Protein 6CMZ (pdb70)

Radius of gyration: 37.73 Å; Cα contacts (8 Å, |Δi|>4): 4605; chains: 4; bounding box: 90×124×61 Å

Sequence (1842 aa):
KNEHTTLLVIGGGPGGYVAAIRAGQLGIPTVLVERDRLGGTCLLNIGCIPSKALIHVADAFEQACGHAGEGALGIRVRAPEIDIAKSVAWKDGIVDRLTRGVGALLKKSGVRVLHGEARVIDGKTVEVVSAGHAVRIGCEHLLLATGSEEPVELPSMPFGGHVVSSTDALSPATLPKRLVVVGAGYIGLELGIVYRKLGVDVSVVEAAERVLPAYDAEELVRPVADSLARLGVRLWLGHKVLGLDKHGAVRVQAADGAEQTLPADRVLVAVGRRPRVDGFGLETLMLDRNGRALRIDDTCRTSMRNVWAIGDVAGEPMLAHRAMAQGEMVAELIAGRRRQFMPAAIPAVCFTDPEIVTAGWSPDDAHAAGVDCLSASFPFAANGRAMTLQATDGFVRVVARRDNHLIVGWQAVGRGVSELAAAFSQSLEEMGARLEDIGGTIHAHPTLGEALQEAALRALGHALHVKNEHTTLLVIGGGPGGYVAAIRAGQLGIPTVLVERDRLGGTCLNIGCIPSKALIHVADAFEQACGHAGEGALGIRVRAPEIDIAKSVAWKDGIVDRLTRGVGALLKKSGVRVLHGEARVIDGKTVEVVSAGHAVRIGCEHLLLATGSEEPVELPSMPFGGHVVSSTDALSPATLPKRLVVVGAGYIGLELGIVYRKLGVDVSVVEAAERVLPAYDAELVRPVADSLARLGVRLWLGHKVLGLDKHGAVRVQAADGAEQTLPADRVLVAVGRRPRVDGFGLETLMLDRNGRALRIDDTCRTSMRNVWAIGDVAGEPMLAHRAMAQGEMVAELIAGRRRQFMPAAIPAVCFTDPEIVTAGWSPDDAHAAGVDCLSASFPFAANGRAMTLQATDGFVRVVARRDNHLIVGWQAVGRGVSELAAAFSQSLEMGARLEDIGGTIHAHPTLGEALQEAALRALGHAKNEHTTLLVIGGGPGGYVAAIRAGQLGIPTVLVERDRLGGTCLNIGCIPSKALIHVADAFEQACGHAGEGALGIRVRAPEIDIAKSVAWKDGIVDRLTRGVGALLKKSGVRVLHGEARVIDGKTVEVVSAGHAVRIGCEHLLLATGSEPVELPSMPFGGHVVSSTDALSPATLPKRLVVVGAGYIGLELGIVYRKLGVDVSVVEAAERVLPAYDAELVRPVADSLARLGVRLWLGHKVLGLDKHGAVRVQAADGAEQQTLPADRVLVAVGRRPRVDGFGLETLMLDRNGRALRIDDTCRTSMRNVWAIGDVAGEPMLAHRAMAQGEMVAELIAGRRRQFMPAAIPAVCFTDPEIVTAGWSPDDAHAAGVDCLSASFPFAANGRAMTLQATDGFVRVVARRDNHLIVGWQAVGRGVSELAAAFSQSLEMGARLEDIGGTIHAHPTLGEALQEAALRALGHALHVKNEHTTLLVIGGGPGGYVAAIRAGQLGIPTVLVERDRLGGTCLNIGCIPSKALIHVADAFEQACGHAGEGALGIRVRAPEIDIAKSVAWKDGIVDRLTRGVGALLKKSGVRVLHGEARVIDGKTVEVVSAGHAVRIGCEHLLLATGSEPVELPSMPFGGHVVSSTDALSPATLPKRLVVVGAGYIGLELGIVYRKLGVDVSVVEAAERVLPAYDAELVRPVADSLARLGVRLWLGHKVLGLDKHGAVRVQAADGAEQTLPADRVLVAVGRRPRVDGFGLETLMLDRNGRALRIDDTCRTSMRNVWAIGDVAGEPMLAHRAMAQGEMVAELIAGRRRQFMPAAIPAVCFTDPEIVTAGWSPDDAHAAGVDCLSASFPFAANGRAMTLQATDGFVRVVARRDNHLIVGWQAVGRGVSELAAAFSQSLEMMGARLEDIGGTIHAHPTLGEALQEAALRALGHA

Solvent-accessible surface area: 72276 Å² total; per-residue (Å²): 186,115,46,131,16,40,0,0,0,10,12,0,12,14,5,0,28,28,0,0,16,46,0,15,98,44,64,18,78,5,0,0,3,20,112,49,84,34,0,17,33,7,8,25,62,16,26,0,0,10,10,0,5,20,33,1,0,44,12,20,5,48,7,29,27,107,17,35,9,39,51,1,7,3,183,42,123,88,18,100,37,64,14,26,82,0,15,24,39,3,54,9,8,6,33,93,22,21,50,26,13,19,46,72,0,141,167,10,63,4,94,49,37,87,5,37,7,98,9,58,66,10,84,20,0,63,6,54,39,98,78,131,59,20,116,0,13,3,86,31,0,0,0,10,20,19,2,66,25,27,75,33,123,62,4,77,62,49,77,103,6,12,15,12,42,65,4,4,57,7,83,87,53,13,167,110,4,1,0,8,9,0,31,88,39,0,0,4,3,1,9,3,4,60,16,12,57,3,31,0,6,0,1,21,68,30,152,87,2,3,62,100,46,25,56,96,2,4,158,20,0,34,62,14,1,74,156,26,34,9,130,58,64,63,25,35,99,21,50,5,69,41,196,149,20,8,0,85,0,53,20,92,129,33,64,100,110,62,6,79,15,56,35,0,0,2,18,58,34,49,70,8,66,10,104,60,6,22,1,100,95,8,169,7,73,85,88,69,140,5,1,121,40,74,92,25,1,126,13,68,64,200,39,1,6,0,1,4,26,0,5,7,134,55,28,40,13,6,16,8,35,32,22,0,37,31,0,0,49,41,28,39,50,144,209,91,138,71,171,89,28,43,61,1,14,19,1,6,2,19,9,20,0,0,23,1,27,92,16,48,97,70,1,150,89,58,67,24,101,28,15,45,9,36,22,52,1,48,54,8,10,17,0,15,0,48,46,8,49,105,14,23,0,4,0,0,0,67,121,104,67,26,60,6,18,0,0,0,0,0,0,75,46,1,7,16,0,2,4,1,0,6,5,4,32,40,42,29,1,96,0,58,31,0,10,57,2,13,6,1,30,2,3,3,0,26,0,0,30,74,0,0,52,115,0,22,42,118,33,126,135,192,182,121,32,154,20,25,0,0,0,9,12,0,12,13,5,0,20,22,0,0,15,49,0,15,111,44,63,16,83,6,5,0,3,18,120,92,112,32,0,17,35,7,5,13,43,17,29,1,0,10,8,0,3,21,32,0,1,35,13,20,10,47,6,26,23,127,25,35,9,45,58,1,4,2,180,45,160,66,13,93,36,81,15,56,108,0,14,60,40,4,57,29,11,4,70,122,25,23,160,41,15,22,63,74,0,170,183,12,64,11,105,56,34,120,4,66,7,105,0,45,67,2,98,26,0,32,5,63,37,103,83,116,71,16,112,0,13,14,93,24,0,0,0,11,20,19,1,61,18,51,76,30,131,57,3,81,65,51,74,100,5,14,16,12,43,78,3,4,57,7,85,86,51,10,145,84,4,1,0,9,7,0,29,89,40,0,0,4,2,1,8,3,4,60,10,12,57,3,44,0,10,2,2,24,61,30,98,68,2,2,66,102,40,31,32,81,0,5,59,3,0,19,8,5,1,20,131,38,11,2,61,54,42,64,16,35,130,19,59,3,69,46,191,152,20,8,0,72,1,54,24,101,125,32,67,85,82,68,14,78,9,42,37,0,0,2,18,62,35,47,100,9,56,12,112,75,7,9,0,107,81,16,164,8,80,90,86,67,177,5,1,120,47,62,108,26,2,103,15,65,72,182,28,1,12,0,0,5,26,0,9,11,130,59,30,42,15,9,12,7,31,16,7,0,38,4,0,0,14,42,30,40,65,119,210,218,57,167,52,44,118,16,45,0,16,19,1,7,3,21,6,23,0,0,21,1,27,87,16,47,91,70,1,152,93,56,70,28,98,30,13,39,7,31,33,50,2,52,59,8,11,20,0,13,0,56,56,9,40,59,13,20,0,7,0,0,0,70,114,104,69,31,61,6,20,0,0,2,0,0,0,82,43,0,8,14,0,1,4,1,0,4,4,4,30,64,44,32,1,94,0,31,17,1,7,30,1,21,3,1,34,2,3,4,0,24,0,0,31,71,0,0,54,111,0,51,67,119,72,248,59,59,150,22,37,0,0,0,10,11,0,11,13,5,0,22,28,0,0,14,58,0,17,113,37,63,16,85,6,5,0,1,20,122,68,111,35,0,19,32,8,6,16,38,18,25,0,0,9,9,0,4,23,24,0,1,41,3,21,9,37,3,22,23,120,27,36,6,38,49,2,7,6,177,43,125,77,17,104,35,62,15,14,39,0,14,18,28,3,67,12,7,12,35,85,21,15,81,38,13,18,63,81,0,159,179,14,62,10,108,57,34,102,3,58,6,110,3,64,57,1,82,18,0,51,4,54,45,115,67,132,46,46,105,0,11,11,96,21,0,0,0,12,18,18,1,70,21,28,76,28,126,78,2,74,66,51,77,119,5,12,13,11,48,72,4,4,53,7,50,86,54,10,170,99,4,2,0,7,10,0,32,86,42,0,0,3,2,1,7,4,6,58,13,12,58,3,38,0,15,1,3,21,61,33,145,102,1,3,64,99,47,26,50,97,2,5,145,15,0,29,51,9,1,75,182,31,29,8,130,50,77,57,21,39,116,20,44,1,71,50,217,180,34,9,0,89,0,51,26,108,127,38,62,106,68,77,18,74,16,47,47,2,0,2,18,59,33,50,94,7,62,15,99,56,9,8,0,124,68,10,160,7,80,100,88,70,143,5,1,118,42,64,111,26,1,128,18,64,64,193,19,1,20,0,1,4,27,0,7,10,131,55,24,39,14,6,17,8,35,19,8,0,40,2,0,0,17,53,30,37,45,150,50,195,145,136,37,46,113,20,44,0,12,20,2,8,4,24,5,21,0,0,21,0,24,93,14,49,96,67,1,150,92,53,70,27,104,26,12,46,11,35,25,54,1,57,59,8,10,19,0,6,0,42,53,3,52,83,12,21,0,9,0,0,0,66,119,107,65,26,58,4,21,0,0,1,0,0,1,83,44,0,8,14,0,2,3,2,0,7,6,6,33,58,40,30,0,97,0,66,29,1,10,57,4,13,6,2,35,1,4,2,0,25,0,0,29,77,0,0,53,110,0,21,42,120,32,130,138,185,222,110,54,155,18,24,0,0,0,8,10,0,11,15,5,0,22,19,0,0,14,49,0,16,109,48,61,14,82,6,1,0,3,19,165,90,158,35,0,19,35,7,5,28,57,16,26,0,0,9,11,0,2,23,36,0,0,51,11,16,11,45,3,24,25,130,21,37,3,43,46,1,5,5,174,39,122,75,18,106,32,85,12,56,97,0,16,60,40,2,59,32,4,13,76,126,25,22,156,39,17,22,41,76,0,138,167,12,62,10,101,56,31,132,6,55,7,104,2,59,61,3,89,14,0,44,2,71,46,123,63,150,64,37,116,0,21,14,93,30,0,0,0,11,19,18,1,78,20,28,61,39,122,54,2,74,59,48,74,119,7,12,10,11,49,70,2,4,57,6,83,85,54,12,164,113,4,2,0,8,9,0,33,88,40,0,0,4,2,0,8,3,3,49,14,10,58,3,30,0,10,0,1,20,67,36,55,99,3,4,54,103,46,26,57,102,2,3,84,8,0,5,29,0,0,29,157,34,20,8,63,38,53,29,9,25,105,23,66,4,65,48,221,176,31,10,0,74,1,55,20,60,119,39,73,100,95,70,16,81,16,62,31,1,1,2,16,56,31,54,75,13,82,11,110,79,18,28,4,120,82,15,157,10,75,82,92,68,150,5,1,131,42,78,115,36,1,138,15,66,74,194,30,1,7,0,0,5,27,0,6,8,131,55,28,40,15,7,15,6,32,16,8,0,41,2,0,0,15,41,28,40,53,122,211,228,70,150,47,62,95,14,37,0,12,21,2,6,3,20,6,22,0,0,24,1,26,78,16,46,88,66,1,150,93,53,72,27,96,28,11,44,8,33,24,51,1,60,61,7,11,20,0,6,0,44,45,7,62,61,8,21,0,6,0,0,0,67,120,107,68,36,61,5,22,0,0,2,0,0,0,82,44,0,8,15,0,2,4,2,0,1,7,5,30,70,43,32,1,95,0,67,29,1,6,46,2,10,7,1,33,2,3,2,0,27,0,0,32,72,0,0,58,101,0,53,65,134,82

Secondary structure (DSSP, 8-state):
-EEE-SEEEE--SHHHHHHHHHHHHTT--EEEEESS-TTHHHHHSSHHHHHHHHHHHHHHHHHTT-SSTGGGTEE----EE-HHHHHHHHHHHHHHHHHHHHHHHHHTT-EEEESEEEEEETTEEEEEETTEEEEEE-SEEEE---EEEPPBTTB-SBTTEE-HHHHTS-SS--SEEEEE--SHHHHHHHHHHHHTT-EEEEEESSSSSSTTS-HHHHHHHHHHHHHHT-EEEETEEEEEE-TTSPEEEEETTS-EEEE--S-EEE-S-EEE--SSSSGGGS---EETTEEP--TT-B-SSTTEEE-GGGG-SS--HHHHHHHHHHHHHHHHTPPP-S------EEE-SSSEEEEEE--HHHHHHTT--EEEEEEEGGG-HHHHHTT--S-EEEEEEETTT-BEEEEEEEETT-TTHHHHHHHHHHHT-BHHHHHTS---SS-TTHHHHHHHHHHHHHHT--/-EEE-SEEEE--SHHHHHHHHHHHHTT--EEEEESS-TTHHHHHTSHHHHHHHHHHHHHHHHHTTTTSTGGGTEE----EE-HHHHHHHHHHHHHHHHHHHHHHHHHTT-EEEESEEEEEETTEEEEE-SS-EEEEE-SEEEE---EEEPPBTTB-SBTTEE-HHHHTS-SS--SEEEEE--SHHHHHHHHHHHHTT-EEEEEESSSSS-TTS-HHHHHHHHHHHHHHT-EEEETEEEEEE-TTSPEEEEETTS-EEEE--S-EEE-S-EEE--SSSSGGGG---EETTEE---TT-B-SSTTEEE-GGGG-SS--HHHHHHHHHHHHHHHTT-------S---EEE-SSSEEEEEE--HHHHHHTT--EEEEEEEGGG-HHHHHTT----EEEEEEETTT-BEEEEEEEETT-GGGHHHHHHHHHHT-BHHHHHTS---SS-TTHHHHHHHHHHHH--/--EE-SEEEE--SHHHHHHHHHHHHTT--EEEEESS-TTHHHHHTSHHHHHHHHHHHHHHHHHTT-SSTGGGTEE----EE-HHHHHHHHHHHHHHHHHHHHHHHHHTTPEEEESEEEEEETTEEEEEETTEEEEEE-SEEEE---EEEPPBTTB-SBTTEE-HHHHTS-SS--SEEEEE--SHHHHHHHHHHHHTT-EEEEEESSSSSSTTS-HHHHHHHHHHHHHHT-EEEET-EEEEE-SSS-EEEE-TTS-EEEE--S-EEE-S-EEE--SSSSGGGTT--EETTEE---TT-B-SSTTEEE-GGGG-SS--HHHHHHHHHHHHHHHTT---SPPPS---EEE-SSSEEEEEE--HHHHHHTT--EEEEEEEGGG-HHHHHTT--S-EEEEEEETTT-BEEEEEEEETT-GGGHHHHHHHHHHT-BHHHHHHS---SS-TTHHHHHHHHHHHHHHH--/--EE-SEEEE--SHHHHHHHHHHHHTT--EEEEESS-TTHHHHHHSHHHHHHHHHHHHHHHHHHT-SSTGGGTEE----EE-HHHHHHHHHHHHHHHHHHHHHHHHHTT-EEEESEEEEEETTEEEEE-SS-EEEEE-SEEEE---EEEPPPTTS-SBTTEE-HHHHTS-SS--SEEEEE--SHHHHHHHHHHHHTT-EEEEEESSSSSSTTS-HHHHHHHHHHHHHHTPEEEET-EEEEE-TTSPEEEE-SSS-EEEE--S-EEE-S-EEE--SSSSGGGS---EETTEEP--TT-B-SSTTEEE-GGGG-SS--HHHHHHHHHHHHHHHTT--S----S---EEE-SSSEEEEEE--HHHHHHTT--EEEEEEEGGG-HHHHHTT--S-EEEEEEETTT-BEEEEEEEETT-TTHHHHHHHHHHTT-BHHHHHTS---SS-TTHHHHHHHHHHHHH-

Organism: Burkholderia cenocepacia (strain ATCC BAA-245 / DSM 16553 / LMG 16656 / NCTC 13227 / J2315 / CF5610) (NCBI:txid216591)

InterPro domains:
  IPR001100 Pyridine nucleotide-disulphide oxidoreductase, class I [PIRSF000350] (3-454)
  IPR004099 Pyridine nucleotide-disulphide oxidoreductase, dimerisation domain [PF02852] (344-453)
  IPR006258 Dihydrolipoamide dehydrogenase [TIGR01350] (7-463)
  IPR012999 Pyridine nucleotide-disulphide oxidoreductase, class I, active site [PS00076] (40-50)
  IPR016156 FAD/NAD-linked reductase, dimerisation domain superfamily [G3DSA:3.30.390.30] (343-463)
  IPR016156 FAD/NAD-linked reductase, dimerisation domain superfamily [SSF55424] (343-462)
  IPR023753 FAD/NAD(P)-binding domain [PF07992] (8-325)
  IPR036188 FAD/NAD(P)-binding domain superfamily [G3DSA:3.50.50.60] (8-330)
  IPR036188 FAD/NAD(P)-binding domain superfamily [G3DSA:3.50.50.60] (151-269)
  IPR036188 FAD/NAD(P)-binding domain superfamily [SSF51905] (2-335)
  IPR050151 Class-I pyridine nucleotide-disulfide oxidoreductase [PTHR22912] (5-455)

B-factor: mean 51.43, std 17.47, range [15.13, 161.07]

Foldseek 3Di:
DEAEFAEEAEAQALQRLLLLLLLLLLVGAYEYEAQPAHRPCCLQQHVQLLVLLLVVLVVQLVQQCVLPCVVVVDDHDHDDDQVQVSLVVSVVVSVVVRVVSVVSSVVSNYHYDHAAWFDPDQFWIWGDDDVDIYIYGYNFYEYEQAKDFDADPLAGDDQQEDESRCLSNDNDQWQEEEEEAQALSRQSSQQSNLSNNHQYEYEHLAQDHNVVDDDVLCVVLVVVCVSSNYHYHYNKDFRYADPQRWTWIAHPVGDIDTHRGSHYYYRHDMAAPDDDRHCVVPPWDADVRAGDADQLQDIPDPSYGYAAPSHPPPRDSVRSSVSSSSNSCVSSPHDDDARPAWDWDWRVHVFIKTKTFDDVVRCVVVVFAKDKFKDFQLPAPVCVVVSKGGWIKMWIAGLPFQFTGMIMITIHPCHVCNVVGRVCNSVRDGLVRLLPDDDDPRDPSVRVNVGSVVRVCVSPDD/DEAEFAEEEEAQALLRLLLLLLLLLLVGGYEYEHQPAHHPCCLQQHVQLLVLLLVVLVVQLVQCCNLVVVVVVDDHDHDDDQVQVSLVVSVVVSVVVRVVSVVSSVVSNYHYDHFDWFDPEQFWIWGDDDPDTYIYGYNFYEYEHAWDADADPQEGDDQQEHESRCLSNDNDQWQEEEEEALALSRQSSQSSNLSNNHAYEYEYQAQDHHPVDDDQQCVVLVVVCVSSNYHYHYNKDWNHADPQRWTWIAHPVGDIDTHDGSHYYYHHDIAAPQDDRNNVVHVWDDDVRAFDADQLQDIPDPSYGYFAPSHPPPRDSVRSSLSSSSNSCVSSVHPDRGDAQWDWDWRVHVFIKIKIFDDCVRCVVVPFAKFKFKFFQLPAPVCVVVVKRGWIKMWIAGPPQQFTGMIMTTIHPCVVCNCVGVVCRVVRHGLVNLLPDDDDPRDPCVRSNVGSVVRVVVD/DAAEFAEEAEAQALLRLLLLLLLLQLPGGYEYEHADAHHPCCLQQHVQLLVLLLVVLVVQLVQCCVQVVVVVVDDHDRDADQVQVSLVVSVVVSVVVSVVSVVSSVVSNYHYDHFAWFDPAQFKIWGDDPHDIHIYGYNFYEYEQAWDFDADVQAGDDQQEDESRCLSNDNDQWQEEEEEAQALSSQSSQLSSLSNNHAAEYEEQAQDHNVVDDDQQCVVVVVVCVSSNYHYHYNKHWDYADPVGWTWIAHPVGDIDTGRTSHYYYHHDIAAPDPDRHCVNHVWDDDVRAGDADQLQDIPDPSYGYAAPNHPPPRDSVRSNVSSSSNSCVSSPNHDDGDDPWDWDWRPHVFIKIKIFDDVVRCVVVVFAKDKFWDFQLPAPVCVVVVKRGKIKMWIAGLVFQFTGMIMITIHPCHVCNVVGHVCNVVRHGLVRLLPDDDDPRDSSVRVNVRSVVRVCVSPPD/DEAEFAEEEEAQALLRLLLLLLLLLLVGAYEYEAADAHHPCCLQQHVQLLVLLLVVLVVQLVQQCVLPVVVVVDDHDHDADQVQVSLVVSVVRSVVVRVVSVVSNVVSVYHYHHFDWFDDEQFKIWGDDPVDIYIYGYNFYEYEQAKDFDADPQEGDDQQEDESRCLSNDNDQWQEEEEEAQALSSQSSQSSNLSNNHAAEYEYQAQDGNVVDDPQQCVLVVVVCVSSRHHYHYNKDWRHADPVGWTWIAHPVGDIDTDDTSHYYYRHDIAAPQDDRNNCVHVWDDDVRAGDADQLQDIPDPSYGYAAPSHPPPRDSVRSSLSSSSNSCVSSVNPDDGDDQFDWDWRVHAFIKIKTFDDCVVCVVVVFDKFKFKDFLLPAPVCVVVVKRGWIKMWIAGPVFQFTGMIMITIHPCVVCNVVTSVSNVVRHGLCNLLPDDDDPRDSSVRSNVGSVVSVVVD

CATH classification: 3.50.50.60 (+2 more: 3.50.50.60, 3.30.390.30)

Structure (mmCIF, N/CA/C/O backbone):
data_6CMZ
#
_entry.id   6CMZ
#
_cell.length_a   83.565
_cell.length_b   107.246
_cell.length_c   105.427
_cell.angle_alpha   90.00
_cell.angle_beta   106.09
_cell.angle_gamma   90.00
#
_symmetry.space_group_name_H-M   'P 1 21 1'
#
loop_
_entity.id
_entity.type
_entity.pdbx_description
1 polymer 'Dihydrolipoyl dehydrogenase'
2 non-polymer 'CHLORIDE ION'
3 non-polymer 'FLAVIN-ADENINE DINUCLEOTIDE'
4 non-polymer NICOTINAMIDE-ADENINE-DINUCLEOTIDE
5 non-polymer 'FLAVIN MONONUCLEOTIDE'
6 non-polymer "ADENOSINE-5'-DIPHOSPHATE"
7 non-polymer D-MALATE
8 water water
#
loop_
_atom_site.group_PDB
_atom_site.id
_atom_site.type_symbol
_atom_site.label_atom_id
_atom_site.label_alt_id
_atom_site.label_comp_id
_atom_site.label_asym_id
_atom_site.label_entity_id
_atom_site.label_seq_id
_atom_site.pdbx_PDB_ins_code
_atom_site.Cartn_x
_atom_site.Cartn_y
_atom_site.Cartn_z
_atom_site.occupancy
_atom_site.B_iso_or_equiv
_atom_site.auth_seq_id
_atom_site.auth_comp_id
_atom_site.auth_asym_id
_atom_site.auth_atom_id
_atom_site.pdbx_PDB_model_num
ATOM 1 N N . LYS A 1 5 ? 23.826 35.133 50.866 1.00 104.30 2 LYS A N 1
ATOM 2 C CA . LYS A 1 5 ? 22.372 35.001 50.540 1.00 102.32 2 LYS A CA 1
ATOM 3 C C . LYS A 1 5 ? 21.915 33.556 50.812 1.00 98.06 2 LYS A C 1
ATOM 4 O O . LYS A 1 5 ? 21.603 32.798 49.888 1.00 92.49 2 LYS A O 1
ATOM 10 N N . ASN A 1 6 ? 21.887 33.189 52.096 1.00 96.49 3 ASN A N 1
ATOM 11 C CA . ASN A 1 6 ? 21.518 31.833 52.520 1.00 92.28 3 ASN A CA 1
ATOM 12 C C . ASN A 1 6 ? 19.992 31.704 52.727 1.00 89.27 3 ASN A C 1
ATOM 13 O O . ASN A 1 6 ? 19.368 32.563 53.357 1.00 90.09 3 ASN A O 1
ATOM 18 N N . GLU A 1 7 ? 19.417 30.625 52.181 1.00 82.14 4 GLU A N 1
ATOM 19 C CA . GLU A 1 7 ? 17.976 30.334 52.268 1.00 77.62 4 GLU A CA 1
ATOM 20 C C . GLU A 1 7 ? 17.746 28.911 52.792 1.00 73.66 4 GLU A C 1
ATOM 21 O O . GLU A 1 7 ? 18.670 28.090 52.776 1.00 70.86 4 GLU A O 1
ATOM 27 N N . HIS A 1 8 ? 16.517 28.610 53.234 1.00 71.54 5 HIS A N 1
ATOM 28 C CA . HIS A 1 8 ? 16.230 27.292 53.824 1.00 68.70 5 HIS A CA 1
ATOM 29 C C . HIS A 1 8 ? 14.837 26.684 53.541 1.00 62.31 5 HIS A C 1
ATOM 30 O O . HIS A 1 8 ? 13.835 27.392 53.458 1.00 61.18 5 HIS A O 1
ATOM 37 N N . THR A 1 9 ? 14.821 25.358 53.384 1.00 57.44 6 THR A N 1
ATOM 38 C CA . THR A 1 9 ? 13.598 24.556 53.203 1.00 55.92 6 THR A CA 1
ATOM 39 C C . THR A 1 9 ? 13.841 23.179 53.769 1.00 54.61 6 THR A C 1
ATOM 40 O O . THR A 1 9 ? 14.941 22.870 54.218 1.00 54.47 6 THR A O 1
ATOM 44 N N . THR A 1 10 ? 12.793 22.363 53.752 1.00 53.15 7 THR A N 1
ATOM 45 C CA . THR A 1 10 ? 12.856 21.010 54.249 1.00 52.01 7 THR A CA 1
ATOM 46 C C . THR A 1 10 ? 13.319 20.087 53.131 1.00 50.42 7 THR A C 1
ATOM 47 O O . THR A 1 10 ? 14.330 19.397 53.286 1.00 50.64 7 THR A O 1
ATOM 51 N N . LEU A 1 11 ? 12.585 20.094 52.010 1.00 48.03 8 LEU A N 1
ATOM 52 C CA . LEU A 1 11 ? 12.892 19.250 50.850 1.00 45.45 8 LEU A CA 1
ATOM 53 C C . LEU A 1 11 ? 13.373 20.054 49.656 1.00 44.64 8 LEU A C 1
ATOM 54 O O . LEU A 1 11 ? 12.660 20.938 49.172 1.00 42.49 8 LEU A O 1
ATOM 59 N N . LEU A 1 12 ? 14.575 19.725 49.176 1.00 44.57 9 LEU A N 1
ATOM 60 C CA . LEU A 1 12 ? 15.160 20.385 48.018 1.00 44.59 9 LEU A CA 1
ATOM 61 C C . LEU A 1 12 ? 15.267 19.339 46.911 1.00 41.93 9 LEU A C 1
ATOM 62 O O . LEU A 1 12 ? 16.017 18.368 47.035 1.00 42.75 9 LEU A O 1
ATOM 67 N N . VAL A 1 13 ? 14.518 19.553 45.831 1.00 40.00 10 VAL A N 1
ATOM 68 C CA . VAL A 1 13 ? 14.476 18.619 44.697 1.00 38.71 10 VAL A CA 1
ATOM 69 C C . VAL A 1 13 ? 15.359 19.085 43.541 1.00 38.52 10 VAL A C 1
ATOM 70 O O . VAL A 1 13 ? 15.160 20.184 43.009 1.00 39.25 10 VAL A O 1
ATOM 74 N N . ILE A 1 14 ? 16.331 18.259 43.153 1.00 38.27 11 ILE A N 1
ATOM 75 C CA . ILE A 1 14 ? 17.196 18.592 42.023 1.00 39.39 11 ILE A CA 1
ATOM 76 C C . ILE A 1 14 ? 16.646 17.833 40.810 1.00 39.21 11 ILE A C 1
ATOM 77 O O . ILE A 1 14 ? 16.740 16.603 40.731 1.00 37.80 11 ILE A O 1
ATOM 82 N N . GLY A 1 15 ? 16.044 18.589 39.890 1.00 39.10 12 GLY A N 1
ATOM 83 C CA . GLY A 1 15 ? 15.472 18.043 38.662 1.00 40.24 12 GLY A CA 1
ATOM 84 C C . GLY A 1 15 ? 13.977 18.273 38.599 1.00 39.27 12 GLY A C 1
ATOM 85 O O . GLY A 1 15 ? 13.264 17.969 39.550 1.00 39.63 12 GLY A O 1
ATOM 86 N N . GLY A 1 16 ? 13.515 18.824 37.478 1.00 38.98 13 GLY A N 1
ATOM 87 C CA . GLY A 1 16 ? 12.098 19.106 37.261 1.00 37.84 13 GLY A CA 1
ATOM 88 C C . GLY A 1 16 ? 11.485 18.180 36.223 1.00 36.76 13 GLY A C 1
ATOM 89 O O . GLY A 1 16 ? 10.615 18.586 35.450 1.00 35.64 13 GLY A O 1
ATOM 90 N N . GLY A 1 17 ? 11.958 16.939 36.189 1.00 36.31 14 GLY A N 1
ATOM 91 C CA . GLY A 1 17 ? 11.415 15.940 35.275 1.00 36.70 14 GLY A CA 1
ATOM 92 C C . GLY A 1 17 ? 10.228 15.283 35.958 1.00 34.93 14 GLY A C 1
ATOM 93 O O . GLY A 1 17 ? 9.848 15.708 37.039 1.00 35.22 14 GLY A O 1
ATOM 94 N N . PRO A 1 18 ? 9.640 14.239 35.337 1.00 34.82 15 PRO A N 1
ATOM 95 C CA . PRO A 1 18 ? 8.499 13.534 35.923 1.00 34.83 15 PRO A CA 1
ATOM 96 C C . PRO A 1 18 ? 8.699 13.138 37.387 1.00 34.25 15 PRO A C 1
ATOM 97 O O . PRO A 1 18 ? 7.777 13.224 38.168 1.00 34.33 15 PRO A O 1
ATOM 101 N N . GLY A 1 19 ? 9.893 12.703 37.752 1.00 34.95 16 GLY A N 1
ATOM 102 C CA . GLY A 1 19 ? 10.143 12.309 39.138 1.00 35.95 16 GLY A CA 1
ATOM 103 C C . GLY A 1 19 ? 10.149 13.527 40.038 1.00 35.50 16 GLY A C 1
ATOM 104 O O . GLY A 1 19 ? 9.376 13.630 40.998 1.00 35.52 16 GLY A O 1
ATOM 105 N N . GLY A 1 20 ? 11.010 14.470 39.701 1.00 34.91 17 GLY A N 1
ATOM 106 C CA . GLY A 1 20 ? 11.148 15.687 40.482 1.00 35.12 17 GLY A CA 1
ATOM 107 C C . GLY A 1 20 ? 9.890 16.515 40.680 1.00 33.77 17 GLY A C 1
ATOM 108 O O . GLY A 1 20 ? 9.568 16.874 41.818 1.00 34.02 17 GLY A O 1
ATOM 109 N N . TYR A 1 21 ? 9.169 16.813 39.597 1.00 32.81 18 TYR A N 1
ATOM 110 C CA . TYR A 1 21 ? 7.961 17.656 39.724 1.00 33.86 18 TYR A CA 1
ATOM 111 C C . TYR A 1 21 ? 6.796 16.988 40.441 1.00 33.35 18 TYR A C 1
ATOM 112 O O . TYR A 1 21 ? 6.083 17.656 41.173 1.00 34.45 18 TYR A O 1
ATOM 121 N N . VAL A 1 22 ? 6.607 15.687 40.221 1.00 32.81 19 VAL A N 1
ATOM 122 C CA . VAL A 1 22 ? 5.552 14.934 40.903 1.00 34.40 19 VAL A CA 1
ATOM 123 C C . VAL A 1 22 ? 5.883 14.865 42.396 1.00 36.00 19 VAL A C 1
ATOM 124 O O . VAL A 1 22 ? 4.993 14.965 43.226 1.00 38.18 19 VAL A O 1
ATOM 128 N N . ALA A 1 23 ? 7.164 14.729 42.726 1.00 36.83 20 ALA A N 1
ATOM 129 C CA . ALA A 1 23 ? 7.590 14.668 44.132 1.00 37.40 20 ALA A CA 1
ATOM 130 C C . ALA A 1 23 ? 7.349 16.002 44.822 1.00 37.86 20 ALA A C 1
ATOM 131 O O . ALA A 1 23 ? 6.808 16.040 45.929 1.00 36.90 20 ALA A O 1
ATOM 133 N N . ALA A 1 24 ? 7.748 17.089 44.150 1.00 38.01 21 ALA A N 1
ATOM 134 C CA . ALA A 1 24 ? 7.573 18.451 44.686 1.00 37.73 21 ALA A CA 1
ATOM 135 C C . ALA A 1 24 ? 6.101 18.805 44.838 1.00 37.71 21 ALA A C 1
ATOM 136 O O . ALA A 1 24 ? 5.704 19.417 45.833 1.00 39.19 21 ALA A O 1
ATOM 138 N N . ILE A 1 25 ? 5.293 18.429 43.853 1.00 36.74 22 ILE A N 1
ATOM 139 C CA . ILE A 1 25 ? 3.855 18.691 43.917 1.00 38.04 22 ILE A CA 1
ATOM 140 C C . ILE A 1 25 ? 3.243 17.964 45.116 1.00 39.30 22 ILE A C 1
ATOM 141 O O . ILE A 1 25 ? 2.539 18.577 45.916 1.00 40.42 22 ILE A O 1
ATOM 146 N N . ARG A 1 26 ? 3.535 16.673 45.243 1.00 39.27 23 ARG A N 1
ATOM 147 C CA . ARG A 1 26 ? 2.990 15.858 46.329 1.00 42.24 23 ARG A CA 1
ATOM 148 C C . ARG A 1 26 ? 3.403 16.456 47.681 1.00 42.13 23 ARG A C 1
ATOM 149 O O . ARG A 1 26 ? 2.556 16.708 48.536 1.00 42.75 23 ARG A O 1
ATOM 157 N N . ALA A 1 27 ? 4.704 16.686 47.842 1.00 40.44 24 ALA A N 1
ATOM 158 C CA . ALA A 1 27 ? 5.272 17.250 49.066 1.00 41.52 24 ALA A CA 1
ATOM 159 C C . ALA A 1 27 ? 4.620 18.594 49.419 1.00 42.89 24 ALA A C 1
ATOM 160 O O . ALA A 1 27 ? 4.283 18.847 50.586 1.00 44.02 24 ALA A O 1
ATOM 162 N N . GLY A 1 28 ? 4.449 19.444 48.407 1.00 41.49 25 GLY A N 1
ATOM 163 C CA . GLY A 1 28 ? 3.816 20.748 48.585 1.00 42.65 25 GLY A CA 1
ATOM 164 C C . GLY A 1 28 ? 2.387 20.587 49.064 1.00 44.39 25 GLY A C 1
ATOM 165 O O . GLY A 1 28 ? 1.969 21.281 49.979 1.00 45.65 25 GLY A O 1
ATOM 166 N N . GLN A 1 29 ? 1.644 19.666 48.440 1.00 45.04 26 GLN A N 1
ATOM 167 C CA . GLN A 1 29 ? 0.255 19.358 48.837 1.00 48.08 26 GLN A CA 1
ATOM 168 C C . GLN A 1 29 ? 0.185 18.852 50.279 1.00 49.62 26 GLN A C 1
ATOM 169 O O . GLN A 1 29 ? -0.801 19.082 50.969 1.00 52.78 26 GLN A O 1
ATOM 175 N N . LEU A 1 30 ? 1.230 18.161 50.723 1.00 48.69 27 LEU A N 1
ATOM 176 C CA . LEU A 1 30 ? 1.272 17.638 52.086 1.00 51.11 27 LEU A CA 1
ATOM 177 C C . LEU A 1 30 ? 1.800 18.645 53.121 1.00 50.36 27 LEU A C 1
ATOM 178 O O . LEU A 1 30 ? 1.988 18.290 54.270 1.00 49.78 27 LEU A O 1
ATOM 183 N N . GLY A 1 31 ? 2.020 19.896 52.708 1.00 50.74 28 GLY A N 1
ATOM 184 C CA . GLY A 1 31 ? 2.474 20.958 53.614 1.00 51.93 28 GLY A CA 1
ATOM 185 C C . GLY A 1 31 ? 3.957 21.008 53.920 1.00 51.90 28 GLY A C 1
ATOM 186 O O . GLY A 1 31 ? 4.361 21.681 54.860 1.00 53.73 28 GLY A O 1
ATOM 187 N N . ILE A 1 32 ? 4.772 20.307 53.131 1.00 51.22 29 ILE A N 1
ATOM 188 C CA . ILE A 1 32 ? 6.220 20.291 53.332 1.00 52.03 29 ILE A CA 1
ATOM 189 C C . ILE A 1 32 ? 6.850 21.450 52.552 1.00 51.17 29 ILE A C 1
ATOM 190 O O . ILE A 1 32 ? 6.683 21.513 51.332 1.00 52.45 29 ILE A O 1
ATOM 195 N N . PRO A 1 33 ? 7.558 22.378 53.237 1.00 52.28 30 PRO A N 1
ATOM 196 C CA . PRO A 1 33 ? 8.214 23.453 52.465 1.00 51.39 30 PRO A CA 1
ATOM 197 C C . PRO A 1 33 ? 9.172 22.793 51.471 1.00 50.34 30 PRO A C 1
ATOM 198 O O . PRO A 1 33 ? 10.034 22.000 51.883 1.00 49.64 30 PRO A O 1
ATOM 202 N N . THR A 1 34 ? 9.005 23.099 50.181 1.00 48.86 31 THR A N 1
ATOM 203 C CA . THR A 1 34 ? 9.785 22.466 49.123 1.00 47.38 31 THR A CA 1
ATOM 204 C C . THR A 1 34 ? 10.359 23.436 48.106 1.00 45.68 31 THR A C 1
ATOM 205 O O . THR A 1 34 ? 9.710 24.408 47.745 1.00 47.15 31 THR A O 1
ATOM 209 N N . VAL A 1 35 ? 11.584 23.163 47.659 1.00 44.11 32 VAL A N 1
ATOM 210 C CA . VAL A 1 35 ? 12.232 23.936 46.607 1.00 44.52 32 VAL A CA 1
ATOM 211 C C . VAL A 1 35 ? 12.622 22.945 45.515 1.00 43.37 32 VAL A C 1
ATOM 212 O O . VAL A 1 35 ? 13.256 21.937 45.801 1.00 44.11 32 VAL A O 1
ATOM 216 N N . LEU A 1 36 ? 12.211 23.209 44.281 1.00 42.77 33 LEU A N 1
ATOM 217 C CA . LEU A 1 36 ? 12.584 22.360 43.144 1.00 41.68 33 LEU A CA 1
ATOM 218 C C . LEU A 1 36 ? 13.494 23.191 42.251 1.00 41.67 33 LEU A C 1
ATOM 219 O O . LEU A 1 36 ? 13.202 24.366 42.002 1.00 41.47 33 LEU A O 1
ATOM 224 N N . VAL A 1 37 ? 14.585 22.591 41.771 1.00 40.97 34 VAL A N 1
ATOM 225 C CA . VAL A 1 37 ? 15.536 23.310 40.913 1.00 41.69 34 VAL A CA 1
ATOM 226 C C . VAL A 1 37 ? 15.635 22.642 39.544 1.00 39.54 34 VAL A C 1
ATOM 227 O O . VAL A 1 37 ? 15.793 21.428 39.462 1.00 37.51 34 VAL A O 1
ATOM 231 N N . GLU A 1 38 ? 15.524 23.447 38.481 1.00 40.32 35 GLU A N 1
ATOM 232 C CA . GLU A 1 38 ? 15.588 22.969 37.088 1.00 39.65 35 GLU A CA 1
ATOM 233 C C . GLU A 1 38 ? 16.498 23.868 36.281 1.00 42.96 35 GLU A C 1
ATOM 234 O O . GLU A 1 38 ? 16.250 25.068 36.195 1.00 44.16 35 GLU A O 1
ATOM 240 N N . ARG A 1 39 ? 17.533 23.283 35.673 1.00 45.44 36 ARG A N 1
ATOM 241 C CA . ARG A 1 39 ? 18.506 24.043 34.877 1.00 49.52 36 ARG A CA 1
ATOM 242 C C . ARG A 1 39 ? 18.006 24.400 33.484 1.00 50.01 36 ARG A C 1
ATOM 243 O O . ARG A 1 39 ? 18.499 25.356 32.877 1.00 51.69 36 ARG A O 1
ATOM 251 N N . ASP A 1 40 ? 17.050 23.627 32.972 1.00 46.83 37 ASP A N 1
ATOM 252 C CA . ASP A 1 40 ? 16.589 23.804 31.606 1.00 45.32 37 ASP A CA 1
ATOM 253 C C . ASP A 1 40 ? 15.084 24.072 31.526 1.00 43.81 37 ASP A C 1
ATOM 254 O O . ASP A 1 40 ? 14.658 25.213 31.684 1.00 45.11 37 ASP A O 1
ATOM 259 N N . ARG A 1 41 ? 14.282 23.034 31.306 1.00 42.83 38 ARG A N 1
ATOM 260 C CA . ARG A 1 41 ? 12.841 23.198 31.157 1.00 42.71 38 ARG A CA 1
ATOM 261 C C . ARG A 1 41 ? 12.102 22.203 32.031 1.00 42.61 38 ARG A C 1
ATOM 262 O O . ARG A 1 41 ? 12.524 21.045 32.152 1.00 42.37 38 ARG A O 1
ATOM 270 N N . LEU A 1 42 ? 11.009 22.655 32.652 1.00 40.45 39 LEU A N 1
ATOM 271 C CA . LEU A 1 42 ? 10.206 21.777 33.490 1.00 39.01 39 LEU A CA 1
ATOM 272 C C . LEU A 1 42 ? 9.635 20.695 32.594 1.00 37.40 39 LEU A C 1
ATOM 273 O O . LEU A 1 42 ? 9.373 20.941 31.423 1.00 37.18 39 LEU A O 1
ATOM 278 N N . GLY A 1 43 ? 9.480 19.495 33.149 1.00 36.76 40 GLY A N 1
ATOM 279 C CA . GLY A 1 43 ? 8.969 18.339 32.414 1.00 34.68 40 GLY A CA 1
ATOM 280 C C . GLY A 1 43 ? 10.079 17.374 32.049 1.00 33.97 40 GLY A C 1
ATOM 281 O O . GLY A 1 43 ? 9.816 16.239 31.671 1.00 33.09 40 GLY A O 1
ATOM 282 N N . GLY A 1 44 ? 11.319 17.850 32.128 1.00 34.27 41 GLY A N 1
ATOM 283 C CA . GLY A 1 44 ? 12.488 17.040 31.839 1.00 34.18 41 GLY A CA 1
ATOM 284 C C . GLY A 1 44 ? 12.495 16.414 30.464 1.00 35.42 41 GLY A C 1
ATOM 285 O O . GLY A 1 44 ? 11.981 16.988 29.492 1.00 34.47 41 GLY A O 1
ATOM 286 N N . THR A 1 45 ? 13.094 15.224 30.410 1.00 35.89 42 THR A N 1
ATOM 287 C CA . THR A 1 45 ? 13.223 14.442 29.201 1.00 34.68 42 THR A CA 1
ATOM 288 C C . THR A 1 45 ? 11.875 13.992 28.669 1.00 34.78 42 THR A C 1
ATOM 289 O O . THR A 1 45 ? 11.597 14.120 27.491 1.00 34.68 42 THR A O 1
ATOM 293 N N . CYS A 1 46 ? 11.046 13.464 29.549 1.00 35.61 43 CYS A N 1
ATOM 294 C CA . CYS A 1 46 ? 9.751 12.956 29.150 1.00 36.83 43 CYS A CA 1
ATO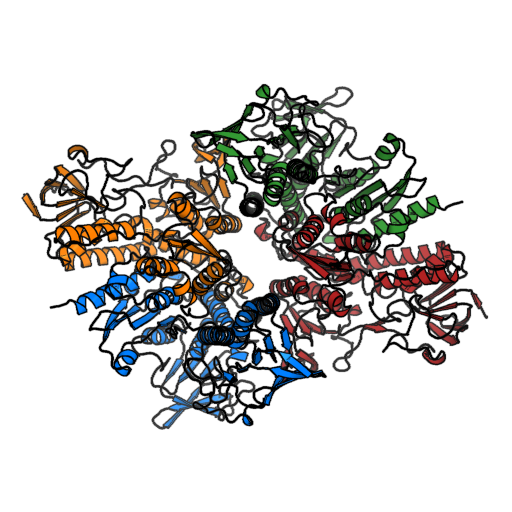M 295 C C . CYS A 1 46 ? 8.897 13.895 28.306 1.00 36.48 43 CYS A C 1
ATOM 296 O O . CYS A 1 46 ? 8.384 13.493 27.258 1.00 35.03 43 CYS A O 1
ATOM 299 N N A LEU A 1 47 ? 8.746 15.140 28.755 0.50 36.30 44 LEU A N 1
ATOM 300 N N B LEU A 1 47 ? 8.774 15.141 28.746 0.50 35.70 44 LEU A N 1
ATOM 301 C CA A LEU A 1 47 ? 7.907 16.111 28.044 0.50 36.83 44 LEU A CA 1
ATOM 302 C CA B LEU A 1 47 ? 7.930 16.107 28.056 0.50 35.90 44 LEU A CA 1
ATOM 303 C C A LEU A 1 47 ? 8.606 16.865 26.914 0.50 36.05 44 LEU A C 1
ATOM 304 C C B LEU A 1 47 ? 8.608 16.863 26.921 0.50 35.53 44 LEU A C 1
ATOM 305 O O A LEU A 1 47 ? 8.028 17.032 25.841 0.50 35.47 44 LEU A O 1
ATOM 306 O O B LEU A 1 47 ? 8.018 17.031 25.853 0.50 34.95 44 LEU A O 1
ATOM 315 N N . ASN A 1 48 ? 9.839 17.306 27.152 1.00 34.92 45 ASN A N 1
ATOM 316 C CA . ASN A 1 48 ? 10.590 18.108 26.166 1.00 36.49 45 ASN A CA 1
ATOM 317 C C . ASN A 1 48 ? 11.306 17.396 25.029 1.00 36.31 45 ASN A C 1
ATOM 318 O O . ASN A 1 48 ? 11.321 17.901 23.901 1.00 34.72 45 ASN A O 1
ATOM 323 N N . ILE A 1 49 ? 11.903 16.241 25.314 1.00 35.98 46 ILE A N 1
ATOM 324 C CA . ILE A 1 49 ? 12.669 15.503 24.302 1.00 35.40 46 ILE A CA 1
ATOM 325 C C . ILE A 1 49 ? 12.551 13.977 24.405 1.00 35.08 46 ILE A C 1
ATOM 326 O O . ILE A 1 49 ? 13.487 13.259 24.043 1.00 34.87 46 ILE A O 1
ATOM 331 N N . GLY A 1 50 ? 11.404 13.476 24.860 1.00 36.92 47 GLY A N 1
ATOM 332 C CA . GLY A 1 50 ? 11.236 12.022 25.035 1.00 38.04 47 GLY A CA 1
ATOM 333 C C . GLY A 1 50 ? 9.862 11.438 24.818 1.00 37.40 47 GLY A C 1
ATOM 334 O O . GLY A 1 50 ? 9.480 11.219 23.670 1.00 39.71 47 GLY A O 1
ATOM 335 N N . CYS A 1 51 ? 9.122 11.198 25.912 1.00 37.19 48 CYS A N 1
ATOM 336 C CA . CYS A 1 51 ? 7.786 10.564 25.839 1.00 37.57 48 CYS A CA 1
ATOM 337 C C . CYS A 1 51 ? 6.844 11.246 24.878 1.00 33.57 48 CYS A C 1
ATOM 338 O O . CYS A 1 51 ? 6.445 10.661 23.878 1.00 33.06 48 CYS A O 1
ATOM 341 N N . ILE A 1 52 ? 6.504 12.492 25.191 1.00 31.62 49 ILE A N 1
ATOM 342 C CA . ILE A 1 52 ? 5.501 13.240 24.425 1.00 31.57 49 ILE A CA 1
ATOM 343 C C . ILE A 1 52 ? 5.874 13.533 22.987 1.00 31.77 49 ILE A C 1
ATOM 344 O O . ILE A 1 52 ? 5.068 13.268 22.084 1.00 32.04 49 ILE A O 1
ATOM 349 N N . PRO A 1 53 ? 7.083 14.059 22.757 1.00 32.62 50 PRO A N 1
ATOM 350 C CA . PRO A 1 53 ? 7.467 14.340 21.387 1.00 32.21 50 PRO A CA 1
ATOM 351 C C . PRO A 1 53 ? 7.417 13.094 20.513 1.00 32.00 50 PRO A C 1
ATOM 352 O O . PRO A 1 53 ? 6.891 13.162 19.387 1.00 30.86 50 PRO A O 1
ATOM 356 N N . SER A 1 54 ? 7.931 11.967 21.032 1.00 32.14 51 SER A N 1
ATOM 357 C CA . SER A 1 54 ? 7.939 10.713 20.252 1.00 32.49 51 SER A CA 1
ATOM 358 C C . SER A 1 54 ? 6.498 10.278 19.936 1.00 31.48 51 SER A C 1
ATOM 359 O O . SER A 1 54 ? 6.185 10.003 18.796 1.00 33.06 51 SER A O 1
ATOM 362 N N . LYS A 1 55 ? 5.615 10.262 20.922 1.00 31.81 52 LYS A N 1
ATOM 363 C CA . LYS A 1 55 ? 4.217 9.894 20.654 1.00 32.13 52 LYS A CA 1
ATOM 364 C C . LYS A 1 55 ? 3.541 10.877 19.694 1.00 33.09 52 LYS A C 1
ATOM 365 O O . LYS A 1 55 ? 2.734 10.456 18.857 1.00 33.00 52 LYS A O 1
ATOM 371 N N . ALA A 1 56 ? 3.891 12.165 19.787 1.00 31.87 53 ALA A N 1
ATOM 372 C CA . ALA A 1 56 ? 3.323 13.161 18.884 1.00 30.93 53 ALA A CA 1
ATOM 373 C C . ALA A 1 56 ? 3.747 12.855 17.446 1.00 31.24 53 ALA A C 1
ATOM 374 O O . ALA A 1 56 ? 2.899 12.762 16.556 1.00 32.20 53 ALA A O 1
ATOM 376 N N . LEU A 1 57 ? 5.052 12.677 17.222 1.00 31.08 54 LEU A N 1
ATOM 377 C CA . LEU A 1 57 ? 5.547 12.372 15.878 1.00 32.65 54 LEU A CA 1
ATOM 378 C C . LEU A 1 57 ? 4.994 11.053 15.351 1.00 31.55 54 LEU A C 1
ATOM 379 O O . LEU A 1 57 ? 4.740 10.914 14.144 1.00 33.58 54 LEU A O 1
ATOM 384 N N . ILE A 1 58 ? 4.798 10.090 16.243 1.00 30.59 55 ILE A N 1
ATOM 385 C CA . ILE A 1 58 ? 4.174 8.820 15.857 1.00 31.06 55 ILE A CA 1
ATOM 386 C C . ILE A 1 58 ? 2.744 9.102 15.371 1.00 30.14 55 ILE A C 1
ATOM 387 O O . ILE A 1 58 ? 2.286 8.461 14.459 1.00 31.35 55 ILE A O 1
ATOM 392 N N . HIS A 1 59 ? 2.066 10.083 15.963 1.00 30.17 56 HIS A N 1
ATOM 393 C CA . HIS A 1 59 ? 0.713 10.449 15.524 1.00 30.64 56 HIS A CA 1
ATOM 394 C C . HIS A 1 59 ? 0.737 11.073 14.119 1.00 32.37 56 HIS A C 1
ATOM 395 O O . HIS A 1 59 ? -0.117 10.758 13.278 1.00 30.95 56 HIS A O 1
ATOM 402 N N . VAL A 1 60 ? 1.729 11.938 13.875 1.00 33.17 57 VAL A N 1
ATOM 403 C CA . VAL A 1 60 ? 1.893 12.610 12.593 1.00 34.02 57 VAL A CA 1
ATOM 404 C C . VAL A 1 60 ? 2.172 11.575 11.505 1.00 34.75 57 VAL A C 1
ATOM 405 O O . VAL A 1 60 ? 1.573 11.613 10.428 1.00 35.36 57 VAL A O 1
ATOM 409 N N . ALA A 1 61 ? 3.094 10.664 11.802 1.00 34.70 58 ALA A N 1
ATOM 410 C CA . ALA A 1 61 ? 3.467 9.597 10.876 1.00 35.11 58 ALA A CA 1
ATOM 411 C C . ALA A 1 61 ? 2.271 8.704 10.567 1.00 34.95 58 ALA A C 1
ATOM 412 O O . ALA A 1 61 ? 2.015 8.395 9.400 1.00 35.31 58 ALA A O 1
ATOM 414 N N . ASP A 1 62 ? 1.544 8.292 11.605 1.00 34.99 59 ASP A N 1
ATOM 415 C CA . ASP A 1 62 ? 0.337 7.476 11.418 1.00 35.95 59 ASP A CA 1
ATOM 416 C C . ASP A 1 62 ? -0.692 8.232 10.553 1.00 36.15 59 ASP A C 1
ATOM 417 O O . ASP A 1 62 ? -1.319 7.635 9.673 1.00 36.22 59 ASP A O 1
ATOM 422 N N . ALA A 1 63 ? -0.840 9.541 10.786 1.00 34.18 60 ALA A N 1
ATOM 423 C CA . ALA A 1 63 ? -1.774 10.360 10.000 1.00 34.22 60 ALA A CA 1
ATOM 424 C C . ALA A 1 63 ? -1.363 10.406 8.533 1.00 35.80 60 ALA A C 1
ATOM 425 O O . ALA A 1 63 ? -2.207 10.345 7.650 1.00 34.15 60 ALA A O 1
ATOM 427 N N . PHE A 1 64 ? -0.055 10.522 8.297 1.00 38.60 61 PHE A N 1
ATOM 428 C CA . PHE A 1 64 ? 0.503 10.578 6.954 1.00 39.36 61 PHE A CA 1
ATOM 429 C C . PHE A 1 64 ? 0.371 9.227 6.249 1.00 40.47 61 PHE A C 1
ATOM 430 O O . PHE A 1 64 ? -0.037 9.172 5.087 1.00 41.90 61 PHE A O 1
ATOM 438 N N . GLU A 1 65 ? 0.713 8.147 6.956 1.00 40.42 62 GLU A N 1
ATOM 439 C CA . GLU A 1 65 ? 0.606 6.787 6.415 1.00 41.40 62 GLU A CA 1
ATOM 440 C C . GLU A 1 65 ? -0.787 6.555 5.899 1.00 42.57 62 GLU A C 1
ATOM 441 O O . GLU A 1 65 ? -0.968 6.027 4.800 1.00 44.76 62 GLU A O 1
ATOM 447 N N . GLN A 1 66 ? -1.759 6.932 6.728 1.00 40.68 63 GLN A N 1
ATOM 448 C CA . GLN A 1 66 ? -3.166 6.787 6.412 1.00 42.91 63 GLN A CA 1
ATOM 449 C C . GLN A 1 66 ? -3.592 7.679 5.250 1.00 43.38 63 GLN A C 1
ATOM 450 O O . GLN A 1 66 ? -4.366 7.253 4.415 1.00 45.79 63 GLN A O 1
ATOM 456 N N . ALA A 1 67 ? -3.068 8.897 5.188 1.00 42.67 64 ALA A N 1
ATOM 457 C CA . ALA A 1 67 ? -3.400 9.809 4.109 1.00 43.75 64 ALA A CA 1
ATOM 458 C C . ALA A 1 67 ? -2.895 9.262 2.763 1.00 45.71 64 ALA A C 1
ATOM 459 O O . ALA A 1 67 ? -3.557 9.446 1.731 1.00 46.64 64 ALA A O 1
ATOM 461 N N . CYS A 1 68 ? -1.747 8.573 2.796 1.00 45.40 65 CYS A N 1
ATOM 462 C CA . CYS A 1 68 ? -1.136 7.955 1.598 1.00 47.95 65 CYS A CA 1
ATOM 463 C C . CYS A 1 68 ? -1.768 6.614 1.160 1.00 48.73 65 CYS A C 1
ATOM 464 O O . CYS A 1 68 ? -1.457 6.107 0.067 1.00 50.93 65 CYS A O 1
ATOM 467 N N . GLY A 1 69 ? -2.630 6.039 1.998 1.00 45.52 66 GLY A N 1
ATOM 468 C CA . GLY A 1 69 ? -3.260 4.763 1.686 1.00 45.67 66 GLY A CA 1
ATOM 469 C C . GLY A 1 69 ? -2.359 3.572 1.984 1.00 45.25 66 GLY A C 1
ATOM 470 O O . GLY A 1 69 ? -2.502 2.518 1.375 1.00 45.77 66 GLY A O 1
ATOM 471 N N . HIS A 1 70 ? -1.423 3.736 2.917 1.00 46.49 67 HIS A N 1
ATOM 472 C CA . HIS A 1 70 ? -0.500 2.653 3.283 1.00 47.70 67 HIS A CA 1
ATOM 473 C C . HIS A 1 70 ? -0.983 1.810 4.478 1.00 44.99 67 HIS A C 1
ATOM 474 O O . HIS A 1 70 ? -0.270 0.916 4.941 1.00 44.45 67 HIS A O 1
ATOM 481 N N . ALA A 1 71 ? -2.184 2.099 4.975 1.00 44.72 68 ALA A N 1
ATOM 482 C CA . ALA A 1 71 ? -2.772 1.344 6.083 1.00 43.21 68 ALA A CA 1
ATOM 483 C C . ALA A 1 71 ? -4.100 0.690 5.670 1.00 42.75 68 ALA A C 1
ATOM 484 O O . ALA A 1 71 ? -5.065 0.696 6.432 1.00 43.01 68 ALA A O 1
ATOM 486 N N . GLY A 1 72 ? -4.139 0.145 4.450 1.00 43.22 69 GLY A N 1
ATOM 487 C CA . GLY A 1 72 ? -5.315 -0.560 3.937 1.00 43.36 69 GLY A CA 1
ATOM 488 C C . GLY A 1 72 ? -6.581 0.243 3.672 1.00 44.02 69 GLY A C 1
ATOM 489 O O . GLY A 1 72 ? -7.687 -0.288 3.812 1.00 44.92 69 GLY A O 1
ATOM 490 N N . GLU A 1 73 ? -6.431 1.511 3.292 1.00 43.10 70 GLU A N 1
ATOM 491 C CA . GLU A 1 73 ? -7.588 2.351 2.963 1.00 43.84 70 GLU A CA 1
ATOM 492 C C . GLU A 1 73 ? -8.307 1.858 1.701 1.00 44.50 70 GLU A C 1
ATOM 493 O O . GLU A 1 73 ? -9.519 2.014 1.581 1.00 46.72 70 GLU A O 1
ATOM 499 N N . GLY A 1 74 ? -7.563 1.262 0.770 1.00 44.57 71 GLY A N 1
ATOM 500 C CA . GLY A 1 74 ? -8.136 0.738 -0.480 1.00 44.35 71 GLY A CA 1
ATOM 501 C C . GLY A 1 74 ? -9.154 -0.364 -0.242 1.00 44.60 71 GLY A C 1
ATOM 502 O O . GLY A 1 74 ? -10.175 -0.433 -0.930 1.00 45.62 71 GLY A O 1
ATOM 503 N N . ALA A 1 75 ? -8.897 -1.211 0.755 1.00 42.88 72 ALA A N 1
ATOM 504 C CA . ALA A 1 75 ? -9.814 -2.310 1.077 1.00 42.87 72 ALA A CA 1
ATOM 505 C C . ALA A 1 75 ? -11.175 -1.816 1.589 1.00 42.62 72 ALA A C 1
ATOM 506 O O . ALA A 1 75 ? -12.172 -2.522 1.471 1.00 44.78 72 ALA A O 1
ATOM 508 N N . LEU A 1 76 ? -11.206 -0.609 2.159 1.00 41.41 73 LEU A N 1
ATOM 509 C CA . LEU A 1 76 ? -12.435 -0.014 2.689 1.00 40.70 73 LEU A CA 1
ATOM 510 C C . LEU A 1 76 ? -13.187 0.766 1.615 1.00 42.37 73 LEU A C 1
ATOM 511 O O . LEU A 1 76 ? -14.138 1.470 1.932 1.00 43.75 73 LEU A O 1
ATOM 516 N N . GLY A 1 77 ? -12.762 0.647 0.357 1.00 44.55 74 GLY A N 1
ATOM 517 C CA . GLY A 1 77 ? -13.383 1.361 -0.754 1.00 46.21 74 GLY A CA 1
ATOM 518 C C . GLY A 1 77 ? -12.920 2.806 -0.881 1.00 46.70 74 GLY A C 1
ATOM 519 O O . GLY A 1 77 ? -13.451 3.545 -1.690 1.00 49.10 74 GLY A O 1
ATOM 520 N N . ILE A 1 78 ? -11.926 3.209 -0.093 1.00 46.95 75 ILE A N 1
ATOM 521 C CA . ILE A 1 78 ? -11.420 4.577 -0.129 1.00 47.64 75 ILE A CA 1
ATOM 522 C C . ILE A 1 78 ? -10.225 4.686 -1.069 1.00 49.03 75 ILE A C 1
ATOM 523 O O . ILE A 1 78 ? -9.194 4.048 -0.854 1.00 47.89 75 ILE A O 1
ATOM 528 N N . ARG A 1 79 ? -10.375 5.510 -2.103 1.00 52.69 76 ARG A N 1
ATOM 529 C CA . ARG A 1 79 ? -9.337 5.729 -3.109 1.00 55.59 76 ARG A CA 1
ATOM 530 C C . ARG A 1 79 ? -8.753 7.107 -2.809 1.00 54.61 76 ARG A C 1
ATOM 531 O O . ARG A 1 79 ? -9.480 8.103 -2.777 1.00 54.38 76 ARG A O 1
ATOM 539 N N . VAL A 1 80 ? -7.446 7.153 -2.557 1.00 53.21 77 VAL A N 1
ATOM 540 C CA . VAL A 1 80 ? -6.788 8.408 -2.190 1.00 52.95 77 VAL A CA 1
ATOM 541 C C . VAL A 1 80 ? -5.864 8.982 -3.241 1.00 53.36 77 VAL A C 1
ATOM 542 O O . VAL A 1 80 ? -5.479 8.311 -4.190 1.00 50.39 77 VAL A O 1
ATOM 546 N N . ARG A 1 81 ? -5.546 10.254 -3.026 1.00 55.22 78 ARG A N 1
ATOM 547 C CA . ARG A 1 81 ? -4.584 11.000 -3.803 1.00 57.53 78 ARG A CA 1
ATOM 548 C C . ARG A 1 81 ? -3.491 11.300 -2.781 1.00 54.39 78 ARG A C 1
ATOM 549 O O . ARG A 1 81 ? -3.788 11.641 -1.621 1.00 50.99 78 ARG A O 1
ATOM 557 N N . ALA A 1 82 ? -2.240 11.142 -3.209 1.00 53.79 79 ALA A N 1
ATOM 558 C CA . ALA A 1 82 ? -1.081 11.331 -2.340 1.00 52.03 79 ALA A CA 1
ATOM 559 C C . ALA A 1 82 ? -1.032 12.718 -1.700 1.00 51.35 79 ALA A C 1
ATOM 560 O O . ALA A 1 82 ? -1.334 13.723 -2.358 1.00 51.33 79 ALA A O 1
ATOM 562 N N . PRO A 1 83 ? -0.682 12.771 -0.406 1.00 48.53 80 PRO A N 1
ATOM 563 C CA . PRO A 1 83 ? -0.550 14.025 0.312 1.00 48.81 80 PRO A CA 1
ATOM 564 C C . PRO A 1 83 ? 0.898 14.503 0.307 1.00 50.03 80 PRO A C 1
ATOM 565 O O . PRO A 1 83 ? 1.782 13.800 -0.185 1.00 49.57 80 PRO A O 1
ATOM 569 N N . GLU A 1 84 ? 1.120 15.702 0.833 1.00 52.52 81 GLU A N 1
ATOM 570 C CA . GLU A 1 84 ? 2.461 16.258 0.989 1.00 54.86 81 GLU A CA 1
ATOM 571 C C . GLU A 1 84 ? 2.551 16.628 2.459 1.00 51.62 81 GLU A C 1
ATOM 572 O O . GLU A 1 84 ? 1.518 16.852 3.106 1.00 51.71 81 GLU A O 1
ATOM 578 N N . ILE A 1 85 ? 3.766 16.675 2.995 1.00 49.09 82 ILE A N 1
ATOM 579 C CA . ILE A 1 85 ? 3.959 17.019 4.393 1.00 46.77 82 ILE A CA 1
ATOM 580 C C . ILE A 1 85 ? 5.062 18.046 4.591 1.00 47.90 82 ILE A C 1
ATOM 581 O O . ILE A 1 85 ? 6.110 17.967 3.955 1.00 49.63 82 ILE A O 1
ATOM 586 N N . ASP A 1 86 ? 4.795 19.021 5.461 1.00 47.04 83 ASP A N 1
ATOM 587 C CA . ASP A 1 86 ? 5.750 20.060 5.832 1.00 48.58 83 ASP A CA 1
ATOM 588 C C . ASP A 1 86 ? 6.201 19.631 7.230 1.00 46.06 83 ASP A C 1
ATOM 589 O O . ASP A 1 86 ? 5.514 19.891 8.219 1.00 43.87 83 ASP A O 1
ATOM 594 N N . ILE A 1 87 ? 7.342 18.957 7.308 1.00 43.57 84 ILE A N 1
ATOM 595 C CA . ILE A 1 87 ? 7.816 18.419 8.585 1.00 42.67 84 ILE A CA 1
ATOM 596 C C . ILE A 1 87 ? 8.157 19.504 9.616 1.00 41.76 84 ILE A C 1
ATOM 597 O O . ILE A 1 87 ? 8.037 19.272 10.821 1.00 38.48 84 ILE A O 1
ATOM 602 N N . ALA A 1 88 ? 8.567 20.680 9.146 1.00 42.22 85 ALA A N 1
ATOM 603 C CA . ALA A 1 88 ? 8.874 21.788 10.052 1.00 43.87 85 ALA A CA 1
ATOM 604 C C . ALA A 1 88 ? 7.604 22.163 10.803 1.00 44.32 85 ALA A C 1
ATOM 605 O O . ALA A 1 88 ? 7.656 22.459 12.008 1.00 42.91 85 ALA A O 1
ATOM 607 N N . LYS A 1 89 ? 6.470 22.127 10.092 1.00 44.49 86 LYS A N 1
ATOM 608 C CA . LYS A 1 89 ? 5.172 22.429 10.694 1.00 46.06 86 LYS A CA 1
ATOM 609 C C . LYS A 1 89 ? 4.758 21.291 11.633 1.00 43.02 86 LYS A C 1
ATOM 610 O O . LYS A 1 89 ? 4.068 21.544 12.631 1.00 43.16 86 LYS A O 1
ATOM 616 N N . SER A 1 90 ? 5.165 20.049 11.322 1.00 38.72 87 SER A N 1
ATOM 617 C CA . SER A 1 90 ? 4.840 18.897 12.196 1.00 36.34 87 SER A CA 1
ATOM 618 C C . SER A 1 90 ? 5.577 19.065 13.527 1.00 34.94 87 SER A C 1
ATOM 619 O O . SER A 1 90 ? 5.036 18.772 14.587 1.00 33.31 87 SER A O 1
ATOM 622 N N . VAL A 1 91 ? 6.822 19.526 13.446 1.00 34.95 88 VAL A N 1
ATOM 623 C CA . VAL A 1 91 ? 7.650 19.757 14.622 1.00 35.39 88 VAL A CA 1
ATOM 624 C C . VAL A 1 91 ? 7.112 20.941 15.439 1.00 36.07 88 VAL A C 1
ATOM 625 O O . VAL A 1 91 ? 7.115 20.895 16.680 1.00 35.29 88 VAL A O 1
ATOM 629 N N . ALA A 1 92 ? 6.667 21.994 14.748 1.00 36.15 89 ALA A N 1
ATOM 630 C CA . ALA A 1 92 ? 6.092 23.164 15.422 1.00 37.38 89 ALA A CA 1
ATOM 631 C C . ALA A 1 92 ? 4.836 22.745 16.180 1.00 36.80 89 ALA A C 1
ATOM 632 O O . ALA A 1 92 ? 4.615 23.175 17.315 1.00 37.84 89 ALA A O 1
ATOM 634 N N . TRP A 1 93 ? 4.018 21.903 15.551 1.00 35.51 90 TRP A N 1
ATOM 635 C CA . TRP A 1 93 ? 2.815 21.401 16.203 1.00 35.68 90 TRP A CA 1
ATOM 636 C C . TRP A 1 93 ? 3.190 20.629 17.485 1.00 35.10 90 TRP A C 1
ATOM 637 O O . TRP A 1 93 ? 2.564 20.816 18.543 1.00 33.34 90 TRP A O 1
ATOM 648 N N . LYS A 1 94 ? 4.214 19.779 17.376 1.00 34.23 91 LYS A N 1
ATOM 649 C CA . LYS A 1 94 ? 4.674 18.986 18.510 1.00 34.17 91 LYS A CA 1
ATOM 650 C C . LYS A 1 94 ? 5.237 19.857 19.636 1.00 35.15 91 LYS A C 1
ATOM 651 O O . LYS A 1 94 ? 4.946 19.606 20.811 1.00 33.57 91 LYS A O 1
ATOM 657 N N . ASP A 1 95 ? 6.040 20.866 19.277 1.00 36.28 92 ASP A N 1
ATOM 658 C CA . ASP A 1 95 ? 6.628 21.787 20.266 1.00 36.60 92 ASP A CA 1
ATOM 659 C C . ASP A 1 95 ? 5.517 22.565 20.978 1.00 36.44 92 ASP A C 1
ATOM 660 O O . ASP A 1 95 ? 5.641 22.877 22.150 1.00 37.23 92 ASP A O 1
ATOM 665 N N . GLY A 1 96 ? 4.429 22.845 20.267 1.00 36.63 93 GLY A N 1
ATOM 666 C CA . GLY A 1 96 ? 3.283 23.531 20.850 1.00 37.56 93 GLY A CA 1
ATOM 667 C C . GLY A 1 96 ? 2.655 22.697 21.955 1.00 36.91 93 GLY A C 1
ATOM 668 O O . GLY A 1 96 ? 2.344 23.227 23.009 1.00 35.31 93 GLY A O 1
ATOM 669 N N . ILE A 1 97 ? 2.471 21.393 21.699 1.00 36.44 94 ILE A N 1
ATOM 670 C CA . ILE A 1 97 ? 1.910 20.444 22.682 1.00 35.95 94 ILE A CA 1
ATOM 671 C C . ILE A 1 97 ? 2.790 20.418 23.910 1.00 34.00 94 ILE A C 1
ATOM 672 O O . ILE A 1 97 ? 2.299 20.528 25.033 1.00 32.56 94 ILE A O 1
ATOM 677 N N . VAL A 1 98 ? 4.090 20.236 23.662 1.00 33.63 95 VAL A N 1
ATOM 678 C CA . VAL A 1 98 ? 5.104 20.186 24.698 1.00 34.63 95 VAL A CA 1
ATOM 679 C C . VAL A 1 98 ? 5.035 21.430 25.556 1.00 36.38 95 VAL A C 1
ATOM 680 O O . VAL A 1 98 ? 4.956 21.324 26.775 1.00 35.19 95 VAL A O 1
ATOM 684 N N . ASP A 1 99 ? 5.061 22.597 24.906 1.00 38.42 96 ASP A N 1
ATOM 685 C CA . ASP A 1 99 ? 5.003 23.893 25.599 1.00 41.67 96 ASP A CA 1
ATOM 686 C C . ASP A 1 99 ? 3.747 24.058 26.470 1.00 42.22 96 ASP A C 1
ATOM 687 O O . ASP A 1 99 ? 3.831 24.557 27.609 1.00 42.17 96 ASP A O 1
ATOM 692 N N . ARG A 1 100 ? 2.592 23.636 25.956 1.00 41.19 97 ARG A N 1
ATOM 693 C CA . ARG A 1 100 ? 1.348 23.731 26.730 1.00 42.37 97 ARG A CA 1
ATOM 694 C C . ARG A 1 100 ? 1.488 22.922 28.007 1.00 41.02 97 ARG A C 1
ATOM 695 O O . ARG A 1 100 ? 1.263 23.437 29.097 1.00 42.43 97 ARG A O 1
ATOM 703 N N . LEU A 1 101 ? 1.903 21.665 27.860 1.00 37.92 98 LEU A N 1
ATOM 704 C CA . LEU A 1 101 ? 2.085 20.776 28.996 1.00 36.31 98 LEU A CA 1
ATOM 705 C C . LEU A 1 101 ? 3.104 21.267 30.027 1.00 36.71 98 LEU A C 1
ATOM 706 O O . LEU A 1 101 ? 2.880 21.087 31.225 1.00 36.31 98 LEU A O 1
ATOM 711 N N . THR A 1 102 ? 4.210 21.876 29.579 1.00 37.37 99 THR A N 1
ATOM 712 C CA . THR A 1 102 ? 5.246 22.360 30.518 1.00 39.83 99 THR A CA 1
ATOM 713 C C . THR A 1 102 ? 4.692 23.480 31.381 1.00 38.77 99 THR A C 1
ATOM 714 O O . THR A 1 102 ? 4.938 23.526 32.580 1.00 36.70 99 THR A O 1
ATOM 718 N N . ARG A 1 103 ? 3.932 24.367 30.754 1.00 39.52 100 ARG A N 1
ATOM 719 C CA . ARG A 1 103 ? 3.302 25.461 31.471 1.00 41.68 100 ARG A CA 1
ATOM 720 C C . ARG A 1 103 ? 2.260 24.924 32.456 1.00 41.66 100 ARG A C 1
ATOM 721 O O . ARG A 1 103 ? 2.003 25.545 33.491 1.00 41.04 100 ARG A O 1
ATOM 729 N N . GLY A 1 104 ? 1.702 23.747 32.156 1.00 40.08 101 GLY A N 1
ATOM 730 C CA . GLY A 1 104 ? 0.737 23.114 33.060 1.00 39.02 101 GLY A CA 1
ATOM 731 C C . GLY A 1 104 ? 1.445 22.644 34.321 1.00 38.49 101 GLY A C 1
ATOM 732 O O . GLY A 1 104 ? 0.927 22.787 35.430 1.00 37.45 101 GLY A O 1
ATOM 733 N N . VAL A 1 105 ? 2.643 22.088 34.142 1.00 38.87 102 VAL A N 1
ATOM 734 C CA . VAL A 1 105 ? 3.454 21.607 35.260 1.00 38.22 102 VAL A CA 1
ATOM 735 C C . VAL A 1 105 ? 3.896 22.790 36.105 1.00 38.36 102 VAL A C 1
ATOM 736 O O . VAL A 1 105 ? 3.930 22.701 37.339 1.00 37.86 102 VAL A O 1
ATOM 740 N N . GLY A 1 106 ? 4.226 23.895 35.433 1.00 37.20 103 GLY A N 1
ATOM 741 C CA . GLY A 1 106 ? 4.634 25.115 36.113 1.00 37.83 103 GLY A CA 1
ATOM 742 C C . GLY A 1 106 ? 3.524 25.659 36.997 1.00 37.19 103 GLY A C 1
ATOM 743 O O . GLY A 1 106 ? 3.747 25.965 38.165 1.00 37.86 103 GLY A O 1
ATOM 744 N N . ALA A 1 107 ? 2.321 25.748 36.447 1.00 36.34 104 ALA A N 1
ATOM 745 C CA . ALA A 1 107 ? 1.170 26.265 37.204 1.00 38.35 104 ALA A CA 1
ATOM 746 C C . ALA A 1 107 ? 0.765 25.394 38.393 1.00 38.86 104 ALA A C 1
ATOM 747 O O . ALA A 1 107 ? 0.324 25.916 39.412 1.00 39.90 104 ALA A O 1
ATOM 749 N N . LEU A 1 108 ? 0.921 24.078 38.248 1.00 39.45 105 LEU A N 1
ATOM 750 C CA . LEU A 1 108 ? 0.547 23.119 39.279 1.00 39.98 105 LEU A CA 1
ATOM 751 C C . LEU A 1 108 ? 1.580 23.188 40.407 1.00 40.57 105 LEU A C 1
ATOM 752 O O . LEU A 1 108 ? 1.224 23.092 41.582 1.00 39.10 105 LEU A O 1
ATOM 757 N N . LEU A 1 109 ? 2.854 23.362 40.047 1.00 40.83 106 LEU A N 1
ATOM 758 C CA . LEU A 1 109 ? 3.918 23.533 41.048 1.00 42.43 106 LEU A CA 1
ATOM 759 C C . LEU A 1 109 ? 3.650 24.784 41.921 1.00 46.63 106 LEU A C 1
ATOM 760 O O . LEU A 1 109 ? 3.857 24.748 43.138 1.00 46.15 106 LEU A O 1
ATOM 765 N N . LYS A 1 110 ? 3.187 25.875 41.303 1.00 50.61 107 LYS A N 1
ATOM 766 C CA . LYS A 1 110 ? 2.853 27.094 42.067 1.00 56.25 107 LYS A CA 1
ATOM 767 C C . LYS A 1 110 ? 1.631 26.885 42.951 1.00 54.79 107 LYS A C 1
ATOM 768 O O . LYS A 1 110 ? 1.620 27.268 44.123 1.00 53.87 107 LYS A O 1
ATOM 774 N N . LYS A 1 111 ? 0.609 26.274 42.374 1.00 52.09 108 LYS A N 1
ATOM 775 C CA . LYS A 1 111 ? -0.639 25.998 43.091 1.00 54.13 108 LYS A CA 1
ATOM 776 C C . LYS A 1 111 ? -0.422 25.038 44.296 1.00 52.07 108 LYS A C 1
ATOM 777 O O . LYS A 1 111 ? -1.184 25.075 45.265 1.00 52.50 108 LYS A O 1
ATOM 783 N N . SER A 1 112 ? 0.657 24.247 44.252 1.00 49.25 109 SER A N 1
ATOM 784 C CA . SER A 1 112 ? 1.013 23.306 45.327 1.00 47.35 109 SER A CA 1
ATOM 785 C C . SER A 1 112 ? 1.927 23.912 46.401 1.00 47.32 109 SER A C 1
ATOM 786 O O . SER A 1 112 ? 2.356 23.211 47.320 1.00 45.86 109 SER A O 1
ATOM 789 N N . GLY A 1 113 ? 2.229 25.200 46.280 1.00 46.88 110 GLY A N 1
ATOM 790 C CA . GLY A 1 113 ? 3.103 25.881 47.233 1.00 48.24 110 GLY A CA 1
ATOM 791 C C . GLY A 1 113 ? 4.595 25.644 47.018 1.00 47.23 110 GLY A C 1
ATOM 792 O O . GLY A 1 113 ? 5.383 25.974 47.878 1.00 48.18 110 GLY A O 1
ATOM 793 N N . VAL A 1 114 ? 4.988 25.080 45.876 1.00 46.96 111 VAL A N 1
ATOM 794 C CA . VAL A 1 114 ? 6.401 24.819 45.606 1.00 47.19 111 VAL A CA 1
ATOM 795 C C . VAL A 1 114 ? 7.107 26.061 45.057 1.00 49.12 111 VAL A C 1
ATOM 796 O O . VAL A 1 114 ? 6.564 26.795 44.237 1.00 51.90 111 VAL A O 1
ATOM 800 N N . ARG A 1 115 ? 8.328 26.276 45.519 1.00 51.70 112 ARG A N 1
ATOM 801 C CA . ARG A 1 115 ? 9.146 27.377 45.069 1.00 52.64 112 ARG A CA 1
ATOM 802 C C . ARG A 1 115 ? 10.113 26.790 44.040 1.00 49.82 112 ARG A C 1
ATOM 803 O O . ARG A 1 115 ? 10.934 25.932 44.359 1.00 48.89 112 ARG A O 1
ATOM 811 N N . VAL A 1 116 ? 9.971 27.240 42.797 1.00 48.45 113 VAL A N 1
ATOM 812 C CA . VAL A 1 116 ? 10.764 26.761 41.682 1.00 46.69 113 VAL A CA 1
ATOM 813 C C . VAL A 1 116 ? 11.847 27.771 41.328 1.00 48.44 113 VAL A C 1
ATOM 814 O O . VAL A 1 116 ? 11.554 28.945 41.065 1.00 48.69 113 VAL A O 1
ATOM 818 N N . LEU A 1 117 ? 13.094 27.299 41.324 1.00 49.49 114 LEU A N 1
ATOM 819 C CA . LEU A 1 117 ? 14.255 28.108 40.972 1.00 50.84 114 LEU A CA 1
ATOM 820 C C . LEU A 1 117 ? 14.812 27.582 39.684 1.00 48.96 114 LEU A C 1
ATOM 821 O O . LEU A 1 117 ? 14.925 26.372 39.505 1.00 49.93 114 LEU A O 1
ATOM 826 N N . HIS A 1 118 ? 15.152 28.493 38.781 1.00 47.62 115 HIS A N 1
ATOM 827 C CA . HIS A 1 118 ? 15.715 28.113 37.505 1.00 46.48 115 HIS A CA 1
ATOM 828 C C . HIS A 1 118 ? 17.220 28.320 37.528 1.00 46.25 115 HIS A C 1
ATOM 829 O O . HIS A 1 118 ? 17.700 29.452 37.632 1.00 47.97 115 HIS A O 1
ATOM 836 N N . GLY A 1 119 ? 17.957 27.220 37.438 1.00 44.69 116 GLY A N 1
ATOM 837 C CA . GLY A 1 119 ? 19.407 27.274 37.434 1.00 45.72 116 GLY A CA 1
ATOM 838 C C . GLY A 1 119 ? 20.073 25.928 37.602 1.00 45.15 116 GLY A C 1
ATOM 839 O O . GLY A 1 119 ? 19.408 24.906 37.811 1.00 43.58 116 GLY A O 1
ATOM 840 N N . GLU A 1 120 ? 21.393 25.935 37.482 1.00 46.93 117 GLU A N 1
ATOM 841 C CA . GLU A 1 120 ? 22.204 24.742 37.650 1.00 48.74 117 GLU A CA 1
ATOM 842 C C . GLU A 1 120 ? 22.395 24.547 39.159 1.00 49.90 117 GLU A C 1
ATOM 843 O O . GLU A 1 120 ? 22.846 25.457 39.852 1.00 50.32 117 GLU A O 1
ATOM 849 N N . ALA A 1 121 ? 22.026 23.374 39.667 1.00 48.87 118 ALA A N 1
ATOM 850 C CA . ALA A 1 121 ? 22.167 23.075 41.087 1.00 50.36 118 ALA A CA 1
ATOM 851 C C . ALA A 1 121 ? 23.426 22.266 41.324 1.00 50.98 118 ALA A C 1
ATOM 852 O O . ALA A 1 121 ? 23.678 21.312 40.603 1.00 49.33 118 ALA A O 1
ATOM 854 N N . ARG A 1 122 ? 24.205 22.644 42.336 1.00 54.26 119 ARG A N 1
ATOM 855 C CA . ARG A 1 122 ? 25.427 21.917 42.693 1.00 57.50 119 ARG A CA 1
ATOM 856 C C . ARG A 1 122 ? 25.440 21.555 44.171 1.00 58.35 119 ARG A C 1
ATOM 857 O O . ARG A 1 122 ? 25.177 22.395 45.031 1.00 59.74 119 ARG A O 1
ATOM 865 N N . VAL A 1 123 ? 25.765 20.293 44.440 1.00 56.72 120 VAL A N 1
ATOM 866 C CA . VAL A 1 123 ? 25.813 19.766 45.783 1.00 57.20 120 VAL A CA 1
ATOM 867 C C . VAL A 1 123 ? 27.065 20.251 46.514 1.00 59.19 120 VAL A C 1
ATOM 868 O O . VAL A 1 123 ? 28.192 20.108 46.021 1.00 59.57 120 VAL A O 1
ATOM 872 N N . ILE A 1 124 ? 26.859 20.852 47.678 1.00 60.44 121 ILE A N 1
ATOM 873 C CA . ILE A 1 124 ? 27.972 21.284 48.513 1.00 64.92 121 ILE A CA 1
ATOM 874 C C . ILE A 1 124 ? 28.162 20.112 49.470 1.00 65.81 121 ILE A C 1
ATOM 875 O O . ILE A 1 124 ? 29.279 19.641 49.669 1.00 70.05 121 ILE A O 1
ATOM 880 N N . ASP A 1 125 ? 27.051 19.649 50.037 1.00 64.79 122 ASP A N 1
ATOM 881 C CA . ASP A 1 125 ? 27.028 18.481 50.920 1.00 65.15 122 ASP A CA 1
ATOM 882 C C . ASP A 1 125 ? 25.582 17.929 50.988 1.00 64.89 122 ASP A C 1
ATOM 883 O O . ASP A 1 125 ? 24.678 18.461 50.332 1.00 62.91 122 ASP A O 1
ATOM 888 N N . GLY A 1 126 ? 25.374 16.861 51.753 1.00 65.33 123 GLY A N 1
ATOM 889 C CA . GLY A 1 126 ? 24.051 16.232 51.863 1.00 64.18 123 GLY A CA 1
ATOM 890 C C . GLY A 1 126 ? 22.908 17.113 52.344 1.00 63.46 123 GLY A C 1
ATOM 891 O O . GLY A 1 126 ? 21.743 16.771 52.138 1.00 62.76 123 GLY A O 1
ATOM 892 N N . LYS A 1 127 ? 23.240 18.238 52.980 1.00 63.76 124 LYS A N 1
ATOM 893 C CA . LYS A 1 127 ? 22.243 19.169 53.512 1.00 64.40 124 LYS A CA 1
ATOM 894 C C . LYS A 1 127 ? 22.301 20.555 52.849 1.00 63.72 124 LYS A C 1
ATOM 895 O O . LYS A 1 127 ? 21.536 21.441 53.229 1.00 64.78 124 LYS A O 1
ATOM 901 N N . THR A 1 128 ? 23.180 20.752 51.861 1.00 63.18 125 THR A N 1
ATOM 902 C CA . THR A 1 128 ? 23.342 22.089 51.250 1.00 62.62 125 THR A CA 1
ATOM 903 C C . THR A 1 128 ? 23.568 22.050 49.735 1.00 61.37 125 THR A C 1
ATOM 904 O O . THR A 1 128 ? 24.317 21.214 49.227 1.00 61.19 125 THR A O 1
ATOM 908 N N . VAL A 1 129 ? 22.927 22.984 49.032 1.00 59.75 126 VAL A N 1
ATOM 909 C CA . VAL A 1 129 ? 23.009 23.080 47.575 1.00 58.33 126 VAL A CA 1
ATOM 910 C C . VAL A 1 129 ? 23.218 24.534 47.139 1.00 59.45 126 VAL A C 1
ATOM 911 O O . VAL A 1 129 ? 22.865 25.478 47.844 1.00 58.95 126 VAL A O 1
ATOM 915 N N . GLU A 1 130 ? 23.789 24.675 45.952 1.00 59.78 127 GLU A N 1
ATOM 916 C CA . GLU A 1 130 ? 24.101 25.945 45.353 1.00 60.60 127 GLU A CA 1
ATOM 917 C C . GLU A 1 130 ? 23.369 26.023 44.010 1.00 59.20 127 GLU A C 1
ATOM 918 O O . GLU A 1 130 ? 23.550 25.143 43.168 1.00 57.24 127 GLU A O 1
ATOM 924 N N . VAL A 1 131 ? 22.548 27.060 43.809 1.00 60.26 128 VAL A N 1
ATOM 925 C CA . VAL A 1 131 ? 21.767 27.226 42.558 1.00 58.52 128 VAL A CA 1
ATOM 926 C C . VAL A 1 131 ? 22.273 28.442 41.789 1.00 59.63 128 VAL A C 1
ATOM 927 O O . VAL A 1 131 ? 21.983 29.580 42.160 1.00 60.46 128 VAL A O 1
ATOM 931 N N . VAL A 1 132 ? 23.001 28.191 40.702 1.00 59.20 129 VAL A N 1
ATOM 932 C CA . VAL A 1 132 ? 23.600 29.261 39.904 1.00 61.74 129 VAL A CA 1
ATOM 933 C C . VAL A 1 132 ? 22.884 29.521 38.574 1.00 61.71 129 VAL A C 1
ATOM 934 O O . VAL A 1 132 ? 22.552 28.590 37.839 1.00 59.56 129 VAL A O 1
ATOM 938 N N . SER A 1 133 ? 22.665 30.806 38.289 1.00 64.87 130 SER A N 1
ATOM 939 C CA . SER A 1 133 ? 22.042 31.279 37.054 1.00 67.40 130 SER A CA 1
ATOM 940 C C . SER A 1 133 ? 22.964 32.364 36.486 1.00 72.70 130 SER A C 1
ATOM 941 O O . SER A 1 133 ? 24.085 32.552 36.988 1.00 74.83 130 SER A O 1
ATOM 944 N N . ALA A 1 134 ? 22.507 33.070 35.450 1.00 73.47 131 ALA A N 1
ATOM 945 C CA . ALA A 1 134 ? 23.312 34.138 34.844 1.00 74.48 131 ALA A CA 1
ATOM 946 C C . ALA A 1 134 ? 23.400 35.359 35.775 1.00 73.79 131 ALA A C 1
ATOM 947 O O . ALA A 1 134 ? 22.490 36.178 35.824 1.00 73.76 131 ALA A O 1
ATOM 949 N N . GLY A 1 135 ? 24.500 35.457 36.514 1.00 73.83 132 GLY A N 1
ATOM 950 C CA . GLY A 1 135 ? 24.724 36.565 37.446 1.00 76.09 132 GLY A CA 1
ATOM 951 C C . GLY A 1 135 ? 23.914 36.468 38.728 1.00 75.12 132 GLY A C 1
ATOM 952 O O . GLY A 1 135 ? 23.585 37.485 39.332 1.00 76.55 132 GLY A O 1
ATOM 953 N N . HIS A 1 136 ? 23.586 35.246 39.141 1.00 72.62 133 HIS A N 1
ATOM 954 C CA . HIS A 1 136 ? 22.813 35.024 40.361 1.00 74.14 133 HIS A CA 1
ATOM 955 C C . HIS A 1 136 ? 23.241 33.705 40.993 1.00 68.60 133 HIS A C 1
ATOM 956 O O . HIS A 1 136 ? 23.516 32.733 40.286 1.00 65.70 133 HIS A O 1
ATOM 963 N N . ALA A 1 137 ? 23.288 33.675 42.319 1.00 64.98 134 ALA A N 1
ATOM 964 C CA . ALA A 1 137 ? 23.638 32.465 43.036 1.00 62.85 134 ALA A CA 1
ATOM 965 C C . ALA A 1 137 ? 23.041 32.474 44.431 1.00 62.70 134 ALA A C 1
ATOM 966 O O . ALA A 1 137 ? 22.939 33.530 45.068 1.00 63.38 134 ALA A O 1
ATOM 968 N N . VAL A 1 138 ? 22.635 31.292 44.890 1.00 60.80 135 VAL A N 1
ATOM 969 C CA . VAL A 1 138 ? 22.083 31.118 46.233 1.00 62.12 135 VAL A CA 1
ATOM 970 C C . VAL A 1 138 ? 22.509 29.784 46.843 1.00 60.50 135 VAL A C 1
ATOM 971 O O . VAL A 1 138 ? 22.608 28.777 46.148 1.00 58.69 135 VAL A O 1
ATOM 975 N N . ARG A 1 139 ? 22.788 29.816 48.139 1.00 62.59 136 ARG A N 1
ATOM 976 C CA . ARG A 1 139 ? 23.140 28.641 48.917 1.00 64.04 136 ARG A CA 1
ATOM 977 C C . ARG A 1 139 ? 21.834 28.278 49.604 1.00 62.87 136 ARG A C 1
ATOM 978 O O . ARG A 1 139 ? 21.241 29.111 50.291 1.00 63.56 136 ARG A O 1
ATOM 986 N N . ILE A 1 140 ? 21.374 27.048 49.416 1.00 61.75 137 ILE A N 1
ATOM 987 C CA . ILE A 1 140 ? 20.112 26.615 50.011 1.00 60.87 137 ILE A CA 1
ATOM 988 C C . ILE A 1 140 ? 20.308 25.387 50.892 1.00 59.92 137 ILE A C 1
ATOM 989 O O . ILE A 1 140 ? 20.807 24.352 50.436 1.00 56.69 137 ILE A O 1
ATOM 994 N N . GLY A 1 141 ? 19.922 25.523 52.160 1.00 60.45 138 GLY A N 1
ATOM 995 C CA . GLY A 1 141 ? 20.005 24.430 53.116 1.00 59.91 138 GLY A CA 1
ATOM 996 C C . GLY A 1 141 ? 18.717 23.627 53.064 1.00 58.13 138 GLY A C 1
ATOM 997 O O . GLY A 1 141 ? 17.637 24.180 52.834 1.00 58.27 138 GLY A O 1
ATOM 998 N N . CYS A 1 142 ? 18.827 22.320 53.259 1.00 56.43 139 CYS A N 1
ATOM 999 C CA . CYS A 1 142 ? 17.664 21.449 53.269 1.00 56.25 139 CYS A CA 1
ATOM 1000 C C . CYS A 1 142 ? 17.861 20.368 54.306 1.00 56.97 139 CYS A C 1
ATOM 1001 O O . CYS A 1 142 ? 18.981 20.126 54.741 1.00 56.95 139 CYS A O 1
ATOM 1004 N N . GLU A 1 143 ? 16.768 19.709 54.678 1.00 57.82 140 GLU A N 1
ATOM 1005 C CA . GLU A 1 143 ? 16.821 18.622 55.641 1.00 59.71 140 GLU A CA 1
ATOM 1006 C C . GLU A 1 143 ? 16.814 17.285 54.856 1.00 58.85 140 GLU A C 1
ATOM 1007 O O . GLU A 1 143 ? 17.411 16.301 55.302 1.00 57.51 140 GLU A O 1
ATOM 1013 N N . HIS A 1 144 ? 16.134 17.275 53.698 1.00 55.68 141 HIS A N 1
ATOM 1014 C CA . HIS A 1 144 ? 16.083 16.120 52.791 1.00 54.68 141 HIS A CA 1
ATOM 1015 C C . HIS A 1 144 ? 16.490 16.565 51.378 1.00 52.68 141 HIS A C 1
ATOM 1016 O O . HIS A 1 144 ? 15.966 17.559 50.855 1.00 52.41 141 HIS A O 1
ATOM 1023 N N . LEU A 1 145 ? 17.410 15.826 50.760 1.00 50.11 142 LEU A N 1
ATOM 1024 C CA . LEU A 1 145 ? 17.879 16.131 49.409 1.00 48.26 142 LEU A CA 1
ATOM 1025 C C . LEU A 1 145 ? 17.346 15.070 48.443 1.00 45.71 142 LEU A C 1
ATOM 1026 O O . LEU A 1 145 ? 17.611 13.876 48.610 1.00 45.86 142 LEU A O 1
ATOM 1031 N N . LEU A 1 146 ? 16.590 15.507 47.442 1.00 42.67 143 LEU A N 1
ATOM 1032 C CA . LEU A 1 146 ? 16.034 14.596 46.466 1.00 40.59 143 LEU A CA 1
ATOM 1033 C C . LEU A 1 146 ? 16.737 14.768 45.145 1.00 40.33 143 LEU A C 1
ATOM 1034 O O . LEU A 1 146 ? 16.643 15.823 44.517 1.00 41.22 143 LEU A O 1
ATOM 1039 N N . LEU A 1 147 ? 17.446 13.725 44.730 1.00 40.82 144 LEU A N 1
ATOM 1040 C CA . LEU A 1 147 ? 18.173 13.716 43.462 1.00 40.59 144 LEU A CA 1
ATOM 1041 C C . LEU A 1 147 ? 17.298 13.051 42.408 1.00 37.89 144 LEU A C 1
ATOM 1042 O O . LEU A 1 147 ? 16.947 11.884 42.537 1.00 35.95 144 LEU A O 1
ATOM 1047 N N . ALA A 1 148 ? 16.928 13.821 41.382 1.00 37.90 145 ALA A N 1
ATOM 1048 C CA . ALA A 1 148 ? 16.071 13.342 40.291 1.00 35.12 145 ALA A CA 1
ATOM 1049 C C . ALA A 1 148 ? 16.604 13.950 38.998 1.00 34.51 145 ALA A C 1
ATOM 1050 O O . ALA A 1 148 ? 15.873 14.547 38.213 1.00 32.71 145 ALA A O 1
ATOM 1052 N N . THR A 1 149 ? 17.901 13.766 38.779 1.00 35.92 146 THR A N 1
ATOM 1053 C CA . THR A 1 149 ? 18.595 14.368 37.638 1.00 36.43 146 THR A CA 1
ATOM 1054 C C . THR A 1 149 ? 18.411 13.705 36.269 1.00 37.35 146 THR A C 1
ATOM 1055 O O . THR A 1 149 ? 18.872 14.243 35.256 1.00 38.64 146 THR A O 1
ATOM 1059 N N . GLY A 1 150 ? 17.760 12.545 36.239 1.00 37.11 147 GLY A N 1
ATOM 1060 C CA . GLY A 1 150 ? 17.454 11.871 34.996 1.00 36.45 147 GLY A CA 1
ATOM 1061 C C . GLY A 1 150 ? 18.566 11.154 34.267 1.00 39.41 147 GLY A C 1
ATOM 1062 O O . GLY A 1 150 ? 19.516 10.648 34.874 1.00 39.05 147 GLY A O 1
ATOM 1063 N N . SER A 1 151 ? 18.418 11.117 32.942 1.00 40.25 148 SER A N 1
ATOM 1064 C CA . SER A 1 151 ? 19.329 10.430 32.054 1.00 40.25 148 SER A CA 1
ATOM 1065 C C . SER A 1 151 ? 19.694 11.237 30.818 1.00 42.23 148 SER A C 1
ATOM 1066 O O . SER A 1 151 ? 19.096 12.280 30.525 1.00 41.09 148 SER A O 1
ATOM 1069 N N A GLU A 1 152 ? 20.665 10.703 30.082 0.50 43.13 149 GLU A N 1
ATOM 1070 N N B GLU A 1 152 ? 20.686 10.725 30.091 0.50 44.10 149 GLU A N 1
ATOM 1071 C CA A GLU A 1 152 ? 21.208 11.323 28.894 0.50 43.59 149 GLU A CA 1
ATOM 1072 C CA B GLU A 1 152 ? 21.221 11.349 28.891 0.50 45.12 149 GLU A CA 1
ATOM 1073 C C A GLU A 1 152 ? 21.468 10.199 27.887 0.50 42.08 149 GLU A C 1
ATOM 1074 C C B GLU A 1 152 ? 21.473 10.213 27.891 0.50 42.93 149 GLU A C 1
ATOM 1075 O O A GLU A 1 152 ? 21.628 9.046 28.298 0.50 40.33 149 GLU A O 1
ATOM 1076 O O B GLU A 1 152 ? 21.629 9.063 28.311 0.50 41.06 149 GLU A O 1
ATOM 1087 N N . PRO A 1 153 ? 21.471 10.512 26.571 1.00 42.27 150 PRO A N 1
ATOM 1088 C CA . PRO A 1 153 ? 21.764 9.445 25.586 1.00 42.22 150 PRO A CA 1
ATOM 1089 C C . PRO A 1 153 ? 23.211 8.939 25.671 1.00 44.31 150 PRO A C 1
ATOM 1090 O O . PRO A 1 153 ? 24.128 9.714 25.988 1.00 45.25 150 PRO A O 1
ATOM 1094 N N . VAL A 1 154 ? 23.407 7.648 25.417 1.00 44.05 151 VAL A N 1
ATOM 1095 C CA . VAL A 1 154 ? 24.743 7.077 25.412 1.00 45.76 151 VAL A CA 1
ATOM 1096 C C . VAL A 1 154 ? 25.374 7.448 24.077 1.00 48.39 151 VAL A C 1
ATOM 1097 O O . VAL A 1 154 ? 24.785 7.194 23.020 1.00 48.03 151 VAL A O 1
ATOM 1101 N N . GLU A 1 155 ? 26.552 8.074 24.128 1.00 50.51 152 GLU A N 1
ATOM 1102 C CA . GLU A 1 155 ? 27.276 8.450 22.917 1.00 52.17 152 GLU A CA 1
ATOM 1103 C C . GLU A 1 155 ? 28.255 7.343 22.560 1.00 52.68 152 GLU A C 1
ATOM 1104 O O . GLU A 1 155 ? 28.984 6.862 23.433 1.00 53.61 152 GLU A O 1
ATOM 1110 N N . LEU A 1 156 ? 28.241 6.902 21.300 1.00 53.28 153 LEU A N 1
ATOM 1111 C CA . LEU A 1 156 ? 29.216 5.905 20.855 1.00 56.46 153 LEU A CA 1
ATOM 1112 C C . LEU A 1 156 ? 30.536 6.634 20.701 1.00 58.49 153 LEU A C 1
ATOM 1113 O O . LEU A 1 156 ? 30.613 7.599 19.936 1.00 57.42 153 LEU A O 1
ATOM 1118 N N . PRO A 1 157 ? 31.578 6.202 21.436 1.00 62.02 154 PRO A N 1
ATOM 1119 C CA . PRO A 1 157 ? 32.849 6.905 21.253 1.00 63.62 154 PRO A CA 1
ATOM 1120 C C . PRO A 1 157 ? 33.363 6.740 19.823 1.00 61.87 154 PRO A C 1
ATOM 1121 O O . PRO A 1 157 ? 33.971 7.663 19.290 1.00 65.18 154 PRO A O 1
ATOM 1125 N N . SER A 1 158 ? 33.067 5.591 19.208 1.00 58.92 155 SER A N 1
ATOM 1126 C CA . SER A 1 158 ? 33.485 5.290 17.836 1.00 60.79 155 SER A CA 1
ATOM 1127 C C . SER A 1 158 ? 32.628 5.964 16.745 1.00 60.23 155 SER A C 1
ATOM 1128 O O . SER A 1 158 ? 32.811 5.692 15.562 1.00 57.63 155 SER A O 1
ATOM 1131 N N . MET A 1 159 ? 31.676 6.799 17.154 1.00 61.73 156 MET A N 1
ATOM 1132 C CA . MET A 1 159 ? 30.789 7.516 16.233 1.00 63.22 156 MET A CA 1
ATOM 1133 C C . MET A 1 159 ? 30.064 8.583 17.065 1.00 60.15 156 MET A C 1
ATOM 1134 O O . MET A 1 159 ? 28.868 8.468 17.345 1.00 57.53 156 MET A O 1
ATOM 1139 N N . PRO A 1 160 ? 30.801 9.620 17.480 1.00 60.34 157 PRO A N 1
ATOM 1140 C CA . PRO A 1 160 ? 30.226 10.655 18.337 1.00 59.11 157 PRO A CA 1
ATOM 1141 C C . PRO A 1 160 ? 29.159 11.502 17.665 1.00 55.92 157 PRO A C 1
ATOM 1142 O O . PRO A 1 160 ? 29.097 11.563 16.433 1.00 53.52 157 PRO A O 1
ATOM 1146 N N . PHE A 1 161 ? 28.318 12.125 18.489 1.00 52.51 158 PHE A N 1
ATOM 1147 C CA . PHE A 1 161 ? 27.253 12.983 17.992 1.00 51.22 158 PHE A CA 1
ATOM 1148 C C . PHE A 1 161 ? 27.855 14.233 17.371 1.00 53.52 158 PHE A C 1
ATOM 1149 O O . PHE A 1 161 ? 28.817 14.796 17.904 1.00 56.29 158 PHE A O 1
ATOM 1157 N N . GLY A 1 162 ? 27.281 14.662 16.251 1.00 54.42 159 GLY A N 1
ATOM 1158 C CA . GLY A 1 162 ? 27.759 15.844 15.542 1.00 57.21 159 GLY A CA 1
ATOM 1159 C C . GLY A 1 162 ? 27.442 15.732 14.065 1.00 59.67 159 GLY A C 1
ATOM 1160 O O . GLY A 1 162 ? 27.593 14.654 13.472 1.00 57.88 159 GLY A O 1
ATOM 1161 N N . GLY A 1 163 ? 26.994 16.842 13.476 1.00 60.63 160 GLY A N 1
ATOM 1162 C CA . GLY A 1 163 ? 26.626 16.876 12.068 1.00 59.82 160 GLY A CA 1
ATOM 1163 C C . GLY A 1 163 ? 25.538 15.858 11.772 1.00 57.87 160 GLY A C 1
ATOM 1164 O O . GLY A 1 163 ? 24.458 15.921 12.347 1.00 56.81 160 GLY A O 1
ATOM 1165 N N . HIS A 1 164 ? 25.853 14.910 10.891 1.00 57.80 161 HIS A N 1
ATOM 1166 C CA . HIS A 1 164 ? 24.931 13.842 10.479 1.00 57.76 161 HIS A CA 1
ATOM 1167 C C . HIS A 1 164 ? 24.608 12.811 11.567 1.00 53.58 161 HIS A C 1
ATOM 1168 O O . HIS A 1 164 ? 23.620 12.093 11.449 1.00 50.02 161 HIS A O 1
ATOM 1175 N N . VAL A 1 165 ? 25.441 12.724 12.602 1.00 52.25 162 VAL A N 1
ATOM 1176 C CA . VAL A 1 165 ? 25.218 11.769 13.691 1.00 51.11 162 VAL A CA 1
ATOM 1177 C C . VAL A 1 165 ? 24.397 12.460 14.781 1.00 48.04 162 VAL A C 1
ATOM 1178 O O . VAL A 1 165 ? 24.886 13.381 15.447 1.00 47.39 162 VAL A O 1
ATOM 1182 N N . VAL A 1 166 ? 23.158 11.997 14.955 1.00 45.88 163 VAL A N 1
ATOM 1183 C CA . VAL A 1 166 ? 22.218 12.577 15.924 1.00 46.07 163 VAL A CA 1
ATOM 1184 C C . VAL A 1 166 ? 21.750 11.603 16.995 1.00 45.80 163 VAL A C 1
ATOM 1185 O O . VAL A 1 166 ? 21.870 10.386 16.833 1.00 47.42 163 VAL A O 1
ATOM 1189 N N . SER A 1 167 ? 21.217 12.168 18.083 1.00 44.39 164 SER A N 1
ATOM 1190 C CA . SER A 1 167 ? 20.641 11.403 19.186 1.00 42.77 164 SER A CA 1
ATOM 1191 C C . SER A 1 167 ? 19.137 11.518 19.020 1.00 40.46 164 SER A C 1
ATOM 1192 O O . SER A 1 167 ? 18.658 12.201 18.117 1.00 40.53 164 SER A O 1
ATOM 1195 N N . SER A 1 168 ? 18.386 10.896 19.917 1.00 38.46 165 SER A N 1
ATOM 1196 C CA . SER A 1 168 ? 16.935 10.972 19.854 1.00 36.50 165 SER A CA 1
ATOM 1197 C C . SER A 1 168 ? 16.427 12.428 19.828 1.00 36.03 165 SER A C 1
ATOM 1198 O O . SER A 1 168 ? 15.474 12.740 19.129 1.00 38.17 165 SER A O 1
ATOM 1201 N N . THR A 1 169 ? 17.098 13.309 20.561 1.00 35.86 166 THR A N 1
ATOM 1202 C CA . THR A 1 169 ? 16.722 14.725 20.664 1.00 36.37 166 THR A CA 1
ATOM 1203 C C . THR A 1 169 ? 16.572 15.444 19.310 1.00 37.32 166 THR A C 1
ATOM 1204 O O . THR A 1 169 ? 15.524 16.031 19.028 1.00 37.44 166 THR A O 1
ATOM 1208 N N . ASP A 1 170 ? 17.617 15.420 18.497 1.00 40.32 167 ASP A N 1
ATOM 1209 C CA . ASP A 1 170 ? 17.575 16.056 17.171 1.00 42.70 167 ASP A CA 1
ATOM 1210 C C . ASP A 1 170 ? 16.655 15.283 16.221 1.00 40.86 167 ASP A C 1
ATOM 1211 O O . ASP A 1 170 ? 16.018 15.880 15.356 1.00 41.96 167 ASP A O 1
ATOM 1216 N N . ALA A 1 171 ? 16.582 13.964 16.387 1.00 38.53 168 ALA A N 1
ATOM 1217 C CA . ALA A 1 171 ? 15.705 13.137 15.552 1.00 37.98 168 ALA A CA 1
ATOM 1218 C C . ALA A 1 171 ? 14.238 13.496 15.800 1.00 37.63 168 ALA A C 1
ATOM 1219 O O . ALA A 1 171 ? 13.393 13.252 14.951 1.00 39.00 168 ALA A O 1
ATOM 1221 N N . LEU A 1 172 ? 13.952 14.056 16.978 1.00 37.43 169 LEU A N 1
ATOM 1222 C CA . LEU A 1 172 ? 12.596 14.508 17.344 1.00 36.12 169 LEU A CA 1
ATOM 1223 C C . LEU A 1 172 ? 12.309 15.961 16.940 1.00 35.04 169 LEU A C 1
ATOM 1224 O O . LEU A 1 172 ? 11.195 16.425 17.123 1.00 36.95 169 LEU A O 1
ATOM 1229 N N . SER A 1 173 ? 13.309 16.673 16.421 1.00 37.07 170 SER A N 1
ATOM 1230 C CA . SER A 1 173 ? 13.136 18.059 15.927 1.00 38.57 170 SER A CA 1
ATOM 1231 C C . SER A 1 173 ? 13.861 18.238 14.593 1.00 39.22 170 SER A C 1
ATOM 1232 O O . SER A 1 173 ? 14.714 19.120 14.454 1.00 40.38 170 SER A O 1
ATOM 1235 N N . PRO A 1 174 ? 13.527 17.391 13.595 1.00 40.04 171 PRO A N 1
ATOM 1236 C CA . PRO A 1 174 ? 14.186 17.543 12.289 1.00 40.37 171 PRO A CA 1
ATOM 1237 C C . PRO A 1 174 ? 13.758 18.813 11.584 1.00 40.56 171 PRO A C 1
ATOM 1238 O O . PRO A 1 174 ? 12.611 19.230 11.729 1.00 40.52 171 PRO A O 1
ATOM 1242 N N . ALA A 1 175 ? 14.681 19.425 10.856 1.00 41.88 172 ALA A N 1
ATOM 1243 C CA . ALA A 1 175 ? 14.386 20.598 10.041 1.00 44.08 172 ALA A CA 1
ATOM 1244 C C . ALA A 1 175 ? 13.971 20.067 8.665 1.00 45.78 172 ALA A C 1
ATOM 1245 O O . ALA A 1 175 ? 13.178 20.687 7.949 1.00 47.78 172 ALA A O 1
ATOM 1247 N N . THR A 1 176 ? 14.534 18.914 8.308 1.00 46.72 173 THR A N 1
ATOM 1248 C CA . THR A 1 176 ? 14.259 18.254 7.044 1.00 47.81 173 THR A CA 1
ATOM 1249 C C . THR A 1 176 ? 14.254 16.745 7.211 1.00 46.40 173 THR A C 1
ATOM 1250 O O . THR A 1 176 ? 14.800 16.219 8.184 1.00 44.95 173 THR A O 1
ATOM 1254 N N . LEU A 1 177 ? 13.639 16.054 6.256 1.00 45.90 174 LEU A N 1
ATOM 1255 C CA . LEU A 1 177 ? 13.630 14.597 6.257 1.00 45.27 174 LEU A CA 1
ATOM 1256 C C . LEU A 1 177 ? 14.784 14.145 5.369 1.00 46.75 174 LEU A C 1
ATOM 1257 O O . LEU A 1 177 ? 14.940 14.645 4.247 1.00 48.60 174 LEU A O 1
ATOM 1262 N N . PRO A 1 178 ? 15.613 13.219 5.866 1.00 46.43 175 PRO A N 1
ATOM 1263 C CA . PRO A 1 178 ? 16.712 12.730 5.048 1.00 48.27 175 PRO A CA 1
ATOM 1264 C C . PRO A 1 178 ? 16.213 11.712 4.032 1.00 49.96 175 PRO A C 1
ATOM 1265 O O . PRO A 1 178 ? 15.118 11.167 4.207 1.00 49.57 175 PRO A O 1
ATOM 1269 N N . LYS A 1 179 ? 16.992 11.469 2.982 1.00 52.67 176 LYS A N 1
ATOM 1270 C CA . LYS A 1 179 ? 16.641 10.443 2.002 1.00 56.00 176 LYS A CA 1
ATOM 1271 C C . LYS A 1 179 ? 16.908 9.050 2.600 1.00 53.71 176 LYS A C 1
ATOM 1272 O O . LYS A 1 179 ? 16.113 8.131 2.417 1.00 52.35 176 LYS A O 1
ATOM 1278 N N . ARG A 1 180 ? 18.026 8.917 3.317 1.00 52.40 177 ARG A N 1
ATOM 1279 C CA . ARG A 1 180 ? 18.425 7.662 3.959 1.00 52.88 177 ARG A CA 1
ATOM 1280 C C . ARG A 1 180 ? 18.859 7.858 5.413 1.00 49.84 177 ARG A C 1
ATOM 1281 O O . ARG A 1 180 ? 19.754 8.658 5.710 1.00 50.70 177 ARG A O 1
ATOM 1289 N N . LEU A 1 181 ? 18.221 7.108 6.309 1.00 46.39 178 LEU A N 1
ATOM 1290 C CA . LEU A 1 181 ? 18.504 7.155 7.736 1.00 42.91 178 LEU A CA 1
ATOM 1291 C C . LEU A 1 181 ? 18.990 5.814 8.209 1.00 42.31 178 LEU A C 1
ATOM 1292 O O . LEU A 1 181 ? 18.413 4.786 7.857 1.00 43.83 178 LEU A O 1
ATOM 1297 N N . VAL A 1 182 ? 20.060 5.809 8.995 1.00 40.59 179 VAL A N 1
ATOM 1298 C CA . VAL A 1 182 ? 20.529 4.571 9.601 1.00 39.55 179 VAL A CA 1
ATOM 1299 C C . VAL A 1 182 ? 20.349 4.774 11.107 1.00 37.93 179 VAL A C 1
ATOM 1300 O O . VAL A 1 182 ? 20.759 5.803 11.653 1.00 38.09 179 VAL A O 1
ATOM 1304 N N . VAL A 1 183 ? 19.705 3.803 11.749 1.00 36.54 180 VAL A N 1
ATOM 1305 C CA . VAL A 1 183 ? 19.450 3.812 13.185 1.00 35.17 180 VAL A CA 1
ATOM 1306 C C . VAL A 1 183 ? 20.309 2.718 13.809 1.00 37.65 180 VAL A C 1
ATOM 1307 O O . VAL A 1 183 ? 20.325 1.575 13.319 1.00 37.71 180 VAL A O 1
ATOM 1311 N N . VAL A 1 184 ? 21.016 3.079 14.885 1.00 38.93 181 VAL A N 1
ATOM 1312 C CA . VAL A 1 184 ? 21.893 2.165 15.610 1.00 39.53 181 VAL A CA 1
ATOM 1313 C C . VAL A 1 184 ? 21.209 1.805 16.909 1.00 38.60 181 VAL A C 1
ATOM 1314 O O . VAL A 1 184 ? 21.009 2.670 17.770 1.00 38.37 181 VAL A O 1
ATOM 1318 N N . GLY A 1 185 ? 20.860 0.529 17.044 1.00 37.95 182 GLY A N 1
ATOM 1319 C CA . GLY A 1 185 ? 20.172 0.030 18.215 1.00 37.36 182 GLY A CA 1
ATOM 1320 C C . GLY A 1 185 ? 18.699 -0.142 17.913 1.00 36.68 182 GLY A C 1
ATOM 1321 O O . GLY A 1 185 ? 18.033 0.802 17.503 1.00 37.14 182 GLY A O 1
ATOM 1322 N N . ALA A 1 186 ? 18.200 -1.354 18.131 1.00 38.09 183 ALA A N 1
ATOM 1323 C CA . ALA A 1 186 ? 16.797 -1.708 17.890 1.00 37.42 183 ALA A CA 1
ATOM 1324 C C . ALA A 1 186 ? 16.028 -1.830 19.209 1.00 37.60 183 ALA A C 1
ATOM 1325 O O . ALA A 1 186 ? 15.233 -2.768 19.406 1.00 38.03 183 ALA A O 1
ATOM 1327 N N . GLY A 1 187 ? 16.281 -0.886 20.119 1.00 37.09 184 GLY A N 1
ATOM 1328 C CA . GLY A 1 187 ? 15.550 -0.831 21.383 1.00 37.19 184 GLY A CA 1
ATOM 1329 C C . GLY A 1 187 ? 14.237 -0.137 21.053 1.00 35.65 184 GLY A C 1
ATOM 1330 O O . GLY A 1 187 ? 13.973 0.152 19.879 1.00 38.48 184 GLY A O 1
ATOM 1331 N N . TYR A 1 188 ? 13.422 0.158 22.058 1.00 34.38 185 TYR A N 1
ATOM 1332 C CA . TYR A 1 188 ? 12.133 0.813 21.804 1.00 34.83 185 TYR A CA 1
ATOM 1333 C C . TYR A 1 188 ? 12.288 2.230 21.185 1.00 35.41 185 TYR A C 1
ATOM 1334 O O . TYR A 1 188 ? 11.505 2.611 20.339 1.00 36.07 185 TYR A O 1
ATOM 1343 N N . ILE A 1 189 ? 13.319 2.972 21.583 1.00 35.87 186 ILE A N 1
ATOM 1344 C CA . ILE A 1 189 ? 13.562 4.339 21.075 1.00 36.68 186 ILE A CA 1
ATOM 1345 C C . ILE A 1 189 ? 13.988 4.323 19.601 1.00 37.27 186 ILE A C 1
ATOM 1346 O O . ILE A 1 189 ? 13.515 5.137 18.791 1.00 35.00 186 ILE A O 1
ATOM 1351 N N . GLY A 1 190 ? 14.888 3.401 19.272 1.00 35.14 187 GLY A N 1
ATOM 1352 C CA . GLY A 1 190 ? 15.365 3.253 17.916 1.00 36.65 187 GLY A CA 1
ATOM 1353 C C . GLY A 1 190 ? 14.291 2.785 16.944 1.00 37.02 187 GLY A C 1
ATOM 1354 O O . GLY A 1 190 ? 14.215 3.290 15.811 1.00 35.88 187 GLY A O 1
ATOM 1355 N N . LEU A 1 191 ? 13.468 1.824 17.364 1.00 35.75 188 LEU A N 1
ATOM 1356 C CA . LEU A 1 191 ? 12.399 1.331 16.486 1.00 37.93 188 LEU A CA 1
ATOM 1357 C C . LEU A 1 191 ? 11.236 2.320 16.347 1.00 37.49 188 LEU A C 1
ATOM 1358 O O . LEU A 1 191 ? 10.708 2.492 15.244 1.00 39.88 188 LEU A O 1
ATOM 1363 N N . GLU A 1 192 ? 10.830 2.949 17.448 1.00 35.52 189 GLU A N 1
ATOM 1364 C CA . GLU A 1 192 ? 9.759 3.946 17.400 1.00 34.06 189 GLU A CA 1
ATOM 1365 C C . GLU A 1 192 ? 10.088 5.032 16.400 1.00 33.95 189 GLU A C 1
ATOM 1366 O O . GLU A 1 192 ? 9.274 5.350 15.530 1.00 33.98 189 GLU A O 1
ATOM 1372 N N . LEU A 1 193 ? 11.301 5.580 16.514 1.00 34.87 190 LEU A N 1
ATOM 1373 C CA . LEU A 1 193 ? 11.740 6.660 15.636 1.00 35.01 190 LEU A CA 1
ATOM 1374 C C . LEU A 1 193 ? 12.026 6.154 14.237 1.00 33.96 190 LEU A C 1
ATOM 1375 O O . LEU A 1 193 ? 11.722 6.839 13.269 1.00 32.20 190 LEU A O 1
ATOM 1380 N N . GLY A 1 194 ? 12.568 4.943 14.135 1.00 34.06 191 GLY A N 1
ATOM 1381 C CA . GLY A 1 194 ? 12.827 4.326 12.831 1.00 35.79 191 GLY A CA 1
ATOM 1382 C C . GLY A 1 194 ? 11.535 4.223 12.032 1.00 36.27 191 GLY A C 1
ATOM 1383 O O . GLY A 1 194 ? 11.479 4.593 10.850 1.00 37.77 191 GLY A O 1
ATOM 1384 N N . ILE A 1 195 ? 10.482 3.768 12.703 1.00 36.42 192 ILE A N 1
ATOM 1385 C CA . ILE A 1 195 ? 9.165 3.617 12.082 1.00 36.13 192 ILE A CA 1
ATOM 1386 C C . ILE A 1 195 ? 8.559 4.974 11.669 1.00 36.37 192 ILE A C 1
ATOM 1387 O O . ILE A 1 195 ? 8.035 5.096 10.548 1.00 38.41 192 ILE A O 1
ATOM 1392 N N . VAL A 1 196 ? 8.654 5.987 12.534 1.00 34.33 193 VAL A N 1
ATOM 1393 C CA . VAL A 1 196 ? 8.161 7.343 12.207 1.00 33.84 193 VAL A CA 1
ATOM 1394 C C . VAL A 1 196 ? 8.707 7.796 10.852 1.00 36.75 193 VAL A C 1
ATOM 1395 O O . VAL A 1 196 ? 7.944 8.135 9.954 1.00 37.65 193 VAL A O 1
ATOM 1399 N N . TYR A 1 197 ? 10.038 7.786 10.733 1.00 38.08 194 TYR A N 1
ATOM 1400 C CA . TYR A 1 197 ? 10.736 8.199 9.525 1.00 38.49 194 TYR A CA 1
ATOM 1401 C C . TYR A 1 197 ? 10.383 7.349 8.314 1.00 37.84 194 TYR A C 1
ATOM 1402 O O . TYR A 1 197 ? 10.140 7.899 7.248 1.00 39.25 194 TYR A O 1
ATOM 1411 N N . ARG A 1 198 ? 10.331 6.029 8.478 1.00 36.15 195 ARG A N 1
ATOM 1412 C CA . ARG A 1 198 ? 9.964 5.129 7.376 1.00 37.05 195 ARG A CA 1
ATOM 1413 C C . ARG A 1 198 ? 8.572 5.452 6.866 1.00 37.23 195 ARG A C 1
ATOM 1414 O O . ARG A 1 198 ? 8.380 5.569 5.667 1.00 41.07 195 ARG A O 1
ATOM 1422 N N . LYS A 1 199 ? 7.605 5.592 7.764 1.00 35.32 196 LYS A N 1
ATOM 1423 C CA . LYS A 1 199 ? 6.239 5.931 7.349 1.00 36.81 196 LYS A CA 1
ATOM 1424 C C . LYS A 1 199 ? 6.157 7.275 6.612 1.00 37.45 196 LYS A C 1
ATOM 1425 O O . LYS A 1 199 ? 5.279 7.464 5.784 1.00 36.26 196 LYS A O 1
ATOM 1431 N N . LEU A 1 200 ? 7.066 8.196 6.940 1.00 38.18 197 LEU A N 1
ATOM 1432 C CA . LEU A 1 200 ? 7.128 9.516 6.293 1.00 38.85 197 LEU A CA 1
ATOM 1433 C C . LEU A 1 200 ? 7.843 9.517 4.921 1.00 39.38 197 LEU A C 1
ATOM 1434 O O . LEU A 1 200 ? 8.043 10.578 4.344 1.00 40.73 197 LEU A O 1
ATOM 1439 N N . GLY A 1 201 ? 8.238 8.346 4.418 1.00 39.27 198 GLY A N 1
ATOM 1440 C CA . GLY A 1 201 ? 8.898 8.228 3.110 1.00 41.07 198 GLY A CA 1
ATOM 1441 C C . GLY A 1 201 ? 10.418 8.089 3.091 1.00 42.31 198 GLY A C 1
ATOM 1442 O O . GLY A 1 201 ? 11.024 8.024 2.014 1.00 44.21 198 GLY A O 1
ATOM 1443 N N . VAL A 1 202 ? 11.042 8.024 4.265 1.00 41.24 199 VAL A N 1
ATOM 1444 C CA . VAL A 1 202 ? 12.492 7.897 4.354 1.00 41.67 199 VAL A CA 1
ATOM 1445 C C . VAL A 1 202 ? 12.920 6.428 4.246 1.00 42.34 199 VAL A C 1
ATOM 1446 O O . VAL A 1 202 ? 12.231 5.532 4.732 1.00 41.92 199 VAL A O 1
ATOM 1450 N N . ASP A 1 203 ? 14.053 6.178 3.600 1.00 44.63 200 ASP A N 1
ATOM 1451 C CA . ASP A 1 203 ? 14.572 4.822 3.517 1.00 47.13 200 ASP A CA 1
ATOM 1452 C C . ASP A 1 203 ? 15.281 4.581 4.856 1.00 44.38 200 ASP A C 1
ATOM 1453 O O . ASP A 1 203 ? 16.249 5.284 5.183 1.00 45.33 200 ASP A O 1
ATOM 1458 N N . VAL A 1 204 ? 14.819 3.601 5.622 1.00 40.64 201 VAL A N 1
ATOM 1459 C CA . VAL A 1 204 ? 15.396 3.357 6.952 1.00 39.73 201 VAL A CA 1
ATOM 1460 C C . VAL A 1 204 ? 16.032 1.986 7.116 1.00 39.56 201 VAL A C 1
ATOM 1461 O O . VAL A 1 204 ? 15.465 0.971 6.737 1.00 40.33 201 VAL A O 1
ATOM 1465 N N . SER A 1 205 ? 17.221 1.987 7.701 1.00 39.58 202 SER A N 1
ATOM 1466 C CA . SER A 1 205 ? 17.958 0.781 7.992 1.00 40.63 202 SER A CA 1
ATOM 1467 C C . SER A 1 205 ? 18.228 0.799 9.502 1.00 39.52 202 SER A C 1
ATOM 1468 O O . SER A 1 205 ? 18.557 1.851 10.056 1.00 38.22 202 SER A O 1
ATOM 1471 N N . VAL A 1 206 ? 18.068 -0.348 10.162 1.00 39.29 203 VAL A N 1
ATOM 1472 C CA . VAL A 1 206 ? 18.308 -0.465 11.606 1.00 39.19 203 VAL A CA 1
ATOM 1473 C C . VAL A 1 206 ? 19.409 -1.484 11.793 1.00 41.41 203 VAL A C 1
ATOM 1474 O O . VAL A 1 206 ? 19.364 -2.550 11.192 1.00 46.05 203 VAL A O 1
ATOM 1478 N N . VAL A 1 207 ? 20.411 -1.138 12.597 1.00 40.67 204 VAL A N 1
ATOM 1479 C CA . VAL A 1 207 ? 21.528 -2.027 12.885 1.00 41.61 204 VAL A CA 1
ATOM 1480 C C . VAL A 1 207 ? 21.421 -2.383 14.363 1.00 41.43 204 VAL A C 1
ATOM 1481 O O . VAL A 1 207 ? 21.286 -1.486 15.209 1.00 40.70 204 VAL A O 1
ATOM 1485 N N . GLU A 1 208 ? 21.456 -3.680 14.670 1.00 40.73 205 GLU A N 1
ATOM 1486 C CA . GLU A 1 208 ? 21.344 -4.168 16.051 1.00 40.88 205 GLU A CA 1
ATOM 1487 C C . GLU A 1 208 ? 22.307 -5.314 16.299 1.00 42.68 205 GLU A C 1
ATOM 1488 O O . GLU A 1 208 ? 22.386 -6.244 15.499 1.00 40.99 205 GLU A O 1
ATOM 1494 N N . ALA A 1 209 ? 23.011 -5.239 17.432 1.00 45.22 206 ALA A N 1
ATOM 1495 C CA . ALA A 1 209 ? 24.004 -6.242 17.840 1.00 47.76 206 ALA A CA 1
ATOM 1496 C C . ALA A 1 209 ? 23.376 -7.565 18.270 1.00 47.80 206 ALA A C 1
ATOM 1497 O O . ALA A 1 209 ? 23.951 -8.633 18.055 1.00 49.44 206 ALA A O 1
ATOM 1499 N N . ALA A 1 210 ? 22.202 -7.487 18.888 1.00 49.19 207 ALA A N 1
ATOM 1500 C CA . ALA A 1 210 ? 21.487 -8.688 19.334 1.00 49.20 207 ALA A CA 1
ATOM 1501 C C . ALA A 1 210 ? 20.943 -9.443 18.122 1.00 51.73 207 ALA A C 1
ATOM 1502 O O . ALA A 1 210 ? 20.837 -8.884 17.032 1.00 53.12 207 ALA A O 1
ATOM 1504 N N . GLU A 1 211 ? 20.598 -10.707 18.323 1.00 54.97 208 GLU A N 1
ATOM 1505 C CA . GLU A 1 211 ? 20.114 -11.570 17.244 1.00 58.96 208 GLU A CA 1
ATOM 1506 C C . GLU A 1 211 ? 18.792 -11.116 16.612 1.00 58.12 208 GLU A C 1
ATOM 1507 O O . GLU A 1 211 ? 18.538 -11.403 15.443 1.00 61.93 208 GLU A O 1
ATOM 1513 N N . ARG A 1 212 ? 17.955 -10.426 17.382 1.00 55.63 209 ARG A N 1
ATOM 1514 C CA . ARG A 1 212 ? 16.661 -9.942 16.895 1.00 54.76 209 ARG A CA 1
ATOM 1515 C C . ARG A 1 212 ? 16.376 -8.529 17.420 1.00 50.24 209 ARG A C 1
ATOM 1516 O O . ARG A 1 212 ? 17.180 -7.978 18.181 1.00 48.80 209 ARG A O 1
ATOM 1524 N N . VAL A 1 213 ? 15.242 -7.949 17.009 1.00 44.51 210 VAL A N 1
ATOM 1525 C CA . VAL A 1 213 ? 14.882 -6.602 17.449 1.00 42.29 210 VAL A CA 1
ATOM 1526 C C . VAL A 1 213 ? 14.245 -6.662 18.821 1.00 39.84 210 VAL A C 1
ATOM 1527 O O . VAL A 1 213 ? 13.754 -7.710 19.227 1.00 38.73 210 VAL A O 1
ATOM 1531 N N . LEU A 1 214 ? 14.238 -5.521 19.514 1.00 38.82 211 LEU A N 1
ATOM 1532 C CA . LEU A 1 214 ? 13.678 -5.422 20.861 1.00 37.16 211 LEU A CA 1
ATOM 1533 C C . LEU A 1 214 ? 14.146 -6.623 21.704 1.00 36.90 211 LEU A C 1
ATOM 1534 O O . LEU A 1 214 ? 13.334 -7.356 22.256 1.00 35.09 211 LEU A O 1
ATOM 1539 N N . PRO A 1 215 ? 15.466 -6.816 21.813 1.00 38.35 212 PRO A N 1
ATOM 1540 C CA . PRO A 1 215 ? 16.015 -7.982 22.544 1.00 40.18 212 PRO A CA 1
ATOM 1541 C C . PRO A 1 215 ? 15.537 -8.167 23.991 1.00 40.17 212 PRO A C 1
ATOM 1542 O O . PRO A 1 215 ? 15.674 -9.263 24.540 1.00 40.92 212 PRO A O 1
ATOM 1546 N N . ALA A 1 216 ? 14.978 -7.116 24.585 1.00 39.83 213 ALA A N 1
ATOM 1547 C CA . ALA A 1 216 ? 14.475 -7.188 25.953 1.00 41.52 213 ALA A CA 1
ATOM 1548 C C . ALA A 1 216 ? 13.111 -7.886 26.072 1.00 41.92 213 ALA A C 1
ATOM 1549 O O . ALA A 1 216 ? 12.676 -8.162 27.184 1.00 43.12 213 ALA A O 1
ATOM 1551 N N . TYR A 1 217 ? 12.437 -8.155 24.947 1.00 41.43 214 TYR A N 1
ATOM 1552 C CA . TYR A 1 217 ? 11.139 -8.839 24.960 1.00 42.09 214 TYR A CA 1
ATOM 1553 C C . TYR A 1 217 ? 11.301 -10.221 24.357 1.00 41.31 214 TYR A C 1
ATOM 1554 O O . TYR A 1 217 ? 12.222 -10.434 23.573 1.00 43.44 214 TYR A O 1
ATOM 1563 N N . ASP A 1 218 ? 10.423 -11.162 24.723 1.00 39.67 215 ASP A N 1
ATOM 1564 C CA . ASP A 1 218 ? 10.505 -12.542 24.181 1.00 39.29 215 ASP A CA 1
ATOM 1565 C C . ASP A 1 218 ? 10.189 -12.586 22.684 1.00 38.14 215 ASP A C 1
ATOM 1566 O O . ASP A 1 218 ? 9.446 -11.756 22.174 1.00 37.30 215 ASP A O 1
ATOM 1571 N N . ALA A 1 219 ? 10.746 -13.580 22.006 1.00 40.16 216 ALA A N 1
ATOM 1572 C CA . ALA A 1 219 ? 10.612 -13.750 20.541 1.00 41.35 216 ALA A CA 1
ATOM 1573 C C . ALA A 1 219 ? 9.188 -13.722 19.970 1.00 40.28 216 ALA A C 1
ATOM 1574 O O . ALA A 1 219 ? 8.906 -12.991 19.010 1.00 39.88 216 ALA A O 1
ATOM 1576 N N A GLU A 1 220 ? 8.320 -14.522 20.582 0.50 39.71 217 GLU A N 1
ATOM 1577 N N B GLU A 1 220 ? 8.293 -14.527 20.530 0.50 39.62 217 GLU A N 1
ATOM 1578 C CA A GLU A 1 220 ? 6.906 -14.645 20.216 0.50 39.52 217 GLU A CA 1
ATOM 1579 C CA B GLU A 1 220 ? 6.930 -14.579 20.001 0.50 39.34 217 GLU A CA 1
ATOM 1580 C C A GLU A 1 220 ? 6.172 -13.295 20.242 0.50 37.24 217 GLU A C 1
ATOM 1581 C C B GLU A 1 220 ? 6.184 -13.237 20.179 0.50 37.01 217 GLU A C 1
ATOM 1582 O O A GLU A 1 220 ? 5.348 -12.992 19.378 0.50 35.54 217 GLU A O 1
ATOM 1583 O O B GLU A 1 220 ? 5.336 -12.885 19.356 0.50 34.99 217 GLU A O 1
ATOM 1594 N N . LEU A 1 221 ? 6.521 -12.478 21.224 1.00 36.32 218 LEU A N 1
ATOM 1595 C CA . LEU A 1 221 ? 5.905 -11.166 21.424 1.00 35.46 218 LEU A CA 1
ATOM 1596 C C . LEU A 1 221 ? 6.379 -10.140 20.375 1.00 35.17 218 LEU A C 1
ATOM 1597 O O . LEU A 1 221 ? 5.593 -9.302 19.932 1.00 33.71 218 LEU A O 1
ATOM 1602 N N . VAL A 1 222 ? 7.643 -10.237 19.946 1.00 35.80 219 VAL A N 1
ATOM 1603 C CA . VAL A 1 222 ? 8.193 -9.295 18.968 1.00 36.38 219 VAL A CA 1
ATOM 1604 C C . VAL A 1 222 ? 8.076 -9.717 17.501 1.00 37.11 219 VAL A C 1
ATOM 1605 O O . VAL A 1 222 ? 8.320 -8.910 16.623 1.00 34.45 219 VAL A O 1
ATOM 1609 N N . ARG A 1 223 ? 7.690 -10.966 17.254 1.00 40.73 220 ARG A N 1
ATOM 1610 C CA . ARG A 1 223 ? 7.582 -11.518 15.893 1.00 44.40 220 ARG A CA 1
ATOM 1611 C C . ARG A 1 223 ? 6.693 -10.621 15.004 1.00 42.81 220 ARG A C 1
ATOM 1612 O O . ARG A 1 223 ? 7.082 -10.291 13.878 1.00 44.01 220 ARG A O 1
ATOM 1620 N N . PRO A 1 224 ? 5.518 -10.198 15.509 1.00 39.20 221 PRO A N 1
ATOM 1621 C CA . PRO A 1 224 ? 4.679 -9.308 14.700 1.00 38.67 221 PRO A CA 1
ATOM 1622 C C . PRO A 1 224 ? 5.301 -7.922 14.455 1.00 37.27 221 PRO A C 1
ATOM 1623 O O . PRO A 1 224 ? 4.959 -7.273 13.470 1.00 35.60 221 PRO A O 1
ATOM 1627 N N . VAL A 1 225 ? 6.181 -7.466 15.350 1.00 36.75 222 VAL A N 1
ATOM 1628 C CA . VAL A 1 225 ? 6.874 -6.191 15.146 1.00 35.85 222 VAL A CA 1
ATOM 1629 C C . VAL A 1 225 ? 7.911 -6.379 14.020 1.00 36.82 222 VAL A C 1
ATOM 1630 O O . VAL A 1 225 ? 8.056 -5.501 13.163 1.00 39.04 222 VAL A O 1
ATOM 1634 N N . ALA A 1 226 ? 8.610 -7.516 14.000 1.00 36.22 223 ALA A N 1
ATOM 1635 C CA . ALA A 1 226 ? 9.585 -7.775 12.920 1.00 37.31 223 ALA A CA 1
ATOM 1636 C C . ALA A 1 226 ? 8.870 -7.920 11.578 1.00 38.52 223 ALA A C 1
ATOM 1637 O O . ALA A 1 226 ? 9.366 -7.443 10.570 1.00 40.28 223 ALA A O 1
ATOM 1639 N N . ASP A 1 227 ? 7.709 -8.572 11.574 1.00 39.74 224 ASP A N 1
ATOM 1640 C CA . ASP A 1 227 ? 6.923 -8.739 10.352 1.00 41.84 224 ASP A CA 1
ATOM 1641 C C . ASP A 1 227 ? 6.448 -7.382 9.834 1.00 42.43 224 ASP A C 1
ATOM 1642 O O . ASP A 1 227 ? 6.456 -7.135 8.626 1.00 43.79 224 ASP A O 1
ATOM 1647 N N . SER A 1 228 ? 6.043 -6.505 10.751 1.00 41.96 225 SER A N 1
ATOM 1648 C CA . SER A 1 228 ? 5.575 -5.167 10.365 1.00 41.70 225 SER A CA 1
ATOM 1649 C C . SER A 1 228 ? 6.729 -4.331 9.829 1.00 40.43 225 SER A C 1
ATOM 1650 O O . SER A 1 228 ? 6.543 -3.553 8.897 1.00 41.27 225 SER A O 1
ATOM 1653 N N . LEU A 1 229 ? 7.911 -4.498 10.423 1.00 39.48 226 LEU A N 1
ATOM 1654 C CA . LEU A 1 229 ? 9.115 -3.790 9.960 1.00 38.07 226 LEU A CA 1
ATOM 1655 C C . LEU A 1 229 ? 9.401 -4.203 8.506 1.00 40.06 226 LEU A C 1
ATOM 1656 O O . LEU A 1 229 ? 9.772 -3.351 7.682 1.00 38.91 226 LEU A O 1
ATOM 1661 N N . ALA A 1 230 ? 9.197 -5.490 8.188 1.00 40.47 227 ALA A N 1
ATOM 1662 C CA . ALA A 1 230 ? 9.406 -5.972 6.808 1.00 42.87 227 ALA A CA 1
ATOM 1663 C C . ALA A 1 230 ? 8.358 -5.373 5.881 1.00 42.18 227 ALA A C 1
ATOM 1664 O O . ALA A 1 230 ? 8.693 -4.880 4.814 1.00 43.36 227 ALA A O 1
ATOM 1666 N N . ARG A 1 231 ? 7.101 -5.378 6.315 1.00 42.31 228 ARG A N 1
ATOM 1667 C CA . ARG A 1 231 ? 6.010 -4.824 5.522 1.00 43.49 228 ARG A CA 1
ATOM 1668 C C . ARG A 1 231 ? 6.269 -3.327 5.239 1.00 44.26 228 ARG A C 1
ATOM 1669 O O . ARG A 1 231 ? 6.150 -2.875 4.096 1.00 43.38 228 ARG A O 1
ATOM 1677 N N . LEU A 1 232 ? 6.640 -2.574 6.280 1.00 42.74 229 LEU A N 1
ATOM 1678 C CA . LEU A 1 232 ? 6.928 -1.130 6.150 1.00 43.02 229 LEU A CA 1
ATOM 1679 C C . LEU A 1 232 ? 8.124 -0.796 5.244 1.00 42.28 229 LEU A C 1
ATOM 1680 O O . LEU A 1 232 ? 8.198 0.303 4.719 1.00 41.82 229 LEU A O 1
ATOM 1685 N N . GLY A 1 233 ? 9.045 -1.746 5.071 1.00 42.58 230 GLY A N 1
ATOM 1686 C CA . GLY A 1 233 ? 10.241 -1.563 4.242 1.00 42.51 230 GLY A CA 1
ATOM 1687 C C . GLY A 1 233 ? 11.530 -1.290 5.018 1.00 42.20 230 GLY A C 1
ATOM 1688 O O . GLY A 1 233 ? 12.555 -1.028 4.414 1.00 41.57 230 GLY A O 1
ATOM 1689 N N . VAL A 1 234 ? 11.485 -1.356 6.351 1.00 41.55 231 VAL A N 1
ATOM 1690 C CA . VAL A 1 234 ? 12.673 -1.110 7.166 1.00 42.21 231 VAL A CA 1
ATOM 1691 C C . VAL A 1 234 ? 13.680 -2.253 6.995 1.00 45.10 231 VAL A C 1
ATOM 1692 O O . VAL A 1 234 ? 13.349 -3.423 7.199 1.00 44.73 231 VAL A O 1
ATOM 1696 N N . ARG A 1 235 ? 14.907 -1.900 6.627 1.00 47.61 232 ARG A N 1
ATOM 1697 C CA . ARG A 1 235 ? 15.967 -2.880 6.425 1.00 52.01 232 ARG A CA 1
ATOM 1698 C C . ARG A 1 235 ? 16.612 -3.177 7.770 1.00 50.18 232 ARG A C 1
ATOM 1699 O O . ARG A 1 235 ? 17.038 -2.257 8.463 1.00 49.54 232 ARG A O 1
ATOM 1707 N N . LEU A 1 236 ? 16.701 -4.454 8.129 1.00 48.70 233 LEU A N 1
ATOM 1708 C CA . LEU A 1 236 ? 17.276 -4.857 9.412 1.00 47.21 233 LEU A CA 1
ATOM 1709 C C . LEU A 1 236 ? 18.625 -5.542 9.263 1.00 48.40 233 LEU A C 1
ATOM 1710 O O . LEU A 1 236 ? 18.773 -6.492 8.491 1.00 49.18 233 LEU A O 1
ATOM 1715 N N . TRP A 1 237 ? 19.601 -5.049 10.016 1.00 48.11 234 TRP A N 1
ATOM 1716 C CA . TRP A 1 237 ? 20.938 -5.610 10.045 1.00 49.92 234 TRP A CA 1
ATOM 1717 C C . TRP A 1 237 ? 21.107 -6.167 11.451 1.00 49.12 234 TRP A C 1
ATOM 1718 O O . TRP A 1 237 ? 21.575 -5.477 12.355 1.00 49.94 234 TRP A O 1
ATOM 1729 N N . LEU A 1 238 ? 20.685 -7.412 11.633 1.00 48.33 235 LEU A N 1
ATOM 1730 C CA . LEU A 1 238 ? 20.738 -8.067 12.935 1.00 48.16 235 LEU A CA 1
ATOM 1731 C C . LEU A 1 238 ? 22.045 -8.824 13.107 1.00 49.32 235 LEU A C 1
ATOM 1732 O O . LEU A 1 238 ? 22.575 -9.384 12.147 1.00 51.13 235 LEU A O 1
ATOM 1737 N N . GLY A 1 239 ? 22.547 -8.857 14.341 1.00 48.92 236 GLY A N 1
ATOM 1738 C CA . GLY A 1 239 ? 23.817 -9.514 14.647 1.00 50.35 236 GLY A CA 1
ATOM 1739 C C . GLY A 1 239 ? 24.966 -8.724 14.044 1.00 52.58 236 GLY A C 1
ATOM 1740 O O . GLY A 1 239 ? 25.951 -9.295 13.588 1.00 52.57 236 GLY A O 1
ATOM 1741 N N . HIS A 1 240 ? 24.814 -7.398 14.037 1.00 53.45 237 HIS A N 1
ATOM 1742 C CA . HIS A 1 240 ? 25.807 -6.481 13.480 1.00 54.18 237 HIS A CA 1
ATOM 1743 C C . HIS A 1 240 ? 26.190 -5.393 14.462 1.00 54.41 237 HIS A C 1
ATOM 1744 O O . HIS A 1 240 ? 25.337 -4.850 15.161 1.00 52.15 237 HIS A O 1
ATOM 1751 N N . LYS A 1 241 ? 27.477 -5.068 14.483 1.00 57.37 238 LYS A N 1
ATOM 1752 C CA . LYS A 1 241 ? 28.021 -4.027 15.340 1.00 58.83 238 LYS A CA 1
ATOM 1753 C C . LYS A 1 241 ? 28.418 -2.847 14.458 1.00 58.53 238 LYS A C 1
ATOM 1754 O O . LYS A 1 241 ? 28.920 -3.041 13.354 1.00 58.40 238 LYS A O 1
ATOM 1760 N N . VAL A 1 242 ? 28.151 -1.634 14.930 1.00 56.85 239 VAL A N 1
ATOM 1761 C CA . VAL A 1 242 ? 28.524 -0.426 14.203 1.00 57.40 239 VAL A CA 1
ATOM 1762 C C . VAL A 1 242 ? 29.942 -0.069 14.610 1.00 58.74 239 VAL A C 1
ATOM 1763 O O . VAL A 1 242 ? 30.212 0.157 15.788 1.00 60.28 239 VAL A O 1
ATOM 1767 N N . LEU A 1 243 ? 30.847 -0.031 13.638 1.00 61.45 240 LEU A N 1
ATOM 1768 C CA . LEU A 1 243 ? 32.238 0.302 13.899 1.00 62.60 240 LEU A CA 1
ATOM 1769 C C . LEU A 1 243 ? 32.398 1.821 13.913 1.00 64.83 240 LEU A C 1
ATOM 1770 O O . LEU A 1 243 ? 32.854 2.387 14.902 1.00 67.76 240 LEU A O 1
ATOM 1775 N N . GLY A 1 244 ? 31.996 2.474 12.825 1.00 64.01 241 GLY A N 1
ATOM 1776 C CA . GLY A 1 244 ? 32.082 3.931 12.719 1.00 63.76 241 GLY A CA 1
ATOM 1777 C C . GLY A 1 244 ? 31.614 4.438 11.367 1.00 63.59 241 GLY A C 1
ATOM 1778 O O . GLY A 1 244 ? 30.881 3.748 10.665 1.00 62.39 241 GLY A O 1
ATOM 1779 N N . LEU A 1 245 ? 32.027 5.657 11.021 1.00 65.05 242 LEU A N 1
ATOM 1780 C CA . LEU A 1 245 ? 31.695 6.279 9.734 1.00 65.85 242 LEU A CA 1
ATOM 1781 C C . LEU A 1 245 ? 32.910 6.391 8.827 1.00 66.91 242 LEU A C 1
ATOM 1782 O O . LEU A 1 245 ? 33.960 6.840 9.275 1.00 67.01 242 LEU A O 1
ATOM 1787 N N . ASP A 1 246 ? 32.757 6.012 7.553 1.00 67.96 243 ASP A N 1
ATOM 1788 C CA . ASP A 1 246 ? 33.845 6.135 6.577 1.00 70.40 243 ASP A CA 1
ATOM 1789 C C . ASP A 1 246 ? 33.798 7.569 6.007 1.00 72.10 243 ASP A C 1
ATOM 1790 O O . ASP A 1 246 ? 32.899 8.336 6.350 1.00 72.01 243 ASP A O 1
ATOM 1795 N N . LYS A 1 247 ? 34.745 7.928 5.142 1.00 76.87 244 LYS A N 1
ATOM 1796 C CA . LYS A 1 247 ? 34.787 9.298 4.576 1.00 79.94 244 LYS A CA 1
ATOM 1797 C C . LYS A 1 247 ? 33.502 9.744 3.830 1.00 79.07 244 LYS A C 1
ATOM 1798 O O . LYS A 1 247 ? 33.184 10.931 3.805 1.00 80.74 244 LYS A O 1
ATOM 1804 N N . HIS A 1 248 ? 32.768 8.799 3.245 1.00 78.16 245 HIS A N 1
ATOM 1805 C CA . HIS A 1 248 ? 31.523 9.112 2.514 1.00 77.05 245 HIS A CA 1
ATOM 1806 C C . HIS A 1 248 ? 30.306 9.368 3.421 1.00 72.98 245 HIS A C 1
ATOM 1807 O O . HIS A 1 248 ? 29.217 9.677 2.923 1.00 69.99 245 HIS A O 1
ATOM 1814 N N . GLY A 1 249 ? 30.489 9.240 4.739 1.00 70.49 246 GLY A N 1
ATOM 1815 C CA . GLY A 1 249 ? 29.406 9.436 5.705 1.00 64.21 246 GLY A CA 1
ATOM 1816 C C . GLY A 1 249 ? 28.570 8.186 5.947 1.00 60.70 246 GLY A C 1
ATOM 1817 O O . GLY A 1 249 ? 27.576 8.240 6.665 1.00 57.77 246 GLY A O 1
ATOM 1818 N N . ALA A 1 250 ? 28.966 7.064 5.343 1.00 59.58 247 ALA A N 1
ATOM 1819 C CA . ALA A 1 250 ? 28.241 5.804 5.506 1.00 57.23 247 ALA A CA 1
ATOM 1820 C C . ALA A 1 250 ? 28.613 5.148 6.820 1.00 55.70 247 ALA A C 1
ATOM 1821 O O . ALA A 1 250 ? 29.628 5.469 7.429 1.00 56.24 247 ALA A O 1
ATOM 1823 N N . VAL A 1 251 ? 27.783 4.206 7.235 1.00 54.49 248 VAL A N 1
ATOM 1824 C CA . VAL A 1 251 ? 27.976 3.494 8.484 1.00 53.27 248 VAL A CA 1
ATOM 1825 C C . VAL A 1 251 ? 28.688 2.185 8.201 1.00 54.79 248 VAL A C 1
ATOM 1826 O O . VAL A 1 251 ? 28.222 1.388 7.394 1.00 55.90 248 VAL A O 1
ATOM 1830 N N . ARG A 1 252 ? 29.834 1.989 8.842 1.00 56.14 249 ARG A N 1
ATOM 1831 C CA . ARG A 1 252 ? 30.604 0.762 8.705 1.00 56.96 249 ARG A CA 1
ATOM 1832 C C . ARG A 1 252 ? 30.058 -0.237 9.731 1.00 56.23 249 ARG A C 1
ATOM 1833 O O . ARG A 1 252 ? 30.081 0.042 10.930 1.00 54.13 249 ARG A O 1
ATOM 1841 N N . VAL A 1 253 ? 29.545 -1.376 9.260 1.00 56.76 250 VAL A N 1
ATOM 1842 C CA . VAL A 1 253 ? 28.993 -2.405 10.156 1.00 57.48 250 VAL A CA 1
ATOM 1843 C C . VAL A 1 253 ? 29.794 -3.686 10.068 1.00 59.57 250 VAL A C 1
ATOM 1844 O O . VAL A 1 253 ? 30.280 -4.037 9.001 1.00 60.34 250 VAL A O 1
ATOM 1848 N N . GLN A 1 254 ? 29.908 -4.387 11.194 1.00 61.22 251 GLN A N 1
ATOM 1849 C CA . GLN A 1 254 ? 30.653 -5.643 11.256 1.00 64.09 251 GLN A CA 1
ATOM 1850 C C . GLN A 1 254 ? 29.747 -6.774 11.755 1.00 63.42 251 GLN A C 1
ATOM 1851 O O . GLN A 1 254 ? 29.226 -6.716 12.867 1.00 61.36 251 GLN A O 1
ATOM 1857 N N . ALA A 1 255 ? 29.569 -7.801 10.929 1.00 66.81 252 ALA A N 1
ATOM 1858 C CA . ALA A 1 255 ? 28.760 -8.960 11.300 1.00 67.59 252 ALA A CA 1
ATOM 1859 C C . ALA A 1 255 ? 29.534 -9.809 12.314 1.00 70.51 252 ALA A C 1
ATOM 1860 O O . ALA A 1 255 ? 30.682 -9.494 12.653 1.00 71.55 252 ALA A O 1
ATOM 1862 N N . ALA A 1 256 ? 28.908 -10.882 12.792 1.00 72.43 253 ALA A N 1
ATOM 1863 C CA . ALA A 1 256 ? 29.541 -11.785 13.769 1.00 74.46 253 ALA A CA 1
ATOM 1864 C C . ALA A 1 256 ? 30.817 -12.477 13.252 1.00 77.90 253 ALA A C 1
ATOM 1865 O O . ALA A 1 256 ? 31.821 -12.527 13.965 1.00 78.03 253 ALA A O 1
ATOM 1867 N N . ASP A 1 257 ? 30.778 -12.996 12.021 1.00 79.90 254 ASP A N 1
ATOM 1868 C CA . ASP A 1 257 ? 31.938 -13.710 11.450 1.00 81.90 254 ASP A CA 1
ATOM 1869 C C . ASP A 1 257 ? 33.136 -12.815 11.083 1.00 83.01 254 ASP A C 1
ATOM 1870 O O . ASP A 1 257 ? 34.227 -13.328 10.822 1.00 84.19 254 ASP A O 1
ATOM 1875 N N . GLY A 1 258 ? 32.930 -11.496 11.044 1.00 81.65 255 GLY A N 1
ATOM 1876 C CA . GLY A 1 258 ? 34.004 -10.549 10.707 1.00 81.97 255 GLY A CA 1
ATOM 1877 C C . GLY A 1 258 ? 33.757 -9.727 9.450 1.00 80.16 255 GLY A C 1
ATOM 1878 O O . GLY A 1 258 ? 34.268 -8.611 9.339 1.00 79.02 255 GLY A O 1
ATOM 1879 N N . ALA A 1 259 ? 32.986 -10.275 8.503 1.00 79.50 256 ALA A N 1
ATOM 1880 C CA . ALA A 1 259 ? 32.664 -9.576 7.239 1.00 79.35 256 ALA A CA 1
ATOM 1881 C C . ALA A 1 259 ? 32.047 -8.201 7.514 1.00 77.74 256 ALA A C 1
ATOM 1882 O O . ALA A 1 259 ? 31.416 -8.000 8.560 1.00 74.23 256 ALA A O 1
ATOM 1884 N N . GLU A 1 260 ? 32.217 -7.258 6.587 1.00 77.39 257 GLU A N 1
ATOM 1885 C CA . GLU A 1 260 ? 31.674 -5.915 6.802 1.00 76.49 257 GLU A CA 1
ATOM 1886 C C . GLU A 1 260 ? 31.227 -5.123 5.572 1.00 72.73 257 GLU A C 1
ATOM 1887 O O . GLU A 1 260 ? 31.941 -5.030 4.582 1.00 70.21 257 GLU A O 1
ATOM 1893 N N . GLN A 1 261 ? 30.021 -4.558 5.683 1.00 69.37 258 GLN A N 1
ATOM 1894 C CA . GLN A 1 261 ? 29.409 -3.701 4.667 1.00 69.33 258 GLN A CA 1
ATOM 1895 C C . GLN A 1 261 ? 29.336 -2.269 5.166 1.00 65.82 258 GLN A C 1
ATOM 1896 O O . GLN A 1 261 ? 29.632 -1.987 6.331 1.00 64.27 258 GLN A O 1
ATOM 1902 N N . THR A 1 262 ? 28.960 -1.369 4.263 1.00 62.62 259 THR A N 1
ATOM 1903 C CA . THR A 1 262 ? 28.764 0.030 4.591 1.00 60.94 259 THR A CA 1
ATOM 1904 C C . THR A 1 262 ? 27.346 0.368 4.191 1.00 59.06 259 THR A C 1
ATOM 1905 O O . THR A 1 262 ? 26.909 -0.020 3.105 1.00 60.67 259 THR A O 1
ATOM 1909 N N . LEU A 1 263 ? 26.626 1.064 5.070 1.00 56.23 260 LEU A N 1
ATOM 1910 C CA . LEU A 1 263 ? 25.241 1.480 4.803 1.00 55.35 260 LEU A CA 1
ATOM 1911 C C . LEU A 1 263 ? 25.239 2.970 4.467 1.00 55.66 260 LEU A C 1
ATOM 1912 O O . LEU A 1 263 ? 25.525 3.794 5.336 1.00 53.81 260 LEU A O 1
ATOM 1917 N N . PRO A 1 264 ? 24.939 3.323 3.197 1.00 57.67 261 PRO A N 1
ATOM 1918 C CA . PRO A 1 264 ? 24.934 4.741 2.843 1.00 58.03 261 PRO A CA 1
ATOM 1919 C C . PRO A 1 264 ? 23.898 5.478 3.669 1.00 55.89 261 PRO A C 1
ATOM 1920 O O . PRO A 1 264 ? 22.779 4.993 3.812 1.00 56.82 261 PRO A O 1
ATOM 1924 N N . ALA A 1 265 ? 24.280 6.621 4.225 1.00 53.59 262 ALA A N 1
ATOM 1925 C CA . ALA A 1 265 ? 23.383 7.401 5.047 1.00 51.64 262 ALA A CA 1
ATOM 1926 C C . ALA A 1 265 ? 23.674 8.888 4.994 1.00 51.59 262 ALA A C 1
ATOM 1927 O O . ALA A 1 265 ? 24.822 9.303 4.872 1.00 53.30 262 ALA A O 1
ATOM 1929 N N . ASP A 1 266 ? 22.619 9.686 5.077 1.00 51.48 263 ASP A N 1
ATOM 1930 C CA . ASP A 1 266 ? 22.765 11.141 5.156 1.00 53.49 263 ASP A CA 1
ATOM 1931 C C . ASP A 1 266 ? 22.196 11.654 6.492 1.00 52.16 263 ASP A C 1
ATOM 1932 O O . ASP A 1 266 ? 22.022 12.853 6.695 1.00 57.18 263 ASP A O 1
ATOM 1937 N N . ARG A 1 267 ? 21.993 10.717 7.418 1.00 49.74 264 ARG A N 1
ATOM 1938 C CA . ARG A 1 267 ? 21.462 10.992 8.740 1.00 48.09 264 ARG A CA 1
ATOM 1939 C C . ARG A 1 267 ? 21.632 9.687 9.531 1.00 45.51 264 ARG A C 1
ATOM 1940 O O . ARG A 1 267 ? 21.231 8.630 9.053 1.00 44.80 264 ARG A O 1
ATOM 1948 N N . VAL A 1 268 ? 22.228 9.754 10.719 1.00 43.59 265 VAL A N 1
ATOM 1949 C CA . VAL A 1 268 ? 22.441 8.555 11.534 1.00 41.96 265 VAL A CA 1
ATOM 1950 C C . VAL A 1 268 ? 21.980 8.772 12.963 1.00 39.89 265 VAL A C 1
ATOM 1951 O O . VAL A 1 268 ? 22.513 9.629 13.652 1.00 40.49 265 VAL A O 1
ATOM 1955 N N . LEU A 1 269 ? 20.990 7.990 13.393 1.00 39.07 266 LEU A N 1
ATOM 1956 C CA . LEU A 1 269 ? 20.453 8.054 14.761 1.00 38.55 266 LEU A CA 1
ATOM 1957 C C . LEU A 1 269 ? 21.106 6.984 15.646 1.00 39.19 266 LEU A C 1
ATOM 1958 O O . LEU A 1 269 ? 20.956 5.783 15.391 1.00 38.40 266 LEU A O 1
ATOM 1963 N N . VAL A 1 270 ? 21.814 7.428 16.684 1.00 39.12 267 VAL A N 1
ATOM 1964 C CA . VAL A 1 270 ? 22.471 6.530 17.628 1.00 39.40 267 VAL A CA 1
ATOM 1965 C C . VAL A 1 270 ? 21.619 6.382 18.886 1.00 39.00 267 VAL A C 1
ATOM 1966 O O . VAL A 1 270 ? 21.583 7.278 19.735 1.00 40.83 267 VAL A O 1
ATOM 1970 N N . ALA A 1 271 ? 20.947 5.244 19.005 1.00 37.81 268 ALA A N 1
ATOM 1971 C CA . ALA A 1 271 ? 20.091 4.959 20.144 1.00 37.03 268 ALA A CA 1
ATOM 1972 C C . ALA A 1 271 ? 20.545 3.636 20.776 1.00 38.74 268 ALA A C 1
ATOM 1973 O O . ALA A 1 271 ? 19.800 2.646 20.830 1.00 37.73 268 ALA A O 1
ATOM 1975 N N . VAL A 1 272 ? 21.781 3.641 21.245 1.00 40.61 269 VAL A N 1
ATOM 1976 C CA . VAL A 1 272 ? 22.391 2.457 21.839 1.00 43.03 269 VAL A CA 1
ATOM 1977 C C . VAL A 1 272 ? 22.116 2.340 23.327 1.00 43.33 269 VAL A C 1
ATOM 1978 O O . VAL A 1 272 ? 22.560 1.383 23.962 1.00 45.52 269 VAL A O 1
ATOM 1982 N N . GLY A 1 273 ? 21.405 3.315 23.885 1.00 42.36 270 GLY A N 1
ATOM 1983 C CA . GLY A 1 273 ? 21.063 3.274 25.307 1.00 43.44 270 GLY A CA 1
ATOM 1984 C C . GLY A 1 273 ? 21.004 4.635 25.956 1.00 43.70 270 GLY A C 1
ATOM 1985 O O . GLY A 1 273 ? 21.209 5.674 25.290 1.00 43.97 270 GLY A O 1
ATOM 1986 N N . ARG A 1 274 ? 20.698 4.629 27.251 1.00 41.75 271 ARG A N 1
ATOM 1987 C CA . ARG A 1 274 ? 20.640 5.854 28.024 1.00 43.33 271 ARG A CA 1
ATOM 1988 C C . ARG A 1 274 ? 21.459 5.677 29.290 1.00 44.16 271 ARG A C 1
ATOM 1989 O O . ARG A 1 274 ? 21.562 4.573 29.829 1.00 43.62 271 ARG A O 1
ATOM 1997 N N . ARG A 1 275 ? 22.016 6.793 29.752 1.00 50.35 272 ARG A N 1
ATOM 1998 C CA . ARG A 1 275 ? 22.924 6.843 30.887 1.00 50.26 272 ARG A CA 1
ATOM 1999 C C . ARG A 1 275 ? 22.429 7.805 31.965 1.00 45.05 272 ARG A C 1
ATOM 2000 O O . ARG A 1 275 ? 21.974 8.891 31.650 1.00 42.61 272 ARG A O 1
ATOM 2008 N N . PRO A 1 276 ? 22.505 7.404 33.245 1.00 42.99 273 PRO A N 1
ATOM 2009 C CA . PRO A 1 276 ? 22.045 8.304 34.311 1.00 42.46 273 PRO A CA 1
ATOM 2010 C C . PRO A 1 276 ? 22.935 9.535 34.482 1.00 42.80 273 PRO A C 1
ATOM 2011 O O . PRO A 1 276 ? 24.145 9.420 34.345 1.00 44.32 273 PRO A O 1
ATOM 2015 N N . ARG A 1 277 ? 22.334 10.697 34.751 1.00 42.85 274 ARG A N 1
ATOM 2016 C CA . ARG A 1 277 ? 23.098 11.944 34.956 1.00 44.79 274 ARG A CA 1
ATOM 2017 C C . ARG A 1 277 ? 23.596 12.092 36.400 1.00 44.77 274 ARG A C 1
ATOM 2018 O O . ARG A 1 277 ? 22.891 12.605 37.270 1.00 41.59 274 ARG A O 1
ATOM 2026 N N . VAL A 1 278 ? 24.837 11.673 36.623 1.00 47.12 275 VAL A N 1
ATOM 2027 C CA . VAL A 1 278 ? 25.454 11.707 37.954 1.00 49.23 275 VAL A CA 1
ATOM 2028 C C . VAL A 1 278 ? 26.757 12.527 38.034 1.00 52.37 275 VAL A C 1
ATOM 2029 O O . VAL A 1 278 ? 27.293 12.727 39.130 1.00 56.79 275 VAL A O 1
ATOM 2033 N N . ASP A 1 279 ? 27.240 13.020 36.893 1.00 54.11 276 ASP A N 1
ATOM 2034 C CA . ASP A 1 279 ? 28.507 13.752 36.828 1.00 58.95 276 ASP A CA 1
ATOM 2035 C C . ASP A 1 279 ? 28.335 15.266 36.659 1.00 60.52 276 ASP A C 1
ATOM 2036 O O . ASP A 1 279 ? 27.292 15.745 36.189 1.00 56.86 276 ASP A O 1
ATOM 2041 N N . GLY A 1 280 ? 29.375 16.004 37.053 1.00 62.38 277 GLY A N 1
ATOM 2042 C CA . GLY A 1 280 ? 29.424 17.458 36.903 1.00 63.32 277 GLY A CA 1
ATOM 2043 C C . GLY A 1 280 ? 28.554 18.369 37.762 1.00 63.80 277 GLY A C 1
ATOM 2044 O O . GLY A 1 280 ? 28.360 19.534 37.391 1.00 63.73 277 GLY A O 1
ATOM 2045 N N . PHE A 1 281 ? 28.015 17.876 38.885 1.00 61.50 278 PHE A N 1
ATOM 2046 C CA . PHE A 1 281 ? 27.212 18.749 39.768 1.00 60.90 278 PHE A CA 1
ATOM 2047 C C . PHE A 1 281 ? 27.401 18.501 41.280 1.00 60.53 278 PHE A C 1
ATOM 2048 O O . PHE A 1 281 ? 26.488 18.720 42.078 1.00 56.81 278 PHE A O 1
ATOM 2056 N N . GLY A 1 282 ? 28.597 18.059 41.662 1.00 62.05 279 GLY A N 1
ATOM 2057 C CA . GLY A 1 282 ? 28.936 17.862 43.079 1.00 64.84 279 GLY A CA 1
ATOM 2058 C C . GLY A 1 282 ? 28.620 16.556 43.791 1.00 63.43 279 GLY A C 1
ATOM 2059 O O . GLY A 1 282 ? 28.852 16.469 45.000 1.00 60.25 279 GLY A O 1
ATOM 2060 N N . LEU A 1 283 ? 28.107 15.548 43.077 1.00 62.24 280 LEU A N 1
ATOM 2061 C CA . LEU A 1 283 ? 27.795 14.246 43.713 1.00 64.59 280 LEU A CA 1
ATOM 2062 C C . LEU A 1 283 ? 29.008 13.456 44.169 1.00 70.15 280 LEU A C 1
ATOM 2063 O O . LEU A 1 283 ? 28.912 12.684 45.117 1.00 74.23 280 LEU A O 1
ATOM 2068 N N . GLU A 1 284 ? 30.138 13.653 43.500 1.00 73.76 281 GLU A N 1
ATOM 2069 C CA . GLU A 1 284 ? 31.355 12.928 43.828 1.00 76.91 281 GLU A CA 1
ATOM 2070 C C . GLU A 1 284 ? 31.698 13.031 45.320 1.00 76.48 281 GLU A C 1
ATOM 2071 O O . GLU A 1 284 ? 32.077 12.030 45.931 1.00 76.60 281 GLU A O 1
ATOM 2077 N N . THR A 1 285 ? 31.529 14.223 45.903 1.00 75.78 282 THR A N 1
ATOM 2078 C CA . THR A 1 285 ? 31.820 14.453 47.335 1.00 76.74 282 THR A CA 1
ATOM 2079 C C . THR A 1 285 ? 31.086 13.465 48.229 1.00 76.46 282 THR A C 1
ATOM 2080 O O . THR A 1 285 ? 31.668 12.913 49.165 1.00 77.99 282 THR A O 1
ATOM 2084 N N . LEU A 1 286 ? 29.802 13.266 47.938 1.00 72.21 283 LEU A N 1
ATOM 2085 C CA . LEU A 1 286 ? 28.980 12.334 48.678 1.00 73.04 283 LEU A CA 1
ATOM 2086 C C . LEU A 1 286 ? 29.378 10.947 48.178 1.00 74.70 283 LEU A C 1
ATOM 2087 O O . LEU A 1 286 ? 29.186 10.638 47.004 1.00 82.89 283 LEU A O 1
ATOM 2092 N N . MET A 1 287 ? 29.945 10.114 49.035 1.00 77.93 284 MET A N 1
ATOM 2093 C CA . MET A 1 287 ? 30.336 8.766 48.612 1.00 79.49 284 MET A CA 1
ATOM 2094 C C . MET A 1 287 ? 29.108 7.866 48.578 1.00 71.24 284 MET A C 1
ATOM 2095 O O . MET A 1 287 ? 28.967 6.963 49.394 1.00 71.61 284 MET A O 1
ATOM 2100 N N . LEU A 1 288 ? 28.216 8.127 47.625 1.00 65.88 285 LEU A N 1
ATOM 2101 C CA . LEU A 1 288 ? 26.998 7.333 47.485 1.00 61.72 285 LEU A CA 1
ATOM 2102 C C . LEU A 1 288 ? 27.314 6.044 46.752 1.00 60.07 285 LEU A C 1
ATOM 2103 O O . LEU A 1 288 ? 27.949 6.073 45.703 1.00 58.20 285 LEU A O 1
ATOM 2108 N N . ASP A 1 289 ? 26.876 4.914 47.304 1.00 59.60 286 ASP A N 1
ATOM 2109 C CA . ASP A 1 289 ? 27.074 3.627 46.647 1.00 59.82 286 ASP A CA 1
ATOM 2110 C C . ASP A 1 289 ? 26.416 3.701 45.276 1.00 56.77 286 ASP A C 1
ATOM 2111 O O . ASP A 1 289 ? 25.474 4.470 45.075 1.00 54.03 286 ASP A O 1
ATOM 2116 N N . ARG A 1 290 ? 26.921 2.905 44.342 1.00 58.42 287 ARG A N 1
ATOM 2117 C CA . ARG A 1 290 ? 26.439 2.912 42.972 1.00 57.00 287 ARG A CA 1
ATOM 2118 C C . ARG A 1 290 ? 26.000 1.517 42.512 1.00 57.13 287 ARG A C 1
ATOM 2119 O O . ARG A 1 290 ? 26.549 0.500 42.933 1.00 60.96 287 ARG A O 1
ATOM 2127 N N . ASN A 1 291 ? 24.984 1.499 41.661 1.00 54.69 288 ASN A N 1
ATOM 2128 C CA . ASN A 1 291 ? 24.444 0.293 41.056 1.00 55.54 288 ASN A CA 1
ATOM 2129 C C . ASN A 1 291 ? 24.829 0.478 39.603 1.00 54.69 288 ASN A C 1
ATOM 2130 O O . ASN A 1 291 ? 24.064 1.023 38.800 1.00 53.27 288 ASN A O 1
ATOM 2135 N N . GLY A 1 292 ? 26.038 0.055 39.269 1.00 57.63 289 GLY A N 1
ATOM 2136 C CA . GLY A 1 292 ? 26.549 0.259 37.928 1.00 59.29 289 GLY A CA 1
ATOM 2137 C C . GLY A 1 292 ? 26.735 1.763 37.784 1.00 58.63 289 GLY A C 1
ATOM 2138 O O . GLY A 1 292 ? 27.299 2.410 38.674 1.00 57.67 289 GLY A O 1
ATOM 2139 N N . ARG A 1 293 ? 26.214 2.329 36.701 1.00 59.06 290 ARG A N 1
ATOM 2140 C CA . ARG A 1 293 ? 26.339 3.768 36.455 1.00 59.58 290 ARG A CA 1
ATOM 2141 C C . ARG A 1 293 ? 25.394 4.601 37.324 1.00 54.22 290 ARG A C 1
ATOM 2142 O O . ARG A 1 293 ? 25.657 5.769 37.584 1.00 52.85 290 ARG A O 1
ATOM 2150 N N . ALA A 1 294 ? 24.301 3.980 37.765 1.00 51.04 291 ALA A N 1
ATOM 2151 C CA . ALA A 1 294 ? 23.260 4.644 38.549 1.00 48.00 291 ALA A CA 1
ATOM 2152 C C . ALA A 1 294 ? 23.520 4.716 40.045 1.00 48.13 291 ALA A C 1
ATOM 2153 O O . ALA A 1 294 ? 24.476 4.130 40.556 1.00 50.69 291 ALA A O 1
ATOM 2155 N N . LEU A 1 295 ? 22.651 5.459 40.731 1.00 44.73 292 LEU A N 1
ATOM 2156 C CA . LEU A 1 295 ? 22.713 5.603 42.180 1.00 45.36 292 LEU A CA 1
ATOM 2157 C C . LEU A 1 295 ? 21.999 4.391 42.798 1.00 45.74 292 LEU A C 1
ATOM 2158 O O . LEU A 1 295 ? 20.927 4.005 42.344 1.00 43.70 292 LEU A O 1
ATOM 2163 N N . ARG A 1 296 ? 22.616 3.774 43.804 1.00 48.62 293 ARG A N 1
ATOM 2164 C CA . ARG A 1 296 ? 22.016 2.622 44.477 1.00 50.82 293 ARG A CA 1
ATOM 2165 C C . ARG A 1 296 ? 20.948 3.090 45.438 1.00 50.40 293 ARG A C 1
ATOM 2166 O O . ARG A 1 296 ? 21.178 4.002 46.223 1.00 52.33 293 ARG A O 1
ATOM 2174 N N . ILE A 1 297 ? 19.777 2.468 45.362 1.00 51.50 294 ILE A N 1
ATOM 2175 C CA . ILE A 1 297 ? 18.659 2.799 46.240 1.00 50.94 294 ILE A CA 1
ATOM 2176 C C . ILE A 1 297 ? 17.968 1.540 46.744 1.00 51.88 294 ILE A C 1
ATOM 2177 O O . ILE A 1 297 ? 18.045 0.491 46.099 1.00 53.56 294 ILE A O 1
ATOM 2182 N N . ASP A 1 298 ? 17.306 1.648 47.899 1.00 52.18 295 ASP A N 1
ATOM 2183 C CA . ASP A 1 298 ? 16.517 0.528 48.441 1.00 55.25 295 ASP A CA 1
ATOM 2184 C C . ASP A 1 298 ? 15.098 0.691 47.860 1.00 53.54 295 ASP A C 1
ATOM 2185 O O . ASP A 1 298 ? 14.847 1.647 47.110 1.00 49.29 295 ASP A O 1
ATOM 2190 N N . ASP A 1 299 ? 14.174 -0.208 48.201 1.00 55.76 296 ASP A N 1
ATOM 2191 C CA . ASP A 1 299 ? 12.793 -0.116 47.655 1.00 55.81 296 ASP A CA 1
ATOM 2192 C C . ASP A 1 299 ? 12.038 1.182 48.017 1.00 51.86 296 ASP A C 1
ATOM 2193 O O . ASP A 1 299 ? 10.994 1.462 47.439 1.00 52.08 296 ASP A O 1
ATOM 2198 N N . THR A 1 300 ? 12.580 1.959 48.960 1.00 51.34 297 THR A N 1
ATOM 2199 C CA . THR A 1 300 ? 11.992 3.250 49.384 1.00 48.95 297 THR A CA 1
ATOM 2200 C C . THR A 1 300 ? 12.734 4.477 48.790 1.00 46.79 297 THR A C 1
ATOM 2201 O O . THR A 1 300 ? 12.485 5.606 49.193 1.00 44.66 297 THR A O 1
ATOM 2205 N N . CYS A 1 301 ? 13.632 4.237 47.834 1.00 45.69 298 CYS A N 1
ATOM 2206 C CA . CYS A 1 301 ? 14.398 5.295 47.153 1.00 44.03 298 CYS A CA 1
ATOM 2207 C C . CYS A 1 301 ? 15.425 6.038 48.016 1.00 46.12 298 CYS A C 1
ATOM 2208 O O . CYS A 1 301 ? 15.756 7.190 47.733 1.00 47.52 298 CYS A O 1
ATOM 2211 N N . ARG A 1 302 ? 15.954 5.373 49.045 1.00 47.93 299 ARG A N 1
ATOM 2212 C CA . ARG A 1 302 ? 16.986 5.974 49.886 1.00 50.05 299 ARG A CA 1
ATOM 2213 C C . ARG A 1 302 ? 18.372 5.541 49.414 1.00 49.02 299 ARG A C 1
ATOM 2214 O O . ARG A 1 302 ? 18.588 4.363 49.131 1.00 48.34 299 ARG A O 1
ATOM 2222 N N . THR A 1 303 ? 19.301 6.497 49.318 1.00 46.60 300 THR A N 1
ATOM 2223 C CA . THR A 1 303 ? 20.675 6.201 48.930 1.00 47.87 300 THR A CA 1
ATOM 2224 C C . THR A 1 303 ? 21.397 5.727 50.197 1.00 52.47 300 THR A C 1
ATOM 2225 O O . THR A 1 303 ? 20.773 5.593 51.258 1.00 52.80 300 THR A O 1
ATOM 2229 N N . SER A 1 304 ? 22.704 5.490 50.092 1.00 54.02 301 SER A N 1
ATOM 2230 C CA . SER A 1 304 ? 23.493 5.051 51.238 1.00 57.57 301 SER A CA 1
ATOM 2231 C C . SER A 1 304 ? 23.737 6.186 52.249 1.00 59.53 301 SER A C 1
ATOM 2232 O O . SER A 1 304 ? 24.242 5.930 53.336 1.00 62.51 301 SER A O 1
ATOM 2235 N N . MET A 1 305 ? 23.404 7.428 51.877 1.00 58.15 302 MET A N 1
ATOM 2236 C CA . MET A 1 305 ? 23.547 8.579 52.776 1.00 60.73 302 MET A CA 1
ATOM 2237 C C . MET A 1 305 ? 22.170 8.956 53.336 1.00 61.34 302 MET A C 1
ATOM 2238 O O . MET A 1 305 ? 21.158 8.938 52.615 1.00 60.37 302 MET A O 1
ATOM 2243 N N . ARG A 1 306 ? 22.157 9.328 54.615 1.00 64.18 303 ARG A N 1
ATOM 2244 C CA . ARG A 1 306 ? 20.932 9.687 55.335 1.00 64.82 303 ARG A CA 1
ATOM 2245 C C . ARG A 1 306 ? 20.277 10.939 54.755 1.00 60.41 303 ARG A C 1
ATOM 2246 O O . ARG A 1 306 ? 20.949 11.930 54.468 1.00 61.01 303 ARG A O 1
ATOM 2254 N N . ASN A 1 307 ? 18.960 10.878 54.594 1.00 56.83 304 ASN A N 1
ATOM 2255 C CA . ASN A 1 307 ? 18.164 11.986 54.033 1.00 56.02 304 ASN A CA 1
ATOM 2256 C C . ASN A 1 307 ? 18.564 12.437 52.607 1.00 52.58 304 ASN A C 1
ATOM 2257 O O . ASN A 1 307 ? 18.296 13.571 52.201 1.00 51.25 304 ASN A O 1
ATOM 2262 N N . VAL A 1 308 ? 19.204 11.539 51.867 1.00 51.19 305 VAL A N 1
ATOM 2263 C CA . VAL A 1 308 ? 19.562 11.791 50.480 1.00 50.92 305 VAL A CA 1
ATOM 2264 C C . VAL A 1 308 ? 18.804 10.720 49.708 1.00 48.36 305 VAL A C 1
ATOM 2265 O O . VAL A 1 308 ? 19.078 9.521 49.864 1.00 47.89 305 VAL A O 1
ATOM 2269 N N . TRP A 1 309 ? 17.826 11.150 48.914 1.00 46.17 306 TRP A N 1
ATOM 2270 C CA . TRP A 1 309 ? 16.994 10.229 48.145 1.00 44.43 306 TRP A CA 1
ATOM 2271 C C . TRP A 1 309 ? 17.333 10.360 46.666 1.00 43.08 306 TRP A C 1
ATOM 2272 O O . TRP A 1 309 ? 17.873 11.387 46.235 1.00 43.78 306 TRP A O 1
ATOM 2283 N N . ALA A 1 310 ? 16.988 9.329 45.896 1.00 39.89 307 ALA A N 1
ATOM 2284 C CA . ALA A 1 310 ? 17.228 9.306 44.459 1.00 37.93 307 ALA A CA 1
ATOM 2285 C C . ALA A 1 310 ? 16.106 8.537 43.771 1.00 36.88 307 ALA A C 1
ATOM 2286 O O . ALA A 1 310 ? 15.754 7.430 44.200 1.00 32.82 307 ALA A O 1
ATOM 2288 N N . ILE A 1 311 ? 15.558 9.122 42.702 1.00 34.80 308 ILE A N 1
ATOM 2289 C CA . ILE A 1 311 ? 14.436 8.524 41.965 1.00 34.53 308 ILE A CA 1
ATOM 2290 C C . ILE A 1 311 ? 14.600 8.662 40.457 1.00 35.72 308 ILE A C 1
ATOM 2291 O O . ILE A 1 311 ? 15.397 9.456 39.974 1.00 34.27 308 ILE A O 1
ATOM 2296 N N . GLY A 1 312 ? 13.807 7.894 39.719 1.00 35.09 309 GLY A N 1
ATOM 2297 C CA . GLY A 1 312 ? 13.824 7.964 38.277 1.00 35.48 309 GLY A CA 1
ATOM 2298 C C . GLY A 1 312 ? 15.073 7.425 37.638 1.00 35.76 309 GLY A C 1
ATOM 2299 O O . GLY A 1 312 ? 15.832 6.693 38.270 1.00 36.03 309 GLY A O 1
ATOM 2300 N N . ASP A 1 313 ? 15.307 7.829 36.391 1.00 34.86 310 ASP A N 1
ATOM 2301 C CA . ASP A 1 313 ? 16.453 7.326 35.633 1.00 35.91 310 ASP A CA 1
ATOM 2302 C C . ASP A 1 313 ? 17.808 7.420 36.333 1.00 35.90 310 ASP A C 1
ATOM 2303 O O . ASP A 1 313 ? 18.655 6.567 36.106 1.00 35.42 310 ASP A O 1
ATOM 2308 N N . VAL A 1 314 ? 18.014 8.423 37.188 1.00 36.97 311 VAL A N 1
ATOM 2309 C CA . VAL A 1 314 ? 19.315 8.556 37.872 1.00 39.34 311 VAL A CA 1
ATOM 2310 C C . VAL A 1 314 ? 19.537 7.359 38.801 1.00 40.05 311 VAL A C 1
ATOM 2311 O O . VAL A 1 314 ? 20.670 7.072 39.191 1.00 44.55 311 VAL A O 1
ATOM 2315 N N . ALA A 1 315 ? 18.446 6.662 39.127 1.00 40.19 312 ALA A N 1
ATOM 2316 C CA . ALA A 1 315 ? 18.485 5.466 39.967 1.00 39.94 312 ALA A CA 1
ATOM 2317 C C . ALA A 1 315 ? 18.363 4.163 39.159 1.00 40.76 312 ALA A C 1
ATOM 2318 O O . ALA A 1 315 ? 17.845 3.171 39.668 1.00 43.65 312 ALA A O 1
ATOM 2320 N N . GLY A 1 316 ? 18.790 4.169 37.899 1.00 40.06 313 GLY A N 1
ATOM 2321 C CA . GLY A 1 316 ? 18.794 2.941 37.087 1.00 41.89 313 GLY A CA 1
ATOM 2322 C C . GLY A 1 316 ? 17.529 2.503 36.382 1.00 41.82 313 GLY A C 1
ATOM 2323 O O . GLY A 1 316 ? 16.600 3.276 36.225 1.00 41.74 313 GLY A O 1
ATOM 2324 N N . GLU A 1 317 ? 17.514 1.237 35.960 1.00 43.95 314 GLU A N 1
ATOM 2325 C CA . GLU A 1 317 ? 16.383 0.648 35.228 1.00 45.92 314 GLU A CA 1
ATOM 2326 C C . GLU A 1 317 ? 15.211 0.277 36.150 1.00 45.15 314 GLU A C 1
ATOM 2327 O O . GLU A 1 317 ? 15.417 0.098 37.350 1.00 46.22 314 GLU A O 1
ATOM 2333 N N . PRO A 1 318 ? 13.977 0.227 35.631 1.00 44.00 315 PRO A N 1
ATOM 2334 C CA . PRO A 1 318 ? 13.633 0.557 34.232 1.00 43.63 315 PRO A CA 1
ATOM 2335 C C . PRO A 1 318 ? 13.422 2.076 34.083 1.00 40.47 315 PRO A C 1
ATOM 2336 O O . PRO A 1 318 ? 12.718 2.672 34.898 1.00 37.99 315 PRO A O 1
ATOM 2340 N N . MET A 1 319 ? 14.034 2.677 33.060 1.00 38.69 316 MET A N 1
ATOM 2341 C CA . MET A 1 319 ? 13.928 4.121 32.804 1.00 36.70 316 MET A CA 1
ATOM 2342 C C . MET A 1 319 ? 12.617 4.480 32.117 1.00 35.74 316 MET A C 1
ATOM 2343 O O . MET A 1 319 ? 12.543 4.575 30.901 1.00 38.75 316 MET A O 1
ATOM 2348 N N . LEU A 1 320 ? 11.587 4.680 32.929 1.00 34.70 317 LEU A N 1
ATOM 2349 C CA . LEU A 1 320 ? 10.246 5.022 32.474 1.00 33.89 317 LEU A CA 1
ATOM 2350 C C . LEU A 1 320 ? 9.719 6.191 33.310 1.00 31.07 317 LEU A C 1
ATOM 2351 O O . LEU A 1 320 ? 10.050 6.307 34.477 1.00 30.62 317 LEU A O 1
ATOM 2356 N N . ALA A 1 321 ? 8.891 7.041 32.718 1.00 30.82 318 ALA A N 1
ATOM 2357 C CA . ALA A 1 321 ? 8.372 8.219 33.431 1.00 30.67 318 ALA A CA 1
ATOM 2358 C C . ALA A 1 321 ? 7.415 7.872 34.569 1.00 31.28 318 ALA A C 1
ATOM 2359 O O . ALA A 1 321 ? 7.569 8.380 35.691 1.00 30.68 318 ALA A O 1
ATOM 2361 N N . HIS A 1 322 ? 6.434 7.017 34.287 1.00 32.85 319 HIS A N 1
ATOM 2362 C CA . HIS A 1 322 ? 5.468 6.589 35.335 1.00 33.87 319 HIS A CA 1
ATOM 2363 C C . HIS A 1 322 ? 6.138 5.944 36.564 1.00 32.63 319 HIS A C 1
ATOM 2364 O O . HIS A 1 322 ? 5.621 6.044 37.679 1.00 31.48 319 HIS A O 1
ATOM 2371 N N . ARG A 1 323 ? 7.280 5.288 36.363 1.00 32.84 320 ARG A N 1
ATOM 2372 C CA . ARG A 1 323 ? 8.014 4.708 37.479 1.00 33.31 320 ARG A CA 1
ATOM 2373 C C . ARG A 1 323 ? 8.599 5.882 38.264 1.00 32.24 320 ARG A C 1
ATOM 2374 O O . ARG A 1 323 ? 8.510 5.933 39.496 1.00 29.71 320 ARG A O 1
ATOM 2382 N N . ALA A 1 324 ? 9.225 6.811 37.540 1.00 32.01 321 ALA A N 1
ATOM 2383 C CA . ALA A 1 324 ? 9.815 7.987 38.177 1.00 31.92 321 ALA A CA 1
ATOM 2384 C C . ALA A 1 324 ? 8.749 8.724 38.980 1.00 32.00 321 ALA A C 1
ATOM 2385 O O . ALA A 1 324 ? 8.976 9.099 40.138 1.00 32.49 321 ALA A O 1
ATOM 2387 N N . MET A 1 325 ? 7.576 8.887 38.377 1.00 31.75 322 MET A N 1
ATOM 2388 C CA . MET A 1 325 ? 6.450 9.542 39.056 1.00 32.16 322 MET A CA 1
ATOM 2389 C C . MET A 1 325 ? 6.033 8.810 40.320 1.00 32.30 322 MET A C 1
ATOM 2390 O O . MET A 1 325 ? 5.841 9.451 41.361 1.00 34.28 322 MET A O 1
ATOM 2395 N N . ALA A 1 326 ? 5.918 7.481 40.240 1.00 30.54 323 ALA A N 1
ATOM 2396 C CA . ALA A 1 326 ? 5.551 6.669 41.405 1.00 31.50 323 ALA A CA 1
ATOM 2397 C C . ALA A 1 326 ? 6.563 6.875 42.525 1.00 31.37 323 ALA A C 1
ATOM 2398 O O . ALA A 1 326 ? 6.196 7.174 43.646 1.00 33.98 323 ALA A O 1
ATOM 2400 N N . GLN A 1 327 ? 7.837 6.703 42.215 1.00 31.98 324 GLN A N 1
ATOM 2401 C CA . GLN A 1 327 ? 8.904 6.886 43.203 1.00 33.26 324 GLN A CA 1
ATOM 2402 C C . GLN A 1 327 ? 8.875 8.295 43.817 1.00 35.18 324 GLN A C 1
ATOM 2403 O O . GLN A 1 327 ? 8.959 8.456 45.041 1.00 37.22 324 GLN A O 1
ATOM 2409 N N . GLY A 1 328 ? 8.737 9.311 42.974 1.00 34.33 325 GLY A N 1
ATOM 2410 C CA . GLY A 1 328 ? 8.670 10.689 43.466 1.00 36.60 325 GLY A CA 1
ATOM 2411 C C . GLY A 1 328 ? 7.505 10.882 44.427 1.00 37.15 325 GLY A C 1
ATOM 2412 O O . GLY A 1 328 ? 7.609 11.598 45.430 1.00 37.39 325 GLY A O 1
ATOM 2413 N N . GLU A 1 329 ? 6.390 10.229 44.135 1.00 38.50 326 GLU A N 1
ATOM 2414 C CA . GLU A 1 329 ? 5.229 10.349 45.004 1.00 41.56 326 GLU A CA 1
ATOM 2415 C C . GLU A 1 329 ? 5.479 9.632 46.339 1.00 40.49 326 GLU A C 1
ATOM 2416 O O . GLU A 1 329 ? 5.142 10.155 47.397 1.00 37.61 326 GLU A O 1
ATOM 2422 N N . MET A 1 330 ? 6.087 8.448 46.272 1.00 39.58 327 MET A N 1
ATOM 2423 C CA . MET A 1 330 ? 6.416 7.661 47.460 1.00 40.14 327 MET A CA 1
ATOM 2424 C C . MET A 1 330 ? 7.357 8.428 48.390 1.00 40.94 327 MET A C 1
ATOM 2425 O O . MET A 1 330 ? 7.131 8.481 49.602 1.00 42.37 327 MET A O 1
ATOM 2430 N N . VAL A 1 331 ? 8.402 9.018 47.818 1.00 39.05 328 VAL A N 1
ATOM 2431 C CA . VAL A 1 331 ? 9.363 9.772 48.598 1.00 40.63 328 VAL A CA 1
ATOM 2432 C C . VAL A 1 331 ? 8.682 10.923 49.327 1.00 40.41 328 VAL A C 1
ATOM 2433 O O . VAL A 1 331 ? 8.885 11.085 50.519 1.00 42.60 328 VAL A O 1
ATOM 2437 N N . ALA A 1 332 ? 7.870 11.710 48.628 1.00 39.17 329 ALA A N 1
ATOM 2438 C CA . ALA A 1 332 ? 7.176 12.827 49.282 1.00 40.67 329 ALA A CA 1
ATOM 2439 C C . ALA A 1 332 ? 6.353 12.317 50.458 1.00 43.56 329 ALA A C 1
ATOM 2440 O O . ALA A 1 332 ? 6.434 12.857 51.565 1.00 44.54 329 ALA A O 1
ATOM 2442 N N . GLU A 1 333 ? 5.586 11.257 50.215 1.00 44.16 330 GLU A N 1
ATOM 2443 C CA . GLU A 1 333 ? 4.733 10.666 51.247 1.00 47.81 330 GLU A CA 1
ATOM 2444 C C . GLU A 1 333 ? 5.530 10.176 52.464 1.00 48.72 330 GLU A C 1
ATOM 2445 O O . GLU A 1 333 ? 5.056 10.311 53.597 1.00 51.05 330 GLU A O 1
ATOM 2451 N N . LEU A 1 334 ? 6.735 9.641 52.234 1.00 45.00 331 LEU A N 1
ATOM 2452 C CA . LEU A 1 334 ? 7.588 9.183 53.333 1.00 44.82 331 LEU A CA 1
ATOM 2453 C C . LEU A 1 334 ? 8.094 10.370 54.156 1.00 46.20 331 LEU A C 1
ATOM 2454 O O . LEU A 1 334 ? 8.056 10.333 55.380 1.00 46.25 331 LEU A O 1
ATOM 2459 N N . ILE A 1 335 ? 8.541 11.427 53.477 1.00 46.79 332 ILE A N 1
ATOM 2460 C CA . ILE A 1 335 ? 9.015 12.633 54.160 1.00 48.82 332 ILE A CA 1
ATOM 2461 C C . ILE A 1 335 ? 7.865 13.281 54.951 1.00 51.02 332 ILE A C 1
ATOM 2462 O O . ILE A 1 335 ? 8.090 13.827 56.032 1.00 53.92 332 ILE A O 1
ATOM 2467 N N . ALA A 1 336 ? 6.639 13.191 54.423 1.00 51.30 333 ALA A N 1
ATOM 2468 C CA . ALA A 1 336 ? 5.447 13.756 55.089 1.00 53.62 333 ALA A CA 1
ATOM 2469 C C . ALA A 1 336 ? 5.070 13.010 56.359 1.00 57.63 333 ALA A C 1
ATOM 2470 O O . ALA A 1 336 ? 4.349 13.542 57.194 1.00 58.91 333 ALA A O 1
ATOM 2472 N N . GLY A 1 337 ? 5.535 11.768 56.478 1.00 61.66 334 GLY A N 1
ATOM 2473 C CA . GLY A 1 337 ? 5.247 10.943 57.637 1.00 68.23 334 GLY A CA 1
ATOM 2474 C C . GLY A 1 337 ? 4.285 9.803 57.367 1.00 73.08 334 GLY A C 1
ATOM 2475 O O . GLY A 1 337 ? 4.185 8.887 58.182 1.00 80.28 334 GLY A O 1
ATOM 2476 N N . ARG A 1 338 ? 3.559 9.850 56.249 1.00 76.85 335 ARG A N 1
ATOM 2477 C CA . ARG A 1 338 ? 2.615 8.776 55.912 1.00 81.59 335 ARG A CA 1
ATOM 2478 C C . ARG A 1 338 ? 3.357 7.482 55.560 1.00 83.49 335 ARG A C 1
ATOM 2479 O O . ARG A 1 338 ? 4.259 7.492 54.721 1.00 84.50 335 ARG A O 1
ATOM 2487 N N . ARG A 1 339 ? 2.989 6.377 56.206 1.00 88.35 336 ARG A N 1
ATOM 2488 C CA . ARG A 1 339 ? 3.613 5.085 55.903 1.00 89.95 336 ARG A CA 1
ATOM 2489 C C . ARG A 1 339 ? 3.065 4.598 54.567 1.00 87.80 336 ARG A C 1
ATOM 2490 O O . ARG A 1 339 ? 1.965 4.990 54.158 1.00 84.78 336 ARG A O 1
ATOM 2498 N N . ARG A 1 340 ? 3.841 3.766 53.876 1.00 94.02 337 ARG A N 1
ATOM 2499 C CA . ARG A 1 340 ? 3.396 3.216 52.602 1.00 92.27 337 ARG A CA 1
ATOM 2500 C C . ARG A 1 340 ? 2.255 2.223 52.871 1.00 88.63 337 ARG A C 1
ATOM 2501 O O . ARG A 1 340 ? 2.306 1.447 53.834 1.00 89.57 337 ARG A O 1
ATOM 2509 N N . GLN A 1 341 ? 1.227 2.276 52.028 1.00 80.51 338 GLN A N 1
ATOM 2510 C CA . GLN A 1 341 ? 0.053 1.407 52.162 1.00 79.07 338 GLN A CA 1
ATOM 2511 C C . GLN A 1 341 ? 0.130 0.227 51.169 1.00 74.32 338 GLN A C 1
ATOM 2512 O O . GLN A 1 341 ? -0.182 -0.910 51.539 1.00 69.45 338 GLN A O 1
ATOM 2518 N N . PHE A 1 342 ? 0.561 0.497 49.931 1.00 70.71 339 PHE A N 1
ATOM 2519 C CA . PHE A 1 342 ? 0.734 -0.544 48.903 1.00 68.77 339 PHE A CA 1
ATOM 2520 C C . PHE A 1 342 ? 2.215 -0.777 48.631 1.00 66.61 339 PHE A C 1
ATOM 2521 O O . PHE A 1 342 ? 2.997 0.174 48.535 1.00 63.50 339 PHE A O 1
ATOM 2529 N N . MET A 1 343 ? 2.582 -2.047 48.497 1.00 64.00 340 MET A N 1
ATOM 2530 C CA . MET A 1 343 ? 3.956 -2.441 48.184 1.00 65.12 340 MET A CA 1
ATOM 2531 C C . MET A 1 343 ? 4.279 -1.956 46.761 1.00 66.24 340 MET A C 1
ATOM 2532 O O . MET A 1 343 ? 3.352 -1.720 45.974 1.00 62.15 340 MET A O 1
ATOM 2537 N N . PRO A 1 344 ? 5.581 -1.783 46.425 1.00 70.14 341 PRO A N 1
ATOM 2538 C CA . PRO A 1 344 ? 5.899 -1.327 45.059 1.00 71.15 341 PRO A CA 1
ATOM 2539 C C . PRO A 1 344 ? 5.176 -2.196 44.016 1.00 71.45 341 PRO A C 1
ATOM 2540 O O . PRO A 1 344 ? 5.440 -3.399 43.914 1.00 72.28 341 PRO A O 1
ATOM 2544 N N . ALA A 1 345 ? 4.244 -1.581 43.289 1.00 69.32 342 ALA A N 1
ATOM 2545 C CA . ALA A 1 345 ? 3.434 -2.276 42.285 1.00 68.03 342 ALA A CA 1
ATOM 2546 C C . ALA A 1 345 ? 4.217 -2.628 41.016 1.00 65.14 342 ALA A C 1
ATOM 2547 O O . ALA A 1 345 ? 5.347 -2.174 40.826 1.00 68.15 342 ALA A O 1
ATOM 2549 N N . ALA A 1 346 ? 3.614 -3.465 40.169 1.00 60.08 343 ALA A N 1
ATOM 2550 C CA . ALA A 1 346 ? 4.222 -3.877 38.897 1.00 54.70 343 ALA A CA 1
ATOM 2551 C C . ALA A 1 346 ? 4.338 -2.651 37.978 1.00 52.21 343 ALA A C 1
ATOM 2552 O O . ALA A 1 346 ? 3.440 -1.790 37.967 1.00 52.67 343 ALA A O 1
ATOM 2554 N N . ILE A 1 347 ? 5.452 -2.558 37.242 1.00 47.63 344 ILE A N 1
ATOM 2555 C CA . ILE A 1 347 ? 5.716 -1.414 36.341 1.00 45.32 344 ILE A CA 1
ATOM 2556 C C . ILE A 1 347 ? 5.360 -1.757 34.890 1.00 41.58 344 ILE A C 1
ATOM 2557 O O . ILE A 1 347 ? 6.139 -2.413 34.210 1.00 42.45 344 ILE A O 1
ATOM 2562 N N . PRO A 1 348 ? 4.178 -1.320 34.410 1.00 38.48 345 PRO A N 1
ATOM 2563 C CA . PRO A 1 348 ? 3.832 -1.634 33.035 1.00 36.37 345 PRO A CA 1
ATOM 2564 C C . PRO A 1 348 ? 4.683 -0.870 32.031 1.00 36.31 345 PRO A C 1
ATOM 2565 O O . PRO A 1 348 ? 5.496 -0.007 32.406 1.00 38.30 345 PRO A O 1
ATOM 2569 N N . ALA A 1 349 ? 4.494 -1.175 30.759 1.00 33.73 346 ALA A N 1
ATOM 2570 C CA . ALA A 1 349 ? 5.255 -0.506 29.735 1.00 33.41 346 ALA A CA 1
ATOM 2571 C C . ALA A 1 349 ? 4.555 -0.632 28.408 1.00 32.63 346 ALA A C 1
ATOM 2572 O O . ALA A 1 349 ? 3.873 -1.626 28.146 1.00 31.24 346 ALA A O 1
ATOM 2574 N N . VAL A 1 350 ? 4.703 0.399 27.586 1.00 33.04 347 VAL A N 1
ATOM 2575 C CA . VAL A 1 350 ? 4.125 0.411 26.251 1.00 32.71 347 VAL A CA 1
ATOM 2576 C C . VAL A 1 350 ? 5.195 0.819 25.262 1.00 33.09 347 VAL A C 1
ATOM 2577 O O . VAL A 1 350 ? 5.841 1.882 25.405 1.00 32.78 347 VAL A O 1
ATOM 2581 N N . CYS A 1 351 ? 5.390 -0.052 24.280 1.00 31.96 348 CYS A N 1
ATOM 2582 C CA . CYS A 1 351 ? 6.330 0.171 23.219 1.00 33.42 348 CYS A CA 1
ATOM 2583 C C . CYS A 1 351 ? 5.480 0.609 22.044 1.00 32.35 348 CYS A C 1
ATOM 2584 O O . CYS A 1 351 ? 4.756 -0.200 21.475 1.00 31.35 348 CYS A O 1
ATOM 2587 N N . PHE A 1 352 ? 5.564 1.890 21.689 1.00 32.31 349 PHE A N 1
ATOM 2588 C CA . PHE A 1 352 ? 4.746 2.453 20.600 1.00 32.84 349 PHE A CA 1
ATOM 2589 C C . PHE A 1 352 ? 5.200 2.220 19.152 1.00 33.61 349 PHE A C 1
ATOM 2590 O O . PHE A 1 352 ? 5.057 3.101 18.296 1.00 33.98 349 PHE A O 1
ATOM 2598 N N . THR A 1 353 ? 5.724 1.027 18.882 1.00 33.95 350 THR A N 1
ATOM 2599 C CA . THR A 1 353 ? 6.101 0.648 17.531 1.00 35.01 350 THR A CA 1
ATOM 2600 C C . THR A 1 353 ? 4.774 0.288 16.873 1.00 34.04 350 THR A C 1
ATOM 2601 O O . THR A 1 353 ? 3.738 0.381 17.506 1.00 33.16 350 THR A O 1
ATOM 2605 N N . ASP A 1 354 ? 4.801 -0.105 15.612 1.00 36.11 351 ASP A N 1
ATOM 2606 C CA . ASP A 1 354 ? 3.592 -0.529 14.891 1.00 36.22 351 ASP A CA 1
ATOM 2607 C C . ASP A 1 354 ? 3.882 -1.951 14.393 1.00 35.32 351 ASP A C 1
ATOM 2608 O O . ASP A 1 354 ? 4.740 -2.114 13.524 1.00 37.55 351 ASP A O 1
ATOM 2613 N N . PRO A 1 355 ? 3.242 -2.984 14.949 1.00 33.12 352 PRO A N 1
ATOM 2614 C CA . PRO A 1 355 ? 2.274 -2.882 16.029 1.00 32.13 352 PRO A CA 1
ATOM 2615 C C . PRO A 1 355 ? 2.942 -2.541 17.354 1.00 30.85 352 PRO A C 1
ATOM 2616 O O . PRO A 1 355 ? 4.176 -2.598 17.463 1.00 30.14 352 PRO A O 1
ATOM 2620 N N . GLU A 1 356 ? 2.111 -2.192 18.332 1.00 29.28 353 GLU A N 1
ATOM 2621 C CA . GLU A 1 356 ? 2.554 -1.803 19.668 1.00 29.76 353 GLU A CA 1
ATOM 2622 C C . GLU A 1 356 ? 2.714 -3.038 20.536 1.00 28.32 353 GLU A C 1
ATOM 2623 O O . GLU A 1 356 ? 2.148 -4.083 20.253 1.00 25.62 353 GLU A O 1
ATOM 2629 N N . ILE A 1 357 ? 3.487 -2.895 21.600 1.00 29.07 354 ILE A N 1
ATOM 2630 C CA . ILE A 1 357 ? 3.688 -3.970 22.568 1.00 29.33 354 ILE A CA 1
ATOM 2631 C C . ILE A 1 357 ? 3.347 -3.390 23.927 1.00 30.01 354 ILE A C 1
ATOM 2632 O O . ILE A 1 357 ? 3.843 -2.313 24.282 1.00 32.23 354 ILE A O 1
ATOM 2637 N N . VAL A 1 358 ? 2.488 -4.092 24.667 1.00 29.35 355 VAL A N 1
ATOM 2638 C CA . VAL A 1 358 ? 2.085 -3.666 25.991 1.00 29.37 355 VAL A CA 1
ATOM 2639 C C . VAL A 1 358 ? 2.411 -4.780 26.931 1.00 29.54 355 VAL A C 1
ATOM 2640 O O . VAL A 1 358 ? 2.119 -5.944 26.639 1.00 29.02 355 VAL A O 1
ATOM 2644 N N . THR A 1 359 ? 3.010 -4.433 28.066 1.00 30.72 356 THR A N 1
ATOM 2645 C CA . THR A 1 359 ? 3.347 -5.437 29.052 1.00 33.03 356 THR A CA 1
ATOM 2646 C C . THR A 1 359 ? 3.213 -4.933 30.488 1.00 31.33 356 THR A C 1
ATOM 2647 O O . THR A 1 359 ? 3.409 -3.768 30.765 1.00 30.67 356 THR A O 1
ATOM 2651 N N . ALA A 1 360 ? 2.859 -5.849 31.375 1.00 30.23 357 ALA A N 1
ATOM 2652 C CA . ALA A 1 360 ? 2.703 -5.570 32.788 1.00 32.46 357 ALA A CA 1
ATOM 2653 C C . ALA A 1 360 ? 2.979 -6.865 33.492 1.00 31.52 357 ALA A C 1
ATOM 2654 O O . ALA A 1 360 ? 2.458 -7.895 33.100 1.00 32.30 357 ALA A O 1
ATOM 2656 N N . GLY A 1 361 ? 3.795 -6.813 34.523 1.00 31.72 358 GLY A N 1
ATOM 2657 C CA . GLY A 1 361 ? 4.113 -7.998 35.287 1.00 33.91 358 GLY A CA 1
ATOM 2658 C C . GLY A 1 361 ? 5.153 -8.839 34.591 1.00 34.67 358 GLY A C 1
ATOM 2659 O O . GLY A 1 361 ? 5.988 -8.314 33.869 1.00 34.63 358 GLY A O 1
ATOM 2660 N N . TRP A 1 362 ? 5.072 -10.153 34.795 1.00 35.62 359 TRP A N 1
ATOM 2661 C CA . TRP A 1 362 ? 6.034 -11.085 34.228 1.00 35.93 359 TRP A CA 1
ATOM 2662 C C . TRP A 1 362 ? 5.604 -11.777 32.958 1.00 34.21 359 TRP A C 1
ATOM 2663 O O . TRP A 1 362 ? 4.446 -12.122 32.796 1.00 30.93 359 TRP A O 1
ATOM 2674 N N . SER A 1 363 ? 6.574 -12.012 32.077 1.00 34.61 360 SER A N 1
ATOM 2675 C CA . SER A 1 363 ? 6.353 -12.799 30.869 1.00 34.79 360 SER A CA 1
ATOM 2676 C C . SER A 1 363 ? 6.576 -14.239 31.343 1.00 34.24 360 SER A C 1
ATOM 2677 O O . SER A 1 363 ? 6.946 -14.453 32.510 1.00 35.26 360 SER A O 1
ATOM 2680 N N . PRO A 1 364 ? 6.319 -15.235 30.482 1.00 33.37 361 PRO A N 1
ATOM 2681 C CA . PRO A 1 364 ? 6.596 -16.597 30.943 1.00 34.63 361 PRO A CA 1
ATOM 2682 C C . PRO A 1 364 ? 8.075 -16.785 31.352 1.00 36.56 361 PRO A C 1
ATOM 2683 O O . PRO A 1 364 ? 8.340 -17.472 32.347 1.00 37.40 361 PRO A O 1
ATOM 2687 N N . ASP A 1 365 ? 9.014 -16.174 30.615 1.00 38.59 362 ASP A N 1
ATOM 2688 C CA . ASP A 1 365 ? 10.461 -16.268 30.956 1.00 42.42 362 ASP A CA 1
ATOM 2689 C C . ASP A 1 365 ? 10.769 -15.641 32.335 1.00 41.72 362 ASP A C 1
ATOM 2690 O O . ASP A 1 365 ? 11.454 -16.264 33.150 1.00 42.31 362 ASP A O 1
ATOM 2695 N N . ASP A 1 366 ? 10.253 -14.432 32.598 1.00 40.60 363 ASP A N 1
ATOM 2696 C CA . ASP A 1 366 ? 10.466 -13.758 33.900 1.00 42.61 363 ASP A CA 1
ATOM 2697 C C . ASP A 1 366 ? 9.954 -14.631 35.078 1.00 44.08 363 ASP A C 1
ATOM 2698 O O . ASP A 1 366 ? 10.603 -14.716 36.130 1.00 45.95 363 ASP A O 1
ATOM 2703 N N . ALA A 1 367 ? 8.789 -15.262 34.892 1.00 42.40 364 ALA A N 1
ATOM 2704 C CA . ALA A 1 367 ? 8.179 -16.113 35.921 1.00 41.90 364 ALA A CA 1
ATOM 2705 C C . ALA A 1 367 ? 9.053 -17.307 36.254 1.00 43.87 364 ALA A C 1
ATOM 2706 O O . ALA A 1 367 ? 9.216 -17.653 37.433 1.00 45.40 364 ALA A O 1
ATOM 2708 N N . HIS A 1 368 ? 9.590 -17.953 35.221 1.00 44.94 365 HIS A N 1
ATOM 2709 C CA . HIS A 1 368 ? 10.490 -19.086 35.435 1.00 47.88 365 HIS A CA 1
ATOM 2710 C C . HIS A 1 368 ? 11.778 -18.618 36.124 1.00 47.88 365 HIS A C 1
ATOM 2711 O O . HIS A 1 368 ? 12.289 -19.312 36.998 1.00 50.94 365 HIS A O 1
ATOM 2718 N N . ALA A 1 369 ? 12.282 -17.441 35.742 1.00 47.05 366 ALA A N 1
ATOM 2719 C CA . ALA A 1 369 ? 13.502 -16.885 36.360 1.00 47.45 366 ALA A CA 1
ATOM 2720 C C . ALA A 1 369 ? 13.277 -16.570 37.839 1.00 46.55 366 ALA A C 1
ATOM 2721 O O . ALA A 1 369 ? 14.182 -16.746 38.657 1.00 47.52 366 ALA A O 1
ATOM 2723 N N . ALA A 1 370 ? 12.070 -16.113 38.178 1.00 44.17 367 ALA A N 1
ATOM 2724 C CA . ALA A 1 370 ? 11.733 -15.818 39.581 1.00 44.28 367 ALA A CA 1
ATOM 2725 C C . ALA A 1 370 ? 11.464 -17.108 40.398 1.00 45.84 367 ALA A C 1
ATOM 2726 O O . ALA A 1 370 ? 11.305 -17.048 41.607 1.00 46.20 367 ALA A O 1
ATOM 2728 N N . GLY A 1 371 ? 11.407 -18.260 39.727 1.00 47.01 368 GLY A N 1
ATOM 2729 C CA . GLY A 1 371 ? 11.180 -19.544 40.385 1.00 48.61 368 GLY A CA 1
ATOM 2730 C C . GLY A 1 371 ? 9.726 -19.858 40.685 1.00 49.78 368 GLY A C 1
ATOM 2731 O O . GLY A 1 371 ? 9.438 -20.644 41.593 1.00 54.43 368 GLY A O 1
ATOM 2732 N N . VAL A 1 372 ? 8.810 -19.270 39.917 1.00 47.32 369 VAL A N 1
ATOM 2733 C CA . VAL A 1 372 ? 7.384 -19.474 40.114 1.00 45.30 369 VAL A CA 1
ATOM 2734 C C . VAL A 1 372 ? 6.867 -20.311 38.951 1.00 43.78 369 VAL A C 1
ATOM 2735 O O . VAL A 1 372 ? 7.058 -19.955 37.804 1.00 43.95 369 VAL A O 1
ATOM 2739 N N . ASP A 1 373 ? 6.191 -21.411 39.267 1.00 46.01 370 ASP A N 1
ATOM 2740 C CA . ASP A 1 373 ? 5.669 -22.346 38.267 1.00 46.25 370 ASP A CA 1
ATOM 2741 C C . ASP A 1 373 ? 4.404 -21.785 37.610 1.00 42.47 370 ASP A C 1
ATOM 2742 O O . ASP A 1 373 ? 3.335 -21.766 38.213 1.00 40.37 370 ASP A O 1
ATOM 2747 N N . CYS A 1 374 ? 4.526 -21.336 36.365 1.00 39.30 371 CYS A N 1
ATOM 2748 C CA . CYS A 1 374 ? 3.393 -20.740 35.666 1.00 37.48 371 CYS A CA 1
ATOM 2749 C C . CYS A 1 374 ? 3.049 -21.369 34.335 1.00 37.83 371 CYS A C 1
ATOM 2750 O O . CYS A 1 374 ? 3.859 -22.074 33.732 1.00 37.56 371 CYS A O 1
ATOM 2753 N N . LEU A 1 375 ? 1.813 -21.101 33.904 1.00 37.76 372 LEU A N 1
ATOM 2754 C CA . LEU A 1 375 ? 1.329 -21.497 32.592 1.00 37.86 372 LEU A CA 1
ATOM 2755 C C . LEU A 1 375 ? 0.783 -20.222 31.977 1.00 35.89 372 LEU A C 1
ATOM 2756 O O . LEU A 1 375 ? 0.524 -19.231 32.681 1.00 33.87 372 LEU A O 1
ATOM 2761 N N . SER A 1 376 ? 0.601 -20.250 30.665 1.00 35.00 373 SER A N 1
ATOM 2762 C CA . SER A 1 376 ? 0.112 -19.090 29.977 1.00 34.58 373 SER A CA 1
ATOM 2763 C C . SER A 1 376 ? -0.657 -19.496 28.759 1.00 34.05 373 SER A C 1
ATOM 2764 O O . SER A 1 376 ? -0.481 -20.589 28.241 1.00 35.15 373 SER A O 1
ATOM 2767 N N . ALA A 1 377 ? -1.511 -18.597 28.306 1.00 33.56 374 ALA A N 1
ATOM 2768 C CA . ALA A 1 377 ? -2.278 -18.820 27.100 1.00 34.69 374 ALA A CA 1
ATOM 2769 C C . ALA A 1 377 ? -2.413 -17.485 26.391 1.00 35.18 374 ALA A C 1
ATOM 2770 O O . ALA A 1 377 ? -2.332 -16.426 27.030 1.00 31.53 374 ALA A O 1
ATOM 2772 N N . SER A 1 378 ? -2.610 -17.568 25.072 1.00 37.33 375 SER A N 1
ATOM 2773 C CA . SER A 1 378 ? -2.745 -16.426 24.196 1.00 37.52 375 SER A CA 1
ATOM 2774 C C . SER A 1 378 ? -4.016 -16.518 23.406 1.00 36.74 375 SER A C 1
ATOM 2775 O O . SER A 1 378 ? -4.578 -17.583 23.263 1.00 37.22 375 SER A O 1
ATOM 2778 N N . PHE A 1 379 ? -4.478 -15.380 22.906 1.00 34.92 376 PHE A N 1
ATOM 2779 C CA . PHE A 1 379 ? -5.643 -15.367 22.047 1.00 36.14 376 PHE A CA 1
ATOM 2780 C C . PHE A 1 379 ? -5.301 -14.388 20.939 1.00 33.80 376 PHE A C 1
ATOM 2781 O O . PHE A 1 379 ? -4.985 -13.243 21.224 1.00 33.62 376 PHE A O 1
ATOM 2789 N N . PRO A 1 380 ? -5.351 -14.841 19.675 1.00 32.50 377 PRO A N 1
ATOM 2790 C CA . PRO A 1 380 ? -4.997 -13.970 18.571 1.00 31.87 377 PRO A CA 1
ATOM 2791 C C . PRO A 1 380 ? -6.085 -12.958 18.202 1.00 31.04 377 PRO A C 1
ATOM 2792 O O . PRO A 1 380 ? -7.265 -13.263 18.296 1.00 33.05 377 PRO A O 1
ATOM 2796 N N . PHE A 1 381 ? -5.682 -11.756 17.805 1.00 29.92 378 PHE A N 1
ATOM 2797 C CA . PHE A 1 381 ? -6.638 -10.751 17.369 1.00 30.49 378 PHE A CA 1
ATOM 2798 C C . PHE A 1 381 ? -7.258 -11.116 16.021 1.00 32.51 378 PHE A C 1
ATOM 2799 O O . PHE A 1 381 ? -8.276 -10.559 15.665 1.00 33.58 378 PHE A O 1
ATOM 2807 N N . ALA A 1 382 ? -6.656 -12.051 15.282 1.00 33.79 379 ALA A N 1
ATOM 2808 C CA . ALA A 1 382 ? -7.222 -12.492 13.992 1.00 35.98 379 ALA A CA 1
ATOM 2809 C C . ALA A 1 382 ? -8.617 -13.108 14.130 1.00 36.93 379 ALA A C 1
ATOM 2810 O O . ALA A 1 382 ? -9.334 -13.203 13.146 1.00 39.59 379 ALA A O 1
ATOM 2812 N N . ALA A 1 383 ? -8.968 -13.543 15.344 1.00 36.89 380 ALA A N 1
ATOM 2813 C CA . ALA A 1 383 ? -10.282 -14.143 15.656 1.00 36.70 380 ALA A CA 1
ATOM 2814 C C . ALA A 1 383 ? -11.192 -13.182 16.447 1.00 34.89 380 ALA A C 1
ATOM 2815 O O . ALA A 1 383 ? -12.307 -13.539 16.800 1.00 36.39 380 ALA A O 1
ATOM 2817 N N . ASN A 1 384 ? -10.713 -11.970 16.708 1.00 33.39 381 ASN A N 1
ATOM 2818 C CA . ASN A 1 384 ? -11.450 -10.982 17.482 1.00 32.80 381 ASN A CA 1
ATOM 2819 C C . ASN A 1 384 ? -12.236 -10.091 16.522 1.00 34.08 381 ASN A C 1
ATOM 2820 O O . ASN A 1 384 ? -11.648 -9.509 15.596 1.00 34.63 381 ASN A O 1
ATOM 2825 N N . GLY A 1 385 ? -13.554 -9.987 16.735 1.00 34.46 382 GLY A N 1
ATOM 2826 C CA . GLY A 1 385 ? -14.445 -9.159 15.884 1.00 35.09 382 GLY A CA 1
ATOM 2827 C C . GLY A 1 385 ? -14.100 -7.667 15.829 1.00 34.06 382 GLY A C 1
ATOM 2828 O O . GLY A 1 385 ? -14.160 -7.051 14.771 1.00 34.75 382 GLY A O 1
ATOM 2829 N N . ARG A 1 386 ? -13.735 -7.085 16.964 1.00 32.23 383 ARG A N 1
ATOM 2830 C CA . ARG A 1 386 ? -13.367 -5.671 17.006 1.00 32.28 383 ARG A CA 1
ATOM 2831 C C . ARG A 1 386 ? -12.118 -5.434 16.190 1.00 32.12 383 ARG A C 1
ATOM 2832 O O . ARG A 1 386 ? -12.032 -4.455 15.443 1.00 32.51 383 ARG A O 1
ATOM 2840 N N . ALA A 1 387 ? -11.144 -6.326 16.350 1.00 32.32 384 ALA A N 1
ATOM 2841 C CA . ALA A 1 387 ? -9.892 -6.229 15.606 1.00 32.95 384 ALA A CA 1
ATOM 2842 C C . ALA A 1 387 ? -10.140 -6.232 14.093 1.00 34.61 384 ALA A C 1
ATOM 2843 O O . ALA A 1 387 ? -9.507 -5.470 13.373 1.00 36.49 384 ALA A O 1
ATOM 2845 N N . MET A 1 388 ? -11.063 -7.078 13.620 1.00 35.41 385 MET A N 1
ATOM 2846 C CA . MET A 1 388 ? -11.373 -7.141 12.194 1.00 36.73 385 MET A CA 1
ATOM 2847 C C . MET A 1 388 ? -11.963 -5.799 11.701 1.00 36.77 385 MET A C 1
ATOM 2848 O O . MET A 1 388 ? -11.570 -5.294 10.655 1.00 37.52 385 MET A O 1
ATOM 2853 N N . THR A 1 389 ? -12.880 -5.220 12.474 1.00 35.01 386 THR A N 1
ATOM 2854 C CA . THR A 1 389 ? -13.485 -3.931 12.127 1.00 35.65 386 THR A CA 1
ATOM 2855 C C . THR A 1 389 ? -12.461 -2.779 12.119 1.00 35.17 386 THR A C 1
ATOM 2856 O O . THR A 1 389 ? -12.712 -1.757 11.520 1.00 36.18 386 THR A O 1
ATOM 2860 N N . LEU A 1 390 ? -11.315 -2.954 12.776 1.00 35.51 387 LEU A N 1
ATOM 2861 C CA . LEU A 1 390 ? -10.254 -1.919 12.806 1.00 36.09 387 LEU A CA 1
ATOM 2862 C C . LEU A 1 390 ? -9.055 -2.227 11.899 1.00 37.13 387 LEU A C 1
ATOM 2863 O O . LEU A 1 390 ? -8.068 -1.481 11.930 1.00 38.78 387 LEU A O 1
ATOM 2868 N N . GLN A 1 391 ? -9.141 -3.290 11.086 1.00 38.25 388 GLN A N 1
ATOM 2869 C CA . GLN A 1 391 ? -8.017 -3.716 10.224 1.00 38.56 388 GLN A CA 1
ATOM 2870 C C . GLN A 1 391 ? -6.746 -3.917 11.074 1.00 38.51 388 GLN A C 1
ATOM 2871 O O . GLN A 1 391 ? -5.656 -3.486 10.696 1.00 39.70 388 GLN A O 1
ATOM 2877 N N . ALA A 1 392 ? -6.911 -4.578 12.224 1.00 38.25 389 ALA A N 1
ATOM 2878 C CA . ALA A 1 392 ? -5.824 -4.793 13.179 1.00 37.39 389 ALA A CA 1
ATOM 2879 C C . ALA A 1 392 ? -5.821 -6.225 13.711 1.00 37.84 389 ALA A C 1
ATOM 2880 O O . ALA A 1 392 ? -5.836 -6.455 14.939 1.00 37.72 389 ALA A O 1
ATOM 2882 N N . THR A 1 393 ? -5.762 -7.176 12.783 1.00 38.23 390 THR A N 1
ATOM 2883 C CA . THR A 1 393 ? -5.801 -8.603 13.110 1.00 39.70 390 THR A CA 1
ATOM 2884 C C . THR A 1 393 ? -4.476 -9.309 13.445 1.00 40.41 390 THR A C 1
ATOM 2885 O O . THR A 1 393 ? -4.497 -10.481 13.821 1.00 42.28 390 THR A O 1
ATOM 2889 N N . ASP A 1 394 ? -3.337 -8.639 13.312 1.00 40.73 391 ASP A N 1
ATOM 2890 C CA . ASP A 1 394 ? -2.080 -9.276 13.699 1.00 41.80 391 ASP A CA 1
ATOM 2891 C C . ASP A 1 394 ? -1.884 -9.168 15.213 1.00 37.84 391 ASP A C 1
ATOM 2892 O O . ASP A 1 394 ? -2.295 -8.205 15.833 1.00 37.65 391 ASP A O 1
ATOM 2897 N N . GLY A 1 395 ? -1.270 -10.180 15.805 1.00 36.80 392 GLY A N 1
ATOM 2898 C CA . GLY A 1 395 ? -0.943 -10.149 17.214 1.00 33.17 392 GLY A CA 1
ATOM 2899 C C . GLY A 1 395 ? -1.843 -10.915 18.131 1.00 32.21 392 GLY A C 1
ATOM 2900 O O . GLY A 1 395 ? -2.677 -11.717 17.693 1.00 32.84 392 GLY A O 1
ATOM 2901 N N . PHE A 1 396 ? -1.700 -10.634 19.419 1.00 29.92 393 PHE A N 1
ATOM 2902 C CA . PHE A 1 396 ? -2.427 -11.371 20.424 1.00 30.18 393 PHE A CA 1
ATOM 2903 C C . PHE A 1 396 ? -2.274 -10.794 21.820 1.00 30.03 393 PHE A C 1
ATOM 2904 O O . PHE A 1 396 ? -1.426 -9.954 22.065 1.00 28.73 393 PHE A O 1
ATOM 2912 N N . VAL A 1 397 ? -3.112 -11.306 22.717 1.00 30.46 394 VAL A N 1
ATOM 2913 C CA . VAL A 1 397 ? -3.080 -10.994 24.121 1.00 31.18 394 VAL A CA 1
ATOM 2914 C C . VAL A 1 397 ? -2.694 -12.323 24.790 1.00 31.79 394 VAL A C 1
ATOM 2915 O O . VAL A 1 397 ? -3.204 -13.386 24.436 1.00 32.27 394 VAL A O 1
ATOM 2919 N N . ARG A 1 398 ? -1.793 -12.237 25.753 1.00 31.05 395 ARG A N 1
ATOM 2920 C CA . ARG A 1 398 ? -1.313 -13.374 26.498 1.00 30.63 395 ARG A CA 1
ATOM 2921 C C . ARG A 1 398 ? -1.477 -13.087 27.991 1.00 29.39 395 ARG A C 1
ATOM 2922 O O . ARG A 1 398 ? -1.197 -11.984 28.447 1.00 28.11 395 ARG A O 1
ATOM 2930 N N . VAL A 1 399 ? -1.881 -14.100 28.741 1.00 28.58 396 VAL A N 1
ATOM 2931 C CA . VAL A 1 399 ? -2.029 -13.984 30.182 1.00 29.17 396 VAL A CA 1
ATOM 2932 C C . VAL A 1 399 ? -1.089 -15.016 30.776 1.00 29.65 396 VAL A C 1
ATOM 2933 O O . VAL A 1 399 ? -0.909 -16.085 30.190 1.00 30.31 396 VAL A O 1
ATOM 2937 N N . VAL A 1 400 ? -0.487 -14.686 31.920 1.00 29.00 397 VAL A N 1
ATOM 2938 C CA . VAL A 1 400 ? 0.456 -15.580 32.603 1.00 30.20 397 VAL A CA 1
ATOM 2939 C C . VAL A 1 400 ? -0.047 -15.725 34.016 1.00 29.81 397 VAL A C 1
ATOM 2940 O O . VAL A 1 400 ? -0.319 -14.724 34.678 1.00 28.31 397 VAL A O 1
ATOM 2944 N N . ALA A 1 401 ? -0.156 -16.966 34.483 1.00 30.28 398 ALA A N 1
ATOM 2945 C CA . ALA A 1 401 ? -0.707 -17.229 35.798 1.00 30.32 398 ALA A CA 1
ATOM 2946 C C . ALA A 1 401 ? -0.024 -18.374 36.521 1.00 32.17 398 ALA A C 1
ATOM 2947 O O . ALA A 1 401 ? 0.513 -19.295 35.899 1.00 33.31 398 ALA A O 1
ATOM 2949 N N . ARG A 1 402 ? -0.050 -18.314 37.849 1.00 33.25 399 ARG A N 1
ATOM 2950 C CA . ARG A 1 402 ? 0.555 -19.361 38.664 1.00 33.87 399 ARG A CA 1
ATOM 2951 C C . ARG A 1 402 ? -0.265 -20.631 38.553 1.00 34.96 399 ARG A C 1
ATOM 2952 O O . ARG A 1 402 ? -1.492 -20.625 38.660 1.00 34.78 399 ARG A O 1
ATOM 2960 N N . ARG A 1 403 ? 0.434 -21.730 38.373 1.00 37.77 400 ARG A N 1
ATOM 2961 C CA . ARG A 1 403 ? -0.204 -23.016 38.231 1.00 40.31 400 ARG A CA 1
ATOM 2962 C C . ARG A 1 403 ? -0.859 -23.480 39.548 1.00 39.11 400 ARG A C 1
ATOM 2963 O O . ARG A 1 403 ? -1.912 -24.102 39.526 1.00 40.03 400 ARG A O 1
ATOM 2971 N N . ASP A 1 404 ? -0.262 -23.122 40.683 1.00 38.23 401 ASP A N 1
ATOM 2972 C CA . ASP A 1 404 ? -0.778 -23.555 42.000 1.00 38.64 401 ASP A CA 1
ATOM 2973 C C . ASP A 1 404 ? -2.105 -22.912 42.465 1.00 38.92 401 ASP A C 1
ATOM 2974 O O . ASP A 1 404 ? -2.949 -23.604 43.022 1.00 39.40 401 ASP A O 1
ATOM 2979 N N . ASN A 1 405 ? -2.280 -21.601 42.234 1.00 37.72 402 ASN A N 1
ATOM 2980 C CA . ASN A 1 405 ? -3.478 -20.878 42.695 1.00 36.57 402 ASN A CA 1
ATOM 2981 C C . ASN A 1 405 ? -4.203 -19.997 41.652 1.00 35.13 402 ASN A C 1
ATOM 2982 O O . ASN A 1 405 ? -5.131 -19.276 42.005 1.00 35.21 402 ASN A O 1
ATOM 2987 N N . HIS A 1 406 ? -3.778 -20.083 40.391 1.00 33.56 403 HIS A N 1
ATOM 2988 C CA . HIS A 1 406 ? -4.352 -19.337 39.255 1.00 32.51 403 HIS A CA 1
ATOM 2989 C C . HIS A 1 406 ? -4.256 -17.806 39.308 1.00 32.80 403 HIS A C 1
ATOM 2990 O O . HIS A 1 406 ? -4.905 -17.114 38.516 1.00 30.55 403 HIS A O 1
ATOM 2997 N N . LEU A 1 407 ? -3.441 -17.286 40.225 1.00 33.80 404 LEU A N 1
ATOM 2998 C CA . LEU A 1 407 ? -3.221 -15.861 40.318 1.00 33.88 404 LEU A CA 1
ATOM 2999 C C . LEU A 1 407 ? -2.469 -15.387 39.066 1.00 33.33 404 LEU A C 1
ATOM 3000 O O . LEU A 1 407 ? -1.403 -15.933 38.709 1.00 31.48 404 LEU A O 1
ATOM 3005 N N . ILE A 1 408 ? -3.010 -14.365 38.410 1.00 31.90 405 ILE A N 1
ATOM 3006 C CA . ILE A 1 408 ? -2.360 -13.808 37.228 1.00 30.89 405 ILE A CA 1
ATOM 3007 C C . ILE A 1 408 ? -1.119 -13.022 37.698 1.00 30.82 405 ILE A C 1
ATOM 3008 O O . ILE A 1 408 ? -1.196 -12.217 38.632 1.00 30.47 405 ILE A O 1
ATOM 3013 N N . VAL A 1 409 ? 0.028 -13.307 37.079 1.00 30.27 406 VAL A N 1
ATOM 3014 C CA . VAL A 1 409 ? 1.283 -12.628 37.401 1.00 29.97 406 VAL A CA 1
ATOM 3015 C C . VAL A 1 409 ? 1.759 -11.754 36.235 1.00 28.89 406 VAL A C 1
ATOM 3016 O O . VAL A 1 409 ? 2.759 -11.061 36.350 1.00 29.54 406 VAL A O 1
ATOM 3020 N N . GLY A 1 410 ? 1.073 -11.806 35.100 1.00 27.94 407 GLY A N 1
ATOM 3021 C CA . GLY A 1 410 ? 1.482 -10.993 33.979 1.00 27.85 407 GLY A CA 1
ATOM 3022 C C . GLY A 1 410 ? 0.557 -11.014 32.788 1.00 28.35 407 GLY A C 1
ATOM 3023 O O . GLY A 1 410 ? -0.202 -11.972 32.568 1.00 27.78 407 GLY A O 1
ATOM 3024 N N . TRP A 1 411 ? 0.639 -9.928 32.023 1.00 29.33 408 TRP A N 1
ATOM 3025 C CA . TRP A 1 411 ? -0.134 -9.738 30.814 1.00 29.26 408 TRP A CA 1
ATOM 3026 C C . TRP A 1 411 ? 0.755 -9.146 29.760 1.00 29.69 408 TRP A C 1
ATOM 3027 O O . TRP A 1 411 ? 1.552 -8.235 30.049 1.00 29.47 408 TRP A O 1
ATOM 3038 N N . GLN A 1 412 ? 0.621 -9.645 28.536 1.00 29.03 409 GLN A N 1
ATOM 3039 C CA . GLN A 1 412 ? 1.337 -9.062 27.432 1.00 29.57 409 GLN A CA 1
ATOM 3040 C C . GLN A 1 412 ? 0.397 -8.978 26.262 1.00 30.93 409 GLN A C 1
ATOM 3041 O O . GLN A 1 412 ? -0.544 -9.772 26.134 1.00 33.87 409 GLN A O 1
ATOM 3047 N N . ALA A 1 413 ? 0.617 -7.988 25.416 1.00 31.21 410 ALA A N 1
ATOM 3048 C CA . ALA A 1 413 ? -0.212 -7.854 24.238 1.00 30.56 410 ALA A CA 1
ATOM 3049 C C . ALA A 1 413 ? 0.575 -7.205 23.156 1.00 30.58 410 ALA A C 1
ATOM 3050 O O . ALA A 1 413 ? 1.404 -6.322 23.430 1.00 28.41 410 ALA A O 1
ATOM 3052 N N . VAL A 1 414 ? 0.324 -7.655 21.928 1.00 29.87 411 VAL A N 1
ATOM 3053 C CA . VAL A 1 414 ? 0.962 -7.075 20.755 1.00 31.68 411 VAL A CA 1
ATOM 3054 C C . VAL A 1 414 ? -0.097 -6.938 19.667 1.00 31.94 411 VAL A C 1
ATOM 3055 O O . VAL A 1 414 ? -0.799 -7.891 19.334 1.00 31.63 411 VAL A O 1
ATOM 3059 N N . GLY A 1 415 ? -0.223 -5.726 19.153 1.00 31.62 412 GLY A N 1
ATOM 3060 C CA . GLY A 1 415 ? -1.189 -5.432 18.126 1.00 32.03 412 GLY A CA 1
ATOM 3061 C C . GLY A 1 415 ? -1.295 -3.938 17.900 1.00 33.92 412 GLY A C 1
ATOM 3062 O O . GLY A 1 415 ? -0.731 -3.123 18.658 1.00 31.83 412 GLY A O 1
ATOM 3063 N N . ARG A 1 416 ? -2.032 -3.581 16.853 1.00 41.41 413 ARG A N 1
ATOM 3064 C CA . ARG A 1 416 ? -2.243 -2.197 16.508 1.00 43.12 413 ARG A CA 1
ATOM 3065 C C . ARG A 1 416 ? -3.336 -1.642 17.426 1.00 41.59 413 ARG A C 1
ATOM 3066 O O . ARG A 1 416 ? -4.393 -2.245 17.590 1.00 42.68 413 ARG A O 1
ATOM 3074 N N . GLY A 1 417 ? -3.033 -0.524 18.077 1.00 40.66 414 GLY A N 1
ATOM 3075 C CA . GLY A 1 417 ? -3.958 0.155 18.983 1.00 38.10 414 GLY A CA 1
ATOM 3076 C C . GLY A 1 417 ? -4.301 -0.586 20.265 1.00 35.69 414 GLY A C 1
ATOM 3077 O O . GLY A 1 417 ? -5.455 -0.526 20.714 1.00 35.38 414 GLY A O 1
ATOM 3078 N N . VAL A 1 418 ? -3.329 -1.283 20.856 1.00 32.55 415 VAL A N 1
ATOM 3079 C CA . VAL A 1 418 ? -3.586 -2.031 22.102 1.00 31.69 415 VAL A CA 1
ATOM 3080 C C . VAL A 1 418 ? -3.064 -1.330 23.357 1.00 31.46 415 VAL A C 1
ATOM 3081 O O . VAL A 1 418 ? -3.196 -1.861 24.452 1.00 30.22 415 VAL A O 1
ATOM 3085 N N . SER A 1 419 ? -2.492 -0.136 23.199 1.00 31.28 416 SER A N 1
ATOM 3086 C CA . SER A 1 419 ? -1.892 0.584 24.323 1.00 31.64 416 SER A CA 1
ATOM 3087 C C . SER A 1 419 ? -2.821 0.800 25.508 1.00 32.32 416 SER A C 1
ATOM 3088 O O . SER A 1 419 ? -2.412 0.599 26.656 1.00 33.72 416 SER A O 1
ATOM 3091 N N . GLU A 1 420 ? -4.068 1.181 25.233 1.00 32.61 417 GLU A N 1
ATOM 3092 C CA . GLU A 1 420 ? -5.046 1.465 26.292 1.00 31.71 417 GLU A CA 1
ATOM 3093 C C . GLU A 1 420 ? -5.463 0.272 27.142 1.00 31.60 417 GLU A C 1
ATOM 3094 O O . GLU A 1 420 ? -6.081 0.458 28.197 1.00 33.93 417 GLU A O 1
ATOM 3100 N N . LEU A 1 421 ? -5.101 -0.943 26.718 1.00 30.68 418 LEU A N 1
ATOM 3101 C CA . LEU A 1 421 ? -5.335 -2.151 27.545 1.00 28.92 418 LEU A CA 1
ATOM 3102 C C . LEU A 1 421 ? -4.420 -2.131 28.780 1.00 28.20 418 LEU A C 1
ATOM 3103 O O . LEU A 1 421 ? -4.593 -2.926 29.691 1.00 27.08 418 LEU A O 1
ATOM 3108 N N . ALA A 1 422 ? -3.429 -1.233 28.777 1.00 28.17 419 ALA A N 1
ATOM 3109 C CA . ALA A 1 422 ? -2.475 -1.107 29.882 1.00 26.99 419 ALA A CA 1
ATOM 3110 C C . ALA A 1 422 ? -3.151 -0.877 31.212 1.00 27.18 419 ALA A C 1
ATOM 3111 O O . ALA A 1 422 ? -2.707 -1.404 32.217 1.00 26.74 419 ALA A O 1
ATOM 3113 N N . ALA A 1 423 ? -4.209 -0.062 31.216 1.00 27.70 420 ALA A N 1
ATOM 3114 C CA . ALA A 1 423 ? -4.965 0.220 32.432 1.00 28.30 420 ALA A CA 1
ATOM 3115 C C . ALA A 1 423 ? -5.562 -1.080 32.993 1.00 27.73 420 ALA A C 1
ATOM 3116 O O . ALA A 1 423 ? -5.455 -1.370 34.197 1.00 28.57 420 ALA A O 1
ATOM 3118 N N . ALA A 1 424 ? -6.204 -1.841 32.123 1.00 26.30 421 ALA A N 1
ATOM 3119 C CA . ALA A 1 424 ? -6.797 -3.116 32.518 1.00 27.30 421 ALA A CA 1
ATOM 3120 C C . ALA A 1 424 ? -5.725 -4.047 33.101 1.00 27.27 421 ALA A C 1
ATOM 3121 O O . ALA A 1 424 ? -5.905 -4.598 34.205 1.00 26.85 421 ALA A O 1
ATOM 3123 N N . PHE A 1 425 ? -4.598 -4.185 32.400 1.00 27.82 422 PHE A N 1
ATOM 3124 C CA . PHE A 1 425 ? -3.531 -5.061 32.900 1.00 28.39 422 PHE A CA 1
ATOM 3125 C C . PHE A 1 425 ? -2.976 -4.621 34.246 1.00 29.28 422 PHE A C 1
ATOM 3126 O O . PHE A 1 425 ? -2.814 -5.428 35.167 1.00 30.03 422 PHE A O 1
ATOM 3134 N N . SER A 1 426 ? -2.698 -3.338 34.361 1.00 30.33 423 SER A N 1
ATOM 3135 C CA . SER A 1 426 ? -2.098 -2.804 35.566 1.00 31.43 423 SER A CA 1
ATOM 3136 C C . SER A 1 426 ? -3.045 -2.896 36.762 1.00 30.97 423 SER A C 1
ATOM 3137 O O . SER A 1 426 ? -2.652 -3.341 37.849 1.00 31.34 423 SER A O 1
ATOM 3140 N N . GLN A 1 427 ? -4.306 -2.535 36.549 1.00 30.32 424 GLN A N 1
ATOM 3141 C CA . GLN A 1 427 ? -5.305 -2.582 37.617 1.00 29.89 424 GLN A CA 1
ATOM 3142 C C . GLN A 1 427 ? -5.644 -4.007 38.083 1.00 29.90 424 GLN A C 1
ATOM 3143 O O . GLN A 1 427 ? -5.845 -4.216 39.287 1.00 30.26 424 GLN A O 1
ATOM 3149 N N . SER A 1 428 ? -5.690 -4.980 37.167 1.00 29.11 425 SER A N 1
ATOM 3150 C CA . SER A 1 428 ? -6.002 -6.360 37.558 1.00 30.84 425 SER A CA 1
ATOM 3151 C C . SER A 1 428 ? -4.879 -6.948 38.405 1.00 31.07 425 SER A C 1
ATOM 3152 O O . SER A 1 428 ? -5.160 -7.618 39.396 1.00 31.33 425 SER A O 1
ATOM 3155 N N . LEU A 1 429 ? -3.624 -6.709 38.002 1.00 30.73 426 LEU A N 1
ATOM 3156 C CA . LEU A 1 429 ? -2.480 -7.177 38.766 1.00 30.73 426 LEU A CA 1
ATOM 3157 C C . LEU A 1 429 ? -2.457 -6.599 40.174 1.00 31.05 426 LEU A C 1
ATOM 3158 O O . LEU A 1 429 ? -2.200 -7.336 41.134 1.00 31.14 426 LEU A O 1
ATOM 3163 N N A GLU A 1 430 ? -2.716 -5.296 40.299 0.70 31.23 427 GLU A N 1
ATOM 3164 N N B GLU A 1 430 ? -2.723 -5.299 40.295 0.30 30.72 427 GLU A N 1
ATOM 3165 C CA A GLU A 1 430 ? -2.736 -4.631 41.619 0.70 32.18 427 GLU A CA 1
ATOM 3166 C CA B GLU A 1 430 ? -2.729 -4.639 41.606 0.30 31.20 427 GLU A CA 1
ATOM 3167 C C A GLU A 1 430 ? -3.849 -5.195 42.506 0.70 32.20 427 GLU A C 1
ATOM 3168 C C B GLU A 1 430 ? -3.867 -5.142 42.504 0.30 31.56 427 GLU A C 1
ATOM 3169 O O A GLU A 1 430 ? -3.691 -5.260 43.720 0.70 33.91 427 GLU A O 1
ATOM 3170 O O B GLU A 1 430 ? -3.754 -5.082 43.727 0.30 32.68 427 GLU A O 1
ATOM 3181 N N . MET A 1 431 ? -4.954 -5.625 41.900 1.00 30.95 428 MET A N 1
ATOM 3182 C CA . MET A 1 431 ? -6.075 -6.195 42.673 1.00 32.54 428 MET A CA 1
ATOM 3183 C C . MET A 1 431 ? -5.871 -7.692 42.971 1.00 31.87 428 MET A C 1
ATOM 3184 O O . MET A 1 431 ? -6.549 -8.239 43.821 1.00 32.85 428 MET A O 1
ATOM 3189 N N . GLY A 1 432 ? -4.930 -8.341 42.302 1.00 30.39 429 GLY A N 1
ATOM 3190 C CA . GLY A 1 432 ? -4.685 -9.763 42.555 1.00 30.79 429 GLY A CA 1
ATOM 3191 C C . GLY A 1 432 ? -5.703 -10.678 41.881 1.00 30.99 429 GLY A C 1
ATOM 3192 O O . GLY A 1 432 ? -6.090 -11.697 42.429 1.00 30.57 429 GLY A O 1
ATOM 3193 N N . ALA A 1 433 ? -6.110 -10.329 40.666 1.00 30.86 430 ALA A N 1
ATOM 3194 C CA . ALA A 1 433 ? -7.069 -11.144 39.945 1.00 31.59 430 ALA A CA 1
ATOM 3195 C C . ALA A 1 433 ? -6.505 -12.513 39.615 1.00 31.52 430 ALA A C 1
ATOM 3196 O O . ALA A 1 433 ? -5.294 -12.674 39.435 1.00 31.63 430 ALA A O 1
ATOM 3198 N N . ARG A 1 434 ? -7.405 -13.489 39.568 1.00 32.43 431 ARG A N 1
ATOM 3199 C CA . ARG A 1 434 ? -7.095 -14.865 39.198 1.00 33.09 431 ARG A CA 1
ATOM 3200 C C . ARG A 1 434 ? -7.709 -15.084 37.822 1.00 31.51 431 ARG A C 1
ATOM 3201 O O . ARG A 1 434 ? -8.515 -14.278 37.366 1.00 30.31 431 ARG A O 1
ATOM 3209 N N . LEU A 1 435 ? -7.325 -16.166 37.153 1.00 31.87 432 LEU A N 1
ATOM 3210 C CA . LEU A 1 435 ? -7.899 -16.500 35.850 1.00 31.46 432 LEU A CA 1
ATOM 3211 C C . LEU A 1 435 ? -9.430 -16.535 35.949 1.00 32.33 432 LEU A C 1
ATOM 3212 O O . LEU A 1 435 ? -10.136 -16.068 35.049 1.00 31.90 432 LEU A O 1
ATOM 3217 N N . GLU A 1 436 ? -9.933 -17.050 37.072 1.00 32.68 433 GLU A N 1
ATOM 3218 C CA . GLU A 1 436 ? -11.366 -17.146 37.316 1.00 33.56 433 GLU A CA 1
ATOM 3219 C C . GLU A 1 436 ? -12.044 -15.763 37.309 1.00 33.33 433 GLU A C 1
ATOM 3220 O O . GLU A 1 436 ? -13.119 -15.595 36.730 1.00 33.28 433 GLU A O 1
ATOM 3226 N N . ASP A 1 437 ? -11.411 -14.780 37.937 1.00 32.49 434 ASP A N 1
ATOM 3227 C CA . ASP A 1 437 ? -11.971 -13.429 37.985 1.00 32.61 434 ASP A CA 1
ATOM 3228 C C . ASP A 1 437 ? -12.140 -12.837 36.587 1.00 31.69 434 ASP A C 1
ATOM 3229 O O . ASP A 1 437 ? -13.193 -12.355 36.241 1.00 31.90 434 ASP A O 1
ATOM 3234 N N . ILE A 1 438 ? -11.095 -12.896 35.784 1.00 32.94 435 ILE A N 1
ATOM 3235 C CA . ILE A 1 438 ? -11.144 -12.359 34.431 1.00 33.66 435 ILE A CA 1
ATOM 3236 C C . ILE A 1 438 ? -12.140 -13.150 33.600 1.00 35.33 435 ILE A C 1
ATOM 3237 O O . ILE A 1 438 ? -12.989 -12.567 32.922 1.00 34.48 435 ILE A O 1
ATOM 3242 N N . GLY A 1 439 ? -12.027 -14.478 33.665 1.00 37.41 436 GLY A N 1
ATOM 3243 C CA . GLY A 1 439 ? -12.923 -15.382 32.936 1.00 38.97 436 GLY A CA 1
ATOM 3244 C C . GLY A 1 439 ? -14.400 -15.132 33.182 1.00 41.13 436 GLY A C 1
ATOM 3245 O O . GLY A 1 439 ? -15.215 -15.297 32.268 1.00 46.15 436 GLY A O 1
ATOM 3246 N N . GLY A 1 440 ? -14.743 -14.723 34.408 1.00 40.75 437 GLY A N 1
ATOM 3247 C CA . GLY A 1 440 ? -16.137 -14.445 34.801 1.00 40.46 437 GLY A CA 1
ATOM 3248 C C . GLY A 1 440 ? -16.533 -12.973 34.856 1.00 40.17 437 GLY A C 1
ATOM 3249 O O . GLY A 1 440 ? -17.564 -12.629 35.440 1.00 41.87 437 GLY A O 1
ATOM 3250 N N . THR A 1 441 ? -15.717 -12.109 34.261 1.00 37.49 438 THR A N 1
ATOM 3251 C CA . THR A 1 441 ? -15.984 -10.678 34.208 1.00 37.49 438 THR A CA 1
ATOM 3252 C C . THR A 1 441 ? -16.560 -10.373 32.831 1.00 37.31 438 THR A C 1
ATOM 3253 O O . THR A 1 441 ? -15.986 -10.784 31.826 1.00 37.20 438 THR A O 1
ATOM 3257 N N . ILE A 1 442 ? -17.680 -9.653 32.779 1.00 36.95 439 ILE A N 1
ATOM 3258 C CA . ILE A 1 442 ? -18.299 -9.309 31.496 1.00 36.43 439 ILE A CA 1
ATOM 3259 C C . ILE A 1 442 ? -17.458 -8.216 30.821 1.00 34.26 439 ILE A C 1
ATOM 3260 O O . ILE A 1 442 ? -17.032 -7.250 31.467 1.00 34.73 439 ILE A O 1
ATOM 3265 N N . HIS A 1 443 ? -17.202 -8.407 29.531 1.00 32.66 440 HIS A N 1
ATOM 3266 C CA . HIS A 1 443 ? -16.443 -7.464 28.727 1.00 32.60 440 HIS A CA 1
ATOM 3267 C C . HIS A 1 443 ? -17.337 -6.954 27.621 1.00 32.72 440 HIS A C 1
ATOM 3268 O O . HIS A 1 443 ? -17.996 -7.742 26.947 1.00 34.07 440 HIS A O 1
ATOM 3275 N N . ALA A 1 444 ? -17.346 -5.636 27.432 1.00 32.33 441 ALA A N 1
ATOM 3276 C CA . ALA A 1 444 ? -18.194 -5.002 26.418 1.00 33.20 441 ALA A CA 1
ATOM 3277 C C . ALA A 1 444 ? -17.868 -5.490 25.027 1.00 33.62 441 ALA A C 1
ATOM 3278 O O . ALA A 1 444 ? -16.689 -5.670 24.675 1.00 32.48 441 ALA A O 1
ATOM 3280 N N . HIS A 1 445 ? -18.915 -5.702 24.239 1.00 34.96 442 HIS A N 1
ATOM 3281 C CA . HIS A 1 445 ? -18.758 -6.154 22.856 1.00 36.67 442 HIS A CA 1
ATOM 3282 C C . HIS A 1 445 ? -19.104 -4.983 21.909 1.00 36.24 442 HIS A C 1
ATOM 3283 O O . HIS A 1 445 ? -20.043 -4.251 22.181 1.00 38.39 442 HIS A O 1
ATOM 3290 N N . PRO A 1 446 ? -18.338 -4.741 20.849 1.00 35.04 443 PRO A N 1
ATOM 3291 C CA . PRO A 1 446 ? -17.140 -5.489 20.500 1.00 34.45 443 PRO A CA 1
ATOM 3292 C C . PRO A 1 446 ? -15.907 -4.679 20.906 1.00 33.33 443 PRO A C 1
ATOM 3293 O O . PRO A 1 446 ? -15.828 -3.484 20.609 1.00 34.85 443 PRO A O 1
ATOM 3297 N N . THR A 1 447 ? -14.972 -5.310 21.602 1.00 31.50 444 THR A N 1
ATOM 3298 C CA . THR A 1 447 ? -13.764 -4.645 22.043 1.00 30.31 444 THR A CA 1
ATOM 3299 C C . THR A 1 447 ? -12.582 -5.590 21.946 1.00 30.88 444 THR A C 1
ATOM 3300 O O . THR A 1 447 ? -12.738 -6.841 21.978 1.00 30.44 444 THR A O 1
ATOM 3304 N N . LEU A 1 448 ? -11.399 -4.996 21.831 1.00 29.59 445 LEU A N 1
ATOM 3305 C CA . LEU A 1 448 ? -10.170 -5.787 21.808 1.00 30.43 445 LEU A CA 1
ATOM 3306 C C . LEU A 1 448 ? -10.055 -6.493 23.159 1.00 30.45 445 LEU A C 1
ATOM 3307 O O . LEU A 1 448 ? -9.592 -7.646 23.244 1.00 30.39 445 LEU A O 1
ATOM 3312 N N . GLY A 1 449 ? -10.516 -5.796 24.197 1.00 30.05 446 GLY A N 1
ATOM 3313 C CA . GLY A 1 449 ? -10.521 -6.302 25.556 1.00 31.46 446 GLY A CA 1
ATOM 3314 C C . GLY A 1 449 ? -11.106 -7.690 25.733 1.00 32.88 446 GLY A C 1
ATOM 3315 O O . GLY A 1 449 ? -10.667 -8.428 26.615 1.00 33.85 446 GLY A O 1
ATOM 3316 N N . GLU A 1 450 ? -12.095 -8.046 24.911 1.00 34.21 447 GLU A N 1
ATOM 3317 C CA . GLU A 1 450 ? -12.703 -9.379 24.969 1.00 35.44 447 GLU A CA 1
ATOM 3318 C C . GLU A 1 450 ? -11.645 -10.472 24.836 1.00 34.74 447 GLU A C 1
ATOM 3319 O O . GLU A 1 450 ? -11.832 -11.577 25.344 1.00 35.46 447 GLU A O 1
ATOM 3325 N N . ALA A 1 451 ? -10.531 -10.165 24.165 1.00 33.41 448 ALA A N 1
ATOM 3326 C CA . ALA A 1 451 ? -9.456 -11.149 24.017 1.00 32.29 448 ALA A CA 1
ATOM 3327 C C . ALA A 1 451 ? -8.837 -11.514 25.367 1.00 31.70 448 ALA A C 1
ATOM 3328 O O . ALA A 1 451 ? -8.396 -12.646 25.538 1.00 31.04 448 ALA A O 1
ATOM 3330 N N . LEU A 1 452 ? -8.795 -10.565 26.310 1.00 31.12 449 LEU A N 1
ATOM 3331 C CA . LEU A 1 452 ? -8.259 -10.832 27.661 1.00 31.75 449 LEU A CA 1
ATOM 3332 C C . LEU A 1 452 ? -9.077 -11.936 28.338 1.00 31.92 449 LEU A C 1
ATOM 3333 O O . LEU A 1 452 ? -8.514 -12.861 28.937 1.00 30.80 449 LEU A O 1
ATOM 3338 N N . GLN A 1 453 ? -10.407 -11.823 28.234 1.00 32.05 450 GLN A N 1
ATOM 3339 C CA . GLN A 1 453 ? -11.302 -12.810 28.819 1.00 32.84 450 GLN A CA 1
ATOM 3340 C C . GLN A 1 453 ? -11.069 -14.175 28.154 1.00 34.11 450 GLN A C 1
ATOM 3341 O O . GLN A 1 453 ? -10.902 -15.183 28.842 1.00 34.19 450 GLN A O 1
ATOM 3347 N N . GLU A 1 454 ? -11.056 -14.187 26.822 1.00 34.53 451 GLU A N 1
ATOM 3348 C CA . GLU A 1 454 ? -10.834 -15.410 26.053 1.00 37.37 451 GLU A CA 1
ATOM 3349 C C . GLU A 1 454 ? -9.491 -16.068 26.391 1.00 35.72 451 GLU A C 1
ATOM 3350 O O . GLU A 1 454 ? -9.408 -17.297 26.448 1.00 34.76 451 GLU A O 1
ATOM 3356 N N . ALA A 1 455 ? -8.460 -15.250 26.630 1.00 33.30 452 ALA A N 1
ATOM 3357 C CA . ALA A 1 455 ? -7.138 -15.764 26.968 1.00 32.92 452 ALA A CA 1
ATOM 3358 C C . ALA A 1 455 ? -7.151 -16.436 28.332 1.00 33.55 452 ALA A C 1
ATOM 3359 O O . ALA A 1 455 ? -6.576 -17.523 28.502 1.00 33.88 452 ALA A O 1
ATOM 3361 N N . ALA A 1 456 ? -7.808 -15.787 29.296 1.00 32.51 453 ALA A N 1
ATOM 3362 C CA . ALA A 1 456 ? -7.917 -16.327 30.640 1.00 33.00 453 ALA A CA 1
ATOM 3363 C C . ALA A 1 456 ? -8.663 -17.656 30.647 1.00 34.08 453 ALA A C 1
ATOM 3364 O O . ALA A 1 456 ? -8.278 -18.558 31.386 1.00 34.02 453 ALA A O 1
ATOM 3366 N N . LEU A 1 457 ? -9.716 -17.783 29.834 1.00 34.86 454 LEU A N 1
ATOM 3367 C CA . LEU A 1 457 ? -10.480 -19.052 29.752 1.00 36.81 454 LEU A CA 1
ATOM 3368 C C . LEU A 1 457 ? -9.643 -20.155 29.104 1.00 37.30 454 LEU A C 1
ATOM 3369 O O . LEU A 1 457 ? -9.706 -21.316 29.501 1.00 36.79 454 LEU A O 1
ATOM 3374 N N . ARG A 1 458 ? -8.867 -19.765 28.096 1.00 38.84 455 ARG A N 1
ATOM 3375 C CA . ARG A 1 458 ? -7.956 -20.668 27.376 1.00 40.49 455 ARG A CA 1
ATOM 3376 C C . ARG A 1 458 ? -7.032 -21.305 28.442 1.00 38.73 455 ARG A C 1
ATOM 3377 O O . ARG A 1 458 ? -6.953 -22.536 28.578 1.00 39.26 455 ARG A O 1
ATOM 3385 N N . ALA A 1 459 ? -6.361 -20.439 29.210 1.00 35.61 456 ALA A N 1
ATOM 3386 C CA . ALA A 1 459 ? -5.435 -20.856 30.274 1.00 35.03 456 ALA A CA 1
ATOM 3387 C C . ALA A 1 459 ? -6.126 -21.662 31.368 1.00 34.27 456 ALA A C 1
ATOM 3388 O O . ALA A 1 459 ? -5.606 -22.676 31.835 1.00 32.69 456 ALA A O 1
ATOM 3390 N N . LEU A 1 460 ? -7.304 -21.206 31.763 1.00 34.17 457 LEU A N 1
ATOM 3391 C CA . LEU A 1 460 ? -8.076 -21.890 32.794 1.00 35.40 457 LEU A CA 1
ATOM 3392 C C . LEU A 1 460 ? -8.456 -23.308 32.301 1.00 37.10 457 LEU A C 1
ATOM 3393 O O . LEU A 1 460 ? -8.416 -24.270 33.079 1.00 37.89 457 LEU A O 1
ATOM 3398 N N . GLY A 1 461 ? -8.788 -23.423 31.009 1.00 37.74 458 GLY A N 1
ATOM 3399 C CA . GLY A 1 461 ? -9.135 -24.716 30.385 1.00 39.81 458 GLY A CA 1
ATOM 3400 C C . GLY A 1 461 ? -8.008 -25.729 30.554 1.00 40.72 458 GLY A C 1
ATOM 3401 O O . GLY A 1 461 ? -8.263 -26.888 30.844 1.00 42.70 458 GLY A O 1
ATOM 3402 N N . HIS A 1 462 ? -6.764 -25.280 30.377 1.00 40.39 459 HIS A N 1
ATOM 3403 C CA . HIS A 1 462 ? -5.592 -26.142 30.546 1.00 42.06 459 HIS A CA 1
ATOM 3404 C C . HIS A 1 462 ? -5.388 -26.487 32.028 1.00 41.31 459 HIS A C 1
ATOM 3405 O O . HIS A 1 462 ? -5.156 -27.637 32.371 1.00 44.16 459 HIS A O 1
ATOM 3412 N N . ALA A 1 463 ? -5.503 -25.486 32.891 1.00 39.53 460 ALA A N 1
ATOM 3413 C CA . ALA A 1 463 ? -5.333 -25.657 34.336 1.00 39.60 460 ALA A CA 1
ATOM 3414 C C . ALA A 1 463 ? -6.284 -26.680 34.950 1.00 40.60 460 ALA A C 1
ATOM 3415 O O . ALA A 1 463 ? -5.893 -27.423 35.843 1.00 40.59 460 ALA A O 1
ATOM 3417 N N . LEU A 1 464 ? -7.522 -26.709 34.461 1.00 41.82 461 LEU A N 1
ATOM 3418 C CA . LEU A 1 464 ? -8.564 -27.628 34.948 1.00 43.36 461 LEU A CA 1
ATOM 3419 C C . LEU A 1 464 ? -8.665 -28.942 34.150 1.00 44.48 461 LEU A C 1
ATOM 3420 O O . LEU A 1 464 ? -9.545 -29.754 34.417 1.00 46.71 461 LEU A O 1
ATOM 3425 N N . HIS A 1 465 ? -7.782 -29.149 33.178 1.00 43.21 462 HIS A N 1
ATOM 3426 C CA . HIS A 1 465 ? -7.846 -30.338 32.334 1.00 44.27 462 HIS A CA 1
ATOM 3427 C C . HIS A 1 465 ? -7.484 -31.586 33.128 1.00 45.50 462 HIS A C 1
ATOM 3428 O O . HIS A 1 465 ? -6.714 -31.508 34.076 1.00 43.46 462 HIS A O 1
ATOM 3435 N N . VAL A 1 466 ? -8.053 -32.727 32.744 1.00 48.95 463 VAL A N 1
ATOM 3436 C CA . VAL A 1 466 ? -7.750 -34.012 33.391 1.00 51.05 463 VAL A CA 1
ATOM 3437 C C . VAL A 1 466 ? -6.238 -34.226 33.351 1.00 51.97 463 VAL A C 1
ATOM 3438 O O . VAL A 1 466 ? -5.611 -34.645 34.330 1.00 51.93 463 VAL A O 1
ATOM 3443 N N . LYS B 1 5 ? -40.623 -37.543 11.141 1.00 100.63 2 LYS B N 1
ATOM 3444 C CA . LYS B 1 5 ? -39.265 -37.513 11.775 1.00 99.66 2 LYS B CA 1
ATOM 3445 C C . LYS B 1 5 ? -39.305 -36.855 13.170 1.00 96.35 2 LYS B C 1
ATOM 3446 O O . LYS B 1 5 ? -39.182 -35.630 13.287 1.00 96.82 2 LYS B O 1
ATOM 3452 N N . ASN B 1 6 ? -39.492 -37.672 14.212 1.00 92.75 3 ASN B N 1
ATOM 3453 C CA . ASN B 1 6 ? -39.530 -37.187 15.606 1.00 89.99 3 ASN B CA 1
ATOM 3454 C C . ASN B 1 6 ? -38.127 -37.221 16.201 1.00 86.48 3 ASN B C 1
ATOM 3455 O O . ASN B 1 6 ? -37.409 -38.211 16.048 1.00 86.97 3 ASN B O 1
ATOM 3460 N N . GLU B 1 7 ? -37.749 -36.139 16.881 1.00 82.84 4 GLU B N 1
ATOM 3461 C CA . GLU B 1 7 ? -36.417 -36.004 17.478 1.00 79.48 4 GLU B CA 1
ATOM 3462 C C . GLU B 1 7 ? -36.494 -35.602 18.950 1.00 75.25 4 GLU B C 1
ATOM 3463 O O . GLU B 1 7 ? -37.526 -35.118 19.418 1.00 72.50 4 GLU B O 1
ATOM 3469 N N . HIS B 1 8 ? -35.390 -35.813 19.669 1.00 73.32 5 HIS B N 1
ATOM 3470 C CA . HIS B 1 8 ? -35.302 -35.491 21.100 1.00 71.44 5 HIS B CA 1
ATOM 3471 C C . HIS B 1 8 ? -33.911 -34.965 21.472 1.00 65.17 5 HIS B C 1
ATOM 3472 O O . HIS B 1 8 ? -32.909 -35.379 20.889 1.00 62.96 5 HIS B O 1
ATOM 3479 N N . THR B 1 9 ? -33.871 -34.038 22.431 1.00 60.75 6 THR B N 1
ATOM 3480 C CA . THR B 1 9 ? -32.616 -33.447 22.932 1.00 57.39 6 THR B CA 1
ATOM 3481 C C . THR B 1 9 ? -32.812 -33.020 24.386 1.00 54.16 6 THR B C 1
ATOM 3482 O O . THR B 1 9 ? -33.922 -33.085 24.900 1.00 53.72 6 THR B O 1
ATOM 3486 N N . THR B 1 10 ? -31.745 -32.594 25.053 1.00 50.85 7 THR B N 1
ATOM 3487 C CA . THR B 1 10 ? -31.875 -32.142 26.438 1.00 49.51 7 THR B CA 1
ATOM 3488 C C . THR B 1 10 ? -32.148 -30.633 26.440 1.00 47.47 7 THR B C 1
ATOM 3489 O O . THR B 1 10 ? -33.122 -30.194 27.036 1.00 47.94 7 THR B O 1
ATOM 3493 N N . LEU B 1 11 ? -31.294 -29.855 25.779 1.00 45.45 8 LEU B N 1
ATOM 3494 C CA . LEU B 1 11 ? -31.470 -28.393 25.693 1.00 43.96 8 LEU B CA 1
ATOM 3495 C C . LEU B 1 11 ? -31.777 -27.973 24.266 1.00 43.64 8 LEU B C 1
ATOM 3496 O O . LEU B 1 11 ? -30.988 -28.227 23.360 1.00 43.62 8 LEU B O 1
ATOM 3501 N N . LEU B 1 12 ? -32.923 -27.329 24.071 1.00 43.63 9 LEU B N 1
ATOM 3502 C CA . LEU B 1 12 ? -33.322 -26.826 22.748 1.00 43.32 9 LEU B CA 1
ATOM 3503 C C . LEU B 1 12 ? -33.244 -25.299 22.836 1.00 42.07 9 LEU B C 1
ATOM 3504 O O . LEU B 1 12 ? -33.923 -24.684 23.654 1.00 41.53 9 LEU B O 1
ATOM 3509 N N . VAL B 1 13 ? -32.389 -24.705 22.010 1.00 41.82 10 VAL B N 1
ATOM 3510 C CA . VAL B 1 13 ? -32.180 -23.261 22.019 1.00 41.28 10 VAL B CA 1
ATOM 3511 C C . VAL B 1 13 ? -32.814 -22.633 20.792 1.00 42.46 10 VAL B C 1
ATOM 3512 O O . VAL B 1 13 ? -32.451 -22.987 19.656 1.00 43.65 10 VAL B O 1
ATOM 3516 N N . ILE B 1 14 ? -33.755 -21.711 21.014 1.00 42.66 11 ILE B N 1
ATOM 3517 C CA . ILE B 1 14 ? -34.411 -21.013 19.910 1.00 43.54 11 ILE B CA 1
ATOM 3518 C C . ILE B 1 14 ? -33.705 -19.684 19.697 1.00 42.67 11 ILE B C 1
ATOM 3519 O O . ILE B 1 14 ? -33.778 -18.797 20.548 1.00 42.58 11 ILE B O 1
ATOM 3524 N N . GLY B 1 15 ? -33.013 -19.568 18.560 1.00 42.55 12 GLY B N 1
ATOM 3525 C CA . GLY B 1 15 ? -32.280 -18.354 18.190 1.00 41.86 12 GLY B CA 1
ATOM 3526 C C . GLY B 1 15 ? -30.772 -18.546 18.195 1.00 40.94 12 GLY B C 1
ATOM 3527 O O . GLY B 1 15 ? -30.202 -18.974 19.194 1.00 39.58 12 GLY B O 1
ATOM 3528 N N . GLY B 1 16 ? -30.126 -18.206 17.080 1.00 41.13 13 GLY B N 1
ATOM 3529 C CA . GLY B 1 16 ? -28.678 -18.366 16.938 1.00 40.80 13 GLY B CA 1
ATOM 3530 C C . GLY B 1 16 ? -27.877 -17.098 17.095 1.00 39.90 13 GLY B C 1
ATOM 3531 O O . GLY B 1 16 ? -26.841 -16.937 16.448 1.00 39.43 13 GLY B O 1
ATOM 3532 N N . GLY B 1 17 ? -28.357 -16.193 17.950 1.00 40.24 14 GLY B N 1
ATOM 3533 C CA . GLY B 1 17 ? -27.658 -14.928 18.215 1.00 38.71 14 GLY B CA 1
ATOM 3534 C C . GLY B 1 17 ? -26.668 -15.131 19.357 1.00 37.79 14 GLY B C 1
ATOM 3535 O O . GLY B 1 17 ? -26.528 -16.242 19.857 1.00 37.83 14 GLY B O 1
ATOM 3536 N N . PRO B 1 18 ? -25.984 -14.056 19.782 1.00 36.57 15 PRO B N 1
ATOM 3537 C CA . PRO B 1 18 ? -25.021 -14.100 20.874 1.00 36.03 15 PRO B CA 1
ATOM 3538 C C . PRO B 1 18 ? -25.498 -14.896 22.079 1.00 35.41 15 PRO B C 1
ATOM 3539 O O . PRO B 1 18 ? -24.738 -15.693 22.613 1.00 36.45 15 PRO B O 1
ATOM 3543 N N . GLY B 1 19 ? -26.742 -14.679 22.498 1.00 34.90 16 GLY B N 1
ATOM 3544 C CA . GLY B 1 19 ? -27.300 -15.387 23.636 1.00 34.91 16 GLY B CA 1
ATOM 3545 C C . GLY B 1 19 ? -27.387 -16.861 23.326 1.00 35.54 16 GLY B C 1
ATOM 3546 O O . GLY B 1 19 ? -26.843 -17.699 24.049 1.00 34.90 16 GLY B O 1
ATOM 3547 N N . GLY B 1 20 ? -28.065 -17.160 22.223 1.00 36.17 17 GLY B N 1
ATOM 3548 C CA . GLY B 1 20 ? -28.258 -18.522 21.770 1.00 36.97 17 GLY B CA 1
ATOM 3549 C C . GLY B 1 20 ? -27.000 -19.327 21.467 1.00 37.09 17 GLY B C 1
ATOM 3550 O O . GLY B 1 20 ? -26.815 -20.384 22.061 1.00 37.50 17 GLY B O 1
ATOM 3551 N N . TYR B 1 21 ? -26.131 -18.847 20.567 1.00 36.99 18 TYR B N 1
ATOM 3552 C CA . TYR B 1 21 ? -24.915 -19.619 20.211 1.00 37.30 18 TYR B CA 1
ATOM 3553 C C . TYR B 1 21 ? -23.910 -19.770 21.367 1.00 36.34 18 TYR B C 1
ATOM 3554 O O . TYR B 1 21 ? -23.301 -20.819 21.493 1.00 36.43 18 TYR B O 1
ATOM 3563 N N . VAL B 1 22 ? -23.736 -18.735 22.197 1.00 35.68 19 VAL B N 1
ATOM 3564 C CA . VAL B 1 22 ? -22.831 -18.822 23.357 1.00 35.33 19 VAL B CA 1
ATOM 3565 C C . VAL B 1 22 ? -23.390 -19.812 24.365 1.00 35.55 19 VAL B C 1
ATOM 3566 O O . VAL B 1 22 ? -22.637 -20.572 24.982 1.00 35.62 19 VAL B O 1
ATOM 3570 N N . ALA B 1 23 ? -24.712 -19.802 24.518 1.00 35.72 20 ALA B N 1
ATOM 3571 C CA . ALA B 1 23 ? -25.378 -20.718 25.427 1.00 36.36 20 ALA B CA 1
ATOM 3572 C C . ALA B 1 23 ? -25.220 -22.154 24.958 1.00 37.24 20 ALA B C 1
ATOM 3573 O O . ALA B 1 23 ? -24.969 -23.056 25.767 1.00 37.59 20 ALA B O 1
ATOM 3575 N N . ALA B 1 24 ? -25.385 -22.357 23.654 1.00 37.32 21 ALA B N 1
ATOM 3576 C CA . ALA B 1 24 ? -25.289 -23.685 23.058 1.00 38.40 21 ALA B CA 1
ATOM 3577 C C . ALA B 1 24 ? -23.866 -24.218 23.113 1.00 39.01 21 ALA B C 1
ATOM 3578 O O . ALA B 1 24 ? -23.651 -25.401 23.422 1.00 40.06 21 ALA B O 1
ATOM 3580 N N . ILE B 1 25 ? -22.896 -23.352 22.815 1.00 38.23 22 ILE B N 1
ATOM 3581 C CA . ILE B 1 25 ? -21.487 -23.739 22.867 1.00 38.24 22 ILE B CA 1
ATOM 3582 C C . ILE B 1 25 ? -21.135 -24.217 24.271 1.00 38.71 22 ILE B C 1
ATOM 3583 O O . ILE B 1 25 ? -20.687 -25.357 24.437 1.00 39.71 22 ILE B O 1
ATOM 3588 N N . ARG B 1 26 ? -21.355 -23.357 25.271 1.00 38.02 23 ARG B N 1
ATOM 3589 C CA . ARG B 1 26 ? -21.048 -23.703 26.654 1.00 38.46 23 ARG B CA 1
ATOM 3590 C C . ARG B 1 26 ? -21.766 -24.989 27.051 1.00 39.35 23 ARG B C 1
ATOM 3591 O O . ARG B 1 26 ? -21.177 -25.851 27.691 1.00 39.07 23 ARG B O 1
ATOM 3599 N N . ALA B 1 27 ? -23.034 -25.113 26.661 1.00 39.79 24 ALA B N 1
ATOM 3600 C CA . ALA B 1 27 ? -23.810 -26.305 26.962 1.00 40.82 24 ALA B CA 1
ATOM 3601 C C . ALA B 1 27 ? -23.070 -27.547 26.422 1.00 41.98 24 ALA B C 1
ATOM 3602 O O . ALA B 1 27 ? -22.757 -28.467 27.175 1.00 42.47 24 ALA B O 1
ATOM 3604 N N . GLY B 1 28 ? -22.772 -27.544 25.125 1.00 42.01 25 GLY B N 1
ATOM 3605 C CA . GLY B 1 28 ? -22.038 -28.640 24.484 1.00 42.89 25 GLY B CA 1
ATOM 3606 C C . GLY B 1 28 ? -20.698 -28.954 25.152 1.00 42.86 25 GLY B C 1
ATOM 3607 O O . GLY B 1 28 ? -20.365 -30.123 25.365 1.00 43.23 25 GLY B O 1
ATOM 3608 N N . GLN B 1 29 ? -19.931 -27.916 25.486 1.00 42.18 26 GLN B N 1
ATOM 3609 C CA . GLN B 1 29 ? -18.654 -28.101 26.179 1.00 42.72 26 GLN B CA 1
ATOM 3610 C C . GLN B 1 29 ? -18.871 -28.759 27.544 1.00 42.95 26 GLN B C 1
ATOM 3611 O O . GLN B 1 29 ? -17.989 -29.467 28.037 1.00 44.70 26 GLN B O 1
ATOM 3617 N N . LEU B 1 30 ? -20.041 -28.526 28.141 1.00 42.00 27 LEU B N 1
ATOM 3618 C CA . LEU B 1 30 ? -20.393 -29.137 29.427 1.00 42.21 27 LEU B CA 1
ATOM 3619 C C . LEU B 1 30 ? -21.046 -30.520 29.277 1.00 43.05 27 LEU B C 1
ATOM 3620 O O . LEU B 1 30 ? -21.425 -31.132 30.268 1.00 43.48 27 LEU B O 1
ATOM 3625 N N . GLY B 1 31 ? -21.166 -31.011 28.044 1.00 43.48 28 GLY B N 1
ATOM 3626 C CA . GLY B 1 31 ? -21.717 -32.344 27.792 1.00 44.84 28 GLY B CA 1
ATOM 3627 C C . GLY B 1 31 ? -23.227 -32.453 27.800 1.00 45.50 28 GLY B C 1
ATOM 3628 O O . GLY B 1 31 ? -23.767 -33.541 27.984 1.00 47.09 28 GLY B O 1
ATOM 3629 N N . ILE B 1 32 ? -23.915 -31.333 27.609 1.00 45.00 29 ILE B N 1
ATOM 3630 C CA . ILE B 1 32 ? -25.366 -31.336 27.566 1.00 45.34 29 ILE B CA 1
ATOM 3631 C C . ILE B 1 32 ? -25.778 -31.512 26.103 1.00 45.86 29 ILE B C 1
ATOM 3632 O O . ILE B 1 32 ? -25.339 -30.729 25.254 1.00 44.48 29 ILE B O 1
ATOM 3637 N N . PRO B 1 33 ? -26.587 -32.554 25.791 1.00 47.11 30 PRO B N 1
ATOM 3638 C CA . PRO B 1 33 ? -27.031 -32.688 24.399 1.00 47.72 30 PRO B CA 1
ATOM 3639 C C . PRO B 1 33 ? -27.823 -31.430 24.076 1.00 47.66 30 PRO B C 1
ATOM 3640 O O . PRO B 1 33 ? -28.725 -31.060 24.832 1.00 47.74 30 PRO B O 1
ATOM 3644 N N . THR B 1 34 ? -27.462 -30.754 22.996 1.00 47.69 31 THR B N 1
ATOM 3645 C CA . THR B 1 34 ? -28.104 -29.498 22.653 1.00 47.91 31 THR B CA 1
ATOM 3646 C C . THR B 1 34 ? -28.408 -29.353 21.169 1.00 48.06 31 THR B C 1
ATOM 3647 O O . THR B 1 34 ? -27.623 -29.774 20.323 1.00 48.19 31 THR B O 1
ATOM 3651 N N . VAL B 1 35 ? -29.551 -28.742 20.873 1.00 48.14 32 VAL B N 1
ATOM 3652 C CA . VAL B 1 35 ? -29.965 -28.454 19.501 1.00 49.00 32 VAL B CA 1
ATOM 3653 C C . VAL B 1 35 ? -30.205 -26.950 19.423 1.00 48.10 32 VAL B C 1
ATOM 3654 O O . VAL B 1 35 ? -30.816 -26.383 20.323 1.00 47.70 32 VAL B O 1
ATOM 3658 N N . LEU B 1 36 ? -29.700 -26.311 18.365 1.00 48.49 33 LEU B N 1
ATOM 3659 C CA . LEU B 1 36 ? -29.873 -24.872 18.161 1.00 48.52 33 LEU B CA 1
ATOM 3660 C C . LEU B 1 36 ? -30.620 -24.622 16.848 1.00 49.04 33 LEU B C 1
ATOM 3661 O O . LEU B 1 36 ? -30.211 -25.094 15.787 1.00 47.95 33 LEU B O 1
ATOM 3666 N N . VAL B 1 37 ? -31.727 -23.881 16.941 1.00 49.91 34 VAL B N 1
ATOM 3667 C CA . VAL B 1 37 ? -32.543 -23.553 15.780 1.00 49.94 34 VAL B CA 1
ATOM 3668 C C . VAL B 1 37 ? -32.359 -22.081 15.434 1.00 49.59 34 VAL B C 1
ATOM 3669 O O . VAL B 1 37 ? -32.413 -21.216 16.311 1.00 48.97 34 VAL B O 1
ATOM 3673 N N . GLU B 1 38 ? -32.130 -21.816 14.150 1.00 50.80 35 GLU B N 1
ATOM 3674 C CA . GLU B 1 38 ? -31.937 -20.466 13.632 1.00 51.04 35 GLU B CA 1
ATOM 3675 C C . GLU B 1 38 ? -32.594 -20.338 12.253 1.00 53.06 35 GLU B C 1
ATOM 3676 O O . GLU B 1 38 ? -32.238 -21.068 11.316 1.00 53.03 35 GLU B O 1
ATOM 3682 N N . ARG B 1 39 ? -33.532 -19.393 12.140 1.00 54.29 36 ARG B N 1
ATOM 3683 C CA . ARG B 1 39 ? -34.267 -19.163 10.889 1.00 56.51 36 ARG B CA 1
ATOM 3684 C C . ARG B 1 39 ? -33.441 -18.518 9.773 1.00 56.45 36 ARG B C 1
ATOM 3685 O O . ARG B 1 39 ? -33.637 -18.830 8.590 1.00 57.13 36 ARG B O 1
ATOM 3693 N N . ASP B 1 40 ? -32.514 -17.639 10.150 1.00 55.17 37 ASP B N 1
ATOM 3694 C CA . ASP B 1 40 ? -31.748 -16.867 9.186 1.00 55.37 37 ASP B CA 1
ATOM 3695 C C . ASP B 1 40 ? -30.265 -17.257 9.164 1.00 55.27 37 ASP B C 1
ATOM 3696 O O . ASP B 1 40 ? -29.911 -18.236 8.512 1.00 57.02 37 ASP B O 1
ATOM 3701 N N . ARG B 1 41 ? -29.410 -16.505 9.862 1.00 55.15 38 ARG B N 1
ATOM 3702 C CA . ARG B 1 41 ? -27.960 -16.773 9.896 1.00 54.39 38 ARG B CA 1
ATOM 3703 C C . ARG B 1 41 ? -27.430 -16.791 11.320 1.00 50.38 38 ARG B C 1
ATOM 3704 O O . ARG B 1 41 ? -27.900 -16.035 12.172 1.00 48.43 38 ARG B O 1
ATOM 3712 N N . LEU B 1 42 ? -26.446 -17.651 11.574 1.00 48.03 39 LEU B N 1
ATOM 3713 C CA . LEU B 1 42 ? -25.828 -17.729 12.894 1.00 46.35 39 LEU B CA 1
ATOM 3714 C C . LEU B 1 42 ? -25.182 -16.378 13.216 1.00 45.20 39 LEU B C 1
ATOM 3715 O O . LEU B 1 42 ? -24.680 -15.699 12.327 1.00 45.45 39 LEU B O 1
ATOM 3720 N N . GLY B 1 43 ? -25.232 -15.977 14.482 1.00 43.99 40 GLY B N 1
ATOM 3721 C CA . GLY B 1 43 ? -24.683 -14.680 14.901 1.00 43.02 40 GLY B CA 1
ATOM 3722 C C . GLY B 1 43 ? -25.770 -13.647 15.157 1.00 42.12 40 GLY B C 1
ATOM 3723 O O . GLY B 1 43 ? -25.519 -12.628 15.781 1.00 41.24 40 GLY B O 1
ATOM 3724 N N . GLY B 1 44 ? -26.974 -13.907 14.657 1.00 42.46 41 GLY B N 1
ATOM 3725 C CA . GLY B 1 44 ? -28.118 -13.019 14.857 1.00 42.87 41 GLY B CA 1
ATOM 3726 C C . GLY B 1 44 ? -27.928 -11.562 14.481 1.00 42.71 41 GLY B C 1
ATOM 3727 O O . GLY B 1 44 ? -27.204 -11.235 13.538 1.00 44.24 41 GLY B O 1
ATOM 3728 N N . THR B 1 45 ? -28.592 -10.689 15.228 1.00 42.15 42 THR B N 1
ATOM 3729 C CA . THR B 1 45 ? -28.532 -9.248 14.990 1.00 41.92 42 THR B CA 1
ATOM 3730 C C . THR B 1 45 ? -27.113 -8.714 15.158 1.00 41.42 42 THR B C 1
ATOM 3731 O O . THR B 1 45 ? -26.616 -7.976 14.316 1.00 40.99 42 THR B O 1
ATOM 3735 N N . CYS B 1 46 ? -26.483 -9.101 16.255 1.00 41.80 43 CYS B N 1
ATOM 3736 C CA . CYS B 1 46 ? -25.142 -8.652 16.585 1.00 42.70 43 CYS B CA 1
ATOM 3737 C C . CYS B 1 46 ? -24.139 -8.744 15.431 1.00 42.16 43 CYS B C 1
ATOM 3738 O O . CYS B 1 46 ? -23.511 -7.754 15.094 1.00 41.22 43 CYS B O 1
ATOM 3741 N N . LEU B 1 47 ? -23.994 -9.919 14.827 1.00 42.82 44 LEU B N 1
ATOM 3742 C CA . LEU B 1 47 ? -23.062 -10.075 13.699 1.00 43.83 44 LEU B CA 1
ATOM 3743 C C . LEU B 1 47 ? -23.577 -9.607 12.336 1.00 42.30 44 LEU B C 1
ATOM 3744 O O . LEU B 1 47 ? -22.887 -8.896 11.624 1.00 41.53 44 LEU B O 1
ATOM 3749 N N . ASN B 1 48 ? -24.772 -10.039 11.974 1.00 42.26 45 ASN B N 1
ATOM 3750 C CA . ASN B 1 48 ? -25.326 -9.759 10.641 1.00 42.69 45 ASN B CA 1
ATOM 3751 C C . ASN B 1 48 ? -25.810 -8.338 10.375 1.00 42.43 45 ASN B C 1
ATOM 3752 O O . ASN B 1 48 ? -25.536 -7.795 9.305 1.00 43.25 45 ASN B O 1
ATOM 3757 N N . ILE B 1 49 ? -26.509 -7.735 11.333 1.00 41.02 46 ILE B N 1
ATOM 3758 C CA . ILE B 1 49 ? -27.110 -6.416 11.117 1.00 41.27 46 ILE B CA 1
ATOM 3759 C C . ILE B 1 49 ? -27.051 -5.449 12.304 1.00 40.95 46 ILE B C 1
ATOM 3760 O O . ILE B 1 49 ? -27.866 -4.526 12.386 1.00 41.83 46 ILE B O 1
ATOM 3765 N N . GLY B 1 50 ? -26.073 -5.629 13.191 1.00 40.55 47 GLY B N 1
ATOM 3766 C CA . GLY B 1 50 ? -25.948 -4.799 14.380 1.00 39.37 47 GLY B CA 1
ATOM 3767 C C . GLY B 1 50 ? -24.558 -4.312 14.747 1.00 38.88 47 GLY B C 1
ATOM 3768 O O . GLY B 1 50 ? -24.029 -3.412 14.096 1.00 38.41 47 GLY B O 1
ATOM 3769 N N . CYS B 1 51 ? -23.977 -4.911 15.793 1.00 38.28 48 CYS B N 1
ATOM 3770 C CA . CYS B 1 51 ? -22.666 -4.509 16.345 1.00 39.25 48 CYS B CA 1
ATOM 3771 C C . CYS B 1 51 ? -21.516 -4.413 15.347 1.00 36.70 48 CYS B C 1
ATOM 3772 O O . CYS B 1 51 ? -20.950 -3.349 15.138 1.00 35.42 48 CYS B O 1
ATOM 3775 N N . ILE B 1 52 ? -21.181 -5.543 14.753 1.00 35.27 49 ILE B N 1
ATOM 3776 C CA . ILE B 1 52 ? -20.062 -5.628 13.830 1.00 35.50 49 ILE B CA 1
ATOM 3777 C C . ILE B 1 52 ? -20.233 -4.716 12.616 1.00 34.92 49 ILE B C 1
ATOM 3778 O O . ILE B 1 52 ? -19.345 -3.930 12.333 1.00 34.89 49 ILE B O 1
ATOM 3783 N N . PRO B 1 53 ? -21.364 -4.810 11.906 1.00 34.84 50 PRO B N 1
ATOM 3784 C CA . PRO B 1 53 ? -21.547 -3.921 10.778 1.00 35.50 50 PRO B CA 1
ATOM 3785 C C . PRO B 1 53 ? -21.444 -2.445 11.148 1.00 35.50 50 PRO B C 1
ATOM 3786 O O . PRO B 1 53 ? -20.831 -1.677 10.398 1.00 35.60 50 PRO B O 1
ATOM 3790 N N . SER B 1 54 ? -22.028 -2.043 12.284 1.00 35.56 51 SER B N 1
ATOM 3791 C CA . SER B 1 54 ? -21.968 -0.626 12.674 1.00 35.41 51 SER B CA 1
ATOM 3792 C C . SER B 1 54 ? -20.527 -0.232 12.949 1.00 34.39 51 SER B C 1
ATOM 3793 O O . SER B 1 54 ? -20.033 0.705 12.348 1.00 35.23 51 SER B O 1
ATOM 3796 N N . LYS B 1 55 ? -19.844 -0.978 13.808 1.00 33.68 52 LYS B N 1
ATOM 3797 C CA . LYS B 1 55 ? -18.422 -0.713 14.094 1.00 33.25 52 LYS B CA 1
ATOM 3798 C C . LYS B 1 55 ? -17.547 -0.744 12.840 1.00 32.96 52 LYS B C 1
ATOM 3799 O O . LYS B 1 55 ? -16.571 0.011 12.750 1.00 32.83 52 LYS B O 1
ATOM 3805 N N . ALA B 1 56 ? -17.910 -1.585 11.876 1.00 32.92 53 ALA B N 1
ATOM 3806 C CA . ALA B 1 56 ? -17.191 -1.664 10.606 1.00 32.83 53 ALA B CA 1
ATOM 3807 C C . ALA B 1 56 ? -17.382 -0.377 9.822 1.00 32.29 53 ALA B C 1
ATOM 3808 O O . ALA B 1 56 ? -16.419 0.210 9.353 1.00 32.19 53 ALA B O 1
ATOM 3810 N N . LEU B 1 57 ? -18.627 0.064 9.675 1.00 32.84 54 LEU B N 1
ATOM 3811 C CA . LEU B 1 57 ? -18.896 1.308 8.937 1.00 32.80 54 LEU B CA 1
ATOM 3812 C C . LEU B 1 57 ? -18.395 2.560 9.685 1.00 32.01 54 LEU B C 1
ATOM 3813 O O . LEU B 1 57 ? -18.148 3.588 9.058 1.00 31.71 54 LEU B O 1
ATOM 3818 N N . ILE B 1 58 ? -18.248 2.474 11.009 1.00 31.02 55 ILE B N 1
ATOM 3819 C CA . ILE B 1 58 ? -17.703 3.583 11.781 1.00 30.78 55 ILE B CA 1
ATOM 3820 C C . ILE B 1 58 ? -16.208 3.734 11.421 1.00 31.33 55 ILE B C 1
ATOM 3821 O O . ILE B 1 58 ? -15.706 4.869 11.285 1.00 31.59 55 ILE B O 1
ATOM 3826 N N . HIS B 1 59 ? -15.519 2.602 11.239 1.00 30.99 56 HIS B N 1
ATOM 3827 C CA . HIS B 1 59 ? -14.116 2.608 10.860 1.00 31.46 56 HIS B CA 1
ATOM 3828 C C . HIS B 1 59 ? -13.958 3.211 9.471 1.00 32.69 56 HIS B C 1
ATOM 3829 O O . HIS B 1 59 ? -13.061 4.021 9.270 1.00 33.47 56 HIS B O 1
ATOM 3836 N N . VAL B 1 60 ? -14.827 2.848 8.522 1.00 33.15 57 VAL B N 1
ATOM 3837 C CA . VAL B 1 60 ? -14.744 3.406 7.170 1.00 34.52 57 VAL B CA 1
ATOM 3838 C C . VAL B 1 60 ? -14.938 4.926 7.192 1.00 35.30 57 VAL B C 1
ATOM 3839 O O . VAL B 1 60 ? -14.185 5.673 6.574 1.00 36.67 57 VAL B O 1
ATOM 3843 N N . ALA B 1 61 ? -15.951 5.378 7.908 1.00 36.34 58 ALA B N 1
ATOM 3844 C CA . ALA B 1 61 ? -16.248 6.803 8.003 1.00 37.00 58 ALA B CA 1
ATOM 3845 C C . ALA B 1 61 ? -15.093 7.580 8.675 1.00 37.39 58 ALA B C 1
ATOM 3846 O O . ALA B 1 61 ? -14.728 8.652 8.210 1.00 37.15 58 ALA B O 1
ATOM 3848 N N . ASP B 1 62 ? -14.520 7.037 9.750 1.00 37.65 59 ASP B N 1
ATOM 3849 C CA . ASP B 1 62 ? -13.394 7.696 10.418 1.00 38.59 59 ASP B CA 1
ATOM 3850 C C . ASP B 1 62 ? -12.221 7.774 9.453 1.00 37.83 59 ASP B C 1
ATOM 3851 O O . ASP B 1 62 ? -11.564 8.811 9.356 1.00 36.62 59 ASP B O 1
ATOM 3856 N N . ALA B 1 63 ? -11.989 6.685 8.716 1.00 38.15 60 ALA B N 1
ATOM 3857 C CA . ALA B 1 63 ? -10.895 6.626 7.730 1.00 38.68 60 ALA B CA 1
ATOM 3858 C C . ALA B 1 63 ? -11.127 7.609 6.589 1.00 39.15 60 ALA B C 1
ATOM 3859 O O . ALA B 1 63 ? -10.179 8.197 6.086 1.00 40.77 60 ALA B O 1
ATOM 3861 N N . PHE B 1 64 ? -12.378 7.777 6.181 1.00 39.01 61 PHE B N 1
ATOM 3862 C CA . PHE B 1 64 ? -12.707 8.722 5.113 1.00 40.70 61 PHE B CA 1
ATOM 3863 C C . PHE B 1 64 ? -12.615 10.169 5.608 1.00 41.34 61 PHE B C 1
ATOM 3864 O O . PHE B 1 64 ? -12.207 11.041 4.865 1.00 41.89 61 PHE B O 1
ATOM 3872 N N . GLU B 1 65 ? -13.010 10.411 6.860 1.00 43.20 62 GLU B N 1
ATOM 3873 C CA . GLU B 1 65 ? -12.927 11.741 7.477 1.00 44.12 62 GLU B CA 1
ATOM 3874 C C . GLU B 1 65 ? -11.479 12.218 7.515 1.00 45.88 62 GLU B C 1
ATOM 3875 O O . GLU B 1 65 ? -11.183 13.377 7.207 1.00 49.30 62 GLU B O 1
ATOM 3881 N N . GLN B 1 66 ? -10.589 11.320 7.918 1.00 46.46 63 GLN B N 1
ATOM 3882 C CA . GLN B 1 66 ? -9.150 11.609 8.011 1.00 46.73 63 GLN B CA 1
ATOM 3883 C C . GLN B 1 66 ? -8.523 11.812 6.637 1.00 45.99 63 GLN B C 1
ATOM 3884 O O . GLN B 1 66 ? -7.714 12.717 6.451 1.00 46.45 63 GLN B O 1
ATOM 3890 N N . ALA B 1 67 ? -8.920 10.993 5.672 1.00 45.84 64 ALA B N 1
ATOM 3891 C CA . ALA B 1 67 ? -8.419 11.124 4.302 1.00 46.51 64 ALA B CA 1
ATOM 3892 C C . ALA B 1 67 ? -8.811 12.490 3.713 1.00 47.31 64 ALA B C 1
ATOM 3893 O O . ALA B 1 67 ? -8.049 13.078 2.934 1.00 49.08 64 ALA B O 1
ATOM 3895 N N . CYS B 1 68 ? -9.994 12.983 4.092 1.00 46.47 65 CYS B N 1
ATOM 3896 C CA . CYS B 1 68 ? -10.494 14.295 3.634 1.00 46.98 65 CYS B CA 1
ATOM 3897 C C . CYS B 1 68 ? -9.845 15.453 4.380 1.00 45.69 65 CYS B C 1
ATOM 3898 O O . CYS B 1 68 ? -10.080 16.607 4.035 1.00 46.00 65 CYS B O 1
ATOM 3901 N N . GLY B 1 69 ? -9.066 15.147 5.415 1.00 44.71 66 GLY B N 1
ATOM 3902 C CA . GLY B 1 69 ? -8.422 16.174 6.217 1.00 45.07 66 GLY B CA 1
ATOM 3903 C C . GLY B 1 69 ? -9.375 16.855 7.186 1.00 45.32 66 GLY B C 1
ATOM 3904 O O . GLY B 1 69 ? -9.089 17.964 7.664 1.00 45.19 66 GLY B O 1
ATOM 3905 N N . HIS B 1 70 ? -10.501 16.200 7.489 1.00 45.05 67 HIS B N 1
ATOM 3906 C CA . HIS B 1 70 ? -11.492 16.776 8.400 1.00 46.20 67 HIS B CA 1
ATOM 3907 C C . HIS B 1 70 ? -11.250 16.457 9.877 1.00 45.42 67 HIS B C 1
ATOM 3908 O O . HIS B 1 70 ? -12.040 16.869 10.726 1.00 45.96 67 HIS B O 1
ATOM 3915 N N . ALA B 1 71 ? -10.179 15.731 10.185 1.00 44.66 68 ALA B N 1
ATOM 3916 C CA . ALA B 1 71 ? -9.871 15.381 11.564 1.00 44.01 68 ALA B CA 1
ATOM 3917 C C . ALA B 1 71 ? -8.616 16.106 12.043 1.00 44.13 68 ALA B C 1
ATOM 3918 O O . ALA B 1 71 ? -7.810 15.532 12.772 1.00 44.97 68 ALA B O 1
ATOM 3920 N N . GLY B 1 72 ? -8.447 17.359 11.613 1.00 43.64 69 GLY B N 1
ATOM 3921 C CA . GLY B 1 72 ? -7.296 18.174 12.015 1.00 43.74 69 GLY B CA 1
ATOM 3922 C C . GLY B 1 72 ? -5.930 17.813 11.432 1.00 44.97 69 GLY B C 1
ATOM 3923 O O . GLY B 1 72 ? -4.891 18.130 12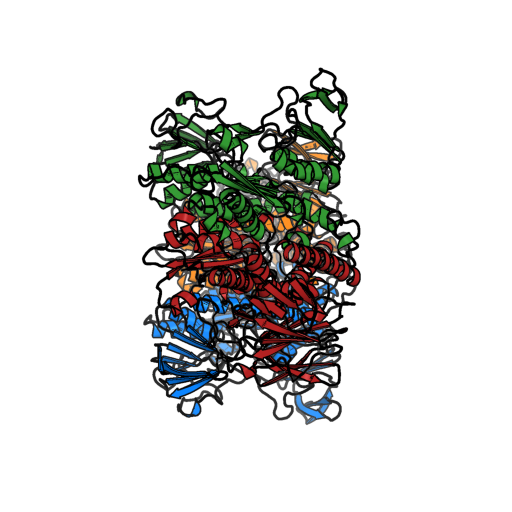.038 1.00 45.33 69 GLY B O 1
ATOM 3924 N N . GLU B 1 73 ? -5.913 17.172 10.263 1.00 44.14 70 GLU B N 1
ATOM 3925 C CA . GLU B 1 73 ? -4.645 16.794 9.622 1.00 44.93 70 GLU B CA 1
ATOM 3926 C C . GLU B 1 73 ? -3.771 18.008 9.256 1.00 44.52 70 GLU B C 1
ATOM 3927 O O . GLU B 1 73 ? -2.540 17.918 9.311 1.00 45.22 70 GLU B O 1
ATOM 3933 N N . GLY B 1 74 ? -4.404 19.131 8.902 1.00 42.37 71 GLY B N 1
ATOM 3934 C CA . GLY B 1 74 ? -3.676 20.358 8.546 1.00 41.23 71 GLY B CA 1
ATOM 3935 C C . GLY B 1 74 ? -2.738 20.839 9.646 1.00 40.32 71 GLY B C 1
ATOM 3936 O O . GLY B 1 74 ? -1.577 21.159 9.384 1.00 40.88 71 GLY B O 1
ATOM 3937 N N . ALA B 1 75 ? -3.238 20.877 10.883 1.00 38.57 72 ALA B N 1
ATOM 3938 C CA . ALA B 1 75 ? -2.443 21.285 12.049 1.00 37.68 72 ALA B CA 1
ATOM 3939 C C . ALA B 1 75 ? -1.144 20.473 12.202 1.00 37.45 72 ALA B C 1
ATOM 3940 O O . ALA B 1 75 ? -0.169 20.971 12.736 1.00 37.06 72 ALA B O 1
ATOM 3942 N N . LEU B 1 76 ? -1.151 19.231 11.719 1.00 37.53 73 LEU B N 1
ATOM 3943 C CA . LEU B 1 76 ? 0.017 18.342 11.781 1.00 38.90 73 LEU B CA 1
ATOM 3944 C C . LEU B 1 76 ? 1.028 18.560 10.650 1.00 39.74 73 LEU B C 1
ATOM 3945 O O . LEU B 1 76 ? 2.059 17.885 10.611 1.00 41.29 73 LEU B O 1
ATOM 3950 N N . GLY B 1 77 ? 0.734 19.483 9.741 1.00 39.88 74 GLY B N 1
ATOM 3951 C CA . GLY B 1 77 ? 1.595 19.766 8.607 1.00 41.36 74 GLY B CA 1
ATOM 3952 C C . GLY B 1 77 ? 1.266 18.911 7.400 1.00 42.00 74 GLY B C 1
ATOM 3953 O O . GLY B 1 77 ? 2.055 18.849 6.469 1.00 43.07 74 GLY B O 1
ATOM 3954 N N . ILE B 1 78 ? 0.097 18.270 7.407 1.00 42.17 75 ILE B N 1
ATOM 3955 C CA . ILE B 1 78 ? -0.312 17.390 6.310 1.00 43.98 75 ILE B CA 1
ATOM 3956 C C . ILE B 1 78 ? -1.379 18.076 5.466 1.00 45.96 75 ILE B C 1
ATOM 3957 O O . ILE B 1 78 ? -2.501 18.299 5.912 1.00 45.55 75 ILE B O 1
ATOM 3962 N N . ARG B 1 79 ? -1.006 18.402 4.239 1.00 54.66 76 ARG B N 1
ATOM 3963 C CA . ARG B 1 79 ? -1.890 19.062 3.302 1.00 59.23 76 ARG B CA 1
ATOM 3964 C C . ARG B 1 79 ? -2.395 17.923 2.421 1.00 58.89 76 ARG B C 1
ATOM 3965 O O . ARG B 1 79 ? -1.612 17.228 1.775 1.00 61.37 76 ARG B O 1
ATOM 3973 N N . VAL B 1 80 ? -3.705 17.711 2.443 1.00 58.55 77 VAL B N 1
ATOM 3974 C CA . VAL B 1 80 ? -4.330 16.606 1.711 1.00 58.64 77 VAL B CA 1
ATOM 3975 C C . VAL B 1 80 ? -5.079 17.046 0.467 1.00 61.40 77 VAL B C 1
ATOM 3976 O O . VAL B 1 80 ? -5.370 18.230 0.289 1.00 62.28 77 VAL B O 1
ATOM 3980 N N . ARG B 1 81 ? -5.393 16.073 -0.384 1.00 63.65 78 ARG B N 1
ATOM 3981 C CA . ARG B 1 81 ? -6.200 16.317 -1.573 1.00 67.02 78 ARG B CA 1
ATOM 3982 C C . ARG B 1 81 ? -7.382 15.356 -1.462 1.00 63.83 78 ARG B C 1
ATOM 3983 O O . ARG B 1 81 ? -7.222 14.212 -1.021 1.00 62.33 78 ARG B O 1
ATOM 3991 N N . ALA B 1 82 ? -8.561 15.841 -1.849 1.00 63.17 79 ALA B N 1
ATOM 3992 C CA . ALA B 1 82 ? -9.828 15.093 -1.749 1.00 61.06 79 ALA B CA 1
ATOM 3993 C C . ALA B 1 82 ? -9.778 13.631 -2.217 1.00 58.91 79 ALA B C 1
ATOM 3994 O O . ALA B 1 82 ? -9.297 13.346 -3.310 1.00 62.77 79 ALA B O 1
ATOM 3996 N N . PRO B 1 83 ? -10.251 12.699 -1.372 1.00 54.43 80 PRO B N 1
ATOM 3997 C CA . PRO B 1 83 ? -10.312 11.300 -1.752 1.00 52.83 80 PRO B CA 1
ATOM 3998 C C . PRO B 1 83 ? -11.710 10.954 -2.275 1.00 52.49 80 PRO B C 1
ATOM 3999 O O . PRO B 1 83 ? -12.584 11.823 -2.346 1.00 51.51 80 PRO B O 1
ATOM 4003 N N . GLU B 1 84 ? -11.910 9.693 -2.637 1.00 52.63 81 GLU B N 1
ATOM 4004 C CA . GLU B 1 84 ? -13.198 9.221 -3.140 1.00 53.64 81 GLU B CA 1
ATOM 4005 C C . GLU B 1 84 ? -13.575 7.940 -2.446 1.00 51.66 81 GLU B C 1
ATOM 4006 O O . GLU B 1 84 ? -12.700 7.136 -2.127 1.00 54.07 81 GLU B O 1
ATOM 4012 N N . ILE B 1 85 ? -14.872 7.741 -2.221 1.00 50.18 82 ILE B N 1
ATOM 4013 C CA . ILE B 1 85 ? -15.333 6.513 -1.605 1.00 49.36 82 ILE B CA 1
ATOM 4014 C C . ILE B 1 85 ? -16.374 5.795 -2.472 1.00 50.44 82 ILE B C 1
ATOM 4015 O O . ILE B 1 85 ? -17.260 6.410 -3.055 1.00 49.15 82 ILE B O 1
ATOM 4020 N N . ASP B 1 86 ? -16.213 4.480 -2.561 1.00 51.63 83 ASP B N 1
ATOM 4021 C CA . ASP B 1 86 ? -17.114 3.613 -3.290 1.00 52.37 83 ASP B CA 1
ATOM 4022 C C . ASP B 1 86 ? -17.776 2.840 -2.171 1.00 48.02 83 ASP B C 1
ATOM 4023 O O . ASP B 1 86 ? -17.264 1.827 -1.706 1.00 47.27 83 ASP B O 1
ATOM 4028 N N . ILE B 1 87 ? -18.919 3.354 -1.738 1.00 46.51 84 ILE B N 1
ATOM 4029 C CA . ILE B 1 87 ? -19.683 2.781 -0.633 1.00 44.45 84 ILE B CA 1
ATOM 4030 C C . ILE B 1 87 ? -20.027 1.301 -0.792 1.00 44.05 84 ILE B C 1
ATOM 4031 O O . ILE B 1 87 ? -20.066 0.589 0.206 1.00 41.83 84 ILE B O 1
ATOM 4036 N N . ALA B 1 88 ? -20.272 0.843 -2.028 1.00 45.70 85 ALA B N 1
ATOM 4037 C CA . ALA B 1 88 ? -20.582 -0.571 -2.287 1.00 46.58 85 ALA B CA 1
ATOM 4038 C C . ALA B 1 88 ? -19.421 -1.465 -1.853 1.00 47.10 85 ALA B C 1
ATOM 4039 O O . ALA B 1 88 ? -19.632 -2.532 -1.281 1.00 45.77 85 ALA B O 1
ATOM 4041 N N . LYS B 1 89 ? -18.199 -1.010 -2.123 1.00 49.93 86 LYS B N 1
ATOM 4042 C CA . LYS B 1 89 ? -17.002 -1.744 -1.751 1.00 52.03 86 LYS B CA 1
ATOM 4043 C C . LYS B 1 89 ? -16.797 -1.691 -0.219 1.00 50.60 86 LYS B C 1
ATOM 4044 O O . LYS B 1 89 ? -16.295 -2.655 0.371 1.00 50.94 86 LYS B O 1
ATOM 4050 N N . SER B 1 90 ? -17.198 -0.583 0.419 1.00 47.49 87 SER B N 1
ATOM 4051 C CA . SER B 1 90 ? -17.087 -0.452 1.889 1.00 43.52 87 SER B CA 1
ATOM 4052 C C . SER B 1 90 ? -18.021 -1.483 2.525 1.00 42.23 87 SER B C 1
ATOM 4053 O O . SER B 1 90 ? -17.663 -2.152 3.483 1.00 40.55 87 SER B O 1
ATOM 4056 N N . VAL B 1 91 ? -19.228 -1.592 1.969 1.00 43.16 88 VAL B N 1
ATOM 4057 C CA . VAL B 1 91 ? -20.241 -2.539 2.453 1.00 42.58 88 VAL B CA 1
ATOM 4058 C C . VAL B 1 91 ? -19.824 -3.993 2.182 1.00 42.63 88 VAL B C 1
ATOM 4059 O O . VAL B 1 91 ? -20.126 -4.879 2.987 1.00 40.83 88 VAL B O 1
ATOM 4063 N N . ALA B 1 92 ? -19.142 -4.220 1.053 1.00 43.39 89 ALA B N 1
ATOM 4064 C CA . ALA B 1 92 ? -18.658 -5.560 0.682 1.00 43.47 89 ALA B CA 1
ATOM 4065 C C . ALA B 1 92 ? -17.559 -6.000 1.654 1.00 41.87 89 ALA B C 1
ATOM 4066 O O . ALA B 1 92 ? -17.484 -7.170 2.025 1.00 42.95 89 ALA B O 1
ATOM 4068 N N . TRP B 1 93 ? -16.702 -5.057 2.039 1.00 41.43 90 TRP B N 1
ATOM 4069 C CA . TRP B 1 93 ? -15.631 -5.326 3.009 1.00 40.20 90 TRP B CA 1
ATOM 4070 C C . TRP B 1 93 ? -16.272 -5.714 4.343 1.00 38.22 90 TRP B C 1
ATOM 4071 O O . TRP B 1 93 ? -15.927 -6.728 4.940 1.00 38.53 90 TRP B O 1
ATOM 4082 N N . LYS B 1 94 ? -17.242 -4.915 4.766 1.00 38.13 91 LYS B N 1
ATOM 4083 C CA . LYS B 1 94 ? -17.979 -5.178 5.999 1.00 38.56 91 LYS B CA 1
ATOM 4084 C C . LYS B 1 94 ? -18.637 -6.558 5.957 1.00 39.15 91 LYS B C 1
ATOM 4085 O O . LYS B 1 94 ? -18.604 -7.285 6.947 1.00 37.27 91 LYS B O 1
ATOM 4091 N N . ASP B 1 95 ? -19.201 -6.918 4.805 1.00 41.57 92 ASP B N 1
ATOM 4092 C CA . ASP B 1 95 ? -19.856 -8.231 4.627 1.00 42.68 92 ASP B CA 1
ATOM 4093 C C . ASP B 1 95 ? -18.860 -9.376 4.717 1.00 41.82 92 ASP B C 1
ATOM 4094 O O . ASP B 1 95 ? -19.201 -10.450 5.221 1.00 42.29 92 ASP B O 1
ATOM 4099 N N . GLY B 1 96 ? -17.634 -9.135 4.253 1.00 41.10 93 GLY B N 1
ATOM 4100 C CA . GLY B 1 96 ? -16.570 -10.132 4.333 1.00 41.41 93 GLY B CA 1
ATOM 4101 C C . GLY B 1 96 ? -16.278 -10.463 5.792 1.00 41.06 93 GLY B C 1
ATOM 4102 O O . GLY B 1 96 ? -16.200 -11.634 6.158 1.00 41.13 93 GLY B O 1
ATOM 4103 N N . ILE B 1 97 ? -16.128 -9.432 6.625 1.00 39.20 94 ILE B N 1
ATOM 4104 C CA . ILE B 1 97 ? -15.879 -9.629 8.058 1.00 39.09 94 ILE B CA 1
ATOM 4105 C C . ILE B 1 97 ? -17.001 -10.451 8.678 1.00 38.84 94 ILE B C 1
ATOM 4106 O O . ILE B 1 97 ? -16.750 -11.391 9.443 1.00 38.10 94 ILE B O 1
ATOM 4111 N N . VAL B 1 98 ? -18.237 -10.075 8.364 1.00 39.69 95 VAL B N 1
ATOM 4112 C CA . VAL B 1 98 ? -19.419 -10.796 8.857 1.00 41.07 95 VAL B CA 1
ATOM 4113 C C . VAL B 1 98 ? -19.379 -12.259 8.392 1.00 43.55 95 VAL B C 1
ATOM 4114 O O . VAL B 1 98 ? -19.738 -13.147 9.166 1.00 42.50 95 VAL B O 1
ATOM 4118 N N . ASP B 1 99 ? -18.945 -12.501 7.149 1.00 44.96 96 ASP B N 1
ATOM 4119 C CA . ASP B 1 99 ? -18.829 -13.870 6.640 1.00 50.04 96 ASP B CA 1
ATOM 4120 C C . ASP B 1 99 ? -17.832 -14.697 7.471 1.00 50.75 96 ASP B C 1
ATOM 4121 O O . ASP B 1 99 ? -18.146 -15.814 7.893 1.00 48.54 96 ASP B O 1
ATOM 4126 N N . ARG B 1 100 ? -16.647 -14.135 7.714 1.00 51.83 97 ARG B N 1
ATOM 4127 C CA . ARG B 1 100 ? -15.603 -14.832 8.468 1.00 53.97 97 ARG B CA 1
ATOM 4128 C C . ARG B 1 100 ? -16.057 -15.151 9.893 1.00 52.14 97 ARG B C 1
ATOM 4129 O O . ARG B 1 100 ? -15.853 -16.263 10.382 1.00 52.82 97 ARG B O 1
ATOM 4137 N N . LEU B 1 101 ? -16.694 -14.184 10.545 1.00 49.77 98 LEU B N 1
ATOM 4138 C CA . LEU B 1 101 ? -17.186 -14.380 11.908 1.00 46.78 98 LEU B CA 1
ATOM 4139 C C . LEU B 1 101 ? -18.309 -15.411 12.021 1.00 46.57 98 LEU B C 1
ATOM 4140 O O . LEU B 1 101 ? -18.334 -16.170 12.984 1.00 45.64 98 LEU B O 1
ATOM 4145 N N . THR B 1 102 ? -19.220 -15.443 11.050 1.00 46.50 99 THR B N 1
ATOM 4146 C CA . THR B 1 102 ? -20.336 -16.407 11.073 1.00 47.88 99 THR B CA 1
ATOM 4147 C C . THR B 1 102 ? -19.821 -17.836 10.942 1.00 47.28 99 THR B C 1
ATOM 4148 O O . THR B 1 102 ? -20.260 -18.715 11.673 1.00 47.42 99 THR B O 1
ATOM 4152 N N . ARG B 1 103 ? -18.899 -18.054 10.010 1.00 46.50 100 ARG B N 1
ATOM 4153 C CA . ARG B 1 103 ? -18.268 -19.372 9.843 1.00 49.31 100 ARG B CA 1
ATOM 4154 C C . ARG B 1 103 ? -17.579 -19.801 11.140 1.00 47.56 100 ARG B C 1
ATOM 4155 O O . ARG B 1 103 ? -17.765 -20.921 11.594 1.00 48.97 100 ARG B O 1
ATOM 4163 N N . GLY B 1 104 ? -16.813 -18.892 11.739 1.00 46.56 101 GLY B N 1
ATOM 4164 C CA . GLY B 1 104 ? -16.119 -19.154 13.005 1.00 45.38 101 GLY B CA 1
ATOM 4165 C C . GLY B 1 104 ? -17.089 -19.607 14.084 1.00 45.51 101 GLY B C 1
ATOM 4166 O O . GLY B 1 104 ? -16.804 -20.552 14.820 1.00 46.16 101 GLY B O 1
ATOM 4167 N N . VAL B 1 105 ? -18.240 -18.932 14.160 1.00 44.32 102 VAL B N 1
ATOM 4168 C CA . VAL B 1 105 ? -19.289 -19.283 15.113 1.00 44.25 102 VAL B CA 1
ATOM 4169 C C . VAL B 1 105 ? -19.813 -20.682 14.778 1.00 46.51 102 VAL B C 1
ATOM 4170 O O . VAL B 1 105 ? -19.958 -21.524 15.673 1.00 45.09 102 VAL B O 1
ATOM 4174 N N . GLY B 1 106 ? -20.082 -20.912 13.489 1.00 47.89 103 GLY B N 1
ATOM 4175 C CA . GLY B 1 106 ? -20.588 -22.200 13.002 1.00 49.62 103 GLY B CA 1
ATOM 4176 C C . GLY B 1 106 ? -19.662 -23.372 13.287 1.00 49.72 103 GLY B C 1
ATOM 4177 O O . GLY B 1 106 ? -20.115 -24.454 13.651 1.00 49.63 103 GLY B O 1
ATOM 4178 N N . ALA B 1 107 ? -18.365 -23.142 13.113 1.00 49.11 104 ALA B N 1
ATOM 4179 C CA . ALA B 1 107 ? -17.349 -24.161 13.353 1.00 50.63 104 ALA B CA 1
ATOM 4180 C C . ALA B 1 107 ? -17.172 -24.402 14.853 1.00 50.90 104 ALA B C 1
ATOM 4181 O O . ALA B 1 107 ? -16.880 -25.529 15.281 1.00 51.73 104 ALA B O 1
ATOM 4183 N N . LEU B 1 108 ? -17.349 -23.345 15.6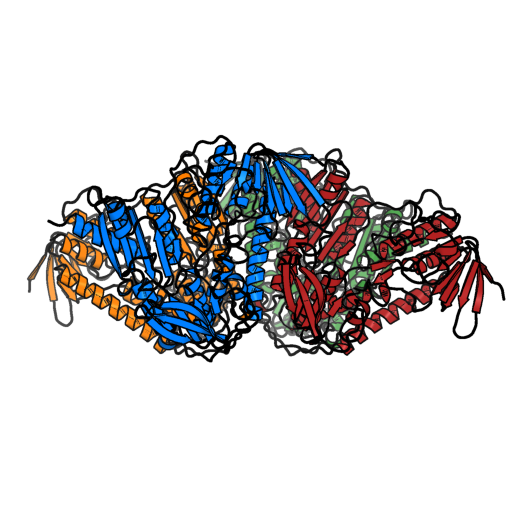46 1.00 49.50 105 LEU B N 1
ATOM 4184 C CA . LEU B 1 108 ? -17.205 -23.460 17.094 1.00 50.16 105 LEU B CA 1
ATOM 4185 C C . LEU B 1 108 ? -18.387 -24.295 17.626 1.00 50.40 105 LEU B C 1
ATOM 4186 O O . LEU B 1 108 ? -18.210 -25.121 18.518 1.00 51.61 105 LEU B O 1
ATOM 4191 N N . LEU B 1 109 ? -19.581 -24.086 17.064 1.00 49.92 106 LEU B N 1
ATOM 4192 C CA . LEU B 1 109 ? -20.768 -24.872 17.447 1.00 50.77 106 LEU B CA 1
ATOM 4193 C C . LEU B 1 109 ? -20.552 -26.350 17.130 1.00 51.84 106 LEU B C 1
ATOM 4194 O O . LEU B 1 109 ? -20.905 -27.220 17.925 1.00 50.97 106 LEU B O 1
ATOM 4199 N N . LYS B 1 110 ? -19.962 -26.626 15.972 1.00 54.09 107 LYS B N 1
ATOM 4200 C CA . LYS B 1 110 ? -19.693 -28.004 15.559 1.00 58.26 107 LYS B CA 1
ATOM 4201 C C . LYS B 1 110 ? -18.713 -28.667 16.533 1.00 58.43 107 LYS B C 1
ATOM 4202 O O . LYS B 1 110 ? -18.970 -29.758 17.030 1.00 58.34 107 LYS B O 1
ATOM 4208 N N . LYS B 1 111 ? -17.601 -27.981 16.790 1.00 57.96 108 LYS B N 1
ATOM 4209 C CA . LYS B 1 111 ? -16.539 -28.454 17.688 1.00 60.07 108 LYS B CA 1
ATOM 4210 C C . LYS B 1 111 ? -17.055 -28.759 19.108 1.00 58.98 108 LYS B C 1
ATOM 4211 O O . LYS B 1 111 ? -16.472 -29.586 19.815 1.00 59.47 108 LYS B O 1
ATOM 4217 N N . SER B 1 112 ? -18.149 -28.101 19.503 1.00 56.32 109 SER B N 1
ATOM 4218 C CA . SER B 1 112 ? -18.759 -28.293 20.825 1.00 54.59 109 SER B CA 1
ATOM 4219 C C . SER B 1 112 ? -19.860 -29.367 20.882 1.00 55.64 109 SER B C 1
ATOM 4220 O O . SER B 1 112 ? -20.488 -29.558 21.924 1.00 55.79 109 SER B O 1
ATOM 4223 N N . GLY B 1 113 ? -20.093 -30.071 19.779 1.00 54.80 110 GLY B N 1
ATOM 4224 C CA . GLY B 1 113 ? -21.108 -31.124 19.743 1.00 55.05 110 GLY B CA 1
ATOM 4225 C C . GLY B 1 113 ? -22.548 -30.652 19.660 1.00 53.13 110 GLY B C 1
ATOM 4226 O O . GLY B 1 113 ? -23.455 -31.407 19.984 1.00 54.26 110 GLY B O 1
ATOM 4227 N N . VAL B 1 114 ? -22.766 -29.408 19.234 1.00 51.22 111 VAL B N 1
ATOM 4228 C CA . VAL B 1 114 ? -24.121 -28.867 19.090 1.00 49.32 111 VAL B CA 1
ATOM 4229 C C . VAL B 1 114 ? -24.620 -29.121 17.663 1.00 50.17 111 VAL B C 1
ATOM 4230 O O . VAL B 1 114 ? -23.878 -28.930 16.701 1.00 49.10 111 VAL B O 1
ATOM 4234 N N . ARG B 1 115 ? -25.870 -29.562 17.532 1.00 52.00 112 ARG B N 1
ATOM 4235 C CA . ARG B 1 115 ? -26.463 -29.812 16.224 1.00 54.71 112 ARG B CA 1
ATOM 4236 C C . ARG B 1 115 ? -27.313 -28.608 15.854 1.00 53.92 112 ARG B C 1
ATOM 4237 O O . ARG B 1 115 ? -28.320 -28.332 16.498 1.00 53.95 112 ARG B O 1
ATOM 4245 N N . VAL B 1 116 ? -26.892 -27.894 14.816 1.00 54.55 113 VAL B N 1
ATOM 4246 C CA . VAL B 1 116 ? -27.593 -26.708 14.348 1.00 54.22 113 VAL B CA 1
ATOM 4247 C C . VAL B 1 116 ? -28.664 -27.083 13.326 1.00 56.85 113 VAL B C 1
ATOM 4248 O O . VAL B 1 116 ? -28.401 -27.867 12.414 1.00 56.87 113 VAL B O 1
ATOM 4252 N N . LEU B 1 117 ? -29.861 -26.517 13.500 1.00 57.21 114 LEU B N 1
ATOM 4253 C CA . LEU B 1 117 ? -30.991 -26.709 12.589 1.00 59.25 114 LEU B CA 1
ATOM 4254 C C . LEU B 1 117 ? -31.329 -25.380 11.930 1.00 58.96 114 LEU B C 1
ATOM 4255 O O . LEU B 1 117 ? -31.492 -24.368 12.620 1.00 57.11 114 LEU B O 1
ATOM 4260 N N . HIS B 1 118 ? -31.413 -25.373 10.599 1.00 60.97 115 HIS B N 1
ATOM 4261 C CA . HIS B 1 118 ? -31.760 -24.154 9.882 1.00 61.08 115 HIS B CA 1
ATOM 4262 C C . HIS B 1 118 ? -33.250 -24.192 9.592 1.00 61.17 115 HIS B C 1
ATOM 4263 O O . HIS B 1 118 ? -33.698 -24.915 8.700 1.00 64.64 115 HIS B O 1
ATOM 4270 N N . GLY B 1 119 ? -34.019 -23.429 10.366 1.00 59.50 116 GLY B N 1
ATOM 4271 C CA . GLY B 1 119 ? -35.467 -23.386 10.180 1.00 61.23 116 GLY B CA 1
ATOM 4272 C C . GLY B 1 119 ? -36.206 -22.401 11.065 1.00 59.73 116 GLY B C 1
ATOM 4273 O O . GLY B 1 119 ? -35.625 -21.798 11.967 1.00 57.25 116 GLY B O 1
ATOM 4274 N N . GLU B 1 120 ? -37.503 -22.251 10.803 1.00 61.32 117 GLU B N 1
ATOM 4275 C CA . GLU B 1 120 ? -38.351 -21.341 11.559 1.00 61.29 117 GLU B CA 1
ATOM 4276 C C . GLU B 1 120 ? -39.005 -22.235 12.626 1.00 61.75 117 GLU B C 1
ATOM 4277 O O . GLU B 1 120 ? -39.642 -23.237 12.288 1.00 65.87 117 GLU B O 1
ATOM 4283 N N . ALA B 1 121 ? -38.820 -21.896 13.904 1.00 58.85 118 ALA B N 1
ATOM 4284 C CA . ALA B 1 121 ? -39.355 -22.702 15.018 1.00 58.46 118 ALA B CA 1
ATOM 4285 C C . ALA B 1 121 ? -40.648 -22.155 15.603 1.00 58.56 118 ALA B C 1
ATOM 4286 O O . ALA B 1 121 ? -40.731 -20.970 15.878 1.00 58.51 118 ALA B O 1
ATOM 4288 N N . ARG B 1 122 ? -41.636 -23.027 15.808 1.00 60.25 119 ARG B N 1
ATOM 4289 C CA . ARG B 1 122 ? -42.920 -22.649 16.407 1.00 61.77 119 ARG B CA 1
ATOM 4290 C C . ARG B 1 122 ? -43.070 -23.447 17.708 1.00 61.88 119 ARG B C 1
ATOM 4291 O O . ARG B 1 122 ? -43.025 -24.681 17.683 1.00 62.46 119 ARG B O 1
ATOM 4299 N N . VAL B 1 123 ? -43.283 -22.752 18.826 1.00 60.64 120 VAL B N 1
ATOM 4300 C CA . VAL B 1 123 ? -43.440 -23.407 20.127 1.00 60.93 120 VAL B CA 1
ATOM 4301 C C . VAL B 1 123 ? -44.841 -24.025 20.249 1.00 63.76 120 VAL B C 1
ATOM 4302 O O . VAL B 1 123 ? -45.840 -23.339 20.050 1.00 64.47 120 VAL B O 1
ATOM 4306 N N . ILE B 1 124 ? -44.896 -25.318 20.574 1.00 65.03 121 ILE B N 1
ATOM 4307 C CA . ILE B 1 124 ? -46.164 -26.052 20.730 1.00 68.52 121 ILE B CA 1
ATOM 4308 C C . ILE B 1 124 ? -46.536 -26.121 22.211 1.00 69.17 121 ILE B C 1
ATOM 4309 O O . ILE B 1 124 ? -47.713 -26.027 22.569 1.00 69.21 121 ILE B O 1
ATOM 4314 N N . ASP B 1 125 ? -45.521 -26.316 23.050 1.00 67.75 122 ASP B N 1
ATOM 4315 C CA . ASP B 1 125 ? -45.677 -26.323 24.509 1.00 68.29 122 ASP B CA 1
ATOM 4316 C C . ASP B 1 125 ? -44.283 -26.194 25.133 1.00 65.63 122 ASP B C 1
ATOM 4317 O O . ASP B 1 125 ? -43.290 -26.089 24.414 1.00 63.52 122 ASP B O 1
ATOM 4322 N N . GLY B 1 126 ? -44.214 -26.191 26.458 1.00 65.85 123 GLY B N 1
ATOM 4323 C CA . GLY B 1 126 ? -42.939 -26.037 27.161 1.00 64.50 123 GLY B CA 1
ATOM 4324 C C . GLY B 1 126 ? -41.834 -27.037 26.856 1.00 64.09 123 GLY B C 1
ATOM 4325 O O . GLY B 1 126 ? -40.660 -26.757 27.110 1.00 63.07 123 GLY B O 1
ATOM 4326 N N . LYS B 1 127 ? -42.195 -28.198 26.320 1.00 65.39 124 LYS B N 1
ATOM 4327 C CA . LYS B 1 127 ? -41.215 -29.243 26.016 1.00 66.55 124 LYS B CA 1
ATOM 4328 C C . LYS B 1 127 ? -41.399 -29.824 24.616 1.00 66.95 124 LYS B C 1
ATOM 4329 O O . LYS B 1 127 ? -41.127 -31.007 24.390 1.00 69.58 124 LYS B O 1
ATOM 4335 N N . THR B 1 128 ? -41.848 -28.990 23.674 1.00 64.80 125 THR B N 1
ATOM 4336 C CA . THR B 1 128 ? -42.076 -29.436 22.291 1.00 65.32 125 THR B CA 1
ATOM 4337 C C . THR B 1 128 ? -42.059 -28.254 21.321 1.00 63.72 125 THR B C 1
ATOM 4338 O O . THR B 1 128 ? -42.718 -27.239 21.558 1.00 62.85 125 THR B O 1
ATOM 4342 N N . VAL B 1 129 ? -41.314 -28.406 20.224 1.00 63.03 126 VAL B N 1
ATOM 4343 C CA . VAL B 1 129 ? -41.182 -27.369 19.207 1.00 61.73 126 VAL B CA 1
ATOM 4344 C C . VAL B 1 129 ? -41.182 -27.979 17.812 1.00 63.47 126 VAL B C 1
ATOM 4345 O O . VAL B 1 129 ? -40.615 -29.048 17.592 1.00 65.12 126 VAL B O 1
ATOM 4349 N N . GLU B 1 130 ? -41.828 -27.282 16.879 1.00 65.64 127 GLU B N 1
ATOM 4350 C CA . GLU B 1 130 ? -41.891 -27.680 15.475 1.00 67.81 127 GLU B CA 1
ATOM 4351 C C . GLU B 1 130 ? -40.903 -26.790 14.727 1.00 65.90 127 GLU B C 1
ATOM 4352 O O . GLU B 1 130 ? -40.939 -25.576 14.885 1.00 63.90 127 GLU B O 1
ATOM 4358 N N . VAL B 1 131 ? -40.027 -27.385 13.923 1.00 66.35 128 VAL B N 1
ATOM 4359 C CA . VAL B 1 131 ? -39.048 -26.620 13.148 1.00 65.60 128 VAL B CA 1
ATOM 4360 C C . VAL B 1 131 ? -39.396 -26.802 11.666 1.00 68.67 128 VAL B C 1
ATOM 4361 O O . VAL B 1 131 ? -39.335 -27.913 11.137 1.00 70.83 128 VAL B O 1
ATOM 4365 N N . VAL B 1 132 ? -39.776 -25.703 11.017 1.00 70.57 129 VAL B N 1
ATOM 4366 C CA . VAL B 1 132 ? -40.188 -25.708 9.610 1.00 74.87 129 VAL B CA 1
ATOM 4367 C C . VAL B 1 132 ? -39.134 -25.072 8.711 1.00 75.75 129 VAL B C 1
ATOM 4368 O O . VAL B 1 132 ? -38.682 -23.953 8.970 1.00 71.80 129 VAL B O 1
ATOM 4372 N N . SER B 1 133 ? -38.766 -25.788 7.648 1.00 79.81 130 SER B N 1
ATOM 4373 C CA . SER B 1 133 ? -37.781 -25.313 6.675 1.00 83.60 130 SER B CA 1
ATOM 4374 C C . SER B 1 133 ? -38.391 -25.420 5.262 1.00 89.16 130 SER B C 1
ATOM 4375 O O . SER B 1 133 ? -39.614 -25.503 5.124 1.00 89.92 130 SER B O 1
ATOM 4378 N N . ALA B 1 134 ? -37.553 -25.396 4.224 1.00 93.35 131 ALA B N 1
ATOM 4379 C CA . ALA B 1 134 ? -38.034 -25.484 2.835 1.00 98.02 131 ALA B CA 1
ATOM 4380 C C . ALA B 1 134 ? -38.565 -26.884 2.528 1.00 104.08 131 ALA B C 1
ATOM 4381 O O . ALA B 1 134 ? -37.881 -27.697 1.900 1.00 104.71 131 ALA B O 1
ATOM 4383 N N . GLY B 1 135 ? -39.792 -27.148 2.980 1.00 110.07 132 GLY B N 1
ATOM 4384 C CA . GLY B 1 135 ? -40.449 -28.450 2.801 1.00 114.95 132 GLY B CA 1
ATOM 4385 C C . GLY B 1 135 ? -40.399 -29.341 4.042 1.00 116.45 132 GLY B C 1
ATOM 4386 O O . GLY B 1 135 ? -41.242 -30.231 4.196 1.00 117.32 132 GLY B O 1
ATOM 4387 N N . HIS B 1 136 ? -39.414 -29.111 4.922 1.00 115.88 133 HIS B N 1
ATOM 4388 C CA . HIS B 1 136 ? -39.261 -29.901 6.153 1.00 114.80 133 HIS B CA 1
ATOM 4389 C C . HIS B 1 136 ? -40.295 -29.514 7.207 1.00 107.59 133 HIS B C 1
ATOM 4390 O O . HIS B 1 136 ? -40.896 -28.439 7.153 1.00 103.09 133 HIS B O 1
ATOM 4397 N N . ALA B 1 137 ? -40.477 -30.410 8.168 1.00 102.14 134 ALA B N 1
ATOM 4398 C CA . ALA B 1 137 ? -41.396 -30.205 9.277 1.00 97.71 134 ALA B CA 1
ATOM 4399 C C . ALA B 1 137 ? -41.091 -31.280 10.309 1.00 94.63 134 ALA B C 1
ATOM 4400 O O . ALA B 1 137 ? -41.618 -32.391 10.232 1.00 96.21 134 ALA B O 1
ATOM 4402 N N . VAL B 1 138 ? -40.212 -30.944 11.253 1.00 88.82 135 VAL B N 1
ATOM 4403 C CA . VAL B 1 138 ? -39.800 -31.877 12.303 1.00 85.99 135 VAL B CA 1
ATOM 4404 C C . VAL B 1 138 ? -40.283 -31.395 13.659 1.00 83.70 135 VAL B C 1
ATOM 4405 O O . VAL B 1 138 ? -40.419 -30.195 13.887 1.00 83.51 135 VAL B O 1
ATOM 4409 N N . ARG B 1 139 ? -40.526 -32.347 14.551 1.00 83.30 136 ARG B N 1
ATOM 4410 C CA . ARG B 1 139 ? -41.002 -32.077 15.899 1.00 82.45 136 ARG B CA 1
ATOM 4411 C C . ARG B 1 139 ? -39.907 -32.501 16.878 1.00 79.24 136 ARG B C 1
ATOM 4412 O O . ARG B 1 139 ? -39.509 -33.669 16.895 1.00 79.64 136 ARG B O 1
ATOM 4420 N N . ILE B 1 140 ? -39.419 -31.548 17.681 1.00 73.01 137 ILE B N 1
ATOM 4421 C CA . ILE B 1 140 ? -38.341 -31.810 18.637 1.00 69.40 137 ILE B CA 1
ATOM 4422 C C . ILE B 1 140 ? -38.829 -31.679 20.079 1.00 66.11 137 ILE B C 1
ATOM 4423 O O . ILE B 1 140 ? -39.486 -30.705 20.421 1.00 64.45 137 ILE B O 1
ATOM 4428 N N . GLY B 1 141 ? -38.496 -32.659 20.915 1.00 65.00 138 GLY B N 1
ATOM 4429 C CA . GLY B 1 141 ? -38.861 -32.640 22.335 1.00 64.29 138 GLY B CA 1
ATOM 4430 C C . GLY B 1 141 ? -37.647 -32.210 23.142 1.00 61.26 138 GLY B C 1
ATOM 4431 O O . GLY B 1 141 ? -36.519 -32.350 22.673 1.00 59.87 138 GLY B O 1
ATOM 4432 N N . CYS B 1 142 ? -37.862 -31.685 24.346 1.00 60.07 139 CYS B N 1
ATOM 4433 C CA . CYS B 1 142 ? -36.742 -31.242 25.183 1.00 59.00 139 CYS B CA 1
ATOM 4434 C C . CYS B 1 142 ? -37.028 -31.221 26.681 1.00 59.86 139 CYS B C 1
ATOM 4435 O O . CYS B 1 142 ? -38.183 -31.235 27.111 1.00 61.09 139 CYS B O 1
ATOM 4438 N N . GLU B 1 143 ? -35.957 -31.218 27.474 1.00 59.70 140 GLU B N 1
ATOM 4439 C CA . GLU B 1 143 ? -36.080 -31.116 28.925 1.00 60.38 140 GLU B CA 1
ATOM 4440 C C . GLU B 1 143 ? -36.160 -29.630 29.251 1.00 57.00 140 GLU B C 1
ATOM 4441 O O . GLU B 1 143 ? -36.970 -29.223 30.077 1.00 57.56 140 GLU B O 1
ATOM 4447 N N . HIS B 1 144 ? -35.291 -28.847 28.598 1.00 53.41 141 HIS B N 1
ATOM 4448 C CA . HIS B 1 144 ? -35.202 -27.400 28.785 1.00 50.83 141 HIS B CA 1
ATOM 4449 C C . HIS B 1 144 ? -35.348 -26.676 27.454 1.00 49.88 141 HIS B C 1
ATOM 4450 O O . HIS B 1 144 ? -34.780 -27.096 26.442 1.00 48.79 141 HIS B O 1
ATOM 4457 N N . LEU B 1 145 ? -36.102 -25.579 27.473 1.00 48.94 142 LEU B N 1
ATOM 4458 C CA . LEU B 1 145 ? -36.329 -24.744 26.305 1.00 47.97 142 LEU B CA 1
ATOM 4459 C C . LEU B 1 145 ? -35.739 -23.361 26.607 1.00 45.96 142 LEU B C 1
ATOM 4460 O O . LEU B 1 145 ? -36.167 -22.707 27.550 1.00 44.86 142 LEU B O 1
ATOM 4465 N N . LEU B 1 146 ? -34.742 -22.941 25.824 1.00 45.15 143 LEU B N 1
ATOM 4466 C CA . LEU B 1 146 ? -34.082 -21.653 26.014 1.00 44.36 143 LEU B CA 1
ATOM 4467 C C . LEU B 1 146 ? -34.493 -20.675 24.920 1.00 44.71 143 LEU B C 1
ATOM 4468 O O . LEU B 1 146 ? -34.090 -20.819 23.760 1.00 44.19 143 LEU B O 1
ATOM 4473 N N . LEU B 1 147 ? -35.290 -19.680 25.303 1.00 44.64 144 LEU B N 1
ATOM 4474 C CA . LEU B 1 147 ? -35.765 -18.656 24.380 1.00 43.15 144 LEU B CA 1
ATOM 4475 C C . LEU B 1 147 ? -34.730 -17.534 24.262 1.00 40.87 144 LEU B C 1
ATOM 4476 O O . LEU B 1 147 ? -34.329 -16.923 25.247 1.00 39.12 144 LEU B O 1
ATOM 4481 N N . ALA B 1 148 ? -34.284 -17.289 23.041 1.00 40.13 145 ALA B N 1
ATOM 4482 C CA . ALA B 1 148 ? -33.290 -16.267 22.774 1.00 37.67 145 ALA B CA 1
ATOM 4483 C C . ALA B 1 148 ? -33.549 -15.761 21.364 1.00 38.49 145 ALA B C 1
ATOM 4484 O O . ALA B 1 148 ? -32.664 -15.719 20.507 1.00 36.62 145 ALA B O 1
ATOM 4486 N N . THR B 1 149 ? -34.792 -15.369 21.146 1.00 40.28 146 THR B N 1
ATOM 4487 C CA . THR B 1 149 ? -35.242 -14.896 19.850 1.00 40.78 146 THR B CA 1
ATOM 4488 C C . THR B 1 149 ? -34.897 -13.429 19.554 1.00 40.20 146 THR B C 1
ATOM 4489 O O . THR B 1 149 ? -35.168 -12.938 18.465 1.00 38.76 146 THR B O 1
ATOM 4493 N N . GLY B 1 150 ? -34.306 -12.738 20.524 1.00 39.74 147 GLY B N 1
ATOM 4494 C CA . GLY B 1 150 ? -33.850 -11.373 20.319 1.00 39.76 147 GLY B CA 1
ATOM 4495 C C . GLY B 1 150 ? -34.867 -10.270 20.138 1.00 41.17 147 GLY B C 1
ATOM 4496 O O . GLY B 1 150 ? -35.875 -10.216 20.842 1.00 43.85 147 GLY B O 1
ATOM 4497 N N . SER B 1 151 ? -34.578 -9.375 19.193 1.00 41.27 148 SER B N 1
ATOM 4498 C CA . SER B 1 151 ? -35.412 -8.220 18.941 1.00 41.93 148 SER B CA 1
ATOM 4499 C C . SER B 1 151 ? -35.359 -7.726 17.497 1.00 41.82 148 SER B C 1
ATOM 4500 O O . SER B 1 151 ? -34.593 -8.228 16.681 1.00 41.22 148 SER B O 1
ATOM 4503 N N A GLU B 1 152 ? -36.217 -6.747 17.211 0.60 44.16 149 GLU B N 1
ATOM 4504 N N B GLU B 1 152 ? -36.166 -6.705 17.228 0.40 42.95 149 GLU B N 1
ATOM 4505 C CA A GLU B 1 152 ? -36.373 -6.105 15.892 0.60 46.25 149 GLU B CA 1
ATOM 4506 C CA B GLU B 1 152 ? -36.304 -6.102 15.911 0.40 44.19 149 GLU B CA 1
ATOM 4507 C C A GLU B 1 152 ? -36.617 -4.609 16.058 0.60 46.03 149 GLU B C 1
ATOM 4508 C C B GLU B 1 152 ? -36.541 -4.607 16.077 0.40 44.86 149 GLU B C 1
ATOM 4509 O O A GLU B 1 152 ? -37.066 -4.166 17.118 0.60 46.92 149 GLU B O 1
ATOM 4510 O O B GLU B 1 152 ? -36.901 -4.164 17.168 0.40 45.67 149 GLU B O 1
ATOM 4521 N N . PRO B 1 153 ? -36.361 -3.822 14.999 1.00 46.34 150 PRO B N 1
ATOM 4522 C CA . PRO B 1 153 ? -36.573 -2.375 15.138 1.00 46.37 150 PRO B CA 1
ATOM 4523 C C . PRO B 1 153 ? -38.025 -2.010 15.350 1.00 46.46 150 PRO B C 1
ATOM 4524 O O . PRO B 1 153 ? -38.906 -2.696 14.849 1.00 47.64 150 PRO B O 1
ATOM 4528 N N . VAL B 1 154 ? -38.252 -0.961 16.132 1.00 46.89 151 VAL B N 1
ATOM 4529 C CA . VAL B 1 154 ? -39.591 -0.449 16.375 1.00 48.63 151 VAL B CA 1
ATOM 4530 C C . VAL B 1 154 ? -39.951 0.434 15.186 1.00 50.20 151 VAL B C 1
ATOM 4531 O O . VAL B 1 154 ? -39.204 1.329 14.819 1.00 50.02 151 VAL B O 1
ATOM 4535 N N . GLU B 1 155 ? -41.106 0.179 14.602 1.00 53.13 152 GLU B N 1
ATOM 4536 C CA . GLU B 1 155 ? -41.577 0.922 13.453 1.00 56.17 152 GLU B CA 1
ATOM 4537 C C . GLU B 1 155 ? -42.478 2.064 13.914 1.00 56.89 152 GLU B C 1
ATOM 4538 O O . GLU B 1 155 ? -43.369 1.843 14.737 1.00 56.55 152 GLU B O 1
ATOM 4544 N N . LEU B 1 156 ? -42.244 3.280 13.408 1.00 57.44 153 LEU B N 1
ATOM 4545 C CA . LEU B 1 156 ? -43.114 4.406 13.754 1.00 59.94 153 LEU B CA 1
ATOM 4546 C C . LEU B 1 156 ? -44.471 4.170 13.100 1.00 63.80 153 LEU B C 1
ATOM 4547 O O . LEU B 1 156 ? -44.533 3.871 11.905 1.00 64.56 153 LEU B O 1
ATOM 4552 N N . PRO B 1 157 ? -45.562 4.292 13.878 1.00 66.67 154 PRO B N 1
ATOM 4553 C CA . PRO B 1 157 ? -46.893 4.051 13.299 1.00 69.49 154 PRO B CA 1
ATOM 4554 C C . PRO B 1 157 ? -47.296 5.016 12.175 1.00 70.92 154 PRO B C 1
ATOM 4555 O O . PRO B 1 157 ? -48.062 4.628 11.283 1.00 71.97 154 PRO B O 1
ATOM 4559 N N . SER B 1 158 ? -46.778 6.245 12.215 1.00 70.73 155 SER B N 1
ATOM 4560 C CA . SER B 1 158 ? -47.100 7.256 11.194 1.00 73.91 155 SER B CA 1
ATOM 4561 C C . SER B 1 158 ? -46.112 7.279 10.016 1.00 73.24 155 SER B C 1
ATOM 4562 O O . SER B 1 158 ? -46.247 8.110 9.107 1.00 71.99 155 SER B O 1
ATOM 4565 N N . MET B 1 159 ? -45.145 6.358 10.014 1.00 71.03 156 MET B N 1
ATOM 4566 C CA . MET B 1 159 ? -44.110 6.358 8.995 1.00 70.99 156 MET B CA 1
ATOM 4567 C C . MET B 1 159 ? -43.451 4.981 8.920 1.00 69.25 156 MET B C 1
ATOM 4568 O O . MET B 1 159 ? -42.331 4.799 9.404 1.00 64.00 156 MET B O 1
ATOM 4573 N N . PRO B 1 160 ? -44.142 4.002 8.301 1.00 70.70 157 PRO B N 1
ATOM 4574 C CA . PRO B 1 160 ? -43.637 2.621 8.221 1.00 67.64 157 PRO B CA 1
ATOM 4575 C C . PRO B 1 160 ? -42.411 2.417 7.336 1.00 65.03 157 PRO B C 1
ATOM 4576 O O . PRO B 1 160 ? -42.096 3.257 6.491 1.00 64.34 157 PRO B O 1
ATOM 4580 N N . PHE B 1 161 ? -41.738 1.289 7.539 1.00 63.05 158 PHE B N 1
ATOM 4581 C CA . PHE B 1 161 ? -40.547 0.947 6.767 1.00 63.44 158 PHE B CA 1
ATOM 4582 C C . PHE B 1 161 ? -40.895 0.551 5.327 1.00 66.91 158 PHE B C 1
ATOM 4583 O O . PHE B 1 161 ? -41.667 -0.385 5.096 1.00 70.80 158 PHE B O 1
ATOM 4591 N N . GLY B 1 162 ? -40.311 1.270 4.373 1.00 67.31 159 GLY B N 1
ATOM 4592 C CA . GLY B 1 162 ? -40.541 1.029 2.949 1.00 69.96 159 GLY B CA 1
ATOM 4593 C C . GLY B 1 162 ? -40.086 2.236 2.143 1.00 71.39 159 GLY B C 1
ATOM 4594 O O . GLY B 1 162 ? -40.345 3.380 2.532 1.00 71.23 159 GLY B O 1
ATOM 4595 N N . GLY B 1 163 ? -39.387 1.986 1.036 1.00 71.30 160 GLY B N 1
ATOM 4596 C CA . GLY B 1 163 ? -38.896 3.061 0.166 1.00 69.25 160 GLY B CA 1
ATOM 4597 C C . GLY B 1 163 ? -37.844 3.925 0.832 1.00 64.57 160 GLY B C 1
ATOM 4598 O O . GLY B 1 163 ? -36.816 3.419 1.269 1.00 62.00 160 GLY B O 1
ATOM 4599 N N . HIS B 1 164 ? -38.116 5.227 0.922 1.00 63.78 161 HIS B N 1
ATOM 4600 C CA . HIS B 1 164 ? -37.191 6.181 1.540 1.00 63.00 161 HIS B CA 1
ATOM 4601 C C . HIS B 1 164 ? -36.998 5.943 3.045 1.00 58.60 161 HIS B C 1
ATOM 4602 O O . HIS B 1 164 ? -35.965 6.310 3.588 1.00 56.27 161 HIS B O 1
ATOM 4609 N N . VAL B 1 165 ? -37.988 5.350 3.715 1.00 57.05 162 VAL B N 1
ATOM 4610 C CA . VAL B 1 165 ? -37.899 5.088 5.160 1.00 54.50 162 VAL B CA 1
ATOM 4611 C C . VAL B 1 165 ? -37.238 3.722 5.393 1.00 51.97 162 VAL B C 1
ATOM 4612 O O . VAL B 1 165 ? -37.726 2.696 4.919 1.00 52.26 162 VAL B O 1
ATOM 4616 N N . VAL B 1 166 ? -36.132 3.717 6.129 1.00 49.26 163 VAL B N 1
ATOM 4617 C CA . VAL B 1 166 ? -35.390 2.478 6.385 1.00 47.62 163 VAL B CA 1
ATOM 4618 C C . VAL B 1 166 ? -35.045 2.294 7.841 1.00 44.69 163 VAL B C 1
ATOM 4619 O O . VAL B 1 166 ? -35.136 3.224 8.629 1.00 44.33 163 VAL B O 1
ATOM 4623 N N . SER B 1 167 ? -34.636 1.078 8.178 1.00 44.02 164 SER B N 1
ATOM 4624 C CA . SER B 1 167 ? -34.216 0.735 9.533 1.00 42.01 164 SER B CA 1
ATOM 4625 C C . SER B 1 167 ? -32.703 0.709 9.533 1.00 40.91 164 SER B C 1
ATOM 4626 O O . SER B 1 167 ? -32.074 0.929 8.499 1.00 38.44 164 SER B O 1
ATOM 4629 N N . SER B 1 168 ? -32.129 0.418 10.699 1.00 40.74 165 SER B N 1
ATOM 4630 C CA . SER B 1 168 ? -30.686 0.331 10.852 1.00 39.76 165 SER B CA 1
ATOM 4631 C C . SER B 1 168 ? -30.095 -0.724 9.909 1.00 40.36 165 SER B C 1
ATOM 4632 O O . SER B 1 168 ? -28.962 -0.579 9.449 1.00 38.77 165 SER B O 1
ATOM 4635 N N . THR B 1 169 ? -30.876 -1.771 9.627 1.00 41.32 166 THR B N 1
ATOM 4636 C CA . THR B 1 169 ? -30.462 -2.876 8.739 1.00 43.07 166 THR B CA 1
ATOM 4637 C C . THR B 1 169 ? -30.076 -2.395 7.338 1.00 44.84 166 THR B C 1
ATOM 4638 O O . THR B 1 169 ? -28.993 -2.726 6.853 1.00 45.09 166 THR B O 1
ATOM 4642 N N . ASP B 1 170 ? -30.965 -1.642 6.689 1.00 46.48 167 ASP B N 1
ATOM 4643 C CA . ASP B 1 170 ? -30.677 -1.100 5.359 1.00 48.99 167 ASP B CA 1
ATOM 4644 C C . ASP B 1 170 ? -29.653 0.028 5.437 1.00 47.52 167 ASP B C 1
ATOM 4645 O O . ASP B 1 170 ? -28.896 0.225 4.497 1.00 47.75 167 ASP B O 1
ATOM 4650 N N . ALA B 1 171 ? -29.631 0.765 6.550 1.00 45.56 168 ALA B N 1
ATOM 4651 C CA . ALA B 1 171 ? -28.645 1.838 6.727 1.00 46.28 168 ALA B CA 1
ATOM 4652 C C . ALA B 1 171 ? -27.215 1.256 6.764 1.00 44.50 168 ALA B C 1
ATOM 4653 O O . ALA B 1 171 ? -26.258 1.922 6.375 1.00 45.45 168 ALA B O 1
ATOM 4655 N N . LEU B 1 172 ? -27.098 0.013 7.233 1.00 41.75 169 LEU B N 1
ATOM 4656 C CA . LEU B 1 172 ? -25.816 -0.694 7.301 1.00 40.77 169 LEU B CA 1
ATOM 4657 C C . LEU B 1 172 ? -25.404 -1.357 5.967 1.00 40.73 169 LEU B C 1
ATOM 4658 O O . LEU B 1 172 ? -24.278 -1.831 5.846 1.00 39.08 169 LEU B O 1
ATOM 4663 N N . SER B 1 173 ? -26.306 -1.402 4.983 1.00 41.88 170 SER B N 1
ATOM 4664 C CA . SER B 1 173 ? -25.973 -1.977 3.670 1.00 43.72 170 SER B CA 1
ATOM 4665 C C . SER B 1 173 ? -26.513 -1.118 2.511 1.00 43.70 170 SER B C 1
ATOM 4666 O O . SER B 1 173 ? -27.204 -1.609 1.616 1.00 42.52 170 SER B O 1
ATOM 4669 N N . PRO B 1 174 ? -26.164 0.176 2.510 1.00 43.84 171 PRO B N 1
ATOM 4670 C CA . PRO B 1 174 ? -26.618 1.063 1.447 1.00 45.09 171 PRO B CA 1
ATOM 4671 C C . PRO B 1 174 ? -25.983 0.753 0.102 1.00 44.89 171 PRO B C 1
ATOM 4672 O O . PRO B 1 174 ? -24.835 0.337 0.049 1.00 44.64 171 PRO B O 1
ATOM 4676 N N . ALA B 1 175 ? -26.739 0.933 -0.971 1.00 47.38 172 ALA B N 1
ATOM 4677 C CA . ALA B 1 175 ? -26.217 0.737 -2.322 1.00 48.64 172 ALA B CA 1
ATOM 4678 C C . ALA B 1 175 ? -25.598 2.063 -2.752 1.00 49.04 172 ALA B C 1
ATOM 4679 O O . ALA B 1 175 ? -24.652 2.084 -3.538 1.00 51.18 172 ALA B O 1
ATOM 4681 N N . THR B 1 176 ? -26.154 3.165 -2.235 1.00 47.99 173 THR B N 1
ATOM 4682 C CA . THR B 1 176 ? -25.663 4.518 -2.516 1.00 48.78 173 THR B CA 1
ATOM 4683 C C . THR B 1 176 ? -25.770 5.417 -1.280 1.00 47.39 173 THR B C 1
ATOM 4684 O O . THR B 1 176 ? -26.480 5.103 -0.328 1.00 46.73 173 THR B O 1
ATOM 4688 N N . LEU B 1 177 ? -25.055 6.536 -1.312 1.00 48.16 174 LEU B N 1
ATOM 4689 C CA . LEU B 1 177 ? -25.101 7.519 -0.237 1.00 48.48 174 LEU B CA 1
ATOM 4690 C C . LEU B 1 177 ? -26.122 8.583 -0.645 1.00 48.90 174 LEU B C 1
ATOM 4691 O O . LEU B 1 177 ? -26.063 9.088 -1.759 1.00 48.63 174 LEU B O 1
ATOM 4696 N N . PRO B 1 178 ? -27.067 8.914 0.251 1.00 49.14 175 PRO B N 1
ATOM 4697 C CA . PRO B 1 178 ? -28.074 9.919 -0.072 1.00 51.17 175 PRO B CA 1
ATOM 4698 C C . PRO B 1 178 ? -27.533 11.335 0.107 1.00 51.93 175 PRO B C 1
ATOM 4699 O O . PRO B 1 178 ? -26.533 11.531 0.814 1.00 50.01 175 PRO B O 1
ATOM 4703 N N . LYS B 1 179 ? -28.192 12.307 -0.517 1.00 54.53 176 LYS B N 1
ATOM 4704 C CA . LYS B 1 179 ? -27.766 13.699 -0.404 1.00 57.40 176 LYS B CA 1
ATOM 4705 C C . LYS B 1 179 ? -28.113 14.224 0.984 1.00 55.30 176 LYS B C 1
ATOM 4706 O O . LYS B 1 179 ? -27.275 14.826 1.651 1.00 52.05 176 LYS B O 1
ATOM 4712 N N . ARG B 1 180 ? -29.358 13.981 1.397 1.00 56.46 177 ARG B N 1
ATOM 4713 C CA . ARG B 1 180 ? -29.878 14.417 2.697 1.00 55.71 177 ARG B CA 1
ATOM 4714 C C . ARG B 1 180 ? -30.483 13.221 3.414 1.00 52.68 177 ARG B C 1
ATOM 4715 O O . ARG B 1 180 ? -31.203 12.431 2.809 1.00 53.10 177 ARG B O 1
ATOM 4723 N N . LEU B 1 181 ? -30.184 13.108 4.705 1.00 50.15 178 LEU B N 1
ATOM 4724 C CA . LEU B 1 181 ? -30.663 12.024 5.556 1.00 47.60 178 LEU B CA 1
ATOM 4725 C C . LEU B 1 181 ? -31.256 12.615 6.804 1.00 46.43 178 LEU B C 1
ATOM 4726 O O . LEU B 1 181 ? -30.682 13.522 7.408 1.00 45.04 178 LEU B O 1
ATOM 4731 N N . VAL B 1 182 ? -32.402 12.083 7.201 1.00 46.56 179 VAL B N 1
ATOM 4732 C CA . VAL B 1 182 ? -33.044 12.481 8.436 1.00 45.94 179 VAL B CA 1
ATOM 4733 C C . VAL B 1 182 ? -33.061 11.220 9.311 1.00 43.74 179 VAL B C 1
ATOM 4734 O O . VAL B 1 182 ? -33.435 10.148 8.844 1.00 41.37 179 VAL B O 1
ATOM 4738 N N . VAL B 1 183 ? -32.588 11.349 10.549 1.00 42.91 180 VAL B N 1
ATOM 4739 C CA . VAL B 1 183 ? -32.578 10.247 11.502 1.00 42.43 180 VAL B CA 1
ATOM 4740 C C . VAL B 1 183 ? -33.600 10.586 12.579 1.00 44.49 180 VAL B C 1
ATOM 4741 O O . VAL B 1 183 ? -33.649 11.728 13.040 1.00 45.99 180 VAL B O 1
ATOM 4745 N N . VAL B 1 184 ? -34.443 9.614 12.946 1.00 44.30 181 VAL B N 1
ATOM 4746 C CA . VAL B 1 184 ? -35.425 9.796 14.014 1.00 43.89 181 VAL B CA 1
ATOM 4747 C C . VAL B 1 184 ? -34.898 8.931 15.161 1.00 42.22 181 VAL B C 1
ATOM 4748 O O . VAL B 1 184 ? -34.799 7.717 15.020 1.00 42.04 181 VAL B O 1
ATOM 4752 N N . GLY B 1 185 ? -34.525 9.566 16.272 1.00 41.88 182 GLY B N 1
ATOM 4753 C CA . GLY B 1 185 ? -33.953 8.878 17.434 1.00 40.57 182 GLY B CA 1
ATOM 4754 C C . GLY B 1 185 ? -32.488 9.274 17.649 1.00 41.08 182 GLY B C 1
ATOM 4755 O O . GLY B 1 185 ? -31.628 9.042 16.794 1.00 39.70 182 GLY B O 1
ATOM 4756 N N . ALA B 1 186 ? -32.212 9.910 18.784 1.00 41.65 183 ALA B N 1
ATOM 4757 C CA . ALA B 1 186 ? -30.868 10.321 19.141 1.00 40.29 183 ALA B CA 1
ATOM 4758 C C . ALA B 1 186 ? -30.362 9.364 20.215 1.00 40.05 183 ALA B C 1
ATOM 4759 O O . ALA B 1 186 ? -29.769 9.785 21.214 1.00 40.48 183 ALA B O 1
ATOM 4761 N N . GLY B 1 187 ? -30.633 8.071 20.005 1.00 37.45 184 GLY B N 1
ATOM 4762 C CA . GLY B 1 187 ? -30.153 7.023 20.877 1.00 36.10 184 GLY B CA 1
ATOM 4763 C C . GLY B 1 187 ? -28.820 6.609 20.278 1.00 35.77 184 GLY B C 1
ATOM 4764 O O . GLY B 1 187 ? -28.383 7.195 19.275 1.00 35.27 184 GLY B O 1
ATOM 4765 N N . TYR B 1 188 ? -28.190 5.573 20.829 1.00 34.85 185 TYR B N 1
ATOM 4766 C CA . TYR B 1 188 ? -26.886 5.184 20.329 1.00 35.28 185 TYR B CA 1
ATOM 4767 C C . TYR B 1 188 ? -26.917 4.666 18.869 1.00 36.09 185 TYR B C 1
ATOM 4768 O O . TYR B 1 188 ? -25.971 4.878 18.118 1.00 35.72 185 TYR B O 1
ATOM 4777 N N . ILE B 1 189 ? -27.999 4.028 18.450 1.00 36.99 186 ILE B N 1
ATOM 4778 C CA . ILE B 1 189 ? -28.049 3.505 17.082 1.00 37.33 186 ILE B CA 1
ATOM 4779 C C . ILE B 1 189 ? -28.194 4.626 16.064 1.00 36.63 186 ILE B C 1
ATOM 4780 O O . ILE B 1 189 ? -27.447 4.671 15.091 1.00 35.57 186 ILE B O 1
ATOM 4785 N N . GLY B 1 190 ? -29.133 5.529 16.302 1.00 36.44 187 GLY B N 1
ATOM 4786 C CA . GLY B 1 190 ? -29.359 6.650 15.404 1.00 37.23 187 GLY B CA 1
ATOM 4787 C C . GLY B 1 190 ? -28.174 7.596 15.292 1.00 37.75 187 GLY B C 1
ATOM 4788 O O . GLY B 1 190 ? -27.890 8.114 14.208 1.00 37.85 187 GLY B O 1
ATOM 4789 N N . LEU B 1 191 ? -27.481 7.829 16.405 1.00 37.97 188 LEU B N 1
ATOM 4790 C CA . LEU B 1 191 ? -26.321 8.725 16.392 1.00 37.50 188 LEU B CA 1
ATOM 4791 C C . LEU B 1 191 ? -25.079 8.093 15.812 1.00 36.69 188 LEU B C 1
ATOM 4792 O O . LEU B 1 191 ? -24.322 8.777 15.127 1.00 36.20 188 LEU B O 1
ATOM 4797 N N . GLU B 1 192 ? -24.833 6.820 16.126 1.00 36.05 189 GLU B N 1
ATOM 4798 C CA . GLU B 1 192 ? -23.684 6.132 15.566 1.00 35.39 189 GLU B CA 1
ATOM 4799 C C . GLU B 1 192 ? -23.789 6.167 14.051 1.00 36.28 189 GLU B C 1
ATOM 4800 O O . GLU B 1 192 ? -22.849 6.564 13.384 1.00 39.39 189 GLU B O 1
ATOM 4806 N N . LEU B 1 193 ? -24.941 5.780 13.516 1.00 37.28 190 LEU B N 1
ATOM 4807 C CA . LEU B 1 193 ? -25.146 5.767 12.065 1.00 38.37 190 LEU B CA 1
ATOM 4808 C C . LEU B 1 193 ? -25.257 7.178 11.488 1.00 38.49 190 LEU B C 1
ATOM 4809 O O . LEU B 1 193 ? -24.798 7.430 10.381 1.00 39.32 190 LEU B O 1
ATOM 4814 N N . GLY B 1 194 ? -25.832 8.102 12.245 1.00 38.69 191 GLY B N 1
ATOM 4815 C CA . GLY B 1 194 ? -25.962 9.480 11.785 1.00 40.37 191 GLY B CA 1
ATOM 4816 C C . GLY B 1 194 ? -24.610 10.126 11.530 1.00 40.33 191 GLY B C 1
ATOM 4817 O O . GLY B 1 194 ? -24.435 10.878 10.571 1.00 41.36 191 GLY B O 1
ATOM 4818 N N . ILE B 1 195 ? -23.654 9.808 12.395 1.00 39.16 192 ILE B N 1
ATOM 4819 C CA . ILE B 1 195 ? -22.292 10.330 12.318 1.00 37.82 192 ILE B CA 1
ATOM 4820 C C . ILE B 1 195 ? -21.538 9.664 11.166 1.00 37.80 192 ILE B C 1
ATOM 4821 O O . ILE B 1 195 ? -20.737 10.310 10.496 1.00 38.17 192 ILE B O 1
ATOM 4826 N N . VAL B 1 196 ? -21.769 8.366 10.965 1.00 36.24 193 VAL B N 1
ATOM 4827 C CA . VAL B 1 196 ? -21.147 7.630 9.853 1.00 35.03 193 VAL B CA 1
ATOM 4828 C C . VAL B 1 196 ? -21.449 8.374 8.547 1.00 36.75 193 VAL B C 1
ATOM 4829 O O . VAL B 1 196 ? -20.542 8.773 7.831 1.00 38.47 193 VAL B O 1
ATOM 4833 N N . TYR B 1 197 ? -22.731 8.595 8.295 1.00 37.72 194 TYR B N 1
ATOM 4834 C CA . TYR B 1 197 ? -23.200 9.275 7.097 1.00 39.03 194 TYR B CA 1
ATOM 4835 C C . TYR B 1 197 ? -22.727 10.707 6.969 1.00 39.93 194 TYR B C 1
ATOM 4836 O O . TYR B 1 197 ? -22.436 11.149 5.864 1.00 39.72 194 TYR B O 1
ATOM 4845 N N . ARG B 1 198 ? -22.641 11.429 8.086 1.00 40.97 195 ARG B N 1
ATOM 4846 C CA . ARG B 1 198 ? -22.194 12.833 8.060 1.00 41.44 195 ARG B CA 1
ATOM 4847 C C . ARG B 1 198 ? -20.735 12.908 7.642 1.00 41.09 195 ARG B C 1
ATOM 4848 O O . ARG B 1 198 ? -20.366 13.752 6.816 1.00 42.82 195 ARG B O 1
ATOM 4856 N N . LYS B 1 199 ? -19.909 12.017 8.192 1.00 39.62 196 LYS B N 1
ATOM 4857 C CA . LYS B 1 199 ? -18.477 11.967 7.838 1.00 38.69 196 LYS B CA 1
ATOM 4858 C C . LYS B 1 199 ? -18.276 11.556 6.382 1.00 38.79 196 LYS B C 1
ATOM 4859 O O . LYS B 1 199 ? -17.267 11.902 5.796 1.00 40.84 196 LYS B O 1
ATOM 4865 N N . LEU B 1 200 ? -19.245 10.842 5.803 1.00 38.90 197 LEU B N 1
ATOM 4866 C CA . LEU B 1 200 ? -19.181 10.429 4.382 1.00 39.61 197 LEU B CA 1
ATOM 4867 C C . LEU B 1 200 ? -19.733 11.490 3.407 1.00 41.18 197 LEU B C 1
ATOM 4868 O O . LEU B 1 200 ? -19.973 11.180 2.245 1.00 44.27 197 LEU B O 1
ATOM 4873 N N . GLY B 1 201 ? -19.923 12.727 3.879 1.00 41.47 198 GLY B N 1
ATOM 4874 C CA . GLY B 1 201 ? -20.398 13.840 3.044 1.00 42.61 198 GLY B CA 1
ATOM 4875 C C . GLY B 1 201 ? -21.901 14.035 2.940 1.00 44.54 198 GLY B C 1
ATOM 4876 O O . GLY B 1 201 ? -22.362 14.857 2.164 1.00 47.77 198 GLY B O 1
ATOM 4877 N N . VAL B 1 202 ? -22.676 13.296 3.721 1.00 44.86 199 VAL B N 1
ATOM 4878 C CA . VAL B 1 202 ? -24.128 13.401 3.669 1.00 45.69 199 VAL B CA 1
ATOM 4879 C C . VAL B 1 202 ? -24.633 14.513 4.592 1.00 47.70 199 VAL B C 1
ATOM 4880 O O . VAL B 1 202 ? -24.068 14.741 5.666 1.00 47.22 199 VAL B O 1
ATOM 4884 N N . ASP B 1 203 ? -25.675 15.218 4.149 1.00 50.01 200 ASP B N 1
ATOM 4885 C CA . ASP B 1 203 ? -26.323 16.269 4.945 1.00 51.96 200 ASP B CA 1
ATOM 4886 C C . ASP B 1 203 ? -27.206 15.504 5.920 1.00 49.07 200 ASP B C 1
ATOM 4887 O O . ASP B 1 203 ? -28.199 14.918 5.512 1.00 48.96 200 ASP B O 1
ATOM 4892 N N . VAL B 1 204 ? -26.851 15.520 7.203 1.00 47.36 201 VAL B N 1
ATOM 4893 C CA . VAL B 1 204 ? -27.582 14.746 8.211 1.00 46.16 201 VAL B CA 1
ATOM 4894 C C . VAL B 1 204 ? -28.304 15.588 9.251 1.00 45.88 201 VAL B C 1
ATOM 4895 O O . VAL B 1 204 ? -27.741 16.535 9.796 1.00 44.51 201 VAL B O 1
ATOM 4899 N N . SER B 1 205 ? -29.547 15.191 9.532 1.00 45.86 202 SER B N 1
ATOM 4900 C CA . SER B 1 205 ? -30.389 15.835 10.527 1.00 46.89 202 SER B CA 1
ATOM 4901 C C . SER B 1 205 ? -30.887 14.755 11.474 1.00 46.51 202 SER B C 1
ATOM 4902 O O . SER B 1 205 ? -31.249 13.658 11.030 1.00 46.38 202 SER B O 1
ATOM 4905 N N . VAL B 1 206 ? -30.887 15.051 12.773 1.00 46.79 203 VAL B N 1
ATOM 4906 C CA . VAL B 1 206 ? -31.370 14.098 13.783 1.00 47.57 203 VAL B CA 1
ATOM 4907 C C . VAL B 1 206 ? -32.605 14.701 14.470 1.00 48.56 203 VAL B C 1
ATOM 4908 O O . VAL B 1 206 ? -32.605 15.889 14.807 1.00 50.99 203 VAL B O 1
ATOM 4912 N N . VAL B 1 207 ? -33.656 13.886 14.626 1.00 48.67 204 VAL B N 1
ATOM 4913 C CA . VAL B 1 207 ? -34.928 14.282 15.269 1.00 49.85 204 VAL B CA 1
ATOM 4914 C C . VAL B 1 207 ? -35.146 13.439 16.526 1.00 48.99 204 VAL B C 1
ATOM 4915 O O . VAL B 1 207 ? -35.322 12.227 16.437 1.00 46.90 204 VAL B O 1
ATOM 4919 N N . GLU B 1 208 ? -35.150 14.100 17.685 1.00 51.07 205 GLU B N 1
ATOM 4920 C CA . GLU B 1 208 ? -35.313 13.456 18.992 1.00 50.86 205 GLU B CA 1
ATOM 4921 C C . GLU B 1 208 ? -36.392 14.161 19.784 1.00 54.21 205 GLU B C 1
ATOM 4922 O O . GLU B 1 208 ? -36.466 15.391 19.775 1.00 56.71 205 GLU B O 1
ATOM 4928 N N . ALA B 1 209 ? -37.214 13.381 20.481 1.00 54.98 206 ALA B N 1
ATOM 4929 C CA . ALA B 1 209 ? -38.295 13.928 21.298 1.00 58.59 206 ALA B CA 1
ATOM 4930 C C . ALA B 1 209 ? -37.809 14.426 22.655 1.00 59.76 206 ALA B C 1
ATOM 4931 O O . ALA B 1 209 ? -38.443 15.297 23.252 1.00 60.76 206 ALA B O 1
ATOM 4933 N N . ALA B 1 210 ? -36.716 13.848 23.157 1.00 58.96 207 ALA B N 1
ATOM 4934 C CA . ALA B 1 210 ? -36.168 14.265 24.455 1.00 59.41 207 ALA B CA 1
ATOM 4935 C C . ALA B 1 210 ? -35.496 15.636 24.340 1.00 59.08 207 ALA B C 1
ATOM 4936 O O . ALA B 1 210 ? -35.183 16.081 23.246 1.00 56.68 207 ALA B O 1
ATOM 4938 N N . GLU B 1 211 ? -35.269 16.286 25.479 1.00 61.99 208 GLU B N 1
ATOM 4939 C CA . GLU B 1 211 ? -34.657 17.629 25.512 1.00 65.48 208 GLU B CA 1
ATOM 4940 C C . GLU B 1 211 ? -33.168 17.645 25.117 1.00 61.07 208 GLU B C 1
ATOM 4941 O O . GLU B 1 211 ? -32.575 18.712 24.977 1.00 60.76 208 GLU B O 1
ATOM 4947 N N . ARG B 1 212 ? -32.575 16.465 24.949 1.00 57.09 209 ARG B N 1
ATOM 4948 C CA . ARG B 1 212 ? -31.169 16.355 24.550 1.00 54.08 209 ARG B CA 1
ATOM 4949 C C . ARG B 1 212 ? -30.874 14.972 23.960 1.00 51.23 209 ARG B C 1
ATOM 4950 O O . ARG B 1 212 ? -31.657 14.024 24.129 1.00 49.31 209 ARG B O 1
ATOM 4958 N N . VAL B 1 213 ? -29.741 14.867 23.271 1.00 49.02 210 VAL B N 1
ATOM 4959 C CA . VAL B 1 213 ? -29.331 13.599 22.676 1.00 47.28 210 VAL B CA 1
ATOM 4960 C C . VAL B 1 213 ? -28.971 12.601 23.764 1.00 45.07 210 VAL B C 1
ATOM 4961 O O . VAL B 1 213 ? -28.696 12.979 24.915 1.00 44.68 210 VAL B O 1
ATOM 4965 N N . LEU B 1 214 ? -29.000 11.327 23.384 1.00 43.27 211 LEU B N 1
ATOM 4966 C CA . LEU B 1 214 ? -28.669 10.226 24.272 1.00 42.56 211 LEU B CA 1
ATOM 4967 C C . LEU B 1 214 ? -29.306 10.390 25.655 1.00 44.25 211 LEU B C 1
ATOM 4968 O O . LEU B 1 214 ? -28.599 10.534 26.644 1.00 43.93 211 LEU B O 1
ATOM 4973 N N . PRO B 1 215 ? -30.655 10.384 25.723 1.00 47.69 212 PRO B N 1
ATOM 4974 C CA . PRO B 1 215 ? -31.361 10.528 27.006 1.00 49.98 212 PRO B CA 1
ATOM 4975 C C . PRO B 1 215 ? -31.047 9.453 28.056 1.00 50.84 212 PRO B C 1
ATOM 4976 O O . PRO B 1 215 ? -31.242 9.702 29.245 1.00 52.91 212 PRO B O 1
ATOM 4980 N N . ALA B 1 216 ? -30.571 8.281 27.630 1.00 49.84 213 ALA B N 1
ATOM 4981 C CA . ALA B 1 216 ? -30.242 7.205 28.568 1.00 50.94 213 ALA B CA 1
ATOM 4982 C C . ALA B 1 216 ? -29.008 7.510 29.432 1.00 51.62 213 ALA B C 1
ATOM 4983 O O . ALA B 1 216 ? -28.851 6.929 30.501 1.00 54.39 213 ALA B O 1
ATOM 4985 N N . TYR B 1 217 ? -28.133 8.396 28.958 1.00 51.71 214 TYR B N 1
ATOM 4986 C CA . TYR B 1 217 ? -26.930 8.796 29.704 1.00 51.80 214 TYR B CA 1
ATOM 4987 C C . TYR B 1 217 ? -27.152 10.142 30.356 1.00 52.14 214 TYR B C 1
ATOM 4988 O O . TYR B 1 217 ? -28.019 10.892 29.930 1.00 50.61 214 TYR B O 1
ATOM 4997 N N . ASP B 1 218 ? -26.366 10.453 31.386 1.00 55.29 215 ASP B N 1
ATOM 4998 C CA . ASP B 1 218 ? -26.519 11.746 32.079 1.00 59.39 215 ASP B CA 1
ATOM 4999 C C . ASP B 1 218 ? -26.028 12.916 31.216 1.00 60.88 215 ASP B C 1
ATOM 5000 O O . ASP B 1 218 ? -25.345 12.727 30.199 1.00 60.49 215 ASP B O 1
ATOM 5005 N N . ALA B 1 219 ? -26.386 14.120 31.652 1.00 62.48 216 ALA B N 1
ATOM 5006 C CA . ALA B 1 219 ? -26.085 15.357 30.938 1.00 62.75 216 ALA B CA 1
ATOM 5007 C C . ALA B 1 219 ? -24.607 15.671 30.726 1.00 62.37 216 ALA B C 1
ATOM 5008 O O . ALA B 1 219 ? -24.194 15.926 29.589 1.00 61.44 216 ALA B O 1
ATOM 5010 N N . GLU B 1 220 ? -23.826 15.689 31.808 1.00 62.80 217 GLU B N 1
ATOM 5011 C CA . GLU B 1 220 ? -22.387 16.005 31.728 1.00 60.18 217 GLU B CA 1
ATOM 5012 C C . GLU B 1 220 ? -21.684 15.105 30.695 1.00 53.32 217 GLU B C 1
ATOM 5013 O O . GLU B 1 220 ? -20.963 15.590 29.829 1.00 50.95 217 GLU B O 1
ATOM 5019 N N . LEU B 1 221 ? -21.953 13.805 30.776 1.00 48.80 218 LEU B N 1
ATOM 5020 C CA . LEU B 1 221 ? -21.342 12.781 29.907 1.00 45.62 218 LEU B CA 1
ATOM 5021 C C . LEU B 1 221 ? -21.623 12.932 28.387 1.00 43.32 218 LEU B C 1
ATOM 5022 O O . LEU B 1 221 ? -20.772 12.630 27.546 1.00 40.16 218 LEU B O 1
ATOM 5027 N N . VAL B 1 222 ? -22.824 13.395 28.069 1.00 43.38 219 VAL B N 1
ATOM 5028 C CA . VAL B 1 222 ? -23.310 13.605 26.697 1.00 42.73 219 VAL B CA 1
ATOM 5029 C C . VAL B 1 222 ? -22.856 14.914 26.043 1.00 44.28 219 VAL B C 1
ATOM 5030 O O . VAL B 1 222 ? -22.796 14.997 24.811 1.00 43.51 219 VAL B O 1
ATOM 5034 N N . ARG B 1 223 ? -22.525 15.915 26.858 1.00 45.74 220 ARG B N 1
ATOM 5035 C CA . ARG B 1 223 ? -22.174 17.262 26.366 1.00 49.60 220 ARG B CA 1
ATOM 5036 C C . ARG B 1 223 ? -21.098 17.238 25.264 1.00 46.66 220 ARG B C 1
ATOM 5037 O O . ARG B 1 223 ? -21.281 17.867 24.224 1.00 46.23 220 ARG B O 1
ATOM 5045 N N . PRO B 1 224 ? -19.992 16.488 25.465 1.00 44.82 221 PRO B N 1
ATOM 5046 C CA . PRO B 1 224 ? -18.973 16.471 24.398 1.00 43.39 221 PRO B CA 1
ATOM 5047 C C . PRO B 1 224 ? -19.469 15.838 23.085 1.00 42.38 221 PRO B C 1
ATOM 5048 O O . PRO B 1 224 ? -18.890 16.105 22.019 1.00 41.74 221 PRO B O 1
ATOM 5052 N N . VAL B 1 225 ? -20.520 15.012 23.163 1.00 42.11 222 VAL B N 1
ATOM 5053 C CA . VAL B 1 225 ? -21.106 14.408 21.957 1.00 42.22 222 VAL B CA 1
ATOM 5054 C C . VAL B 1 225 ? -21.941 15.499 21.268 1.00 43.03 222 VAL B C 1
ATOM 5055 O O . VAL B 1 225 ? -21.933 15.619 20.050 1.00 45.09 222 VAL B O 1
ATOM 5059 N N . ALA B 1 226 ? -22.650 16.300 22.054 1.00 44.33 223 ALA B N 1
ATOM 5060 C CA . ALA B 1 226 ? -23.435 17.398 21.489 1.00 45.20 223 ALA B CA 1
ATOM 5061 C C . ALA B 1 226 ? -22.501 18.335 20.730 1.00 45.96 223 ALA B C 1
ATOM 5062 O O . ALA B 1 226 ? -22.740 18.632 19.566 1.00 50.64 223 ALA B O 1
ATOM 5064 N N . ASP B 1 227 ? -21.422 18.767 21.380 1.00 45.13 224 ASP B N 1
ATOM 5065 C CA . ASP B 1 227 ? -20.441 19.659 20.748 1.00 44.92 224 ASP B CA 1
ATOM 5066 C C . ASP B 1 227 ? -19.916 19.083 19.434 1.00 44.20 224 ASP B C 1
ATOM 5067 O O . ASP B 1 227 ? -19.834 19.796 18.435 1.00 44.72 224 ASP B O 1
ATOM 5072 N N . SER B 1 228 ? -19.581 17.789 19.437 1.00 41.20 225 SER B N 1
ATOM 5073 C CA . SER B 1 228 ? -19.082 17.124 18.234 1.00 39.57 225 SER B CA 1
ATOM 5074 C C . SER B 1 228 ? -20.083 17.174 17.092 1.00 38.70 225 SER B C 1
ATOM 5075 O O . SER B 1 228 ? -19.706 17.397 15.955 1.00 37.67 225 SER B O 1
ATOM 5078 N N . LEU B 1 229 ? -21.353 16.937 17.398 1.00 40.05 226 LEU B N 1
ATOM 5079 C CA . LEU B 1 229 ? -22.414 16.987 16.384 1.00 40.41 226 LEU B CA 1
ATOM 5080 C C . LEU B 1 229 ? -22.486 18.390 15.797 1.00 42.53 226 LEU B C 1
ATOM 5081 O O . LEU B 1 229 ? -22.736 18.559 14.602 1.00 42.21 226 LEU B O 1
ATOM 5086 N N . ALA B 1 230 ? -22.225 19.387 16.643 1.00 44.57 227 ALA B N 1
ATOM 5087 C CA . ALA B 1 230 ? -22.220 20.785 16.211 1.00 46.98 227 ALA B CA 1
ATOM 5088 C C . ALA B 1 230 ? -21.093 21.021 15.217 1.00 46.86 227 ALA B C 1
ATOM 5089 O O . ALA B 1 230 ? -21.333 21.567 14.146 1.00 48.46 227 ALA B O 1
ATOM 5091 N N . ARG B 1 231 ? -19.879 20.590 15.551 1.00 47.56 228 ARG B N 1
ATOM 5092 C CA . ARG B 1 231 ? -18.732 20.778 14.644 1.00 49.88 228 ARG B CA 1
ATOM 5093 C C . ARG B 1 231 ? -18.881 20.010 13.336 1.00 48.96 228 ARG B C 1
ATOM 5094 O O . ARG B 1 231 ? -18.473 20.495 12.282 1.00 50.65 228 ARG B O 1
ATOM 5102 N N . LEU B 1 232 ? -19.416 18.792 13.424 1.00 47.09 229 LEU B N 1
ATOM 5103 C CA . LEU B 1 232 ? -19.605 17.933 12.254 1.00 45.72 229 LEU B CA 1
ATOM 5104 C C . LEU B 1 232 ? -20.655 18.464 11.279 1.00 47.84 229 LEU B C 1
ATOM 5105 O O . LEU B 1 232 ? -20.674 18.067 10.113 1.00 48.51 229 LEU B O 1
ATOM 5110 N N . GLY B 1 233 ? -21.513 19.367 11.752 1.00 49.62 230 GLY B N 1
ATOM 5111 C CA . GLY B 1 233 ? -22.554 19.958 10.922 1.00 51.77 230 GLY B CA 1
ATOM 5112 C C . GLY B 1 233 ? -23.869 19.202 10.952 1.00 51.34 230 GLY B C 1
ATOM 5113 O O . GLY B 1 233 ? -24.692 19.348 10.048 1.00 50.23 230 GLY B O 1
ATOM 5114 N N . VAL B 1 234 ? -24.073 18.394 11.988 1.00 52.31 231 VAL B N 1
ATOM 5115 C CA . VAL B 1 234 ? -25.308 17.635 12.115 1.00 53.21 231 VAL B CA 1
ATOM 5116 C C . VAL B 1 234 ? -26.354 18.569 12.728 1.00 56.49 231 VAL B C 1
ATOM 5117 O O . VAL B 1 234 ? -26.094 19.213 13.755 1.00 56.88 231 VAL B O 1
ATOM 5121 N N . ARG B 1 235 ? -27.519 18.646 12.081 1.00 58.59 232 ARG B N 1
ATOM 5122 C CA . ARG B 1 235 ? -28.639 19.476 12.535 1.00 61.34 232 ARG B CA 1
ATOM 5123 C C . ARG B 1 235 ? -29.476 18.716 13.568 1.00 57.70 232 ARG B C 1
ATOM 5124 O O . ARG B 1 235 ? -30.002 17.647 13.266 1.00 54.82 232 ARG B O 1
ATOM 5132 N N . LEU B 1 236 ? -29.612 19.276 14.769 1.00 56.96 233 LEU B N 1
ATOM 5133 C CA . LEU B 1 236 ? -30.384 18.644 15.842 1.00 58.37 233 LEU B CA 1
ATOM 5134 C C . LEU B 1 236 ? -31.749 19.296 16.088 1.00 60.89 233 LEU B C 1
ATOM 5135 O O . LEU B 1 236 ? -31.845 20.501 16.290 1.00 63.29 233 LEU B O 1
ATOM 5140 N N . TRP B 1 237 ? -32.795 18.478 16.096 1.00 61.66 234 TRP B N 1
ATOM 5141 C CA . TRP B 1 237 ? -34.150 18.938 16.355 1.00 63.78 234 TRP B CA 1
ATOM 5142 C C . TRP B 1 237 ? -34.621 18.269 17.644 1.00 60.35 234 TRP B C 1
ATOM 5143 O O . TRP B 1 237 ? -35.257 17.214 17.621 1.00 58.69 234 TRP B O 1
ATOM 5154 N N . LEU B 1 238 ? -34.260 18.895 18.763 1.00 59.48 235 LEU B N 1
ATOM 5155 C CA . LEU B 1 238 ? -34.583 18.413 20.106 1.00 60.44 235 LEU B CA 1
ATOM 5156 C C . LEU B 1 238 ? -35.976 18.883 20.543 1.00 64.75 235 LEU B C 1
ATOM 5157 O O . LEU B 1 238 ? -36.403 19.997 20.214 1.00 69.56 235 LEU B O 1
ATOM 5162 N N . GLY B 1 239 ? -36.671 18.045 21.309 1.00 64.63 236 GLY B N 1
ATOM 5163 C CA . GLY B 1 239 ? -38.016 18.370 21.780 1.00 65.00 236 GLY B CA 1
ATOM 5164 C C . GLY B 1 239 ? -39.009 18.418 20.633 1.00 66.03 236 GLY B C 1
ATOM 5165 O O . GLY B 1 239 ? -39.944 19.209 20.658 1.00 70.03 236 GLY B O 1
ATOM 5166 N N . HIS B 1 240 ? -38.789 17.574 19.628 1.00 64.36 237 HIS B N 1
ATOM 5167 C CA . HIS B 1 240 ? -39.645 17.500 18.449 1.00 66.31 237 HIS B CA 1
ATOM 5168 C C . HIS B 1 240 ? -40.026 16.045 18.148 1.00 68.19 237 HIS B C 1
ATOM 5169 O O . HIS B 1 240 ? -39.182 15.155 18.229 1.00 63.93 237 HIS B O 1
ATOM 5176 N N . LYS B 1 241 ? -41.295 15.816 17.802 1.00 73.62 238 LYS B N 1
ATOM 5177 C CA . LYS B 1 241 ? -41.789 14.483 17.434 1.00 74.88 238 LYS B CA 1
ATOM 5178 C C . LYS B 1 241 ? -42.074 14.471 15.937 1.00 74.13 238 LYS B C 1
ATOM 5179 O O . LYS B 1 241 ? -42.392 15.514 15.344 1.00 73.03 238 LYS B O 1
ATOM 5185 N N . VAL B 1 242 ? -41.973 13.289 15.335 1.00 70.05 239 VAL B N 1
ATOM 5186 C CA . VAL B 1 242 ? -42.226 13.121 13.908 1.00 68.99 239 VAL B CA 1
ATOM 5187 C C . VAL B 1 242 ? -43.690 12.763 13.700 1.00 70.77 239 VAL B C 1
ATOM 5188 O O . VAL B 1 242 ? -44.200 11.838 14.332 1.00 69.96 239 VAL B O 1
ATOM 5192 N N . LEU B 1 243 ? -44.358 13.504 12.816 1.00 73.31 240 LEU B N 1
ATOM 5193 C CA . LEU B 1 243 ? -45.769 13.271 12.506 1.00 75.30 240 LEU B CA 1
ATOM 5194 C C . LEU B 1 243 ? -45.952 12.434 11.247 1.00 75.30 240 LEU B C 1
ATOM 5195 O O . LEU B 1 243 ? -47.042 11.912 11.017 1.00 75.47 240 LEU B O 1
ATOM 5200 N N . GLY B 1 244 ? -44.905 12.329 10.426 1.00 72.52 241 GLY B N 1
ATOM 5201 C CA . GLY B 1 244 ? -44.964 11.528 9.204 1.00 73.25 241 GLY B CA 1
ATOM 5202 C C . GLY B 1 244 ? -44.456 12.265 7.992 1.00 74.61 241 GLY B C 1
ATOM 5203 O O . GLY B 1 244 ? -43.994 13.395 8.097 1.00 75.96 241 GLY B O 1
ATOM 5204 N N . LEU B 1 245 ? -44.536 11.609 6.839 1.00 76.98 242 LEU B N 1
ATOM 5205 C CA . LEU B 1 245 ? -44.099 12.198 5.572 1.00 80.10 242 LEU B CA 1
ATOM 5206 C C . LEU B 1 245 ? -45.200 13.031 4.942 1.00 83.74 242 LEU B C 1
ATOM 5207 O O . LEU B 1 245 ? -46.387 12.835 5.230 1.00 87.13 242 LEU B O 1
ATOM 5212 N N . ASP B 1 246 ? -44.788 13.969 4.091 1.00 85.55 243 ASP B N 1
ATOM 5213 C CA . ASP B 1 246 ? -45.719 14.808 3.339 1.00 89.84 243 ASP B CA 1
ATOM 5214 C C . ASP B 1 246 ? -45.696 14.289 1.894 1.00 93.30 243 ASP B C 1
ATOM 5215 O O . ASP B 1 246 ? -45.138 13.215 1.628 1.00 90.14 243 ASP B O 1
ATOM 5220 N N . LYS B 1 247 ? -46.311 15.030 0.973 1.00 97.21 244 LYS B N 1
ATOM 5221 C CA . LYS B 1 247 ? -46.337 14.611 -0.436 1.00 99.47 244 LYS B CA 1
ATOM 5222 C C . LYS B 1 247 ? -44.949 14.665 -1.101 1.00 100.29 244 LYS B C 1
ATOM 5223 O O . LYS B 1 247 ? -44.611 13.787 -1.896 1.00 101.28 244 LYS B O 1
ATOM 5229 N N . HIS B 1 248 ? -44.144 15.669 -0.747 1.00 101.01 245 HIS B N 1
ATOM 5230 C CA . HIS B 1 248 ? -42.789 15.834 -1.318 1.00 99.81 245 HIS B CA 1
ATOM 5231 C C . HIS B 1 248 ? -41.704 14.933 -0.687 1.00 95.53 245 HIS B C 1
ATOM 5232 O O . HIS B 1 248 ? -40.515 15.128 -0.947 1.00 94.88 245 HIS B O 1
ATOM 5239 N N . GLY B 1 249 ? -42.106 13.960 0.131 1.00 91.83 246 GLY B N 1
ATOM 5240 C CA . GLY B 1 249 ? -41.150 13.042 0.757 1.00 88.65 246 GLY B CA 1
ATOM 5241 C C . GLY B 1 249 ? -40.371 13.616 1.934 1.00 85.94 246 GLY B C 1
ATOM 5242 O O . GLY B 1 249 ? -39.425 12.986 2.416 1.00 84.91 246 GLY B O 1
ATOM 5243 N N . ALA B 1 250 ? -40.770 14.803 2.398 1.00 84.49 247 ALA B N 1
ATOM 5244 C CA . ALA B 1 250 ? -40.121 15.468 3.527 1.00 79.95 247 ALA B CA 1
ATOM 5245 C C . ALA B 1 250 ? -40.775 15.037 4.833 1.00 77.21 247 ALA B C 1
ATOM 5246 O O . ALA B 1 250 ? -41.965 14.743 4.869 1.00 78.80 247 ALA B O 1
ATOM 5248 N N . VAL B 1 251 ? -39.992 15.036 5.907 1.00 74.31 248 VAL B N 1
ATOM 5249 C CA . VAL B 1 251 ? -40.464 14.621 7.230 1.00 73.90 248 VAL B CA 1
ATOM 5250 C C . VAL B 1 251 ? -41.128 15.769 7.983 1.00 74.81 248 VAL B C 1
ATOM 5251 O O . VAL B 1 251 ? -40.496 16.790 8.228 1.00 74.67 248 VAL B O 1
ATOM 5255 N N . ARG B 1 252 ? -42.394 15.581 8.359 1.00 76.75 249 ARG B N 1
ATOM 5256 C CA . ARG B 1 252 ? -43.147 16.579 9.123 1.00 79.71 249 ARG B CA 1
ATOM 5257 C C . ARG B 1 252 ? -42.749 16.444 10.598 1.00 77.78 249 ARG B C 1
ATOM 5258 O O . ARG B 1 252 ? -42.853 15.365 11.183 1.00 75.95 249 ARG B O 1
ATOM 5266 N N . VAL B 1 253 ? -42.301 17.554 11.181 1.00 78.49 250 VAL B N 1
ATOM 5267 C CA . VAL B 1 253 ? -41.812 17.601 12.554 1.00 78.80 250 VAL B CA 1
ATOM 5268 C C . VAL B 1 253 ? -42.602 18.599 13.400 1.00 81.43 250 VAL B C 1
ATOM 5269 O O . VAL B 1 253 ? -42.751 19.749 12.998 1.00 85.05 250 VAL B O 1
ATOM 5273 N N . GLN B 1 254 ? -43.070 18.168 14.579 1.00 81.22 251 GLN B N 1
ATOM 5274 C CA . GLN B 1 254 ? -43.857 19.036 15.483 1.00 83.59 251 GLN B CA 1
ATOM 5275 C C . GLN B 1 254 ? -43.117 19.311 16.788 1.00 82.52 251 GLN B C 1
ATOM 5276 O O . GLN B 1 254 ? -42.662 18.388 17.449 1.00 78.04 251 GLN B O 1
ATOM 5282 N N . ALA B 1 255 ? -43.035 20.587 17.162 1.00 87.72 252 ALA B N 1
ATOM 5283 C CA . ALA B 1 255 ? -42.356 21.009 18.390 1.00 90.58 252 ALA B CA 1
ATOM 5284 C C . ALA B 1 255 ? -43.295 20.956 19.603 1.00 93.76 252 ALA B C 1
ATOM 5285 O O . ALA B 1 255 ? -44.488 20.677 19.465 1.00 94.55 252 ALA B O 1
ATOM 5287 N N . ALA B 1 256 ? -42.743 21.242 20.782 1.00 94.94 253 ALA B N 1
ATOM 5288 C CA . ALA B 1 256 ? -43.501 21.224 22.041 1.00 95.88 253 ALA B CA 1
ATOM 5289 C C . ALA B 1 256 ? -44.648 22.241 22.081 1.00 100.19 253 ALA B C 1
ATOM 5290 O O . ALA B 1 256 ? -45.725 21.940 22.608 1.00 100.62 253 ALA B O 1
ATOM 5292 N N . ASP B 1 257 ? -44.415 23.437 21.534 1.00 102.84 254 ASP B N 1
ATOM 5293 C CA . ASP B 1 257 ? -45.451 24.488 21.511 1.00 103.86 254 ASP B CA 1
ATOM 5294 C C . ASP B 1 257 ? -46.615 24.155 20.563 1.00 105.65 254 ASP B C 1
ATOM 5295 O O . ASP B 1 257 ? -47.705 24.713 20.704 1.00 110.38 254 ASP B O 1
ATOM 5300 N N . GLY B 1 258 ? -46.373 23.256 19.603 1.00 102.46 255 GLY B N 1
ATOM 5301 C CA . GLY B 1 258 ? -47.394 22.837 18.632 1.00 101.93 255 GLY B CA 1
ATOM 5302 C C . GLY B 1 258 ? -47.042 23.170 17.190 1.00 100.85 255 GLY B C 1
ATOM 5303 O O . GLY B 1 258 ? -47.463 22.464 16.272 1.00 100.31 255 GLY B O 1
ATOM 5304 N N . ALA B 1 259 ? -46.283 24.251 16.992 1.00 99.66 256 ALA B N 1
ATOM 5305 C CA . ALA B 1 259 ? -45.869 24.687 15.652 1.00 98.70 256 ALA B CA 1
ATOM 5306 C C . ALA B 1 259 ? -44.997 23.626 15.003 1.00 92.76 256 ALA B C 1
ATOM 5307 O O . ALA B 1 259 ? -44.135 23.051 15.664 1.00 93.12 256 ALA B O 1
ATOM 5309 N N . GLU B 1 260 ? -45.219 23.375 13.712 1.00 90.57 257 GLU B N 1
ATOM 5310 C CA . GLU B 1 260 ? -44.473 22.352 12.988 1.00 88.36 257 GLU B CA 1
ATOM 5311 C C . GLU B 1 260 ? -43.572 22.879 11.873 1.00 88.83 257 GLU B C 1
ATOM 5312 O O . GLU B 1 260 ? -43.682 24.034 11.458 1.00 92.06 257 GLU B O 1
ATOM 5318 N N . GLN B 1 261 ? -42.680 21.997 11.409 1.00 85.90 258 GLN B N 1
ATOM 5319 C CA . GLN B 1 261 ? -41.739 22.275 10.313 1.00 85.11 258 GLN B CA 1
ATOM 5320 C C . GLN B 1 261 ? -41.465 20.983 9.538 1.00 80.06 258 GLN B C 1
ATOM 5321 O O . GLN B 1 261 ? -41.712 19.894 10.053 1.00 77.14 258 GLN B O 1
ATOM 5327 N N . THR B 1 262 ? -40.975 21.106 8.301 1.00 78.21 259 THR B N 1
ATOM 5328 C CA . THR B 1 262 ? -40.664 19.936 7.468 1.00 75.34 259 THR B CA 1
ATOM 5329 C C . THR B 1 262 ? -39.196 19.932 7.058 1.00 74.12 259 THR B C 1
ATOM 5330 O O . THR B 1 262 ? -38.694 20.915 6.517 1.00 73.21 259 THR B O 1
ATOM 5334 N N . LEU B 1 263 ? -38.527 18.808 7.310 1.00 73.00 260 LEU B N 1
ATOM 5335 C CA . LEU B 1 263 ? -37.118 18.626 6.978 1.00 71.60 260 LEU B CA 1
ATOM 5336 C C . LEU B 1 263 ? -37.047 17.799 5.692 1.00 71.23 260 LEU B C 1
ATOM 5337 O O . LEU B 1 263 ? -37.475 16.640 5.686 1.00 72.41 260 LEU B O 1
ATOM 5342 N N . PRO B 1 264 ? -36.528 18.386 4.592 1.00 70.73 261 PRO B N 1
ATOM 5343 C CA . PRO B 1 264 ? -36.456 17.608 3.345 1.00 69.67 261 PRO B CA 1
ATOM 5344 C C . PRO B 1 264 ? -35.540 16.394 3.486 1.00 64.94 261 PRO B C 1
ATOM 5345 O O . PRO B 1 264 ? -34.577 16.447 4.249 1.00 61.27 261 PRO B O 1
ATOM 5349 N N . ALA B 1 265 ? -35.846 15.312 2.776 1.00 63.32 262 ALA B N 1
ATOM 5350 C CA . ALA B 1 265 ? -35.031 14.111 2.865 1.00 62.13 262 ALA B CA 1
ATOM 5351 C C . ALA B 1 265 ? -35.328 13.103 1.779 1.00 63.54 262 ALA B C 1
ATOM 5352 O O . ALA B 1 265 ? -36.484 12.880 1.433 1.00 64.86 262 ALA B O 1
ATOM 5354 N N . ASP B 1 266 ? -34.269 12.482 1.264 1.00 64.42 263 ASP B N 1
ATOM 5355 C CA . ASP B 1 266 ? -34.395 11.402 0.279 1.00 66.96 263 ASP B CA 1
ATOM 5356 C C . ASP B 1 266 ? -33.948 10.075 0.922 1.00 62.56 263 ASP B C 1
ATOM 5357 O O . ASP B 1 266 ? -33.585 9.131 0.231 1.00 65.11 263 ASP B O 1
ATOM 5362 N N . ARG B 1 267 ? -34.034 10.009 2.252 1.00 58.63 264 ARG B N 1
ATOM 5363 C CA . ARG B 1 267 ? -33.635 8.831 3.020 1.00 55.28 264 ARG B CA 1
ATOM 5364 C C . ARG B 1 267 ? -33.946 9.119 4.499 1.00 51.91 264 ARG B C 1
ATOM 5365 O O . ARG B 1 267 ? -33.495 10.128 5.036 1.00 51.02 264 ARG B O 1
ATOM 5373 N N . VAL B 1 268 ? -34.726 8.258 5.150 1.00 50.41 265 VAL B N 1
ATOM 5374 C CA . VAL B 1 268 ? -35.081 8.469 6.559 1.00 49.16 265 VAL B CA 1
ATOM 5375 C C . VAL B 1 268 ? -34.833 7.233 7.432 1.00 46.03 265 VAL B C 1
ATOM 5376 O O . VAL B 1 268 ? -35.449 6.190 7.246 1.00 45.30 265 VAL B O 1
ATOM 5380 N N . LEU B 1 269 ? -33.942 7.389 8.401 1.00 44.39 266 LEU B N 1
ATOM 5381 C CA . LEU B 1 269 ? -33.580 6.326 9.336 1.00 42.80 266 LEU B CA 1
ATOM 5382 C C . LEU B 1 269 ? -34.404 6.454 10.612 1.00 42.93 266 LEU B C 1
ATOM 5383 O O . LEU B 1 269 ? -34.292 7.449 11.328 1.00 44.35 266 LEU B O 1
ATOM 5388 N N . VAL B 1 270 ? -35.234 5.455 10.887 1.00 42.06 267 VAL B N 1
ATOM 5389 C CA . VAL B 1 270 ? -36.037 5.433 12.099 1.00 42.02 267 VAL B CA 1
ATOM 5390 C C . VAL B 1 270 ? -35.327 4.506 13.090 1.00 40.55 267 VAL B C 1
ATOM 5391 O O . VAL B 1 270 ? -35.212 3.311 12.849 1.00 39.17 267 VAL B O 1
ATOM 5395 N N . ALA B 1 271 ? -34.823 5.091 14.176 1.00 40.37 268 ALA B N 1
ATOM 5396 C CA . ALA B 1 271 ? -34.120 4.365 15.237 1.00 39.58 268 ALA B CA 1
ATOM 5397 C C . ALA B 1 271 ? -34.687 4.831 16.561 1.00 39.66 268 ALA B C 1
ATOM 5398 O O . ALA B 1 271 ? -33.998 5.430 17.380 1.00 38.51 268 ALA B O 1
ATOM 5400 N N . VAL B 1 272 ? -35.961 4.535 16.753 1.00 41.56 269 VAL B N 1
ATOM 5401 C CA . VAL B 1 272 ? -36.675 4.921 17.972 1.00 43.76 269 VAL B CA 1
ATOM 5402 C C . VAL B 1 272 ? -36.659 3.861 19.096 1.00 43.64 269 VAL B C 1
ATOM 5403 O O . VAL B 1 272 ? -37.158 4.113 20.190 1.00 43.65 269 VAL B O 1
ATOM 5407 N N . GLY B 1 273 ? -36.097 2.688 18.827 1.00 41.64 270 GLY B N 1
ATOM 5408 C CA . GLY B 1 273 ? -36.024 1.652 19.844 1.00 42.31 270 GLY B CA 1
ATOM 5409 C C . GLY B 1 273 ? -35.993 0.272 19.252 1.00 42.12 270 GLY B C 1
ATOM 5410 O O . GLY B 1 273 ? -35.906 0.103 18.006 1.00 40.94 270 GLY B O 1
ATOM 5411 N N . ARG B 1 274 ? -36.039 -0.726 20.148 1.00 44.55 271 ARG B N 1
ATOM 5412 C CA . ARG B 1 274 ? -36.092 -2.111 19.701 1.00 45.78 271 ARG B CA 1
ATOM 5413 C C . ARG B 1 274 ? -37.146 -2.872 20.496 1.00 47.90 271 ARG B C 1
ATOM 5414 O O . ARG B 1 274 ? -37.274 -2.701 21.704 1.00 50.11 271 ARG B O 1
ATOM 5422 N N . ARG B 1 275 ? -37.880 -3.719 19.790 1.00 49.55 272 ARG B N 1
ATOM 5423 C CA . ARG B 1 275 ? -38.977 -4.504 20.338 1.00 52.59 272 ARG B CA 1
ATOM 5424 C C . ARG B 1 275 ? -38.573 -5.981 20.486 1.00 48.85 272 ARG B C 1
ATOM 5425 O O . ARG B 1 275 ? -38.055 -6.559 19.546 1.00 46.19 272 ARG B O 1
ATOM 5433 N N . PRO B 1 276 ? -38.808 -6.595 21.658 1.00 47.32 273 PRO B N 1
ATOM 5434 C CA . PRO B 1 276 ? -38.492 -8.019 21.798 1.00 46.26 273 PRO B CA 1
ATOM 5435 C C . PRO B 1 276 ? -39.320 -8.911 20.867 1.00 48.11 273 PRO B C 1
ATOM 5436 O O . PRO B 1 276 ? -40.500 -8.640 20.665 1.00 49.81 273 PRO B O 1
ATOM 5440 N N . ARG B 1 277 ? -38.700 -9.947 20.293 1.00 49.92 274 ARG B N 1
ATOM 5441 C CA . ARG B 1 277 ? -39.416 -10.886 19.411 1.00 52.52 274 ARG B CA 1
ATOM 5442 C C . ARG B 1 277 ? -40.155 -11.934 20.236 1.00 52.84 274 ARG B C 1
ATOM 5443 O O . ARG B 1 277 ? -39.574 -12.947 20.641 1.00 53.84 274 ARG B O 1
ATOM 5451 N N . VAL B 1 278 ? -41.436 -11.691 20.478 1.00 53.90 275 VAL B N 1
ATOM 5452 C CA . VAL B 1 278 ? -42.261 -12.616 21.249 1.00 55.44 275 VAL B CA 1
ATOM 5453 C C . VAL B 1 278 ? -43.483 -13.135 20.487 1.00 56.26 275 VAL B C 1
ATOM 5454 O O . VAL B 1 278 ? -44.050 -14.150 20.875 1.00 57.06 275 VAL B O 1
ATOM 5458 N N . ASP B 1 279 ? -43.857 -12.464 19.393 1.00 57.45 276 ASP B N 1
ATOM 5459 C CA . ASP B 1 279 ? -45.051 -12.824 18.610 1.00 59.91 276 ASP B CA 1
ATOM 5460 C C . ASP B 1 279 ? -44.756 -13.613 17.331 1.00 59.76 276 ASP B C 1
ATOM 5461 O O . ASP B 1 279 ? -43.654 -13.548 16.792 1.00 57.85 276 ASP B O 1
ATOM 5466 N N . GLY B 1 280 ? -45.764 -14.354 16.865 1.00 61.73 277 GLY B N 1
ATOM 5467 C CA . GLY B 1 280 ? -45.691 -15.111 15.616 1.00 61.74 277 GLY B CA 1
ATOM 5468 C C . GLY B 1 280 ? -45.121 -16.519 15.588 1.00 61.90 277 GLY B C 1
ATOM 5469 O O . GLY B 1 280 ? -45.038 -17.100 14.510 1.00 62.92 277 GLY B O 1
ATOM 5470 N N . PHE B 1 281 ? -44.729 -17.085 16.734 1.00 60.57 278 PHE B N 1
ATOM 5471 C CA . PHE B 1 281 ? -44.163 -18.443 16.737 1.00 60.72 278 PHE B CA 1
ATOM 5472 C C . PHE B 1 281 ? -44.645 -19.329 17.894 1.00 62.82 278 PHE B C 1
ATOM 5473 O O . PHE B 1 281 ? -43.866 -20.070 18.514 1.00 60.32 278 PHE B O 1
ATOM 5481 N N . GLY B 1 282 ? -45.948 -19.258 18.151 1.00 65.84 279 GLY B N 1
ATOM 5482 C CA . GLY B 1 282 ? -46.608 -20.071 19.176 1.00 69.34 279 GLY B CA 1
ATOM 5483 C C . GLY B 1 282 ? -46.206 -19.873 20.625 1.00 69.72 279 GLY B C 1
ATOM 5484 O O . GLY B 1 282 ? -46.436 -20.757 21.459 1.00 68.84 279 GLY B O 1
ATOM 5485 N N . LEU B 1 283 ? -45.639 -18.709 20.934 1.00 68.24 280 LEU B N 1
ATOM 5486 C CA . LEU B 1 283 ? -45.194 -18.409 22.297 1.00 68.35 280 LEU B CA 1
ATOM 5487 C C . LEU B 1 283 ? -46.435 -18.092 23.165 1.00 70.54 280 LEU B C 1
ATOM 5488 O O . LEU B 1 283 ? -46.381 -18.121 24.390 1.00 68.87 280 LEU B O 1
ATOM 5493 N N . GLU B 1 284 ? -47.551 -17.791 22.501 1.00 75.73 281 GLU B N 1
ATOM 5494 C CA . GLU B 1 284 ? -48.829 -17.524 23.186 1.00 79.28 281 GLU B CA 1
ATOM 5495 C C . GLU B 1 284 ? -49.240 -18.733 24.039 1.00 81.68 281 GLU B C 1
ATOM 5496 O O . GLU B 1 284 ? -49.685 -18.580 25.178 1.00 84.15 281 GLU B O 1
ATOM 5502 N N . THR B 1 285 ? -49.077 -19.929 23.468 1.00 81.55 282 THR B N 1
ATOM 5503 C CA . THR B 1 285 ? -49.440 -21.193 24.126 1.00 82.34 282 THR B CA 1
ATOM 5504 C C . THR B 1 285 ? -48.800 -21.413 25.505 1.00 79.75 282 THR B C 1
ATOM 5505 O O . THR B 1 285 ? -49.360 -22.125 26.332 1.00 82.72 282 THR B O 1
ATOM 5509 N N . LEU B 1 286 ? -47.636 -20.815 25.746 1.00 75.62 283 LEU B N 1
ATOM 5510 C CA . LEU B 1 286 ? -46.938 -20.976 27.027 1.00 73.70 283 LEU B CA 1
ATOM 5511 C C . LEU B 1 286 ? -47.486 -20.054 28.122 1.00 72.59 283 LEU B C 1
ATOM 5512 O O . LEU B 1 286 ? -47.395 -20.380 29.308 1.00 69.67 283 LEU B O 1
ATOM 5517 N N . MET B 1 287 ? -48.040 -18.907 27.717 1.00 73.98 284 MET B N 1
ATOM 5518 C CA . MET B 1 287 ? -48.594 -17.913 28.652 1.00 75.02 284 MET B CA 1
ATOM 5519 C C . MET B 1 287 ? -47.590 -17.561 29.754 1.00 70.58 284 MET B C 1
ATOM 5520 O O . MET B 1 287 ? -47.805 -17.839 30.933 1.00 73.53 284 MET B O 1
ATOM 5525 N N . LEU B 1 288 ? -46.489 -16.948 29.338 1.00 64.14 285 LEU B N 1
ATOM 5526 C CA . LEU B 1 288 ? -45.418 -16.564 30.242 1.00 60.08 285 LEU B CA 1
ATOM 5527 C C . LEU B 1 288 ? -45.658 -15.170 30.792 1.00 56.90 285 LEU B C 1
ATOM 5528 O O . LEU B 1 288 ? -46.193 -14.325 30.090 1.00 57.53 285 LEU B O 1
ATOM 5533 N N . ASP B 1 289 ? -45.271 -14.932 32.043 1.00 54.54 286 ASP B N 1
ATOM 5534 C CA . ASP B 1 289 ? -45.396 -13.593 32.627 1.00 56.80 286 ASP B CA 1
ATOM 5535 C C . ASP B 1 289 ? -44.566 -12.597 31.803 1.00 53.53 286 ASP B C 1
ATOM 5536 O O . ASP B 1 289 ? -43.473 -12.913 31.351 1.00 51.72 286 ASP B O 1
ATOM 5541 N N . ARG B 1 290 ? -45.088 -11.390 31.634 1.00 55.06 287 ARG B N 1
ATOM 5542 C CA . ARG B 1 290 ? -44.443 -10.376 30.805 1.00 54.48 287 ARG B CA 1
ATOM 5543 C C . ARG B 1 290 ? -43.944 -9.181 31.600 1.00 54.12 287 ARG B C 1
ATOM 5544 O O . ARG B 1 290 ? -44.449 -8.873 32.666 1.00 55.54 287 ARG B O 1
ATOM 5552 N N . ASN B 1 291 ? -42.914 -8.543 31.067 1.00 53.86 288 ASN B N 1
ATOM 5553 C CA . ASN B 1 291 ? -42.336 -7.329 31.623 1.00 54.86 288 ASN B CA 1
ATOM 5554 C C . ASN B 1 291 ? -42.351 -6.405 30.416 1.00 54.01 288 ASN B C 1
ATOM 5555 O O . ASN B 1 291 ? -41.395 -6.353 29.642 1.00 53.08 288 ASN B O 1
ATOM 5560 N N . GLY B 1 292 ? -43.463 -5.707 30.239 1.00 56.69 289 GLY B N 1
ATOM 5561 C CA . GLY B 1 292 ? -43.634 -4.854 29.079 1.00 57.81 289 GLY B CA 1
ATOM 5562 C C . GLY B 1 292 ? -43.805 -5.808 27.912 1.00 57.48 289 GLY B C 1
ATOM 5563 O O . GLY B 1 292 ? -44.504 -6.822 28.032 1.00 55.91 289 GLY B O 1
ATOM 5564 N N . ARG B 1 293 ? -43.131 -5.526 26.801 1.00 58.17 290 ARG B N 1
ATOM 5565 C CA . ARG B 1 293 ? -43.227 -6.393 25.625 1.00 59.64 290 ARG B CA 1
ATOM 5566 C C . ARG B 1 293 ? -42.209 -7.544 25.698 1.00 56.15 290 ARG B C 1
ATOM 5567 O O . ARG B 1 293 ? -42.092 -8.313 24.746 1.00 55.52 290 ARG B O 1
ATOM 5575 N N . ALA B 1 294 ? -41.490 -7.659 26.822 1.00 53.82 291 ALA B N 1
ATOM 5576 C CA . ALA B 1 294 ? -40.468 -8.695 27.007 1.00 52.18 291 ALA B CA 1
ATOM 5577 C C . ALA B 1 294 ? -40.894 -9.778 27.978 1.00 51.05 291 ALA B C 1
ATOM 5578 O O . ALA B 1 294 ? -41.764 -9.555 28.803 1.00 54.51 291 ALA B O 1
ATOM 5580 N N . LEU B 1 295 ? -40.253 -10.942 27.887 1.00 48.74 292 LEU B N 1
ATOM 5581 C CA . LEU B 1 295 ? -40.547 -12.066 28.782 1.00 48.89 292 LEU B CA 1
ATOM 5582 C C . LEU B 1 295 ? -39.954 -11.776 30.161 1.00 49.14 292 LEU B C 1
ATOM 5583 O O . LEU B 1 295 ? -38.803 -11.378 30.263 1.00 48.30 292 LEU B O 1
ATOM 5588 N N . ARG B 1 296 ? -40.743 -11.970 31.215 1.00 51.32 293 ARG B N 1
ATOM 5589 C CA . ARG B 1 296 ? -40.274 -11.722 32.578 1.00 52.97 293 ARG B CA 1
ATOM 5590 C C . ARG B 1 296 ? -39.341 -12.843 33.026 1.00 50.64 293 ARG B C 1
ATOM 5591 O O . ARG B 1 296 ? -39.591 -14.021 32.747 1.00 49.45 293 ARG B O 1
ATOM 5599 N N . ILE B 1 297 ? -38.251 -12.468 33.693 1.00 49.52 294 ILE B N 1
ATOM 5600 C CA . ILE B 1 297 ? -37.291 -13.449 34.214 1.00 47.67 294 ILE B CA 1
ATOM 5601 C C . ILE B 1 297 ? -36.803 -13.091 35.610 1.00 47.10 294 ILE B C 1
ATOM 5602 O O . ILE B 1 297 ? -36.882 -11.938 36.017 1.00 45.98 294 ILE B O 1
ATOM 5607 N N . ASP B 1 298 ? -36.330 -14.099 36.344 1.00 48.35 295 ASP B N 1
ATOM 5608 C CA . ASP B 1 298 ? -35.720 -13.877 37.658 1.00 49.80 295 ASP B CA 1
ATOM 5609 C C . ASP B 1 298 ? -34.217 -13.677 37.372 1.00 50.22 295 ASP B C 1
ATOM 5610 O O . ASP B 1 298 ? -33.802 -13.709 36.202 1.00 47.01 295 ASP B O 1
ATOM 5615 N N . ASP B 1 299 ? -33.395 -13.495 38.405 1.00 55.07 296 ASP B N 1
ATOM 5616 C CA . ASP B 1 299 ? -31.947 -13.250 38.171 1.00 56.39 296 ASP B CA 1
ATOM 5617 C C . ASP B 1 299 ? -31.128 -14.457 37.636 1.00 51.42 296 ASP B C 1
ATOM 5618 O O . ASP B 1 299 ? -29.918 -14.348 37.486 1.00 50.06 296 ASP B O 1
ATOM 5623 N N . THR B 1 300 ? -31.791 -15.583 37.354 1.00 49.46 297 THR B N 1
ATOM 5624 C CA . THR B 1 300 ? -31.127 -16.755 36.757 1.00 47.37 297 THR B CA 1
ATOM 5625 C C . THR B 1 300 ? -31.710 -17.059 35.362 1.00 45.59 297 THR B C 1
ATOM 5626 O O . THR B 1 300 ? -31.513 -18.144 34.812 1.00 46.13 297 THR B O 1
ATOM 5630 N N . CYS B 1 301 ? -32.418 -16.086 34.796 1.00 47.24 298 CYS B N 1
ATOM 5631 C CA . CYS B 1 301 ? -33.042 -16.206 33.459 1.00 46.87 298 CYS B CA 1
ATOM 5632 C C . CYS B 1 301 ? -34.143 -17.262 33.306 1.00 48.49 298 CYS B C 1
ATOM 5633 O O . CYS B 1 301 ? -34.360 -17.792 32.201 1.00 47.83 298 CYS B O 1
ATOM 5636 N N . ARG B 1 302 ? -34.839 -17.556 34.404 1.00 48.88 299 ARG B N 1
ATOM 5637 C CA . ARG B 1 302 ? -35.970 -18.479 34.362 1.00 52.88 299 ARG B CA 1
ATOM 5638 C C . ARG B 1 302 ? -37.261 -17.700 34.147 1.00 50.88 299 ARG B C 1
ATOM 5639 O O . ARG B 1 302 ? -37.441 -16.616 34.713 1.00 49.22 299 ARG B O 1
ATOM 5647 N N . THR B 1 303 ? -38.148 -18.251 33.319 1.00 49.13 300 THR B N 1
ATOM 5648 C CA . THR B 1 303 ? -39.443 -17.635 33.048 1.00 50.65 300 THR B CA 1
ATOM 5649 C C . THR B 1 303 ? -40.404 -18.145 34.109 1.00 52.70 300 THR B C 1
ATOM 5650 O O . THR B 1 303 ? -39.982 -18.814 35.055 1.00 55.72 300 THR B O 1
ATOM 5654 N N . SER B 1 304 ? -41.690 -17.838 33.958 1.00 53.95 301 SER B N 1
ATOM 5655 C CA . SER B 1 304 ? -42.704 -18.310 34.910 1.00 55.23 301 SER B CA 1
ATOM 5656 C C . SER B 1 304 ? -43.019 -19.807 34.755 1.00 57.68 301 SER B C 1
ATOM 5657 O O . SER B 1 304 ? -43.646 -20.391 35.639 1.00 62.50 301 SER B O 1
ATOM 5660 N N . MET B 1 305 ? -42.604 -20.413 33.639 1.00 57.19 302 MET B N 1
ATOM 5661 C CA . MET B 1 305 ? -42.830 -21.844 33.378 1.00 60.26 302 MET B CA 1
ATOM 5662 C C . MET B 1 305 ? -41.532 -22.590 33.680 1.00 60.46 302 MET B C 1
ATOM 5663 O O . MET B 1 305 ? -40.467 -22.202 33.181 1.00 61.64 302 MET B O 1
ATOM 5668 N N . ARG B 1 306 ? -41.598 -23.655 34.481 1.00 63.62 303 ARG B N 1
ATOM 5669 C CA . ARG B 1 306 ? -40.375 -24.397 34.833 1.00 64.37 303 ARG B CA 1
ATOM 5670 C C . ARG B 1 306 ? -39.738 -25.040 33.594 1.00 60.36 303 ARG B C 1
ATOM 5671 O O . ARG B 1 306 ? -40.441 -25.575 32.720 1.00 58.83 303 ARG B O 1
ATOM 5679 N N . ASN B 1 307 ? -38.405 -24.971 33.540 1.00 54.43 304 ASN B N 1
ATOM 5680 C CA . ASN B 1 307 ? -37.609 -25.485 32.421 1.00 52.54 304 ASN B CA 1
ATOM 5681 C C . ASN B 1 307 ? -37.858 -24.733 31.105 1.00 49.99 304 ASN B C 1
ATOM 5682 O O . ASN B 1 307 ? -37.731 -25.291 30.016 1.00 51.06 304 ASN B O 1
ATOM 5687 N N . VAL B 1 308 ? -38.220 -23.462 31.229 1.00 48.42 305 VAL B N 1
ATOM 5688 C CA . VAL B 1 308 ? -38.405 -22.574 30.084 1.00 46.32 305 VAL B CA 1
ATOM 5689 C C . VAL B 1 308 ? -37.612 -21.340 30.509 1.00 42.64 305 VAL B C 1
ATOM 5690 O O . VAL B 1 308 ? -37.978 -20.675 31.462 1.00 42.41 305 VAL B O 1
ATOM 5694 N N . TRP B 1 309 ? -36.488 -21.102 29.842 1.00 41.61 306 TRP B N 1
ATOM 5695 C CA . TRP B 1 309 ? -35.586 -19.997 30.157 1.00 38.97 306 TRP B CA 1
ATOM 5696 C C . TRP B 1 309 ? -35.638 -18.970 29.046 1.00 37.77 306 TRP B C 1
ATOM 5697 O O . TRP B 1 309 ? -35.996 -19.307 27.917 1.00 39.05 306 TRP B O 1
ATOM 5708 N N . ALA B 1 310 ? -35.250 -17.737 29.367 1.00 36.15 307 ALA B N 1
ATOM 5709 C CA . ALA B 1 310 ? -35.192 -16.624 28.395 1.00 35.78 307 ALA B CA 1
ATOM 5710 C C . ALA B 1 310 ? -33.950 -15.760 28.633 1.00 34.29 307 ALA B C 1
ATOM 5711 O O . ALA B 1 310 ? -33.630 -15.436 29.777 1.00 32.59 307 ALA B O 1
ATOM 5713 N N . ILE B 1 311 ? -33.268 -15.385 27.548 1.00 34.18 308 ILE B N 1
ATOM 5714 C CA . ILE B 1 311 ? -32.073 -14.572 27.623 1.00 33.58 308 ILE B CA 1
ATOM 5715 C C . ILE B 1 311 ? -31.991 -13.573 26.475 1.00 34.06 308 ILE B C 1
ATOM 5716 O O . ILE B 1 311 ? -32.663 -13.721 25.455 1.00 33.55 308 ILE B O 1
ATOM 5721 N N . GLY B 1 312 ? -31.132 -12.572 26.646 1.00 34.18 309 GLY B N 1
ATOM 5722 C CA . GLY B 1 312 ? -30.900 -11.558 25.627 1.00 35.04 309 GLY B CA 1
ATOM 5723 C C . GLY B 1 312 ? -31.994 -10.524 25.533 1.00 36.03 309 GLY B C 1
ATOM 5724 O O . GLY B 1 312 ? -32.706 -10.292 26.511 1.00 35.50 309 GLY B O 1
ATOM 5725 N N . ASP B 1 313 ? -32.137 -9.917 24.348 1.00 37.41 310 ASP B N 1
ATOM 5726 C CA . ASP B 1 313 ? -33.132 -8.853 24.115 1.00 39.67 310 ASP B CA 1
ATOM 5727 C C . ASP B 1 313 ? -34.578 -9.285 24.346 1.00 42.64 310 ASP B C 1
ATOM 5728 O O . ASP B 1 313 ? -35.405 -8.453 24.701 1.00 43.87 310 ASP B O 1
ATOM 5733 N N . VAL B 1 314 ? -34.888 -10.573 24.149 1.00 42.79 311 VAL B N 1
ATOM 5734 C CA . VAL B 1 314 ? -36.261 -11.050 24.361 1.00 41.42 311 VAL B CA 1
ATOM 5735 C C . VAL B 1 314 ? -36.589 -10.955 25.857 1.00 41.23 311 VAL B C 1
ATOM 5736 O O . VAL B 1 314 ? -37.756 -11.000 26.232 1.00 42.84 311 VAL B O 1
ATOM 5740 N N . ALA B 1 315 ? -35.553 -10.813 26.700 1.00 38.47 312 ALA B N 1
ATOM 5741 C CA . ALA B 1 315 ? -35.747 -10.651 28.149 1.00 37.42 312 ALA B CA 1
ATOM 5742 C C . ALA B 1 315 ? -35.536 -9.199 28.600 1.00 37.47 312 ALA B C 1
ATOM 5743 O O . ALA B 1 315 ? -35.291 -8.937 29.779 1.00 38.34 312 ALA B O 1
ATOM 5745 N N . GLY B 1 316 ? -35.628 -8.265 27.656 1.00 37.76 313 GLY B N 1
ATOM 5746 C CA . GLY B 1 316 ? -35.556 -6.841 27.964 1.00 39.86 313 GLY B CA 1
ATOM 5747 C C . GLY B 1 316 ? -34.206 -6.160 28.018 1.00 39.70 313 GLY B C 1
ATOM 5748 O O . GLY B 1 316 ? -33.204 -6.682 27.526 1.00 39.96 313 GLY B O 1
ATOM 5749 N N . GLU B 1 317 ? -34.212 -4.971 28.619 1.00 40.14 314 GLU B N 1
ATOM 5750 C CA . GLU B 1 317 ? -33.028 -4.150 28.775 1.00 42.25 314 GLU B CA 1
ATOM 5751 C C . GLU B 1 317 ? -32.106 -4.710 29.868 1.00 42.26 314 GLU B C 1
ATOM 5752 O O . GLU B 1 317 ? -32.578 -5.356 30.803 1.00 42.00 314 GLU B O 1
ATOM 5758 N N . PRO B 1 318 ? -30.791 -4.482 29.754 1.00 41.16 315 PRO B N 1
ATOM 5759 C CA . PRO B 1 318 ? -30.162 -3.737 28.645 1.00 39.98 315 PRO B CA 1
ATOM 5760 C C . PRO B 1 318 ? -29.934 -4.626 27.405 1.00 38.57 315 PRO B C 1
ATOM 5761 O O . PRO B 1 318 ? -29.439 -5.739 27.535 1.00 37.67 315 PRO B O 1
ATOM 5765 N N . MET B 1 319 ? -30.304 -4.136 26.222 1.00 38.35 316 MET B N 1
ATOM 5766 C CA . MET B 1 319 ? -30.154 -4.915 24.989 1.00 36.52 316 MET B CA 1
ATOM 5767 C C . MET B 1 319 ? -28.734 -4.840 24.469 1.00 36.34 316 MET B C 1
ATOM 5768 O O . MET B 1 319 ? -28.431 -4.045 23.600 1.00 37.72 316 MET B O 1
ATOM 5773 N N . LEU B 1 320 ? -27.868 -5.683 25.029 1.00 34.75 317 LEU B N 1
ATOM 5774 C CA . LEU B 1 320 ? -26.455 -5.720 24.680 1.00 35.31 317 LEU B CA 1
ATOM 5775 C C . LEU B 1 320 ? -26.048 -7.159 24.415 1.00 34.05 317 LEU B C 1
ATOM 5776 O O . LEU B 1 320 ? -26.571 -8.085 25.050 1.00 32.50 317 LEU B O 1
ATOM 5781 N N . ALA B 1 321 ? -25.107 -7.333 23.483 1.00 32.68 318 ALA B N 1
ATOM 5782 C CA . ALA B 1 321 ? -24.609 -8.661 23.092 1.00 31.44 318 ALA B CA 1
ATOM 5783 C C . ALA B 1 321 ? -23.913 -9.398 24.241 1.00 30.06 318 ALA B C 1
ATOM 5784 O O . ALA B 1 321 ? -24.246 -10.532 24.532 1.00 27.19 318 ALA B O 1
ATOM 5786 N N . HIS B 1 322 ? -22.954 -8.738 24.879 1.00 31.60 319 HIS B N 1
ATOM 5787 C CA . HIS B 1 322 ? -22.204 -9.336 26.015 1.00 33.25 319 HIS B CA 1
ATOM 5788 C C . HIS B 1 322 ? -23.107 -9.744 27.179 1.00 33.01 319 HIS B C 1
ATOM 5789 O O . HIS B 1 322 ? -22.856 -10.742 27.855 1.00 34.58 319 HIS B O 1
ATOM 5796 N N . ARG B 1 323 ? -24.170 -8.988 27.391 1.00 33.22 320 ARG B N 1
ATOM 5797 C CA . ARG B 1 323 ? -25.130 -9.327 28.435 1.00 32.92 320 ARG B CA 1
ATOM 5798 C C . ARG B 1 323 ? -25.865 -10.617 28.045 1.00 31.72 320 ARG B C 1
ATOM 5799 O O . ARG B 1 323 ? -26.015 -11.515 28.869 1.00 31.00 320 ARG B O 1
ATOM 5807 N N . ALA B 1 324 ? -26.269 -10.727 26.783 1.00 30.73 321 ALA B N 1
ATOM 5808 C CA . ALA B 1 324 ? -26.948 -11.928 26.304 1.00 30.99 321 ALA B CA 1
ATOM 5809 C C . ALA B 1 324 ? -26.035 -13.154 26.378 1.00 30.34 321 ALA B C 1
ATOM 5810 O O . ALA B 1 324 ? -26.483 -14.222 26.734 1.00 29.66 321 ALA B O 1
ATOM 5812 N N . MET B 1 325 ? -24.758 -12.980 26.030 1.00 33.39 322 MET B N 1
ATOM 5813 C CA . MET B 1 325 ? -23.773 -14.056 26.067 1.00 34.07 322 MET B CA 1
ATOM 5814 C C . MET B 1 325 ? -23.560 -14.504 27.504 1.00 34.21 322 MET B C 1
ATOM 5815 O O . MET B 1 325 ? -23.595 -15.693 27.790 1.00 32.78 322 MET B O 1
ATOM 5820 N N . ALA B 1 326 ? -23.332 -13.541 28.403 1.00 33.29 323 ALA B N 1
ATOM 5821 C CA . ALA B 1 326 ? -23.144 -13.846 29.817 1.00 33.11 323 ALA B CA 1
ATOM 5822 C C . ALA B 1 326 ? -24.383 -14.569 30.375 1.00 33.74 323 ALA B C 1
ATOM 5823 O O . ALA B 1 326 ? -24.241 -15.532 31.124 1.00 33.88 323 ALA B O 1
ATOM 5825 N N . GLN B 1 327 ? -25.588 -14.116 30.003 1.00 33.53 324 GLN B N 1
ATOM 5826 C CA . GLN B 1 327 ? -26.811 -14.793 30.459 1.00 34.63 324 GLN B CA 1
ATOM 5827 C C . GLN B 1 327 ? -26.860 -16.257 29.954 1.00 36.43 324 GLN B C 1
ATOM 5828 O O . GLN B 1 327 ? -27.187 -17.167 30.711 1.00 39.68 324 GLN B O 1
ATOM 5834 N N . GLY B 1 328 ? -26.536 -16.467 28.684 1.00 35.34 325 GLY B N 1
ATOM 5835 C CA . GLY B 1 328 ? -26.542 -17.799 28.097 1.00 38.71 325 GLY B CA 1
ATOM 5836 C C . GLY B 1 328 ? -25.597 -18.769 28.800 1.00 40.51 325 GLY B C 1
ATOM 5837 O O . GLY B 1 328 ? -25.950 -19.927 29.054 1.00 42.36 325 GLY B O 1
ATOM 5838 N N . GLU B 1 329 ? -24.403 -18.288 29.127 1.00 39.22 326 GLU B N 1
ATOM 5839 C CA . GLU B 1 329 ? -23.418 -19.102 29.819 1.00 41.72 326 GLU B CA 1
ATOM 5840 C C . GLU B 1 329 ? -23.943 -19.514 31.188 1.00 42.68 326 GLU B C 1
ATOM 5841 O O . GLU B 1 329 ? -23.762 -20.653 31.608 1.00 43.34 326 GLU B O 1
ATOM 5847 N N . MET B 1 330 ? -24.611 -18.589 31.865 1.00 41.98 327 MET B N 1
ATOM 5848 C CA . MET B 1 330 ? -25.175 -18.874 33.182 1.00 44.43 327 MET B CA 1
ATOM 5849 C C . MET B 1 330 ? -26.243 -19.976 33.144 1.00 42.54 327 MET B C 1
ATOM 5850 O O . MET B 1 330 ? -26.326 -20.787 34.066 1.00 41.15 327 MET B O 1
ATOM 5855 N N . VAL B 1 331 ? -27.056 -19.981 32.085 1.00 42.33 328 VAL B N 1
ATOM 5856 C CA . VAL B 1 331 ? -28.138 -20.972 31.908 1.00 40.87 328 VAL B CA 1
ATOM 5857 C C . VAL B 1 331 ? -27.548 -22.352 31.649 1.00 39.60 328 VAL B C 1
ATOM 5858 O O . VAL B 1 331 ? -28.000 -23.338 32.234 1.00 43.06 328 VAL B O 1
ATOM 5862 N N . ALA B 1 332 ? -26.552 -22.410 30.766 1.00 37.19 329 ALA B N 1
ATOM 5863 C CA . ALA B 1 332 ? -25.858 -23.655 30.455 1.00 36.76 329 ALA B CA 1
ATOM 5864 C C . ALA B 1 332 ? -25.246 -24.248 31.732 1.00 37.13 329 ALA B C 1
ATOM 5865 O O . ALA B 1 332 ? -25.373 -25.435 31.981 1.00 36.77 329 ALA B O 1
ATOM 5867 N N . GLU B 1 333 ? -24.599 -23.396 32.528 1.00 37.86 330 GLU B N 1
ATOM 5868 C CA . GLU B 1 333 ? -23.989 -23.792 33.802 1.00 40.59 330 GLU B CA 1
ATOM 5869 C C . GLU B 1 333 ? -25.052 -24.365 34.747 1.00 41.87 330 GLU B C 1
ATOM 5870 O O . GLU B 1 333 ? -24.845 -25.417 35.337 1.00 43.35 330 GLU B O 1
ATOM 5876 N N . LEU B 1 334 ? -26.193 -23.686 34.875 1.00 43.08 331 LEU B N 1
ATOM 5877 C CA . LEU B 1 334 ? -27.291 -24.176 35.744 1.00 44.84 331 LEU B CA 1
ATOM 5878 C C . LEU B 1 334 ? -27.829 -25.542 35.305 1.00 45.72 331 LEU B C 1
ATOM 5879 O O . LEU B 1 334 ? -27.973 -26.446 36.132 1.00 47.46 331 LEU B O 1
ATOM 5884 N N . ILE B 1 335 ? -28.114 -25.693 34.012 1.00 43.95 332 ILE B N 1
ATOM 5885 C CA . ILE B 1 335 ? -28.617 -26.960 33.484 1.00 45.71 332 ILE B CA 1
ATOM 5886 C C . ILE B 1 335 ? -27.624 -28.087 33.803 1.00 48.64 332 ILE B C 1
ATOM 5887 O O . ILE B 1 335 ? -28.036 -29.202 34.117 1.00 51.77 332 ILE B O 1
ATOM 5892 N N . ALA B 1 336 ? -26.322 -27.781 33.755 1.00 48.55 333 ALA B N 1
ATOM 5893 C CA . ALA B 1 336 ? -25.279 -28.764 34.091 1.00 50.86 333 ALA B CA 1
ATOM 5894 C C . ALA B 1 336 ? -25.156 -28.988 35.609 1.00 52.85 333 ALA B C 1
ATOM 5895 O O . ALA B 1 336 ? -24.181 -29.578 36.066 1.00 57.70 333 ALA B O 1
ATOM 5897 N N . GLY B 1 337 ? -26.122 -28.496 36.382 1.00 53.71 334 GLY B N 1
ATOM 5898 C CA . GLY B 1 337 ? -26.139 -28.695 37.829 1.00 55.68 334 GLY B CA 1
ATOM 5899 C C . GLY B 1 337 ? -25.166 -27.863 38.632 1.00 54.97 334 GLY B C 1
ATOM 5900 O O . GLY B 1 337 ? -24.937 -28.154 39.801 1.00 55.25 334 GLY B O 1
ATOM 5901 N N . ARG B 1 338 ? -24.602 -26.819 38.033 1.00 55.87 335 ARG B N 1
ATOM 5902 C CA . ARG B 1 338 ? -23.647 -25.987 38.769 1.00 57.99 335 ARG B CA 1
ATOM 5903 C C . ARG B 1 338 ? -24.326 -24.861 39.532 1.00 61.00 335 ARG B C 1
ATOM 5904 O O . ARG B 1 338 ? -25.185 -24.165 38.994 1.00 59.86 335 ARG B O 1
ATOM 5912 N N . ARG B 1 339 ? -23.913 -24.687 40.788 1.00 70.02 336 ARG B N 1
ATOM 5913 C CA . ARG B 1 339 ? -24.467 -23.660 41.673 1.00 78.37 336 ARG B CA 1
ATOM 5914 C C . ARG B 1 339 ? -23.477 -22.486 41.559 1.00 79.93 336 ARG B C 1
ATOM 5915 O O . ARG B 1 339 ? -22.653 -22.456 40.642 1.00 75.87 336 ARG B O 1
ATOM 5923 N N . ARG B 1 340 ? -23.602 -21.517 42.476 1.00 100.54 337 ARG B N 1
ATOM 5924 C CA . ARG B 1 340 ? -22.929 -20.199 42.449 1.00 101.83 337 ARG B CA 1
ATOM 5925 C C . ARG B 1 340 ? -22.658 -19.584 41.066 1.00 95.79 337 ARG B C 1
ATOM 5926 O O . ARG B 1 340 ? -21.508 -19.467 40.627 1.00 94.85 337 ARG B O 1
ATOM 5934 N N . GLN B 1 341 ? -23.739 -19.195 40.395 1.00 90.33 338 GLN B N 1
ATOM 5935 C CA . GLN B 1 341 ? -23.654 -18.575 39.083 1.00 86.24 338 GLN B CA 1
ATOM 5936 C C . GLN B 1 341 ? -24.598 -17.365 39.127 1.00 81.87 338 GLN B C 1
ATOM 5937 O O . GLN B 1 341 ? -25.818 -17.519 39.034 1.00 81.46 338 GLN B O 1
ATOM 5943 N N . PHE B 1 342 ? -24.017 -16.173 39.306 1.00 77.46 339 PHE B N 1
ATOM 5944 C CA . PHE B 1 342 ? -24.762 -14.902 39.410 1.00 75.00 339 PHE B CA 1
ATOM 5945 C C . PHE B 1 342 ? -24.318 -13.899 38.354 1.00 71.03 339 PHE B C 1
ATOM 5946 O O . PHE B 1 342 ? -23.162 -13.909 37.939 1.00 66.46 339 PHE B O 1
ATOM 5954 N N . MET B 1 343 ? -25.230 -13.018 37.947 1.00 69.89 340 MET B N 1
ATOM 5955 C CA . MET B 1 343 ? -24.903 -11.957 36.995 1.00 69.17 340 MET B CA 1
ATOM 5956 C C . MET B 1 343 ? -24.200 -10.843 37.769 1.00 71.62 340 MET B C 1
ATOM 5957 O O . MET B 1 343 ? -24.607 -10.524 38.890 1.00 71.58 340 MET B O 1
ATOM 5962 N N . PRO B 1 344 ? -23.156 -10.231 37.171 1.00 76.66 341 PRO B N 1
ATOM 5963 C CA . PRO B 1 344 ? -22.403 -9.193 37.886 1.00 76.91 341 PRO B CA 1
ATOM 5964 C C . PRO B 1 344 ? -23.216 -7.965 38.249 1.00 76.02 341 PRO B C 1
ATOM 5965 O O . PRO B 1 344 ? -24.197 -7.629 37.574 1.00 75.45 341 PRO B O 1
ATOM 5969 N N . ALA B 1 345 ? -22.779 -7.301 39.315 1.00 75.78 342 ALA B N 1
ATOM 5970 C CA . ALA B 1 345 ? -23.427 -6.096 39.811 1.00 74.27 342 ALA B CA 1
ATOM 5971 C C . ALA B 1 345 ? -23.425 -4.962 38.771 1.00 70.27 342 ALA B C 1
ATOM 5972 O O . ALA B 1 345 ? -24.298 -4.096 38.815 1.00 67.17 342 ALA B O 1
ATOM 5974 N N . ALA B 1 346 ? -22.466 -4.990 37.834 1.00 66.10 343 ALA B N 1
ATOM 5975 C CA . ALA B 1 346 ? -22.350 -3.952 36.808 1.00 62.66 343 ALA B CA 1
ATOM 5976 C C . ALA B 1 346 ? -21.982 -4.489 35.408 1.00 59.18 343 ALA B C 1
ATOM 5977 O O . ALA B 1 346 ? -21.033 -5.255 35.262 1.00 59.92 343 ALA B O 1
ATOM 5979 N N . ILE B 1 347 ? -22.742 -4.061 34.392 1.00 55.54 344 ILE B N 1
ATOM 5980 C CA . ILE B 1 347 ? -22.529 -4.454 32.991 1.00 51.88 344 ILE B CA 1
ATOM 5981 C C . ILE B 1 347 ? -21.996 -3.237 32.220 1.00 47.71 344 ILE B C 1
ATOM 5982 O O . ILE B 1 347 ? -22.664 -2.206 32.174 1.00 49.35 344 ILE B O 1
ATOM 5987 N N . PRO B 1 348 ? -20.806 -3.357 31.596 1.00 42.58 345 PRO B N 1
ATOM 5988 C CA . PRO B 1 348 ? -20.255 -2.233 30.861 1.00 40.44 345 PRO B CA 1
ATOM 5989 C C . PRO B 1 348 ? -20.915 -2.034 29.507 1.00 39.21 345 PRO B C 1
ATOM 5990 O O . PRO B 1 348 ? -21.498 -2.970 28.943 1.00 40.36 345 PRO B O 1
ATOM 5994 N N . ALA B 1 349 ? -20.813 -0.821 28.986 1.00 36.04 346 ALA B N 1
ATOM 5995 C CA . ALA B 1 349 ? -21.387 -0.500 27.690 1.00 34.91 346 ALA B CA 1
ATOM 5996 C C . ALA B 1 349 ? -20.536 0.550 27.014 1.00 33.26 346 ALA B C 1
ATOM 5997 O O . ALA B 1 349 ? -19.917 1.376 27.684 1.00 32.85 346 ALA B O 1
ATOM 5999 N N . VAL B 1 350 ? -20.498 0.493 25.687 1.00 32.35 347 VAL B N 1
ATOM 6000 C CA . VAL B 1 350 ? -19.757 1.428 24.892 1.00 31.46 347 VAL B CA 1
ATOM 6001 C C . VAL B 1 350 ? -20.661 1.907 23.780 1.00 31.98 347 VAL B C 1
ATOM 6002 O O . VAL B 1 350 ? -21.208 1.112 23.049 1.00 31.61 347 VAL B O 1
ATOM 6006 N N . CYS B 1 351 ? -20.805 3.223 23.676 1.00 33.50 348 CYS B N 1
ATOM 6007 C CA . CYS B 1 351 ? -21.573 3.869 22.621 1.00 34.11 348 CYS B CA 1
ATOM 6008 C C . CYS B 1 351 ? -20.490 4.429 21.697 1.00 34.40 348 CYS B C 1
ATOM 6009 O O . CYS B 1 351 ? -19.713 5.317 22.099 1.00 32.19 348 CYS B O 1
ATOM 6012 N N . PHE B 1 352 ? -20.433 3.895 20.472 1.00 34.11 349 PHE B N 1
ATOM 6013 C CA . PHE B 1 352 ? -19.397 4.263 19.496 1.00 34.63 349 PHE B CA 1
ATOM 6014 C C . PHE B 1 352 ? -19.639 5.531 18.650 1.00 35.20 349 PHE B C 1
ATOM 6015 O O . PHE B 1 352 ? -19.419 5.549 17.436 1.00 34.25 349 PHE B O 1
ATOM 6023 N N . THR B 1 353 ? -20.093 6.582 19.313 1.00 35.87 350 THR B N 1
ATOM 6024 C CA . THR B 1 353 ? -20.245 7.881 18.679 1.00 35.92 350 THR B CA 1
ATOM 6025 C C . THR B 1 353 ? -18.844 8.502 18.739 1.00 34.90 350 THR B C 1
ATOM 6026 O O . THR B 1 353 ? -17.901 7.880 19.249 1.00 32.76 350 THR B O 1
ATOM 6030 N N . ASP B 1 354 ? -18.709 9.713 18.217 1.00 34.70 351 ASP B N 1
ATOM 6031 C CA . ASP B 1 354 ? -17.449 10.433 18.228 1.00 34.71 351 ASP B CA 1
ATOM 6032 C C . ASP B 1 354 ? -17.708 11.797 18.900 1.00 34.16 351 ASP B C 1
ATOM 6033 O O . ASP B 1 354 ? -18.375 12.635 18.305 1.00 34.42 351 ASP B O 1
ATOM 6038 N N . PRO B 1 355 ? -17.255 12.016 20.139 1.00 33.23 352 PRO B N 1
ATOM 6039 C CA . PRO B 1 355 ? -16.515 11.049 20.949 1.00 31.98 352 PRO B CA 1
ATOM 6040 C C . PRO B 1 355 ? -17.346 9.863 21.423 1.00 32.27 352 PRO B C 1
ATOM 6041 O O . PRO B 1 355 ? -18.575 9.883 21.339 1.00 33.10 352 PRO B O 1
ATOM 6045 N N . GLU B 1 356 ? -16.653 8.847 21.917 1.00 31.10 353 GLU B N 1
ATOM 6046 C CA . GLU B 1 356 ? -17.265 7.640 22.423 1.00 31.86 353 GLU B CA 1
ATOM 6047 C C . GLU B 1 356 ? -17.653 7.835 23.873 1.00 32.83 353 GLU B C 1
ATOM 6048 O O . GLU B 1 356 ? -17.084 8.692 24.569 1.00 32.97 353 GLU B O 1
ATOM 6054 N N . ILE B 1 357 ? -18.631 7.045 24.319 1.00 32.52 354 ILE B N 1
ATOM 6055 C CA . ILE B 1 357 ? -19.064 7.026 25.703 1.00 32.22 354 ILE B CA 1
ATOM 6056 C C . ILE B 1 357 ? -18.905 5.583 26.197 1.00 31.41 354 ILE B C 1
ATOM 6057 O O . ILE B 1 357 ? -19.329 4.648 25.513 1.00 32.06 354 ILE B O 1
ATOM 6062 N N . VAL B 1 358 ? -18.287 5.429 27.371 1.00 29.53 355 VAL B N 1
ATOM 6063 C CA . VAL B 1 358 ? -18.090 4.134 28.014 1.00 29.81 355 VAL B CA 1
ATOM 6064 C C . VAL B 1 358 ? -18.573 4.242 29.453 1.00 29.65 355 VAL B C 1
ATOM 6065 O O . VAL B 1 358 ? -18.250 5.184 30.151 1.00 28.42 355 VAL B O 1
ATOM 6069 N N . THR B 1 359 ? -19.343 3.259 29.881 1.00 31.25 356 THR B N 1
ATOM 6070 C CA . THR B 1 359 ? -19.863 3.215 31.230 1.00 31.68 356 THR B CA 1
ATOM 6071 C C . THR B 1 359 ? -19.905 1.785 31.769 1.00 30.85 356 THR B C 1
ATOM 6072 O O . THR B 1 359 ? -19.982 0.804 31.007 1.00 28.91 356 THR B O 1
ATOM 6076 N N . ALA B 1 360 ? -19.830 1.704 33.090 1.00 30.10 357 ALA B N 1
ATOM 6077 C CA . ALA B 1 360 ? -19.954 0.464 33.838 1.00 31.04 357 ALA B CA 1
ATOM 6078 C C . ALA B 1 360 ? -20.411 0.866 35.237 1.00 31.55 357 ALA B C 1
ATOM 6079 O O . ALA B 1 360 ? -19.867 1.811 35.813 1.00 30.39 357 ALA B O 1
ATOM 6081 N N . GLY B 1 361 ? -21.434 0.185 35.757 1.00 32.71 358 GLY B N 1
ATOM 6082 C CA . GLY B 1 361 ? -21.929 0.445 37.110 1.00 34.40 358 GLY B CA 1
ATOM 6083 C C . GLY B 1 361 ? -22.768 1.698 37.215 1.00 36.13 358 GLY B C 1
ATOM 6084 O O . GLY B 1 361 ? -23.401 2.115 36.246 1.00 37.58 358 GLY B O 1
ATOM 6085 N N . TRP B 1 362 ? -22.758 2.322 38.383 1.00 36.91 359 TRP B N 1
ATOM 6086 C CA . TRP B 1 362 ? -23.595 3.500 38.595 1.00 38.67 359 TRP B CA 1
ATOM 6087 C C . TRP B 1 362 ? -22.975 4.844 38.274 1.00 37.51 359 TRP B C 1
ATOM 6088 O O . TRP B 1 362 ? -21.782 5.053 38.474 1.00 36.58 359 TRP B O 1
ATOM 6099 N N . SER B 1 363 ? -23.826 5.758 37.802 1.00 37.92 360 SER B N 1
ATOM 6100 C CA . SER B 1 363 ? -23.458 7.157 37.583 1.00 37.00 360 SER B CA 1
ATOM 6101 C C . SER B 1 363 ? -23.760 7.822 38.926 1.00 38.38 360 SER B C 1
ATOM 6102 O O . SER B 1 363 ? -24.343 7.173 39.811 1.00 36.71 360 SER B O 1
ATOM 6105 N N . PRO B 1 364 ? -23.373 9.103 39.109 1.00 39.52 361 PRO B N 1
ATOM 6106 C CA . PRO B 1 364 ? -23.734 9.734 40.398 1.00 42.09 361 PRO B CA 1
ATOM 6107 C C . PRO B 1 364 ? -25.259 9.715 40.696 1.00 45.15 361 PRO B C 1
ATOM 6108 O O . PRO B 1 364 ? -25.661 9.480 41.851 1.00 46.80 361 PRO B O 1
ATOM 6112 N N . ASP B 1 365 ? -26.085 9.930 39.668 1.00 47.05 362 ASP B N 1
ATOM 6113 C CA . ASP B 1 365 ? -27.553 9.906 39.826 1.00 48.64 362 ASP B CA 1
ATOM 6114 C C . ASP B 1 365 ? -28.066 8.500 40.183 1.00 48.85 362 ASP B C 1
ATOM 6115 O O . ASP B 1 365 ? -28.889 8.373 41.081 1.00 49.97 362 ASP B O 1
ATOM 6120 N N . ASP B 1 366 ? -27.567 7.458 39.499 1.00 48.17 363 ASP B N 1
ATOM 6121 C CA . ASP B 1 366 ? -27.949 6.057 39.791 1.00 48.40 363 ASP B CA 1
ATOM 6122 C C . ASP B 1 366 ? -27.592 5.688 41.219 1.00 48.72 363 ASP B C 1
ATOM 6123 O O . ASP B 1 366 ? -28.284 4.893 41.843 1.00 51.54 363 ASP B O 1
ATOM 6128 N N . ALA B 1 367 ? -26.481 6.229 41.711 1.00 48.14 364 ALA B N 1
ATOM 6129 C CA . ALA B 1 367 ? -26.027 5.969 43.072 1.00 49.41 364 ALA B CA 1
ATOM 6130 C C . ALA B 1 367 ? -26.928 6.642 44.097 1.00 53.40 364 ALA B C 1
ATOM 6131 O O . ALA B 1 367 ? -27.104 6.114 45.191 1.00 56.40 364 ALA B O 1
ATOM 6133 N N . HIS B 1 368 ? -27.483 7.806 43.751 1.00 55.84 365 HIS B N 1
ATOM 6134 C CA . HIS B 1 368 ? -28.377 8.525 44.667 1.00 60.35 365 HIS B CA 1
ATOM 6135 C C . HIS B 1 368 ? -29.748 7.829 44.697 1.00 60.53 365 HIS B C 1
ATOM 6136 O O . HIS B 1 368 ? -30.350 7.686 45.758 1.00 61.58 365 HIS B O 1
ATOM 6143 N N . ALA B 1 369 ? -30.214 7.380 43.530 1.00 59.99 366 ALA B N 1
ATOM 6144 C CA . ALA B 1 369 ? -31.485 6.654 43.410 1.00 59.52 366 ALA B CA 1
ATOM 6145 C C . ALA B 1 369 ? -31.478 5.338 44.209 1.00 61.02 366 ALA B C 1
ATOM 6146 O O . ALA B 1 369 ? -32.507 4.954 44.776 1.00 66.18 366 ALA B O 1
ATOM 6148 N N . ALA B 1 370 ? -30.331 4.657 44.255 1.00 56.57 367 ALA B N 1
ATOM 6149 C CA . ALA B 1 370 ? -30.199 3.397 45.007 1.00 56.06 367 ALA B CA 1
ATOM 6150 C C . ALA B 1 370 ? -29.942 3.636 46.496 1.00 56.08 367 ALA B C 1
ATOM 6151 O O . ALA B 1 370 ? -29.662 2.692 47.238 1.00 55.58 367 ALA B O 1
ATOM 6153 N N . GLY B 1 371 ? -29.998 4.901 46.917 1.00 56.20 368 GLY B N 1
ATOM 6154 C CA . GLY B 1 371 ? -29.841 5.260 48.320 1.00 57.16 368 GLY B CA 1
ATOM 6155 C C . GLY B 1 371 ? -28.460 5.085 48.906 1.00 56.14 368 GLY B C 1
ATOM 6156 O O . GLY B 1 371 ? -28.335 4.794 50.097 1.00 58.92 368 GLY B O 1
ATOM 6157 N N . VAL B 1 372 ? -27.426 5.258 48.082 1.00 54.14 369 VAL B N 1
ATOM 6158 C CA . VAL B 1 372 ? -26.041 5.143 48.544 1.00 52.43 369 VAL B CA 1
ATOM 6159 C C . VAL B 1 372 ? -25.351 6.512 48.426 1.00 51.33 369 VAL B C 1
ATOM 6160 O O . VAL B 1 372 ? -25.343 7.125 47.350 1.00 50.13 369 VAL B O 1
ATOM 6164 N N . ASP B 1 373 ? -24.800 6.989 49.548 1.00 50.33 370 ASP B N 1
ATOM 6165 C CA . ASP B 1 373 ? -24.102 8.272 49.602 1.00 50.33 370 ASP B CA 1
ATOM 6166 C C . ASP B 1 373 ? -22.742 8.096 48.914 1.00 50.00 370 ASP B C 1
ATOM 6167 O O . ASP B 1 373 ? -21.838 7.434 49.435 1.00 47.81 370 ASP B O 1
ATOM 6172 N N . CYS B 1 374 ? -22.608 8.704 47.738 1.00 50.96 371 CYS B N 1
ATOM 6173 C CA . CYS B 1 374 ? -21.399 8.569 46.942 1.00 49.45 371 CYS B CA 1
ATOM 6174 C C . CYS B 1 374 ? -20.752 9.878 46.538 1.00 49.83 371 CYS B C 1
ATOM 6175 O O . CYS B 1 374 ? -21.422 10.895 46.359 1.00 50.22 371 CYS B O 1
ATOM 6178 N N . LEU B 1 375 ? -19.427 9.829 46.413 1.00 49.44 372 LEU B N 1
ATOM 6179 C CA . LEU B 1 375 ? -18.643 10.969 45.948 1.00 49.03 372 LEU B CA 1
ATOM 6180 C C . LEU B 1 375 ? -18.150 10.594 44.559 1.00 44.98 372 LEU B C 1
ATOM 6181 O O . LEU B 1 375 ? -18.115 9.410 44.204 1.00 44.64 372 LEU B O 1
ATOM 6186 N N . SER B 1 376 ? -17.825 11.598 43.761 1.00 42.62 373 SER B N 1
ATOM 6187 C CA . SER B 1 376 ? -17.296 11.372 42.430 1.00 42.17 373 SER B CA 1
ATOM 6188 C C . SER B 1 376 ? -16.300 12.469 42.081 1.00 41.10 373 SER B C 1
ATOM 6189 O O . SER B 1 376 ? -16.283 13.539 42.698 1.00 41.19 373 SER B O 1
ATOM 6192 N N . ALA B 1 377 ? -15.448 12.169 41.112 1.00 38.46 374 ALA B N 1
ATOM 6193 C CA . ALA B 1 377 ? -14.440 13.097 40.645 1.00 37.39 374 ALA B CA 1
ATOM 6194 C C . ALA B 1 377 ? -14.140 12.738 39.211 1.00 36.02 374 ALA B C 1
ATOM 6195 O O . ALA B 1 377 ? -14.176 11.570 38.838 1.00 34.97 374 ALA B O 1
ATOM 6197 N N . SER B 1 378 ? -13.867 13.752 38.407 1.00 37.07 375 SER B N 1
ATOM 6198 C CA . SER B 1 378 ? -13.553 13.562 37.002 1.00 35.92 375 SER B CA 1
ATOM 6199 C C . SER B 1 378 ? -12.195 14.176 36.680 1.00 35.50 375 SER B C 1
ATOM 6200 O O . SER B 1 378 ? -11.667 14.990 37.444 1.00 37.84 375 SER B O 1
ATOM 6203 N N . PHE B 1 379 ? -11.607 13.743 35.579 1.00 34.80 376 PHE B N 1
ATOM 6204 C CA . PHE B 1 379 ? -10.332 14.281 35.130 1.00 35.33 376 PHE B CA 1
ATOM 6205 C C . PHE B 1 379 ? -10.511 14.537 33.648 1.00 34.31 376 PHE B C 1
ATOM 6206 O O . PHE B 1 379 ? -10.912 13.630 32.923 1.00 33.86 376 PHE B O 1
ATOM 6214 N N . PRO B 1 380 ? -10.227 15.769 33.189 1.00 34.66 377 PRO B N 1
ATOM 6215 C CA . PRO B 1 380 ? -10.440 16.074 31.781 1.00 35.19 377 PRO B CA 1
ATOM 6216 C C . PRO B 1 380 ? -9.287 15.621 30.895 1.00 35.73 377 PRO B C 1
ATOM 6217 O O . PRO B 1 380 ? -8.124 15.634 31.326 1.00 36.90 377 PRO B O 1
ATOM 6221 N N . PHE B 1 381 ? -9.603 15.221 29.664 1.00 34.04 378 PHE B N 1
ATOM 6222 C CA . PHE B 1 381 ? -8.563 14.814 28.737 1.00 32.63 378 PHE B CA 1
ATOM 6223 C C . PHE B 1 381 ? -7.737 16.014 28.247 1.00 34.53 378 PHE B C 1
ATOM 6224 O O . PHE B 1 381 ? -6.662 15.829 27.693 1.00 35.09 378 PHE B O 1
ATOM 6232 N N . ALA B 1 382 ? -8.230 17.235 28.476 1.00 37.52 379 ALA B N 1
ATOM 6233 C CA . ALA B 1 382 ? -7.496 18.468 28.109 1.00 39.52 379 ALA B CA 1
ATOM 6234 C C . ALA B 1 382 ? -6.162 18.617 28.839 1.00 40.08 379 ALA B C 1
ATOM 6235 O O . ALA B 1 382 ? -5.318 19.392 28.410 1.00 42.26 379 ALA B O 1
ATOM 6237 N N . ALA B 1 383 ? -6.000 17.900 29.955 1.00 40.21 380 ALA B N 1
ATOM 6238 C CA . ALA B 1 383 ? -4.781 17.938 30.762 1.00 39.21 380 ALA B CA 1
ATOM 6239 C C . ALA B 1 383 ? -4.029 16.603 30.742 1.00 37.31 380 ALA B C 1
ATOM 6240 O O . ALA B 1 383 ? -3.178 16.362 31.600 1.00 39.06 380 ALA B O 1
ATOM 6242 N N . ASN B 1 384 ? -4.359 15.738 29.786 1.00 33.58 381 ASN B N 1
ATOM 6243 C CA . ASN B 1 384 ? -3.743 14.420 29.659 1.00 31.34 381 ASN B CA 1
ATOM 6244 C C . ASN B 1 384 ? -2.799 14.512 28.455 1.00 31.92 381 ASN B C 1
ATOM 6245 O O . ASN B 1 384 ? -3.209 14.946 27.372 1.00 31.12 381 ASN B O 1
ATOM 6250 N N . GLY B 1 385 ? -1.537 14.125 28.638 1.00 31.58 382 GLY B N 1
ATOM 6251 C CA . GLY B 1 385 ? -0.561 14.215 27.565 1.00 31.44 382 GLY B CA 1
ATOM 6252 C C . GLY B 1 385 ? -0.901 13.396 26.331 1.00 31.67 382 GLY B C 1
ATOM 6253 O O . GLY B 1 385 ? -0.809 13.884 25.196 1.00 30.29 382 GLY B O 1
ATOM 6254 N N . ARG B 1 386 ? -1.309 12.149 26.561 1.00 30.32 383 ARG B N 1
ATOM 6255 C CA . ARG B 1 386 ? -1.627 11.246 25.471 1.00 29.56 383 ARG B CA 1
ATOM 6256 C C . ARG B 1 386 ? -2.736 11.806 24.590 1.00 30.24 383 ARG B C 1
ATOM 6257 O O . ARG B 1 386 ? -2.623 11.796 23.350 1.00 29.41 383 ARG B O 1
ATOM 6265 N N . ALA B 1 387 ? -3.798 12.286 25.238 1.00 29.80 384 ALA B N 1
ATOM 6266 C CA . ALA B 1 387 ? -4.921 12.892 24.538 1.00 31.14 384 ALA B CA 1
ATOM 6267 C C . ALA B 1 387 ? -4.439 14.007 23.618 1.00 32.89 384 ALA B C 1
ATOM 6268 O O . ALA B 1 387 ? -4.887 14.102 22.485 1.00 32.25 384 ALA B O 1
ATOM 6270 N N . MET B 1 388 ? -3.504 14.831 24.099 1.00 35.36 385 MET B N 1
ATOM 6271 C CA . MET B 1 388 ? -2.972 15.917 23.270 1.00 37.62 385 MET B CA 1
ATOM 6272 C C . MET B 1 388 ? -2.190 15.401 22.063 1.00 36.63 385 MET B C 1
ATOM 6273 O O . MET B 1 388 ? -2.289 15.995 20.982 1.00 36.55 385 MET B O 1
ATOM 6278 N N . THR B 1 389 ? -1.416 14.324 22.24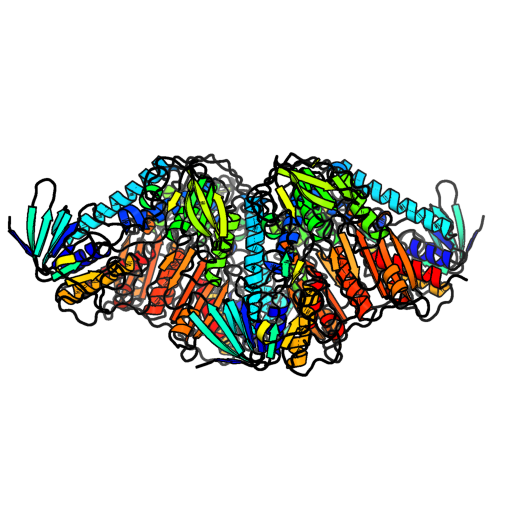3 1.00 33.67 386 THR B N 1
ATOM 6279 C CA . THR B 1 389 ? -0.654 13.743 21.136 1.00 33.60 386 THR B CA 1
ATOM 6280 C C . THR B 1 389 ? -1.601 13.148 20.090 1.00 33.25 386 THR B C 1
ATOM 6281 O O . THR B 1 389 ? -1.240 13.016 18.946 1.00 33.20 386 THR B O 1
ATOM 6285 N N . LEU B 1 390 ? -2.814 12.802 20.507 1.00 33.43 387 LEU B N 1
ATOM 6286 C CA . LEU B 1 390 ? -3.826 12.261 19.605 1.00 34.69 387 LEU B CA 1
ATOM 6287 C C . LEU B 1 390 ? -4.819 13.305 19.045 1.00 35.68 387 LEU B C 1
ATOM 6288 O O . LEU B 1 390 ? -5.651 12.948 18.232 1.00 35.69 387 LEU B O 1
ATOM 6293 N N . GLN B 1 391 ? -4.693 14.585 19.432 1.00 37.06 388 GLN B N 1
ATOM 6294 C CA . GLN B 1 391 ? -5.643 15.636 19.009 1.00 37.95 388 GLN B CA 1
ATOM 6295 C C . GLN B 1 391 ? -7.046 15.245 19.419 1.00 38.21 388 GLN B C 1
ATOM 6296 O O . GLN B 1 391 ? -7.985 15.375 18.640 1.00 39.48 388 GLN B O 1
ATOM 6302 N N . ALA B 1 392 ? -7.173 14.754 20.646 1.00 39.30 389 ALA B N 1
ATOM 6303 C CA . ALA B 1 392 ? -8.445 14.289 21.191 1.00 39.01 389 ALA B CA 1
ATOM 6304 C C . ALA B 1 392 ? -8.500 14.693 22.643 1.00 39.29 389 ALA B C 1
ATOM 6305 O O . ALA B 1 392 ? -8.467 13.857 23.534 1.00 41.58 389 ALA B O 1
ATOM 6307 N N . THR B 1 393 ? -8.592 15.996 22.856 1.00 41.16 390 THR B N 1
ATOM 6308 C CA . THR B 1 393 ? -8.604 16.585 24.182 1.00 42.75 390 THR B CA 1
ATOM 6309 C C . THR B 1 393 ? -9.990 16.808 24.811 1.00 43.14 390 THR B C 1
ATOM 6310 O O . THR B 1 393 ? -10.058 17.178 25.986 1.00 45.93 390 THR B O 1
ATOM 6314 N N . ASP B 1 394 ? -11.077 16.621 24.058 1.00 42.93 391 ASP B N 1
ATOM 6315 C CA . ASP B 1 394 ? -12.425 16.769 24.659 1.00 43.64 391 ASP B CA 1
ATOM 6316 C C . ASP B 1 394 ? -12.800 15.571 25.499 1.00 38.86 391 ASP B C 1
ATOM 6317 O O . ASP B 1 394 ? -12.312 14.477 25.292 1.00 40.89 391 ASP B O 1
ATOM 6322 N N . GLY B 1 395 ? -13.686 15.805 26.449 1.00 36.71 392 GLY B N 1
ATOM 6323 C CA . GLY B 1 395 ? -14.177 14.761 27.308 1.00 35.06 392 GLY B CA 1
ATOM 6324 C C . GLY B 1 395 ? -13.438 14.622 28.615 1.00 33.01 392 GLY B C 1
ATOM 6325 O O . GLY B 1 395 ? -12.595 15.438 28.970 1.00 31.38 392 GLY B O 1
ATOM 6326 N N . PHE B 1 396 ? -13.746 13.543 29.314 1.00 32.41 393 PHE B N 1
ATOM 6327 C CA . PHE B 1 396 ? -13.185 13.294 30.627 1.00 31.39 393 PHE B CA 1
ATOM 6328 C C . PHE B 1 396 ? -13.488 11.879 31.060 1.00 30.70 393 PHE B C 1
ATOM 6329 O O . PHE B 1 396 ? -14.183 11.150 30.370 1.00 31.34 393 PHE B O 1
ATOM 6337 N N . VAL B 1 397 ? -12.976 11.531 32.231 1.00 32.18 394 VAL B N 1
ATOM 6338 C CA . VAL B 1 397 ? -13.193 10.247 32.871 1.00 32.04 394 VAL B CA 1
ATOM 6339 C C . VAL B 1 397 ? -13.729 10.582 34.247 1.00 32.20 394 VAL B C 1
ATOM 6340 O O . VAL B 1 397 ? -13.200 11.464 34.896 1.00 32.18 394 VAL B O 1
ATOM 6344 N N . ARG B 1 398 ? -14.759 9.864 34.687 1.00 31.90 395 ARG B N 1
ATOM 6345 C CA . ARG B 1 398 ? -15.344 10.067 35.993 1.00 31.83 395 ARG B CA 1
ATOM 6346 C C . ARG B 1 398 ? -15.350 8.791 36.806 1.00 29.01 395 ARG B C 1
ATOM 6347 O O . ARG B 1 398 ? -15.652 7.735 36.274 1.00 27.17 395 ARG B O 1
ATOM 6355 N N . VAL B 1 399 ? -15.016 8.897 38.094 1.00 28.85 396 VAL B N 1
ATOM 6356 C CA . VAL B 1 399 ? -15.063 7.739 39.004 1.00 28.91 396 VAL B CA 1
ATOM 6357 C C . VAL B 1 399 ? -16.171 8.004 40.021 1.00 30.37 396 VAL B C 1
ATOM 6358 O O . VAL B 1 399 ? -16.372 9.145 40.443 1.00 33.45 396 VAL B O 1
ATOM 6362 N N . VAL B 1 400 ? -16.902 6.962 40.405 1.00 30.12 397 VAL B N 1
ATOM 6363 C CA . VAL B 1 400 ? -17.986 7.106 41.383 1.00 30.68 397 VAL B CA 1
ATOM 6364 C C . VAL B 1 400 ? -17.739 6.074 42.488 1.00 31.17 397 VAL B C 1
ATOM 6365 O O . VAL B 1 400 ? -17.577 4.877 42.192 1.00 28.92 397 VAL B O 1
ATOM 6369 N N . ALA B 1 401 ? -17.723 6.541 43.751 1.00 31.70 398 ALA B N 1
ATOM 6370 C CA . ALA B 1 401 ? -17.459 5.660 44.888 1.00 32.37 398 ALA B CA 1
ATOM 6371 C C . ALA B 1 401 ? -18.257 5.980 46.138 1.00 33.41 398 ALA B C 1
ATOM 6372 O O . ALA B 1 401 ? -18.701 7.099 46.324 1.00 35.38 398 ALA B O 1
ATOM 6374 N N . ARG B 1 402 ? -18.433 4.984 46.999 1.00 33.72 399 ARG B N 1
ATOM 6375 C CA . ARG B 1 402 ? -19.128 5.192 48.257 1.00 36.22 399 ARG B CA 1
ATOM 6376 C C . ARG B 1 402 ? -18.314 6.151 49.138 1.00 37.17 399 ARG B C 1
ATOM 6377 O O . ARG B 1 402 ? -17.097 6.040 49.237 1.00 37.19 399 ARG B O 1
ATOM 6385 N N . ARG B 1 403 ? -18.998 7.082 49.777 1.00 38.56 400 ARG B N 1
ATOM 6386 C CA . ARG B 1 403 ? -18.333 8.045 50.643 1.00 40.30 400 ARG B CA 1
ATOM 6387 C C . ARG B 1 403 ? -17.719 7.367 51.890 1.00 39.20 400 ARG B C 1
ATOM 6388 O O . ARG B 1 403 ? -16.639 7.739 52.332 1.00 37.97 400 ARG B O 1
ATOM 6396 N N . ASP B 1 404 ? -18.400 6.352 52.412 1.00 38.44 401 ASP B N 1
ATOM 6397 C CA . ASP B 1 404 ? -17.954 5.677 53.642 1.00 38.89 401 ASP B CA 1
ATOM 6398 C C . ASP B 1 404 ? -16.695 4.803 53.546 1.00 38.11 401 ASP B C 1
ATOM 6399 O O . ASP B 1 404 ? -15.771 4.974 54.350 1.00 39.46 401 ASP B O 1
ATOM 6404 N N . ASN B 1 405 ? -16.664 3.883 52.585 1.00 36.50 402 ASN B N 1
ATOM 6405 C CA . ASN B 1 405 ? -15.541 2.937 52.427 1.00 35.90 402 ASN B CA 1
ATOM 6406 C C . ASN B 1 405 ? -14.755 3.067 51.115 1.00 35.18 402 ASN B C 1
ATOM 6407 O O . ASN B 1 405 ? -13.837 2.290 50.861 1.00 34.60 402 ASN B O 1
ATOM 6412 N N . HIS B 1 406 ? -15.128 4.046 50.297 1.00 35.07 403 HIS B N 1
ATOM 6413 C CA . HIS B 1 406 ? -14.468 4.320 49.026 1.00 34.54 403 HIS B CA 1
ATOM 6414 C C . HIS B 1 406 ? -14.509 3.200 47.995 1.00 33.13 403 HIS B C 1
ATOM 6415 O O . HIS B 1 406 ? -13.683 3.180 47.079 1.00 32.20 403 HIS B O 1
ATOM 6422 N N . LEU B 1 407 ? -15.463 2.278 48.135 1.00 32.63 404 LEU B N 1
ATOM 6423 C CA . LEU B 1 407 ? -15.621 1.216 47.154 1.00 32.23 404 LEU B CA 1
ATOM 6424 C C . LEU B 1 407 ? -16.116 1.846 45.868 1.00 31.76 404 LEU B C 1
ATOM 6425 O O . LEU B 1 407 ? -17.081 2.596 45.883 1.00 31.62 404 LEU B O 1
ATOM 6430 N N . ILE B 1 408 ? -15.452 1.556 44.759 1.00 30.77 405 ILE B N 1
ATOM 6431 C CA . ILE B 1 408 ? -15.894 2.095 43.479 1.00 31.13 405 ILE B CA 1
ATOM 6432 C C . ILE B 1 408 ? -17.179 1.376 43.047 1.00 30.74 405 ILE B C 1
ATOM 6433 O O . ILE B 1 408 ? -17.257 0.143 43.096 1.00 30.61 405 ILE B O 1
ATOM 6438 N N . VAL B 1 409 ? -18.187 2.168 42.677 1.00 30.44 406 VAL B N 1
ATOM 6439 C CA . VAL B 1 409 ? -19.491 1.638 42.238 1.00 31.65 406 VAL B CA 1
ATOM 6440 C C . VAL B 1 409 ? -19.807 2.005 40.787 1.00 32.25 406 VAL B C 1
ATOM 6441 O O . VAL B 1 409 ? -20.821 1.550 40.236 1.00 33.28 406 VAL B O 1
ATOM 6445 N N . GLY B 1 410 ? -18.960 2.831 40.166 1.00 31.68 407 GLY B N 1
ATOM 6446 C CA . GLY B 1 410 ? -19.192 3.187 38.781 1.00 31.75 407 GLY B CA 1
ATOM 6447 C C . GLY B 1 410 ? -18.069 3.955 38.122 1.00 31.44 407 GLY B C 1
ATOM 6448 O O . GLY B 1 410 ? -17.277 4.628 38.790 1.00 31.37 407 GLY B O 1
ATOM 6449 N N . TRP B 1 411 ? -18.021 3.830 36.798 1.00 30.10 408 TRP B N 1
ATOM 6450 C CA . TRP B 1 411 ? -17.051 4.491 35.948 1.00 29.32 408 TRP B CA 1
ATOM 6451 C C . TRP B 1 411 ? -17.715 4.983 34.677 1.00 29.95 408 TRP B C 1
ATOM 6452 O O . TRP B 1 411 ? -18.508 4.266 34.073 1.00 28.91 408 TRP B O 1
ATOM 6463 N N . GLN B 1 412 ? -17.372 6.199 34.262 1.00 30.20 409 GLN B N 1
ATOM 6464 C CA . GLN B 1 412 ? -17.868 6.744 33.008 1.00 31.15 409 GLN B CA 1
ATOM 6465 C C . GLN B 1 412 ? -16.731 7.487 32.334 1.00 32.68 409 GLN B C 1
ATOM 6466 O O . GLN B 1 412 ? -15.849 8.061 33.006 1.00 32.20 409 GLN B O 1
ATOM 6472 N N . ALA B 1 413 ? -16.728 7.444 31.005 1.00 31.57 410 ALA B N 1
ATOM 6473 C CA . ALA B 1 413 ? -15.727 8.140 30.239 1.00 30.10 410 ALA B CA 1
ATOM 6474 C C . ALA B 1 413 ? -16.319 8.546 28.920 1.00 31.13 410 ALA B C 1
ATOM 6475 O O . ALA B 1 413 ? -17.136 7.816 28.355 1.00 30.39 410 ALA B O 1
ATOM 6477 N N . VAL B 1 414 ? -15.939 9.745 28.478 1.00 31.87 411 VAL B N 1
ATOM 6478 C CA . VAL B 1 414 ? -16.331 10.290 27.207 1.00 32.83 411 VAL B CA 1
ATOM 6479 C C . VAL B 1 414 ? -15.069 10.911 26.599 1.00 35.86 411 VAL B C 1
ATOM 6480 O O . VAL B 1 414 ? -14.374 11.712 27.248 1.00 38.12 411 VAL B O 1
ATOM 6484 N N . GLY B 1 415 ? -14.761 10.511 25.368 1.00 36.78 412 GLY B N 1
ATOM 6485 C CA . GLY B 1 415 ? -13.581 10.998 24.646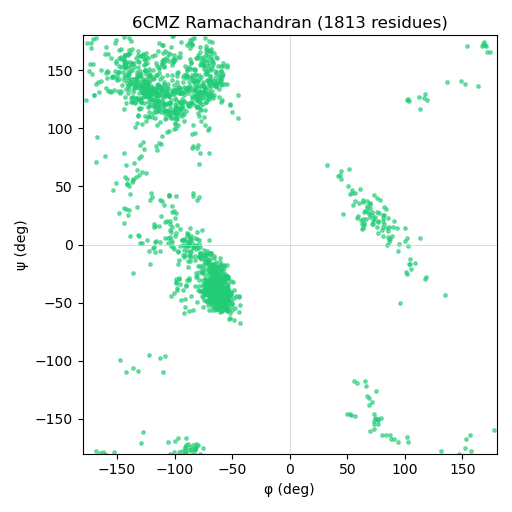 1.00 37.03 412 GLY B CA 1
ATOM 6486 C C . GLY B 1 415 ? -13.335 10.150 23.409 1.00 37.14 412 GLY B C 1
ATOM 6487 O O . GLY B 1 415 ? -14.029 9.152 23.203 1.00 35.41 412 GLY B O 1
ATOM 6488 N N . ARG B 1 416 ? -12.389 10.552 22.557 1.00 39.15 413 ARG B N 1
ATOM 6489 C CA . ARG B 1 416 ? -12.078 9.739 21.382 1.00 41.02 413 ARG B CA 1
ATOM 6490 C C . ARG B 1 416 ? -11.157 8.617 21.835 1.00 38.26 413 ARG B C 1
ATOM 6491 O O . ARG B 1 416 ? -10.280 8.825 22.670 1.00 36.62 413 ARG B O 1
ATOM 6499 N N . GLY B 1 417 ? -11.379 7.428 21.294 1.00 37.17 414 GLY B N 1
ATOM 6500 C CA . GLY B 1 417 ? -10.550 6.261 21.602 1.00 35.62 414 GLY B CA 1
ATOM 6501 C C . GLY B 1 417 ? -10.493 5.810 23.046 1.00 33.80 414 GLY B C 1
ATOM 6502 O O . GLY B 1 417 ? -9.447 5.361 23.499 1.00 33.18 414 GLY B O 1
ATOM 6503 N N . VAL B 1 418 ? -11.610 5.928 23.765 1.00 33.85 415 VAL B N 1
ATOM 6504 C CA . VAL B 1 418 ? -11.678 5.490 25.163 1.00 32.30 415 VAL B CA 1
ATOM 6505 C C . VAL B 1 418 ? -12.379 4.131 25.328 1.00 30.86 415 VAL B C 1
ATOM 6506 O O . VAL B 1 418 ? -12.445 3.626 26.439 1.00 30.52 415 VAL B O 1
ATOM 6510 N N . SER B 1 419 ? -12.865 3.538 24.231 1.00 29.89 416 SER B N 1
ATOM 6511 C CA . SER B 1 419 ? -13.584 2.239 24.275 1.00 29.83 416 SER B CA 1
ATOM 6512 C C . SER B 1 419 ? -12.862 1.129 25.009 1.00 28.59 416 SER B C 1
ATOM 6513 O O . SER B 1 419 ? -13.484 0.391 25.776 1.00 28.64 416 SER B O 1
ATOM 6516 N N . GLU B 1 420 ? -11.561 0.998 24.782 1.00 28.66 417 GLU B N 1
ATOM 6517 C CA . GLU B 1 420 ? -10.792 -0.075 25.435 1.00 29.21 417 GLU B CA 1
ATOM 6518 C C . GLU B 1 420 ? -10.613 0.071 26.963 1.00 29.68 417 GLU B C 1
ATOM 6519 O O . GLU B 1 420 ? -10.109 -0.855 27.613 1.00 29.01 417 GLU B O 1
ATOM 6525 N N . LEU B 1 421 ? -11.036 1.217 27.527 1.00 28.31 418 LEU B N 1
ATOM 6526 C CA . LEU B 1 421 ? -11.015 1.406 28.986 1.00 28.67 418 LEU B CA 1
ATOM 6527 C C . LEU B 1 421 ? -12.126 0.555 29.614 1.00 28.09 418 LEU B C 1
ATOM 6528 O O . LEU B 1 421 ? -12.119 0.312 30.825 1.00 26.96 418 LEU B O 1
ATOM 6533 N N . ALA B 1 422 ? -13.079 0.115 28.782 1.00 28.35 419 ALA B N 1
ATOM 6534 C CA . ALA B 1 422 ? -14.204 -0.705 29.243 1.00 29.26 419 ALA B CA 1
ATOM 6535 C C . ALA B 1 422 ? -13.753 -1.901 30.064 1.00 30.55 419 ALA B C 1
ATOM 6536 O O . ALA B 1 422 ? -14.386 -2.227 31.071 1.00 31.33 419 ALA B O 1
ATOM 6538 N N . ALA B 1 423 ? -12.676 -2.559 29.615 1.00 28.77 420 ALA B N 1
ATOM 6539 C CA . ALA B 1 423 ? -12.146 -3.712 30.323 1.00 28.92 420 ALA B CA 1
ATOM 6540 C C . ALA B 1 423 ? -11.652 -3.338 31.711 1.00 28.59 420 ALA B C 1
ATOM 6541 O O . ALA B 1 423 ? -11.831 -4.109 32.649 1.00 28.54 420 ALA B O 1
ATOM 6543 N N . ALA B 1 424 ? -11.029 -2.165 31.841 1.00 27.60 421 ALA B N 1
ATOM 6544 C CA . ALA B 1 424 ? -10.535 -1.709 33.141 1.00 27.06 421 ALA B CA 1
ATOM 6545 C C . ALA B 1 424 ? -11.714 -1.385 34.045 1.00 27.41 421 ALA B C 1
ATOM 6546 O O . ALA B 1 424 ? -11.685 -1.672 35.251 1.00 27.99 421 ALA B O 1
ATOM 6548 N N . PHE B 1 425 ? -12.771 -0.819 33.468 1.00 27.91 422 PHE B N 1
ATOM 6549 C CA . PHE B 1 425 ? -13.943 -0.490 34.279 1.00 27.27 422 PHE B CA 1
ATOM 6550 C C . PHE B 1 425 ? -14.601 -1.753 34.825 1.00 28.08 422 PHE B C 1
ATOM 6551 O O . PHE B 1 425 ? -14.746 -1.877 36.045 1.00 28.85 422 PHE B O 1
ATOM 6559 N N . SER B 1 426 ? -14.989 -2.693 33.954 1.00 28.06 423 SER B N 1
ATOM 6560 C CA . SER B 1 426 ? -15.688 -3.912 34.440 1.00 30.15 423 SER B CA 1
ATOM 6561 C C . SER B 1 426 ? -14.840 -4.845 35.326 1.00 30.25 423 SER B C 1
ATOM 6562 O O . SER B 1 426 ? -15.366 -5.436 36.280 1.00 29.99 423 SER B O 1
ATOM 6565 N N . GLN B 1 427 ? -13.550 -4.970 35.021 1.00 30.25 424 GLN B N 1
ATOM 6566 C CA . GLN B 1 427 ? -12.650 -5.799 35.835 1.00 32.11 424 GLN B CA 1
ATOM 6567 C C . GLN B 1 427 ? -12.405 -5.201 37.235 1.00 31.60 424 GLN B C 1
ATOM 6568 O O . GLN B 1 427 ? -12.362 -5.949 38.219 1.00 32.00 424 GLN B O 1
ATOM 6574 N N . SER B 1 428 ? -12.265 -3.869 37.330 1.00 30.41 425 SER B N 1
ATOM 6575 C CA . SER B 1 428 ? -12.039 -3.218 38.632 1.00 29.60 425 SER B CA 1
ATOM 6576 C C . SER B 1 428 ? -13.312 -3.363 39.478 1.00 29.95 425 SER B C 1
ATOM 6577 O O . SER B 1 428 ? -13.246 -3.572 40.690 1.00 29.95 425 SER B O 1
ATOM 6580 N N . LEU B 1 429 ? -14.470 -3.259 38.828 1.00 30.11 426 LEU B N 1
ATOM 6581 C CA . LEU B 1 429 ? -15.747 -3.430 39.524 1.00 30.90 426 LEU B CA 1
ATOM 6582 C C . LEU B 1 429 ? -15.900 -4.875 39.953 1.00 31.90 426 LEU B C 1
ATOM 6583 O O . LEU B 1 429 ? -16.245 -5.139 41.095 1.00 34.39 426 LEU B O 1
ATOM 6588 N N . GLU B 1 430 ? -15.615 -5.818 39.063 1.00 31.76 427 GLU B N 1
ATOM 6589 C CA . GLU B 1 430 ? -15.731 -7.232 39.444 1.00 32.61 427 GLU B CA 1
ATOM 6590 C C . GLU B 1 430 ? -14.794 -7.585 40.621 1.00 32.23 427 GLU B C 1
ATOM 6591 O O . GLU B 1 430 ? -15.129 -8.446 41.411 1.00 31.66 427 GLU B O 1
ATOM 6597 N N . MET B 1 431 ? -13.635 -6.922 40.729 1.00 31.20 428 MET B N 1
ATOM 6598 C CA . MET B 1 431 ? -12.697 -7.210 41.825 1.00 31.07 428 MET B CA 1
ATOM 6599 C C . MET B 1 431 ? -12.988 -6.423 43.111 1.00 31.46 428 MET B C 1
ATOM 6600 O O . MET B 1 431 ? -12.386 -6.678 44.131 1.00 31.29 428 MET B O 1
ATOM 6605 N N . GLY B 1 432 ? -13.900 -5.462 43.054 1.00 31.28 429 GLY B N 1
ATOM 6606 C CA . GLY B 1 432 ? -14.226 -4.673 44.227 1.00 31.78 429 GLY B CA 1
ATOM 6607 C C . GLY B 1 432 ? -13.141 -3.675 44.590 1.00 31.61 429 GLY B C 1
ATOM 6608 O O . GLY B 1 432 ? -12.823 -3.504 45.764 1.00 32.92 429 GLY B O 1
ATOM 6609 N N . ALA B 1 433 ? -12.582 -3.006 43.593 1.00 30.00 430 ALA B N 1
ATOM 6610 C CA . ALA B 1 433 ? -11.535 -2.026 43.861 1.00 31.28 430 ALA B CA 1
ATOM 6611 C C . ALA B 1 433 ? -12.071 -0.771 44.521 1.00 32.21 430 ALA B C 1
ATOM 6612 O O . ALA B 1 433 ? -13.198 -0.360 44.277 1.00 32.78 430 ALA B O 1
ATOM 6614 N N . ARG B 1 434 ? -11.228 -0.195 45.370 1.00 33.42 431 ARG B N 1
ATOM 6615 C CA . ARG B 1 434 ? -11.485 1.042 46.083 1.00 33.70 431 ARG B CA 1
ATOM 6616 C C . ARG B 1 434 ? -10.677 2.129 45.392 1.00 32.55 431 ARG B C 1
ATOM 6617 O O . ARG B 1 434 ? -9.744 1.836 44.631 1.00 31.69 431 ARG B O 1
ATOM 6625 N N . LEU B 1 435 ? -11.021 3.380 45.664 1.00 32.37 432 LEU B N 1
ATOM 6626 C CA . LEU B 1 435 ? -10.284 4.517 45.112 1.00 32.03 432 LEU B CA 1
ATOM 6627 C C . LEU B 1 435 ? -8.776 4.381 45.398 1.00 31.90 432 LEU B C 1
ATOM 6628 O O . LEU B 1 435 ? -7.952 4.581 44.511 1.00 29.80 432 LEU B O 1
ATOM 6633 N N . GLU B 1 436 ? -8.434 4.015 46.634 1.00 33.11 433 GLU B N 1
ATOM 6634 C CA . GLU B 1 436 ? -7.032 3.829 47.034 1.00 33.73 433 GLU B CA 1
ATOM 6635 C C . GLU B 1 436 ? -6.281 2.781 46.164 1.00 33.45 433 GLU B C 1
ATOM 6636 O O . GLU B 1 436 ? -5.094 2.944 45.892 1.00 34.18 433 GLU B O 1
ATOM 6642 N N . ASP B 1 437 ? -6.964 1.706 45.764 1.00 33.20 434 ASP B N 1
ATOM 6643 C CA . ASP B 1 437 ? -6.366 0.662 44.894 1.00 33.97 434 ASP B CA 1
ATOM 6644 C C . ASP B 1 437 ? -5.958 1.227 43.549 1.00 33.00 434 ASP B C 1
ATOM 6645 O O . ASP B 1 437 ? -4.875 0.945 43.045 1.00 33.92 434 ASP B O 1
ATOM 6650 N N . ILE B 1 438 ? -6.848 2.010 42.971 1.00 32.95 435 ILE B N 1
ATOM 6651 C CA . ILE B 1 438 ? -6.594 2.638 41.693 1.00 34.52 435 ILE B CA 1
ATOM 6652 C C . ILE B 1 438 ? -5.603 3.779 41.822 1.00 35.20 435 ILE B C 1
ATOM 6653 O O . ILE B 1 438 ? -4.695 3.906 40.991 1.00 34.81 435 ILE B O 1
ATOM 6658 N N . GLY B 1 439 ? -5.738 4.569 42.883 1.00 36.09 436 GLY B N 1
ATOM 6659 C CA . GLY B 1 439 ? -4.808 5.664 43.134 1.00 36.67 436 GLY B CA 1
ATOM 6660 C C . GLY B 1 439 ? -3.391 5.141 43.278 1.00 36.99 436 GLY B C 1
ATOM 6661 O O . GLY B 1 439 ? -2.455 5.800 42.858 1.00 40.50 436 GLY B O 1
ATOM 6662 N N . GLY B 1 440 ? -3.244 3.942 43.850 1.00 37.67 437 GLY B N 1
ATOM 6663 C CA . GLY B 1 440 ? -1.927 3.314 44.062 1.00 37.93 437 GLY B CA 1
ATOM 6664 C C . GLY B 1 440 ? -1.418 2.490 42.891 1.00 38.54 437 GLY B C 1
ATOM 6665 O O . GLY B 1 440 ? -0.262 2.062 42.895 1.00 44.02 437 GLY B O 1
ATOM 6666 N N . THR B 1 441 ? -2.271 2.244 41.897 1.00 35.03 438 THR B N 1
ATOM 6667 C CA . THR B 1 441 ? -1.865 1.489 40.715 1.00 33.65 438 THR B CA 1
ATOM 6668 C C . THR B 1 441 ? -1.077 2.360 39.745 1.00 32.08 438 THR B C 1
ATOM 6669 O O . THR B 1 441 ? -1.592 3.376 39.269 1.00 30.96 438 THR B O 1
ATOM 6673 N N . ILE B 1 442 ? 0.147 1.938 39.430 1.00 30.43 439 ILE B N 1
ATOM 6674 C CA . ILE B 1 442 ? 0.984 2.650 38.479 1.00 32.48 439 ILE B CA 1
ATOM 6675 C C . ILE B 1 442 ? 0.442 2.432 37.062 1.00 32.73 439 ILE B C 1
ATOM 6676 O O . ILE B 1 442 ? 0.320 1.293 36.620 1.00 34.31 439 ILE B O 1
ATOM 6681 N N . HIS B 1 443 ? 0.119 3.515 36.359 1.00 32.93 440 HIS B N 1
ATOM 6682 C CA . HIS B 1 443 ? -0.386 3.430 34.980 1.00 33.03 440 HIS B CA 1
ATOM 6683 C C . HIS B 1 443 ? 0.691 3.854 33.997 1.00 34.36 440 HIS B C 1
ATOM 6684 O O . HIS B 1 443 ? 1.420 4.830 34.237 1.00 35.83 440 HIS B O 1
ATOM 6691 N N . ALA B 1 444 ? 0.796 3.111 32.894 1.00 34.02 441 ALA B N 1
ATOM 6692 C CA . ALA B 1 444 ? 1.800 3.391 31.873 1.00 35.26 441 ALA B CA 1
ATOM 6693 C C . ALA B 1 444 ? 1.619 4.794 31.302 1.00 35.54 441 ALA B C 1
ATOM 6694 O O . ALA B 1 444 ? 0.496 5.263 31.127 1.00 35.50 441 ALA B O 1
ATOM 6696 N N . HIS B 1 445 ? 2.740 5.453 31.034 1.00 36.79 442 HIS B N 1
ATOM 6697 C CA . HIS B 1 445 ? 2.736 6.797 30.480 1.00 36.76 442 HIS B CA 1
ATOM 6698 C C . HIS B 1 445 ? 3.350 6.748 29.075 1.00 35.69 442 HIS B C 1
ATOM 6699 O O . HIS B 1 445 ? 4.305 6.009 28.865 1.00 35.33 442 HIS B O 1
ATOM 6706 N N . PRO B 1 446 ? 2.787 7.464 28.098 1.00 35.33 443 PRO B N 1
ATOM 6707 C CA . PRO B 1 446 ? 1.585 8.272 28.245 1.00 34.89 443 PRO B CA 1
ATOM 6708 C C . PRO B 1 446 ? 0.361 7.490 27.769 1.00 34.99 443 PRO B C 1
ATOM 6709 O O . PRO B 1 446 ? 0.392 6.893 26.685 1.00 35.55 443 PRO B O 1
ATOM 6713 N N . THR B 1 447 ? -0.697 7.468 28.574 1.00 34.64 444 THR B N 1
ATOM 6714 C CA . THR B 1 447 ? -1.925 6.772 28.180 1.00 34.13 444 THR B CA 1
ATOM 6715 C C . THR B 1 447 ? -3.152 7.549 28.626 1.00 32.67 444 THR B C 1
ATOM 6716 O O . THR B 1 447 ? -3.091 8.376 29.537 1.00 32.39 444 THR B O 1
ATOM 6720 N N . LEU B 1 448 ? -4.259 7.297 27.941 1.00 32.83 445 LEU B N 1
ATOM 6721 C CA . LEU B 1 448 ? -5.552 7.898 28.301 1.00 33.02 445 LEU B CA 1
ATOM 6722 C C . LEU B 1 448 ? -5.944 7.333 29.666 1.00 31.09 445 LEU B C 1
ATOM 6723 O O . LEU B 1 448 ? -6.540 8.024 30.482 1.00 30.25 445 LEU B O 1
ATOM 6728 N N . GLY B 1 449 ? -5.567 6.074 29.899 1.00 30.85 446 GLY B N 1
ATOM 6729 C CA . GLY B 1 449 ? -5.850 5.374 31.147 1.00 31.34 446 GLY B CA 1
ATOM 6730 C C . GLY B 1 449 ? -5.295 6.052 32.374 1.00 31.46 446 GLY B C 1
ATOM 6731 O O . GLY B 1 449 ? -5.766 5.806 33.471 1.00 33.65 446 GLY B O 1
ATOM 6732 N N . GLU B 1 450 ? -4.266 6.876 32.210 1.00 32.15 447 GLU B N 1
ATOM 6733 C CA . GLU B 1 450 ? -3.730 7.635 33.353 1.00 32.77 447 GLU B CA 1
ATOM 6734 C C . GLU B 1 450 ? -4.801 8.508 33.985 1.00 32.08 447 GLU B C 1
ATOM 6735 O O . GLU B 1 450 ? -4.740 8.789 35.184 1.00 32.17 447 GLU B O 1
ATOM 6741 N N . ALA B 1 451 ? -5.780 8.927 33.181 1.00 30.98 448 ALA B N 1
ATOM 6742 C CA . ALA B 1 451 ? -6.877 9.753 33.687 1.00 32.03 448 ALA B CA 1
ATOM 6743 C C . ALA B 1 451 ? -7.707 9.027 34.762 1.00 31.71 448 ALA B C 1
ATOM 6744 O O . ALA B 1 451 ? -8.320 9.682 35.592 1.00 32.43 448 ALA B O 1
ATOM 6746 N N . LEU B 1 452 ? -7.739 7.685 34.722 1.00 31.59 449 LEU B N 1
ATOM 6747 C CA . LEU B 1 452 ? -8.451 6.878 35.732 1.00 30.57 449 LEU B CA 1
ATOM 6748 C C . LEU B 1 452 ? -7.772 7.034 37.093 1.00 30.55 449 LEU B C 1
ATOM 6749 O O . LEU B 1 452 ? -8.441 7.272 38.100 1.00 30.40 449 LEU B O 1
ATOM 6754 N N . GLN B 1 453 ? -6.447 6.884 37.110 1.00 30.10 450 GLN B N 1
ATOM 6755 C CA . GLN B 1 453 ? -5.658 7.045 38.328 1.00 31.72 450 GLN B CA 1
ATOM 6756 C C . GLN B 1 453 ? -5.846 8.472 38.890 1.00 33.14 450 GLN B C 1
ATOM 6757 O O . GLN B 1 453 ? -6.101 8.642 40.074 1.00 33.15 450 GLN B O 1
ATOM 6763 N N . GLU B 1 454 ? -5.743 9.478 38.024 1.00 35.41 451 GLU B N 1
ATOM 6764 C CA . GLU B 1 454 ? -5.899 10.885 38.431 1.00 36.62 451 GLU B CA 1
ATOM 6765 C C . GLU B 1 454 ? -7.297 11.168 38.962 1.00 36.38 451 GLU B C 1
ATOM 6766 O O . GLU B 1 454 ? -7.454 11.962 39.893 1.00 37.08 451 GLU B O 1
ATOM 6772 N N . ALA B 1 455 ? -8.309 10.524 38.383 1.00 34.22 452 ALA B N 1
ATOM 6773 C CA . ALA B 1 455 ? -9.691 10.717 38.850 1.00 33.83 452 ALA B CA 1
ATOM 6774 C C . ALA B 1 455 ? -9.855 10.150 40.261 1.00 34.37 452 ALA B C 1
ATOM 6775 O O . ALA B 1 455 ? -10.480 10.773 41.127 1.00 34.55 452 ALA B O 1
ATOM 6777 N N . ALA B 1 456 ? -9.291 8.967 40.490 1.00 33.63 453 ALA B N 1
ATOM 6778 C CA . ALA B 1 456 ? -9.363 8.338 41.807 1.00 33.94 453 ALA B CA 1
ATOM 6779 C C . ALA B 1 456 ? -8.695 9.230 42.856 1.00 34.04 453 ALA B C 1
ATOM 6780 O O . ALA B 1 456 ? -9.274 9.492 43.912 1.00 33.68 453 ALA B O 1
ATOM 6782 N N . LEU B 1 457 ? -7.476 9.689 42.552 1.00 34.42 454 LEU B N 1
ATOM 6783 C CA . LEU B 1 457 ? -6.704 10.564 43.468 1.00 35.60 454 LEU B CA 1
ATOM 6784 C C . LEU B 1 457 ? -7.425 11.875 43.727 1.00 36.40 454 LEU B C 1
ATOM 6785 O O . LEU B 1 457 ? -7.443 12.367 44.843 1.00 36.70 454 LEU B O 1
ATOM 6790 N N . ARG B 1 458 ? -8.021 12.435 42.686 1.00 37.95 455 ARG B N 1
ATOM 6791 C CA . ARG B 1 458 ? -8.789 13.671 42.813 1.00 41.65 455 ARG B CA 1
ATOM 6792 C C . ARG B 1 458 ? -10.007 13.442 43.734 1.00 41.52 455 ARG B C 1
ATOM 6793 O O . ARG B 1 458 ? -10.373 14.314 44.525 1.00 41.00 455 ARG B O 1
ATOM 6801 N N . ALA B 1 459 ? -10.597 12.249 43.663 1.00 39.46 456 ALA B N 1
ATOM 6802 C CA . ALA B 1 459 ? -11.714 11.909 44.531 1.00 39.93 456 ALA B CA 1
ATOM 6803 C C . ALA B 1 459 ? -11.213 11.767 45.982 1.00 41.35 456 ALA B C 1
ATOM 6804 O O . ALA B 1 459 ? -11.938 12.069 46.912 1.00 41.31 456 ALA B O 1
ATOM 6806 N N . LEU B 1 460 ? -9.976 11.298 46.157 1.00 42.29 457 LEU B N 1
ATOM 6807 C CA . LEU B 1 460 ? -9.380 11.163 47.490 1.00 46.49 457 LEU B CA 1
ATOM 6808 C C . LEU B 1 460 ? -8.861 12.501 48.027 1.00 50.25 457 LEU B C 1
ATOM 6809 O O . LEU B 1 460 ? -8.607 12.623 49.217 1.00 49.06 457 LEU B O 1
ATOM 6814 N N . GLY B 1 461 ? -8.666 13.473 47.135 1.00 58.14 458 GLY B N 1
ATOM 6815 C CA . GLY B 1 461 ? -8.177 14.809 47.509 1.00 65.84 458 GLY B CA 1
ATOM 6816 C C . GLY B 1 461 ? -9.263 15.637 48.168 1.00 75.58 458 GLY B C 1
ATOM 6817 O O . GLY B 1 461 ? -9.064 16.163 49.266 1.00 78.44 458 GLY B O 1
ATOM 6818 N N . HIS B 1 462 ? -10.412 15.763 47.494 1.00 86.96 459 HIS B N 1
ATOM 6819 C CA . HIS B 1 462 ? -11.559 16.505 48.046 1.00 92.08 459 HIS B CA 1
ATOM 6820 C C . HIS B 1 462 ? -12.565 15.516 48.659 1.00 96.81 459 HIS B C 1
ATOM 6821 O O . HIS B 1 462 ? -13.781 15.666 48.513 1.00 102.87 459 HIS B O 1
ATOM 6828 N N . ALA B 1 463 ? -12.028 14.518 49.370 1.00 99.14 460 ALA B N 1
ATOM 6829 C CA . ALA B 1 463 ? -12.835 13.493 50.036 1.00 97.83 460 ALA B CA 1
ATOM 6830 C C . ALA B 1 463 ? -13.427 14.055 51.327 1.00 101.09 460 ALA B C 1
ATOM 6831 O O . ALA B 1 463 ? -12.739 14.731 52.096 1.00 102.19 460 ALA B O 1
ATOM 6833 N N . LYS C 1 5 ? -48.094 14.472 52.307 1.00 101.47 2 LYS C N 1
ATOM 6834 C CA . LYS C 1 5 ? -46.612 14.376 52.144 1.00 101.26 2 LYS C CA 1
ATOM 6835 C C . LYS C 1 5 ? -46.026 15.570 51.371 1.00 96.38 2 LYS C C 1
ATOM 6836 O O . LYS C 1 5 ? -45.153 15.398 50.506 1.00 93.49 2 LYS C O 1
ATOM 6842 N N . ASN C 1 6 ? -46.501 16.777 51.683 1.00 92.94 3 ASN C N 1
ATOM 6843 C CA . ASN C 1 6 ? -46.004 17.982 51.001 1.00 88.80 3 ASN C CA 1
ATOM 6844 C C . ASN C 1 6 ? -44.591 18.337 51.477 1.00 83.68 3 ASN C C 1
ATOM 6845 O O . ASN C 1 6 ? -44.302 18.337 52.676 1.00 80.95 3 ASN C O 1
ATOM 6850 N N . GLU C 1 7 ? -43.723 18.633 50.516 1.00 80.64 4 GLU C N 1
ATOM 6851 C CA . GLU C 1 7 ? -42.329 18.994 50.793 1.00 78.13 4 GLU C CA 1
ATOM 6852 C C . GLU C 1 7 ? -42.270 20.413 51.378 1.00 74.62 4 GLU C C 1
ATOM 6853 O O . GLU C 1 7 ? -43.205 21.197 51.194 1.00 72.91 4 GLU C O 1
ATOM 6859 N N . HIS C 1 8 ? -41.191 20.731 52.095 1.00 73.02 5 HIS C N 1
ATOM 6860 C CA . HIS C 1 8 ? -41.019 22.060 52.708 1.00 70.60 5 HIS C CA 1
ATOM 6861 C C . HIS C 1 8 ? -39.685 22.679 52.280 1.00 63.51 5 HIS C C 1
ATOM 6862 O O . HIS C 1 8 ? -38.720 21.973 52.002 1.00 59.56 5 HIS C O 1
ATOM 6869 N N . THR C 1 9 ? -39.649 24.004 52.217 1.00 58.14 6 THR C N 1
ATOM 6870 C CA . THR C 1 9 ? -38.432 24.737 51.870 1.00 56.33 6 THR C CA 1
ATOM 6871 C C . THR C 1 9 ? -38.615 26.158 52.396 1.00 52.08 6 THR C C 1
ATOM 6872 O O . THR C 1 9 ? -39.703 26.503 52.833 1.00 51.00 6 THR C O 1
ATOM 6876 N N . THR C 1 10 ? -37.564 26.973 52.396 1.00 50.29 7 THR C N 1
ATOM 6877 C CA . THR C 1 10 ? -37.707 28.352 52.870 1.00 48.51 7 THR C CA 1
ATOM 6878 C C . THR C 1 10 ? -38.034 29.232 51.664 1.00 47.01 7 THR C C 1
ATOM 6879 O O . THR C 1 10 ? -39.093 29.866 51.626 1.00 46.98 7 THR C O 1
ATOM 6883 N N . LEU C 1 11 ? -37.146 29.241 50.672 1.00 46.29 8 LEU C N 1
ATOM 6884 C CA . LEU C 1 11 ? -37.340 30.040 49.453 1.00 44.99 8 LEU C CA 1
ATOM 6885 C C . LEU C 1 11 ? -37.698 29.146 48.285 1.00 45.60 8 LEU C C 1
ATOM 6886 O O . LEU C 1 11 ? -37.044 28.131 48.056 1.00 47.89 8 LEU C O 1
ATOM 6891 N N . LEU C 1 12 ? -38.737 29.523 47.550 1.00 46.14 9 LEU C N 1
ATOM 6892 C CA . LEU C 1 12 ? -39.150 28.783 46.373 1.00 47.06 9 LEU C CA 1
ATOM 6893 C C . LEU C 1 12 ? -39.129 29.751 45.206 1.00 46.15 9 LEU C C 1
ATOM 6894 O O . LEU C 1 12 ? -39.879 30.731 45.193 1.00 44.04 9 LEU C O 1
ATOM 6899 N N . VAL C 1 13 ? -38.287 29.456 44.219 1.00 45.98 10 VAL C N 1
ATOM 6900 C CA . VAL C 1 13 ? -38.140 30.298 43.045 1.00 45.11 10 VAL C CA 1
ATOM 6901 C C . VAL C 1 13 ? -38.790 29.667 41.808 1.00 45.84 10 VAL C C 1
ATOM 6902 O O . VAL C 1 13 ? -38.521 28.509 41.464 1.00 45.88 10 VAL C O 1
ATOM 6906 N N . ILE C 1 14 ? -39.630 30.448 41.137 1.00 46.18 11 ILE C N 1
ATOM 6907 C CA . ILE C 1 14 ? -40.309 29.998 39.930 1.00 45.55 11 ILE C CA 1
ATOM 6908 C C . ILE C 1 14 ? -39.689 30.738 38.767 1.00 45.20 11 ILE C C 1
ATOM 6909 O O . ILE C 1 14 ? -39.907 31.942 38.599 1.00 44.19 11 ILE C O 1
ATOM 6914 N N . GLY C 1 15 ? -38.917 30.006 37.973 1.00 45.10 12 GLY C N 1
ATOM 6915 C CA . GLY C 1 15 ? -38.249 30.564 36.808 1.00 45.87 12 GLY C CA 1
ATOM 6916 C C . GLY C 1 15 ? -36.743 30.446 36.920 1.00 46.29 12 GLY C C 1
ATOM 6917 O O . GLY C 1 15 ? -36.140 30.938 37.892 1.00 44.34 12 GLY C O 1
ATOM 6918 N N . GLY C 1 16 ? -36.135 29.809 35.915 1.00 46.73 13 GLY C N 1
ATOM 6919 C CA . GLY C 1 16 ? -34.685 29.581 35.884 1.00 46.68 13 GLY C CA 1
ATOM 6920 C C . GLY C 1 16 ? -33.905 30.535 35.001 1.00 45.65 13 GLY C C 1
ATOM 6921 O O . GLY C 1 16 ? -32.853 30.176 34.465 1.00 43.11 13 GLY C O 1
ATOM 6922 N N . GLY C 1 17 ? -34.429 31.748 34.841 1.00 46.35 14 GLY C N 1
ATOM 6923 C CA . GLY C 1 17 ? -33.764 32.775 34.059 1.00 44.38 14 GLY C CA 1
ATOM 6924 C C . GLY C 1 17 ? -32.780 33.500 34.957 1.00 42.25 14 GLY C C 1
ATOM 6925 O O . GLY C 1 17 ? -32.648 33.147 36.123 1.00 41.31 14 GLY C O 1
ATOM 6926 N N . PRO C 1 18 ? -32.099 34.532 34.422 1.00 42.13 15 PRO C N 1
ATOM 6927 C CA . PRO C 1 18 ? -31.113 35.340 35.134 1.00 41.29 15 PRO C CA 1
ATOM 6928 C C . PRO C 1 18 ? -31.553 35.798 36.518 1.00 40.92 15 PRO C C 1
ATOM 6929 O O . PRO C 1 18 ? -30.771 35.747 37.448 1.00 43.49 15 PRO C O 1
ATOM 6933 N N . GLY C 1 19 ? -32.790 36.261 36.645 1.00 41.70 16 GLY C N 1
ATOM 6934 C CA . GLY C 1 19 ? -33.299 36.726 37.933 1.00 41.53 16 GLY C CA 1
ATOM 6935 C C . GLY C 1 19 ? -33.429 35.576 38.912 1.00 40.91 16 GLY C C 1
ATOM 6936 O O . GLY C 1 19 ? -32.993 35.661 40.059 1.00 38.95 16 GLY C O 1
ATOM 6937 N N . GLY C 1 20 ? -34.020 34.488 38.435 1.00 41.78 17 GLY C N 1
ATOM 6938 C CA . GLY C 1 20 ? -34.232 33.313 39.256 1.00 42.31 17 GLY C CA 1
ATOM 6939 C C . GLY C 1 20 ? -32.983 32.566 39.673 1.00 41.75 17 GLY C C 1
ATOM 6940 O O . GLY C 1 20 ? -32.772 32.328 40.871 1.00 42.68 17 GLY C O 1
ATOM 6941 N N . TYR C 1 21 ? -32.138 32.198 38.714 1.00 41.68 18 TYR C N 1
ATOM 6942 C CA . TYR C 1 21 ? -30.947 31.433 39.089 1.00 43.26 18 TYR C CA 1
ATOM 6943 C C . TYR C 1 21 ? -29.958 32.202 39.958 1.00 42.59 18 TYR C C 1
ATOM 6944 O O . TYR C 1 21 ? -29.423 31.621 40.902 1.00 44.86 18 TYR C O 1
ATOM 6953 N N . VAL C 1 22 ? -29.744 33.492 39.676 1.00 40.15 19 VAL C N 1
ATOM 6954 C CA . VAL C 1 22 ? -28.832 34.308 40.490 1.00 39.30 19 VAL C CA 1
ATOM 6955 C C . VAL C 1 22 ? -29.355 34.441 41.919 1.00 39.62 19 VAL C C 1
ATOM 6956 O O . VAL C 1 22 ? -28.572 34.386 42.883 1.00 40.52 19 VAL C O 1
ATOM 6960 N N . ALA C 1 23 ? -30.672 34.598 42.051 1.00 38.71 20 ALA C N 1
ATOM 6961 C CA . ALA C 1 23 ? -31.306 34.725 43.362 1.00 38.31 20 ALA C CA 1
ATOM 6962 C C . ALA C 1 23 ? -31.176 33.425 44.140 1.00 39.10 20 ALA C C 1
ATOM 6963 O O . ALA C 1 23 ? -30.830 33.436 45.325 1.00 39.39 20 ALA C O 1
ATOM 6965 N N . ALA C 1 24 ? -31.448 32.305 43.468 1.00 39.39 21 ALA C N 1
ATOM 6966 C CA . ALA C 1 24 ? -31.350 30.981 44.102 1.00 39.73 21 ALA C CA 1
ATOM 6967 C C . ALA C 1 24 ? -29.917 30.727 44.560 1.00 41.14 21 ALA C C 1
ATOM 6968 O O . ALA C 1 24 ? -29.680 30.385 45.708 1.00 41.14 21 ALA C O 1
ATOM 6970 N N . ILE C 1 25 ? -28.965 30.932 43.648 1.00 42.71 22 ILE C N 1
ATOM 6971 C CA . ILE C 1 25 ? -27.529 30.775 43.937 1.00 43.81 22 ILE C CA 1
ATOM 6972 C C . ILE C 1 25 ? -27.117 31.596 45.163 1.00 44.88 22 ILE C C 1
ATOM 6973 O O . ILE C 1 25 ? -26.482 31.071 46.090 1.00 46.91 22 ILE C O 1
ATOM 6978 N N . ARG C 1 26 ? -27.486 32.876 45.166 1.00 43.27 23 ARG C N 1
ATOM 6979 C CA . ARG C 1 26 ? -27.144 33.772 46.266 1.00 44.35 23 ARG C CA 1
ATOM 6980 C C . ARG C 1 26 ? -27.846 33.378 47.572 1.00 44.81 23 ARG C C 1
ATOM 6981 O O . ARG C 1 26 ? -27.291 33.568 48.654 1.00 45.52 23 ARG C O 1
ATOM 6989 N N . ALA C 1 27 ? -29.055 32.827 47.463 1.00 44.02 24 ALA C N 1
ATOM 6990 C CA . ALA C 1 27 ? -29.795 32.359 48.638 1.00 44.54 24 ALA C CA 1
ATOM 6991 C C . ALA C 1 27 ? -29.078 31.123 49.208 1.00 46.45 24 ALA C C 1
ATOM 6992 O O . ALA C 1 27 ? -28.839 31.030 50.418 1.00 49.50 24 ALA C O 1
ATOM 6994 N N . GLY C 1 28 ? -28.715 30.195 48.331 1.00 46.05 25 GLY C N 1
ATOM 6995 C CA . GLY C 1 28 ? -27.977 29.005 48.738 1.00 48.97 25 GLY C CA 1
ATOM 6996 C C . GLY C 1 28 ? -26.648 29.359 49.403 1.00 51.48 25 GLY C C 1
ATOM 6997 O O . GLY C 1 28 ? -26.260 28.738 50.395 1.00 53.28 25 GLY C O 1
ATOM 6998 N N . GLN C 1 29 ? -25.957 30.371 48.869 1.00 52.49 26 GLN C N 1
ATOM 6999 C CA . GLN C 1 29 ? -24.675 30.825 49.454 1.00 54.87 26 GLN C CA 1
ATOM 7000 C C . GLN C 1 29 ? -24.846 31.395 50.866 1.00 54.26 26 GLN C C 1
ATOM 7001 O O . GLN C 1 29 ? -23.959 31.259 51.694 1.00 56.53 26 GLN C O 1
ATOM 7007 N N . LEU C 1 30 ? -25.990 32.024 51.126 1.00 52.66 27 LEU C N 1
ATOM 7008 C CA . LEU C 1 30 ? -26.284 32.626 52.435 1.00 53.41 27 LEU C CA 1
ATOM 7009 C C . LEU C 1 30 ? -26.979 31.680 53.457 1.00 53.62 27 LEU C C 1
ATOM 7010 O O . LEU C 1 30 ? -27.436 32.134 54.507 1.00 55.40 27 LEU C O 1
ATOM 7015 N N . GLY C 1 31 ? -27.064 30.386 53.143 1.00 52.55 28 GLY C N 1
ATOM 7016 C CA . GLY C 1 31 ? -27.664 29.400 54.041 1.00 53.48 28 GLY C CA 1
ATOM 7017 C C . GLY C 1 31 ? -29.178 29.273 54.037 1.00 52.75 28 GLY C C 1
ATOM 7018 O O . GLY C 1 31 ? -29.757 28.718 54.971 1.00 53.53 28 GLY C O 1
ATOM 7019 N N . ILE C 1 32 ? -29.829 29.777 52.994 1.00 51.56 29 ILE C N 1
ATOM 7020 C CA . ILE C 1 32 ? -31.281 29.692 52.896 1.00 50.40 29 ILE C CA 1
ATOM 7021 C C . ILE C 1 32 ? -31.659 28.451 52.081 1.00 49.97 29 ILE C C 1
ATOM 7022 O O . ILE C 1 32 ? -31.281 28.373 50.913 1.00 48.89 29 ILE C O 1
ATOM 7027 N N . PRO C 1 33 ? -32.386 27.470 52.689 1.00 50.24 30 PRO C N 1
ATOM 7028 C CA . PRO C 1 33 ? -32.820 26.289 51.910 1.00 49.28 30 PRO C CA 1
ATOM 7029 C C . PRO C 1 33 ? -33.690 26.760 50.752 1.00 47.16 30 PRO C C 1
ATOM 7030 O O . PRO C 1 33 ? -34.709 27.417 50.976 1.00 46.98 30 PRO C O 1
ATOM 7034 N N . THR C 1 34 ? -33.291 26.418 49.534 1.00 46.64 31 THR C N 1
ATOM 7035 C CA . THR C 1 34 ? -33.968 26.901 48.344 1.00 46.86 31 THR C CA 1
ATOM 7036 C C . THR C 1 34 ? -34.312 25.817 47.326 1.00 46.93 31 THR C C 1
ATOM 7037 O O . THR C 1 34 ? -33.580 24.846 47.155 1.00 48.84 31 THR C O 1
ATOM 7041 N N . VAL C 1 35 ? -35.451 25.999 46.667 1.00 46.25 32 VAL C N 1
ATOM 7042 C CA . VAL C 1 35 ? -35.896 25.136 45.590 1.00 46.05 32 VAL C CA 1
ATOM 7043 C C . VAL C 1 35 ? -36.174 26.085 44.408 1.00 45.59 32 VAL C C 1
ATOM 7044 O O . VAL C 1 35 ? -36.799 27.135 44.580 1.00 44.54 32 VAL C O 1
ATOM 7048 N N . LEU C 1 36 ? -35.669 25.738 43.231 1.00 44.67 33 LEU C N 1
ATOM 7049 C CA . LEU C 1 36 ? -35.890 26.540 42.037 1.00 46.31 33 LEU C CA 1
ATOM 7050 C C . LEU C 1 36 ? -36.648 25.679 41.036 1.00 46.52 33 LEU C C 1
ATOM 7051 O O . LEU C 1 36 ? -36.246 24.549 40.764 1.00 47.75 33 LEU C O 1
ATOM 7056 N N . VAL C 1 37 ? -37.740 26.209 40.494 1.00 44.77 34 VAL C N 1
ATOM 7057 C CA . VAL C 1 37 ? -38.554 25.459 39.544 1.00 46.28 34 VAL C CA 1
ATOM 7058 C C . VAL C 1 37 ? -38.470 26.107 38.164 1.00 46.11 34 VAL C C 1
ATOM 7059 O O . VAL C 1 37 ? -38.680 27.310 38.026 1.00 44.82 34 VAL C O 1
ATOM 7063 N N . GLU C 1 38 ? -38.165 25.299 37.154 1.00 47.18 35 GLU C N 1
ATOM 7064 C CA . GLU C 1 38 ? -38.044 25.762 35.767 1.00 49.24 35 GLU C CA 1
ATOM 7065 C C . GLU C 1 38 ? -38.754 24.770 34.851 1.00 52.20 35 GLU C C 1
ATOM 7066 O O . GLU C 1 38 ? -38.398 23.595 34.839 1.00 51.70 35 GLU C O 1
ATOM 7072 N N . ARG C 1 39 ? -39.725 25.244 34.062 1.00 55.88 36 ARG C N 1
ATOM 7073 C CA . ARG C 1 39 ? -40.488 24.331 33.182 1.00 58.67 36 ARG C CA 1
ATOM 7074 C C . ARG C 1 39 ? -39.776 23.923 31.906 1.00 58.48 36 ARG C C 1
ATOM 7075 O O . ARG C 1 39 ? -40.004 22.820 31.396 1.00 59.18 36 ARG C O 1
ATOM 7083 N N . ASP C 1 40 ? -38.929 24.806 31.390 1.00 57.58 37 ASP C N 1
ATOM 7084 C CA . ASP C 1 40 ? -38.248 24.551 30.128 1.00 59.57 37 ASP C CA 1
ATOM 7085 C C . ASP C 1 40 ? -36.747 24.259 30.293 1.00 59.87 37 ASP C C 1
ATOM 7086 O O . ASP C 1 40 ? -36.369 23.118 30.574 1.00 61.85 37 ASP C O 1
ATOM 7091 N N . ARG C 1 41 ? -35.906 25.280 30.130 1.00 60.71 38 ARG C N 1
ATOM 7092 C CA . ARG C 1 41 ? -34.446 25.122 30.211 1.00 61.65 38 ARG C CA 1
ATOM 7093 C C . ARG C 1 41 ? -33.835 26.213 31.079 1.00 59.20 38 ARG C C 1
ATOM 7094 O O . ARG C 1 41 ? -34.302 27.360 31.061 1.00 60.95 38 ARG C O 1
ATOM 7102 N N . LEU C 1 42 ? -32.805 25.851 31.847 1.00 55.28 39 LEU C N 1
ATOM 7103 C CA . LEU C 1 42 ? -32.103 26.807 32.707 1.00 52.11 39 LEU C CA 1
ATOM 7104 C C . LEU C 1 42 ? -31.517 27.923 31.869 1.00 48.84 39 LEU C C 1
ATOM 7105 O O . LEU C 1 42 ? -31.164 27.722 30.710 1.00 48.59 39 LEU C O 1
ATOM 7110 N N . GLY C 1 43 ? -31.426 29.102 32.463 1.00 46.65 40 GLY C N 1
ATOM 7111 C CA . GLY C 1 43 ? -30.894 30.267 31.779 1.00 46.12 40 GLY C CA 1
ATOM 7112 C C . GLY C 1 43 ? -31.957 31.134 31.136 1.00 44.81 40 GLY C C 1
ATOM 7113 O O . GLY C 1 43 ? -31.641 32.188 30.608 1.00 46.95 40 GLY C O 1
ATOM 7114 N N . GLY C 1 44 ? -33.209 30.686 31.171 1.00 42.85 41 GLY C N 1
ATOM 7115 C CA . GLY C 1 44 ? -34.332 31.428 30.614 1.00 42.79 41 GLY C CA 1
ATOM 7116 C C . GLY C 1 44 ? -34.200 31.966 29.202 1.00 42.89 41 GLY C C 1
ATOM 7117 O O . GLY C 1 44 ? -33.587 31.339 28.337 1.00 43.34 41 GLY C O 1
ATOM 7118 N N . THR C 1 45 ? -34.807 33.134 28.990 1.00 42.97 42 THR C N 1
ATOM 7119 C CA . THR C 1 45 ? -34.805 33.829 27.706 1.00 44.18 42 THR C CA 1
ATOM 7120 C C . THR C 1 45 ? -33.400 34.301 27.382 1.00 44.14 42 THR C C 1
ATOM 7121 O O . THR C 1 45 ? -32.904 34.087 26.276 1.00 42.23 42 THR C O 1
ATOM 7125 N N . CYS C 1 46 ? -32.762 34.924 28.371 1.00 44.81 43 CYS C N 1
ATOM 7126 C CA . CYS C 1 46 ? -31.415 35.445 28.225 1.00 45.94 43 CYS C CA 1
ATOM 7127 C C . CYS C 1 46 ? -30.464 34.472 27.518 1.00 46.26 43 CYS C C 1
ATOM 7128 O O . CYS C 1 46 ? -29.908 34.806 26.483 1.00 46.68 43 CYS C O 1
ATOM 7131 N N . LEU C 1 47 ? -30.307 33.268 28.066 1.00 47.59 44 LEU C N 1
ATOM 7132 C CA . LEU C 1 47 ? -29.371 32.275 27.507 1.00 48.40 44 LEU C CA 1
ATOM 7133 C C . LEU C 1 47 ? -29.840 31.483 26.295 1.00 47.84 44 LEU C C 1
ATOM 7134 O O . LEU C 1 47 ? -29.049 31.238 25.386 1.00 45.92 44 LEU C O 1
ATOM 7139 N N . ASN C 1 48 ? -31.112 31.095 26.284 1.00 42.52 45 ASN C N 1
ATOM 7140 C CA . ASN C 1 48 ? -31.659 30.221 25.231 1.00 44.81 45 ASN C CA 1
ATOM 7141 C C . ASN C 1 48 ? -32.246 30.872 23.982 1.00 44.47 45 ASN C C 1
ATOM 7142 O O . ASN C 1 48 ? -32.132 30.306 22.896 1.00 45.75 45 ASN C O 1
ATOM 7147 N N . ILE C 1 49 ? -32.877 32.034 24.134 1.00 44.91 46 ILE C N 1
ATOM 7148 C CA . ILE C 1 49 ? -33.543 32.726 23.019 1.00 44.39 46 ILE C CA 1
ATOM 7149 C C . ILE C 1 49 ? -33.441 34.268 23.065 1.00 45.34 46 ILE C C 1
ATOM 7150 O O . ILE C 1 49 ? -34.203 34.954 22.388 1.00 47.54 46 ILE C O 1
ATOM 7155 N N . GLY C 1 50 ? -32.494 34.811 23.830 1.00 46.10 47 GLY C N 1
ATOM 7156 C CA . GLY C 1 50 ? -32.354 36.265 23.972 1.00 46.43 47 GLY C CA 1
ATOM 7157 C C . GLY C 1 50 ? -30.944 36.786 23.792 1.00 47.17 47 GLY C C 1
ATOM 7158 O O . GLY C 1 50 ? -30.427 36.777 22.674 1.00 48.97 47 GLY C O 1
ATOM 7159 N N . CYS C 1 51 ? -30.328 37.223 24.899 1.00 46.37 48 CYS C N 1
ATOM 7160 C CA . CYS C 1 51 ? -28.955 37.793 24.914 1.00 47.89 48 CYS C CA 1
ATOM 7161 C C . CYS C 1 51 ? -27.889 36.988 24.168 1.00 43.39 48 CYS C C 1
ATOM 7162 O O . CYS C 1 51 ? -27.353 37.442 23.181 1.00 42.47 48 CYS C O 1
ATOM 7165 N N . ILE C 1 52 ? -27.593 35.789 24.651 1.00 43.51 49 ILE C N 1
ATOM 7166 C CA . ILE C 1 52 ? -26.528 34.976 24.061 1.00 42.89 49 ILE C CA 1
ATOM 7167 C C . ILE C 1 52 ? -26.765 34.629 22.593 1.00 42.62 49 ILE C C 1
ATOM 7168 O O . ILE C 1 52 ? -25.859 34.800 21.776 1.00 44.40 49 ILE C O 1
ATOM 7173 N N . PRO C 1 53 ? -27.966 34.161 22.245 1.00 42.26 50 PRO C N 1
ATOM 7174 C CA . PRO C 1 53 ? -28.175 33.865 20.840 1.00 44.22 50 PRO C CA 1
ATOM 7175 C C . PRO C 1 53 ? -28.033 35.088 19.935 1.00 43.50 50 PRO C C 1
ATOM 7176 O O . PRO C 1 53 ? -27.346 34.999 18.915 1.00 44.73 50 PRO C O 1
ATOM 7180 N N . SER C 1 54 ? -28.645 36.217 20.311 1.00 41.56 51 SER C N 1
ATOM 7181 C CA . SER C 1 54 ? -28.565 37.438 19.483 1.00 41.27 51 SER C CA 1
ATOM 7182 C C . SER C 1 54 ? -27.102 37.904 19.320 1.00 39.94 51 SER C C 1
ATOM 7183 O O . SER C 1 54 ? -26.669 38.166 18.198 1.00 40.04 51 SER C O 1
ATOM 7186 N N . LYS C 1 55 ? -26.344 37.994 20.418 1.00 38.56 52 LYS C N 1
ATOM 7187 C CA . LYS C 1 55 ? -24.901 38.366 20.322 1.00 38.93 52 LYS C CA 1
ATOM 7188 C C . LYS C 1 55 ? -24.089 37.303 19.563 1.00 39.94 52 LYS C C 1
ATOM 7189 O O . LYS C 1 55 ? -23.083 37.625 18.932 1.00 40.77 52 LYS C O 1
ATOM 7195 N N . ALA C 1 56 ? -24.530 36.044 19.623 1.00 40.06 53 ALA C N 1
ATOM 7196 C CA . ALA C 1 56 ? -23.835 34.979 18.906 1.00 40.93 53 ALA C CA 1
ATOM 7197 C C . ALA C 1 56 ? -24.009 35.197 17.391 1.00 39.79 53 ALA C C 1
ATOM 7198 O O . ALA C 1 56 ? -23.030 35.174 16.634 1.00 37.98 53 ALA C O 1
ATOM 7200 N N . LEU C 1 57 ? -25.250 35.445 16.973 1.00 39.58 54 LEU C N 1
ATOM 7201 C CA . LEU C 1 57 ? -25.561 35.680 15.558 1.00 40.68 54 LEU C CA 1
ATOM 7202 C C . LEU C 1 57 ? -25.055 37.019 15.039 1.00 39.99 54 LEU C C 1
ATOM 7203 O O . LEU C 1 57 ? -24.865 37.157 13.838 1.00 39.63 54 LEU C O 1
ATOM 7208 N N . ILE C 1 58 ? -24.843 37.996 15.930 1.00 38.62 55 ILE C N 1
ATOM 7209 C CA . ILE C 1 58 ? -24.238 39.282 15.534 1.00 39.10 55 ILE C CA 1
ATOM 7210 C C . ILE C 1 58 ? -22.764 39.017 15.191 1.00 39.90 55 ILE C C 1
ATOM 7211 O O . ILE C 1 58 ? -22.219 39.630 14.268 1.00 41.94 55 ILE C O 1
ATOM 7216 N N . HIS C 1 59 ? -22.132 38.096 15.928 1.00 38.31 56 HIS C N 1
ATOM 7217 C CA . HIS C 1 59 ? -20.737 37.739 15.678 1.00 37.03 56 HIS C CA 1
ATOM 7218 C C . HIS C 1 59 ? -20.589 36.929 14.375 1.00 37.46 56 HIS C C 1
ATOM 7219 O O . HIS C 1 59 ? -19.579 37.053 13.681 1.00 39.18 56 HIS C O 1
ATOM 7226 N N . VAL C 1 60 ? -21.580 36.100 14.052 1.00 37.29 57 VAL C N 1
ATOM 7227 C CA . VAL C 1 60 ? -21.559 35.330 12.806 1.00 39.61 57 VAL C CA 1
ATOM 7228 C C . VAL C 1 60 ? -21.751 36.321 11.654 1.00 40.50 57 VAL C C 1
ATOM 7229 O O . VAL C 1 60 ? -21.015 36.308 10.679 1.00 42.47 57 VAL C O 1
ATOM 7233 N N . ALA C 1 61 ? -22.742 37.193 11.792 1.00 41.58 58 ALA C N 1
ATOM 7234 C CA . ALA C 1 61 ? -23.041 38.203 10.775 1.00 41.75 58 ALA C CA 1
ATOM 7235 C C . ALA C 1 61 ? -21.843 39.107 10.534 1.00 40.79 58 ALA C C 1
ATOM 7236 O O . ALA C 1 61 ? -21.524 39.410 9.384 1.00 40.95 58 ALA C O 1
ATOM 7238 N N . ASP C 1 62 ? -21.177 39.519 11.613 1.00 40.61 59 ASP C N 1
ATOM 7239 C CA . ASP C 1 62 ? -19.983 40.375 11.504 1.00 40.78 59 ASP C CA 1
ATOM 7240 C C . ASP C 1 62 ? -18.840 39.604 10.855 1.00 40.47 59 ASP C C 1
ATOM 7241 O O . ASP C 1 62 ? -18.108 40.166 10.048 1.00 41.68 59 ASP C O 1
ATOM 7246 N N . ALA C 1 63 ? -18.697 38.324 11.201 1.00 39.23 60 ALA C N 1
ATOM 7247 C CA . ALA C 1 63 ? -17.647 37.496 10.617 1.00 40.46 60 ALA C CA 1
ATOM 7248 C C . ALA C 1 63 ? -17.872 37.340 9.112 1.00 42.16 60 ALA C C 1
ATOM 7249 O O . ALA C 1 63 ? -16.921 37.416 8.328 1.00 42.20 60 ALA C O 1
ATOM 7251 N N . PHE C 1 64 ? -19.131 37.142 8.718 1.00 43.19 61 PHE C N 1
ATOM 7252 C CA . PHE C 1 64 ? -19.484 36.968 7.299 1.00 45.66 61 PHE C CA 1
ATOM 7253 C C . PHE C 1 64 ? -19.228 38.251 6.506 1.00 46.04 61 PHE C C 1
ATOM 7254 O O . PHE C 1 64 ? -18.594 38.211 5.451 1.00 46.25 61 PHE C O 1
ATOM 7262 N N . GLU C 1 65 ? -19.707 39.378 7.038 1.00 46.82 62 GLU C N 1
ATOM 7263 C CA . GLU C 1 65 ? -19.542 40.699 6.411 1.00 48.19 62 GLU C CA 1
ATOM 7264 C C . GLU C 1 65 ? -18.079 40.962 6.107 1.00 49.72 62 GLU C C 1
ATOM 7265 O O . GLU C 1 65 ? -17.733 41.368 5.008 1.00 50.50 62 GLU C O 1
ATOM 7271 N N . GLN C 1 66 ? -17.237 40.722 7.104 1.00 51.25 63 GLN C N 1
ATOM 7272 C CA . GLN C 1 66 ? -15.794 40.916 6.987 1.00 53.37 63 GLN C CA 1
ATOM 7273 C C . GLN C 1 66 ? -15.161 39.943 6.006 1.00 54.07 63 GLN C C 1
ATOM 7274 O O . GLN C 1 66 ? -14.232 40.311 5.288 1.00 54.44 63 GLN C O 1
ATOM 7280 N N . ALA C 1 67 ? -15.681 38.715 5.961 1.00 56.01 64 ALA C N 1
ATOM 7281 C CA . ALA C 1 67 ? -15.185 37.695 5.033 1.00 57.85 64 ALA C CA 1
ATOM 7282 C C . ALA C 1 67 ? -15.525 38.068 3.591 1.00 60.16 64 ALA C C 1
ATOM 7283 O O . ALA C 1 67 ? -14.786 37.711 2.677 1.00 63.40 64 ALA C O 1
ATOM 7285 N N . CYS C 1 68 ? -16.648 38.772 3.398 1.00 60.21 65 CYS C N 1
ATOM 7286 C CA . CYS C 1 68 ? -17.082 39.239 2.067 1.00 61.06 65 CYS C CA 1
ATOM 7287 C C . CYS C 1 68 ? -16.432 40.581 1.700 1.00 59.77 65 CYS C C 1
ATOM 7288 O O . CYS C 1 68 ? -16.611 41.079 0.583 1.00 62.80 65 CYS C O 1
ATOM 7291 N N . GLY C 1 69 ? -15.706 41.172 2.643 1.00 56.59 66 GLY C N 1
ATOM 7292 C CA . GLY C 1 69 ? -15.053 42.450 2.410 1.00 57.40 66 GLY C CA 1
ATOM 7293 C C . GLY C 1 69 ? -16.024 43.617 2.409 1.00 57.77 66 GLY C C 1
ATOM 7294 O O . GLY C 1 69 ? -15.729 44.656 1.819 1.00 58.30 66 GLY C O 1
ATOM 7295 N N . HIS C 1 70 ? -17.178 43.454 3.071 1.00 58.72 67 HIS C N 1
ATOM 7296 C CA . HIS C 1 70 ? -18.185 44.526 3.131 1.00 59.19 67 HIS C CA 1
ATOM 7297 C C . HIS C 1 70 ? -17.987 45.486 4.322 1.00 57.83 67 HIS C C 1
ATOM 7298 O O . HIS C 1 70 ? -18.850 46.336 4.562 1.00 58.11 67 HIS C O 1
ATOM 7305 N N . ALA C 1 71 ? -16.872 45.354 5.057 1.00 54.84 68 ALA C N 1
ATOM 7306 C CA . ALA C 1 71 ? -16.583 46.222 6.214 1.00 52.96 68 ALA C CA 1
ATOM 7307 C C . ALA C 1 71 ? -15.270 47.002 6.033 1.00 52.29 68 ALA C C 1
ATOM 7308 O O . ALA C 1 71 ? -14.439 47.086 6.956 1.00 48.33 68 ALA C O 1
ATOM 7310 N N . GLY C 1 72 ? -15.089 47.551 4.833 1.00 51.01 69 GLY C N 1
ATOM 7311 C CA . GLY C 1 72 ? -13.904 48.342 4.505 1.00 52.04 69 GLY C CA 1
ATOM 7312 C C . GLY C 1 72 ? -12.566 47.619 4.389 1.00 51.55 69 GLY C C 1
ATOM 7313 O O . GLY C 1 72 ? -11.511 48.249 4.552 1.00 51.75 69 GLY C O 1
ATOM 7314 N N . GLU C 1 73 ? -12.595 46.315 4.108 1.00 50.50 70 GLU C N 1
ATOM 7315 C CA . GLU C 1 73 ? -11.358 45.528 3.951 1.00 51.57 70 GLU C CA 1
ATOM 7316 C C . GLU C 1 73 ? -10.526 45.954 2.727 1.00 51.64 70 GLU C C 1
ATOM 7317 O O . GLU C 1 73 ? -9.291 45.806 2.728 1.00 50.57 70 GLU C O 1
ATOM 7323 N N . GLY C 1 74 ? -11.199 46.464 1.687 1.00 50.66 71 GLY C N 1
ATOM 7324 C CA . GLY C 1 74 ? -10.516 46.934 0.472 1.00 49.29 71 GLY C CA 1
ATOM 7325 C C . GLY C 1 74 ? -9.538 48.052 0.811 1.00 48.02 71 GLY C C 1
ATOM 7326 O O . GLY C 1 74 ? -8.408 48.073 0.310 1.00 46.26 71 GLY C O 1
ATOM 7327 N N . ALA C 1 75 ? -9.960 48.962 1.699 1.00 45.46 72 ALA C N 1
ATOM 7328 C CA . ALA C 1 75 ? -9.111 50.089 2.119 1.00 44.80 72 ALA C CA 1
ATOM 7329 C C . ALA C 1 75 ? -7.821 49.631 2.824 1.00 43.95 72 ALA C C 1
ATOM 7330 O O . ALA C 1 75 ? -6.810 50.344 2.807 1.00 43.20 72 ALA C O 1
ATOM 7332 N N . LEU C 1 76 ? -7.859 48.439 3.423 1.00 44.23 73 LEU C N 1
ATOM 7333 C CA . LEU C 1 76 ? -6.691 47.872 4.109 1.00 45.83 73 LEU C CA 1
ATOM 7334 C C . LEU C 1 76 ? -5.737 47.136 3.157 1.00 46.74 73 LEU C C 1
ATOM 7335 O O . LEU C 1 76 ? -4.684 46.668 3.587 1.00 46.94 73 LEU C O 1
ATOM 7340 N N . GLY C 1 77 ? -6.095 47.069 1.871 1.00 47.49 74 GLY C N 1
ATOM 7341 C CA . GLY C 1 77 ? -5.304 46.368 0.865 1.00 48.89 74 GLY C CA 1
ATOM 7342 C C . GLY C 1 77 ? -5.649 44.884 0.829 1.00 48.69 74 GLY C C 1
ATOM 7343 O O . GLY C 1 77 ? -4.849 44.065 0.378 1.00 47.64 74 GLY C O 1
ATOM 7344 N N . ILE C 1 78 ? -6.848 44.542 1.296 1.00 47.99 75 ILE C N 1
ATOM 7345 C CA . ILE C 1 78 ? -7.275 43.155 1.329 1.00 49.84 75 ILE C CA 1
ATOM 7346 C C . ILE C 1 78 ? -8.348 42.930 0.264 1.00 51.98 75 ILE C C 1
ATOM 7347 O O . ILE C 1 78 ? -9.407 43.567 0.264 1.00 49.23 75 ILE C O 1
ATOM 7352 N N . ARG C 1 79 ? -8.041 42.030 -0.658 1.00 56.88 76 ARG C N 1
ATOM 7353 C CA . ARG C 1 79 ? -8.944 41.694 -1.728 1.00 61.04 76 ARG C CA 1
ATOM 7354 C C . ARG C 1 79 ? -9.404 40.263 -1.425 1.00 61.92 76 ARG C C 1
ATOM 7355 O O . ARG C 1 79 ? -8.595 39.352 -1.238 1.00 62.49 76 ARG C O 1
ATOM 7363 N N . VAL C 1 80 ? -10.717 40.096 -1.336 1.00 62.16 77 VAL C N 1
ATOM 7364 C CA . VAL C 1 80 ? -11.314 38.818 -0.990 1.00 63.88 77 VAL C CA 1
ATOM 7365 C C . VAL C 1 80 ? -12.106 38.197 -2.123 1.00 66.59 77 VAL C C 1
ATOM 7366 O O . VAL C 1 80 ? -12.320 38.808 -3.169 1.00 65.93 77 VAL C O 1
ATOM 7370 N N . ARG C 1 81 ? -12.551 36.972 -1.877 1.00 69.60 78 ARG C N 1
ATOM 7371 C CA . ARG C 1 81 ? -13.327 36.217 -2.827 1.00 72.78 78 ARG C CA 1
ATOM 7372 C C . ARG C 1 81 ? -14.625 35.816 -2.092 1.00 70.08 78 ARG C C 1
ATOM 7373 O O . ARG C 1 81 ? -14.584 35.416 -0.923 1.00 66.90 78 ARG C O 1
ATOM 7381 N N . ALA C 1 82 ? -15.761 35.954 -2.778 1.00 69.27 79 ALA C N 1
ATOM 7382 C CA . ALA C 1 82 ? -17.100 35.672 -2.217 1.00 66.63 79 ALA C CA 1
ATOM 7383 C C . ALA C 1 82 ? -17.222 34.366 -1.411 1.00 66.05 79 ALA C C 1
ATOM 7384 O O . ALA C 1 82 ? -17.197 33.276 -1.986 1.00 68.94 79 ALA C O 1
ATOM 7386 N N . PRO C 1 83 ? -17.375 34.475 -0.077 1.00 61.72 80 PRO C N 1
ATOM 7387 C CA . PRO C 1 83 ? -17.518 33.284 0.738 1.00 61.51 80 PRO C CA 1
ATOM 7388 C C . PRO C 1 83 ? -18.953 32.795 0.715 1.00 63.11 80 PRO C C 1
ATOM 7389 O O . PRO C 1 83 ? -19.793 33.359 0.009 1.00 63.41 80 PRO C O 1
ATOM 7393 N N . GLU C 1 84 ? -19.235 31.756 1.487 1.00 63.68 81 GLU C N 1
ATOM 7394 C CA . GLU C 1 84 ? -20.586 31.229 1.580 1.00 66.07 81 GLU C CA 1
ATOM 7395 C C . GLU C 1 84 ? -20.833 30.786 3.010 1.00 64.69 81 GLU C C 1
ATOM 7396 O O . GLU C 1 84 ? -19.891 30.425 3.725 1.00 64.61 81 GLU C O 1
ATOM 7402 N N . ILE C 1 85 ? -22.096 30.835 3.427 1.00 63.62 82 ILE C N 1
ATOM 7403 C CA . ILE C 1 85 ? -22.463 30.463 4.785 1.00 61.93 82 ILE C CA 1
ATOM 7404 C C . ILE C 1 85 ? -23.541 29.390 4.830 1.00 62.15 82 ILE C C 1
ATOM 7405 O O . ILE C 1 85 ? -24.448 29.368 4.002 1.00 60.87 82 ILE C O 1
ATOM 7410 N N . ASP C 1 86 ? -23.395 28.491 5.799 1.00 62.91 83 ASP C N 1
ATOM 7411 C CA . ASP C 1 86 ? -24.356 27.437 6.068 1.00 64.05 83 ASP C CA 1
ATOM 7412 C C . ASP C 1 86 ? -24.990 27.960 7.355 1.00 61.70 83 ASP C C 1
ATOM 7413 O O . ASP C 1 86 ? -24.435 27.811 8.453 1.00 59.97 83 ASP C O 1
ATOM 7418 N N . ILE C 1 87 ? -26.131 28.623 7.211 1.00 60.06 84 ILE C N 1
ATOM 7419 C CA . ILE C 1 87 ? -26.799 29.221 8.366 1.00 58.67 84 ILE C CA 1
ATOM 7420 C C . ILE C 1 87 ? -27.180 28.180 9.426 1.00 57.59 84 ILE C C 1
ATOM 7421 O O . ILE C 1 87 ? -27.091 28.463 10.613 1.00 57.24 84 ILE C O 1
ATOM 7426 N N . ALA C 1 88 ? -27.573 26.979 8.991 1.00 57.36 85 ALA C N 1
ATOM 7427 C CA . ALA C 1 88 ? -27.944 25.887 9.910 1.00 56.73 85 ALA C CA 1
ATOM 7428 C C . ALA C 1 88 ? -26.797 25.541 10.854 1.00 55.24 85 ALA C C 1
ATOM 7429 O O . ALA C 1 88 ? -27.023 25.288 12.036 1.00 53.63 85 ALA C O 1
ATOM 7431 N N . LYS C 1 89 ? -25.575 25.530 10.316 1.00 55.54 86 LYS C N 1
ATOM 7432 C CA . LYS C 1 89 ? -24.374 25.247 11.094 1.00 54.64 86 LYS C CA 1
ATOM 7433 C C . LYS C 1 89 ? -24.088 26.389 12.084 1.00 51.85 86 LYS C C 1
ATOM 7434 O O . LYS C 1 89 ? -23.598 26.137 13.192 1.00 50.65 86 LYS C O 1
ATOM 7440 N N . SER C 1 90 ? -24.392 27.631 11.684 1.00 48.76 87 SER C N 1
ATOM 7441 C CA . SER C 1 90 ? -24.189 28.785 12.561 1.00 47.12 87 SER C CA 1
ATOM 7442 C C . SER C 1 90 ? -25.056 28.627 13.793 1.00 45.57 87 SER C C 1
ATOM 7443 O O . SER C 1 90 ? -24.608 28.869 14.915 1.00 44.29 87 SER C O 1
ATOM 7446 N N . VAL C 1 91 ? -26.301 28.216 13.575 1.00 46.65 88 VAL C N 1
ATOM 7447 C CA . VAL C 1 91 ? -27.250 28.019 14.674 1.00 47.03 88 VAL C CA 1
ATOM 7448 C C . VAL C 1 91 ? -26.754 26.900 15.603 1.00 48.25 88 VAL C C 1
ATOM 7449 O O . VAL C 1 91 ? -26.835 27.037 16.825 1.00 47.83 88 VAL C O 1
ATOM 7453 N N . ALA C 1 92 ? -26.240 25.807 15.026 1.00 49.29 89 ALA C N 1
ATOM 7454 C CA . ALA C 1 92 ? -25.693 24.702 15.824 1.00 49.76 89 ALA C CA 1
ATOM 7455 C C . ALA C 1 92 ? -24.534 25.201 16.708 1.00 48.44 89 ALA C C 1
ATOM 7456 O O . ALA C 1 92 ? -24.400 24.784 17.858 1.00 48.48 89 ALA C O 1
ATOM 7458 N N . TRP C 1 93 ? -23.710 26.096 16.163 1.00 47.73 90 TRP C N 1
ATOM 7459 C CA . TRP C 1 93 ? -22.600 26.682 16.929 1.00 45.88 90 TRP C CA 1
ATOM 7460 C C . TRP C 1 93 ? -23.155 27.508 18.081 1.00 44.69 90 TRP C C 1
ATOM 7461 O O . TRP C 1 93 ? -22.704 27.393 19.219 1.00 44.93 90 TRP C O 1
ATOM 7472 N N . LYS C 1 94 ? -24.142 28.339 17.778 1.00 44.54 91 LYS C N 1
ATOM 7473 C CA . LYS C 1 94 ? -24.779 29.143 18.806 1.00 43.32 91 LYS C CA 1
ATOM 7474 C C . LYS C 1 94 ? -25.428 28.216 19.844 1.00 43.18 91 LYS C C 1
ATOM 7475 O O . LYS C 1 94 ? -25.276 28.438 21.038 1.00 42.19 91 LYS C O 1
ATOM 7481 N N . ASP C 1 95 ? -26.114 27.169 19.384 1.00 44.62 92 ASP C N 1
ATOM 7482 C CA . ASP C 1 95 ? -26.755 26.198 20.288 1.00 46.53 92 ASP C CA 1
ATOM 7483 C C . ASP C 1 95 ? -25.747 25.475 21.201 1.00 46.87 92 ASP C C 1
ATOM 7484 O O . ASP C 1 95 ? -26.085 25.121 22.339 1.00 45.24 92 ASP C O 1
ATOM 7489 N N . GLY C 1 96 ? -24.522 25.272 20.710 1.00 46.75 93 GLY C N 1
ATOM 7490 C CA . GLY C 1 96 ? -23.483 24.641 21.515 1.00 47.80 93 GLY C CA 1
ATOM 7491 C C . GLY C 1 96 ? -23.101 25.561 22.660 1.00 47.61 93 GLY C C 1
ATOM 7492 O O . GLY C 1 96 ? -22.992 25.136 23.819 1.00 46.37 93 GLY C O 1
ATOM 7493 N N . ILE C 1 97 ? -22.917 26.837 22.327 1.00 47.99 94 ILE C N 1
ATOM 7494 C CA . ILE C 1 97 ? -22.575 27.861 23.308 1.00 47.25 94 ILE C CA 1
ATOM 7495 C C . ILE C 1 97 ? -23.637 27.945 24.390 1.00 47.87 94 ILE C C 1
ATOM 7496 O O . ILE C 1 97 ? -23.304 28.023 25.575 1.00 49.82 94 ILE C O 1
ATOM 7501 N N . VAL C 1 98 ? -24.905 27.930 23.993 1.00 47.12 95 VAL C N 1
ATOM 7502 C CA . VAL C 1 98 ? -25.985 27.982 24.966 1.00 48.60 95 VAL C CA 1
ATOM 7503 C C . VAL C 1 98 ? -25.912 26.740 25.865 1.00 51.49 95 VAL C C 1
ATOM 7504 O O . VAL C 1 98 ? -25.933 26.856 27.094 1.00 51.51 95 VAL C O 1
ATOM 7508 N N . ASP C 1 99 ? -25.802 25.565 25.249 1.00 52.02 96 ASP C N 1
ATOM 7509 C CA . ASP C 1 99 ? -25.716 24.309 25.997 1.00 56.44 96 ASP C CA 1
ATOM 7510 C C . ASP C 1 99 ? -24.572 24.356 27.036 1.00 58.20 96 ASP C C 1
ATOM 7511 O O . ASP C 1 99 ? -24.744 23.899 28.163 1.00 57.34 96 ASP C O 1
ATOM 7516 N N . ARG C 1 100 ? -23.430 24.940 26.671 1.00 60.50 97 ARG C N 1
ATOM 7517 C CA . ARG C 1 100 ? -22.295 25.002 27.595 1.00 61.76 97 ARG C CA 1
ATOM 7518 C C . ARG C 1 100 ? -22.548 25.974 28.752 1.00 58.40 97 ARG C C 1
ATOM 7519 O O . ARG C 1 100 ? -22.179 25.692 29.886 1.00 57.41 97 ARG C O 1
ATOM 7527 N N . LEU C 1 101 ? -23.191 27.102 28.468 1.00 58.47 98 LEU C N 1
ATOM 7528 C CA . LEU C 1 101 ? -23.512 28.089 29.517 1.00 56.47 98 LEU C CA 1
ATOM 7529 C C . LEU C 1 101 ? -24.589 27.616 30.477 1.00 55.58 98 LEU C C 1
ATOM 7530 O O . LEU C 1 101 ? -24.514 27.921 31.669 1.00 55.18 98 LEU C O 1
ATOM 7535 N N . THR C 1 102 ? -25.596 26.896 29.976 1.00 56.67 99 THR C N 1
ATOM 7536 C CA . THR C 1 102 ? -26.658 26.372 30.860 1.00 56.86 99 THR C CA 1
ATOM 7537 C C . THR C 1 102 ? -26.047 25.310 31.783 1.00 57.04 99 THR C C 1
ATOM 7538 O O . THR C 1 102 ? -26.485 25.129 32.914 1.00 55.00 99 THR C O 1
ATOM 7542 N N . ARG C 1 103 ? -25.017 24.632 31.277 1.00 58.52 100 ARG C N 1
ATOM 7543 C CA . ARG C 1 103 ? -24.313 23.603 32.025 1.00 61.68 100 ARG C CA 1
ATOM 7544 C C . ARG C 1 103 ? -23.730 24.277 33.270 1.00 59.32 100 ARG C C 1
ATOM 7545 O O . ARG C 1 103 ? -23.894 23.791 34.385 1.00 62.06 100 ARG C O 1
ATOM 7553 N N . GLY C 1 104 ? -23.068 25.416 33.062 1.00 57.50 101 GLY C N 1
ATOM 7554 C CA . GLY C 1 104 ? -22.469 26.194 34.153 1.00 55.49 101 GLY C CA 1
ATOM 7555 C C . GLY C 1 104 ? -23.471 26.645 35.206 1.00 53.47 101 GLY C C 1
ATOM 7556 O O . GLY C 1 104 ? -23.201 26.561 36.401 1.00 55.96 101 GLY C O 1
ATOM 7557 N N . VAL C 1 105 ? -24.629 27.118 34.761 1.00 50.94 102 VAL C N 1
ATOM 7558 C CA . VAL C 1 105 ? -25.674 27.563 35.670 1.00 50.26 102 VAL C CA 1
ATOM 7559 C C . VAL C 1 105 ? -26.166 26.383 36.515 1.00 50.83 102 VAL C C 1
ATOM 7560 O O . VAL C 1 105 ? -26.363 26.524 37.721 1.00 50.22 102 VAL C O 1
ATOM 7564 N N . GLY C 1 106 ? -26.364 25.228 35.875 1.00 50.60 103 GLY C N 1
ATOM 7565 C CA . GLY C 1 106 ? -26.811 24.018 36.575 1.00 50.16 103 GLY C CA 1
ATOM 7566 C C . GLY C 1 106 ? -25.816 23.602 37.641 1.00 49.56 103 GLY C C 1
ATOM 7567 O O . GLY C 1 106 ? -26.198 23.276 38.766 1.00 47.82 103 GLY C O 1
ATOM 7568 N N . ALA C 1 107 ? -24.534 23.649 37.275 1.00 49.63 104 ALA C N 1
ATOM 7569 C CA . ALA C 1 107 ? -23.438 23.299 38.170 1.00 50.92 104 ALA C CA 1
ATOM 7570 C C . ALA C 1 107 ? -23.269 24.321 39.302 1.00 51.67 104 ALA C C 1
ATOM 7571 O O . ALA C 1 107 ? -22.968 23.943 40.433 1.00 53.21 104 ALA C O 1
ATOM 7573 N N . LEU C 1 108 ? -23.468 25.605 39.001 1.00 51.09 105 LEU C N 1
ATOM 7574 C CA . LEU C 1 108 ? -23.350 26.657 40.010 1.00 52.33 105 LEU C CA 1
ATOM 7575 C C . LEU C 1 108 ? -24.528 26.515 41.007 1.00 54.08 105 LEU C C 1
ATOM 7576 O O . LEU C 1 108 ? -24.363 26.737 42.211 1.00 57.31 105 LEU C O 1
ATOM 7581 N N . LEU C 1 109 ? -25.701 26.114 40.513 1.00 51.74 106 LEU C N 1
ATOM 7582 C CA . LEU C 1 109 ? -26.856 25.868 41.392 1.00 54.05 106 LEU C CA 1
ATOM 7583 C C . LEU C 1 109 ? -26.605 24.674 42.331 1.00 57.25 106 LEU C C 1
ATOM 7584 O O . LEU C 1 109 ? -26.987 24.716 43.502 1.00 56.01 106 LEU C O 1
ATOM 7589 N N . LYS C 1 110 ? -25.977 23.621 41.800 1.00 61.39 107 LYS C N 1
ATOM 7590 C CA . LYS C 1 110 ? -25.629 22.420 42.582 1.00 66.74 107 LYS C CA 1
ATOM 7591 C C . LYS C 1 110 ? -24.726 22.794 43.748 1.00 66.83 107 LYS C C 1
ATOM 7592 O O . LYS C 1 110 ? -24.990 22.426 44.885 1.00 69.51 107 LYS C O 1
ATOM 7598 N N . LYS C 1 111 ? -23.653 23.517 43.436 1.00 66.55 108 LYS C N 1
ATOM 7599 C CA . LYS C 1 111 ? -22.675 23.976 44.426 1.00 67.65 108 LYS C CA 1
ATOM 7600 C C . LYS C 1 111 ? -23.297 24.794 45.571 1.00 65.47 108 LYS C C 1
ATOM 7601 O O . LYS C 1 111 ? -22.873 24.679 46.721 1.00 67.48 108 LYS C O 1
ATOM 7607 N N . SER C 1 112 ? -24.302 25.605 45.255 1.00 61.59 109 SER C N 1
ATOM 7608 C CA . SER C 1 112 ? -24.957 26.453 46.260 1.00 60.19 109 SER C CA 1
ATOM 7609 C C . SER C 1 112 ? -25.980 25.744 47.153 1.00 60.22 109 SER C C 1
ATOM 7610 O O . SER C 1 112 ? -26.523 26.361 48.065 1.00 60.22 109 SER C O 1
ATOM 7613 N N . GLY C 1 113 ? -26.236 24.461 46.906 1.00 59.71 110 GLY C N 1
ATOM 7614 C CA . GLY C 1 113 ? -27.196 23.705 47.706 1.00 59.31 110 GLY C CA 1
ATOM 7615 C C . GLY C 1 113 ? -28.637 23.845 47.242 1.00 59.04 110 GLY C C 1
ATOM 7616 O O . GLY C 1 113 ? -29.545 23.352 47.906 1.00 59.17 110 GLY C O 1
ATOM 7617 N N . VAL C 1 114 ? -28.852 24.521 46.107 1.00 57.69 111 VAL C N 1
ATOM 7618 C CA . VAL C 1 114 ? -30.198 24.697 45.554 1.00 56.43 111 VAL C CA 1
ATOM 7619 C C . VAL C 1 114 ? -30.691 23.387 44.940 1.00 57.62 111 VAL C C 1
ATOM 7620 O O . VAL C 1 114 ? -29.949 22.714 44.231 1.00 58.05 111 VAL C O 1
ATOM 7624 N N . ARG C 1 115 ? -31.937 23.029 45.223 1.00 58.82 112 ARG C N 1
ATOM 7625 C CA . ARG C 1 115 ? -32.521 21.832 44.648 1.00 61.26 112 ARG C CA 1
ATOM 7626 C C . ARG C 1 115 ? -33.352 22.334 43.474 1.00 60.07 112 ARG C C 1
ATOM 7627 O O . ARG C 1 115 ? -34.269 23.143 43.644 1.00 56.80 112 ARG C O 1
ATOM 7635 N N . VAL C 1 116 ? -32.993 21.882 42.279 1.00 60.30 113 VAL C N 1
ATOM 7636 C CA . VAL C 1 116 ? -33.667 22.293 41.063 1.00 58.37 113 VAL C CA 1
ATOM 7637 C C . VAL C 1 116 ? -34.659 21.225 40.615 1.00 58.63 113 VAL C C 1
ATOM 7638 O O . VAL C 1 116 ? -34.362 20.032 40.663 1.00 60.62 113 VAL C O 1
ATOM 7642 N N . LEU C 1 117 ? -35.838 21.675 40.193 1.00 58.62 114 LEU C N 1
ATOM 7643 C CA . LEU C 1 117 ? -36.893 20.808 39.697 1.00 59.84 114 LEU C CA 1
ATOM 7644 C C . LEU C 1 117 ? -37.267 21.240 38.293 1.00 60.07 114 LEU C C 1
ATOM 7645 O O . LEU C 1 117 ? -37.488 22.432 38.048 1.00 57.76 114 LEU C O 1
ATOM 7650 N N . HIS C 1 118 ? -37.321 20.278 37.373 1.00 60.54 115 HIS C N 1
ATOM 7651 C CA . HIS C 1 118 ? -37.742 20.555 36.015 1.00 59.94 115 HIS C CA 1
ATOM 7652 C C . HIS C 1 118 ? -39.238 20.261 35.970 1.00 60.91 115 HIS C C 1
ATOM 7653 O O . HIS C 1 118 ? -39.643 19.106 36.079 1.00 63.79 115 HIS C O 1
ATOM 7660 N N . GLY C 1 119 ? -40.056 21.300 35.832 1.00 58.42 116 GLY C N 1
ATOM 7661 C CA . GLY C 1 119 ? -41.506 21.116 35.783 1.00 58.71 116 GLY C CA 1
ATOM 7662 C C . GLY C 1 119 ? -42.306 22.406 35.774 1.00 56.88 116 GLY C C 1
ATOM 7663 O O . GLY C 1 119 ? -41.778 23.478 36.067 1.00 56.07 116 GLY C O 1
ATOM 7664 N N . GLU C 1 120 ? -43.586 22.289 35.426 1.00 57.12 117 GLU C N 1
ATOM 7665 C CA . GLU C 1 120 ? -44.506 23.423 35.382 1.00 56.69 117 GLU C CA 1
ATOM 7666 C C . GLU C 1 120 ? -44.983 23.744 36.795 1.00 56.16 117 GLU C C 1
ATOM 7667 O O . GLU C 1 120 ? -45.693 22.943 37.412 1.00 55.73 117 GLU C O 1
ATOM 7673 N N . ALA C 1 121 ? -44.588 24.914 37.299 1.00 53.59 118 ALA C N 1
ATOM 7674 C CA . ALA C 1 121 ? -44.979 25.348 38.633 1.00 53.24 118 ALA C CA 1
ATOM 7675 C C . ALA C 1 121 ? -46.324 26.054 38.579 1.00 53.51 118 ALA C C 1
ATOM 7676 O O . ALA C 1 121 ? -46.563 26.868 37.680 1.00 52.98 118 ALA C O 1
ATOM 7678 N N . ARG C 1 122 ? -47.198 25.730 39.534 1.00 54.03 119 ARG C N 1
ATOM 7679 C CA . ARG C 1 122 ? -48.516 26.352 39.653 1.00 55.03 119 ARG C CA 1
ATOM 7680 C C . ARG C 1 122 ? -48.686 26.822 41.097 1.00 55.08 119 ARG C C 1
ATOM 7681 O O . ARG C 1 122 ? -48.559 26.017 42.026 1.00 55.55 119 ARG C O 1
ATOM 7689 N N . VAL C 1 123 ? -48.988 28.110 41.279 1.00 52.18 120 VAL C N 1
ATOM 7690 C CA . VAL C 1 123 ? -49.170 28.680 42.610 1.00 52.49 120 VAL C CA 1
ATOM 7691 C C . VAL C 1 123 ? -50.550 28.315 43.178 1.00 55.29 120 VAL C C 1
ATOM 7692 O O . VAL C 1 123 ? -51.571 28.514 42.522 1.00 55.34 120 VAL C O 1
ATOM 7696 N N . ILE C 1 124 ? -50.553 27.775 44.396 1.00 56.45 121 ILE C N 1
ATOM 7697 C CA . ILE C 1 124 ? -51.774 27.403 45.115 1.00 59.14 121 ILE C CA 1
ATOM 7698 C C . ILE C 1 124 ? -52.113 28.544 46.078 1.00 58.61 121 ILE C C 1
ATOM 7699 O O . ILE C 1 124 ? -53.278 28.849 46.285 1.00 59.85 121 ILE C O 1
ATOM 7704 N N . ASP C 1 125 ? -51.087 29.152 46.672 1.00 57.91 122 ASP C N 1
ATOM 7705 C CA . ASP C 1 125 ? -51.251 30.322 47.548 1.00 56.57 122 ASP C CA 1
ATOM 7706 C C . ASP C 1 125 ? -49.877 30.926 47.823 1.00 55.27 122 ASP C C 1
ATOM 7707 O O . ASP C 1 125 ? -48.872 30.455 47.291 1.00 51.55 122 ASP C O 1
ATOM 7712 N N . GLY C 1 126 ? -49.841 31.970 48.647 1.00 57.26 123 GLY C N 1
ATOM 7713 C CA . GLY C 1 126 ? -48.588 32.641 48.995 1.00 56.75 123 GLY C CA 1
ATOM 7714 C C . GLY C 1 126 ? -47.508 31.735 49.562 1.00 57.71 123 GLY C C 1
ATOM 7715 O O . GLY C 1 126 ? -46.315 32.018 49.401 1.00 58.64 123 GLY C O 1
ATOM 7716 N N . LYS C 1 127 ? -47.923 30.657 50.231 1.00 58.16 124 LYS C N 1
ATOM 7717 C CA . LYS C 1 127 ? -46.990 29.698 50.837 1.00 60.85 124 LYS C CA 1
ATOM 7718 C C . LYS C 1 127 ? -47.088 28.268 50.263 1.00 60.05 124 LYS C C 1
ATOM 7719 O O . LYS C 1 127 ? -46.566 27.328 50.869 1.00 61.16 124 LYS C O 1
ATOM 7725 N N . THR C 1 128 ? -47.705 28.108 49.088 1.00 58.62 125 THR C N 1
ATOM 7726 C CA . THR C 1 128 ? -47.871 26.762 48.487 1.00 59.83 125 THR C CA 1
ATOM 7727 C C . THR C 1 128 ? -47.804 26.763 46.954 1.00 59.52 125 THR C C 1
ATOM 7728 O O . THR C 1 128 ? -48.394 27.627 46.295 1.00 58.54 125 THR C O 1
ATOM 7732 N N . VAL C 1 129 ? -47.101 25.771 46.405 1.00 60.26 126 VAL C N 1
ATOM 7733 C CA . VAL C 1 129 ? -46.924 25.607 44.957 1.00 60.06 126 VAL C CA 1
ATOM 7734 C C . VAL C 1 129 ? -46.994 24.125 44.563 1.00 62.30 126 VAL C C 1
ATOM 7735 O O . VAL C 1 129 ? -46.542 23.254 45.309 1.00 63.75 126 VAL C O 1
ATOM 7739 N N . GLU C 1 130 ? -47.572 23.860 43.391 1.00 62.17 127 GLU C N 1
ATOM 7740 C CA . GLU C 1 130 ? -47.687 22.513 42.850 1.00 63.63 127 GLU C CA 1
ATOM 7741 C C . GLU C 1 130 ? -46.769 22.484 41.647 1.00 60.54 127 GLU C C 1
ATOM 7742 O O . GLU C 1 130 ? -46.805 23.398 40.829 1.00 58.64 127 GLU C O 1
ATOM 7748 N N . VAL C 1 131 ? -45.932 21.456 41.553 1.00 60.52 128 VAL C N 1
ATOM 7749 C CA . VAL C 1 131 ? -45.011 21.302 40.430 1.00 60.05 128 VAL C CA 1
ATOM 7750 C C . VAL C 1 131 ? -45.395 20.025 39.690 1.00 62.69 128 VAL C C 1
ATOM 7751 O O . VAL C 1 131 ? -45.432 18.946 40.298 1.00 63.33 128 VAL C O 1
ATOM 7755 N N . VAL C 1 132 ? -45.697 20.158 38.393 1.00 63.40 129 VAL C N 1
ATOM 7756 C CA . VAL C 1 132 ? -46.070 19.022 37.542 1.00 66.70 129 VAL C CA 1
ATOM 7757 C C . VAL C 1 132 ? -44.961 18.761 36.517 1.00 68.17 129 VAL C C 1
ATOM 7758 O O . VAL C 1 132 ? -44.533 19.667 35.796 1.00 64.13 129 VAL C O 1
ATOM 7762 N N . SER C 1 133 ? -44.515 17.507 36.455 1.00 72.69 130 SER C N 1
ATOM 7763 C CA . SER C 1 133 ? -43.441 17.098 35.558 1.00 73.67 130 SER C CA 1
ATOM 7764 C C . SER C 1 133 ? -43.679 15.695 35.016 1.00 76.97 130 SER C C 1
ATOM 7765 O O . SER C 1 133 ? -43.697 14.718 35.782 1.00 77.63 130 SER C O 1
ATOM 7768 N N . ALA C 1 134 ? -43.859 15.602 33.697 1.00 77.81 131 ALA C N 1
ATOM 7769 C CA . ALA C 1 134 ? -44.095 14.323 33.021 1.00 80.69 131 ALA C CA 1
ATOM 7770 C C . ALA C 1 134 ? -45.251 13.535 33.660 1.00 82.02 131 ALA C C 1
ATOM 7771 O O . ALA C 1 134 ? -45.147 12.328 33.870 1.00 84.01 131 ALA C O 1
ATOM 7773 N N . GLY C 1 135 ? -46.339 14.240 33.977 1.00 81.75 132 GLY C N 1
ATOM 7774 C CA . GLY C 1 135 ? -47.524 13.628 34.583 1.00 83.72 132 GLY C CA 1
ATOM 7775 C C . GLY C 1 135 ? -47.600 13.706 36.102 1.00 83.73 132 GLY C C 1
ATOM 7776 O O . GLY C 1 135 ? -48.627 14.121 36.643 1.00 85.01 132 GLY C O 1
ATOM 7777 N N . HIS C 1 136 ? -46.527 13.310 36.790 1.00 82.93 133 HIS C N 1
ATOM 7778 C CA . HIS C 1 136 ? -46.507 13.317 38.261 1.00 83.18 133 HIS C CA 1
ATOM 7779 C C . HIS C 1 136 ? -46.480 14.745 38.829 1.00 80.20 133 HIS C C 1
ATOM 7780 O O . HIS C 1 136 ? -45.818 15.634 38.287 1.00 75.94 133 HIS C O 1
ATOM 7787 N N . ALA C 1 137 ? -47.210 14.941 39.926 1.00 79.10 134 ALA C N 1
ATOM 7788 C CA . ALA C 1 137 ? -47.319 16.230 40.591 1.00 77.79 134 ALA C CA 1
ATOM 7789 C C . ALA C 1 137 ? -46.954 16.138 42.074 1.00 78.99 134 ALA C C 1
ATOM 7790 O O . ALA C 1 137 ? -47.331 15.180 42.757 1.00 83.30 134 ALA C O 1
ATOM 7792 N N . VAL C 1 138 ? -46.220 17.140 42.560 1.00 77.23 135 VAL C N 1
ATOM 7793 C CA . VAL C 1 138 ? -45.821 17.224 43.970 1.00 77.57 135 VAL C CA 1
ATOM 7794 C C . VAL C 1 138 ? -46.045 18.638 44.490 1.00 75.78 135 VAL C C 1
ATOM 7795 O O . VAL C 1 138 ? -45.734 19.608 43.799 1.00 75.66 135 VAL C O 1
ATOM 7799 N N . ARG C 1 139 ? -46.609 18.742 45.693 1.00 77.03 136 ARG C N 1
ATOM 7800 C CA . ARG C 1 139 ? -46.859 20.037 46.329 1.00 76.84 136 ARG C CA 1
ATOM 7801 C C . ARG C 1 139 ? -45.712 20.408 47.269 1.00 71.94 136 ARG C C 1
ATOM 7802 O O . ARG C 1 139 ? -45.245 19.580 48.063 1.00 72.03 136 ARG C O 1
ATOM 7810 N N . ILE C 1 140 ? -45.282 21.665 47.171 1.00 66.04 137 ILE C N 1
ATOM 7811 C CA . ILE C 1 140 ? -44.171 22.191 47.958 1.00 64.06 137 ILE C CA 1
ATOM 7812 C C . ILE C 1 140 ? -44.603 23.419 48.754 1.00 61.61 137 ILE C C 1
ATOM 7813 O O . ILE C 1 140 ? -45.234 24.327 48.223 1.00 59.98 137 ILE C O 1
ATOM 7818 N N . GLY C 1 141 ? -44.262 23.421 50.037 1.00 62.55 138 GLY C N 1
ATOM 7819 C CA . GLY C 1 141 ? -44.556 24.528 50.929 1.00 61.14 138 GLY C CA 1
ATOM 7820 C C . GLY C 1 141 ? -43.302 25.369 51.026 1.00 59.47 138 GLY C C 1
ATOM 7821 O O . GLY C 1 141 ? -42.187 24.842 50.960 1.00 58.04 138 GLY C O 1
ATOM 7822 N N . CYS C 1 142 ? -43.479 26.674 51.186 1.00 57.98 139 CYS C N 1
ATOM 7823 C CA . CYS C 1 142 ? -42.357 27.594 51.282 1.00 57.50 139 CYS C CA 1
ATOM 7824 C C . CYS C 1 142 ? -42.683 28.745 52.204 1.00 57.21 139 CYS C C 1
ATOM 7825 O O . CYS C 1 142 ? -43.848 28.992 52.496 1.00 57.07 139 CYS C O 1
ATOM 7828 N N . GLU C 1 143 ? -41.651 29.433 52.683 1.00 57.33 140 GLU C N 1
ATOM 7829 C CA . GLU C 1 143 ? -41.859 30.603 53.530 1.00 59.83 140 GLU C CA 1
ATOM 7830 C C . GLU C 1 143 ? -41.801 31.860 52.648 1.00 55.89 140 GLU C C 1
ATOM 7831 O O . GLU C 1 143 ? -42.434 32.872 52.956 1.00 54.95 140 GLU C O 1
ATOM 7837 N N . HIS C 1 144 ? -41.031 31.779 51.562 1.00 52.41 141 HIS C N 1
ATOM 7838 C CA . HIS C 1 144 ? -40.882 32.872 50.612 1.00 50.15 141 HIS C CA 1
ATOM 7839 C C . HIS C 1 144 ? -41.084 32.366 49.197 1.00 49.31 141 HIS C C 1
ATOM 7840 O O . HIS C 1 144 ? -40.537 31.326 48.812 1.00 47.79 141 HIS C O 1
ATOM 7847 N N . LEU C 1 145 ? -41.863 33.120 48.427 1.00 48.07 142 LEU C N 1
ATOM 7848 C CA . LEU C 1 145 ? -42.140 32.796 47.041 1.00 47.94 142 LEU C CA 1
ATOM 7849 C C . LEU C 1 145 ? -41.528 33.884 46.156 1.00 46.24 142 LEU C C 1
ATOM 7850 O O . LEU C 1 145 ? -41.805 35.075 46.339 1.00 45.88 142 LEU C O 1
ATOM 7855 N N . LEU C 1 146 ? -40.662 33.473 45.234 1.00 44.92 143 LEU C N 1
ATOM 7856 C CA . LEU C 1 146 ? -40.033 34.390 44.288 1.00 43.51 143 LEU C CA 1
ATOM 7857 C C . LEU C 1 146 ? -40.545 34.104 42.876 1.00 41.74 143 LEU C C 1
ATOM 7858 O O . LEU C 1 146 ? -40.312 33.026 42.322 1.00 43.20 143 LEU C O 1
ATOM 7863 N N . LEU C 1 147 ? -41.263 35.069 42.318 1.00 41.33 144 LEU C N 1
ATOM 7864 C CA . LEU C 1 147 ? -41.794 34.976 40.967 1.00 40.37 144 LEU C CA 1
ATOM 7865 C C . LEU C 1 147 ? -40.783 35.614 40.034 1.00 39.81 144 LEU C C 1
ATOM 7866 O O . LEU C 1 147 ? -40.482 36.807 40.151 1.00 39.43 144 LEU C O 1
ATOM 7871 N N . ALA C 1 148 ? -40.224 34.811 39.137 1.00 38.71 145 ALA C N 1
ATOM 7872 C CA . ALA C 1 148 ? -39.244 35.296 38.176 1.00 37.16 145 ALA C CA 1
ATOM 7873 C C . ALA C 1 148 ? -39.542 34.620 36.859 1.00 37.30 145 ALA C C 1
ATOM 7874 O O . ALA C 1 148 ? -38.660 34.079 36.202 1.00 39.72 145 ALA C O 1
ATOM 7876 N N . THR C 1 149 ? -40.808 34.687 36.476 1.00 37.91 146 THR C N 1
ATOM 7877 C CA . THR C 1 149 ? -41.320 34.017 35.282 1.00 38.10 146 THR C CA 1
ATOM 7878 C C . THR C 1 149 ? -41.015 34.667 33.935 1.00 37.31 146 THR C C 1
ATOM 7879 O O . THR C 1 149 ? -41.308 34.090 32.896 1.00 40.44 146 THR C O 1
ATOM 7883 N N . GLY C 1 150 ? -40.467 35.869 33.945 1.00 37.51 147 GLY C N 1
ATOM 7884 C CA . GLY C 1 150 ? -40.040 36.514 32.711 1.00 37.84 147 GLY C CA 1
ATOM 7885 C C . GLY C 1 150 ? -41.053 37.132 31.783 1.00 39.67 147 GLY C C 1
ATOM 7886 O O . GLY C 1 150 ? -42.098 37.622 32.212 1.00 41.41 147 GLY C O 1
ATOM 7887 N N . SER C 1 151 ? -40.708 37.121 30.497 1.00 39.93 148 SER C N 1
ATOM 7888 C CA . SER C 1 151 ? -41.519 37.716 29.451 1.00 41.64 148 SER C CA 1
ATOM 7889 C C . SER C 1 151 ? -41.599 36.844 28.212 1.00 44.34 148 SER C C 1
ATOM 7890 O O . SER C 1 151 ? -40.933 35.814 28.116 1.00 45.02 148 SER C O 1
ATOM 7893 N N . GLU C 1 152 ? -42.412 37.300 27.263 1.00 48.47 149 GLU C N 1
ATOM 7894 C CA . GLU C 1 152 ? -42.691 36.599 26.019 1.00 52.36 149 GLU C CA 1
ATOM 7895 C C . GLU C 1 152 ? -42.835 37.677 24.934 1.00 51.69 149 GLU C C 1
ATOM 7896 O O . GLU C 1 152 ? -43.085 38.839 25.262 1.00 51.77 149 GLU C O 1
ATOM 7902 N N . PRO C 1 153 ? -42.651 37.318 23.648 1.00 50.92 150 PRO C N 1
ATOM 7903 C CA . PRO C 1 153 ? -42.847 38.332 22.605 1.00 50.84 150 PRO C CA 1
ATOM 7904 C C . PRO C 1 153 ? -44.292 38.808 22.487 1.00 51.58 150 PRO C C 1
ATOM 7905 O O . PRO C 1 153 ? -45.207 37.986 22.561 1.00 50.02 150 PRO C O 1
ATOM 7909 N N . VAL C 1 154 ? -44.486 40.121 22.328 1.00 51.76 151 VAL C N 1
ATOM 7910 C CA . VAL C 1 154 ? -45.823 40.688 22.121 1.00 52.03 151 VAL C CA 1
ATOM 7911 C C . VAL C 1 154 ? -46.237 40.361 20.690 1.00 55.76 151 VAL C C 1
ATOM 7912 O O . VAL C 1 154 ? -45.452 40.504 19.746 1.00 54.95 151 VAL C O 1
ATOM 7916 N N . GLU C 1 155 ? -47.480 39.935 20.535 1.00 59.39 152 GLU C N 1
ATOM 7917 C CA . GLU C 1 155 ? -48.007 39.579 19.228 1.00 63.79 152 GLU C CA 1
ATOM 7918 C C . GLU C 1 155 ? -48.813 40.732 18.630 1.00 63.05 152 GLU C C 1
ATOM 7919 O O . GLU C 1 155 ? -49.514 41.427 19.361 1.00 62.85 152 GLU C O 1
ATOM 7925 N N . LEU C 1 156 ? -48.671 40.978 17.327 1.00 62.92 153 LEU C N 1
ATOM 7926 C CA . LEU C 1 156 ? -49.511 41.982 16.681 1.00 67.09 153 LEU C CA 1
ATOM 7927 C C . LEU C 1 156 ? -50.866 41.298 16.588 1.00 69.14 153 LEU C C 1
ATOM 7928 O O . LEU C 1 156 ? -50.978 40.274 15.916 1.00 68.54 153 LEU C O 1
ATOM 7933 N N . PRO C 1 157 ? -51.895 41.835 17.276 1.00 70.51 154 PRO C N 1
ATOM 7934 C CA . PRO C 1 157 ? -53.193 41.148 17.236 1.00 71.05 154 PRO C CA 1
ATOM 7935 C C . PRO C 1 157 ? -53.728 40.856 15.831 1.00 71.36 154 PRO C C 1
ATOM 7936 O O . PRO C 1 157 ? -54.232 39.760 15.588 1.00 72.92 154 PRO C O 1
ATOM 7940 N N . SER C 1 158 ? -53.592 41.811 14.917 1.00 70.46 155 SER C N 1
ATOM 7941 C CA . SER C 1 158 ? -54.081 41.641 13.541 1.00 73.31 155 SER C CA 1
ATOM 7942 C C . SER C 1 158 ? -53.178 40.741 12.694 1.00 72.35 155 SER C C 1
ATOM 7943 O O . SER C 1 158 ? -53.610 40.193 11.679 1.00 73.78 155 SER C O 1
ATOM 7946 N N . MET C 1 159 ? -51.935 40.582 13.131 1.00 70.97 156 MET C N 1
ATOM 7947 C CA . MET C 1 159 ? -50.948 39.800 12.403 1.00 71.69 156 MET C CA 1
ATOM 7948 C C . MET C 1 159 ? -50.243 38.810 13.339 1.00 69.83 156 MET C C 1
ATOM 7949 O O . MET C 1 159 ? -49.079 39.021 13.722 1.00 68.76 156 MET C O 1
ATOM 7954 N N . PRO C 1 160 ? -50.944 37.729 13.729 1.00 67.38 157 PRO C N 1
ATOM 7955 C CA . PRO C 1 160 ? -50.360 36.743 14.655 1.00 65.25 157 PRO C CA 1
ATOM 7956 C C . PRO C 1 160 ? -49.150 35.944 14.120 1.00 63.31 157 PRO C C 1
ATOM 7957 O O . PRO C 1 160 ? -48.890 35.939 12.912 1.00 61.25 157 PRO C O 1
ATOM 7961 N N . PHE C 1 161 ? -48.424 35.293 15.040 1.00 62.50 158 PHE C N 1
ATOM 7962 C CA . PHE C 1 161 ? -47.248 34.471 14.700 1.00 61.57 158 PHE C CA 1
ATOM 7963 C C . PHE C 1 161 ? -47.622 33.157 14.026 1.00 64.11 158 PHE C C 1
ATOM 7964 O O . PHE C 1 161 ? -48.674 32.584 14.314 1.00 63.61 158 PHE C O 1
ATOM 7972 N N . GLY C 1 162 ? -46.732 32.683 13.151 1.00 65.40 159 GLY C N 1
ATOM 7973 C CA . GLY C 1 162 ? -46.916 31.434 12.422 1.00 68.63 159 GLY C CA 1
ATOM 7974 C C . GLY C 1 162 ? -46.526 31.564 10.959 1.00 73.32 159 GLY C C 1
ATOM 7975 O O . GLY C 1 162 ? -46.824 32.576 10.320 1.00 74.70 159 GLY C O 1
ATOM 7976 N N . GLY C 1 163 ? -45.872 30.527 10.428 1.00 77.16 160 GLY C N 1
ATOM 7977 C CA . GLY C 1 163 ? -45.435 30.495 9.031 1.00 77.30 160 GLY C CA 1
ATOM 7978 C C . GLY C 1 163 ? -44.377 31.542 8.737 1.00 75.21 160 GLY C C 1
ATOM 7979 O O . GLY C 1 163 ? -43.296 31.513 9.314 1.00 76.09 160 GLY C O 1
ATOM 7980 N N . HIS C 1 164 ? -44.705 32.472 7.844 1.00 75.35 161 HIS C N 1
ATOM 7981 C CA . HIS C 1 164 ? -43.795 33.554 7.462 1.00 73.34 161 HIS C CA 1
ATOM 7982 C C . HIS C 1 164 ? -43.578 34.577 8.590 1.00 67.70 161 HIS C C 1
ATOM 7983 O O . HIS C 1 164 ? -42.505 35.167 8.685 1.00 64.40 161 HIS C O 1
ATOM 7990 N N . VAL C 1 165 ? -44.589 34.782 9.436 1.00 64.89 162 VAL C N 1
ATOM 7991 C CA . VAL C 1 165 ? -44.498 35.744 10.544 1.00 62.38 162 VAL C CA 1
ATOM 7992 C C . VAL C 1 165 ? -43.780 35.079 11.730 1.00 59.58 162 VAL C C 1
ATOM 7993 O O . VAL C 1 165 ? -44.243 34.071 12.270 1.00 58.06 162 VAL C O 1
ATOM 7997 N N . VAL C 1 166 ? -42.651 35.661 12.133 1.00 56.46 163 VAL C N 1
ATOM 7998 C CA . VAL C 1 166 ? -41.841 35.096 13.211 1.00 54.46 163 VAL C CA 1
ATOM 7999 C C . VAL C 1 166 ? -41.526 36.067 14.346 1.00 51.78 163 VAL C C 1
ATOM 8000 O O . VAL C 1 166 ? -41.603 37.294 14.180 1.00 51.23 163 VAL C O 1
ATOM 8004 N N . SER C 1 167 ? -41.175 35.495 15.497 1.00 49.38 164 SER C N 1
ATOM 8005 C CA . SER C 1 167 ? -40.772 36.265 16.662 1.00 48.24 164 SER C CA 1
ATOM 8006 C C . SER C 1 167 ? -39.255 36.218 16.691 1.00 47.44 164 SER C C 1
ATOM 8007 O O . SER C 1 167 ? -38.625 35.617 15.811 1.00 48.06 164 SER C O 1
ATOM 8010 N N . SER C 1 168 ? -38.666 36.845 17.699 1.00 44.90 165 SER C N 1
ATOM 8011 C CA . SER C 1 168 ? -37.223 36.822 17.847 1.00 45.74 165 SER C CA 1
ATOM 8012 C C . SER C 1 168 ? -36.717 35.378 18.015 1.00 46.48 165 SER C C 1
ATOM 8013 O O . SER C 1 168 ? -35.635 35.046 17.531 1.00 44.76 165 SER C O 1
ATOM 8016 N N . THR C 1 169 ? -37.518 34.526 18.665 1.00 47.08 166 THR C N 1
ATOM 8017 C CA . THR C 1 169 ? -37.150 33.115 18.897 1.00 49.32 166 THR C CA 1
ATOM 8018 C C . THR C 1 169 ? -36.860 32.380 17.571 1.00 52.96 166 THR C C 1
ATOM 8019 O O . THR C 1 169 ? -35.766 31.816 17.399 1.00 53.68 166 THR C O 1
ATOM 8023 N N . ASP C 1 170 ? -37.813 32.400 16.637 1.00 55.01 167 ASP C N 1
ATOM 8024 C CA . ASP C 1 170 ? -37.596 31.768 15.322 1.00 58.60 167 ASP C CA 1
ATOM 8025 C C . ASP C 1 170 ? -36.507 32.499 14.512 1.00 56.54 167 ASP C C 1
ATOM 8026 O O . ASP C 1 170 ? -35.772 31.868 13.761 1.00 57.17 167 ASP C O 1
ATOM 8031 N N . ALA C 1 171 ? -36.404 33.820 14.676 1.00 54.19 168 ALA C N 1
ATOM 8032 C CA . ALA C 1 171 ? -35.368 34.618 13.988 1.00 53.48 168 ALA C CA 1
ATOM 8033 C C . ALA C 1 171 ? -33.941 34.229 14.412 1.00 51.04 168 ALA C C 1
ATOM 8034 O O . ALA C 1 171 ? -32.994 34.445 13.660 1.00 50.10 168 ALA C O 1
ATOM 8036 N N . LEU C 1 172 ? -33.812 33.677 15.622 1.00 49.91 169 LEU C N 1
ATOM 8037 C CA . LEU C 1 172 ? -32.529 33.236 16.185 1.00 47.91 169 LEU C CA 1
ATOM 8038 C C . LEU C 1 172 ? -32.192 31.750 15.888 1.00 48.09 169 LEU C C 1
ATOM 8039 O O . LEU C 1 172 ? -31.083 31.315 16.169 1.00 49.27 169 LEU C O 1
ATOM 8044 N N . SER C 1 173 ? -33.146 30.986 15.343 1.00 48.07 170 SER C N 1
ATOM 8045 C CA . SER C 1 173 ? -32.913 29.575 14.932 1.00 48.96 170 SER C CA 1
ATOM 8046 C C . SER C 1 173 ? -33.484 29.340 13.526 1.00 50.57 170 SER C C 1
ATOM 8047 O O . SER C 1 173 ? -34.344 28.478 13.339 1.00 52.48 170 SER C O 1
ATOM 8050 N N . PRO C 1 174 ? -33.016 30.111 12.526 1.00 52.92 171 PRO C N 1
ATOM 8051 C CA . PRO C 1 174 ? -33.551 29.938 11.174 1.00 55.42 171 PRO C CA 1
ATOM 8052 C C . PRO C 1 174 ? -33.034 28.693 10.468 1.00 58.69 171 PRO C C 1
ATOM 8053 O O . PRO C 1 174 ? -31.850 28.382 10.553 1.00 60.91 171 PRO C O 1
ATOM 8057 N N . ALA C 1 175 ? -33.926 27.974 9.797 1.00 61.67 172 ALA C N 1
ATOM 8058 C CA . ALA C 1 175 ? -33.526 26.798 9.032 1.00 65.61 172 ALA C CA 1
ATOM 8059 C C . ALA C 1 175 ? -32.806 27.302 7.784 1.00 66.47 172 ALA C C 1
ATOM 8060 O O . ALA C 1 175 ? -31.767 26.763 7.399 1.00 70.08 172 ALA C O 1
ATOM 8062 N N . THR C 1 176 ? -33.371 28.347 7.174 1.00 64.11 173 THR C N 1
ATOM 8063 C CA . THR C 1 176 ? -32.817 28.961 5.972 1.00 64.63 173 THR C CA 1
ATOM 8064 C C . THR C 1 176 ? -32.963 30.473 6.047 1.00 63.70 173 THR C C 1
ATOM 8065 O O . THR C 1 176 ? -33.728 30.992 6.869 1.00 62.23 173 THR C O 1
ATOM 8069 N N . LEU C 1 177 ? -32.217 31.167 5.187 1.00 64.06 174 LEU C N 1
ATOM 8070 C CA . LEU C 1 177 ? -32.257 32.627 5.116 1.00 62.93 174 LEU C CA 1
ATOM 8071 C C . LEU C 1 177 ? -33.327 33.049 4.117 1.00 64.80 174 LEU C C 1
ATOM 8072 O O . LEU C 1 177 ? -33.512 32.385 3.100 1.00 64.79 174 LEU C O 1
ATOM 8077 N N . PRO C 1 178 ? -34.041 34.152 4.410 1.00 64.84 175 PRO C N 1
ATOM 8078 C CA . PRO C 1 178 ? -35.070 34.654 3.514 1.00 65.96 175 PRO C CA 1
ATOM 8079 C C . PRO C 1 178 ? -34.501 35.666 2.532 1.00 66.34 175 PRO C C 1
ATOM 8080 O O . PRO C 1 178 ? -33.512 36.329 2.843 1.00 63.75 175 PRO C O 1
ATOM 8084 N N . LYS C 1 179 ? -35.128 35.789 1.364 1.00 67.89 176 LYS C N 1
ATOM 8085 C CA . LYS C 1 179 ? -34.674 36.742 0.350 1.00 69.47 176 LYS C CA 1
ATOM 8086 C C . LYS C 1 179 ? -35.042 38.179 0.747 1.00 68.12 176 LYS C C 1
ATOM 8087 O O . LYS C 1 179 ? -34.231 39.095 0.586 1.00 65.06 176 LYS C O 1
ATOM 8093 N N . ARG C 1 180 ? -36.256 38.358 1.277 1.00 67.88 177 ARG C N 1
ATOM 8094 C CA . ARG C 1 180 ? -36.758 39.673 1.701 1.00 65.62 177 ARG C CA 1
ATOM 8095 C C . ARG C 1 180 ? -37.337 39.571 3.108 1.00 62.35 177 ARG C C 1
ATOM 8096 O O . ARG C 1 180 ? -38.145 38.682 3.390 1.00 62.31 177 ARG C O 1
ATOM 8104 N N . LEU C 1 181 ? -36.914 40.488 3.982 1.00 58.54 178 LEU C N 1
ATOM 8105 C CA . LEU C 1 181 ? -37.331 40.507 5.384 1.00 55.47 178 LEU C CA 1
ATOM 8106 C C . LEU C 1 181 ? -37.865 41.875 5.806 1.00 54.47 178 LEU C C 1
ATOM 8107 O O . LEU C 1 181 ? -37.229 42.900 5.562 1.00 52.77 178 LEU C O 1
ATOM 8112 N N . VAL C 1 182 ? -39.032 41.869 6.448 1.00 53.60 179 VAL C N 1
ATOM 8113 C CA . VAL C 1 182 ? -39.649 43.076 6.970 1.00 53.40 179 VAL C CA 1
ATOM 8114 C C . VAL C 1 182 ? -39.628 42.940 8.488 1.00 51.79 179 VAL C C 1
ATOM 8115 O O . VAL C 1 182 ? -40.215 42.010 9.028 1.00 51.70 179 VAL C O 1
ATOM 8119 N N . VAL C 1 183 ? -38.929 43.841 9.167 1.00 49.81 180 VAL C N 1
ATOM 8120 C CA . VAL C 1 183 ? -38.869 43.820 10.622 1.00 50.19 180 VAL C CA 1
ATOM 8121 C C . VAL C 1 183 ? -39.851 44.867 11.125 1.00 51.00 180 VAL C C 1
ATOM 8122 O O . VAL C 1 183 ? -39.792 46.015 10.691 1.00 52.49 180 VAL C O 1
ATOM 8126 N N . VAL C 1 184 ? -40.764 44.469 12.011 1.00 50.10 181 VAL C N 1
ATOM 8127 C CA . VAL C 1 184 ? -41.726 45.408 12.588 1.00 49.89 181 VAL C CA 1
ATOM 8128 C C . VAL C 1 184 ? -41.184 45.826 13.960 1.00 48.66 181 VAL C C 1
ATOM 8129 O O . VAL C 1 184 ? -41.036 44.987 14.861 1.00 46.77 181 VAL C O 1
ATOM 8133 N N . GLY C 1 185 ? -40.879 47.118 14.102 1.00 47.99 182 GLY C N 1
ATOM 8134 C CA . GLY C 1 185 ? -40.339 47.671 15.347 1.00 47.02 182 GLY C CA 1
ATOM 8135 C C . GLY C 1 185 ? -38.836 47.920 15.241 1.00 46.33 182 GLY C C 1
ATOM 8136 O O . GLY C 1 185 ? -38.052 46.994 14.959 1.00 45.24 182 GLY C O 1
ATOM 8137 N N . ALA C 1 186 ? -38.436 49.170 15.483 1.00 45.11 183 ALA C N 1
ATOM 8138 C CA . ALA C 1 186 ? -37.037 49.572 15.411 1.00 43.91 183 ALA C CA 1
ATOM 8139 C C . ALA C 1 186 ? -36.420 49.760 16.801 1.00 42.39 183 ALA C C 1
ATOM 8140 O O . ALA C 1 186 ? -35.679 50.718 17.039 1.00 40.97 183 ALA C O 1
ATOM 8142 N N . GLY C 1 187 ? -36.741 48.841 17.714 1.00 41.56 184 GLY C N 1
ATOM 8143 C CA . GLY C 1 187 ? -36.167 48.846 19.064 1.00 40.26 184 GLY C CA 1
ATOM 8144 C C . GLY C 1 187 ? -34.838 48.135 18.940 1.00 40.01 184 GLY C C 1
ATOM 8145 O O . GLY C 1 187 ? -34.422 47.807 17.825 1.00 41.22 184 GLY C O 1
ATOM 8146 N N . TYR C 1 188 ? -34.170 47.862 20.056 1.00 40.82 185 TYR C N 1
ATOM 8147 C CA . TYR C 1 188 ? -32.862 47.208 19.982 1.00 41.22 185 TYR C CA 1
ATOM 8148 C C . TYR C 1 188 ? -32.967 45.783 19.446 1.00 39.86 185 TYR C C 1
ATOM 8149 O O . TYR C 1 188 ? -32.080 45.335 18.742 1.00 39.79 185 TYR C O 1
ATOM 8158 N N . ILE C 1 189 ? -34.052 45.082 19.755 1.00 39.66 186 ILE C N 1
ATOM 8159 C CA . ILE C 1 189 ? -34.212 43.704 19.277 1.00 40.96 186 ILE C CA 1
ATOM 8160 C C . ILE C 1 189 ? -34.387 43.649 17.764 1.00 42.22 186 ILE C C 1
ATOM 8161 O O . ILE C 1 189 ? -33.623 42.978 17.080 1.00 42.46 186 ILE C O 1
ATOM 8166 N N . GLY C 1 190 ? -35.382 44.360 17.246 1.00 45.30 187 GLY C N 1
ATOM 8167 C CA . GLY C 1 190 ? -35.636 44.392 15.800 1.00 46.08 187 GLY C CA 1
ATOM 8168 C C . GLY C 1 190 ? -34.460 44.911 14.971 1.00 45.92 187 GLY C C 1
ATOM 8169 O O . GLY C 1 190 ? -34.246 44.449 13.846 1.00 46.00 187 GLY C O 1
ATOM 8170 N N . LEU C 1 191 ? -33.706 45.875 15.510 1.00 44.76 188 LEU C N 1
ATOM 8171 C CA . LEU C 1 191 ? -32.543 46.427 14.787 1.00 43.81 188 LEU C CA 1
ATOM 8172 C C . LEU C 1 191 ? -31.330 45.517 14.859 1.00 43.01 188 LEU C C 1
ATOM 8173 O O . LEU C 1 191 ? -30.600 45.396 13.878 1.00 44.57 188 LEU C O 1
ATOM 8178 N N . GLU C 1 192 ? -31.089 44.911 16.022 1.00 42.15 189 GLU C N 1
ATOM 8179 C CA . GLU C 1 192 ? -29.976 43.980 16.159 1.00 41.64 189 GLU C CA 1
ATOM 8180 C C . GLU C 1 192 ? -30.124 42.832 15.165 1.00 43.12 189 GLU C C 1
ATOM 8181 O O . GLU C 1 192 ? -29.163 42.491 14.469 1.00 44.18 189 GLU C O 1
ATOM 8187 N N . LEU C 1 193 ? -31.327 42.252 15.092 1.00 43.82 190 LEU C N 1
ATOM 8188 C CA . LEU C 1 193 ? -31.588 41.125 14.192 1.00 46.04 190 LEU C CA 1
ATOM 8189 C C . LEU C 1 193 ? -31.724 41.565 12.733 1.00 48.31 190 LEU C C 1
ATOM 8190 O O . LEU C 1 193 ? -31.373 40.821 11.829 1.00 48.76 190 LEU C O 1
ATOM 8195 N N . GLY C 1 194 ? -32.217 42.778 12.508 1.00 49.59 191 GLY C N 1
ATOM 8196 C CA . GLY C 1 194 ? -32.363 43.300 11.145 1.00 51.03 191 GLY C CA 1
ATOM 8197 C C . GLY C 1 194 ? -31.006 43.483 10.493 1.00 49.45 191 GLY C C 1
ATOM 8198 O O . GLY C 1 194 ? -30.832 43.194 9.314 1.00 51.13 191 GLY C O 1
ATOM 8199 N N . ILE C 1 195 ? -30.048 43.958 11.281 1.00 47.09 192 ILE C N 1
ATOM 8200 C CA . ILE C 1 195 ? -28.686 44.170 10.817 1.00 45.91 192 ILE C CA 1
ATOM 8201 C C . ILE C 1 195 ? -27.992 42.821 10.574 1.00 45.93 192 ILE C C 1
ATOM 8202 O O . ILE C 1 195 ? -27.176 42.709 9.655 1.00 46.54 192 ILE C O 1
ATOM 8207 N N . VAL C 1 196 ? -28.323 41.806 11.385 1.00 44.56 193 VAL C N 1
ATOM 8208 C CA . VAL C 1 196 ? -27.749 40.452 11.234 1.00 43.60 193 VAL C CA 1
ATOM 8209 C C . VAL C 1 196 ? -28.130 39.897 9.871 1.00 45.30 193 VAL C C 1
ATOM 8210 O O . VAL C 1 196 ? -27.269 39.509 9.082 1.00 46.37 193 VAL C O 1
ATOM 8214 N N . TYR C 1 197 ? -29.435 39.864 9.613 1.00 46.87 194 TYR C N 1
ATOM 8215 C CA . TYR C 1 197 ? -29.979 39.363 8.347 1.00 47.61 194 TYR C CA 1
ATOM 8216 C C . TYR C 1 197 ? -29.503 40.176 7.162 1.00 47.20 194 TYR C C 1
ATOM 8217 O O . TYR C 1 197 ? -29.301 39.615 6.099 1.00 48.28 194 TYR C O 1
ATOM 8226 N N . ARG C 1 198 ? -29.298 41.484 7.345 1.00 46.26 195 ARG C N 1
ATOM 8227 C CA . ARG C 1 198 ? -28.800 42.341 6.244 1.00 46.49 195 ARG C CA 1
ATOM 8228 C C . ARG C 1 198 ? -27.361 41.976 5.909 1.00 46.31 195 ARG C C 1
ATOM 8229 O O . ARG C 1 198 ? -27.003 41.857 4.743 1.00 49.26 195 ARG C O 1
ATOM 8237 N N . LYS C 1 199 ? -26.542 41.794 6.935 1.00 45.22 196 LYS C N 1
ATOM 8238 C CA . LYS C 1 199 ? -25.138 41.421 6.741 1.00 45.05 196 LYS C CA 1
ATOM 8239 C C . LYS C 1 199 ? -24.977 40.010 6.149 1.00 46.69 196 LYS C C 1
ATOM 8240 O O . LYS C 1 199 ? -23.905 39.675 5.646 1.00 47.43 196 LYS C O 1
ATOM 8246 N N . LEU C 1 200 ? -26.036 39.197 6.204 1.00 46.37 197 LEU C N 1
ATOM 8247 C CA . LEU C 1 200 ? -25.982 37.845 5.645 1.00 47.52 197 LEU C CA 1
ATOM 8248 C C . LEU C 1 200 ? -26.537 37.776 4.226 1.00 50.05 197 LEU C C 1
ATOM 8249 O O . LEU C 1 200 ? -26.771 36.677 3.711 1.00 52.45 197 LEU C O 1
ATOM 8254 N N . GLY C 1 201 ? -26.724 38.944 3.595 1.00 50.13 198 GLY C N 1
ATOM 8255 C CA . GLY C 1 201 ? -27.203 39.036 2.209 1.00 51.30 198 GLY C CA 1
ATOM 8256 C C . GLY C 1 201 ? -28.698 39.228 2.024 1.00 52.28 198 GLY C C 1
ATOM 8257 O O . GLY C 1 201 ? -29.158 39.321 0.894 1.00 53.95 198 GLY C O 1
ATOM 8258 N N . VAL C 1 202 ? -29.452 39.298 3.121 1.00 51.72 199 VAL C N 1
ATOM 8259 C CA . VAL C 1 202 ? -30.911 39.455 3.053 1.00 53.61 199 VAL C CA 1
ATOM 8260 C C . VAL C 1 202 ? -31.335 40.911 2.849 1.00 53.33 199 VAL C C 1
ATOM 8261 O O . VAL C 1 202 ? -30.762 41.821 3.428 1.00 54.62 199 VAL C O 1
ATOM 8265 N N . ASP C 1 203 ? -32.353 41.104 2.024 1.00 54.25 200 ASP C N 1
ATOM 8266 C CA . ASP C 1 203 ? -32.932 42.408 1.770 1.00 54.96 200 ASP C CA 1
ATOM 8267 C C . ASP C 1 203 ? -33.799 42.679 3.001 1.00 52.92 200 ASP C C 1
ATOM 8268 O O . ASP C 1 203 ? -34.762 41.959 3.256 1.00 54.12 200 ASP C O 1
ATOM 8273 N N . VAL C 1 204 ? -33.455 43.714 3.758 1.00 52.25 201 VAL C N 1
ATOM 8274 C CA . VAL C 1 204 ? -34.148 44.025 5.000 1.00 50.67 201 VAL C CA 1
ATOM 8275 C C . VAL C 1 204 ? -34.786 45.404 5.025 1.00 50.57 201 VAL C C 1
ATOM 8276 O O . VAL C 1 204 ? -34.128 46.408 4.735 1.00 49.66 201 VAL C O 1
ATOM 8280 N N . SER C 1 205 ? -36.068 45.421 5.405 1.00 51.21 202 SER C N 1
ATOM 8281 C CA . SER C 1 205 ? -36.867 46.633 5.565 1.00 51.69 202 SER C CA 1
ATOM 8282 C C . SER C 1 205 ? -37.328 46.679 7.030 1.00 49.96 202 SER C C 1
ATOM 8283 O O . SER C 1 205 ? -37.726 45.658 7.573 1.00 50.28 202 SER C O 1
ATOM 8286 N N . VAL C 1 206 ? -37.224 47.845 7.670 1.00 49.26 203 VAL C N 1
ATOM 8287 C CA . VAL C 1 206 ? -37.655 48.026 9.067 1.00 49.12 203 VAL C CA 1
ATOM 8288 C C . VAL C 1 206 ? -38.788 49.039 9.086 1.00 49.86 203 VAL C C 1
ATOM 8289 O O . VAL C 1 206 ? -38.677 50.111 8.477 1.00 49.41 203 VAL C O 1
ATOM 8293 N N . VAL C 1 207 ? -39.863 48.705 9.796 1.00 50.05 204 VAL C N 1
ATOM 8294 C CA . VAL C 1 207 ? -41.032 49.573 9.897 1.00 52.27 204 VAL C CA 1
ATOM 8295 C C . VAL C 1 207 ? -41.207 49.983 11.355 1.00 50.86 204 VAL C C 1
ATOM 8296 O O . VAL C 1 207 ? -41.380 49.134 12.222 1.00 49.79 204 VAL C O 1
ATOM 8300 N N . GLU C 1 208 ? -41.148 51.289 11.611 1.00 52.04 205 GLU C N 1
ATOM 8301 C CA . GLU C 1 208 ? -41.278 51.835 12.956 1.00 52.50 205 GLU C CA 1
ATOM 8302 C C . GLU C 1 208 ? -42.341 52.930 13.009 1.00 56.09 205 GLU C C 1
ATOM 8303 O O . GLU C 1 208 ? -42.386 53.813 12.144 1.00 55.88 205 GLU C O 1
ATOM 8309 N N . ALA C 1 209 ? -43.183 52.857 14.046 1.00 57.06 206 ALA C N 1
ATOM 8310 C CA . ALA C 1 209 ? -44.273 53.807 14.271 1.00 57.68 206 ALA C CA 1
ATOM 8311 C C . ALA C 1 209 ? -43.786 55.197 14.695 1.00 57.01 206 ALA C C 1
ATOM 8312 O O . ALA C 1 209 ? -44.392 56.196 14.332 1.00 55.70 206 ALA C O 1
ATOM 8314 N N . ALA C 1 210 ? -42.715 55.241 15.488 1.00 56.63 207 ALA C N 1
ATOM 8315 C CA . ALA C 1 210 ? -42.134 56.507 15.955 1.00 57.29 207 ALA C CA 1
ATOM 8316 C C . ALA C 1 210 ? -41.404 57.219 14.822 1.00 58.38 207 ALA C C 1
ATOM 8317 O O . ALA C 1 210 ? -41.113 56.621 13.783 1.00 55.03 207 ALA C O 1
ATOM 8319 N N . GLU C 1 211 ? -41.096 58.495 15.049 1.00 63.29 208 GLU C N 1
ATOM 8320 C CA . GLU C 1 211 ? -40.440 59.347 14.041 1.00 67.36 208 GLU C CA 1
ATOM 8321 C C . GLU C 1 211 ? -38.986 58.978 13.729 1.00 64.57 208 GLU C C 1
ATOM 8322 O O . GLU C 1 211 ? -38.454 59.406 12.700 1.00 64.18 208 GLU C O 1
ATOM 8328 N N . ARG C 1 212 ? -38.346 58.209 14.611 1.00 60.24 209 ARG C N 1
ATOM 8329 C CA . ARG C 1 212 ? -36.959 57.769 14.387 1.00 58.13 209 ARG C CA 1
ATOM 8330 C C . ARG C 1 212 ? -36.693 56.392 15.009 1.00 55.05 209 ARG C C 1
ATOM 8331 O O . ARG C 1 212 ? -37.511 55.871 15.788 1.00 51.62 209 ARG C O 1
ATOM 8339 N N . VAL C 1 213 ? -35.561 55.793 14.637 1.00 52.29 210 VAL C N 1
ATOM 8340 C CA . VAL C 1 213 ? -35.184 54.481 15.165 1.00 49.31 210 VAL C CA 1
ATOM 8341 C C . VAL C 1 213 ? -34.764 54.633 16.616 1.00 48.23 210 VAL C C 1
ATOM 8342 O O . VAL C 1 213 ? -34.417 55.734 17.064 1.00 45.92 210 VAL C O 1
ATOM 8346 N N . LEU C 1 214 ? -34.813 53.523 17.345 1.00 47.24 211 LEU C N 1
ATOM 8347 C CA . LEU C 1 214 ? -34.443 53.499 18.752 1.00 46.18 211 LEU C CA 1
ATOM 8348 C C . LEU C 1 214 ? -34.996 54.738 19.462 1.00 47.04 211 LEU C C 1
ATOM 8349 O O . LEU C 1 214 ? -34.232 55.530 20.015 1.00 44.58 211 LEU C O 1
ATOM 8354 N N . PRO C 1 215 ? -36.337 54.914 19.435 1.00 50.13 212 PRO C N 1
ATOM 8355 C CA . PRO C 1 215 ? -36.968 56.081 20.078 1.00 51.32 212 PRO C CA 1
ATOM 8356 C C . PRO C 1 215 ? -36.710 56.161 21.594 1.00 51.08 212 PRO C C 1
ATOM 8357 O O . PRO C 1 215 ? -36.943 57.199 22.190 1.00 51.73 212 PRO C O 1
ATOM 8361 N N . ALA C 1 216 ? -36.247 55.065 22.199 1.00 52.82 213 ALA C N 1
ATOM 8362 C CA . ALA C 1 216 ? -35.907 55.073 23.618 1.00 52.40 213 ALA C CA 1
ATOM 8363 C C . ALA C 1 216 ? -34.710 55.999 23.862 1.00 53.69 213 ALA C C 1
ATOM 8364 O O . ALA C 1 216 ? -34.618 56.596 24.928 1.00 58.75 213 ALA C O 1
ATOM 8366 N N . TYR C 1 217 ? -33.813 56.127 22.871 1.00 52.27 214 TYR C N 1
ATOM 8367 C CA . TYR C 1 217 ? -32.617 56.995 22.990 1.00 50.58 214 TYR C CA 1
ATOM 8368 C C . TYR C 1 217 ? -32.770 58.353 22.290 1.00 48.46 214 TYR C C 1
ATOM 8369 O O . TYR C 1 217 ? -33.605 58.496 21.399 1.00 46.28 214 TYR C O 1
ATOM 8378 N N . ASP C 1 218 ? -31.943 59.331 22.689 1.00 47.80 215 ASP C N 1
ATOM 8379 C CA . ASP C 1 218 ? -32.013 60.697 22.132 1.00 48.23 215 ASP C CA 1
ATOM 8380 C C . ASP C 1 218 ? -31.512 60.755 20.683 1.00 47.83 215 ASP C C 1
ATOM 8381 O O . ASP C 1 218 ? -30.718 59.921 20.268 1.00 46.22 215 ASP C O 1
ATOM 8386 N N . ALA C 1 219 ? -31.995 61.746 19.937 1.00 47.87 216 ALA C N 1
ATOM 8387 C CA . ALA C 1 219 ? -31.684 61.915 18.496 1.00 49.13 216 ALA C CA 1
ATOM 8388 C C . ALA C 1 219 ? -30.201 61.868 18.108 1.00 49.01 216 ALA C C 1
ATOM 8389 O O . ALA C 1 219 ? -29.821 61.158 17.185 1.00 49.13 216 ALA C O 1
ATOM 8391 N N . GLU C 1 220 ? -29.389 62.645 18.812 1.00 50.22 217 GLU C N 1
ATOM 8392 C CA . GLU C 1 220 ? -27.947 62.753 18.555 1.00 51.14 217 GLU C CA 1
ATOM 8393 C C . GLU C 1 220 ? -27.222 61.408 18.698 1.00 45.67 217 GLU C C 1
ATOM 8394 O O . GLU C 1 220 ? -26.384 61.059 17.885 1.00 46.52 217 GLU C O 1
ATOM 8400 N N . LEU C 1 221 ? -27.586 60.646 19.712 1.00 43.32 218 LEU C N 1
ATOM 8401 C CA . LEU C 1 221 ? -26.983 59.339 19.969 1.00 41.90 218 LEU C CA 1
ATOM 8402 C C . LEU C 1 221 ? -27.364 58.252 18.924 1.00 42.20 218 LEU C C 1
ATOM 8403 O O . LEU C 1 221 ? -26.575 57.341 18.669 1.00 40.59 218 LEU C O 1
ATOM 8408 N N . VAL C 1 222 ? -28.556 58.355 18.327 1.00 41.53 219 VAL C N 1
ATOM 8409 C CA . VAL C 1 222 ? -29.012 57.372 17.324 1.00 42.80 219 VAL C CA 1
ATOM 8410 C C . VAL C 1 222 ? -28.605 57.708 15.886 1.00 44.52 219 VAL C C 1
ATOM 8411 O O . VAL C 1 222 ? -28.638 56.827 15.027 1.00 43.55 219 VAL C O 1
ATOM 8415 N N . ARG C 1 223 ? -28.268 58.978 15.624 1.00 47.92 220 ARG C N 1
ATOM 8416 C CA . ARG C 1 223 ? -27.827 59.432 14.289 1.00 49.68 220 ARG C CA 1
ATOM 8417 C C . ARG C 1 223 ? -26.844 58.487 13.587 1.00 45.92 220 ARG C C 1
ATOM 8418 O O . ARG C 1 223 ? -27.057 58.140 12.434 1.00 46.01 220 ARG C O 1
ATOM 8426 N N . PRO C 1 224 ? -25.752 58.104 14.264 1.00 43.54 221 PRO C N 1
ATOM 8427 C CA . PRO C 1 224 ? -24.819 57.169 13.623 1.00 44.28 221 PRO C CA 1
ATOM 8428 C C . PRO C 1 224 ? -25.446 55.798 13.290 1.00 44.60 221 PRO C C 1
ATOM 8429 O O . PRO C 1 224 ? -25.039 55.162 12.312 1.00 47.08 221 PRO C O 1
ATOM 8433 N N . VAL C 1 225 ? -26.420 55.352 14.088 1.00 42.48 222 VAL C N 1
ATOM 8434 C CA . VAL C 1 225 ? -27.100 54.082 13.813 1.00 43.01 222 VAL C CA 1
ATOM 8435 C C . VAL C 1 225 ? -27.976 54.253 12.561 1.00 44.00 222 VAL C C 1
ATOM 8436 O O . VAL C 1 225 ? -28.003 53.367 11.698 1.00 44.21 222 VAL C O 1
ATOM 8440 N N . ALA C 1 226 ? -28.663 55.393 12.454 1.00 44.37 223 ALA C N 1
ATOM 8441 C CA . ALA C 1 226 ? -29.507 55.674 11.275 1.00 46.73 223 ALA C CA 1
ATOM 8442 C C . ALA C 1 226 ? -28.643 55.756 10.036 1.00 46.74 223 ALA C C 1
ATOM 8443 O O . ALA C 1 226 ? -28.942 55.138 9.018 1.00 48.88 223 ALA C O 1
ATOM 8445 N N . ASP C 1 227 ? -27.565 56.522 10.131 1.00 46.14 224 ASP C N 1
ATOM 8446 C CA . ASP C 1 227 ? -26.637 56.656 9.024 1.00 46.92 224 ASP C CA 1
ATOM 8447 C C . ASP C 1 227 ? -26.113 55.289 8.608 1.00 45.31 224 ASP C C 1
ATOM 8448 O O . ASP C 1 227 ? -26.085 54.972 7.428 1.00 48.16 224 ASP C O 1
ATOM 8453 N N . SER C 1 228 ? -25.734 54.475 9.589 1.00 44.33 225 SER C N 1
ATOM 8454 C CA . SER C 1 228 ? -25.222 53.129 9.330 1.00 43.45 225 SER C CA 1
ATOM 8455 C C . SER C 1 228 ? -26.244 52.251 8.620 1.00 43.28 225 SER C C 1
ATOM 8456 O O . SER C 1 228 ? -25.890 51.505 7.707 1.00 42.34 225 SER C O 1
ATOM 8459 N N . LEU C 1 229 ? -27.498 52.332 9.056 1.00 43.72 226 LEU C N 1
ATOM 8460 C CA . LEU C 1 229 ? -28.579 51.562 8.434 1.00 47.68 226 LEU C CA 1
ATOM 8461 C C . LEU C 1 229 ? -28.741 51.937 6.949 1.00 50.34 226 LEU C C 1
ATOM 8462 O O . LEU C 1 229 ? -29.019 51.065 6.119 1.00 54.23 226 LEU C O 1
ATOM 8467 N N . ALA C 1 230 ? -28.555 53.216 6.620 1.00 49.80 227 ALA C N 1
ATOM 8468 C CA . ALA C 1 230 ? -28.658 53.666 5.233 1.00 52.81 227 ALA C CA 1
ATOM 8469 C C . ALA C 1 230 ? -27.509 53.088 4.398 1.00 54.30 227 ALA C C 1
ATOM 8470 O O . ALA C 1 230 ? -27.735 52.619 3.279 1.00 56.25 227 ALA C O 1
ATOM 8472 N N . ARG C 1 231 ? -26.292 53.113 4.944 1.00 54.00 228 ARG C N 1
ATOM 8473 C CA . ARG C 1 231 ? -25.109 52.554 4.256 1.00 57.54 228 ARG C CA 1
ATOM 8474 C C . ARG C 1 231 ? -25.279 51.053 4.033 1.00 56.71 228 ARG C C 1
ATOM 8475 O O . ARG C 1 231 ? -25.038 50.552 2.936 1.00 59.46 228 ARG C O 1
ATOM 8483 N N . LEU C 1 232 ? -25.680 50.340 5.091 1.00 52.41 229 LEU C N 1
ATOM 8484 C CA . LEU C 1 232 ? -25.893 48.885 5.022 1.00 50.87 229 LEU C CA 1
ATOM 8485 C C . LEU C 1 232 ? -26.971 48.481 4.011 1.00 51.18 229 LEU C C 1
ATOM 8486 O O . LEU C 1 232 ? -27.029 47.328 3.606 1.00 52.81 229 LEU C O 1
ATOM 8491 N N . GLY C 1 233 ? -27.812 49.428 3.612 1.00 50.63 230 GLY C N 1
ATOM 8492 C CA . GLY C 1 233 ? -28.872 49.173 2.641 1.00 54.37 230 GLY C CA 1
ATOM 8493 C C . GLY C 1 233 ? -30.201 48.805 3.272 1.00 54.82 230 GLY C C 1
ATOM 8494 O O . GLY C 1 233 ? -31.093 48.326 2.583 1.00 53.12 230 GLY C O 1
ATOM 8495 N N . VAL C 1 234 ? -30.335 49.032 4.579 1.00 54.42 231 VAL C N 1
ATOM 8496 C CA . VAL C 1 234 ? -31.571 48.727 5.281 1.00 56.68 231 VAL C CA 1
ATOM 8497 C C . VAL C 1 234 ? -32.587 49.833 4.986 1.00 59.17 231 VAL C C 1
ATOM 8498 O O . VAL C 1 234 ? -32.321 51.000 5.282 1.00 62.46 231 VAL C O 1
ATOM 8502 N N . ARG C 1 235 ? -33.724 49.481 4.383 1.00 60.32 232 ARG C N 1
ATOM 8503 C CA . ARG C 1 235 ? -34.765 50.475 4.119 1.00 64.08 232 ARG C CA 1
ATOM 8504 C C . ARG C 1 235 ? -35.580 50.751 5.379 1.00 61.16 232 ARG C C 1
ATOM 8505 O O . ARG C 1 235 ? -36.100 49.825 5.995 1.00 57.13 232 ARG C O 1
ATOM 8513 N N . LEU C 1 236 ? -35.703 52.028 5.741 1.00 61.33 233 LEU C N 1
ATOM 8514 C CA . LEU C 1 236 ? -36.446 52.432 6.935 1.00 63.18 233 LEU C CA 1
ATOM 8515 C C . LEU C 1 236 ? -37.772 53.113 6.627 1.00 64.39 233 LEU C C 1
ATOM 8516 O O . LEU C 1 236 ? -37.815 54.055 5.843 1.00 65.68 233 LEU C O 1
ATOM 8521 N N . TRP C 1 237 ? -38.843 52.629 7.258 1.00 66.91 234 TRP C N 1
ATOM 8522 C CA . TRP C 1 237 ? -40.178 53.219 7.131 1.00 70.28 234 TRP C CA 1
ATOM 8523 C C . TRP C 1 237 ? -40.556 53.761 8.512 1.00 68.07 234 TRP C C 1
ATOM 8524 O O . TRP C 1 237 ? -41.255 53.103 9.288 1.00 66.06 234 TRP C O 1
ATOM 8535 N N . LEU C 1 238 ? -40.046 54.956 8.808 1.00 66.70 235 LEU C N 1
ATOM 8536 C CA . LEU C 1 238 ? -40.292 55.648 10.071 1.00 64.94 235 LEU C CA 1
ATOM 8537 C C . LEU C 1 238 ? -41.621 56.402 9.982 1.00 65.64 235 LEU C C 1
ATOM 8538 O O . LEU C 1 238 ? -42.032 56.823 8.900 1.00 69.82 235 LEU C O 1
ATOM 8543 N N . GLY C 1 239 ? -42.286 56.577 11.120 1.00 62.79 236 GLY C N 1
ATOM 8544 C CA . GLY C 1 239 ? -43.578 57.261 11.167 1.00 62.41 236 GLY C CA 1
ATOM 8545 C C . GLY C 1 239 ? -44.692 56.463 10.502 1.00 62.01 236 GLY C C 1
ATOM 8546 O O . GLY C 1 239 ? -45.672 57.036 10.049 1.00 60.84 236 GLY C O 1
ATOM 8547 N N . HIS C 1 240 ? -44.540 55.138 10.464 1.00 62.15 237 HIS C N 1
ATOM 8548 C CA . HIS C 1 240 ? -45.516 54.246 9.836 1.00 64.61 237 HIS C CA 1
ATOM 8549 C C . HIS C 1 240 ? -45.894 53.040 10.709 1.00 62.18 237 HIS C C 1
ATOM 8550 O O . HIS C 1 240 ? -45.021 52.402 11.282 1.00 59.63 237 HIS C O 1
ATOM 8557 N N . LYS C 1 241 ? -47.190 52.725 10.798 1.00 63.82 238 LYS C N 1
ATOM 8558 C CA . LYS C 1 241 ? -47.641 51.564 11.580 1.00 64.76 238 LYS C CA 1
ATOM 8559 C C . LYS C 1 241 ? -47.973 50.377 10.695 1.00 64.67 238 LYS C C 1
ATOM 8560 O O . LYS C 1 241 ? -48.477 50.543 9.585 1.00 65.72 238 LYS C O 1
ATOM 8566 N N . VAL C 1 242 ? -47.715 49.178 11.203 1.00 63.14 239 VAL C N 1
ATOM 8567 C CA . VAL C 1 242 ? -48.063 47.968 10.478 1.00 65.73 239 VAL C CA 1
ATOM 8568 C C . VAL C 1 242 ? -49.493 47.626 10.877 1.00 66.81 239 VAL C C 1
ATOM 8569 O O . VAL C 1 242 ? -49.819 47.614 12.063 1.00 65.31 239 VAL C O 1
ATOM 8573 N N . LEU C 1 243 ? -50.341 47.378 9.883 1.00 68.94 240 LEU C N 1
ATOM 8574 C CA . LEU C 1 243 ? -51.744 47.040 10.119 1.00 72.64 240 LEU C CA 1
ATOM 8575 C C . LEU C 1 243 ? -51.987 45.541 10.049 1.00 73.62 240 LEU C C 1
ATOM 8576 O O . LEU C 1 243 ? -52.864 45.022 10.742 1.00 75.85 240 LEU C O 1
ATOM 8581 N N . GLY C 1 244 ? -51.231 44.859 9.194 1.00 72.90 241 GLY C N 1
ATOM 8582 C CA . GLY C 1 244 ? -51.362 43.416 9.035 1.00 72.05 241 GLY C CA 1
ATOM 8583 C C . GLY C 1 244 ? -50.865 42.958 7.687 1.00 72.13 241 GLY C C 1
ATOM 8584 O O . GLY C 1 244 ? -50.133 43.679 7.010 1.00 72.48 241 GLY C O 1
ATOM 8585 N N . LEU C 1 245 ? -51.247 41.744 7.318 1.00 73.40 242 LEU C N 1
ATOM 8586 C CA . LEU C 1 245 ? -50.880 41.159 6.037 1.00 77.61 242 LEU C CA 1
ATOM 8587 C C . LEU C 1 245 ? -52.007 41.343 5.032 1.00 81.75 242 LEU C C 1
ATOM 8588 O O . LEU C 1 245 ? -53.181 41.363 5.407 1.00 81.60 242 LEU C O 1
ATOM 8593 N N . ASP C 1 246 ? -51.645 41.482 3.758 1.00 87.98 243 ASP C N 1
ATOM 8594 C CA . ASP C 1 246 ? -52.639 41.616 2.691 1.00 95.99 243 ASP C CA 1
ATOM 8595 C C . ASP C 1 246 ? -52.963 40.197 2.195 1.00 102.43 243 ASP C C 1
ATOM 8596 O O . ASP C 1 246 ? -52.498 39.210 2.782 1.00 100.95 243 ASP C O 1
ATOM 8601 N N . LYS C 1 247 ? -53.742 40.093 1.121 1.00 110.59 244 LYS C N 1
ATOM 8602 C CA . LYS C 1 247 ? -54.123 38.788 0.571 1.00 114.92 244 LYS C CA 1
ATOM 8603 C C . LYS C 1 247 ? -52.947 38.009 -0.041 1.00 115.73 244 LYS C C 1
ATOM 8604 O O . LYS C 1 247 ? -52.876 36.788 0.108 1.00 117.12 244 LYS C O 1
ATOM 8610 N N . HIS C 1 248 ? -52.023 38.711 -0.699 1.00 115.50 245 HIS C N 1
ATOM 8611 C CA . HIS C 1 248 ? -50.884 38.055 -1.366 1.00 115.60 245 HIS C CA 1
ATOM 8612 C C . HIS C 1 248 ? -49.763 37.621 -0.402 1.00 108.68 245 HIS C C 1
ATOM 8613 O O . HIS C 1 248 ? -48.945 36.774 -0.758 1.00 108.74 245 HIS C O 1
ATOM 8620 N N . GLY C 1 249 ? -49.730 38.193 0.805 1.00 102.90 246 GLY C N 1
ATOM 8621 C CA . GLY C 1 249 ? -48.712 37.852 1.817 1.00 97.45 246 GLY C CA 1
ATOM 8622 C C . GLY C 1 249 ? -47.709 38.951 2.165 1.00 93.89 246 GLY C C 1
ATOM 8623 O O . GLY C 1 249 ? -46.763 38.711 2.921 1.00 92.10 246 GLY C O 1
ATOM 8624 N N . ALA C 1 250 ? -47.912 40.150 1.619 1.00 90.69 247 ALA C N 1
ATOM 8625 C CA . ALA C 1 250 ? -47.035 41.299 1.875 1.00 85.89 247 ALA C CA 1
ATOM 8626 C C . ALA C 1 250 ? -47.424 42.007 3.179 1.00 83.56 247 ALA C C 1
ATOM 8627 O O . ALA C 1 250 ? -48.394 41.622 3.826 1.00 85.03 247 ALA C O 1
ATOM 8629 N N . VAL C 1 251 ? -46.670 43.043 3.555 1.00 79.90 248 VAL C N 1
ATOM 8630 C CA . VAL C 1 251 ? -46.933 43.797 4.792 1.00 77.97 248 VAL C CA 1
ATOM 8631 C C . VAL C 1 251 ? -47.602 45.152 4.512 1.00 77.63 248 VAL C C 1
ATOM 8632 O O . VAL C 1 251 ? -46.957 46.052 3.969 1.00 76.22 248 VAL C O 1
ATOM 8636 N N . ARG C 1 252 ? -48.883 45.294 4.883 1.00 77.93 249 ARG C N 1
ATOM 8637 C CA . ARG C 1 252 ? -49.592 46.579 4.688 1.00 78.34 249 ARG C CA 1
ATOM 8638 C C . ARG C 1 252 ? -49.201 47.565 5.801 1.00 74.94 249 ARG C C 1
ATOM 8639 O O . ARG C 1 252 ? -49.319 47.271 6.993 1.00 72.20 249 ARG C O 1
ATOM 8647 N N . VAL C 1 253 ? -48.707 48.725 5.367 1.00 73.59 250 VAL C N 1
ATOM 8648 C CA . VAL C 1 253 ? -48.185 49.783 6.229 1.00 70.62 250 VAL C CA 1
ATOM 8649 C C . VAL C 1 253 ? -49.040 51.030 6.169 1.00 69.57 250 VAL C C 1
ATOM 8650 O O . VAL C 1 253 ? -49.565 51.351 5.121 1.00 71.98 250 VAL C O 1
ATOM 8654 N N . GLN C 1 254 ? -49.128 51.760 7.277 1.00 67.41 251 GLN C N 1
ATOM 8655 C CA . GLN C 1 254 ? -49.954 52.968 7.355 1.00 69.99 251 GLN C CA 1
ATOM 8656 C C . GLN C 1 254 ? -49.164 54.188 7.822 1.00 69.16 251 GLN C C 1
ATOM 8657 O O . GLN C 1 254 ? -48.481 54.117 8.830 1.00 69.18 251 GLN C O 1
ATOM 8663 N N . ALA C 1 255 ? -49.299 55.308 7.110 1.00 71.24 252 ALA C N 1
ATOM 8664 C CA . ALA C 1 255 ? -48.638 56.566 7.478 1.00 70.97 252 ALA C CA 1
ATOM 8665 C C . ALA C 1 255 ? -49.556 57.403 8.393 1.00 72.36 252 ALA C C 1
ATOM 8666 O O . ALA C 1 255 ? -50.672 56.983 8.713 1.00 71.92 252 ALA C O 1
ATOM 8668 N N . ALA C 1 256 ? -49.086 58.585 8.801 1.00 73.26 253 ALA C N 1
ATOM 8669 C CA . ALA C 1 256 ? -49.854 59.476 9.702 1.00 74.62 253 ALA C CA 1
ATOM 8670 C C . ALA C 1 256 ? -51.116 60.076 9.062 1.00 77.45 253 ALA C C 1
ATOM 8671 O O . ALA C 1 256 ? -52.158 60.190 9.721 1.00 74.38 253 ALA C O 1
ATOM 8673 N N . ASP C 1 257 ? -51.021 60.464 7.789 1.00 79.99 254 ASP C N 1
ATOM 8674 C CA . ASP C 1 257 ? -52.179 61.028 7.081 1.00 83.83 254 ASP C CA 1
ATOM 8675 C C . ASP C 1 257 ? -53.226 59.949 6.754 1.00 85.41 254 ASP C C 1
ATOM 8676 O O . ASP C 1 257 ? -54.314 60.272 6.270 1.00 87.65 254 ASP C O 1
ATOM 8681 N N . GLY C 1 258 ? -52.877 58.678 6.994 1.00 83.99 255 GLY C N 1
ATOM 8682 C CA . GLY C 1 258 ? -53.783 57.551 6.746 1.00 85.13 255 GLY C CA 1
ATOM 8683 C C . GLY C 1 258 ? -53.443 56.735 5.505 1.00 86.27 255 GLY C C 1
ATOM 8684 O O . GLY C 1 258 ? -53.871 55.578 5.390 1.00 85.56 255 GLY C O 1
ATOM 8685 N N . ALA C 1 259 ? -52.690 57.337 4.573 1.00 85.87 256 ALA C N 1
ATOM 8686 C CA . ALA C 1 259 ? -52.287 56.660 3.332 1.00 86.38 256 ALA C CA 1
ATOM 8687 C C . ALA C 1 259 ? -51.474 55.409 3.639 1.00 83.86 256 ALA C C 1
ATOM 8688 O O . ALA C 1 259 ? -50.611 55.428 4.526 1.00 84.17 256 ALA C O 1
ATOM 8690 N N . GLU C 1 260 ? -51.753 54.326 2.914 1.00 82.61 257 GLU C N 1
ATOM 8691 C CA . GLU C 1 260 ? -51.057 53.058 3.139 1.00 80.49 257 GLU C CA 1
ATOM 8692 C C . GLU C 1 260 ? -50.330 52.524 1.912 1.00 80.00 257 GLU C C 1
ATOM 8693 O O . GLU C 1 260 ? -50.600 52.942 0.784 1.00 81.16 257 GLU C O 1
ATOM 8699 N N A GLN C 1 261 ? -49.406 51.597 2.145 0.60 77.76 258 GLN C N 1
ATOM 8700 N N B GLN C 1 261 ? -49.383 51.614 2.160 0.40 77.88 258 GLN C N 1
ATOM 8701 C CA A GLN C 1 261 ? -48.658 50.968 1.061 0.60 78.64 258 GLN C CA 1
ATOM 8702 C CA B GLN C 1 261 ? -48.547 51.021 1.113 0.40 78.50 258 GLN C CA 1
ATOM 8703 C C A GLN C 1 261 ? -48.347 49.518 1.404 0.60 77.29 258 GLN C C 1
ATOM 8704 C C B GLN C 1 261 ? -48.258 49.548 1.429 0.40 77.42 258 GLN C C 1
ATOM 8705 O O A GLN C 1 261 ? -48.530 49.087 2.539 0.60 74.97 258 GLN C O 1
ATOM 8706 O O B GLN C 1 261 ? -48.384 49.125 2.575 0.40 75.49 258 GLN C O 1
ATOM 8717 N N . THR C 1 262 ? -47.882 48.781 0.402 1.00 79.59 259 THR C N 1
ATOM 8718 C CA . THR C 1 262 ? -47.566 47.354 0.534 1.00 79.26 259 THR C CA 1
ATOM 8719 C C . THR C 1 262 ? -46.055 47.117 0.457 1.00 77.80 259 THR C C 1
ATOM 8720 O O . THR C 1 262 ? -45.379 47.725 -0.375 1.00 78.58 259 THR C O 1
ATOM 8724 N N . LEU C 1 263 ? -45.540 46.233 1.316 1.00 75.50 260 LEU C N 1
ATOM 8725 C CA . LEU C 1 263 ? -44.115 45.861 1.337 1.00 74.44 260 LEU C CA 1
ATOM 8726 C C . LEU C 1 263 ? -44.011 44.339 1.223 1.00 74.47 260 LEU C C 1
ATOM 8727 O O . LEU C 1 263 ? -44.378 43.633 2.168 1.00 73.38 260 LEU C O 1
ATOM 8732 N N . PRO C 1 264 ? -43.507 43.816 0.081 1.00 76.36 261 PRO C N 1
ATOM 8733 C CA . PRO C 1 264 ? -43.430 42.348 -0.036 1.00 76.04 261 PRO C CA 1
ATOM 8734 C C . PRO C 1 264 ? -42.429 41.744 0.946 1.00 70.74 261 PRO C C 1
ATOM 8735 O O . PRO C 1 264 ? -41.518 42.443 1.394 1.00 69.14 261 PRO C O 1
ATOM 8739 N N . ALA C 1 265 ? -42.628 40.470 1.290 1.00 69.23 262 ALA C N 1
ATOM 8740 C CA . ALA C 1 265 ? -41.764 39.772 2.254 1.00 67.95 262 ALA C CA 1
ATOM 8741 C C . ALA C 1 265 ? -41.907 38.248 2.213 1.00 67.60 262 ALA C C 1
ATOM 8742 O O . ALA C 1 265 ? -42.962 37.725 1.897 1.00 71.48 262 ALA C O 1
ATOM 8744 N N . ASP C 1 266 ? -40.822 37.562 2.549 1.00 68.16 263 ASP C N 1
ATOM 8745 C CA . ASP C 1 266 ? -40.759 36.100 2.612 1.00 69.19 263 ASP C CA 1
ATOM 8746 C C . ASP C 1 266 ? -40.570 35.688 4.076 1.00 68.00 263 ASP C C 1
ATOM 8747 O O . ASP C 1 266 ? -40.433 34.500 4.392 1.00 67.51 263 ASP C O 1
ATOM 8752 N N . ARG C 1 267 ? -40.543 36.686 4.960 1.00 65.89 264 ARG C N 1
ATOM 8753 C CA . ARG C 1 267 ? -40.314 36.467 6.373 1.00 64.80 264 ARG C CA 1
ATOM 8754 C C . ARG C 1 267 ? -40.668 37.798 7.028 1.00 61.59 264 ARG C C 1
ATOM 8755 O O . ARG C 1 267 ? -40.318 38.854 6.501 1.00 61.42 264 ARG C O 1
ATOM 8763 N N . VAL C 1 268 ? -41.352 37.764 8.160 1.00 59.82 265 VAL C N 1
ATOM 8764 C CA . VAL C 1 268 ? -41.701 38.998 8.850 1.00 57.86 265 VAL C CA 1
ATOM 8765 C C . VAL C 1 268 ? -41.348 38.857 10.321 1.00 54.64 265 VAL C C 1
ATOM 8766 O O . VAL C 1 268 ? -41.962 38.071 11.038 1.00 55.61 265 VAL C O 1
ATOM 8770 N N . LEU C 1 269 ? -40.348 39.610 10.760 1.00 52.33 266 LEU C N 1
ATOM 8771 C CA . LEU C 1 269 ? -39.932 39.572 12.153 1.00 50.71 266 LEU C CA 1
ATOM 8772 C C . LEU C 1 269 ? -40.715 40.601 12.938 1.00 49.57 266 LEU C C 1
ATOM 8773 O O . LEU C 1 269 ? -40.588 41.804 12.698 1.00 47.81 266 LEU C O 1
ATOM 8778 N N . VAL C 1 270 ? -41.537 40.123 13.865 1.00 49.34 267 VAL C N 1
ATOM 8779 C CA . VAL C 1 270 ? -42.314 41.009 14.718 1.00 48.84 267 VAL C CA 1
ATOM 8780 C C . VAL C 1 270 ? -41.605 41.155 16.071 1.00 46.39 267 VAL C C 1
ATOM 8781 O O . VAL C 1 270 ? -41.504 40.203 16.844 1.00 45.37 267 VAL C O 1
ATOM 8785 N N . ALA C 1 271 ? -41.116 42.364 16.321 1.00 44.29 268 ALA C N 1
ATOM 8786 C CA . ALA C 1 271 ? -40.410 42.709 17.536 1.00 42.16 268 ALA C CA 1
ATOM 8787 C C . ALA C 1 271 ? -40.956 44.051 18.008 1.00 42.69 268 ALA C C 1
ATOM 8788 O O . ALA C 1 271 ? -40.273 45.072 17.931 1.00 40.59 268 ALA C O 1
ATOM 8790 N N . VAL C 1 272 ? -42.206 44.046 18.479 1.00 45.15 269 VAL C N 1
ATOM 8791 C CA . VAL C 1 272 ? -42.855 45.290 18.927 1.00 46.08 269 VAL C CA 1
ATOM 8792 C C . VAL C 1 272 ? -42.998 45.466 20.443 1.00 45.52 269 VAL C C 1
ATOM 8793 O O . VAL C 1 272 ? -43.619 46.428 20.891 1.00 46.88 269 VAL C O 1
ATOM 8797 N N . GLY C 1 273 ? -42.424 44.555 21.221 1.00 43.83 270 GLY C N 1
ATOM 8798 C CA . GLY C 1 273 ? -42.505 44.650 22.666 1.00 43.63 270 GLY C CA 1
ATOM 8799 C C . GLY C 1 273 ? -42.382 43.302 23.324 1.00 44.61 270 GLY C C 1
ATOM 8800 O O . GLY C 1 273 ? -42.417 42.260 22.655 1.00 42.59 270 GLY C O 1
ATOM 8801 N N . ARG C 1 274 ? -42.258 43.340 24.650 1.00 49.01 271 ARG C N 1
ATOM 8802 C CA . ARG C 1 274 ? -42.119 42.152 25.478 1.00 50.12 271 ARG C CA 1
ATOM 8803 C C . ARG C 1 274 ? -43.222 42.160 26.548 1.00 54.04 271 ARG C C 1
ATOM 8804 O O . ARG C 1 274 ? -43.390 43.154 27.259 1.00 57.05 271 ARG C O 1
ATOM 8812 N N . ARG C 1 275 ? -43.964 41.053 26.651 1.00 54.92 272 ARG C N 1
ATOM 8813 C CA . ARG C 1 275 ? -45.080 40.913 27.593 1.00 57.62 272 ARG C CA 1
ATOM 8814 C C . ARG C 1 275 ? -44.709 40.031 28.802 1.00 55.00 272 ARG C C 1
ATOM 8815 O O . ARG C 1 275 ? -44.208 38.928 28.611 1.00 55.89 272 ARG C O 1
ATOM 8823 N N . PRO C 1 276 ? -44.935 40.519 30.045 1.00 50.88 273 PRO C N 1
ATOM 8824 C CA . PRO C 1 276 ? -44.650 39.720 31.246 1.00 49.58 273 PRO C CA 1
ATOM 8825 C C . PRO C 1 276 ? -45.465 38.426 31.304 1.00 49.78 273 PRO C C 1
ATOM 8826 O O . PRO C 1 276 ? -46.631 38.440 30.928 1.00 51.58 273 PRO C O 1
ATOM 8830 N N . ARG C 1 277 ? -44.854 37.328 31.747 1.00 48.45 274 ARG C N 1
ATOM 8831 C CA . ARG C 1 277 ? -45.574 36.056 31.880 1.00 49.93 274 ARG C CA 1
ATOM 8832 C C . ARG C 1 277 ? -46.303 36.005 33.219 1.00 50.22 274 ARG C C 1
ATOM 8833 O O . ARG C 1 277 ? -45.688 35.747 34.255 1.00 50.72 274 ARG C O 1
ATOM 8841 N N . VAL C 1 278 ? -47.611 36.230 33.194 1.00 50.51 275 VAL C N 1
ATOM 8842 C CA . VAL C 1 278 ? -48.419 36.214 34.411 1.00 50.41 275 VAL C CA 1
ATOM 8843 C C . VAL C 1 278 ? -49.670 35.334 34.297 1.00 51.24 275 VAL C C 1
ATOM 8844 O O . VAL C 1 278 ? -50.422 35.222 35.254 1.00 52.54 275 VAL C O 1
ATOM 8848 N N . ASP C 1 279 ? -49.857 34.676 33.155 1.00 52.98 276 ASP C N 1
ATOM 8849 C CA . ASP C 1 279 ? -51.069 33.880 32.896 1.00 56.71 276 ASP C CA 1
ATOM 8850 C C . ASP C 1 279 ? -50.897 32.368 32.933 1.00 55.86 276 ASP C C 1
ATOM 8851 O O . ASP C 1 279 ? -49.867 31.839 32.527 1.00 54.95 276 ASP C O 1
ATOM 8856 N N . GLY C 1 280 ? -51.938 31.689 33.407 1.00 56.17 277 GLY C N 1
ATOM 8857 C CA . GLY C 1 280 ? -51.988 30.236 33.434 1.00 56.51 277 GLY C CA 1
ATOM 8858 C C . GLY C 1 280 ? -51.154 29.465 34.432 1.00 55.45 277 GLY C C 1
ATOM 8859 O O . GLY C 1 280 ? -50.895 28.283 34.198 1.00 57.94 277 GLY C O 1
ATOM 8860 N N . PHE C 1 281 ? -50.736 30.087 35.535 1.00 52.25 278 PHE C N 1
ATOM 8861 C CA . PHE C 1 281 ? -49.954 29.354 36.541 1.00 51.42 278 PHE C CA 1
ATOM 8862 C C . PHE C 1 281 ? -50.323 29.685 37.991 1.00 50.94 278 PHE C C 1
ATOM 8863 O O . PHE C 1 281 ? -49.494 29.603 38.899 1.00 49.54 278 PHE C O 1
ATOM 8871 N N . GLY C 1 282 ? -51.586 30.052 38.189 1.00 53.21 279 GLY C N 1
ATOM 8872 C CA . GLY C 1 282 ? -52.148 30.303 39.521 1.00 55.04 279 GLY C CA 1
ATOM 8873 C C . GLY C 1 282 ? -51.950 31.610 40.270 1.00 55.37 279 GLY C C 1
ATOM 8874 O O . GLY C 1 282 ? -52.098 31.624 41.505 1.00 54.31 279 GLY C O 1
ATOM 8875 N N . LEU C 1 283 ? -51.655 32.705 39.560 1.00 54.96 280 LEU C N 1
ATOM 8876 C CA . LEU C 1 283 ? -51.469 34.014 40.220 1.00 55.52 280 LEU C CA 1
ATOM 8877 C C . LEU C 1 283 ? -52.792 34.639 40.695 1.00 57.66 280 LEU C C 1
ATOM 8878 O O . LEU C 1 283 ? -52.785 35.649 41.410 1.00 59.57 280 LEU C O 1
ATOM 8883 N N . GLU C 1 284 ? -53.918 34.038 40.311 1.00 60.01 281 GLU C N 1
ATOM 8884 C CA . GLU C 1 284 ? -55.223 34.517 40.739 1.00 61.96 281 GLU C CA 1
ATOM 8885 C C . GLU C 1 284 ? -55.383 34.283 42.255 1.00 62.39 281 GLU C C 1
ATOM 8886 O O . GLU C 1 284 ? -56.122 35.006 42.931 1.00 62.90 281 GLU C O 1
ATOM 8892 N N . THR C 1 285 ? -54.674 33.275 42.777 1.00 61.23 282 THR C N 1
ATOM 8893 C CA . THR C 1 285 ? -54.729 32.913 44.200 1.00 60.72 282 THR C CA 1
ATOM 8894 C C . THR C 1 285 ? -54.041 33.939 45.092 1.00 59.13 282 THR C C 1
ATOM 8895 O O . THR C 1 285 ? -54.327 34.015 46.285 1.00 59.59 282 THR C O 1
ATOM 8899 N N . LEU C 1 286 ? -53.153 34.736 44.505 1.00 58.22 283 LEU C N 1
ATOM 8900 C CA . LEU C 1 286 ? -52.407 35.758 45.248 1.00 58.13 283 LEU C CA 1
ATOM 8901 C C . LEU C 1 286 ? -53.054 37.142 45.142 1.00 59.07 283 LEU C C 1
ATOM 8902 O O . LEU C 1 286 ? -52.918 37.955 46.063 1.00 57.48 283 LEU C O 1
ATOM 8907 N N . MET C 1 287 ? -53.747 37.398 44.025 1.00 60.71 284 MET C N 1
ATOM 8908 C CA . MET C 1 287 ? -54.436 38.679 43.782 1.00 62.81 284 MET C CA 1
ATOM 8909 C C . MET C 1 287 ? -53.460 39.850 43.932 1.00 57.19 284 MET C C 1
ATOM 8910 O O . MET C 1 287 ? -53.756 40.849 44.572 1.00 56.91 284 MET C O 1
ATOM 8915 N N . LEU C 1 288 ? -52.298 39.705 43.313 1.00 52.75 285 LEU C N 1
ATOM 8916 C CA . LEU C 1 288 ? -51.237 40.705 43.393 1.00 51.88 285 LEU C CA 1
ATOM 8917 C C . LEU C 1 288 ? -51.522 41.999 42.624 1.00 51.46 285 LEU C C 1
ATOM 8918 O O . LEU C 1 288 ? -52.056 41.952 41.510 1.00 51.84 285 LEU C O 1
ATOM 8923 N N . ASP C 1 289 ? -51.146 43.146 43.210 1.00 50.66 286 ASP C N 1
ATOM 8924 C CA . ASP C 1 289 ? -51.345 44.447 42.545 1.00 52.15 286 ASP C CA 1
ATOM 8925 C C . ASP C 1 289 ? -50.574 44.474 41.224 1.00 50.49 286 ASP C C 1
ATOM 8926 O O . ASP C 1 289 ? -49.505 43.896 41.107 1.00 48.84 286 ASP C O 1
ATOM 8931 N N . ARG C 1 290 ? -51.133 45.160 40.240 1.00 52.65 287 ARG C N 1
ATOM 8932 C CA . ARG C 1 290 ? -50.555 45.227 38.908 1.00 51.50 287 ARG C CA 1
ATOM 8933 C C . ARG C 1 290 ? -50.102 46.624 38.523 1.00 50.91 287 ARG C C 1
ATOM 8934 O O . ARG C 1 290 ? -50.623 47.626 39.018 1.00 49.13 287 ARG C O 1
ATOM 8942 N N . ASN C 1 291 ? -49.117 46.651 37.632 1.00 50.97 288 ASN C N 1
ATOM 8943 C CA . ASN C 1 291 ? -48.553 47.859 37.069 1.00 53.02 288 ASN C CA 1
ATOM 8944 C C . ASN C 1 291 ? -48.579 47.552 35.577 1.00 53.68 288 ASN C C 1
ATOM 8945 O O . ASN C 1 291 ? -47.612 47.038 35.015 1.00 52.79 288 ASN C O 1
ATOM 8950 N N . GLY C 1 292 ? -49.720 47.827 34.955 1.00 56.61 289 GLY C N 1
ATOM 8951 C CA . GLY C 1 292 ? -49.926 47.524 33.547 1.00 58.98 289 GLY C CA 1
ATOM 8952 C C . GLY C 1 292 ? -50.130 46.020 33.432 1.00 60.25 289 GLY C C 1
ATOM 8953 O O . GLY C 1 292 ? -50.985 45.447 34.123 1.00 60.41 289 GLY C O 1
ATOM 8954 N N . ARG C 1 293 ? -49.338 45.376 32.577 1.00 60.95 290 ARG C N 1
ATOM 8955 C CA . ARG C 1 293 ? -49.408 43.924 32.385 1.00 61.14 290 ARG C CA 1
ATOM 8956 C C . ARG C 1 293 ? -48.456 43.185 33.329 1.00 56.18 290 ARG C C 1
ATOM 8957 O O . ARG C 1 293 ? -48.404 41.953 33.321 1.00 57.89 290 ARG C O 1
ATOM 8965 N N . ALA C 1 294 ? -47.711 43.932 34.140 1.00 50.68 291 ALA C N 1
ATOM 8966 C CA . ALA C 1 294 ? -46.718 43.344 35.039 1.00 48.68 291 ALA C CA 1
ATOM 8967 C C . ALA C 1 294 ? -47.134 43.365 36.482 1.00 47.19 291 ALA C C 1
ATOM 8968 O O . ALA C 1 294 ? -48.023 44.120 36.865 1.00 49.62 291 ALA C O 1
ATOM 8970 N N . LEU C 1 295 ? -46.471 42.521 37.273 1.00 44.98 292 LEU C N 1
ATOM 8971 C CA . LEU C 1 295 ? -46.683 42.470 38.714 1.00 44.78 292 LEU C CA 1
ATOM 8972 C C . LEU C 1 295 ? -46.092 43.761 39.290 1.00 46.43 292 LEU C C 1
ATOM 8973 O O . LEU C 1 295 ? -45.015 44.201 38.870 1.00 46.50 292 LEU C O 1
ATOM 8978 N N . ARG C 1 296 ? -46.794 44.373 40.235 1.00 50.47 293 ARG C N 1
ATOM 8979 C CA . ARG C 1 296 ? -46.343 45.634 40.824 1.00 52.43 293 ARG C CA 1
ATOM 8980 C C . ARG C 1 296 ? -45.318 45.374 41.917 1.00 49.19 293 ARG C C 1
ATOM 8981 O O . ARG C 1 296 ? -45.475 44.455 42.709 1.00 50.02 293 ARG C O 1
ATOM 8989 N N . ILE C 1 297 ? -44.260 46.171 41.944 1.00 48.24 294 ILE C N 1
ATOM 8990 C CA . ILE C 1 297 ? -43.221 46.031 42.966 1.00 46.71 294 ILE C CA 1
ATOM 8991 C C . ILE C 1 297 ? -42.706 47.372 43.460 1.00 46.22 294 ILE C C 1
ATOM 8992 O O . ILE C 1 297 ? -42.749 48.373 42.745 1.00 47.74 294 ILE C O 1
ATOM 8997 N N . ASP C 1 298 ? -42.229 47.379 44.698 1.00 48.12 295 ASP C N 1
ATOM 8998 C CA . ASP C 1 298 ? -41.618 48.577 45.273 1.00 50.15 295 ASP C CA 1
ATOM 8999 C C . ASP C 1 298 ? -40.116 48.472 44.947 1.00 51.34 295 ASP C C 1
ATOM 9000 O O . ASP C 1 298 ? -39.704 47.558 44.216 1.00 49.09 295 ASP C O 1
ATOM 9005 N N . ASP C 1 299 ? -39.307 49.392 45.473 1.00 55.25 296 ASP C N 1
ATOM 9006 C CA . ASP C 1 299 ? -37.851 49.388 45.231 1.00 55.54 296 ASP C CA 1
ATOM 9007 C C . ASP C 1 299 ? -37.122 48.141 45.737 1.00 51.53 296 ASP C C 1
ATOM 9008 O O . ASP C 1 299 ? -35.997 47.902 45.314 1.00 51.16 296 ASP C O 1
ATOM 9013 N N . THR C 1 300 ? -37.748 47.376 46.644 1.00 48.09 297 THR C N 1
ATOM 9014 C CA . THR C 1 300 ? -37.141 46.157 47.210 1.00 47.64 297 THR C CA 1
ATOM 9015 C C . THR C 1 300 ? -37.731 44.850 46.617 1.00 47.65 297 THR C C 1
ATOM 9016 O O . THR C 1 300 ? -37.562 43.763 47.194 1.00 48.19 297 THR C O 1
ATOM 9020 N N . CYS C 1 301 ? -38.404 44.964 45.469 1.00 45.14 298 CYS C N 1
ATOM 9021 C CA . CYS C 1 301 ? -39.008 43.818 44.763 1.00 45.96 298 CYS C CA 1
ATOM 9022 C C . CYS C 1 301 ? -40.145 43.082 45.490 1.00 46.54 298 CYS C C 1
ATOM 9023 O O . CYS C 1 301 ? -40.513 41.967 45.114 1.00 45.60 298 CYS C O 1
ATOM 9026 N N . ARG C 1 302 ? -40.716 43.718 46.507 1.00 48.56 299 ARG C N 1
ATOM 9027 C CA . ARG C 1 302 ? -41.836 43.136 47.225 1.00 51.08 299 ARG C CA 1
ATOM 9028 C C . ARG C 1 302 ? -43.111 43.454 46.470 1.00 50.20 299 ARG C C 1
ATOM 9029 O O . ARG C 1 302 ? -43.266 44.562 45.963 1.00 50.78 299 ARG C O 1
ATOM 9037 N N . THR C 1 303 ? -44.022 42.485 46.412 1.00 49.33 300 THR C N 1
ATOM 9038 C CA . THR C 1 303 ? -45.320 42.656 45.762 1.00 48.44 300 THR C CA 1
ATOM 9039 C C . THR C 1 303 ? -46.293 43.171 46.818 1.00 48.84 300 THR C C 1
ATOM 9040 O O . THR C 1 303 ? -45.872 43.610 47.888 1.00 49.01 300 THR C O 1
ATOM 9044 N N . SER C 1 304 ? -47.589 43.127 46.520 1.00 49.92 301 SER C N 1
ATOM 9045 C CA . SER C 1 304 ? -48.612 43.547 47.493 1.00 51.52 301 SER C CA 1
ATOM 9046 C C . SER C 1 304 ? -48.838 42.496 48.602 1.00 51.98 301 SER C C 1
ATOM 9047 O O . SER C 1 304 ? -49.302 42.841 49.683 1.00 52.18 301 SER C O 1
ATOM 9050 N N . MET C 1 305 ? -48.509 41.229 48.328 1.00 52.06 302 MET C N 1
ATOM 9051 C CA . MET C 1 305 ? -48.661 40.143 49.314 1.00 53.25 302 MET C CA 1
ATOM 9052 C C . MET C 1 305 ? -47.324 39.922 50.030 1.00 52.66 302 MET C C 1
ATOM 9053 O O . MET C 1 305 ? -46.276 39.831 49.377 1.00 51.71 302 MET C O 1
ATOM 9058 N N . ARG C 1 306 ? -47.366 39.809 51.363 1.00 54.50 303 ARG C N 1
ATOM 9059 C CA . ARG C 1 306 ? -46.145 39.636 52.174 1.00 53.82 303 ARG C CA 1
ATOM 9060 C C . ARG C 1 306 ? -45.419 38.309 51.859 1.00 51.51 303 ARG C C 1
ATOM 9061 O O . ARG C 1 306 ? -46.065 37.258 51.721 1.00 49.65 303 ARG C O 1
ATOM 9069 N N . ASN C 1 307 ? -44.084 38.381 51.744 1.00 47.42 304 ASN C N 1
ATOM 9070 C CA . ASN C 1 307 ? -43.215 37.222 51.430 1.00 47.03 304 ASN C CA 1
ATOM 9071 C C . ASN C 1 307 ? -43.430 36.642 50.016 1.00 46.72 304 ASN C C 1
ATOM 9072 O O . ASN C 1 307 ? -43.106 35.475 49.746 1.00 46.27 304 ASN C O 1
ATOM 9077 N N . VAL C 1 308 ? -43.982 37.463 49.130 1.00 45.97 305 VAL C N 1
ATOM 9078 C CA . VAL C 1 308 ? -44.159 37.097 47.733 1.00 45.18 305 VAL C CA 1
ATOM 9079 C C . VAL C 1 308 ? -43.386 38.200 47.011 1.00 43.42 305 VAL C C 1
ATOM 9080 O O . VAL C 1 308 ? -43.754 39.381 47.085 1.00 44.67 305 VAL C O 1
ATOM 9084 N N . TRP C 1 309 ? -42.306 37.802 46.349 1.00 40.53 306 TRP C N 1
ATOM 9085 C CA . TRP C 1 309 ? -41.416 38.714 45.658 1.00 39.06 306 TRP C CA 1
ATOM 9086 C C . TRP C 1 309 ? -41.514 38.541 44.142 1.00 38.13 306 TRP C C 1
ATOM 9087 O O . TRP C 1 309 ? -41.904 37.488 43.647 1.00 37.38 306 TRP C O 1
ATOM 9098 N N . ALA C 1 310 ? -41.174 39.591 43.410 1.00 38.26 307 ALA C N 1
ATOM 9099 C CA . ALA C 1 310 ? -41.201 39.549 41.947 1.00 38.85 307 ALA C CA 1
ATOM 9100 C C . ALA C 1 310 ? -40.018 40.341 41.405 1.00 37.60 307 ALA C C 1
ATOM 9101 O O . ALA C 1 310 ? -39.751 41.472 41.864 1.00 35.34 307 ALA C O 1
ATOM 9103 N N . ILE C 1 311 ? -39.326 39.741 40.427 1.00 38.15 308 ILE C N 1
ATOM 9104 C CA . ILE C 1 311 ? -38.134 40.330 39.796 1.00 37.56 308 ILE C CA 1
ATOM 9105 C C . ILE C 1 311 ? -38.072 40.100 38.279 1.00 38.80 308 ILE C C 1
ATOM 9106 O O . ILE C 1 311 ? -38.752 39.221 37.732 1.00 40.10 308 ILE C O 1
ATOM 9111 N N . GLY C 1 312 ? -37.217 40.875 37.617 1.00 36.96 309 GLY C N 1
ATOM 9112 C CA . GLY C 1 312 ? -37.011 40.751 36.180 1.00 37.78 309 GLY C CA 1
ATOM 9113 C C . GLY C 1 312 ? -38.143 41.270 35.315 1.00 38.87 309 GLY C C 1
ATOM 9114 O O . GLY C 1 312 ? -38.919 42.129 35.741 1.00 36.98 309 GLY C O 1
ATOM 9115 N N . ASP C 1 313 ? -38.244 40.722 34.100 1.00 40.64 310 ASP C N 1
ATOM 9116 C CA . ASP C 1 313 ? -39.271 41.133 33.137 1.00 42.23 310 ASP C CA 1
ATOM 9117 C C . ASP C 1 313 ? -40.710 40.989 33.649 1.00 43.90 310 ASP C C 1
ATOM 9118 O O . ASP C 1 313 ? -41.603 41.712 33.188 1.00 44.53 310 ASP C O 1
ATOM 9123 N N . VAL C 1 314 ? -40.946 40.059 34.583 1.00 44.21 311 VAL C N 1
ATOM 9124 C CA . VAL C 1 314 ? -42.304 39.878 35.126 1.00 45.48 311 VAL C CA 1
ATOM 9125 C C . VAL C 1 314 ? -42.707 41.120 35.932 1.00 44.14 311 VAL C C 1
ATOM 9126 O O . VAL C 1 314 ? -43.895 41.386 36.097 1.00 45.92 311 VAL C O 1
ATOM 9130 N N . ALA C 1 315 ? -41.711 41.882 36.397 1.00 42.32 312 ALA C N 1
ATOM 9131 C CA . ALA C 1 315 ? -41.950 43.125 37.151 1.00 43.33 312 ALA C CA 1
ATOM 9132 C C . ALA C 1 315 ? -41.801 44.387 36.283 1.00 44.87 312 ALA C C 1
ATOM 9133 O O . ALA C 1 315 ? -41.555 45.475 36.803 1.00 44.92 312 ALA C O 1
ATOM 9135 N N . GLY C 1 316 ? -41.947 44.228 34.964 1.00 47.90 313 GLY C N 1
ATOM 9136 C CA . GLY C 1 316 ? -41.886 45.348 34.033 1.00 49.80 313 GLY C CA 1
ATOM 9137 C C . GLY C 1 316 ? -40.516 45.868 33.628 1.00 52.04 313 GLY C C 1
ATOM 9138 O O . GLY C 1 316 ? -39.494 45.210 33.825 1.00 53.32 313 GLY C O 1
ATOM 9139 N N . GLU C 1 317 ? -40.527 47.073 33.058 1.00 52.68 314 GLU C N 1
ATOM 9140 C CA . GLU C 1 317 ? -39.330 47.753 32.559 1.00 51.58 314 GLU C CA 1
ATOM 9141 C C . GLU C 1 317 ? -38.400 48.238 33.687 1.00 47.44 314 GLU C C 1
ATOM 9142 O O . GLU C 1 317 ? -38.876 48.530 34.785 1.00 44.30 314 GLU C O 1
ATOM 9148 N N . PRO C 1 318 ? -37.083 48.337 33.431 1.00 44.95 315 PRO C N 1
ATOM 9149 C CA . PRO C 1 318 ? -36.440 48.010 32.135 1.00 43.13 315 PRO C CA 1
ATOM 9150 C C . PRO C 1 318 ? -36.148 46.511 31.982 1.00 42.86 315 PRO C C 1
ATOM 9151 O O . PRO C 1 318 ? -35.492 45.922 32.840 1.00 42.88 315 PRO C O 1
ATOM 9155 N N . MET C 1 319 ? -36.610 45.900 30.891 1.00 42.54 316 MET C N 1
ATOM 9156 C CA . MET C 1 319 ? -36.412 44.456 30.699 1.00 43.20 316 MET C CA 1
ATOM 9157 C C . MET C 1 319 ? -35.012 44.062 30.229 1.00 42.61 316 MET C C 1
ATOM 9158 O O . MET C 1 319 ? -34.805 43.767 29.046 1.00 42.87 316 MET C O 1
ATOM 9163 N N . LEU C 1 320 ? -34.076 44.044 31.185 1.00 39.66 317 LEU C N 1
ATOM 9164 C CA . LEU C 1 320 ? -32.667 43.702 30.945 1.00 38.68 317 LEU C CA 1
ATOM 9165 C C . LEU C 1 320 ? -32.246 42.574 31.884 1.00 36.80 317 LEU C C 1
ATOM 9166 O O . LEU C 1 320 ? -32.769 42.448 32.997 1.00 34.76 317 LEU C O 1
ATOM 9171 N N . ALA C 1 321 ? -31.291 41.767 31.424 1.00 35.71 318 ALA C N 1
ATOM 9172 C CA . ALA C 1 321 ? -30.802 40.603 32.173 1.00 35.01 318 ALA C CA 1
ATOM 9173 C C . ALA C 1 321 ? -30.044 41.012 33.417 1.00 35.72 318 ALA C C 1
ATOM 9174 O O . ALA C 1 321 ? -30.263 40.445 34.493 1.00 34.30 318 ALA C O 1
ATOM 9176 N N . HIS C 1 322 ? -29.142 41.986 33.260 1.00 36.01 319 HIS C N 1
ATOM 9177 C CA . HIS C 1 322 ? -28.366 42.483 34.407 1.00 37.18 319 HIS C CA 1
ATOM 9178 C C . HIS C 1 322 ? -29.281 43.052 35.502 1.00 37.20 319 HIS C C 1
ATOM 9179 O O . HIS C 1 322 ? -29.001 42.885 36.683 1.00 38.06 319 HIS C O 1
ATOM 9186 N N . ARG C 1 323 ? -30.382 43.688 35.110 1.00 37.77 320 ARG C N 1
ATOM 9187 C CA . ARG C 1 323 ? -31.341 44.214 36.086 1.00 38.52 320 ARG C CA 1
ATOM 9188 C C . ARG C 1 323 ? -31.983 43.018 36.821 1.00 35.37 320 ARG C C 1
ATOM 9189 O O . ARG C 1 323 ? -32.075 43.004 38.050 1.00 33.23 320 ARG C O 1
ATOM 9197 N N . ALA C 1 324 ? -32.427 42.025 36.056 1.00 33.98 321 ALA C N 1
ATOM 9198 C CA . ALA C 1 324 ? -33.026 40.829 36.639 1.00 35.14 321 ALA C CA 1
ATOM 9199 C C . ALA C 1 324 ? -32.077 40.185 37.651 1.00 36.56 321 ALA C C 1
ATOM 9200 O O . ALA C 1 324 ? -32.502 39.832 38.750 1.00 36.88 321 ALA C O 1
ATOM 9202 N N . MET C 1 325 ? -30.797 40.065 37.288 1.00 35.90 322 MET C N 1
ATOM 9203 C CA . MET C 1 325 ? -29.795 39.479 38.176 1.00 37.31 322 MET C CA 1
ATOM 9204 C C . MET C 1 325 ? -29.543 40.294 39.461 1.00 37.50 322 MET C C 1
ATOM 9205 O O . MET C 1 325 ? -29.410 39.712 40.555 1.00 34.58 322 MET C O 1
ATOM 9210 N N . ALA C 1 326 ? -29.467 41.626 39.338 1.00 36.65 323 ALA C N 1
ATOM 9211 C CA . ALA C 1 326 ? -29.231 42.494 40.513 1.00 36.75 323 ALA C CA 1
ATOM 9212 C C . ALA C 1 326 ? -30.438 42.440 41.469 1.00 38.54 323 ALA C C 1
ATOM 9213 O O . ALA C 1 326 ? -30.274 42.395 42.691 1.00 38.20 323 ALA C O 1
ATOM 9215 N N . GLN C 1 327 ? -31.650 42.456 40.908 1.00 37.08 324 GLN C N 1
ATOM 9216 C CA . GLN C 1 327 ? -32.856 42.325 41.727 1.00 38.52 324 GLN C CA 1
ATOM 9217 C C . GLN C 1 327 ? -32.857 40.975 42.449 1.00 38.60 324 GLN C C 1
ATOM 9218 O O . GLN C 1 327 ? -33.152 40.902 43.633 1.00 38.84 324 GLN C O 1
ATOM 9224 N N . GLY C 1 328 ? -32.517 39.916 41.719 1.00 39.33 325 GLY C N 1
ATOM 9225 C CA . GLY C 1 328 ? -32.478 38.570 42.278 1.00 41.58 325 GLY C CA 1
ATOM 9226 C C . GLY C 1 328 ? -31.520 38.474 43.437 1.00 42.68 325 GLY C C 1
ATOM 9227 O O . GLY C 1 328 ? -31.829 37.858 44.451 1.00 43.80 325 GLY C O 1
ATOM 9228 N N . GLU C 1 329 ? -30.352 39.090 43.272 1.00 44.48 326 GLU C N 1
ATOM 9229 C CA . GLU C 1 329 ? -29.345 39.110 44.314 1.00 46.88 326 GLU C CA 1
ATOM 9230 C C . GLU C 1 329 ? -29.860 39.882 45.535 1.00 45.58 326 GLU C C 1
ATOM 9231 O O . GLU C 1 329 ? -29.685 39.435 46.679 1.00 45.46 326 GLU C O 1
ATOM 9237 N N . MET C 1 330 ? -30.518 41.015 45.280 1.00 41.98 327 MET C N 1
ATOM 9238 C CA . MET C 1 330 ? -31.082 41.850 46.340 1.00 41.87 327 MET C CA 1
ATOM 9239 C C . MET C 1 330 ? -32.140 41.084 47.150 1.00 40.40 327 MET C C 1
ATOM 9240 O O . MET C 1 330 ? -32.095 41.102 48.376 1.00 41.18 327 MET C O 1
ATOM 9245 N N . VAL C 1 331 ? -33.073 40.418 46.471 1.00 37.94 328 VAL C N 1
ATOM 9246 C CA . VAL C 1 331 ? -34.130 39.653 47.164 1.00 38.29 328 VAL C CA 1
ATOM 9247 C C . VAL C 1 331 ? -33.508 38.576 48.075 1.00 39.27 328 VAL C C 1
ATOM 9248 O O . VAL C 1 331 ? -33.924 38.412 49.226 1.00 38.66 328 VAL C O 1
ATOM 9252 N N . ALA C 1 332 ? -32.511 37.865 47.548 1.00 38.57 329 ALA C N 1
ATOM 9253 C CA . ALA C 1 332 ? -31.819 36.809 48.292 1.00 40.61 329 ALA C CA 1
ATOM 9254 C C . ALA C 1 332 ? -31.180 37.360 49.569 1.00 40.83 329 ALA C C 1
ATOM 9255 O O . ALA C 1 332 ? -31.258 36.736 50.625 1.00 42.49 329 ALA C O 1
ATOM 9257 N N . GLU C 1 333 ? -30.570 38.537 49.459 1.00 40.34 330 GLU C N 1
ATOM 9258 C CA . GLU C 1 333 ? -29.927 39.192 50.599 1.00 40.91 330 GLU C CA 1
ATOM 9259 C C . GLU C 1 333 ? -30.953 39.749 51.594 1.00 40.73 330 GLU C C 1
ATOM 9260 O O . GLU C 1 333 ? -30.678 39.796 52.802 1.00 40.31 330 GLU C O 1
ATOM 9266 N N . LEU C 1 334 ? -32.125 40.168 51.100 1.00 39.22 331 LEU C N 1
ATOM 9267 C CA . LEU C 1 334 ? -33.194 40.659 52.001 1.00 40.18 331 LEU C CA 1
ATOM 9268 C C . LEU C 1 334 ? -33.739 39.497 52.839 1.00 39.63 331 LEU C C 1
ATOM 9269 O O . LEU C 1 334 ? -33.926 39.637 54.051 1.00 41.38 331 LEU C O 1
ATOM 9274 N N . ILE C 1 335 ? -33.975 38.364 52.177 1.00 37.59 332 ILE C N 1
ATOM 9275 C CA . ILE C 1 335 ? -34.464 37.141 52.819 1.00 39.42 332 ILE C CA 1
ATOM 9276 C C . ILE C 1 335 ? -33.418 36.657 53.849 1.00 39.65 332 ILE C C 1
ATOM 9277 O O . ILE C 1 335 ? -33.775 36.205 54.934 1.00 40.02 332 ILE C O 1
ATOM 9282 N N . ALA C 1 336 ? -32.135 36.779 53.500 1.00 39.11 333 ALA C N 1
ATOM 9283 C CA . ALA C 1 336 ? -31.039 36.398 54.394 1.00 40.65 333 ALA C CA 1
ATOM 9284 C C . ALA C 1 336 ? -30.838 37.437 55.513 1.00 41.32 333 ALA C C 1
ATOM 9285 O O . ALA C 1 336 ? -30.087 37.202 56.457 1.00 41.85 333 ALA C O 1
ATOM 9287 N N . GLY C 1 337 ? -31.493 38.588 55.372 1.00 41.87 334 GLY C N 1
ATOM 9288 C CA . GLY C 1 337 ? -31.432 39.652 56.357 1.00 44.00 334 GLY C CA 1
ATOM 9289 C C . GLY C 1 337 ? -30.258 40.608 56.265 1.00 46.45 334 GLY C C 1
ATOM 9290 O O . GLY C 1 337 ? -30.195 41.541 57.053 1.00 49.08 334 GLY C O 1
ATOM 9291 N N . ARG C 1 338 ? -29.338 40.431 55.317 1.00 49.98 335 ARG C N 1
ATOM 9292 C CA . ARG C 1 338 ? -28.163 41.335 55.262 1.00 54.75 335 ARG C CA 1
ATOM 9293 C C . ARG C 1 338 ? -28.214 42.504 54.289 1.00 51.47 335 ARG C C 1
ATOM 9294 O O . ARG C 1 338 ? -27.319 43.344 54.313 1.00 50.71 335 ARG C O 1
ATOM 9302 N N . ARG C 1 339 ? -29.235 42.578 53.448 1.00 49.25 336 ARG C N 1
ATOM 9303 C CA . ARG C 1 339 ? -29.321 43.681 52.494 1.00 47.74 336 ARG C CA 1
ATOM 9304 C C . ARG C 1 339 ? -29.530 44.996 53.255 1.00 48.17 336 ARG C C 1
ATOM 9305 O O . ARG C 1 339 ? -30.262 45.022 54.232 1.00 50.44 336 ARG C O 1
ATOM 9313 N N . ARG C 1 340 ? -28.855 46.062 52.816 1.00 48.02 337 ARG C N 1
ATOM 9314 C CA . ARG C 1 340 ? -28.974 47.401 53.438 1.00 48.10 337 ARG C CA 1
ATOM 9315 C C . ARG C 1 340 ? -29.098 48.553 52.408 1.00 47.82 337 ARG C C 1
ATOM 9316 O O . ARG C 1 340 ? -29.626 49.623 52.728 1.00 47.50 337 ARG C O 1
ATOM 9324 N N . GLN C 1 341 ? -28.592 48.336 51.194 1.00 47.95 338 GLN C N 1
ATOM 9325 C CA . GLN C 1 341 ? -28.624 49.362 50.146 1.00 50.30 338 GLN C CA 1
ATOM 9326 C C . GLN C 1 341 ? -29.560 49.012 49.000 1.00 48.65 338 GLN C C 1
ATOM 9327 O O . GLN C 1 341 ? -29.670 47.852 48.621 1.00 44.74 338 GLN C O 1
ATOM 9333 N N . PHE C 1 342 ? -30.215 50.035 48.447 1.00 50.16 339 PHE C N 1
ATOM 9334 C CA . PHE C 1 342 ? -31.094 49.868 47.293 1.00 52.76 339 PHE C CA 1
ATOM 9335 C C . PHE C 1 342 ? -30.225 49.622 46.082 1.00 52.71 339 PHE C C 1
ATOM 9336 O O . PHE C 1 342 ? -29.006 49.751 46.154 1.00 55.66 339 PHE C O 1
ATOM 9344 N N . MET C 1 343 ? -30.843 49.267 44.964 1.00 55.13 340 MET C N 1
ATOM 9345 C CA . MET C 1 343 ? -30.078 49.078 43.733 1.00 58.99 340 MET C CA 1
ATOM 9346 C C . MET C 1 343 ? -29.560 50.430 43.263 1.00 59.25 340 MET C C 1
ATOM 9347 O O . MET C 1 343 ? -30.179 51.452 43.562 1.00 56.52 340 MET C O 1
ATOM 9352 N N . PRO C 1 344 ? -28.405 50.446 42.556 1.00 67.96 341 PRO C N 1
ATOM 9353 C CA . PRO C 1 344 ? -27.862 51.720 42.065 1.00 70.22 341 PRO C CA 1
ATOM 9354 C C . PRO C 1 344 ? -28.837 52.472 41.164 1.00 70.53 341 PRO C C 1
ATOM 9355 O O . PRO C 1 344 ? -29.631 51.852 40.447 1.00 71.13 341 PRO C O 1
ATOM 9359 N N . ALA C 1 345 ? -28.782 53.798 41.223 1.00 74.07 342 ALA C N 1
ATOM 9360 C CA . ALA C 1 345 ? -29.652 54.650 40.412 1.00 77.53 342 ALA C CA 1
ATOM 9361 C C . ALA C 1 345 ? -29.519 54.287 38.935 1.00 76.51 342 ALA C C 1
ATOM 9362 O O . ALA C 1 345 ? -30.511 53.992 38.259 1.00 77.13 342 ALA C O 1
ATOM 9364 N N . ALA C 1 346 ? -28.273 54.275 38.470 1.00 73.47 343 ALA C N 1
ATOM 9365 C CA . ALA C 1 346 ? -27.941 53.976 37.087 1.00 69.33 343 ALA C CA 1
ATOM 9366 C C . ALA C 1 346 ? -27.896 52.479 36.768 1.00 65.57 343 ALA C C 1
ATOM 9367 O O . ALA C 1 346 ? -27.288 51.693 37.502 1.00 65.27 343 ALA C O 1
ATOM 9369 N N . ILE C 1 347 ? -28.556 52.107 35.669 1.00 61.50 344 ILE C N 1
ATOM 9370 C CA . ILE C 1 347 ? -28.564 50.737 35.145 1.00 58.08 344 ILE C CA 1
ATOM 9371 C C . ILE C 1 347 ? -27.965 50.845 33.742 1.00 52.47 344 ILE C C 1
ATOM 9372 O O . ILE C 1 347 ? -28.598 51.416 32.855 1.00 49.00 344 ILE C O 1
ATOM 9377 N N . PRO C 1 348 ? -26.738 50.320 33.535 1.00 49.14 345 PRO C N 1
ATOM 9378 C CA . PRO C 1 348 ? -26.148 50.425 32.203 1.00 46.55 345 PRO C CA 1
ATOM 9379 C C . PRO C 1 348 ? -26.884 49.563 31.176 1.00 44.78 345 PRO C C 1
ATOM 9380 O O . PRO C 1 348 ? -27.735 48.746 31.541 1.00 43.64 345 PRO C O 1
ATOM 9384 N N . ALA C 1 349 ? -26.582 49.768 29.900 1.00 41.58 346 ALA C N 1
ATOM 9385 C CA . ALA C 1 349 ? -27.233 49.006 28.844 1.00 39.33 346 ALA C CA 1
ATOM 9386 C C . ALA C 1 349 ? -26.445 49.158 27.571 1.00 37.90 346 ALA C C 1
ATOM 9387 O O . ALA C 1 349 ? -25.946 50.232 27.288 1.00 37.64 346 ALA C O 1
ATOM 9389 N N . VAL C 1 350 ? -26.326 48.071 26.817 1.00 36.55 347 VAL C N 1
ATOM 9390 C CA . VAL C 1 350 ? -25.609 48.086 25.558 1.00 37.40 347 VAL C CA 1
ATOM 9391 C C . VAL C 1 350 ? -26.541 47.618 24.448 1.00 37.57 347 VAL C C 1
ATOM 9392 O O . VAL C 1 350 ? -27.182 46.566 24.558 1.00 37.95 347 VAL C O 1
ATOM 9396 N N . CYS C 1 351 ? -26.616 48.410 23.388 1.00 38.04 348 CYS C N 1
ATOM 9397 C CA . CYS C 1 351 ? -27.410 48.077 22.210 1.00 38.38 348 CYS C CA 1
ATOM 9398 C C . CYS C 1 351 ? -26.368 47.633 21.193 1.00 37.75 348 CYS C C 1
ATOM 9399 O O . CYS C 1 351 ? -25.534 48.431 20.770 1.00 37.82 348 CYS C O 1
ATOM 9402 N N . PHE C 1 352 ? -26.407 46.349 20.828 1.00 36.24 349 PHE C N 1
ATOM 9403 C CA . PHE C 1 352 ? -25.441 45.750 19.903 1.00 36.11 349 PHE C CA 1
ATOM 9404 C C . PHE C 1 352 ? -25.727 45.907 18.394 1.00 37.18 349 PHE C C 1
ATOM 9405 O O . PHE C 1 352 ? -25.550 44.978 17.594 1.00 36.22 349 PHE C O 1
ATOM 9413 N N . THR C 1 353 ? -26.155 47.096 18.010 1.00 36.93 350 THR C N 1
ATOM 9414 C CA . THR C 1 353 ? -26.322 47.396 16.606 1.00 38.28 350 THR C CA 1
ATOM 9415 C C . THR C 1 353 ? -24.907 47.769 16.153 1.00 37.79 350 THR C C 1
ATOM 9416 O O . THR C 1 353 ? -23.950 47.683 16.941 1.00 36.54 350 THR C O 1
ATOM 9420 N N . ASP C 1 354 ? -24.773 48.161 14.897 1.00 39.10 351 ASP C N 1
ATOM 9421 C CA . ASP C 1 354 ? -23.508 48.577 14.313 1.00 39.78 351 ASP C CA 1
ATOM 9422 C C . ASP C 1 354 ? -23.766 49.934 13.652 1.00 39.93 351 ASP C C 1
ATOM 9423 O O . ASP C 1 354 ? -24.364 49.975 12.593 1.00 40.33 351 ASP C O 1
ATOM 9428 N N . PRO C 1 355 ? -23.337 51.047 14.254 1.00 39.52 352 PRO C N 1
ATOM 9429 C CA . PRO C 1 355 ? -22.599 51.112 15.529 1.00 38.17 352 PRO C CA 1
ATOM 9430 C C . PRO C 1 355 ? -23.377 50.740 16.769 1.00 36.15 352 PRO C C 1
ATOM 9431 O O . PRO C 1 355 ? -24.593 50.673 16.748 1.00 35.99 352 PRO C O 1
ATOM 9435 N N . GLU C 1 356 ? -22.641 50.526 17.849 1.00 35.11 353 GLU C N 1
ATOM 9436 C CA . GLU C 1 356 ? -23.198 50.149 19.153 1.00 34.66 353 GLU C CA 1
ATOM 9437 C C . GLU C 1 356 ? -23.526 51.388 19.956 1.00 34.67 353 GLU C C 1
ATOM 9438 O O . GLU C 1 356 ? -22.903 52.436 19.766 1.00 34.80 353 GLU C O 1
ATOM 9444 N N . ILE C 1 357 ? -24.518 51.279 20.831 1.00 34.63 354 ILE C N 1
ATOM 9445 C CA . ILE C 1 357 ? -24.879 52.376 21.735 1.00 35.16 354 ILE C CA 1
ATOM 9446 C C . ILE C 1 357 ? -24.731 51.834 23.163 1.00 35.02 354 ILE C C 1
ATOM 9447 O O . ILE C 1 357 ? -25.287 50.791 23.481 1.00 32.96 354 ILE C O 1
ATOM 9452 N N . VAL C 1 358 ? -23.955 52.530 23.996 1.00 35.01 355 VAL C N 1
ATOM 9453 C CA . VAL C 1 358 ? -23.736 52.137 25.400 1.00 35.50 355 VAL C CA 1
ATOM 9454 C C . VAL C 1 358 ? -24.225 53.291 26.238 1.00 35.99 355 VAL C C 1
ATOM 9455 O O . VAL C 1 358 ? -23.860 54.427 25.960 1.00 35.94 355 VAL C O 1
ATOM 9459 N N . THR C 1 359 ? -25.030 53.005 27.262 1.00 37.64 356 THR C N 1
ATOM 9460 C CA . THR C 1 359 ? -25.547 54.054 28.134 1.00 40.15 356 THR C CA 1
ATOM 9461 C C . THR C 1 359 ? -25.557 53.685 29.616 1.00 39.37 356 THR C C 1
ATOM 9462 O O . THR C 1 359 ? -25.702 52.518 29.979 1.00 38.95 356 THR C O 1
ATOM 9466 N N . ALA C 1 360 ? -25.392 54.708 30.457 1.00 37.65 357 ALA C N 1
ATOM 9467 C CA . ALA C 1 360 ? -25.426 54.557 31.911 1.00 35.70 357 ALA C CA 1
ATOM 9468 C C . ALA C 1 360 ? -25.825 55.883 32.516 1.00 35.01 357 ALA C C 1
ATOM 9469 O O . ALA C 1 360 ? -25.279 56.933 32.148 1.00 33.04 357 ALA C O 1
ATOM 9471 N N . GLY C 1 361 ? -26.793 55.832 33.431 1.00 35.62 358 GLY C N 1
ATOM 9472 C CA . GLY C 1 361 ? -27.280 57.016 34.109 1.00 36.19 358 GLY C CA 1
ATOM 9473 C C . GLY C 1 361 ? -28.124 57.884 33.198 1.00 36.70 358 GLY C C 1
ATOM 9474 O O . GLY C 1 361 ? -28.728 57.392 32.239 1.00 35.49 358 GLY C O 1
ATOM 9475 N N . TRP C 1 362 ? -28.134 59.186 33.481 1.00 37.79 359 TRP C N 1
ATOM 9476 C CA . TRP C 1 362 ? -28.935 60.132 32.719 1.00 39.56 359 TRP C CA 1
ATOM 9477 C C . TRP C 1 362 ? -28.319 60.740 31.465 1.00 39.09 359 TRP C C 1
ATOM 9478 O O . TRP C 1 362 ? -27.144 61.116 31.430 1.00 39.45 359 TRP C O 1
ATOM 9489 N N . SER C 1 363 ? -29.157 60.856 30.439 1.00 39.61 360 SER C N 1
ATOM 9490 C CA . SER C 1 363 ? -28.803 61.555 29.213 1.00 39.62 360 SER C CA 1
ATOM 9491 C C . SER C 1 363 ? -29.134 63.020 29.560 1.00 40.62 360 SER C C 1
ATOM 9492 O O . SER C 1 363 ? -29.718 63.265 30.626 1.00 40.35 360 SER C O 1
ATOM 9495 N N . PRO C 1 364 ? -28.766 63.995 28.697 1.00 42.36 361 PRO C N 1
ATOM 9496 C CA . PRO C 1 364 ? -29.115 65.402 29.032 1.00 44.18 361 PRO C CA 1
ATOM 9497 C C . PRO C 1 364 ? -30.627 65.630 29.207 1.00 45.72 361 PRO C C 1
ATOM 9498 O O . PRO C 1 364 ? -31.029 66.394 30.080 1.00 47.55 361 PRO C O 1
ATOM 9502 N N . ASP C 1 365 ? -31.451 64.958 28.403 1.00 46.95 362 ASP C N 1
ATOM 9503 C CA . ASP C 1 365 ? -32.907 65.086 28.533 1.00 48.60 362 ASP C CA 1
ATOM 9504 C C . ASP C 1 365 ? -33.385 64.472 29.863 1.00 49.22 362 ASP C C 1
ATOM 9505 O O . ASP C 1 365 ? -34.216 65.067 30.552 1.00 50.49 362 ASP C O 1
ATOM 9510 N N . ASP C 1 366 ? -32.859 63.296 30.223 1.00 48.90 363 ASP C N 1
ATOM 9511 C CA . ASP C 1 366 ? -33.220 62.636 31.498 1.00 49.63 363 ASP C CA 1
ATOM 9512 C C . ASP C 1 366 ? -32.889 63.573 32.662 1.00 49.98 363 ASP C C 1
ATOM 9513 O O . ASP C 1 366 ? -33.690 63.734 33.582 1.00 53.11 363 ASP C O 1
ATOM 9518 N N . ALA C 1 367 ? -31.705 64.182 32.606 1.00 49.18 364 ALA C N 1
ATOM 9519 C CA . ALA C 1 367 ? -31.246 65.119 33.636 1.00 49.85 364 ALA C CA 1
ATOM 9520 C C . ALA C 1 367 ? -32.183 66.309 33.738 1.00 51.57 364 ALA C C 1
ATOM 9521 O O . ALA C 1 367 ? -32.555 66.701 34.844 1.00 51.54 364 ALA C O 1
ATOM 9523 N N . HIS C 1 368 ? -32.565 66.880 32.594 1.00 53.95 365 HIS C N 1
ATOM 9524 C CA . HIS C 1 368 ? -33.492 68.021 32.601 1.00 58.38 365 HIS C CA 1
ATOM 9525 C C . HIS C 1 368 ? -34.855 67.613 33.175 1.00 58.30 365 HIS C C 1
ATOM 9526 O O . HIS C 1 368 ? -35.388 68.304 34.038 1.00 59.01 365 HIS C O 1
ATOM 9533 N N . ALA C 1 369 ? -35.389 66.485 32.705 1.00 58.18 366 ALA C N 1
ATOM 9534 C CA . ALA C 1 369 ? -36.666 65.934 33.197 1.00 58.19 366 ALA C CA 1
ATOM 9535 C C . ALA C 1 369 ? -36.660 65.705 34.726 1.00 57.53 366 ALA C C 1
ATOM 9536 O O . ALA C 1 369 ? -37.706 65.800 35.372 1.00 58.10 366 ALA C O 1
ATOM 9538 N N . ALA C 1 370 ? -35.482 65.410 35.283 1.00 54.47 367 ALA C N 1
ATOM 9539 C CA . ALA C 1 370 ? -35.314 65.186 36.731 1.00 54.01 367 ALA C CA 1
ATOM 9540 C C . ALA C 1 370 ? -35.106 66.486 37.530 1.00 53.45 367 ALA C C 1
ATOM 9541 O O . ALA C 1 370 ? -34.911 66.441 38.748 1.00 52.22 367 ALA C O 1
ATOM 9543 N N . GLY C 1 371 ? -35.132 67.629 36.843 1.00 53.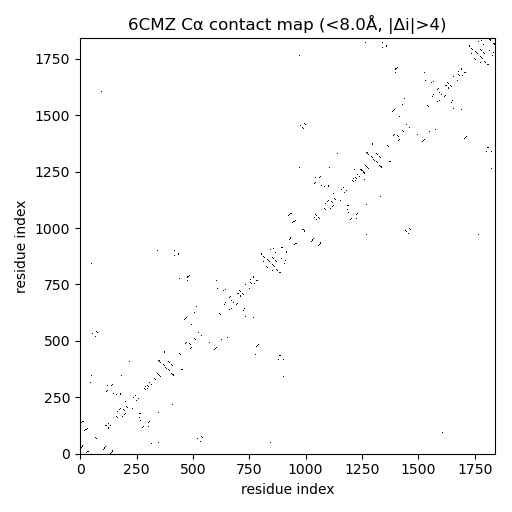89 368 GLY C N 1
ATOM 9544 C CA . GLY C 1 371 ? -34.971 68.937 37.490 1.00 55.30 368 GLY C CA 1
ATOM 9545 C C . GLY C 1 371 ? -33.581 69.224 38.031 1.00 54.24 368 GLY C C 1
ATOM 9546 O O . GLY C 1 371 ? -33.444 69.859 39.071 1.00 53.56 368 GLY C O 1
ATOM 9547 N N . VAL C 1 372 ? -32.551 68.750 37.324 1.00 54.50 369 VAL C N 1
ATOM 9548 C CA . VAL C 1 372 ? -31.148 68.947 37.728 1.00 53.24 369 VAL C CA 1
ATOM 9549 C C . VAL C 1 372 ? -30.408 69.701 36.627 1.00 52.42 369 VAL C C 1
ATOM 9550 O O . VAL C 1 372 ? -30.332 69.229 35.484 1.00 50.27 369 VAL C O 1
ATOM 9554 N N . ASP C 1 373 ? -29.867 70.867 36.984 1.00 52.86 370 ASP C N 1
ATOM 9555 C CA . ASP C 1 373 ? -29.126 71.707 36.048 1.00 54.26 370 ASP C CA 1
ATOM 9556 C C . ASP C 1 373 ? -27.739 71.093 35.756 1.00 51.48 370 ASP C C 1
ATOM 9557 O O . ASP C 1 373 ? -26.811 71.191 36.567 1.00 48.97 370 ASP C O 1
ATOM 9562 N N . CYS C 1 374 ? -27.629 70.472 34.584 1.00 48.61 371 CYS C N 1
ATOM 9563 C CA . CYS C 1 374 ? -26.412 69.809 34.131 1.00 48.90 371 CYS C CA 1
ATOM 9564 C C . CYS C 1 374 ? -25.818 70.416 32.885 1.00 48.10 371 CYS C C 1
ATOM 9565 O O . CYS C 1 374 ? -26.473 71.161 32.164 1.00 48.35 371 CYS C O 1
ATOM 9568 N N . LEU C 1 375 ? -24.558 70.075 32.651 1.00 48.03 372 LEU C N 1
ATOM 9569 C CA . LEU C 1 375 ? -23.862 70.462 31.438 1.00 50.09 372 LEU C CA 1
ATOM 9570 C C . LEU C 1 375 ? -23.277 69.162 30.932 1.00 46.24 372 LEU C C 1
ATOM 9571 O O . LEU C 1 375 ? -22.931 68.282 31.732 1.00 42.76 372 LEU C O 1
ATOM 9576 N N . SER C 1 376 ? -23.202 69.035 29.613 1.00 44.03 373 SER C N 1
ATOM 9577 C CA . SER C 1 376 ? -22.630 67.869 28.998 1.00 44.08 373 SER C CA 1
ATOM 9578 C C . SER C 1 376 ? -21.676 68.284 27.891 1.00 43.70 373 SER C C 1
ATOM 9579 O O . SER C 1 376 ? -21.721 69.408 27.398 1.00 45.88 373 SER C O 1
ATOM 9582 N N . ALA C 1 377 ? -20.794 67.363 27.532 1.00 42.25 374 ALA C N 1
ATOM 9583 C CA . ALA C 1 377 ? -19.833 67.572 26.461 1.00 42.53 374 ALA C CA 1
ATOM 9584 C C . ALA C 1 377 ? -19.558 66.226 25.801 1.00 40.51 374 ALA C C 1
ATOM 9585 O O . ALA C 1 377 ? -19.710 65.180 26.428 1.00 38.85 374 ALA C O 1
ATOM 9587 N N . SER C 1 378 ? -19.175 66.256 24.531 1.00 40.96 375 SER C N 1
ATOM 9588 C CA . SER C 1 378 ? -18.855 65.035 23.814 1.00 39.85 375 SER C CA 1
ATOM 9589 C C . SER C 1 378 ? -17.540 65.189 23.081 1.00 40.20 375 SER C C 1
ATOM 9590 O O . SER C 1 378 ? -17.073 66.308 22.838 1.00 41.03 375 SER C O 1
ATOM 9593 N N . PHE C 1 379 ? -16.922 64.051 22.781 1.00 38.50 376 PHE C N 1
ATOM 9594 C CA . PHE C 1 379 ? -15.680 64.020 22.042 1.00 38.91 376 PHE C CA 1
ATOM 9595 C C . PHE C 1 379 ? -15.910 62.997 20.933 1.00 37.27 376 PHE C C 1
ATOM 9596 O O . PHE C 1 379 ? -16.301 61.865 21.228 1.00 38.41 376 PHE C O 1
ATOM 9604 N N . PRO C 1 380 ? -15.688 63.377 19.662 1.00 36.47 377 PRO C N 1
ATOM 9605 C CA . PRO C 1 380 ? -15.962 62.429 18.576 1.00 36.11 377 PRO C CA 1
ATOM 9606 C C . PRO C 1 380 ? -14.840 61.419 18.300 1.00 36.00 377 PRO C C 1
ATOM 9607 O O . PRO C 1 380 ? -13.651 61.765 18.360 1.00 36.28 377 PRO C O 1
ATOM 9611 N N . PHE C 1 381 ? -15.221 60.182 17.986 1.00 35.82 378 PHE C N 1
ATOM 9612 C CA . PHE C 1 381 ? -14.232 59.149 17.652 1.00 35.83 378 PHE C CA 1
ATOM 9613 C C . PHE C 1 381 ? -13.460 59.454 16.363 1.00 38.21 378 PHE C C 1
ATOM 9614 O O . PHE C 1 381 ? -12.407 58.867 16.131 1.00 38.29 378 PHE C O 1
ATOM 9622 N N . ALA C 1 382 ? -13.967 60.374 15.538 1.00 39.66 379 ALA C N 1
ATOM 9623 C CA . ALA C 1 382 ? -13.259 60.764 14.323 1.00 42.72 379 ALA C CA 1
ATOM 9624 C C . ALA C 1 382 ? -11.894 61.402 14.652 1.00 43.79 379 ALA C C 1
ATOM 9625 O O . ALA C 1 382 ? -11.005 61.420 13.815 1.00 45.52 379 ALA C O 1
ATOM 9627 N N . ALA C 1 383 ? -11.741 61.923 15.870 1.00 44.61 380 ALA C N 1
ATOM 9628 C CA . ALA C 1 383 ? -10.476 62.541 16.298 1.00 46.40 380 ALA C CA 1
ATOM 9629 C C . ALA C 1 383 ? -9.671 61.625 17.231 1.00 43.49 380 ALA C C 1
ATOM 9630 O O . ALA C 1 383 ? -8.624 62.018 17.727 1.00 46.03 380 ALA C O 1
ATOM 9632 N N . ASN C 1 384 ? -10.155 60.409 17.457 1.00 41.67 381 ASN C N 1
ATOM 9633 C CA . ASN C 1 384 ? -9.488 59.454 18.351 1.00 39.88 381 ASN C CA 1
ATOM 9634 C C . ASN C 1 384 ? -8.591 58.537 17.533 1.00 39.91 381 ASN C C 1
ATOM 9635 O O . ASN C 1 384 ? -9.069 57.853 16.626 1.00 40.06 381 ASN C O 1
ATOM 9640 N N . GLY C 1 385 ? -7.299 58.520 17.857 1.00 39.32 382 GLY C N 1
ATOM 9641 C CA . GLY C 1 385 ? -6.328 57.697 17.146 1.00 40.12 382 GLY C CA 1
ATOM 9642 C C . GLY C 1 385 ? -6.680 56.218 17.085 1.00 39.59 382 GLY C C 1
ATOM 9643 O O . GLY C 1 385 ? -6.653 55.601 16.030 1.00 40.32 382 GLY C O 1
ATOM 9644 N N . ARG C 1 386 ? -7.028 55.648 18.218 1.00 38.64 383 ARG C N 1
ATOM 9645 C CA . ARG C 1 386 ? -7.373 54.236 18.258 1.00 38.30 383 ARG C CA 1
ATOM 9646 C C . ARG C 1 386 ? -8.543 53.938 17.327 1.00 38.40 383 ARG C C 1
ATOM 9647 O O . ARG C 1 386 ? -8.542 52.920 16.617 1.00 39.86 383 ARG C O 1
ATOM 9655 N N . ALA C 1 387 ? -9.533 54.827 17.345 1.00 37.97 384 ALA C N 1
ATOM 9656 C CA . ALA C 1 387 ? -10.717 54.700 16.492 1.00 39.62 384 ALA C CA 1
ATOM 9657 C C . ALA C 1 387 ? -10.349 54.663 15.006 1.00 40.43 384 ALA C C 1
ATOM 9658 O O . ALA C 1 387 ? -10.970 53.938 14.221 1.00 42.18 384 ALA C O 1
ATOM 9660 N N . MET C 1 388 ? -9.340 55.444 14.631 1.00 40.33 385 MET C N 1
ATOM 9661 C CA . MET C 1 388 ? -8.856 55.469 13.264 1.00 42.06 385 MET C CA 1
ATOM 9662 C C . MET C 1 388 ? -8.212 54.123 12.915 1.00 41.97 385 MET C C 1
ATOM 9663 O O . MET C 1 388 ? -8.491 53.569 11.849 1.00 41.48 385 MET C O 1
ATOM 9668 N N . THR C 1 389 ? -7.405 53.574 13.835 1.00 40.32 386 THR C N 1
ATOM 9669 C CA . THR C 1 389 ? -6.734 52.280 13.607 1.00 40.73 386 THR C CA 1
ATOM 9670 C C . THR C 1 389 ? -7.700 51.100 13.475 1.00 40.30 386 THR C C 1
ATOM 9671 O O . THR C 1 389 ? -7.303 50.046 13.033 1.00 41.31 386 THR C O 1
ATOM 9675 N N . LEU C 1 390 ? -8.955 51.289 13.869 1.00 40.29 387 LEU C N 1
ATOM 9676 C CA . LEU C 1 390 ? -9.982 50.252 13.770 1.00 40.33 387 LEU C CA 1
ATOM 9677 C C . LEU C 1 390 ? -11.023 50.527 12.682 1.00 42.33 387 LEU C C 1
ATOM 9678 O O . LEU C 1 390 ? -11.976 49.766 12.564 1.00 42.96 387 LEU C O 1
ATOM 9683 N N . GLN C 1 391 ? -10.843 51.588 11.880 1.00 45.15 388 GLN C N 1
ATOM 9684 C CA . GLN C 1 391 ? -11.849 51.977 10.866 1.00 46.57 388 GLN C CA 1
ATOM 9685 C C . GLN C 1 391 ? -13.221 52.213 11.541 1.00 46.85 388 GLN C C 1
ATOM 9686 O O . GLN C 1 391 ? -14.275 51.889 10.983 1.00 48.97 388 GLN C O 1
ATOM 9692 N N . ALA C 1 392 ? -13.181 52.794 12.741 1.00 45.17 389 ALA C N 1
ATOM 9693 C CA . ALA C 1 392 ? -14.370 53.042 13.558 1.00 44.33 389 ALA C CA 1
ATOM 9694 C C . ALA C 1 392 ? -14.398 54.504 13.996 1.00 43.57 389 ALA C C 1
ATOM 9695 O O . ALA C 1 392 ? -14.361 54.803 15.198 1.00 39.97 389 ALA C O 1
ATOM 9697 N N . THR C 1 393 ? -14.485 55.402 13.016 1.00 46.16 390 THR C N 1
ATOM 9698 C CA . THR C 1 393 ? -14.445 56.843 13.269 1.00 49.98 390 THR C CA 1
ATOM 9699 C C . THR C 1 393 ? -15.779 57.523 13.558 1.00 52.01 390 THR C C 1
ATOM 9700 O O . THR C 1 393 ? -15.776 58.657 14.015 1.00 55.80 390 THR C O 1
ATOM 9704 N N . ASP C 1 394 ? -16.902 56.861 13.289 1.00 53.63 391 ASP C N 1
ATOM 9705 C CA . ASP C 1 394 ? -18.207 57.452 13.615 1.00 54.99 391 ASP C CA 1
ATOM 9706 C C . ASP C 1 394 ? -18.497 57.396 15.113 1.00 49.15 391 ASP C C 1
ATOM 9707 O O . ASP C 1 394 ? -17.950 56.566 15.840 1.00 49.03 391 ASP C O 1
ATOM 9712 N N . GLY C 1 395 ? -19.362 58.307 15.554 1.00 45.22 392 GLY C N 1
ATOM 9713 C CA . GLY C 1 395 ? -19.792 58.370 16.931 1.00 42.60 392 GLY C CA 1
ATOM 9714 C C . GLY C 1 395 ? -18.991 59.249 17.865 1.00 40.40 392 GLY C C 1
ATOM 9715 O O . GLY C 1 395 ? -18.153 60.051 17.447 1.00 40.12 392 GLY C O 1
ATOM 9716 N N . PHE C 1 396 ? -19.254 59.068 19.149 1.00 37.57 393 PHE C N 1
ATOM 9717 C CA . PHE C 1 396 ? -18.625 59.871 20.184 1.00 37.15 393 PHE C CA 1
ATOM 9718 C C . PHE C 1 396 ? -18.928 59.300 21.557 1.00 36.23 393 PHE C C 1
ATOM 9719 O O . PHE C 1 396 ? -19.675 58.340 21.698 1.00 36.41 393 PHE C O 1
ATOM 9727 N N . VAL C 1 397 ? -18.336 59.933 22.558 1.00 38.08 394 VAL C N 1
ATOM 9728 C CA . VAL C 1 397 ? -18.576 59.623 23.945 1.00 38.88 394 VAL C CA 1
ATOM 9729 C C . VAL C 1 397 ? -19.029 60.955 24.554 1.00 39.46 394 VAL C C 1
ATOM 9730 O O . VAL C 1 397 ? -18.423 62.001 24.312 1.00 38.20 394 VAL C O 1
ATOM 9734 N N . ARG C 1 398 ? -20.093 60.897 25.341 1.00 37.62 395 ARG C N 1
ATOM 9735 C CA . ARG C 1 398 ? -20.639 62.054 25.997 1.00 37.20 395 ARG C CA 1
ATOM 9736 C C . ARG C 1 398 ? -20.648 61.829 27.524 1.00 35.44 395 ARG C C 1
ATOM 9737 O O . ARG C 1 398 ? -20.913 60.722 27.987 1.00 33.69 395 ARG C O 1
ATOM 9745 N N . VAL C 1 399 ? -20.343 62.884 28.279 1.00 35.51 396 VAL C N 1
ATOM 9746 C CA . VAL C 1 399 ? -20.404 62.858 29.745 1.00 36.14 396 VAL C CA 1
ATOM 9747 C C . VAL C 1 399 ? -21.455 63.900 30.138 1.00 36.37 396 VAL C C 1
ATOM 9748 O O . VAL C 1 399 ? -21.577 64.943 29.489 1.00 35.75 396 VAL C O 1
ATOM 9752 N N . VAL C 1 400 ? -22.223 63.601 31.178 1.00 36.12 397 VAL C N 1
ATOM 9753 C CA . VAL C 1 400 ? -23.276 64.487 31.673 1.00 36.32 397 VAL C CA 1
ATOM 9754 C C . VAL C 1 400 ? -22.968 64.674 33.150 1.00 35.22 397 VAL C C 1
ATOM 9755 O O . VAL C 1 400 ? -22.789 63.706 33.867 1.00 35.22 397 VAL C O 1
ATOM 9759 N N . ALA C 1 401 ? -22.899 65.918 33.604 1.00 36.24 398 ALA C N 1
ATOM 9760 C CA . ALA C 1 401 ? -22.534 66.195 34.986 1.00 36.97 398 ALA C CA 1
ATOM 9761 C C . ALA C 1 401 ? -23.298 67.365 35.571 1.00 38.43 398 ALA C C 1
ATOM 9762 O O . ALA C 1 401 ? -23.738 68.251 34.836 1.00 38.53 398 ALA C O 1
ATOM 9764 N N . ARG C 1 402 ? -23.459 67.360 36.899 1.00 39.76 399 ARG C N 1
ATOM 9765 C CA . ARG C 1 402 ? -24.168 68.443 37.594 1.00 41.33 399 ARG C CA 1
ATOM 9766 C C . ARG C 1 402 ? -23.332 69.705 37.492 1.00 41.03 399 ARG C C 1
ATOM 9767 O O . ARG C 1 402 ? -22.120 69.670 37.657 1.00 40.93 399 ARG C O 1
ATOM 9775 N N . ARG C 1 403 ? -23.981 70.818 37.209 1.00 42.18 400 ARG C N 1
ATOM 9776 C CA . ARG C 1 403 ? -23.265 72.060 37.069 1.00 44.19 400 ARG C CA 1
ATOM 9777 C C . ARG C 1 403 ? -22.819 72.574 38.442 1.00 44.29 400 ARG C C 1
ATOM 9778 O O . ARG C 1 403 ? -21.742 73.144 38.554 1.00 45.68 400 ARG C O 1
ATOM 9786 N N . ASP C 1 404 ? -23.606 72.317 39.490 1.00 44.50 401 ASP C N 1
ATOM 9787 C CA . ASP C 1 404 ? -23.252 72.812 40.846 1.00 46.00 401 ASP C CA 1
ATOM 9788 C C . ASP C 1 404 ? -21.983 72.204 41.480 1.00 45.02 401 ASP C C 1
ATOM 9789 O O . ASP C 1 404 ? -21.210 72.935 42.093 1.00 44.63 401 ASP C O 1
ATOM 9794 N N . ASN C 1 405 ? -21.768 70.889 41.330 1.00 43.44 402 ASN C N 1
ATOM 9795 C CA . ASN C 1 405 ? -20.590 70.221 41.941 1.00 43.67 402 ASN C CA 1
ATOM 9796 C C . ASN C 1 405 ? -19.779 69.296 41.014 1.00 41.95 402 ASN C C 1
ATOM 9797 O O . ASN C 1 405 ? -18.882 68.604 41.475 1.00 41.45 402 ASN C O 1
ATOM 9802 N N . HIS C 1 406 ? -20.093 69.302 39.720 1.00 40.59 403 HIS C N 1
ATOM 9803 C CA . HIS C 1 406 ? -19.405 68.472 38.708 1.00 40.05 403 HIS C CA 1
ATOM 9804 C C . HIS C 1 406 ? -19.540 66.944 38.862 1.00 39.63 403 HIS C C 1
ATOM 9805 O O . HIS C 1 406 ? -18.798 66.207 38.214 1.00 38.63 403 HIS C O 1
ATOM 9812 N N . LEU C 1 407 ? -20.479 66.475 39.693 1.00 40.22 404 LEU C N 1
ATOM 9813 C CA . LEU C 1 407 ? -20.707 65.034 39.843 1.00 38.92 404 LEU C CA 1
ATOM 9814 C C . LEU C 1 407 ? -21.229 64.528 38.501 1.00 37.02 404 LEU C C 1
ATOM 9815 O O . LEU C 1 407 ? -22.142 65.106 37.929 1.00 35.37 404 LEU C O 1
ATOM 9820 N N . ILE C 1 408 ? -20.603 63.480 37.985 1.00 36.67 405 ILE C N 1
ATOM 9821 C CA . ILE C 1 408 ? -21.023 62.877 36.721 1.00 35.72 405 ILE C CA 1
ATOM 9822 C C . ILE C 1 408 ? -22.289 62.078 37.008 1.00 35.45 405 ILE C C 1
ATOM 9823 O O . ILE C 1 408 ? -22.334 61.323 37.976 1.00 33.94 405 ILE C O 1
ATOM 9828 N N . VAL C 1 409 ? -23.315 62.295 36.183 1.00 35.78 406 VAL C N 1
ATOM 9829 C CA . VAL C 1 409 ? -24.616 61.637 36.345 1.00 36.41 406 VAL C CA 1
ATOM 9830 C C . VAL C 1 409 ? -24.998 60.767 35.154 1.00 37.08 406 VAL C C 1
ATOM 9831 O O . VAL C 1 409 ? -26.058 60.125 35.166 1.00 38.50 406 VAL C O 1
ATOM 9835 N N . GLY C 1 410 ? -24.162 60.749 34.120 1.00 37.03 407 GLY C N 1
ATOM 9836 C CA . GLY C 1 410 ? -24.475 59.930 32.980 1.00 36.24 407 GLY C CA 1
ATOM 9837 C C . GLY C 1 410 ? -23.398 59.876 31.923 1.00 36.11 407 GLY C C 1
ATOM 9838 O O . GLY C 1 410 ? -22.626 60.831 31.734 1.00 35.10 407 GLY C O 1
ATOM 9839 N N . TRP C 1 411 ? -23.347 58.734 31.248 1.00 34.39 408 TRP C N 1
ATOM 9840 C CA . TRP C 1 411 ? -22.427 58.508 30.162 1.00 34.38 408 TRP C CA 1
ATOM 9841 C C . TRP C 1 411 ? -23.190 57.887 29.012 1.00 35.07 408 TRP C C 1
ATOM 9842 O O . TRP C 1 411 ? -24.032 57.015 29.219 1.00 35.69 408 TRP C O 1
ATOM 9853 N N . GLN C 1 412 ? -22.919 58.357 27.806 1.00 35.70 409 GLN C N 1
ATOM 9854 C CA . GLN C 1 412 ? -23.511 57.771 26.613 1.00 36.34 409 GLN C CA 1
ATOM 9855 C C . GLN C 1 412 ? -22.391 57.652 25.616 1.00 37.53 409 GLN C C 1
ATOM 9856 O O . GLN C 1 412 ? -21.407 58.400 25.668 1.00 39.22 409 GLN C O 1
ATOM 9862 N N . ALA C 1 413 ? -22.518 56.689 24.722 1.00 37.41 410 ALA C N 1
ATOM 9863 C CA . ALA C 1 413 ? -21.506 56.491 23.714 1.00 37.47 410 ALA C CA 1
ATOM 9864 C C . ALA C 1 413 ? -22.111 55.740 22.559 1.00 38.02 410 ALA C C 1
ATOM 9865 O O . ALA C 1 413 ? -22.981 54.889 22.750 1.00 39.72 410 ALA C O 1
ATOM 9867 N N . VAL C 1 414 ? -21.673 56.097 21.359 1.00 37.92 411 VAL C N 1
ATOM 9868 C CA . VAL C 1 414 ? -22.116 55.446 20.139 1.00 37.40 411 VAL C CA 1
ATOM 9869 C C . VAL C 1 414 ? -20.861 55.251 19.279 1.00 38.15 411 VAL C C 1
ATOM 9870 O O . VAL C 1 414 ? -20.096 56.193 19.063 1.00 37.87 411 VAL C O 1
ATOM 9874 N N . GLY C 1 415 ? -20.630 54.024 18.838 1.00 38.70 412 GLY C N 1
ATOM 9875 C CA . GLY C 1 415 ? -19.465 53.726 18.014 1.00 42.70 412 GLY C CA 1
ATOM 9876 C C . GLY C 1 415 ? -19.277 52.234 17.816 1.00 45.34 412 GLY C C 1
ATOM 9877 O O . GLY C 1 415 ? -19.984 51.426 18.417 1.00 45.53 412 GLY C O 1
ATOM 9878 N N . ARG C 1 416 ? -18.356 51.865 16.934 1.00 48.55 413 ARG C N 1
ATOM 9879 C CA . ARG C 1 416 ? -18.072 50.465 16.718 1.00 48.68 413 ARG C CA 1
ATOM 9880 C C . ARG C 1 416 ? -17.119 50.072 17.837 1.00 47.22 413 ARG C C 1
ATOM 9881 O O . ARG C 1 416 ? -16.198 50.823 18.171 1.00 47.87 413 ARG C O 1
ATOM 9889 N N . GLY C 1 417 ? -17.389 48.933 18.462 1.00 44.88 414 GLY C N 1
ATOM 9890 C CA . GLY C 1 417 ? -16.549 48.408 19.533 1.00 42.45 414 GLY C CA 1
ATOM 9891 C C . GLY C 1 417 ? -16.446 49.222 20.806 1.00 40.54 414 GLY C C 1
ATOM 9892 O O . GLY C 1 417 ? -15.375 49.275 21.406 1.00 42.76 414 GLY C O 1
ATOM 9893 N N . VAL C 1 418 ? -17.542 49.855 21.226 1.00 38.42 415 VAL C N 1
ATOM 9894 C CA . VAL C 1 418 ? -17.542 50.654 22.470 1.00 36.19 415 VAL C CA 1
ATOM 9895 C C . VAL C 1 418 ? -18.226 49.943 23.652 1.00 34.11 415 VAL C C 1
ATOM 9896 O O . VAL C 1 418 ? -18.263 50.485 24.754 1.00 32.76 415 VAL C O 1
ATOM 9900 N N . SER C 1 419 ? -18.746 48.737 23.415 1.00 33.08 416 SER C N 1
ATOM 9901 C CA . SER C 1 419 ? -19.473 47.971 24.435 1.00 33.91 416 SER C CA 1
ATOM 9902 C C . SER C 1 419 ? -18.757 47.802 25.774 1.00 34.07 416 SER C C 1
ATOM 9903 O O . SER C 1 419 ? -19.381 47.899 26.829 1.00 34.23 416 SER C O 1
ATOM 9906 N N . GLU C 1 420 ? -17.451 47.553 25.732 1.00 34.62 417 GLU C N 1
ATOM 9907 C CA . GLU C 1 420 ? -16.695 47.333 26.958 1.00 35.36 417 GLU C CA 1
ATOM 9908 C C . GLU C 1 420 ? -16.411 48.602 27.780 1.00 35.84 417 GLU C C 1
ATOM 9909 O O . GLU C 1 420 ? -15.873 48.518 28.896 1.00 35.86 417 GLU C O 1
ATOM 9915 N N . LEU C 1 421 ? -16.795 49.771 27.246 1.00 35.10 418 LEU C N 1
ATOM 9916 C CA . LEU C 1 421 ? -16.683 51.022 28.004 1.00 34.45 418 LEU C CA 1
ATOM 9917 C C . LEU C 1 421 ? -17.765 51.023 29.086 1.00 33.78 418 LEU C C 1
ATOM 9918 O O . LEU C 1 421 ? -17.741 51.852 29.980 1.00 34.19 418 LEU C O 1
ATOM 9923 N N . ALA C 1 422 ? -18.712 50.088 28.993 1.00 34.04 419 ALA C N 1
ATOM 9924 C CA . ALA C 1 422 ? -19.790 49.981 29.982 1.00 33.46 419 ALA C CA 1
ATOM 9925 C C . ALA C 1 422 ? -19.275 49.826 31.412 1.00 32.03 419 ALA C C 1
ATOM 9926 O O . ALA C 1 422 ? -19.843 50.405 32.329 1.00 32.68 419 ALA C O 1
ATOM 9928 N N . ALA C 1 423 ? -18.216 49.043 31.596 1.00 31.70 420 ALA C N 1
ATOM 9929 C CA . ALA C 1 423 ? -17.659 48.825 32.932 1.00 32.50 420 ALA C CA 1
ATOM 9930 C C . ALA C 1 423 ? -17.150 50.143 33.504 1.00 32.41 420 ALA C C 1
ATOM 9931 O O . ALA C 1 423 ? -17.349 50.425 34.677 1.00 31.38 420 ALA C O 1
ATOM 9933 N N . ALA C 1 424 ? -16.521 50.963 32.665 1.00 32.69 421 ALA C N 1
ATOM 9934 C CA . ALA C 1 424 ? -16.019 52.258 33.141 1.00 34.12 421 ALA C CA 1
ATOM 9935 C C . ALA C 1 424 ? -17.177 53.174 33.523 1.00 34.07 421 ALA C C 1
ATOM 9936 O O . ALA C 1 424 ? -17.200 53.720 34.624 1.00 34.08 421 ALA C O 1
ATOM 9938 N N . PHE C 1 425 ? -18.151 53.319 32.626 1.00 34.82 422 PHE C N 1
ATOM 9939 C CA . PHE C 1 425 ? -19.284 54.195 32.914 1.00 34.89 422 PHE C CA 1
ATOM 9940 C C . PHE C 1 425 ? -19.963 53.796 34.212 1.00 35.60 422 PHE C C 1
ATOM 9941 O O . PHE C 1 425 ? -20.074 54.590 35.133 1.00 34.36 422 PHE C O 1
ATOM 9949 N N . SER C 1 426 ? -20.369 52.539 34.285 1.00 36.44 423 SER C N 1
ATOM 9950 C CA . SER C 1 426 ? -21.096 52.031 35.442 1.00 37.81 423 SER C CA 1
ATOM 9951 C C . SER C 1 426 ? -20.320 52.135 36.775 1.00 37.29 423 SER C C 1
ATOM 9952 O O . SER C 1 426 ? -20.900 52.502 37.794 1.00 37.79 423 SER C O 1
ATOM 9955 N N . GLN C 1 427 ? -19.026 51.815 36.756 1.00 35.63 424 GLN C N 1
ATOM 9956 C CA . GLN C 1 427 ? -18.189 51.887 37.959 1.00 36.28 424 GLN C CA 1
ATOM 9957 C C . GLN C 1 427 ? -17.933 53.329 38.419 1.00 36.01 424 GLN C C 1
ATOM 9958 O O . GLN C 1 427 ? -17.899 53.595 39.624 1.00 35.56 424 GLN C O 1
ATOM 9964 N N . SER C 1 428 ? -17.750 54.249 37.471 1.00 33.59 425 SER C N 1
ATOM 9965 C CA . SER C 1 428 ? -17.525 55.660 37.815 1.00 33.59 425 SER C CA 1
ATOM 9966 C C . SER C 1 428 ? -18.759 56.249 38.522 1.00 33.81 425 SER C C 1
ATOM 9967 O O . SER C 1 428 ? -18.633 56.995 39.513 1.00 32.01 425 SER C O 1
ATOM 9970 N N . LEU C 1 429 ? -19.951 55.921 38.001 1.00 33.61 426 LEU C N 1
ATOM 9971 C CA . LEU C 1 429 ? -21.216 56.385 38.601 1.00 33.71 426 LEU C CA 1
ATOM 9972 C C . LEU C 1 429 ? -21.377 55.823 40.018 1.00 34.54 426 LEU C C 1
ATOM 9973 O O . LEU C 1 429 ? -21.769 56.542 40.929 1.00 35.53 426 LEU C O 1
ATOM 9978 N N . GLU C 1 430 ? -21.027 54.553 40.197 1.00 35.50 427 GLU C N 1
ATOM 9979 C CA . GLU C 1 430 ? -21.107 53.898 41.496 1.00 37.32 427 GLU C CA 1
ATOM 9980 C C . GLU C 1 430 ? -20.141 54.531 42.515 1.00 38.67 427 GLU C C 1
ATOM 9981 O O . GLU C 1 430 ? -20.448 54.563 43.697 1.00 38.77 427 GLU C O 1
ATOM 9987 N N . MET C 1 431 ? -18.987 55.021 42.050 1.00 40.78 428 MET C N 1
ATOM 9988 C CA . MET C 1 431 ? -17.974 55.671 42.919 1.00 43.82 428 MET C CA 1
ATOM 9989 C C . MET C 1 431 ? -18.219 57.182 43.154 1.00 44.19 428 MET C C 1
ATOM 9990 O O . MET C 1 431 ? -17.570 57.800 44.011 1.00 42.78 428 MET C O 1
ATOM 9995 N N . GLY C 1 432 ? -19.140 57.775 42.395 1.00 41.93 429 GLY C N 1
ATOM 9996 C CA . GLY C 1 432 ? -19.440 59.198 42.538 1.00 41.41 429 GLY C CA 1
ATOM 9997 C C . GLY C 1 432 ? -18.359 60.061 41.915 1.00 41.06 429 GLY C C 1
ATOM 9998 O O . GLY C 1 432 ? -17.990 61.099 42.449 1.00 40.20 429 GLY C O 1
ATOM 9999 N N . ALA C 1 433 ? -17.870 59.627 40.761 1.00 41.33 430 ALA C N 1
ATOM 10000 C CA . ALA C 1 433 ? -16.836 60.343 40.056 1.00 41.18 430 ALA C CA 1
ATOM 10001 C C . ALA C 1 433 ? -17.311 61.714 39.597 1.00 42.06 430 ALA C C 1
ATOM 10002 O O . ALA C 1 433 ? -18.425 61.852 39.101 1.00 41.74 430 ALA C O 1
ATOM 10004 N N . ARG C 1 434 ? -16.443 62.709 39.776 1.00 42.21 431 ARG C N 1
ATOM 10005 C CA . ARG C 1 434 ? -16.673 64.080 39.344 1.00 42.24 431 ARG C CA 1
ATOM 10006 C C . ARG C 1 434 ? -15.888 64.275 38.035 1.00 39.94 431 ARG C C 1
ATOM 10007 O O . ARG C 1 434 ? -15.003 63.486 37.732 1.00 40.18 431 ARG C O 1
ATOM 10015 N N . LEU C 1 435 ? -16.199 65.311 37.262 1.00 38.69 432 LEU C N 1
ATOM 10016 C CA . LEU C 1 435 ? -15.464 65.595 36.014 1.00 38.48 432 LEU C CA 1
ATOM 10017 C C . LEU C 1 435 ? -13.947 65.700 36.236 1.00 39.32 432 LEU C C 1
ATOM 10018 O O . LEU C 1 435 ? -13.161 65.273 35.386 1.00 38.37 432 LEU C O 1
ATOM 10023 N N . GLU C 1 436 ? -13.559 66.283 37.373 1.00 40.71 433 GLU C N 1
ATOM 10024 C CA . GLU C 1 436 ? -12.154 66.459 37.737 1.00 40.82 433 GLU C CA 1
ATOM 10025 C C . GLU C 1 436 ? -11.421 65.125 37.917 1.00 40.67 433 GLU C C 1
ATOM 10026 O O . GLU C 1 436 ? -10.217 65.046 37.657 1.00 40.94 433 GLU C O 1
ATOM 10032 N N . ASP C 1 437 ? -12.142 64.090 38.358 1.00 39.75 434 ASP C N 1
ATOM 10033 C CA . ASP C 1 437 ? -11.550 62.754 38.556 1.00 40.56 434 ASP C CA 1
ATOM 10034 C C . ASP C 1 437 ? -11.200 62.088 37.240 1.00 39.98 434 ASP C C 1
ATOM 10035 O O . ASP C 1 437 ? -10.081 61.604 37.071 1.00 40.93 434 ASP C O 1
ATOM 10040 N N . ILE C 1 438 ? -12.154 62.068 36.312 1.00 39.30 435 ILE C N 1
ATOM 10041 C CA . ILE C 1 438 ? -11.932 61.434 35.005 1.00 38.97 435 ILE C CA 1
ATOM 10042 C C . ILE C 1 438 ? -10.849 62.201 34.261 1.00 39.09 435 ILE C C 1
ATOM 10043 O O . ILE C 1 438 ? -9.912 61.612 33.734 1.00 37.89 435 ILE C O 1
ATOM 10048 N N . GLY C 1 439 ? -10.976 63.525 34.276 1.00 40.74 436 GLY C N 1
ATOM 10049 C CA . GLY C 1 439 ? -10.042 64.419 33.612 1.00 41.75 436 GLY C CA 1
ATOM 10050 C C . GLY C 1 439 ? -8.622 64.300 34.092 1.00 43.45 436 GLY C C 1
ATOM 10051 O O . GLY C 1 439 ? -7.697 64.595 33.343 1.00 47.27 436 GLY C O 1
ATOM 10052 N N . GLY C 1 440 ? -8.448 63.860 35.337 1.00 44.60 437 GLY C N 1
ATOM 10053 C CA . GLY C 1 440 ? -7.116 63.685 35.924 1.00 46.32 437 GLY C CA 1
ATOM 10054 C C . GLY C 1 440 ? -6.561 62.266 35.850 1.00 46.25 437 GLY C C 1
ATOM 10055 O O . GLY C 1 440 ? -5.381 62.049 36.115 1.00 52.67 437 GLY C O 1
ATOM 10056 N N . THR C 1 441 ? -7.410 61.301 35.520 1.00 42.46 438 THR C N 1
ATOM 10057 C CA . THR C 1 441 ? -7.004 59.905 35.411 1.00 40.06 438 THR C CA 1
ATOM 10058 C C . THR C 1 441 ? -6.223 59.654 34.120 1.00 39.20 438 THR C C 1
ATOM 10059 O O . THR C 1 441 ? -6.663 60.053 33.028 1.00 38.09 438 THR C O 1
ATOM 10063 N N . ILE C 1 442 ? -5.074 58.991 34.250 1.00 38.35 439 ILE C N 1
ATOM 10064 C CA . ILE C 1 442 ? -4.254 58.619 33.091 1.00 38.70 439 ILE C CA 1
ATOM 10065 C C . ILE C 1 442 ? -4.967 57.457 32.401 1.00 37.27 439 ILE C C 1
ATOM 10066 O O . ILE C 1 442 ? -5.391 56.513 33.049 1.00 38.04 439 ILE C O 1
ATOM 10071 N N . HIS C 1 443 ? -5.107 57.553 31.086 1.00 37.06 440 HIS C N 1
ATOM 10072 C CA . HIS C 1 443 ? -5.736 56.522 30.273 1.00 35.02 440 HIS C CA 1
ATOM 10073 C C . HIS C 1 443 ? -4.705 56.000 29.282 1.00 35.57 440 HIS C C 1
ATOM 10074 O O . HIS C 1 443 ? -3.994 56.788 28.643 1.00 34.96 440 HIS C O 1
ATOM 10081 N N . ALA C 1 444 ? -4.637 54.671 29.153 1.00 35.49 441 ALA C N 1
ATOM 10082 C CA . ALA C 1 444 ? -3.696 54.031 28.253 1.00 37.20 441 ALA C CA 1
ATOM 10083 C C . ALA C 1 444 ? -3.905 54.461 26.793 1.00 37.55 441 ALA C C 1
ATOM 10084 O O . ALA C 1 444 ? -5.036 54.653 26.334 1.00 35.27 441 ALA C O 1
ATOM 10086 N N . HIS C 1 445 ? -2.791 54.612 26.082 1.00 40.08 442 HIS C N 1
ATOM 10087 C CA . HIS C 1 445 ? -2.809 55.032 24.677 1.00 40.95 442 HIS C CA 1
ATOM 10088 C C . HIS C 1 445 ? -2.340 53.837 23.806 1.00 39.64 442 HIS C C 1
ATOM 10089 O O . HIS C 1 445 ? -1.366 53.180 24.155 1.00 39.68 442 HIS C O 1
ATOM 10096 N N . PRO C 1 446 ? -3.015 53.518 22.702 1.00 40.18 443 PRO C N 1
ATOM 10097 C CA . PRO C 1 446 ? -4.193 54.199 22.203 1.00 39.04 443 PRO C CA 1
ATOM 10098 C C . PRO C 1 446 ? -5.464 53.405 22.523 1.00 38.19 443 PRO C C 1
ATOM 10099 O O . PRO C 1 446 ? -5.519 52.187 22.322 1.00 37.27 443 PRO C O 1
ATOM 10103 N N . THR C 1 447 ? -6.470 54.092 23.044 1.00 36.38 444 THR C N 1
ATOM 10104 C CA . THR C 1 447 ? -7.716 53.438 23.367 1.00 35.40 444 THR C CA 1
ATOM 10105 C C . THR C 1 447 ? -8.874 54.358 23.059 1.00 35.30 444 THR C C 1
ATOM 10106 O O . THR C 1 447 ? -8.722 55.582 23.013 1.00 35.30 444 THR C O 1
ATOM 10110 N N . LEU C 1 448 ? -10.031 53.743 22.816 1.00 36.99 445 LEU C N 1
ATOM 10111 C CA . LEU C 1 448 ? -11.282 54.468 22.604 1.00 34.09 445 LEU C CA 1
ATOM 10112 C C . LEU C 1 448 ? -11.574 55.194 23.910 1.00 33.57 445 LEU C C 1
ATOM 10113 O O . LEU C 1 448 ? -12.060 56.325 23.901 1.00 31.76 445 LEU C O 1
ATOM 10118 N N . GLY C 1 449 ? -11.230 54.541 25.031 1.00 32.91 446 GLY C N 1
ATOM 10119 C CA . GLY C 1 449 ? -11.417 55.105 26.373 1.00 32.67 446 GLY C CA 1
ATOM 10120 C C . GLY C 1 449 ? -10.752 56.445 26.632 1.00 32.78 446 GLY C C 1
ATOM 10121 O O . GLY C 1 449 ? -11.059 57.109 27.605 1.00 33.08 446 GLY C O 1
ATOM 10122 N N . GLU C 1 450 ? -9.787 56.820 25.808 1.00 35.02 447 GLU C N 1
ATOM 10123 C CA . GLU C 1 450 ? -9.174 58.138 25.945 1.00 36.12 447 GLU C CA 1
ATOM 10124 C C . GLU C 1 450 ? -10.238 59.226 25.710 1.00 35.43 447 GLU C C 1
ATOM 10125 O O . GLU C 1 450 ? -10.137 60.317 26.252 1.00 35.32 447 GLU C O 1
ATOM 10131 N N . ALA C 1 451 ? -11.263 58.904 24.925 1.00 34.92 448 ALA C N 1
ATOM 10132 C CA . ALA C 1 451 ? -12.339 59.857 24.637 1.00 36.20 448 ALA C CA 1
ATOM 10133 C C . ALA C 1 451 ? -13.160 60.225 25.881 1.00 36.84 448 ALA C C 1
ATOM 10134 O O . ALA C 1 451 ? -13.765 61.301 25.914 1.00 37.28 448 ALA C O 1
ATOM 10136 N N . LEU C 1 452 ? -13.184 59.350 26.896 1.00 36.57 449 LEU C N 1
ATOM 10137 C CA . LEU C 1 452 ? -13.919 59.645 28.139 1.00 36.29 449 LEU C CA 1
ATOM 10138 C C . LEU C 1 452 ? -13.217 60.811 28.839 1.00 35.56 449 LEU C C 1
ATOM 10139 O O . LEU C 1 452 ? -13.858 61.743 29.313 1.00 36.39 449 LEU C O 1
ATOM 10144 N N . GLN C 1 453 ? -11.891 60.737 28.898 1.00 33.92 450 GLN C N 1
ATOM 10145 C CA . GLN C 1 453 ? -11.094 61.770 29.532 1.00 33.88 450 GLN C CA 1
ATOM 10146 C C . GLN C 1 453 ? -11.237 63.090 28.808 1.00 34.39 450 GLN C C 1
ATOM 10147 O O . GLN C 1 453 ? -11.385 64.110 29.450 1.00 33.57 450 GLN C O 1
ATOM 10153 N N . GLU C 1 454 ? -11.184 63.057 27.475 1.00 36.96 451 GLU C N 1
ATOM 10154 C CA . GLU C 1 454 ? -11.320 64.268 26.643 1.00 38.75 451 GLU C CA 1
ATOM 10155 C C . GLU C 1 454 ? -12.696 64.881 26.814 1.00 37.15 451 GLU C C 1
ATOM 10156 O O . GLU C 1 454 ? -12.835 66.111 26.881 1.00 37.47 451 GLU C O 1
ATOM 10162 N N . ALA C 1 455 ? -13.722 64.026 26.846 1.00 34.96 452 ALA C N 1
ATOM 10163 C CA . ALA C 1 455 ? -15.084 64.508 27.044 1.00 33.99 452 ALA C CA 1
ATOM 10164 C C . ALA C 1 455 ? -15.169 65.234 28.380 1.00 33.83 452 ALA C C 1
ATOM 10165 O O . ALA C 1 455 ? -15.688 66.360 28.436 1.00 33.98 452 ALA C O 1
ATOM 10167 N N . ALA C 1 456 ? -14.626 64.620 29.437 1.00 32.15 453 ALA C N 1
ATOM 10168 C CA . ALA C 1 456 ? -14.655 65.238 30.782 1.00 33.98 453 ALA C CA 1
ATOM 10169 C C . ALA C 1 456 ? -13.929 66.576 30.839 1.00 34.92 453 ALA C C 1
ATOM 10170 O O . ALA C 1 456 ? -14.414 67.494 31.451 1.00 34.62 453 ALA C O 1
ATOM 10172 N N . LEU C 1 457 ? -12.762 66.662 30.206 1.00 37.93 454 LEU C N 1
ATOM 10173 C CA . LEU C 1 457 ? -11.973 67.897 30.189 1.00 41.48 454 LEU C CA 1
ATOM 10174 C C . LEU C 1 457 ? -12.683 69.022 29.432 1.00 42.31 454 LEU C C 1
ATOM 10175 O O . LEU C 1 457 ? -12.660 70.176 29.853 1.00 43.37 454 LEU C O 1
ATOM 10180 N N . ARG C 1 458 ? -13.322 68.663 28.327 1.00 43.15 455 ARG C N 1
ATOM 10181 C CA . ARG C 1 458 ? -14.071 69.609 27.501 1.00 43.67 455 ARG C CA 1
ATOM 10182 C C . ARG C 1 458 ? -15.264 70.193 28.287 1.00 43.24 455 ARG C C 1
ATOM 10183 O O . ARG C 1 458 ? -15.546 71.385 28.198 1.00 42.37 455 ARG C O 1
ATOM 10191 N N . ALA C 1 459 ? -15.952 69.349 29.062 1.00 41.71 456 ALA C N 1
ATOM 10192 C CA . ALA C 1 459 ? -17.073 69.804 29.884 1.00 40.81 456 ALA C CA 1
ATOM 10193 C C . ALA C 1 459 ? -16.546 70.672 31.024 1.00 42.19 456 ALA C C 1
ATOM 10194 O O . ALA C 1 459 ? -17.123 71.709 31.361 1.00 44.45 456 ALA C O 1
ATOM 10196 N N . LEU C 1 460 ? -15.444 70.229 31.615 1.00 41.07 457 LEU C N 1
ATOM 10197 C CA . LEU C 1 460 ? -14.825 70.944 32.717 1.00 42.44 457 LEU C CA 1
ATOM 10198 C C . LEU C 1 460 ? -14.355 72.332 32.259 1.00 43.53 457 LEU C C 1
ATOM 10199 O O . LEU C 1 460 ? -14.405 73.286 33.035 1.00 46.11 457 LEU C O 1
ATOM 10204 N N . GLY C 1 461 ? -13.908 72.428 30.999 1.00 42.86 458 GLY C N 1
ATOM 10205 C CA . GLY C 1 461 ? -13.465 73.696 30.409 1.00 43.59 458 GLY C CA 1
ATOM 10206 C C . GLY C 1 461 ? -14.603 74.699 30.359 1.00 43.54 458 GLY C C 1
ATOM 10207 O O . GLY C 1 461 ? -14.410 75.899 30.603 1.00 44.85 458 GLY C O 1
ATOM 10208 N N . HIS C 1 462 ? -15.798 74.209 30.038 1.00 42.57 459 HIS C N 1
ATOM 10209 C CA . HIS C 1 462 ? -16.967 75.068 30.012 1.00 44.15 459 HIS C CA 1
ATOM 10210 C C . HIS C 1 462 ? -17.282 75.490 31.440 1.00 43.63 459 HIS C C 1
ATOM 10211 O O . HIS C 1 462 ? -17.520 76.675 31.712 1.00 41.87 459 HIS C O 1
ATOM 10218 N N . ALA C 1 463 ? -17.241 74.510 32.348 1.00 41.56 460 ALA C N 1
ATOM 10219 C CA . ALA C 1 463 ? -17.515 74.755 33.764 1.00 41.32 460 ALA C CA 1
ATOM 10220 C C . ALA C 1 463 ? -16.573 75.783 34.425 1.00 42.43 460 ALA C C 1
ATOM 10221 O O . ALA C 1 463 ? -16.991 76.479 35.327 1.00 41.91 460 ALA C O 1
ATOM 10223 N N . LEU C 1 464 ? -15.315 75.868 33.982 1.00 43.87 461 LEU C N 1
ATOM 10224 C CA . LEU C 1 464 ? -14.344 76.828 34.557 1.00 46.25 461 LEU C CA 1
ATOM 10225 C C . LEU C 1 464 ? -14.198 78.150 33.766 1.00 47.99 461 LEU C C 1
ATOM 10226 O O . LEU C 1 464 ? -13.501 79.069 34.214 1.00 48.95 461 LEU C O 1
ATOM 10231 N N . HIS C 1 465 ? -14.856 78.251 32.607 1.00 47.21 462 HIS C N 1
ATOM 10232 C CA . HIS C 1 465 ? -14.780 79.463 31.772 1.00 47.29 462 HIS C CA 1
ATOM 10233 C C . HIS C 1 465 ? -15.295 80.666 32.556 1.00 48.39 462 HIS C C 1
ATOM 10234 O O . HIS C 1 465 ? -16.144 80.509 33.424 1.00 46.95 462 HIS C O 1
ATOM 10241 N N . VAL C 1 466 ? -14.774 81.862 32.274 1.00 51.69 463 VAL C N 1
ATOM 10242 C CA . VAL C 1 466 ? -15.269 83.062 32.967 1.00 53.50 463 VAL C CA 1
ATOM 10243 C C . VAL C 1 466 ? -16.711 83.345 32.503 1.00 54.33 463 VAL C C 1
ATOM 10244 O O . VAL C 1 466 ? -17.520 83.917 33.240 1.00 54.47 463 VAL C O 1
ATOM 10249 N N . LYS D 1 5 ? 19.657 86.003 15.169 1.00 111.62 2 LYS D N 1
ATOM 10250 C CA . LYS D 1 5 ? 19.285 86.876 16.327 1.00 111.29 2 LYS D CA 1
ATOM 10251 C C . LYS D 1 5 ? 18.862 86.045 17.541 1.00 104.13 2 LYS D C 1
ATOM 10252 O O . LYS D 1 5 ? 18.307 84.957 17.392 1.00 99.19 2 LYS D O 1
ATOM 10258 N N . ASN D 1 6 ? 19.138 86.572 18.736 1.00 103.34 3 ASN D N 1
ATOM 10259 C CA . ASN D 1 6 ? 18.782 85.908 19.999 1.00 98.47 3 ASN D CA 1
ATOM 10260 C C . ASN D 1 6 ? 17.272 85.940 20.263 1.00 94.30 3 ASN D C 1
ATOM 10261 O O . ASN D 1 6 ? 16.601 86.944 19.994 1.00 95.25 3 ASN D O 1
ATOM 10266 N N . GLU D 1 7 ? 16.757 84.838 20.806 1.00 88.29 4 GLU D N 1
ATOM 10267 C CA . GLU D 1 7 ? 15.337 84.700 21.142 1.00 83.14 4 GLU D CA 1
ATOM 10268 C C . GLU D 1 7 ? 15.220 84.209 22.568 1.00 77.69 4 GLU D C 1
ATOM 10269 O O . GLU D 1 7 ? 16.189 83.714 23.142 1.00 75.68 4 GLU D O 1
ATOM 10275 N N . HIS D 1 8 ? 14.038 84.367 23.148 1.00 75.97 5 HIS D N 1
ATOM 10276 C CA . HIS D 1 8 ? 13.796 83.894 24.508 1.00 74.30 5 HIS D CA 1
ATOM 10277 C C . HIS D 1 8 ? 12.328 83.523 24.728 1.00 70.37 5 HIS D C 1
ATOM 10278 O O . HIS D 1 8 ? 11.439 83.979 24.006 1.00 69.95 5 HIS D O 1
ATOM 10285 N N . THR D 1 9 ? 12.109 82.655 25.710 1.00 67.32 6 THR D N 1
ATOM 10286 C CA . THR D 1 9 ? 10.775 82.219 26.127 1.00 64.82 6 THR D CA 1
ATOM 10287 C C . THR D 1 9 ? 10.851 81.824 27.578 1.00 61.64 6 THR D C 1
ATOM 10288 O O . THR D 1 9 ? 11.900 81.951 28.210 1.00 61.63 6 THR D O 1
ATOM 10292 N N . THR D 1 10 ? 9.721 81.380 28.111 1.00 58.30 7 THR D N 1
ATOM 10293 C CA . THR D 1 10 ? 9.661 80.924 29.477 1.00 56.18 7 THR D CA 1
ATOM 10294 C C . THR D 1 10 ? 9.944 79.420 29.474 1.00 53.56 7 THR D C 1
ATOM 10295 O O . THR D 1 10 ? 10.761 78.936 30.251 1.00 54.87 7 THR D O 1
ATOM 10299 N N . LEU D 1 11 ? 9.281 78.699 28.573 1.00 50.45 8 LEU D N 1
ATOM 10300 C CA . LEU D 1 11 ? 9.420 77.256 28.487 1.00 48.56 8 LEU D CA 1
ATOM 10301 C C . LEU D 1 11 ? 9.960 76.833 27.130 1.00 49.43 8 LEU D C 1
ATOM 10302 O O . LEU D 1 11 ? 9.343 77.112 26.099 1.00 50.03 8 LEU D O 1
ATOM 10307 N N . LEU D 1 12 ? 11.120 76.178 27.134 1.00 49.29 9 LEU D N 1
ATOM 10308 C CA . LEU D 1 12 ? 11.720 75.664 25.909 1.00 50.19 9 LEU D CA 1
ATOM 10309 C C . LEU D 1 12 ? 11.593 74.148 26.012 1.00 48.16 9 LEU D C 1
ATOM 10310 O O . LEU D 1 12 ? 12.163 73.535 26.931 1.00 47.72 9 LEU D O 1
ATOM 10315 N N . VAL D 1 13 ? 10.832 73.552 25.095 1.00 45.63 10 VAL D N 1
ATOM 10316 C CA . VAL D 1 13 ? 10.620 72.113 25.110 1.00 45.02 10 VAL D CA 1
ATOM 10317 C C . VAL D 1 13 ? 11.436 71.449 24.028 1.00 46.15 10 VAL D C 1
ATOM 10318 O O . VAL D 1 13 ? 11.290 71.772 22.852 1.00 46.94 10 VAL D O 1
ATOM 10322 N N . ILE D 1 14 ? 12.299 70.516 24.415 1.00 47.40 11 ILE D N 1
ATOM 10323 C CA . ILE D 1 14 ? 13.088 69.791 23.427 1.00 48.24 11 ILE D CA 1
ATOM 10324 C C . ILE D 1 14 ? 12.393 68.457 23.160 1.00 46.73 11 ILE D C 1
ATOM 10325 O O . ILE D 1 14 ? 12.380 67.570 24.013 1.00 46.00 11 ILE D O 1
ATOM 10330 N N . GLY D 1 15 ? 11.795 68.353 21.973 1.00 46.76 12 GLY D N 1
ATOM 10331 C CA . GLY D 1 15 ? 11.143 67.135 21.519 1.00 46.47 12 GLY D CA 1
ATOM 10332 C C . GLY D 1 15 ? 9.658 67.281 21.298 1.00 45.41 12 GLY D C 1
ATOM 10333 O O . GLY D 1 15 ? 8.941 67.680 22.201 1.00 42.97 12 GLY D O 1
ATOM 10334 N N . GLY D 1 16 ? 9.201 66.918 20.098 1.00 46.41 13 GLY D N 1
ATOM 10335 C CA . GLY D 1 16 ? 7.781 67.001 19.724 1.00 45.95 13 GLY D CA 1
ATOM 10336 C C . GLY D 1 16 ? 6.975 65.708 19.813 1.00 45.17 13 GLY D C 1
ATOM 10337 O O . GLY D 1 16 ? 6.003 65.539 19.076 1.00 44.38 13 GLY D O 1
ATOM 10338 N N . GLY D 1 17 ? 7.379 64.794 20.696 1.00 44.88 14 GLY D N 1
ATOM 10339 C CA . GLY D 1 17 ? 6.644 63.536 20.904 1.00 44.53 14 GLY D CA 1
ATOM 10340 C C . GLY D 1 17 ? 5.518 63.782 21.912 1.00 43.78 14 GLY D C 1
ATOM 10341 O O . GLY D 1 17 ? 5.309 64.936 22.343 1.00 42.79 14 GLY D O 1
ATOM 10342 N N . PRO D 1 18 ? 4.783 62.714 22.300 1.00 42.34 15 PRO D N 1
ATOM 10343 C CA . PRO D 1 18 ? 3.684 62.776 23.267 1.00 41.62 15 PRO D CA 1
ATOM 10344 C C . PRO D 1 18 ? 4.001 63.617 24.511 1.00 41.28 15 PRO D C 1
ATOM 10345 O O . PRO D 1 18 ? 3.167 64.415 24.952 1.00 41.53 15 PRO D O 1
ATOM 10349 N N . GLY D 1 19 ? 5.192 63.447 25.066 1.00 40.01 16 GLY D N 1
ATOM 10350 C CA . GLY D 1 19 ? 5.571 64.208 26.238 1.00 39.84 16 GLY D CA 1
ATOM 10351 C C . GLY D 1 19 ? 5.666 65.674 25.888 1.00 39.33 16 GLY D C 1
ATOM 10352 O O . GLY D 1 19 ? 5.023 66.539 26.505 1.00 38.01 16 GLY D O 1
ATOM 10353 N N . GLY D 1 20 ? 6.448 65.935 24.858 1.00 39.71 17 GLY D N 1
ATOM 10354 C CA . GLY D 1 20 ? 6.686 67.271 24.397 1.00 39.59 17 GLY D CA 1
ATOM 10355 C C . GLY D 1 20 ? 5.487 68.059 23.929 1.00 39.42 17 GLY D C 1
ATOM 10356 O O . GLY D 1 20 ? 5.253 69.161 24.434 1.00 38.76 17 GLY D O 1
ATOM 10357 N N . TYR D 1 21 ? 4.712 67.505 22.994 1.00 39.14 18 TYR D N 1
ATOM 10358 C CA . TYR D 1 21 ? 3.603 68.276 22.452 1.00 39.65 18 TYR D CA 1
ATOM 10359 C C . TYR D 1 21 ? 2.474 68.479 23.439 1.00 37.91 18 TYR D C 1
ATOM 10360 O O . TYR D 1 21 ? 1.831 69.509 23.400 1.00 39.86 18 TYR D O 1
ATOM 10369 N N . VAL D 1 22 ? 2.244 67.523 24.332 1.00 37.66 19 VAL D N 1
ATOM 10370 C CA . VAL D 1 22 ? 1.185 67.664 25.340 1.00 36.43 19 VAL D CA 1
ATOM 10371 C C . VAL D 1 22 ? 1.594 68.708 26.389 1.00 36.36 19 VAL D C 1
ATOM 10372 O O . VAL D 1 22 ? 0.774 69.536 26.780 1.00 35.91 19 VAL D O 1
ATOM 10376 N N . ALA D 1 23 ? 2.856 68.665 26.818 1.00 36.64 20 ALA D N 1
ATOM 10377 C CA . ALA D 1 23 ? 3.397 69.629 27.777 1.00 36.42 20 ALA D CA 1
ATOM 10378 C C . ALA D 1 23 ? 3.306 71.033 27.189 1.00 36.41 20 ALA D C 1
ATOM 10379 O O . ALA D 1 23 ? 2.920 71.967 27.878 1.00 36.44 20 ALA D O 1
ATOM 10381 N N . ALA D 1 24 ? 3.655 71.153 25.905 1.00 37.27 21 ALA D N 1
ATOM 10382 C CA . ALA D 1 24 ? 3.609 72.429 25.173 1.00 38.43 21 ALA D CA 1
ATOM 10383 C C . ALA D 1 24 ? 2.191 72.976 25.054 1.00 38.70 21 ALA D C 1
ATOM 10384 O O . ALA D 1 24 ? 1.950 74.157 25.325 1.00 39.64 21 ALA D O 1
ATOM 10386 N N . ILE D 1 25 ? 1.271 72.109 24.626 1.00 39.10 22 ILE D N 1
ATOM 10387 C CA . ILE D 1 25 ? -0.153 72.449 24.476 1.00 39.23 22 ILE D CA 1
ATOM 10388 C C . ILE D 1 25 ? -0.728 72.969 25.785 1.00 39.04 22 ILE D C 1
ATOM 10389 O O . ILE D 1 25 ? -1.301 74.064 25.813 1.00 40.77 22 ILE D O 1
ATOM 10394 N N . ARG D 1 26 ? -0.567 72.205 26.865 1.00 37.21 23 ARG D N 1
ATOM 10395 C CA . ARG D 1 26 ? -1.084 72.631 28.168 1.00 36.72 23 ARG D CA 1
ATOM 10396 C C . ARG D 1 26 ? -0.453 73.930 28.652 1.00 36.27 23 ARG D C 1
ATOM 10397 O O . ARG D 1 26 ? -1.134 74.769 29.228 1.00 35.81 23 ARG D O 1
ATOM 10405 N N . ALA D 1 27 ? 0.855 74.069 28.443 1.00 36.16 24 ALA D N 1
ATOM 10406 C CA . ALA D 1 27 ? 1.579 75.248 28.870 1.00 35.89 24 ALA D CA 1
ATOM 10407 C C . ALA D 1 27 ? 1.007 76.442 28.141 1.00 37.26 24 ALA D C 1
ATOM 10408 O O . ALA D 1 27 ? 0.719 77.474 28.760 1.00 37.52 24 ALA D O 1
ATOM 10410 N N . GLY D 1 28 ? 0.812 76.283 26.828 1.00 36.93 25 GLY D N 1
ATOM 10411 C CA . GLY D 1 28 ? 0.246 77.344 25.987 1.00 37.85 25 GLY D CA 1
ATOM 10412 C C . GLY D 1 28 ? -1.149 77.726 26.421 1.00 37.53 25 GLY D C 1
ATOM 10413 O O . GLY D 1 28 ? -1.479 78.904 26.448 1.00 38.54 25 GLY D O 1
ATOM 10414 N N . GLN D 1 29 ? -1.961 76.730 26.771 1.00 37.16 26 GLN D N 1
ATOM 10415 C CA . GLN D 1 29 ? -3.327 76.965 27.279 1.00 38.69 26 GLN D CA 1
ATOM 10416 C C . GLN D 1 29 ? -3.304 77.664 28.634 1.00 39.02 26 GLN D C 1
ATOM 10417 O O . GLN D 1 29 ? -4.237 78.407 28.967 1.00 41.48 26 GLN D O 1
ATOM 10423 N N . LEU D 1 30 ? -2.249 77.424 29.414 1.00 37.66 27 LEU D N 1
ATOM 10424 C CA . LEU D 1 30 ? -2.086 78.077 30.724 1.00 37.69 27 LEU D CA 1
ATOM 10425 C C . LEU D 1 30 ? -1.405 79.455 30.604 1.00 38.81 27 LEU D C 1
ATOM 10426 O O . LEU D 1 30 ? -1.140 80.098 31.608 1.00 39.20 27 LEU D O 1
ATOM 10431 N N . GLY D 1 31 ? -1.134 79.899 29.375 1.00 40.23 28 GLY D N 1
ATOM 10432 C CA . GLY D 1 31 ? -0.525 81.206 29.134 1.00 42.07 28 GLY D CA 1
ATOM 10433 C C . GLY D 1 31 ? 0.971 81.295 29.394 1.00 42.06 28 GLY D C 1
ATOM 10434 O O . GLY D 1 31 ? 1.484 82.354 29.730 1.00 42.75 28 GLY D O 1
ATOM 10435 N N . ILE D 1 32 ? 1.668 80.180 29.257 1.00 41.71 29 ILE D N 1
ATOM 10436 C CA . ILE D 1 32 ? 3.117 80.161 29.456 1.00 42.36 29 ILE D CA 1
ATOM 10437 C C . ILE D 1 32 ? 3.766 80.292 28.082 1.00 43.58 29 ILE D C 1
ATOM 10438 O O . ILE D 1 32 ? 3.575 79.402 27.238 1.00 41.15 29 ILE D O 1
ATOM 10443 N N . PRO D 1 33 ? 4.490 81.408 27.827 1.00 45.99 30 PRO D N 1
ATOM 10444 C CA . PRO D 1 33 ? 5.190 81.545 26.535 1.00 48.02 30 PRO D CA 1
ATOM 10445 C C . PRO D 1 33 ? 6.043 80.297 26.303 1.00 47.96 30 PRO D C 1
ATOM 10446 O O . PRO D 1 33 ? 6.912 79.994 27.124 1.00 46.96 30 PRO D O 1
ATOM 10450 N N . THR D 1 34 ? 5.767 79.571 25.215 1.00 49.58 31 THR D N 1
ATOM 10451 C CA . THR D 1 34 ? 6.440 78.300 24.948 1.00 50.80 31 THR D CA 1
ATOM 10452 C C . THR D 1 34 ? 6.893 78.095 23.507 1.00 52.00 31 THR D C 1
ATOM 10453 O O . THR D 1 34 ? 6.204 78.473 22.568 1.00 52.64 31 THR D O 1
ATOM 10457 N N . VAL D 1 35 ? 8.065 77.478 23.367 1.00 52.87 32 VAL D N 1
ATOM 10458 C CA . VAL D 1 35 ? 8.642 77.125 22.077 1.00 55.03 32 VAL D CA 1
ATOM 10459 C C . VAL D 1 35 ? 9.032 75.654 22.132 1.00 54.24 32 VAL D C 1
ATOM 10460 O O . VAL D 1 35 ? 9.792 75.248 23.016 1.00 55.49 32 VAL D O 1
ATOM 10464 N N . LEU D 1 36 ? 8.486 74.866 21.206 1.00 52.81 33 LEU D N 1
ATOM 10465 C CA . LEU D 1 36 ? 8.794 73.443 21.091 1.00 51.24 33 LEU D CA 1
ATOM 10466 C C . LEU D 1 36 ? 9.677 73.232 19.851 1.00 52.91 33 LEU D C 1
ATOM 10467 O O . LEU D 1 36 ? 9.400 73.780 18.772 1.00 52.45 33 LEU D O 1
ATOM 10472 N N . VAL D 1 37 ? 10.735 72.439 20.028 1.00 51.07 34 VAL D N 1
ATOM 10473 C CA . VAL D 1 37 ? 11.703 72.153 18.978 1.00 53.13 34 VAL D CA 1
ATOM 10474 C C . VAL D 1 37 ? 11.660 70.662 18.573 1.00 52.17 34 VAL D C 1
ATOM 10475 O O . VAL D 1 37 ? 11.841 69.775 19.420 1.00 50.04 34 VAL D O 1
ATOM 10479 N N . GLU D 1 38 ? 11.432 70.406 17.280 1.00 53.00 35 GLU D N 1
ATOM 10480 C CA . GLU D 1 38 ? 11.349 69.046 16.728 1.00 52.25 35 GLU D CA 1
ATOM 10481 C C . GLU D 1 38 ? 12.152 68.916 15.433 1.00 55.55 35 GLU D C 1
ATOM 10482 O O . GLU D 1 38 ? 11.892 69.606 14.452 1.00 56.97 35 GLU D O 1
ATOM 10488 N N . ARG D 1 39 ? 13.109 67.996 15.444 1.00 57.94 36 ARG D N 1
ATOM 10489 C CA . ARG D 1 39 ? 13.984 67.748 14.291 1.00 63.16 36 ARG D CA 1
ATOM 10490 C C . ARG D 1 39 ? 13.342 66.978 13.133 1.00 64.24 36 ARG D C 1
ATOM 10491 O O . ARG D 1 39 ? 13.661 67.250 11.979 1.00 66.61 36 ARG D O 1
ATOM 10499 N N . ASP D 1 40 ? 12.462 66.019 13.443 1.00 62.97 37 ASP D N 1
ATOM 10500 C CA . ASP D 1 40 ? 11.816 65.168 12.425 1.00 64.21 37 ASP D CA 1
ATOM 10501 C C . ASP D 1 40 ? 10.317 65.516 12.292 1.00 63.91 37 ASP D C 1
ATOM 10502 O O . ASP D 1 40 ? 9.999 66.577 11.763 1.00 66.71 37 ASP D O 1
ATOM 10507 N N . ARG D 1 41 ? 9.414 64.634 12.740 1.00 62.15 38 ARG D N 1
ATOM 10508 C CA . ARG D 1 41 ? 7.963 64.882 12.688 1.00 61.83 38 ARG D CA 1
ATOM 10509 C C . ARG D 1 41 ? 7.362 65.115 14.060 1.00 58.42 38 ARG D C 1
ATOM 10510 O O . ARG D 1 41 ? 7.862 64.609 15.066 1.00 57.45 38 ARG D O 1
ATOM 10518 N N . LEU D 1 42 ? 6.259 65.860 14.085 1.00 52.70 39 LEU D N 1
ATOM 10519 C CA . LEU D 1 42 ? 5.520 66.069 15.321 1.00 49.71 39 LEU D CA 1
ATOM 10520 C C . LEU D 1 42 ? 4.811 64.755 15.586 1.00 46.45 39 LEU D C 1
ATOM 10521 O O . LEU D 1 42 ? 4.436 64.042 14.648 1.00 44.48 39 LEU D O 1
ATOM 10526 N N . GLY D 1 43 ? 4.658 64.424 16.861 1.00 44.55 40 GLY D N 1
ATOM 10527 C CA . GLY D 1 43 ? 4.019 63.169 17.259 1.00 43.47 40 GLY D CA 1
ATOM 10528 C C . GLY D 1 43 ? 5.036 62.150 17.735 1.00 43.19 40 GLY D C 1
ATOM 10529 O O . GLY D 1 43 ? 4.670 61.126 18.305 1.00 41.05 40 GLY D O 1
ATOM 10530 N N . GLY D 1 44 ? 6.317 62.434 17.489 1.00 44.23 41 GLY D N 1
ATOM 10531 C CA . GLY D 1 44 ? 7.398 61.564 17.909 1.00 45.25 41 GLY D CA 1
ATOM 10532 C C . GLY D 1 44 ? 7.275 60.106 17.499 1.00 45.49 41 GLY D C 1
ATOM 10533 O O . GLY D 1 44 ? 6.767 59.774 16.417 1.00 45.43 41 GLY D O 1
ATOM 10534 N N . THR D 1 45 ? 7.762 59.241 18.379 1.00 44.34 42 THR D N 1
ATOM 10535 C CA . THR D 1 45 ? 7.744 57.813 18.141 1.00 43.06 42 THR D CA 1
ATOM 10536 C C . THR D 1 45 ? 6.326 57.292 18.130 1.00 43.17 42 THR D C 1
ATOM 10537 O O . THR D 1 45 ? 5.936 56.531 17.245 1.00 43.23 42 THR D O 1
ATOM 10541 N N . CYS D 1 46 ? 5.549 57.734 19.104 1.00 42.82 43 CYS D N 1
ATOM 10542 C CA . CYS D 1 46 ? 4.191 57.252 19.252 1.00 44.17 43 CYS D CA 1
ATOM 10543 C C . CYS D 1 46 ? 3.319 57.302 17.985 1.00 44.23 43 CYS D C 1
ATOM 10544 O O . CYS D 1 46 ? 2.737 56.282 17.599 1.00 44.88 43 CYS D O 1
ATOM 10547 N N . LEU D 1 47 ? 3.238 58.466 17.343 1.00 43.94 44 LEU D N 1
ATOM 10548 C CA . LEU D 1 47 ? 2.395 58.624 16.145 1.00 44.28 44 LEU D CA 1
ATOM 10549 C C . LEU D 1 47 ? 2.995 58.174 14.825 1.00 42.93 44 LEU D C 1
ATOM 10550 O O . LEU D 1 47 ? 2.273 57.678 13.959 1.00 42.71 44 LEU D O 1
ATOM 10555 N N . ASN D 1 48 ? 4.301 58.373 14.660 1.00 42.51 45 ASN D N 1
ATOM 10556 C CA . ASN D 1 48 ? 4.972 58.102 13.382 1.00 43.27 45 ASN D CA 1
ATOM 10557 C C . ASN D 1 48 ? 5.536 56.712 13.174 1.00 42.38 45 ASN D C 1
ATOM 10558 O O . ASN D 1 48 ? 5.493 56.200 12.048 1.00 41.12 45 ASN D O 1
ATOM 10563 N N . ILE D 1 49 ? 6.053 56.110 14.249 1.00 41.17 46 ILE D N 1
ATOM 10564 C CA . ILE D 1 49 ? 6.716 54.798 14.170 1.00 42.17 46 ILE D CA 1
ATOM 10565 C C . ILE D 1 49 ? 6.576 53.900 15.421 1.00 40.55 46 ILE D C 1
ATOM 10566 O O . ILE D 1 49 ? 7.438 53.062 15.677 1.00 40.85 46 ILE D O 1
ATOM 10571 N N . GLY D 1 50 ? 5.494 54.075 16.183 1.00 40.89 47 GLY D N 1
ATOM 10572 C CA . GLY D 1 50 ? 5.246 53.299 17.409 1.00 40.25 47 GLY D CA 1
ATOM 10573 C C . GLY D 1 50 ? 3.791 52.921 17.643 1.00 40.40 47 GLY D C 1
ATOM 10574 O O . GLY D 1 50 ? 3.242 52.088 16.911 1.00 41.94 47 GLY D O 1
ATOM 10575 N N . CYS D 1 51 ? 3.167 53.547 18.646 1.00 40.19 48 CYS D N 1
ATOM 10576 C CA . CYS D 1 51 ? 1.771 53.268 19.039 1.00 41.01 48 CYS D CA 1
ATOM 10577 C C . CYS D 1 51 ? 0.806 53.116 17.852 1.00 40.28 48 CYS D C 1
ATOM 10578 O O . CYS D 1 51 ? 0.301 52.029 17.601 1.00 37.97 48 CYS D O 1
ATOM 10581 N N . ILE D 1 52 ? 0.560 54.217 17.133 1.00 38.98 49 ILE D N 1
ATOM 10582 C CA . ILE D 1 52 ? -0.405 54.215 16.031 1.00 38.98 49 ILE D CA 1
ATOM 10583 C C . ILE D 1 52 ? -0.108 53.217 14.886 1.00 39.01 49 ILE D C 1
ATOM 10584 O O . ILE D 1 52 ? -0.985 52.440 14.525 1.00 38.68 49 ILE D O 1
ATOM 10589 N N . PRO D 1 53 ? 1.104 53.244 14.317 1.00 38.97 50 PRO D N 1
ATOM 10590 C CA . PRO D 1 53 ? 1.414 52.301 13.227 1.00 40.59 50 PRO D CA 1
ATOM 10591 C C . PRO D 1 53 ? 1.251 50.806 13.584 1.00 40.38 50 PRO D C 1
ATOM 10592 O O . PRO D 1 53 ? 0.727 50.039 12.767 1.00 40.27 50 PRO D O 1
ATOM 10596 N N . SER D 1 54 ? 1.705 50.398 14.770 1.00 38.72 51 SER D N 1
ATOM 10597 C CA . SER D 1 54 ? 1.584 48.992 15.185 1.00 39.48 51 SER D CA 1
ATOM 10598 C C . SER D 1 54 ? 0.112 48.564 15.370 1.00 38.76 51 SER D C 1
ATOM 10599 O O . SER D 1 54 ? -0.281 47.477 14.945 1.00 38.33 51 SER D O 1
ATOM 10602 N N . LYS D 1 55 ? -0.699 49.429 15.967 1.00 38.07 52 LYS D N 1
ATOM 10603 C CA . LYS D 1 55 ? -2.115 49.119 16.165 1.00 38.74 52 LYS D CA 1
ATOM 10604 C C . LYS D 1 55 ? -2.831 49.092 14.816 1.00 38.05 52 LYS D C 1
ATOM 10605 O O . LYS D 1 55 ? -3.712 48.253 14.601 1.00 36.43 52 LYS D O 1
ATOM 10611 N N . ALA D 1 56 ? -2.406 49.968 13.899 1.00 37.46 53 ALA D N 1
ATOM 10612 C CA . ALA D 1 56 ? -2.959 49.997 12.545 1.00 37.62 53 ALA D CA 1
ATOM 10613 C C . ALA D 1 56 ? -2.683 48.655 11.839 1.00 37.02 53 ALA D C 1
ATOM 10614 O O . ALA D 1 56 ? -3.592 48.037 11.294 1.00 36.74 53 ALA D O 1
ATOM 10616 N N . LEU D 1 57 ? -1.434 48.198 11.891 1.00 36.66 54 LEU D N 1
ATOM 10617 C CA . LEU D 1 57 ? -1.050 46.926 11.273 1.00 38.20 54 LEU D CA 1
ATOM 10618 C C . LEU D 1 57 ? -1.658 45.698 11.989 1.00 37.62 54 LEU D C 1
ATOM 10619 O O . LEU D 1 57 ? -1.949 44.684 11.345 1.00 36.93 54 LEU D O 1
ATOM 10624 N N . ILE D 1 58 ? -1.839 45.784 13.309 1.00 36.96 55 ILE D N 1
ATOM 10625 C CA . ILE D 1 58 ? -2.501 44.707 14.045 1.00 36.43 55 ILE D CA 1
ATOM 10626 C C . ILE D 1 58 ? -3.937 44.626 13.497 1.00 36.88 55 ILE D C 1
ATOM 10627 O O . ILE D 1 58 ? -4.465 43.546 13.315 1.00 37.81 55 ILE D O 1
ATOM 10632 N N . HIS D 1 59 ? -4.546 45.768 13.193 1.00 37.11 56 HIS D N 1
ATOM 10633 C CA . HIS D 1 59 ? -5.907 45.761 12.632 1.00 38.76 56 HIS D CA 1
ATOM 10634 C C . HIS D 1 59 ? -5.981 45.069 11.264 1.00 39.94 56 HIS D C 1
ATOM 10635 O O . HIS D 1 59 ? -6.876 44.238 11.043 1.00 38.66 56 HIS D O 1
ATOM 10642 N N . VAL D 1 60 ? -5.060 45.398 10.356 1.00 41.85 57 VAL D N 1
ATOM 10643 C CA . VAL D 1 60 ? -5.094 44.777 9.031 1.00 44.47 57 VAL D CA 1
ATOM 10644 C C . VAL D 1 60 ? -4.721 43.295 9.154 1.00 45.19 57 VAL D C 1
ATOM 10645 O O . VAL D 1 60 ? -5.282 42.458 8.447 1.00 47.18 57 VAL D O 1
ATOM 10649 N N . ALA D 1 61 ? -3.791 42.974 10.057 1.00 44.13 58 ALA D N 1
ATOM 10650 C CA . ALA D 1 61 ? -3.395 41.583 10.271 1.00 44.21 58 ALA D CA 1
ATOM 10651 C C . ALA D 1 61 ? -4.607 40.794 10.751 1.00 43.56 58 ALA D C 1
ATOM 10652 O O . ALA D 1 61 ? -4.851 39.688 10.264 1.00 42.86 58 ALA D O 1
ATOM 10654 N N . ASP D 1 62 ? -5.374 41.372 11.679 1.00 42.40 59 ASP D N 1
ATOM 10655 C CA . ASP D 1 62 ? -6.585 40.704 12.190 1.00 43.86 59 ASP D CA 1
ATOM 10656 C C . ASP D 1 62 ? -7.637 40.583 11.091 1.00 42.51 59 ASP D C 1
ATOM 10657 O O . ASP D 1 62 ? -8.343 39.572 11.026 1.00 42.63 59 ASP D O 1
ATOM 10662 N N . ALA D 1 63 ? -7.726 41.602 10.227 1.00 40.79 60 ALA D N 1
ATOM 10663 C CA . ALA D 1 63 ? -8.684 41.586 9.105 1.00 40.79 60 ALA D CA 1
ATOM 10664 C C . ALA D 1 63 ? -8.363 40.454 8.136 1.00 40.26 60 ALA D C 1
ATOM 10665 O O . ALA D 1 63 ? -9.257 39.706 7.719 1.00 40.42 60 ALA D O 1
ATOM 10667 N N . PHE D 1 64 ? -7.082 40.326 7.804 1.00 39.35 61 PHE D N 1
ATOM 10668 C CA . PHE D 1 64 ? -6.627 39.303 6.878 1.00 41.46 61 PHE D CA 1
ATOM 10669 C C . PHE D 1 64 ? -6.827 37.897 7.464 1.00 42.71 61 PHE D C 1
ATOM 10670 O O . PHE D 1 64 ? -7.178 36.965 6.739 1.00 42.29 61 PHE D O 1
ATOM 10678 N N . GLU D 1 65 ? -6.593 37.763 8.771 1.00 44.00 62 GLU D N 1
ATOM 10679 C CA . GLU D 1 65 ? -6.776 36.500 9.481 1.00 45.80 62 GLU D CA 1
ATOM 10680 C C . GLU D 1 65 ? -8.224 36.042 9.307 1.00 47.71 62 GLU D C 1
ATOM 10681 O O . GLU D 1 65 ? -8.487 34.874 8.998 1.00 46.66 62 GLU D O 1
ATOM 10687 N N . GLN D 1 66 ? -9.154 36.973 9.516 1.00 49.88 63 GLN D N 1
ATOM 10688 C CA . GLN D 1 66 ? -10.578 36.682 9.353 1.00 54.00 63 GLN D CA 1
ATOM 10689 C C . GLN D 1 66 ? -10.910 36.344 7.892 1.00 55.51 63 GLN D C 1
ATOM 10690 O O . GLN D 1 66 ? -11.616 35.359 7.625 1.00 56.76 63 GLN D O 1
ATOM 10696 N N . ALA D 1 67 ? -10.364 37.115 6.954 1.00 53.96 64 ALA D N 1
ATOM 10697 C CA . ALA D 1 67 ? -10.595 36.845 5.533 1.00 55.60 64 ALA D CA 1
ATOM 10698 C C . ALA D 1 67 ? -10.135 35.425 5.169 1.00 56.13 64 ALA D C 1
ATOM 10699 O O . ALA D 1 67 ? -10.802 34.742 4.395 1.00 55.94 64 ALA D O 1
ATOM 10701 N N . CYS D 1 68 ? -9.005 34.991 5.742 1.00 56.45 65 CYS D N 1
ATOM 10702 C CA . CYS D 1 68 ? -8.452 33.640 5.491 1.00 59.04 65 CYS D CA 1
ATOM 10703 C C . CYS D 1 68 ? -9.218 32.485 6.163 1.00 58.81 65 CYS D C 1
ATOM 10704 O O . CYS D 1 68 ? -9.102 31.330 5.737 1.00 58.63 65 CYS D O 1
ATOM 10707 N N . GLY D 1 69 ? -9.982 32.793 7.206 1.00 56.18 66 GLY D N 1
ATOM 10708 C CA . GLY D 1 69 ? -10.700 31.771 7.949 1.00 55.50 66 GLY D CA 1
ATOM 10709 C C . GLY D 1 69 ? -9.776 31.142 8.985 1.00 53.49 66 GLY D C 1
ATOM 10710 O O . GLY D 1 69 ? -9.918 29.974 9.310 1.00 49.56 66 GLY D O 1
ATOM 10711 N N . HIS D 1 70 ? -8.818 31.929 9.484 1.00 54.64 67 HIS D N 1
ATOM 10712 C CA . HIS D 1 70 ? -7.866 31.471 10.499 1.00 56.52 67 HIS D CA 1
ATOM 10713 C C . HIS D 1 70 ? -8.252 31.909 11.925 1.00 55.33 67 HIS D C 1
ATOM 10714 O O . HIS D 1 70 ? -7.457 31.754 12.860 1.00 57.27 67 HIS D O 1
ATOM 10721 N N . ALA D 1 71 ? -9.461 32.450 12.089 1.00 53.80 68 ALA D N 1
ATOM 10722 C CA . ALA D 1 71 ? -9.959 32.884 13.398 1.00 52.76 68 ALA D CA 1
ATOM 10723 C C . ALA D 1 71 ? -11.252 32.134 13.729 1.00 52.20 68 ALA D C 1
ATOM 10724 O O . ALA D 1 71 ? -12.195 32.707 14.270 1.00 53.62 68 ALA D O 1
ATOM 10726 N N . GLY D 1 72 ? -11.294 30.854 13.373 1.00 51.43 69 GLY D N 1
ATOM 10727 C CA . GLY D 1 72 ? -12.448 30.017 13.654 1.00 51.41 69 GLY D CA 1
ATOM 10728 C C . GLY D 1 72 ? -13.716 30.270 12.859 1.00 51.25 69 GLY D C 1
ATOM 10729 O O . GLY D 1 72 ? -14.809 29.981 13.355 1.00 51.92 69 GLY D O 1
ATOM 10730 N N . GLU D 1 73 ? -13.594 30.787 11.636 1.00 50.87 70 GLU D N 1
ATOM 10731 C CA . GLU D 1 73 ? -14.783 31.019 10.789 1.00 52.70 70 GLU D CA 1
ATOM 10732 C C . GLU D 1 73 ? -15.502 29.705 10.422 1.00 52.98 70 GLU D C 1
ATOM 10733 O O . GLU D 1 73 ? -16.734 29.689 10.248 1.00 52.83 70 GLU D O 1
ATOM 10739 N N . GLY D 1 74 ? -14.729 28.617 10.331 1.00 51.83 71 GLY D N 1
ATOM 10740 C CA . GLY D 1 74 ? -15.254 27.288 10.022 1.00 51.97 71 GLY D CA 1
ATOM 10741 C C . GLY D 1 74 ? -16.342 26.857 10.987 1.00 51.99 71 GLY D C 1
ATOM 10742 O O . GLY D 1 74 ? -17.375 26.359 10.558 1.00 53.87 71 GLY D O 1
ATOM 10743 N N . ALA D 1 75 ? -16.122 27.071 12.287 1.00 49.67 72 ALA D N 1
ATOM 10744 C CA . ALA D 1 75 ? -17.111 26.706 13.310 1.00 49.58 72 ALA D CA 1
ATOM 10745 C C . ALA D 1 75 ? -18.377 27.569 13.233 1.00 49.78 72 ALA D C 1
ATOM 10746 O O . ALA D 1 75 ? -19.437 27.148 13.694 1.00 49.78 72 ALA D O 1
ATOM 10748 N N . LEU D 1 76 ? -18.260 28.772 12.660 1.00 49.07 73 LEU D N 1
ATOM 10749 C CA . LEU D 1 76 ? -19.411 29.684 12.507 1.00 49.05 73 LEU D CA 1
ATOM 10750 C C . LEU D 1 76 ? -20.269 29.354 11.273 1.00 50.08 73 LEU D C 1
ATOM 10751 O O . LEU D 1 76 ? -21.287 29.997 11.043 1.00 49.13 73 LEU D O 1
ATOM 10756 N N . GLY D 1 77 ? -19.862 28.343 10.505 1.00 52.07 74 GLY D N 1
ATOM 10757 C CA . GLY D 1 77 ? -20.566 27.939 9.281 1.00 54.91 74 GLY D CA 1
ATOM 10758 C C . GLY D 1 77 ? -20.136 28.738 8.059 1.00 56.19 74 GLY D C 1
ATOM 10759 O O . GLY D 1 77 ? -20.778 28.669 7.013 1.00 58.15 74 GLY D O 1
ATOM 10760 N N . ILE D 1 78 ? -19.043 29.489 8.199 1.00 57.09 75 ILE D N 1
ATOM 10761 C CA . ILE D 1 78 ? -18.509 30.335 7.135 1.00 57.76 75 ILE D CA 1
ATOM 10762 C C . ILE D 1 78 ? -17.355 29.612 6.456 1.00 58.74 75 ILE D C 1
ATOM 10763 O O . ILE D 1 78 ? -16.320 29.327 7.071 1.00 55.68 75 ILE D O 1
ATOM 10768 N N . ARG D 1 79 ? -17.552 29.344 5.173 1.00 63.17 76 ARG D N 1
ATOM 10769 C CA . ARG D 1 79 ? -16.601 28.630 4.350 1.00 66.31 76 ARG D CA 1
ATOM 10770 C C . ARG D 1 79 ? -16.006 29.670 3.394 1.00 64.33 76 ARG D C 1
ATOM 10771 O O . ARG D 1 79 ? -16.704 30.207 2.539 1.00 63.75 76 ARG D O 1
ATOM 10779 N N . VAL D 1 80 ? -14.719 29.966 3.574 1.00 63.09 77 VAL D N 1
ATOM 10780 C CA . VAL D 1 80 ? -14.030 30.990 2.775 1.00 63.29 77 VAL D CA 1
ATOM 10781 C C . VAL D 1 80 ? -13.120 30.454 1.680 1.00 64.27 77 VAL D C 1
ATOM 10782 O O . VAL D 1 80 ? -12.849 29.259 1.592 1.00 64.14 77 VAL D O 1
ATOM 10786 N N . ARG D 1 81 ? -12.667 31.382 0.844 1.00 64.86 78 ARG D N 1
ATOM 10787 C CA . ARG D 1 81 ? -11.693 31.119 -0.204 1.00 64.79 78 ARG D CA 1
ATOM 10788 C C . ARG D 1 81 ? -10.520 32.061 0.097 1.00 61.98 78 ARG D C 1
ATOM 10789 O O . ARG D 1 81 ? -10.716 33.172 0.610 1.00 60.35 78 ARG D O 1
ATOM 10797 N N . ALA D 1 82 ? -9.308 31.594 -0.200 1.00 60.49 79 ALA D N 1
ATOM 10798 C CA . ALA D 1 82 ? -8.074 32.330 0.094 1.00 58.41 79 ALA D CA 1
ATOM 10799 C C . ALA D 1 82 ? -8.030 33.784 -0.417 1.00 57.62 79 ALA D C 1
ATOM 10800 O O . ALA D 1 82 ? -8.156 34.025 -1.618 1.00 59.02 79 ALA D O 1
ATOM 10802 N N . PRO D 1 83 ? -7.854 34.752 0.500 1.00 54.78 80 PRO D N 1
ATOM 10803 C CA . PRO D 1 83 ? -7.756 36.151 0.118 1.00 55.43 80 PRO D CA 1
ATOM 10804 C C . PRO D 1 83 ? -6.306 36.525 -0.228 1.00 55.94 80 PRO D C 1
ATOM 10805 O O . PRO D 1 83 ? -5.395 35.736 0.017 1.00 56.78 80 PRO D O 1
ATOM 10809 N N . GLU D 1 84 ? -6.111 37.707 -0.807 1.00 56.43 81 GLU D N 1
ATOM 10810 C CA . GLU D 1 84 ? -4.778 38.214 -1.136 1.00 56.57 81 GLU D CA 1
ATOM 10811 C C . GLU D 1 84 ? -4.635 39.583 -0.449 1.00 55.71 81 GLU D C 1
ATOM 10812 O O . GLU D 1 84 ? -5.641 40.242 -0.163 1.00 53.77 81 GLU D O 1
ATOM 10818 N N . ILE D 1 85 ? -3.393 40.004 -0.193 1.00 54.35 82 ILE D N 1
ATOM 10819 C CA . ILE D 1 85 ? -3.124 41.284 0.455 1.00 52.47 82 ILE D CA 1
ATOM 10820 C C . ILE D 1 85 ? -1.985 42.041 -0.221 1.00 52.44 82 ILE D C 1
ATOM 10821 O O . ILE D 1 85 ? -0.927 41.467 -0.497 1.00 51.01 82 ILE D O 1
ATOM 10826 N N . ASP D 1 86 ? -2.233 43.325 -0.497 1.00 52.16 83 ASP D N 1
ATOM 10827 C CA . ASP D 1 86 ? -1.236 44.232 -1.066 1.00 52.18 83 ASP D CA 1
ATOM 10828 C C . ASP D 1 86 ? -0.755 44.994 0.168 1.00 50.49 83 ASP D C 1
ATOM 10829 O O . ASP D 1 86 ? -1.463 45.877 0.671 1.00 48.36 83 ASP D O 1
ATOM 10834 N N . ILE D 1 87 ? 0.431 44.632 0.659 1.00 49.09 84 ILE D N 1
ATOM 10835 C CA . ILE D 1 87 ? 0.981 45.233 1.881 1.00 48.05 84 ILE D CA 1
ATOM 10836 C C . ILE D 1 87 ? 1.340 46.714 1.732 1.00 47.31 84 ILE D C 1
ATOM 10837 O O . ILE D 1 87 ? 1.281 47.461 2.699 1.00 47.71 84 ILE D O 1
ATOM 10842 N N . ALA D 1 88 ? 1.693 47.143 0.531 1.00 48.64 85 ALA D N 1
ATOM 10843 C CA . ALA D 1 88 ? 2.048 48.548 0.314 1.00 49.52 85 ALA D CA 1
ATOM 10844 C C . ALA D 1 88 ? 0.829 49.408 0.561 1.00 49.19 85 ALA D C 1
ATOM 10845 O O . ALA D 1 88 ? 0.941 50.485 1.137 1.00 50.07 85 ALA D O 1
ATOM 10847 N N . LYS D 1 89 ? -0.338 48.918 0.141 1.00 49.59 86 LYS D N 1
ATOM 10848 C CA . LYS D 1 89 ? -1.585 49.644 0.365 1.00 49.79 86 LYS D CA 1
ATOM 10849 C C . LYS D 1 89 ? -1.927 49.632 1.859 1.00 46.70 86 LYS D C 1
ATOM 10850 O O . LYS D 1 89 ? -2.493 50.600 2.362 1.00 46.31 86 LYS D O 1
ATOM 10856 N N . SER D 1 90 ? -1.597 48.537 2.551 1.00 44.69 87 SER D N 1
ATOM 10857 C CA . SER D 1 90 ? -1.825 48.440 4.000 1.00 42.88 87 SER D CA 1
ATOM 10858 C C . SER D 1 90 ? -1.043 49.560 4.696 1.00 42.00 87 SER D C 1
ATOM 10859 O O . SER D 1 90 ? -1.595 50.281 5.521 1.00 43.08 87 SER D O 1
ATOM 10862 N N . VAL D 1 91 ? 0.234 49.701 4.345 1.00 41.67 88 VAL D N 1
ATOM 10863 C CA . VAL D 1 91 ? 1.087 50.755 4.902 1.00 41.59 88 VAL D CA 1
ATOM 10864 C C . VAL D 1 91 ? 0.564 52.154 4.494 1.00 42.83 88 VAL D C 1
ATOM 10865 O O . VAL D 1 91 ? 0.545 53.073 5.311 1.00 42.11 88 VAL D O 1
ATOM 10869 N N . ALA D 1 92 ? 0.163 52.305 3.230 1.00 44.58 89 ALA D N 1
ATOM 10870 C CA . ALA D 1 92 ? -0.377 53.573 2.749 1.00 46.28 89 ALA D CA 1
ATOM 10871 C C . ALA D 1 92 ? -1.581 53.973 3.612 1.00 45.91 89 ALA D C 1
ATOM 10872 O O . ALA D 1 92 ? -1.667 55.109 4.077 1.00 45.98 89 ALA D O 1
ATOM 10874 N N . TRP D 1 93 ? -2.495 53.031 3.843 1.00 45.86 90 TRP D N 1
ATOM 10875 C CA . TRP D 1 93 ? -3.661 53.307 4.689 1.00 45.53 90 TRP D CA 1
ATOM 10876 C C . TRP D 1 93 ? -3.203 53.771 6.062 1.00 44.02 90 TRP D C 1
ATOM 10877 O O . TRP D 1 93 ? -3.737 54.743 6.601 1.00 44.14 90 TRP D O 1
ATOM 10888 N N . LYS D 1 94 ? -2.202 53.077 6.607 1.00 42.72 91 LYS D N 1
ATOM 10889 C CA . LYS D 1 94 ? -1.652 53.414 7.920 1.00 40.86 91 LYS D CA 1
ATOM 10890 C C . LYS D 1 94 ? -1.007 54.807 7.946 1.00 41.49 91 LYS D C 1
ATOM 10891 O O . LYS D 1 94 ? -1.243 55.577 8.870 1.00 40.48 91 LYS D O 1
ATOM 10897 N N . ASP D 1 95 ? -0.213 55.138 6.937 1.00 43.63 92 ASP D N 1
ATOM 10898 C CA . ASP D 1 95 ? 0.427 56.467 6.869 1.00 45.55 92 ASP D CA 1
ATOM 10899 C C . ASP D 1 95 ? -0.619 57.574 6.642 1.00 47.16 92 ASP D C 1
ATOM 10900 O O . ASP D 1 95 ? -0.349 58.748 6.919 1.00 48.21 92 ASP D O 1
ATOM 10905 N N . GLY D 1 96 ? -1.805 57.193 6.148 1.00 47.64 93 GLY D N 1
ATOM 10906 C CA . GLY D 1 96 ? -2.925 58.145 5.970 1.00 48.30 93 GLY D CA 1
ATOM 10907 C C . GLY D 1 96 ? -3.460 58.524 7.350 1.00 46.08 93 GLY D C 1
ATOM 10908 O O . GLY D 1 96 ? -3.877 59.662 7.591 1.00 43.97 93 GLY D O 1
ATOM 10909 N N . ILE D 1 97 ? -3.433 57.547 8.254 1.00 45.10 94 ILE D N 1
ATOM 10910 C CA . ILE D 1 97 ? -3.848 57.741 9.643 1.00 44.57 94 ILE D CA 1
ATOM 10911 C C . ILE D 1 97 ? -2.819 58.629 10.332 1.00 44.11 94 ILE D C 1
ATOM 10912 O O . ILE D 1 97 ? -3.186 59.625 10.957 1.00 42.88 94 ILE D O 1
ATOM 10917 N N . VAL D 1 98 ? -1.537 58.274 10.204 1.00 45.49 95 VAL D N 1
ATOM 10918 C CA . VAL D 1 98 ? -0.457 59.073 10.796 1.00 46.12 95 VAL D CA 1
ATOM 10919 C C . VAL D 1 98 ? -0.534 60.529 10.324 1.00 50.24 95 VAL D C 1
ATOM 10920 O O . VAL D 1 98 ? -0.423 61.435 11.145 1.00 51.35 95 VAL D O 1
ATOM 10924 N N . ASP D 1 99 ? -0.719 60.751 9.016 1.00 54.70 96 ASP D N 1
ATOM 10925 C CA . ASP D 1 99 ? -0.843 62.118 8.480 1.00 58.59 96 ASP D CA 1
ATOM 10926 C C . ASP D 1 99 ? -1.945 62.931 9.176 1.00 57.33 96 ASP D C 1
ATOM 10927 O O . ASP D 1 99 ? -1.670 63.992 9.738 1.00 54.50 96 ASP D O 1
ATOM 10932 N N . ARG D 1 100 ? -3.176 62.424 9.152 1.00 57.55 97 ARG D N 1
ATOM 10933 C CA . ARG D 1 100 ? -4.300 63.127 9.772 1.00 60.26 97 ARG D CA 1
ATOM 10934 C C . ARG D 1 100 ? -4.087 63.423 11.267 1.00 56.98 97 ARG D C 1
ATOM 10935 O O . ARG D 1 100 ? -4.447 64.501 11.736 1.00 55.61 97 ARG D O 1
ATOM 10943 N N . LEU D 1 101 ? -3.489 62.484 11.997 1.00 55.49 98 LEU D N 1
ATOM 10944 C CA . LEU D 1 101 ? -3.211 62.693 13.427 1.00 54.06 98 LEU D CA 1
ATOM 10945 C C . LEU D 1 101 ? -2.159 63.773 13.641 1.00 53.60 98 LEU D C 1
ATOM 10946 O O . LEU D 1 101 ? -2.302 64.590 14.545 1.00 52.77 98 LEU D O 1
ATOM 10951 N N . THR D 1 102 ? -1.116 63.778 12.809 1.00 55.08 99 THR D N 1
ATOM 10952 C CA . THR D 1 102 ? -0.047 64.773 12.927 1.00 57.09 99 THR D CA 1
ATOM 10953 C C . THR D 1 102 ? -0.554 66.184 12.587 1.00 58.85 99 THR D C 1
ATOM 10954 O O . THR D 1 102 ? -0.167 67.148 13.249 1.00 57.66 99 THR D O 1
ATOM 10958 N N . ARG D 1 103 ? -1.438 66.301 11.589 1.00 60.21 100 ARG D N 1
ATOM 10959 C CA . ARG D 1 103 ? -2.003 67.611 11.240 1.00 62.57 100 ARG D CA 1
ATOM 10960 C C . ARG D 1 103 ? -2.842 68.142 12.399 1.00 59.49 100 ARG D C 1
ATOM 10961 O O . ARG D 1 103 ? -2.889 69.354 12.628 1.00 59.87 100 ARG D O 1
ATOM 10969 N N . GLY D 1 104 ? -3.488 67.228 13.127 1.00 54.91 101 GLY D N 1
ATOM 10970 C CA . GLY D 1 104 ? -4.300 67.590 14.289 1.00 52.73 101 GLY D CA 1
ATOM 10971 C C . GLY D 1 104 ? -3.419 68.201 15.363 1.00 51.40 101 GLY D C 1
ATOM 10972 O O . GLY D 1 104 ? -3.669 69.319 15.821 1.00 52.00 101 GLY D O 1
ATOM 10973 N N . VAL D 1 105 ? -2.363 67.472 15.724 1.00 49.25 102 VAL D N 1
ATOM 10974 C CA . VAL D 1 105 ? -1.396 67.911 16.732 1.00 48.18 102 VAL D CA 1
ATOM 10975 C C . VAL D 1 105 ? -0.814 69.281 16.372 1.00 48.63 102 VAL D C 1
ATOM 10976 O O . VAL D 1 105 ? -0.682 70.154 17.242 1.00 49.17 102 VAL D O 1
ATOM 10980 N N . GLY D 1 106 ? -0.464 69.458 15.100 1.00 49.26 103 GLY D N 1
ATOM 10981 C CA . GLY D 1 106 ? 0.093 70.726 14.619 1.00 50.76 103 GLY D CA 1
ATOM 10982 C C . GLY D 1 106 ? -0.898 71.863 14.784 1.00 50.87 103 GLY D C 1
ATOM 10983 O O . GLY D 1 106 ? -0.534 72.957 15.201 1.00 50.75 103 GLY D O 1
ATOM 10984 N N . ALA D 1 107 ? -2.160 71.577 14.469 1.00 51.34 104 ALA D N 1
ATOM 10985 C CA . ALA D 1 107 ? -3.232 72.554 14.591 1.00 52.65 104 ALA D CA 1
ATOM 10986 C C . ALA D 1 107 ? -3.544 72.877 16.054 1.00 51.90 104 ALA D C 1
ATOM 10987 O O . ALA D 1 107 ? -3.901 74.009 16.374 1.00 51.29 104 ALA D O 1
ATOM 10989 N N . LEU D 1 108 ? -3.411 71.885 16.937 1.00 51.37 105 LEU D N 1
ATOM 10990 C CA . LEU D 1 108 ? -3.668 72.103 18.366 1.00 50.01 105 LEU D CA 1
ATOM 10991 C C . LEU D 1 108 ? -2.541 72.937 19.000 1.00 49.84 105 LEU D C 1
ATOM 10992 O O . LEU D 1 108 ? -2.803 73.752 19.894 1.00 46.43 105 LEU D O 1
ATOM 10997 N N . LEU D 1 109 ? -1.301 72.743 18.519 1.00 49.56 106 LEU D N 1
ATOM 10998 C CA . LEU D 1 109 ? -0.163 73.527 19.009 1.00 49.60 106 LEU D CA 1
ATOM 10999 C C . LEU D 1 109 ? -0.296 75.005 18.645 1.00 51.87 106 LEU D C 1
ATOM 11000 O O . LEU D 1 109 ? -0.104 75.845 19.520 1.00 52.37 106 LEU D O 1
ATOM 11005 N N . LYS D 1 110 ? -0.626 75.338 17.388 1.00 54.35 107 LYS D N 1
ATOM 11006 C CA . LYS D 1 110 ? -0.790 76.777 17.028 1.00 57.88 107 LYS D CA 1
ATOM 11007 C C . LYS D 1 110 ? -2.041 77.405 17.650 1.00 55.63 107 LYS D C 1
ATOM 11008 O O . LYS D 1 110 ? -2.068 78.608 17.902 1.00 56.42 107 LYS D O 1
ATOM 11014 N N . LYS D 1 111 ? -3.059 76.589 17.912 1.00 53.38 108 LYS D N 1
ATOM 11015 C CA . LYS D 1 111 ? -4.290 77.064 18.535 1.00 54.65 108 LYS D CA 1
ATOM 11016 C C . LYS D 1 111 ? -4.025 77.377 20.023 1.00 51.99 108 LYS D C 1
ATOM 11017 O O . LYS D 1 111 ? -4.656 78.273 20.590 1.00 52.37 108 LYS D O 1
ATOM 11023 N N . SER D 1 112 ? -3.080 76.641 20.626 1.00 48.43 109 SER D N 1
ATOM 11024 C CA . SER D 1 112 ? -2.679 76.823 22.028 1.00 46.30 109 SER D CA 1
ATOM 11025 C C . SER D 1 112 ? -1.638 77.935 22.197 1.00 46.77 109 SER D C 1
ATOM 11026 O O . SER D 1 112 ? -1.236 78.234 23.315 1.00 45.53 109 SER D O 1
ATOM 11029 N N . GLY D 1 113 ? -1.190 78.533 21.094 1.00 48.30 110 GLY D N 1
ATOM 11030 C CA . GLY D 1 113 ? -0.218 79.636 21.147 1.00 49.75 110 GLY D CA 1
ATOM 11031 C C . GLY D 1 113 ? 1.249 79.255 21.223 1.00 49.62 110 GLY D C 1
ATOM 11032 O O . GLY D 1 113 ? 2.096 80.097 21.496 1.00 50.41 110 GLY D O 1
ATOM 11033 N N . VAL D 1 114 ? 1.554 77.993 20.950 1.00 50.20 111 VAL D N 1
ATOM 11034 C CA . VAL D 1 114 ? 2.925 77.483 20.995 1.00 51.32 111 VAL D CA 1
ATOM 11035 C C . VAL D 1 114 ? 3.671 77.750 19.677 1.00 53.53 111 VAL D C 1
ATOM 11036 O O . VAL D 1 114 ? 3.090 77.634 18.598 1.00 55.71 111 VAL D O 1
ATOM 11040 N N . ARG D 1 115 ? 4.954 78.095 19.757 1.00 54.60 112 ARG D N 1
ATOM 11041 C CA . ARG D 1 115 ? 5.740 78.312 18.546 1.00 56.79 112 ARG D CA 1
ATOM 11042 C C . ARG D 1 115 ? 6.562 77.044 18.297 1.00 56.88 112 ARG D C 1
ATOM 11043 O O . ARG D 1 115 ? 7.446 76.699 19.080 1.00 54.66 112 ARG D O 1
ATOM 11051 N N . VAL D 1 116 ? 6.240 76.355 17.206 1.00 58.40 113 VAL D N 1
ATOM 11052 C CA . VAL D 1 116 ? 6.900 75.110 16.835 1.00 59.36 113 VAL D CA 1
ATOM 11053 C C . VAL D 1 116 ? 8.070 75.417 15.917 1.00 61.67 113 VAL D C 1
ATOM 11054 O O . VAL D 1 116 ? 7.921 76.168 14.953 1.00 63.68 113 VAL D O 1
ATOM 11058 N N . LEU D 1 117 ? 9.230 74.846 16.232 1.00 63.23 114 LEU D N 1
ATOM 11059 C CA . LEU D 1 117 ? 10.444 75.009 15.428 1.00 66.86 114 LEU D CA 1
ATOM 11060 C C . LEU D 1 117 ? 10.885 73.666 14.876 1.00 69.06 114 LEU D C 1
ATOM 11061 O O . LEU D 1 117 ? 11.060 72.711 15.639 1.00 68.40 114 LEU D O 1
ATOM 11066 N N . HIS D 1 118 ? 11.053 73.591 13.555 1.00 71.77 115 HIS D N 1
ATOM 11067 C CA . HIS D 1 118 ? 11.527 72.373 12.905 1.00 70.51 115 HIS D CA 1
ATOM 11068 C C . HIS D 1 118 ? 13.045 72.494 12.813 1.00 68.94 115 HIS D C 1
ATOM 11069 O O . HIS D 1 118 ? 13.553 73.280 12.024 1.00 70.90 115 HIS D O 1
ATOM 11076 N N . GLY D 1 119 ? 13.762 71.736 13.641 1.00 67.38 116 GLY D N 1
ATOM 11077 C CA . GLY D 1 119 ? 15.224 71.787 13.641 1.00 68.41 116 GLY D CA 1
ATOM 11078 C C . GLY D 1 119 ? 15.894 71.028 14.774 1.00 66.86 116 GLY D C 1
ATOM 11079 O O . GLY D 1 119 ? 15.250 70.654 15.751 1.00 61.49 116 GLY D O 1
ATOM 11080 N N . GLU D 1 120 ? 17.204 70.816 14.621 1.00 69.22 117 GLU D N 1
ATOM 11081 C CA . GLU D 1 120 ? 18.035 70.103 15.600 1.00 68.71 117 GLU D CA 1
ATOM 11082 C C . GLU D 1 120 ? 18.425 71.019 16.757 1.00 66.71 117 GLU D C 1
ATOM 11083 O O . GLU D 1 120 ? 19.109 72.019 16.562 1.00 65.48 117 GLU D O 1
ATOM 11089 N N . ALA D 1 121 ? 17.993 70.650 17.959 1.00 64.51 118 ALA D N 1
ATOM 11090 C CA . ALA D 1 121 ? 18.294 71.402 19.168 1.00 64.83 118 ALA D CA 1
ATOM 11091 C C . ALA D 1 121 ? 19.614 70.918 19.760 1.00 64.46 118 ALA D C 1
ATOM 11092 O O . ALA D 1 121 ? 19.850 69.714 19.832 1.00 64.61 118 ALA D O 1
ATOM 11094 N N . ARG D 1 122 ? 20.470 71.848 20.174 1.00 64.24 119 ARG D N 1
ATOM 11095 C CA . ARG D 1 122 ? 21.744 71.500 20.796 1.00 65.56 119 ARG D CA 1
ATOM 11096 C C . ARG D 1 122 ? 21.846 72.322 22.077 1.00 65.65 119 ARG D C 1
ATOM 11097 O O . ARG D 1 122 ? 21.872 73.554 22.033 1.00 67.33 119 ARG D O 1
ATOM 11105 N N . VAL D 1 123 ? 21.884 71.639 23.218 1.00 65.77 120 VAL D N 1
ATOM 11106 C CA . VAL D 1 123 ? 21.940 72.310 24.519 1.00 67.29 120 VAL D CA 1
ATOM 11107 C C . VAL D 1 123 ? 23.282 72.955 24.768 1.00 70.01 120 VAL D C 1
ATOM 11108 O O . VAL D 1 123 ? 24.313 72.317 24.599 1.00 74.95 120 VAL D O 1
ATOM 11112 N N . ILE D 1 124 ? 23.255 74.218 25.187 1.00 72.77 121 ILE D N 1
ATOM 11113 C CA . ILE D 1 124 ? 24.470 74.974 25.497 1.00 74.66 121 ILE D CA 1
ATOM 11114 C C . ILE D 1 124 ? 24.637 75.041 27.010 1.00 73.53 121 ILE D C 1
ATOM 11115 O O . ILE D 1 124 ? 25.733 74.852 27.527 1.00 73.62 121 ILE D O 1
ATOM 11120 N N . ASP D 1 125 ? 23.539 75.315 27.707 1.00 73.30 122 ASP D N 1
ATOM 11121 C CA . ASP D 1 125 ? 23.528 75.358 29.171 1.00 73.79 122 ASP D CA 1
ATOM 11122 C C . ASP D 1 125 ? 22.079 75.258 29.670 1.00 71.26 122 ASP D C 1
ATOM 11123 O O . ASP D 1 125 ? 21.151 75.126 28.868 1.00 71.21 122 ASP D O 1
ATOM 11128 N N . GLY D 1 126 ? 21.897 75.320 30.988 1.00 70.64 123 GLY D N 1
ATOM 11129 C CA . GLY D 1 126 ? 20.571 75.215 31.611 1.00 68.61 123 GLY D CA 1
ATOM 11130 C C . GLY D 1 126 ? 19.528 76.243 31.202 1.00 67.71 123 GLY D C 1
ATOM 11131 O O . GLY D 1 126 ? 18.330 76.028 31.415 1.00 64.98 123 GLY D O 1
ATOM 11132 N N . LYS D 1 127 ? 19.983 77.352 30.615 1.00 68.10 124 LYS D N 1
ATOM 11133 C CA . LYS D 1 127 ? 19.103 78.431 30.177 1.00 67.46 124 LYS D CA 1
ATOM 11134 C C . LYS D 1 127 ? 19.258 78.758 28.684 1.00 65.88 124 LYS D C 1
ATOM 11135 O O . LYS D 1 127 ? 18.621 79.690 28.206 1.00 65.08 124 LYS D O 1
ATOM 11141 N N . THR D 1 128 ? 20.082 78.004 27.948 1.00 65.11 125 THR D N 1
ATOM 11142 C CA . THR D 1 128 ? 20.342 78.325 26.529 1.00 65.71 125 THR D CA 1
ATOM 11143 C C . THR D 1 128 ? 20.431 77.100 25.608 1.00 64.30 125 THR D C 1
ATOM 11144 O O . THR D 1 128 ? 20.924 76.044 26.010 1.00 64.26 125 THR D O 1
ATOM 11148 N N . VAL D 1 129 ? 19.971 77.277 24.367 1.00 64.18 126 VAL D N 1
ATOM 11149 C CA . VAL D 1 129 ? 19.951 76.226 23.345 1.00 65.39 126 VAL D CA 1
ATOM 11150 C C . VAL D 1 129 ? 20.122 76.808 21.932 1.00 67.09 126 VAL D C 1
ATOM 11151 O O . VAL D 1 129 ? 19.698 77.928 21.668 1.00 68.10 126 VAL D O 1
ATOM 11155 N N . GLU D 1 130 ? 20.740 76.039 21.034 1.00 68.57 127 GLU D N 1
ATOM 11156 C CA . GLU D 1 130 ? 20.908 76.438 19.632 1.00 71.44 127 GLU D CA 1
ATOM 11157 C C . GLU D 1 130 ? 20.104 75.484 18.747 1.00 68.93 127 GLU D C 1
ATOM 11158 O O . GLU D 1 130 ? 20.141 74.271 18.942 1.00 66.21 127 GLU D O 1
ATOM 11164 N N . VAL D 1 131 ? 19.396 76.047 17.769 1.00 68.63 128 VAL D N 1
ATOM 11165 C CA . VAL D 1 131 ? 18.560 75.276 16.855 1.00 68.11 128 VAL D CA 1
ATOM 11166 C C . VAL D 1 131 ? 19.066 75.407 15.428 1.00 71.68 128 VAL D C 1
ATOM 11167 O O . VAL D 1 131 ? 18.930 76.455 14.804 1.00 73.32 128 VAL D O 1
ATOM 11171 N N . VAL D 1 132 ? 19.634 74.323 14.916 1.00 75.47 129 VAL D N 1
ATOM 11172 C CA . VAL D 1 132 ? 20.176 74.288 13.567 1.00 79.64 129 VAL D CA 1
ATOM 11173 C C . VAL D 1 132 ? 19.101 73.794 12.598 1.00 81.60 129 VAL D C 1
ATOM 11174 O O . VAL D 1 132 ? 18.548 72.705 12.775 1.00 79.65 129 VAL D O 1
ATOM 11178 N N . SER D 1 133 ? 18.810 74.613 11.589 1.00 87.73 130 SER D N 1
ATOM 11179 C CA . SER D 1 133 ? 17.827 74.298 10.549 1.00 91.87 130 SER D CA 1
ATOM 11180 C C . SER D 1 133 ? 18.506 74.429 9.186 1.00 97.51 130 SER D C 1
ATOM 11181 O O . SER D 1 133 ? 19.581 75.030 9.073 1.00 98.55 130 SER D O 1
ATOM 11184 N N . ALA D 1 134 ? 17.868 73.876 8.156 1.00 99.32 131 ALA D N 1
ATOM 11185 C CA . ALA D 1 134 ? 18.407 73.901 6.786 1.00 101.91 131 ALA D CA 1
ATOM 11186 C C . ALA D 1 134 ? 18.745 75.309 6.267 1.00 106.00 131 ALA D C 1
ATOM 11187 O O . ALA D 1 134 ? 19.750 75.489 5.576 1.00 106.34 131 ALA D O 1
ATOM 11189 N N . GLY D 1 135 ? 17.915 76.294 6.615 1.00 108.13 132 GLY D N 1
ATOM 11190 C CA . GLY D 1 135 ? 18.104 77.682 6.167 1.00 111.45 132 GLY D CA 1
ATOM 11191 C C . GLY D 1 135 ? 18.901 78.584 7.097 1.00 114.05 132 GLY D C 1
ATOM 11192 O O . GLY D 1 135 ? 19.688 79.416 6.631 1.00 115.69 132 GLY D O 1
ATOM 11193 N N . HIS D 1 136 ? 18.684 78.434 8.406 1.00 113.01 133 HIS D N 1
ATOM 11194 C CA . HIS D 1 136 ? 19.373 79.247 9.424 1.00 112.70 133 HIS D CA 1
ATOM 11195 C C . HIS D 1 136 ? 19.694 78.457 10.700 1.00 104.80 133 HIS D C 1
ATOM 11196 O O . HIS D 1 136 ? 19.394 77.267 10.810 1.00 100.00 133 HIS D O 1
ATOM 11203 N N . ALA D 1 137 ? 20.338 79.149 11.640 1.00 99.03 134 ALA D N 1
ATOM 11204 C CA . ALA D 1 137 ? 20.698 78.612 12.945 1.00 92.94 134 ALA D CA 1
ATOM 11205 C C . ALA D 1 137 ? 20.381 79.715 13.949 1.00 90.61 134 ALA D C 1
ATOM 11206 O O . ALA D 1 137 ? 20.894 80.832 13.824 1.00 91.70 134 ALA D O 1
ATOM 11208 N N . VAL D 1 138 ? 19.531 79.407 14.930 1.00 86.44 135 VAL D N 1
ATOM 11209 C CA . VAL D 1 138 ? 19.119 80.388 15.949 1.00 84.90 135 VAL D CA 1
ATOM 11210 C C . VAL D 1 138 ? 19.429 79.919 17.361 1.00 82.50 135 VAL D C 1
ATOM 11211 O O . VAL D 1 138 ? 19.406 78.722 17.638 1.00 80.43 135 VAL D O 1
ATOM 11215 N N . ARG D 1 139 ? 19.721 80.867 18.249 1.00 82.80 136 ARG D N 1
ATOM 11216 C CA . ARG D 1 139 ? 20.025 80.539 19.636 1.00 82.92 136 ARG D CA 1
ATOM 11217 C C . ARG D 1 139 ? 18.870 81.079 20.480 1.00 79.80 136 ARG D C 1
ATOM 11218 O O . ARG D 1 139 ? 18.432 82.216 20.277 1.00 77.10 136 ARG D O 1
ATOM 11226 N N . ILE D 1 140 ? 18.383 80.260 21.418 1.00 76.51 137 ILE D N 1
ATOM 11227 C CA . ILE D 1 140 ? 17.244 80.619 22.267 1.00 73.35 137 ILE D CA 1
ATOM 11228 C C . ILE D 1 140 ? 17.530 80.439 23.760 1.00 70.33 137 ILE D C 1
ATOM 11229 O O . ILE D 1 140 ? 18.032 79.399 24.184 1.00 68.65 137 ILE D O 1
ATOM 11234 N N . GLY D 1 141 ? 17.192 81.463 24.543 1.00 69.27 138 GLY D N 1
ATOM 11235 C CA . GLY D 1 141 ? 17.351 81.442 26.001 1.00 68.79 138 GLY D CA 1
ATOM 11236 C C . GLY D 1 141 ? 16.026 81.050 26.666 1.00 66.30 138 GLY D C 1
ATOM 11237 O O . GLY D 1 141 ? 14.960 81.159 26.049 1.00 65.06 138 GLY D O 1
ATOM 11238 N N . CYS D 1 142 ? 16.070 80.613 27.922 1.00 64.24 139 CYS D N 1
ATOM 11239 C CA . CYS D 1 142 ? 14.842 80.189 28.598 1.00 63.17 139 CYS D CA 1
ATOM 11240 C C . CYS D 1 142 ? 14.904 80.229 30.117 1.00 63.69 139 CYS D C 1
ATOM 11241 O O . CYS D 1 142 ? 15.981 80.310 30.713 1.00 64.52 139 CYS D O 1
ATOM 11244 N N . GLU D 1 143 ? 13.716 80.177 30.722 1.00 63.47 140 GLU D N 1
ATOM 11245 C CA . GLU D 1 143 ? 13.552 80.170 32.168 1.00 63.74 140 GLU D CA 1
ATOM 11246 C C . GLU D 1 143 ? 13.435 78.720 32.643 1.00 61.73 140 GLU D C 1
ATOM 11247 O O . GLU D 1 143 ? 13.891 78.397 33.737 1.00 62.06 140 GLU D O 1
ATOM 11253 N N . HIS D 1 144 ? 12.813 77.862 31.824 1.00 58.40 141 HIS D N 1
ATOM 11254 C CA . HIS D 1 144 ? 12.637 76.441 32.149 1.00 56.67 141 HIS D CA 1
ATOM 11255 C C . HIS D 1 144 ? 12.969 75.591 30.930 1.00 54.65 141 HIS D C 1
ATOM 11256 O O . HIS D 1 144 ? 12.528 75.878 29.815 1.00 55.10 141 HIS D O 1
ATOM 11263 N N . LEU D 1 145 ? 13.740 74.537 31.146 1.00 52.69 142 LEU D N 1
ATOM 11264 C CA . LEU D 1 145 ? 14.135 73.661 30.061 1.00 52.24 142 LEU D CA 1
ATOM 11265 C C . LEU D 1 145 ? 13.513 72.293 30.255 1.00 51.28 142 LEU D C 1
ATOM 11266 O O . LEU D 1 145 ? 13.799 71.626 31.245 1.00 54.23 142 LEU D O 1
ATOM 11271 N N . LEU D 1 146 ? 12.667 71.877 29.312 1.00 49.39 143 LEU D N 1
ATOM 11272 C CA . LEU D 1 146 ? 12.001 70.580 29.377 1.00 47.45 143 LEU D CA 1
ATOM 11273 C C . LEU D 1 146 ? 12.592 69.633 28.341 1.00 46.44 143 LEU D C 1
ATOM 11274 O O . LEU D 1 146 ? 12.484 69.870 27.139 1.00 46.60 143 LEU D O 1
ATOM 11279 N N . LEU D 1 147 ? 13.211 68.560 28.815 1.00 46.37 144 LEU D N 1
ATOM 11280 C CA . LEU D 1 147 ? 13.813 67.567 27.933 1.00 47.06 144 LEU D CA 1
ATOM 11281 C C . LEU D 1 147 ? 12.822 66.446 27.670 1.00 44.86 144 LEU D C 1
ATOM 11282 O O . LEU D 1 147 ? 12.365 65.783 28.602 1.00 46.40 144 LEU D O 1
ATOM 11287 N N . ALA D 1 148 ? 12.462 66.259 26.404 1.00 43.02 145 ALA D N 1
ATOM 11288 C CA . ALA D 1 148 ? 11.504 65.217 26.031 1.00 42.57 145 ALA D CA 1
ATOM 11289 C C . ALA D 1 148 ? 11.947 64.596 24.725 1.00 41.94 145 ALA D C 1
ATOM 11290 O O . ALA D 1 148 ? 11.174 64.497 23.777 1.00 39.01 145 ALA D O 1
ATOM 11292 N N . THR D 1 149 ? 13.211 64.170 24.711 1.00 44.41 146 THR D N 1
ATOM 11293 C CA . THR D 1 149 ? 13.864 63.591 23.525 1.00 46.20 146 THR D CA 1
ATOM 11294 C C . THR D 1 149 ? 13.519 62.133 23.215 1.00 46.52 146 THR D C 1
ATOM 11295 O O . THR D 1 149 ? 13.880 61.618 22.159 1.00 47.64 146 THR D O 1
ATOM 11299 N N . GLY D 1 150 ? 12.836 61.463 24.131 1.00 47.19 147 GLY D N 1
ATOM 11300 C CA . GLY D 1 150 ? 12.414 60.085 23.897 1.00 47.80 147 GLY D CA 1
ATOM 11301 C C . GLY D 1 150 ? 13.452 58.981 23.927 1.00 47.30 147 GLY D C 1
ATOM 11302 O O . GLY D 1 150 ? 14.413 59.017 24.701 1.00 46.22 147 GLY D O 1
ATOM 11303 N N . SER D 1 151 ? 13.224 57.986 23.075 1.00 48.02 148 SER D N 1
ATOM 11304 C CA . SER D 1 151 ? 14.072 56.818 22.989 1.00 49.24 148 SER D CA 1
ATOM 11305 C C . SER D 1 151 ? 14.306 56.370 21.555 1.00 50.25 148 SER D C 1
ATOM 11306 O O . SER D 1 151 ? 13.622 56.799 20.629 1.00 49.01 148 SER D O 1
ATOM 11309 N N . GLU D 1 152 ? 15.284 55.482 21.413 1.00 53.78 149 GLU D N 1
ATOM 11310 C CA . GLU D 1 152 ? 15.723 54.925 20.142 1.00 55.62 149 GLU D CA 1
ATOM 11311 C C . GLU D 1 152 ? 15.798 53.393 20.327 1.00 52.75 149 GLU D C 1
ATOM 11312 O O . GLU D 1 152 ? 15.992 52.927 21.453 1.00 49.21 149 GLU D O 1
ATOM 11318 N N . PRO D 1 153 ? 15.634 52.608 19.240 1.00 51.19 150 PRO D N 1
ATOM 11319 C CA . PRO D 1 153 ? 15.742 51.155 19.419 1.00 51.62 150 PRO D CA 1
ATOM 11320 C C . PRO D 1 153 ? 17.165 50.716 19.726 1.00 51.19 150 PRO D C 1
ATOM 11321 O O . PRO D 1 153 ? 18.109 51.267 19.163 1.00 51.17 150 PRO D O 1
ATOM 11325 N N . VAL D 1 154 ? 17.307 49.741 20.619 1.00 51.63 151 VAL D N 1
ATOM 11326 C CA . VAL D 1 154 ? 18.623 49.205 20.971 1.00 53.73 151 VAL D CA 1
ATOM 11327 C C . VAL D 1 154 ? 19.094 48.302 19.831 1.00 54.76 151 VAL D C 1
ATOM 11328 O O . VAL D 1 154 ? 18.341 47.454 19.343 1.00 54.93 151 VAL D O 1
ATOM 11332 N N . GLU D 1 155 ? 20.332 48.511 19.400 1.00 56.06 152 GLU D N 1
ATOM 11333 C CA . GLU D 1 155 ? 20.913 47.741 18.312 1.00 58.31 152 GLU D CA 1
ATOM 11334 C C . GLU D 1 155 ? 21.816 46.653 18.862 1.00 59.40 152 GLU D C 1
ATOM 11335 O O . GLU D 1 155 ? 22.631 46.929 19.748 1.00 60.28 152 GLU D O 1
ATOM 11341 N N . LEU D 1 156 ? 21.665 45.425 18.359 1.00 59.33 153 LEU D N 1
ATOM 11342 C CA . LEU D 1 156 ? 22.561 44.336 18.768 1.00 62.13 153 LEU D CA 1
ATOM 11343 C C . LEU D 1 156 ? 23.839 44.469 17.965 1.00 63.08 153 LEU D C 1
ATOM 11344 O O . LEU D 1 156 ? 23.789 44.378 16.734 1.00 62.05 153 LEU D O 1
ATOM 11349 N N . PRO D 1 157 ? 24.993 44.683 18.642 1.00 65.66 154 PRO D N 1
ATOM 11350 C CA . PRO D 1 157 ? 26.244 44.781 17.876 1.00 66.44 154 PRO D CA 1
ATOM 11351 C C . PRO D 1 157 ? 26.477 43.561 16.957 1.00 67.73 154 PRO D C 1
ATOM 11352 O O . PRO D 1 157 ? 27.139 43.703 15.931 1.00 65.29 154 PRO D O 1
ATOM 11356 N N . SER D 1 158 ? 25.932 42.395 17.342 1.00 68.71 155 SER D N 1
ATOM 11357 C CA . SER D 1 158 ? 26.028 41.145 16.554 1.00 72.27 155 SER D CA 1
ATOM 11358 C C . SER D 1 158 ? 25.478 41.266 15.140 1.00 72.75 155 SER D C 1
ATOM 11359 O O . SER D 1 158 ? 26.026 40.690 14.202 1.00 75.86 155 SER D O 1
ATOM 11362 N N . MET D 1 159 ? 24.377 41.997 15.009 1.00 72.51 156 MET D N 1
ATOM 11363 C CA . MET D 1 159 ? 23.700 42.187 13.733 1.00 71.74 156 MET D CA 1
ATOM 11364 C C . MET D 1 159 ? 23.124 43.593 13.651 1.00 69.35 156 MET D C 1
ATOM 11365 O O . MET D 1 159 ? 21.922 43.794 13.844 1.00 65.93 156 MET D O 1
ATOM 11370 N N . PRO D 1 160 ? 23.987 44.583 13.363 1.00 69.42 157 PRO D N 1
ATOM 11371 C CA . PRO D 1 160 ? 23.511 45.967 13.279 1.00 68.73 157 PRO D CA 1
ATOM 11372 C C . PRO D 1 160 ? 22.401 46.132 12.229 1.00 66.59 157 PRO D C 1
ATOM 11373 O O . PRO D 1 160 ? 22.297 45.315 11.296 1.00 67.80 157 PRO D O 1
ATOM 11377 N N . PHE D 1 161 ? 21.582 47.164 12.391 1.00 63.28 158 PHE D N 1
ATOM 11378 C CA . PHE D 1 161 ? 20.481 47.412 11.467 1.00 62.75 158 PHE D CA 1
ATOM 11379 C C . PHE D 1 161 ? 20.993 47.756 10.081 1.00 64.67 158 PHE D C 1
ATOM 11380 O O . PHE D 1 161 ? 22.011 48.427 9.945 1.00 67.91 158 PHE D O 1
ATOM 11388 N N . GLY D 1 162 ? 20.280 47.282 9.064 1.00 64.17 159 GLY D N 1
ATOM 11389 C CA . GLY D 1 162 ? 20.647 47.512 7.671 1.00 65.87 159 GLY D CA 1
ATOM 11390 C C . GLY D 1 162 ? 20.215 46.344 6.810 1.00 67.23 159 GLY D C 1
ATOM 11391 O O . GLY D 1 162 ? 20.323 45.181 7.227 1.00 65.50 159 GLY D O 1
ATOM 11392 N N . GLY D 1 163 ? 19.722 46.656 5.611 1.00 68.31 160 GLY D N 1
ATOM 11393 C CA . GLY D 1 163 ? 19.257 45.644 4.663 1.00 68.02 160 GLY D CA 1
ATOM 11394 C C . GLY D 1 163 ? 18.181 44.734 5.244 1.00 66.70 160 GLY D C 1
ATOM 11395 O O . GLY D 1 163 ? 17.103 45.192 5.619 1.00 62.69 160 GLY D O 1
ATOM 11396 N N . HIS D 1 164 ? 18.500 43.445 5.329 1.00 67.77 161 HIS D N 1
ATOM 11397 C CA . HIS D 1 164 ? 17.588 42.431 5.852 1.00 69.16 161 HIS D CA 1
ATOM 11398 C C . HIS D 1 164 ? 17.346 42.525 7.362 1.00 67.24 161 HIS D C 1
ATOM 11399 O O . HIS D 1 164 ? 16.362 41.959 7.848 1.00 67.65 161 HIS D O 1
ATOM 11406 N N . VAL D 1 165 ? 18.222 43.217 8.104 1.00 63.69 162 VAL D N 1
ATOM 11407 C CA . VAL D 1 165 ? 18.038 43.370 9.563 1.00 59.42 162 VAL D CA 1
ATOM 11408 C C . VAL D 1 165 ? 17.289 44.694 9.810 1.00 56.41 162 VAL D C 1
ATOM 11409 O O . VAL D 1 165 ? 17.835 45.773 9.568 1.00 54.40 162 VAL D O 1
ATOM 11413 N N . VAL D 1 166 ? 16.051 44.590 10.309 1.00 52.51 163 VAL D N 1
ATOM 11414 C CA . VAL D 1 166 ? 15.178 45.752 10.533 1.00 49.41 163 VAL D CA 1
ATOM 11415 C C . VAL D 1 166 ? 14.764 45.986 11.983 1.00 47.10 163 VAL D C 1
ATOM 11416 O O . VAL D 1 166 ? 14.653 45.041 12.772 1.00 45.10 163 VAL D O 1
ATOM 11420 N N . SER D 1 167 ? 14.529 47.259 12.321 1.00 45.41 164 SER D N 1
ATOM 11421 C CA . SER D 1 167 ? 14.057 47.628 13.654 1.00 43.13 164 SER D CA 1
ATOM 11422 C C . SER D 1 167 ? 12.530 47.686 13.556 1.00 43.02 164 SER D C 1
ATOM 11423 O O . SER D 1 167 ? 11.942 47.400 12.496 1.00 42.26 164 SER D O 1
ATOM 11426 N N . SER D 1 168 ? 11.893 48.064 14.659 1.00 42.23 165 SER D N 1
ATOM 11427 C CA . SER D 1 168 ? 10.459 48.248 14.676 1.00 41.86 165 SER D CA 1
ATOM 11428 C C . SER D 1 168 ? 10.035 49.284 13.610 1.00 41.83 165 SER D C 1
ATOM 11429 O O . SER D 1 168 ? 8.957 49.175 13.041 1.00 40.48 165 SER D O 1
ATOM 11432 N N . THR D 1 169 ? 10.892 50.269 13.340 1.00 43.60 166 THR D N 1
ATOM 11433 C CA . THR D 1 169 ? 10.587 51.320 12.344 1.00 46.13 166 THR D CA 1
ATOM 11434 C C . THR D 1 169 ? 10.356 50.770 10.924 1.00 47.42 166 THR D C 1
ATOM 11435 O O . THR D 1 169 ? 9.360 51.103 10.290 1.00 49.20 166 THR D O 1
ATOM 11439 N N . ASP D 1 170 ? 11.277 49.947 10.439 1.00 49.63 167 ASP D N 1
ATOM 11440 C CA . ASP D 1 170 ? 11.152 49.331 9.114 1.00 52.03 167 ASP D CA 1
ATOM 11441 C C . ASP D 1 170 ? 10.070 48.253 9.100 1.00 50.70 167 ASP D C 1
ATOM 11442 O O . ASP D 1 170 ? 9.422 48.042 8.071 1.00 49.61 167 ASP D O 1
ATOM 11447 N N . ALA D 1 171 ? 9.898 47.558 10.229 1.00 48.50 168 ALA D N 1
ATOM 11448 C CA . ALA D 1 171 ? 8.875 46.507 10.337 1.00 47.91 168 ALA D CA 1
ATOM 11449 C C . ALA D 1 171 ? 7.471 47.079 10.191 1.00 46.91 168 ALA D C 1
ATOM 11450 O O . ALA D 1 171 ? 6.550 46.375 9.772 1.00 47.40 168 ALA D O 1
ATOM 11452 N N . LEU D 1 172 ? 7.318 48.351 10.557 1.00 45.23 169 LEU D N 1
ATOM 11453 C CA . LEU D 1 172 ? 6.031 49.038 10.469 1.00 44.15 169 LEU D CA 1
ATOM 11454 C C . LEU D 1 172 ? 5.778 49.693 9.093 1.00 44.71 169 LEU D C 1
ATOM 11455 O O . LEU D 1 172 ? 4.734 50.294 8.894 1.00 45.29 169 LEU D O 1
ATOM 11460 N N . SER D 1 173 ? 6.726 49.587 8.164 1.00 45.02 170 SER D N 1
ATOM 11461 C CA . SER D 1 173 ? 6.547 50.124 6.800 1.00 47.46 170 SER D CA 1
ATOM 11462 C C . SER D 1 173 ? 7.164 49.152 5.794 1.00 48.54 170 SER D C 1
ATOM 11463 O O . SER D 1 173 ? 8.043 49.525 5.005 1.00 49.14 170 SER D O 1
ATOM 11466 N N . PRO D 1 174 ? 6.712 47.882 5.824 1.00 47.97 171 PRO D N 1
ATOM 11467 C CA . PRO D 1 174 ? 7.272 46.931 4.888 1.00 48.50 171 PRO D CA 1
ATOM 11468 C C . PRO D 1 174 ? 6.814 47.220 3.467 1.00 49.13 171 PRO D C 1
ATOM 11469 O O . PRO D 1 174 ? 5.666 47.610 3.256 1.00 48.56 171 PRO D O 1
ATOM 11473 N N . ALA D 1 175 ? 7.719 47.060 2.512 1.00 50.00 172 ALA D N 1
ATOM 11474 C CA . ALA D 1 175 ? 7.390 47.241 1.108 1.00 51.41 172 ALA D CA 1
ATOM 11475 C C . ALA D 1 175 ? 6.865 45.895 0.589 1.00 51.50 172 ALA D C 1
ATOM 11476 O O . ALA D 1 175 ? 6.062 45.835 -0.350 1.00 52.11 172 ALA D O 1
ATOM 11478 N N . THR D 1 176 ? 7.347 44.820 1.205 1.00 51.00 173 THR D N 1
ATOM 11479 C CA . THR D 1 176 ? 6.935 43.463 0.858 1.00 51.75 173 THR D CA 1
ATOM 11480 C C . THR D 1 176 ? 6.938 42.615 2.116 1.00 51.10 173 THR D C 1
ATOM 11481 O O . THR D 1 176 ? 7.463 43.022 3.164 1.00 49.80 173 THR D O 1
ATOM 11485 N N . LEU D 1 177 ? 6.363 41.425 2.004 1.00 52.14 174 LEU D N 1
ATOM 11486 C CA . LEU D 1 177 ? 6.317 40.488 3.111 1.00 50.39 174 LEU D CA 1
ATOM 11487 C C . LEU D 1 177 ? 7.422 39.478 2.904 1.00 51.23 174 LEU D C 1
ATOM 11488 O O . LEU D 1 177 ? 7.571 38.955 1.796 1.00 52.55 174 LEU D O 1
ATOM 11493 N N . PRO D 1 178 ? 8.216 39.204 3.954 1.00 50.98 175 PRO D N 1
ATOM 11494 C CA . PRO D 1 178 ? 9.258 38.196 3.809 1.00 52.31 175 PRO D CA 1
ATOM 11495 C C . PRO D 1 178 ? 8.650 36.801 3.826 1.00 52.93 175 PRO D C 1
ATOM 11496 O O . PRO D 1 178 ? 7.525 36.618 4.292 1.00 50.78 175 PRO D O 1
ATOM 11500 N N . LYS D 1 179 ? 9.384 35.831 3.305 1.00 57.12 176 LYS D N 1
ATOM 11501 C CA . LYS D 1 179 ? 8.911 34.457 3.279 1.00 59.01 176 LYS D CA 1
ATOM 11502 C C . LYS D 1 179 ? 9.091 33.934 4.708 1.00 56.79 176 LYS D C 1
ATOM 11503 O O . LYS D 1 179 ? 8.188 33.308 5.272 1.00 55.56 176 LYS D O 1
ATOM 11509 N N . ARG D 1 180 ? 10.258 34.233 5.286 1.00 56.04 177 ARG D N 1
ATOM 11510 C CA . ARG D 1 180 ? 10.591 33.865 6.665 1.00 56.34 177 ARG D CA 1
ATOM 11511 C C . ARG D 1 180 ? 11.085 35.094 7.454 1.00 54.07 177 ARG D C 1
ATOM 11512 O O . ARG D 1 180 ? 11.889 35.880 6.962 1.00 54.38 177 ARG D O 1
ATOM 11520 N N . LEU D 1 181 ? 10.605 35.220 8.684 1.00 50.11 178 LEU D N 1
ATOM 11521 C CA . LEU D 1 181 ? 10.963 36.299 9.582 1.00 48.45 178 LEU D CA 1
ATOM 11522 C C . LEU D 1 181 ? 11.447 35.755 10.919 1.00 46.73 178 LEU D C 1
ATOM 11523 O O . LEU D 1 181 ? 10.821 34.859 11.495 1.00 45.10 178 LEU D O 1
ATOM 11528 N N . VAL D 1 182 ? 12.551 36.305 11.417 1.00 45.83 179 VAL D N 1
ATOM 11529 C CA . VAL D 1 182 ? 13.040 35.953 12.752 1.00 45.88 179 VAL D CA 1
ATOM 11530 C C . VAL D 1 182 ? 12.967 37.237 13.581 1.00 44.75 179 VAL D C 1
ATOM 11531 O O . VAL D 1 182 ? 13.361 38.319 13.128 1.00 44.61 179 VAL D O 1
ATOM 11535 N N . VAL D 1 183 ? 12.427 37.113 14.782 1.00 44.66 180 VAL D N 1
ATOM 11536 C CA . VAL D 1 183 ? 12.291 38.246 15.687 1.00 44.69 180 VAL D CA 1
ATOM 11537 C C . VAL D 1 183 ? 13.162 37.960 16.888 1.00 44.64 180 VAL D C 1
ATOM 11538 O O . VAL D 1 183 ? 13.057 36.895 17.489 1.00 43.62 180 VAL D O 1
ATOM 11542 N N . VAL D 1 184 ? 14.027 38.910 17.220 1.00 45.39 181 VAL D N 1
ATOM 11543 C CA . VAL D 1 184 ? 14.908 38.780 18.364 1.00 46.70 181 VAL D CA 1
ATOM 11544 C C . VAL D 1 184 ? 14.302 39.662 19.435 1.00 46.71 181 VAL D C 1
ATOM 11545 O O . VAL D 1 184 ? 14.168 40.879 19.243 1.00 46.40 181 VAL D O 1
ATOM 11549 N N . GLY D 1 185 ? 13.926 39.035 20.548 1.00 46.17 182 GLY D N 1
ATOM 11550 C CA . GLY D 1 185 ? 13.314 39.722 21.679 1.00 46.61 182 GLY D CA 1
ATOM 11551 C C . GLY D 1 185 ? 11.817 39.468 21.688 1.00 46.10 182 GLY D C 1
ATOM 11552 O O . GLY D 1 185 ? 11.138 39.713 20.686 1.00 45.78 182 GLY D O 1
ATOM 11553 N N . ALA D 1 186 ? 11.311 38.964 22.816 1.00 46.52 183 ALA D N 1
ATOM 11554 C CA . ALA D 1 186 ? 9.897 38.646 22.971 1.00 45.77 183 ALA D CA 1
ATOM 11555 C C . ALA D 1 186 ? 9.204 39.558 23.981 1.00 46.01 183 ALA D C 1
ATOM 11556 O O . ALA D 1 186 ? 8.344 39.114 24.752 1.00 46.78 183 ALA D O 1
ATOM 11558 N N . GLY D 1 187 ? 9.580 40.840 23.967 1.00 45.67 184 GLY D N 1
ATOM 11559 C CA . GLY D 1 187 ? 8.938 41.847 24.805 1.00 42.93 184 GLY D CA 1
ATOM 11560 C C . GLY D 1 187 ? 7.672 42.161 24.042 1.00 42.23 184 GLY D C 1
ATOM 11561 O O . GLY D 1 187 ? 7.395 41.507 23.037 1.00 40.99 184 GLY D O 1
ATOM 11562 N N . TYR D 1 188 ? 6.914 43.173 24.458 1.00 42.60 185 TYR D N 1
ATOM 11563 C CA . TYR D 1 188 ? 5.654 43.453 23.769 1.00 41.59 185 TYR D CA 1
ATOM 11564 C C . TYR D 1 188 ? 5.860 43.843 22.304 1.00 40.99 185 TYR D C 1
ATOM 11565 O O . TYR D 1 188 ? 5.104 43.401 21.447 1.00 41.15 185 TYR D O 1
ATOM 11574 N N . ILE D 1 189 ? 6.897 44.630 22.016 1.00 41.55 186 ILE D N 1
ATOM 11575 C CA . ILE D 1 189 ? 7.174 45.075 20.631 1.00 42.38 186 ILE D CA 1
ATOM 11576 C C . ILE D 1 189 ? 7.418 43.889 19.712 1.00 41.79 186 ILE D C 1
ATOM 11577 O O . ILE D 1 189 ? 6.717 43.714 18.719 1.00 42.74 186 ILE D O 1
ATOM 11582 N N . GLY D 1 190 ? 8.414 43.086 20.053 1.00 41.74 187 GLY D N 1
ATOM 11583 C CA . GLY D 1 190 ? 8.743 41.897 19.290 1.00 43.44 187 GLY D CA 1
ATOM 11584 C C . GLY D 1 190 ? 7.534 41.017 19.026 1.00 43.30 187 GLY D C 1
ATOM 11585 O O . GLY D 1 190 ? 7.265 40.669 17.875 1.00 44.23 187 GLY D O 1
ATOM 11586 N N . LEU D 1 191 ? 6.788 40.688 20.084 1.00 43.33 188 LEU D N 1
ATOM 11587 C CA . LEU D 1 191 ? 5.586 39.837 19.948 1.00 43.03 188 LEU D CA 1
ATOM 11588 C C . LEU D 1 191 ? 4.434 40.442 19.162 1.00 42.07 188 LEU D C 1
ATOM 11589 O O . LEU D 1 191 ? 3.776 39.724 18.407 1.00 40.75 188 LEU D O 1
ATOM 11594 N N . GLU D 1 192 ? 4.153 41.730 19.372 1.00 41.35 189 GLU D N 1
ATOM 11595 C CA . GLU D 1 192 ? 3.085 42.386 18.617 1.00 41.31 189 GLU D CA 1
ATOM 11596 C C . GLU D 1 192 ? 3.341 42.293 17.107 1.00 40.33 189 GLU D C 1
ATOM 11597 O O . GLU D 1 192 ? 2.440 41.960 16.347 1.00 40.26 189 GLU D O 1
ATOM 11603 N N . LEU D 1 193 ? 4.580 42.566 16.697 1.00 40.37 190 LEU D N 1
ATOM 11604 C CA . LEU D 1 193 ? 4.976 42.533 15.280 1.00 40.30 190 LEU D CA 1
ATOM 11605 C C . LEU D 1 193 ? 5.136 41.096 14.776 1.00 40.15 190 LEU D C 1
ATOM 11606 O O . LEU D 1 193 ? 4.837 40.809 13.621 1.00 40.53 190 LEU D O 1
ATOM 11611 N N . GLY D 1 194 ? 5.593 40.198 15.643 1.00 38.79 191 GLY D N 1
ATOM 11612 C CA . GLY D 1 194 ? 5.721 38.788 15.278 1.00 39.07 191 GLY D CA 1
ATOM 11613 C C . GLY D 1 194 ? 4.362 38.198 14.907 1.00 38.40 191 GLY D C 1
ATOM 11614 O O . GLY D 1 194 ? 4.229 37.488 13.916 1.00 38.47 191 GLY D O 1
ATOM 11615 N N . ILE D 1 195 ? 3.350 38.519 15.701 1.00 37.55 192 ILE D N 1
ATOM 11616 C CA . ILE D 1 195 ? 1.993 38.040 15.460 1.00 37.39 192 ILE D CA 1
ATOM 11617 C C . ILE D 1 195 ? 1.418 38.641 14.170 1.00 37.68 192 ILE D C 1
ATOM 11618 O O . ILE D 1 195 ? 0.807 37.925 13.374 1.00 37.66 192 ILE D O 1
ATOM 11623 N N . VAL D 1 196 ? 1.623 39.943 13.972 1.00 37.44 193 VAL D N 1
ATOM 11624 C CA . VAL D 1 196 ? 1.148 40.622 12.762 1.00 38.71 193 VAL D CA 1
ATOM 11625 C C . VAL D 1 196 ? 1.617 39.860 11.531 1.00 41.44 193 VAL D C 1
ATOM 11626 O O . VAL D 1 196 ? 0.795 39.395 10.734 1.00 42.64 193 VAL D O 1
ATOM 11630 N N . TYR D 1 197 ? 2.940 39.721 11.405 1.00 42.71 194 TYR D N 1
ATOM 11631 C CA . TYR D 1 197 ? 3.552 39.027 10.271 1.00 44.55 194 TYR D CA 1
ATOM 11632 C C . TYR D 1 197 ? 3.087 37.583 10.121 1.00 44.84 194 TYR D C 1
ATOM 11633 O O . TYR D 1 197 ? 2.723 37.168 9.008 1.00 44.91 194 TYR D O 1
ATOM 11642 N N . ARG D 1 198 ? 3.076 36.828 11.222 1.00 44.08 195 ARG D N 1
ATOM 11643 C CA . ARG D 1 198 ? 2.618 35.426 11.182 1.00 45.00 195 ARG D CA 1
ATOM 11644 C C . ARG D 1 198 ? 1.183 35.375 10.651 1.00 46.66 195 ARG D C 1
ATOM 11645 O O . ARG D 1 198 ? 0.868 34.550 9.788 1.00 49.18 195 ARG D O 1
ATOM 11653 N N . LYS D 1 199 ? 0.328 36.276 11.138 1.00 45.77 196 LYS D N 1
ATOM 11654 C CA . LYS D 1 199 ? -1.067 36.317 10.677 1.00 46.38 196 LYS D CA 1
ATOM 11655 C C . LYS D 1 199 ? -1.193 36.653 9.183 1.00 47.05 196 LYS D C 1
ATOM 11656 O O . LYS D 1 199 ? -2.196 36.296 8.555 1.00 49.14 196 LYS D O 1
ATOM 11662 N N . LEU D 1 200 ? -0.192 37.338 8.629 1.00 45.22 197 LEU D N 1
ATOM 11663 C CA . LEU D 1 200 ? -0.205 37.694 7.200 1.00 46.41 197 LEU D CA 1
ATOM 11664 C C . LEU D 1 200 ? 0.368 36.584 6.283 1.00 47.84 197 LEU D C 1
ATOM 11665 O O . LEU D 1 200 ? 0.486 36.805 5.079 1.00 48.95 197 LEU D O 1
ATOM 11670 N N . GLY D 1 201 ? 0.713 35.412 6.853 1.00 48.23 198 GLY D N 1
ATOM 11671 C CA . GLY D 1 201 ? 1.240 34.255 6.089 1.00 48.87 198 GLY D CA 1
ATOM 11672 C C . GLY D 1 201 ? 2.745 33.987 6.153 1.00 49.54 198 GLY D C 1
ATOM 11673 O O . GLY D 1 201 ? 3.233 33.022 5.563 1.00 51.43 198 GLY D O 1
ATOM 11674 N N . VAL D 1 202 ? 3.474 34.829 6.876 1.00 48.98 199 VAL D N 1
ATOM 11675 C CA . VAL D 1 202 ? 4.925 34.708 7.024 1.00 48.78 199 VAL D CA 1
ATOM 11676 C C . VAL D 1 202 ? 5.277 33.634 8.044 1.00 49.24 199 VAL D C 1
ATOM 11677 O O . VAL D 1 202 ? 4.574 33.487 9.041 1.00 50.51 199 VAL D O 1
ATOM 11681 N N . ASP D 1 203 ? 6.345 32.874 7.801 1.00 51.12 200 ASP D N 1
ATOM 11682 C CA . ASP D 1 203 ? 6.821 31.885 8.786 1.00 52.39 200 ASP D CA 1
ATOM 11683 C C . ASP D 1 203 ? 7.571 32.721 9.820 1.00 49.73 200 ASP D C 1
ATOM 11684 O O . ASP D 1 203 ? 8.515 33.418 9.468 1.00 50.58 200 ASP D O 1
ATOM 11689 N N . VAL D 1 204 ? 7.163 32.650 11.082 1.00 47.29 201 VAL D N 1
ATOM 11690 C CA . VAL D 1 204 ? 7.788 33.454 12.130 1.00 46.35 201 VAL D CA 1
ATOM 11691 C C . VAL D 1 204 ? 8.407 32.652 13.275 1.00 46.48 201 VAL D C 1
ATOM 11692 O O . VAL D 1 204 ? 7.801 31.733 13.805 1.00 46.94 201 VAL D O 1
ATOM 11696 N N . SER D 1 205 ? 9.632 33.033 13.631 1.00 47.83 202 SER D N 1
ATOM 11697 C CA . SER D 1 205 ? 10.380 32.434 14.716 1.00 48.56 202 SER D CA 1
ATOM 11698 C C . SER D 1 205 ? 10.810 33.566 15.643 1.00 49.71 202 SER D C 1
ATOM 11699 O O . SER D 1 205 ? 11.294 34.607 15.184 1.00 50.26 202 SER D O 1
ATOM 11702 N N . VAL D 1 206 ? 10.601 33.362 16.942 1.00 49.77 203 VAL D N 1
ATOM 11703 C CA . VAL D 1 206 ? 10.926 34.347 17.961 1.00 49.47 203 VAL D CA 1
ATOM 11704 C C . VAL D 1 206 ? 11.987 33.787 18.899 1.00 50.20 203 VAL D C 1
ATOM 11705 O O . VAL D 1 206 ? 11.776 32.746 19.523 1.00 52.18 203 VAL D O 1
ATOM 11709 N N . VAL D 1 207 ? 13.120 34.481 18.995 1.00 49.48 204 VAL D N 1
ATOM 11710 C CA . VAL D 1 207 ? 14.216 34.076 19.864 1.00 48.86 204 VAL D CA 1
ATOM 11711 C C . VAL D 1 207 ? 14.212 35.039 21.035 1.00 47.28 204 VAL D C 1
ATOM 11712 O O . VAL D 1 207 ? 14.189 36.248 20.846 1.00 44.89 204 VAL D O 1
ATOM 11716 N N . GLU D 1 208 ? 14.234 34.484 22.239 1.00 48.81 205 GLU D N 1
ATOM 11717 C CA . GLU D 1 208 ? 14.197 35.248 23.487 1.00 49.82 205 GLU D CA 1
ATOM 11718 C C . GLU D 1 208 ? 15.158 34.645 24.487 1.00 52.13 205 GLU D C 1
ATOM 11719 O O . GLU D 1 208 ? 15.230 33.419 24.612 1.00 54.55 205 GLU D O 1
ATOM 11725 N N . ALA D 1 209 ? 15.863 35.507 25.219 1.00 53.95 206 ALA D N 1
ATOM 11726 C CA . ALA D 1 209 ? 16.848 35.072 26.217 1.00 57.30 206 ALA D CA 1
ATOM 11727 C C . ALA D 1 209 ? 16.209 34.422 27.438 1.00 57.65 206 ALA D C 1
ATOM 11728 O O . ALA D 1 209 ? 16.650 33.363 27.874 1.00 59.63 206 ALA D O 1
ATOM 11730 N N . ALA D 1 210 ? 15.174 35.053 27.985 1.00 58.23 207 ALA D N 1
ATOM 11731 C CA . ALA D 1 210 ? 14.470 34.512 29.159 1.00 59.29 207 ALA D CA 1
ATOM 11732 C C . ALA D 1 210 ? 13.781 33.168 28.839 1.00 59.91 207 ALA D C 1
ATOM 11733 O O . ALA D 1 210 ? 13.561 32.833 27.669 1.00 59.77 207 ALA D O 1
ATOM 11735 N N . GLU D 1 211 ? 13.446 32.406 29.879 1.00 61.71 208 GLU D N 1
ATOM 11736 C CA . GLU D 1 211 ? 12.791 31.096 29.696 1.00 63.43 208 GLU D CA 1
ATOM 11737 C C . GLU D 1 211 ? 11.319 31.164 29.277 1.00 61.43 208 GLU D C 1
ATOM 11738 O O . GLU D 1 211 ? 10.764 30.163 28.841 1.00 58.51 208 GLU D O 1
ATOM 11744 N N . ARG D 1 212 ? 10.691 32.331 29.399 1.00 62.13 209 ARG D N 1
ATOM 11745 C CA . ARG D 1 212 ? 9.291 32.476 28.976 1.00 61.40 209 ARG D CA 1
ATOM 11746 C C . ARG D 1 212 ? 9.077 33.784 28.209 1.00 59.02 209 ARG D C 1
ATOM 11747 O O . ARG D 1 212 ? 9.832 34.757 28.353 1.00 58.51 209 ARG D O 1
ATOM 11755 N N . VAL D 1 213 ? 8.037 33.787 27.389 1.00 55.43 210 VAL D N 1
ATOM 11756 C CA . VAL D 1 213 ? 7.712 34.936 26.558 1.00 52.38 210 VAL D CA 1
ATOM 11757 C C . VAL D 1 213 ? 7.207 36.082 27.465 1.00 50.19 210 VAL D C 1
ATOM 11758 O O . VAL D 1 213 ? 6.745 35.830 28.578 1.00 48.62 210 VAL D O 1
ATOM 11762 N N . LEU D 1 214 ? 7.322 37.333 27.009 1.00 49.43 211 LEU D N 1
ATOM 11763 C CA . LEU D 1 214 ? 6.901 38.503 27.810 1.00 47.14 211 LEU D CA 1
ATOM 11764 C C . LEU D 1 214 ? 7.353 38.365 29.282 1.00 46.53 211 LEU D C 1
ATOM 11765 O O . LEU D 1 214 ? 6.518 38.368 30.200 1.00 46.06 211 LEU D O 1
ATOM 11770 N N . PRO D 1 215 ? 8.673 38.257 29.509 1.00 46.60 212 PRO D N 1
ATOM 11771 C CA . PRO D 1 215 ? 9.226 38.056 30.867 1.00 49.32 212 PRO D CA 1
ATOM 11772 C C . PRO D 1 215 ? 8.853 39.094 31.930 1.00 50.48 212 PRO D C 1
ATOM 11773 O O . PRO D 1 215 ? 8.870 38.768 33.120 1.00 53.35 212 PRO D O 1
ATOM 11777 N N . ALA D 1 216 ? 8.530 40.319 31.514 1.00 50.65 213 ALA D N 1
ATOM 11778 C CA . ALA D 1 216 ? 8.144 41.373 32.458 1.00 52.24 213 ALA D CA 1
ATOM 11779 C C . ALA D 1 216 ? 6.821 41.051 33.191 1.00 52.56 213 ALA D C 1
ATOM 11780 O O . ALA D 1 216 ? 6.610 41.514 34.310 1.00 55.03 213 ALA D O 1
ATOM 11782 N N . TYR D 1 217 ? 5.943 40.269 32.558 1.00 51.62 214 TYR D N 1
ATOM 11783 C CA . TYR D 1 217 ? 4.663 39.873 33.170 1.00 50.49 214 TYR D CA 1
ATOM 11784 C C . TYR D 1 217 ? 4.772 38.491 33.845 1.00 47.71 214 TYR D C 1
ATOM 11785 O O . TYR D 1 217 ? 5.693 37.718 33.550 1.00 45.96 214 TYR D O 1
ATOM 11794 N N . ASP D 1 218 ? 3.836 38.192 34.750 1.00 43.61 215 ASP D N 1
ATOM 11795 C CA . ASP D 1 218 ? 3.847 36.906 35.472 1.00 43.36 215 ASP D CA 1
ATOM 11796 C C . ASP D 1 218 ? 3.373 35.761 34.568 1.00 42.38 215 ASP D C 1
ATOM 11797 O O . ASP D 1 218 ? 2.629 35.973 33.604 1.00 38.86 215 ASP D O 1
ATOM 11802 N N . ALA D 1 219 ? 3.825 34.553 34.902 1.00 42.63 216 ALA D N 1
ATOM 11803 C CA . ALA D 1 219 ? 3.538 33.340 34.132 1.00 42.40 216 ALA D CA 1
ATOM 11804 C C . ALA D 1 219 ? 2.061 33.082 33.866 1.00 41.64 216 ALA D C 1
ATOM 11805 O O . ALA D 1 219 ? 1.684 32.770 32.747 1.00 42.39 216 ALA D O 1
ATOM 11807 N N . GLU D 1 220 ? 1.236 33.209 34.898 1.00 42.51 217 GLU D N 1
ATOM 11808 C CA . GLU D 1 220 ? -0.204 32.962 34.783 1.00 42.85 217 GLU D CA 1
ATOM 11809 C C . GLU D 1 220 ? -0.843 33.905 33.767 1.00 39.64 217 GLU D C 1
ATOM 11810 O O . GLU D 1 220 ? -1.684 33.493 32.975 1.00 39.97 217 GLU D O 1
ATOM 11816 N N . LEU D 1 221 ? -0.412 35.158 33.789 1.00 36.92 218 LEU D N 1
ATOM 11817 C CA . LEU D 1 221 ? -0.936 36.191 32.922 1.00 36.36 218 LEU D CA 1
ATOM 11818 C C . LEU D 1 221 ? -0.572 36.018 31.441 1.00 36.46 218 LEU D C 1
ATOM 11819 O O . LEU D 1 221 ? -1.389 36.298 30.571 1.00 34.18 218 LEU D O 1
ATOM 11824 N N . VAL D 1 222 ? 0.648 35.568 31.153 1.00 38.25 219 VAL D N 1
ATOM 11825 C CA . VAL D 1 222 ? 1.072 35.376 29.753 1.00 38.06 219 VAL D CA 1
ATOM 11826 C C . VAL D 1 222 ? 0.705 33.991 29.175 1.00 37.45 219 VAL D C 1
ATOM 11827 O O . VAL D 1 222 ? 0.773 33.812 27.955 1.00 36.87 219 VAL D O 1
ATOM 11831 N N . ARG D 1 223 ? 0.321 33.018 30.017 1.00 37.38 220 ARG D N 1
ATOM 11832 C CA . ARG D 1 223 ? 0.011 31.665 29.493 1.00 37.81 220 ARG D CA 1
ATOM 11833 C C . ARG D 1 223 ? -0.943 31.695 28.259 1.00 38.02 220 ARG D C 1
ATOM 11834 O O . ARG D 1 223 ? -0.674 31.014 27.268 1.00 36.98 220 ARG D O 1
ATOM 11842 N N . PRO D 1 224 ? -2.049 32.484 28.317 1.00 37.41 221 PRO D N 1
ATOM 11843 C CA . PRO D 1 224 ? -2.953 32.512 27.159 1.00 37.25 221 PRO D CA 1
ATOM 11844 C C . PRO D 1 224 ? -2.285 33.021 25.885 1.00 36.58 221 PRO D C 1
ATOM 11845 O O . PRO D 1 224 ? -2.658 32.595 24.795 1.00 34.02 221 PRO D O 1
ATOM 11849 N N . VAL D 1 225 ? -1.294 33.900 26.050 1.00 37.21 222 VAL D N 1
ATOM 11850 C CA . VAL D 1 225 ? -0.511 34.428 24.941 1.00 37.82 222 VAL D CA 1
ATOM 11851 C C . VAL D 1 225 ? 0.392 33.312 24.432 1.00 38.53 222 VAL D C 1
ATOM 11852 O O . VAL D 1 225 ? 0.523 33.134 23.213 1.00 38.02 222 VAL D O 1
ATOM 11856 N N . ALA D 1 226 ? 1.005 32.564 25.358 1.00 38.00 223 ALA D N 1
ATOM 11857 C CA . ALA D 1 226 ? 1.874 31.433 24.968 1.00 38.42 223 ALA D CA 1
ATOM 11858 C C . ALA D 1 226 ? 1.080 30.355 24.217 1.00 37.80 223 ALA D C 1
ATOM 11859 O O . ALA D 1 226 ? 1.574 29.795 23.232 1.00 36.34 223 ALA D O 1
ATOM 11861 N N . ASP D 1 227 ? -0.145 30.083 24.673 1.00 37.71 224 ASP D N 1
ATOM 11862 C CA . ASP D 1 227 ? -1.004 29.098 24.020 1.00 39.65 224 ASP D CA 1
ATOM 11863 C C . ASP D 1 227 ? -1.391 29.561 22.627 1.00 40.09 224 ASP D C 1
ATOM 11864 O O . ASP D 1 227 ? -1.472 28.754 21.698 1.00 42.05 224 ASP D O 1
ATOM 11869 N N . SER D 1 228 ? -1.636 30.861 22.501 1.00 39.34 225 SER D N 1
ATOM 11870 C CA . SER D 1 228 ? -2.036 31.464 21.247 1.00 39.93 225 SER D CA 1
ATOM 11871 C C . SER D 1 228 ? -0.918 31.409 20.213 1.00 39.56 225 SER D C 1
ATOM 11872 O O . SER D 1 228 ? -1.175 31.093 19.055 1.00 38.02 225 SER D O 1
ATOM 11875 N N . LEU D 1 229 ? 0.310 31.721 20.629 1.00 39.36 226 LEU D N 1
ATOM 11876 C CA . LEU D 1 229 ? 1.469 31.677 19.724 1.00 40.20 226 LEU D CA 1
ATOM 11877 C C . LEU D 1 229 ? 1.616 30.292 19.100 1.00 40.85 226 LEU D C 1
ATOM 11878 O O . LEU D 1 229 ? 1.886 30.168 17.896 1.00 40.25 226 LEU D O 1
ATOM 11883 N N . ALA D 1 230 ? 1.437 29.260 19.921 1.00 41.73 227 ALA D N 1
ATOM 11884 C CA . ALA D 1 230 ? 1.504 27.886 19.441 1.00 43.67 227 ALA D CA 1
ATOM 11885 C C . ALA D 1 230 ? 0.394 27.667 18.408 1.00 44.74 227 ALA D C 1
ATOM 11886 O O . ALA D 1 230 ? 0.651 27.172 17.312 1.00 47.56 227 ALA D O 1
ATOM 11888 N N . ARG D 1 231 ? -0.825 28.072 18.756 1.00 52.60 228 ARG D N 1
ATOM 11889 C CA . ARG D 1 231 ? -1.986 27.947 17.864 1.00 55.60 228 ARG D CA 1
ATOM 11890 C C . ARG D 1 231 ? -1.720 28.644 16.510 1.00 54.80 228 ARG D C 1
ATOM 11891 O O . ARG D 1 231 ? -1.921 28.054 15.445 1.00 55.59 228 ARG D O 1
ATOM 11899 N N . LEU D 1 232 ? -1.252 29.891 16.567 1.00 52.39 229 LEU D N 1
ATOM 11900 C CA . LEU D 1 232 ? -0.966 30.679 15.359 1.00 51.36 229 LEU D CA 1
ATOM 11901 C C . LEU D 1 232 ? 0.165 30.124 14.479 1.00 50.30 229 LEU D C 1
ATOM 11902 O O . LEU D 1 232 ? 0.212 30.414 13.279 1.00 46.60 229 LEU D O 1
ATOM 11907 N N . GLY D 1 233 ? 1.069 29.353 15.082 1.00 50.75 230 GLY D N 1
ATOM 11908 C CA . GLY D 1 233 ? 2.205 28.755 14.367 1.00 51.74 230 GLY D CA 1
ATOM 11909 C C . GLY D 1 233 ? 3.533 29.479 14.519 1.00 49.80 230 GLY D C 1
ATOM 11910 O O . GLY D 1 233 ? 4.459 29.226 13.765 1.00 50.31 230 GLY D O 1
ATOM 11911 N N . VAL D 1 234 ? 3.633 30.382 15.489 1.00 50.26 231 VAL D N 1
ATOM 11912 C CA . VAL D 1 234 ? 4.876 31.111 15.711 1.00 50.31 231 VAL D CA 1
ATOM 11913 C C . VAL D 1 234 ? 5.815 30.143 16.400 1.00 52.53 231 VAL D C 1
ATOM 11914 O O . VAL D 1 234 ? 5.434 29.528 17.396 1.00 54.58 231 VAL D O 1
ATOM 11918 N N . ARG D 1 235 ? 7.026 29.999 15.863 1.00 55.06 232 ARG D N 1
ATOM 11919 C CA . ARG D 1 235 ? 8.017 29.074 16.424 1.00 59.28 232 ARG D CA 1
ATOM 11920 C C . ARG D 1 235 ? 8.840 29.774 17.496 1.00 57.05 232 ARG D C 1
ATOM 11921 O O . ARG D 1 235 ? 9.507 30.760 17.231 1.00 51.26 232 ARG D O 1
ATOM 11929 N N . LEU D 1 236 ? 8.766 29.247 18.717 1.00 59.18 233 LEU D N 1
ATOM 11930 C CA . LEU D 1 236 ? 9.449 29.833 19.873 1.00 59.27 233 LEU D CA 1
ATOM 11931 C C . LEU D 1 236 ? 10.786 29.181 20.193 1.00 59.17 233 LEU D C 1
ATOM 11932 O O . LEU D 1 236 ? 10.907 27.959 20.190 1.00 60.84 233 LEU D O 1
ATOM 11937 N N . TRP D 1 237 ? 11.769 30.028 20.490 1.00 57.82 234 TRP D N 1
ATOM 11938 C CA . TRP D 1 237 ? 13.120 29.622 20.856 1.00 59.12 234 TRP D CA 1
ATOM 11939 C C . TRP D 1 237 ? 13.480 30.357 22.145 1.00 57.43 234 TRP D C 1
ATOM 11940 O O . TRP D 1 237 ? 14.226 31.340 22.136 1.00 56.54 234 TRP D O 1
ATOM 11951 N N . LEU D 1 238 ? 12.921 29.879 23.248 1.00 57.80 235 LEU D N 1
ATOM 11952 C CA . LEU D 1 238 ? 13.131 30.477 24.569 1.00 59.60 235 LEU D CA 1
ATOM 11953 C C . LEU D 1 238 ? 14.382 29.899 25.230 1.00 62.54 235 LEU D C 1
ATOM 11954 O O . LEU D 1 238 ? 14.746 28.751 24.974 1.00 67.07 235 LEU D O 1
ATOM 11959 N N . GLY D 1 239 ? 15.026 30.690 26.087 1.00 63.28 236 GLY D N 1
ATOM 11960 C CA . GLY D 1 239 ? 16.255 30.271 26.764 1.00 67.12 236 GLY D CA 1
ATOM 11961 C C . GLY D 1 239 ? 17.431 30.238 25.793 1.00 70.59 236 GLY D C 1
ATOM 11962 O O . GLY D 1 239 ? 18.443 29.570 26.039 1.00 72.62 236 GLY D O 1
ATOM 11963 N N . HIS D 1 240 ? 17.284 30.960 24.683 1.00 70.88 237 HIS D N 1
ATOM 11964 C CA . HIS D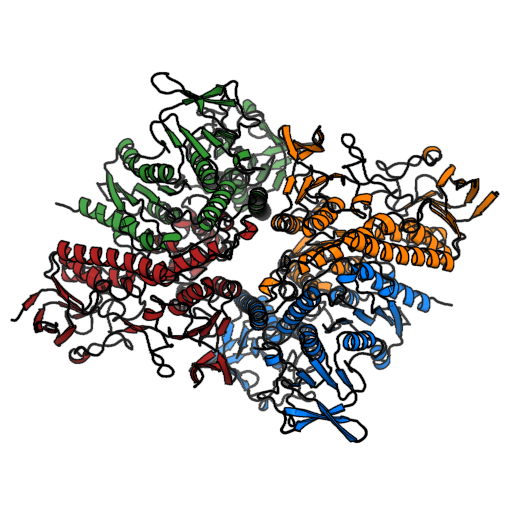 1 240 ? 18.299 31.031 23.639 1.00 72.09 237 HIS D CA 1
ATOM 11965 C C . HIS D 1 240 ? 18.784 32.477 23.473 1.00 73.76 237 HIS D C 1
ATOM 11966 O O . HIS D 1 240 ? 17.995 33.415 23.555 1.00 72.95 237 HIS D O 1
ATOM 11973 N N . LYS D 1 241 ? 20.080 32.640 23.223 1.00 79.46 238 LYS D N 1
ATOM 11974 C CA . LYS D 1 241 ? 20.706 33.953 23.043 1.00 80.44 238 LYS D CA 1
ATOM 11975 C C . LYS D 1 241 ? 21.226 34.042 21.620 1.00 78.63 238 LYS D C 1
ATOM 11976 O O . LYS D 1 241 ? 21.910 33.127 21.153 1.00 80.53 238 LYS D O 1
ATOM 11982 N N . VAL D 1 242 ? 20.894 35.128 20.924 1.00 75.58 239 VAL D N 1
ATOM 11983 C CA . VAL D 1 242 ? 21.347 35.311 19.548 1.00 75.83 239 VAL D CA 1
ATOM 11984 C C . VAL D 1 242 ? 22.788 35.785 19.591 1.00 77.25 239 VAL D C 1
ATOM 11985 O O . VAL D 1 242 ? 23.111 36.707 20.334 1.00 80.47 239 VAL D O 1
ATOM 11989 N N . LEU D 1 243 ? 23.642 35.137 18.803 1.00 79.46 240 LEU D N 1
ATOM 11990 C CA . LEU D 1 243 ? 25.062 35.473 18.731 1.00 82.98 240 LEU D CA 1
ATOM 11991 C C . LEU D 1 243 ? 25.383 36.343 17.519 1.00 83.49 240 LEU D C 1
ATOM 11992 O O . LEU D 1 243 ? 26.325 37.129 17.561 1.00 83.79 240 LEU D O 1
ATOM 11997 N N . GLY D 1 244 ? 24.611 36.179 16.443 1.00 83.11 241 GLY D N 1
ATOM 11998 C CA . GLY D 1 244 ? 24.802 36.953 15.212 1.00 82.08 241 GLY D CA 1
ATOM 11999 C C . GLY D 1 244 ? 24.316 36.230 13.970 1.00 81.44 241 GLY D C 1
ATOM 12000 O O . GLY D 1 244 ? 23.602 35.232 14.054 1.00 81.01 241 GLY D O 1
ATOM 12001 N N . LEU D 1 245 ? 24.692 36.759 12.812 1.00 80.70 242 LEU D N 1
ATOM 12002 C CA . LEU D 1 245 ? 24.319 36.173 11.537 1.00 78.86 242 LEU D CA 1
ATOM 12003 C C . LEU D 1 245 ? 25.479 35.370 11.006 1.00 82.86 242 LEU D C 1
ATOM 12004 O O . LEU D 1 245 ? 26.625 35.573 11.416 1.00 86.00 242 LEU D O 1
ATOM 12009 N N . ASP D 1 246 ? 25.172 34.435 10.113 1.00 83.43 243 ASP D N 1
ATOM 12010 C CA . ASP D 1 246 ? 26.200 33.662 9.444 1.00 87.96 243 ASP D CA 1
ATOM 12011 C C . ASP D 1 246 ? 26.302 34.325 8.065 1.00 92.34 243 ASP D C 1
ATOM 12012 O O . ASP D 1 246 ? 25.580 35.291 7.787 1.00 85.73 243 ASP D O 1
ATOM 12017 N N . LYS D 1 247 ? 27.186 33.826 7.209 1.00 101.35 244 LYS D N 1
ATOM 12018 C CA . LYS D 1 247 ? 27.356 34.408 5.873 1.00 105.19 244 LYS D CA 1
ATOM 12019 C C . LYS D 1 247 ? 26.148 34.189 4.950 1.00 105.59 244 LYS D C 1
ATOM 12020 O O . LYS D 1 247 ? 25.857 35.032 4.099 1.00 104.71 244 LYS D O 1
ATOM 12026 N N . HIS D 1 248 ? 25.430 33.083 5.147 1.00 104.66 245 HIS D N 1
ATOM 12027 C CA . HIS D 1 248 ? 24.293 32.735 4.287 1.00 102.89 245 HIS D CA 1
ATOM 12028 C C . HIS D 1 248 ? 22.992 33.515 4.624 1.00 98.41 245 HIS D C 1
ATOM 12029 O O . HIS D 1 248 ? 21.963 33.297 3.981 1.00 99.85 245 HIS D O 1
ATOM 12036 N N . GLY D 1 249 ? 23.037 34.410 5.619 1.00 92.55 246 GLY D N 1
ATOM 12037 C CA . GLY D 1 249 ? 21.864 35.224 5.997 1.00 83.43 246 GLY D CA 1
ATOM 12038 C C . GLY D 1 249 ? 21.110 34.769 7.241 1.00 79.72 246 GLY D C 1
ATOM 12039 O O . GLY D 1 249 ? 20.451 35.580 7.896 1.00 75.50 246 GLY D O 1
ATOM 12040 N N . ALA D 1 250 ? 21.201 33.476 7.564 1.00 78.40 247 ALA D N 1
ATOM 12041 C CA . ALA D 1 250 ? 20.519 32.888 8.737 1.00 75.28 247 ALA D CA 1
ATOM 12042 C C . ALA D 1 250 ? 20.986 33.457 10.086 1.00 74.76 247 ALA D C 1
ATOM 12043 O O . ALA D 1 250 ? 22.074 34.043 10.189 1.00 74.63 247 ALA D O 1
ATOM 12045 N N . VAL D 1 251 ? 20.148 33.273 11.112 1.00 71.88 248 VAL D N 1
ATOM 12046 C CA . VAL D 1 251 ? 20.436 33.748 12.473 1.00 69.73 248 VAL D CA 1
ATOM 12047 C C . VAL D 1 251 ? 21.055 32.626 13.310 1.00 71.26 248 VAL D C 1
ATOM 12048 O O . VAL D 1 251 ? 20.448 31.567 13.478 1.00 71.47 248 VAL D O 1
ATOM 12052 N N . ARG D 1 252 ? 22.259 32.865 13.829 1.00 72.17 249 ARG D N 1
ATOM 12053 C CA . ARG D 1 252 ? 22.947 31.888 14.664 1.00 74.32 249 ARG D CA 1
ATOM 12054 C C . ARG D 1 252 ? 22.447 32.065 16.092 1.00 72.67 249 ARG D C 1
ATOM 12055 O O . ARG D 1 252 ? 22.492 33.165 16.641 1.00 69.68 249 ARG D O 1
ATOM 12063 N N . VAL D 1 253 ? 21.971 30.972 16.680 1.00 74.86 250 VAL D N 1
ATOM 12064 C CA . VAL D 1 253 ? 21.408 30.972 18.027 1.00 76.24 250 VAL D CA 1
ATOM 12065 C C . VAL D 1 253 ? 22.146 30.004 18.947 1.00 78.99 250 VAL D C 1
ATOM 12066 O O . VAL D 1 253 ? 22.487 28.904 18.524 1.00 79.09 250 VAL D O 1
ATOM 12070 N N . GLN D 1 254 ? 22.364 30.410 20.202 1.00 80.07 251 GLN D N 1
ATOM 12071 C CA . GLN D 1 254 ? 23.050 29.570 21.201 1.00 84.66 251 GLN D CA 1
ATOM 12072 C C . GLN D 1 254 ? 22.103 29.196 22.332 1.00 84.59 251 GLN D C 1
ATOM 12073 O O . GLN D 1 254 ? 21.608 30.069 23.045 1.00 83.12 251 GLN D O 1
ATOM 12079 N N . ALA D 1 255 ? 21.899 27.895 22.520 1.00 86.56 252 ALA D N 1
ATOM 12080 C CA . ALA D 1 255 ? 21.016 27.386 23.563 1.00 89.28 252 ALA D CA 1
ATOM 12081 C C . ALA D 1 255 ? 21.668 27.421 24.946 1.00 93.40 252 ALA D C 1
ATOM 12082 O O . ALA D 1 255 ? 22.869 27.676 25.076 1.00 93.44 252 ALA D O 1
ATOM 12084 N N . ALA D 1 256 ? 20.853 27.165 25.971 1.00 97.02 253 ALA D N 1
ATOM 12085 C CA . ALA D 1 256 ? 21.310 27.130 27.365 1.00 100.85 253 ALA D CA 1
ATOM 12086 C C . ALA D 1 256 ? 22.258 25.951 27.608 1.00 106.67 253 ALA D C 1
ATOM 12087 O O . ALA D 1 256 ? 23.164 26.046 28.439 1.00 110.26 253 ALA D O 1
ATOM 12089 N N . ASP D 1 257 ? 22.040 24.850 26.880 1.00 108.61 254 ASP D N 1
ATOM 12090 C CA . ASP D 1 257 ? 22.883 23.644 26.983 1.00 112.61 254 ASP D CA 1
ATOM 12091 C C . ASP D 1 257 ? 24.312 23.932 26.509 1.00 110.45 254 ASP D C 1
ATOM 12092 O O . ASP D 1 257 ? 25.275 23.388 27.051 1.00 111.08 254 ASP D O 1
ATOM 12097 N N . GLY D 1 258 ? 24.425 24.788 25.491 1.00 105.14 255 GLY D N 1
ATOM 12098 C CA . GLY D 1 258 ? 25.709 25.170 24.897 1.00 103.43 255 GLY D CA 1
ATOM 12099 C C . GLY D 1 258 ? 25.628 25.134 23.381 1.00 99.56 255 GLY D C 1
ATOM 12100 O O . GLY D 1 258 ? 26.111 26.046 22.709 1.00 96.69 255 GLY D O 1
ATOM 12101 N N . ALA D 1 259 ? 24.996 24.077 22.856 1.00 97.61 256 ALA D N 1
ATOM 12102 C CA . ALA D 1 259 ? 24.824 23.867 21.408 1.00 94.64 256 ALA D CA 1
ATOM 12103 C C . ALA D 1 259 ? 24.172 25.055 20.718 1.00 90.56 256 ALA D C 1
ATOM 12104 O O . ALA D 1 259 ? 23.424 25.813 21.337 1.00 87.02 256 ALA D O 1
ATOM 12106 N N . GLU D 1 260 ? 24.454 25.193 19.423 1.00 89.94 257 GLU D N 1
ATOM 12107 C CA . GLU D 1 260 ? 23.935 26.294 18.625 1.00 85.55 257 GLU D CA 1
ATOM 12108 C C . GLU D 1 260 ? 23.355 25.855 17.286 1.00 83.23 257 GLU D C 1
ATOM 12109 O O . GLU D 1 260 ? 23.883 24.961 16.630 1.00 85.23 257 GLU D O 1
ATOM 12115 N N . GLN D 1 261 ? 22.263 26.506 16.890 1.00 81.30 258 GLN D N 1
ATOM 12116 C CA . GLN D 1 261 ? 21.585 26.219 15.623 1.00 80.95 258 GLN D CA 1
ATOM 12117 C C . GLN D 1 261 ? 21.308 27.510 14.855 1.00 76.37 258 GLN D C 1
ATOM 12118 O O . GLN D 1 261 ? 21.385 28.604 15.417 1.00 72.51 258 GLN D O 1
ATOM 12124 N N . THR D 1 262 ? 21.022 27.366 13.563 1.00 74.29 259 THR D N 1
ATOM 12125 C CA . THR D 1 262 ? 20.747 28.500 12.686 1.00 73.10 259 THR D CA 1
ATOM 12126 C C . THR D 1 262 ? 19.311 28.465 12.162 1.00 70.44 259 THR D C 1
ATOM 12127 O O . THR D 1 262 ? 18.761 27.383 11.916 1.00 70.29 259 THR D O 1
ATOM 12131 N N . LEU D 1 263 ? 18.724 29.653 11.981 1.00 66.73 260 LEU D N 1
ATOM 12132 C CA . LEU D 1 263 ? 17.350 29.792 11.493 1.00 64.46 260 LEU D CA 1
ATOM 12133 C C . LEU D 1 263 ? 17.317 30.627 10.219 1.00 63.74 260 LEU D C 1
ATOM 12134 O O . LEU D 1 263 ? 17.571 31.834 10.275 1.00 61.37 260 LEU D O 1
ATOM 12139 N N . PRO D 1 264 ? 17.011 29.996 9.062 1.00 64.90 261 PRO D N 1
ATOM 12140 C CA . PRO D 1 264 ? 16.936 30.754 7.808 1.00 65.91 261 PRO D CA 1
ATOM 12141 C C . PRO D 1 264 ? 15.968 31.937 7.910 1.00 62.82 261 PRO D C 1
ATOM 12142 O O . PRO D 1 264 ? 14.894 31.804 8.495 1.00 60.65 261 PRO D O 1
ATOM 12146 N N . ALA D 1 265 ? 16.362 33.083 7.359 1.00 63.59 262 ALA D N 1
ATOM 12147 C CA . ALA D 1 265 ? 15.531 34.281 7.412 1.00 61.91 262 ALA D CA 1
ATOM 12148 C C . ALA D 1 265 ? 15.908 35.283 6.348 1.00 62.61 262 ALA D C 1
ATOM 12149 O O . ALA D 1 265 ? 17.081 35.570 6.152 1.00 64.99 262 ALA D O 1
ATOM 12151 N N . ASP D 1 266 ? 14.908 35.826 5.670 1.00 64.10 263 ASP D N 1
ATOM 12152 C CA . ASP D 1 266 ? 15.150 36.869 4.664 1.00 67.42 263 ASP D CA 1
ATOM 12153 C C . ASP D 1 266 ? 14.667 38.251 5.169 1.00 64.79 263 ASP D C 1
ATOM 12154 O O . ASP D 1 266 ? 14.493 39.188 4.395 1.00 65.54 263 ASP D O 1
ATOM 12159 N N . ARG D 1 267 ? 14.506 38.352 6.493 1.00 61.80 264 ARG D N 1
ATOM 12160 C CA . ARG D 1 267 ? 14.086 39.580 7.188 1.00 59.77 264 ARG D CA 1
ATOM 12161 C C . ARG D 1 267 ? 14.304 39.275 8.671 1.00 56.69 264 ARG D C 1
ATOM 12162 O O . ARG D 1 267 ? 13.859 38.234 9.152 1.00 58.54 264 ARG D O 1
ATOM 12170 N N . VAL D 1 268 ? 14.999 40.146 9.390 1.00 54.10 265 VAL D N 1
ATOM 12171 C CA . VAL D 1 268 ? 15.226 39.925 10.822 1.00 53.46 265 VAL D CA 1
ATOM 12172 C C . VAL D 1 268 ? 14.842 41.172 11.619 1.00 51.50 265 VAL D C 1
ATOM 12173 O O . VAL D 1 268 ? 15.363 42.246 11.355 1.00 54.37 265 VAL D O 1
ATOM 12177 N N . LEU D 1 269 ? 13.918 41.019 12.575 1.00 48.60 266 LEU D N 1
ATOM 12178 C CA . LEU D 1 269 ? 13.480 42.129 13.435 1.00 45.22 266 LEU D CA 1
ATOM 12179 C C . LEU D 1 269 ? 14.187 42.078 14.771 1.00 43.89 266 LEU D C 1
ATOM 12180 O O . LEU D 1 269 ? 14.041 41.113 15.521 1.00 42.35 266 LEU D O 1
ATOM 12185 N N . VAL D 1 270 ? 14.941 43.128 15.071 1.00 44.72 267 VAL D N 1
ATOM 12186 C CA . VAL D 1 270 ? 15.642 43.239 16.347 1.00 44.79 267 VAL D CA 1
ATOM 12187 C C . VAL D 1 270 ? 14.869 44.210 17.244 1.00 42.78 267 VAL D C 1
ATOM 12188 O O . VAL D 1 270 ? 14.829 45.423 17.003 1.00 41.18 267 VAL D O 1
ATOM 12192 N N . ALA D 1 271 ? 14.244 43.632 18.262 1.00 42.24 268 ALA D N 1
ATOM 12193 C CA . ALA D 1 271 ? 13.452 44.344 19.245 1.00 41.38 268 ALA D CA 1
ATOM 12194 C C . ALA D 1 271 ? 13.920 43.879 20.615 1.00 41.94 268 ALA D C 1
ATOM 12195 O O . ALA D 1 271 ? 13.141 43.311 21.396 1.00 38.17 268 ALA D O 1
ATOM 12197 N N . VAL D 1 272 ? 15.212 44.099 20.875 1.00 42.96 269 VAL D N 1
ATOM 12198 C CA . VAL D 1 272 ? 15.826 43.708 22.150 1.00 45.82 269 VAL D CA 1
ATOM 12199 C C . VAL D 1 272 ? 15.730 44.793 23.213 1.00 45.66 269 VAL D C 1
ATOM 12200 O O . VAL D 1 272 ? 16.194 44.603 24.331 1.00 46.33 269 VAL D O 1
ATOM 12204 N N . GLY D 1 273 ? 15.141 45.931 22.862 1.00 47.45 270 GLY D N 1
ATOM 12205 C CA . GLY D 1 273 ? 14.976 47.013 23.821 1.00 48.01 270 GLY D CA 1
ATOM 12206 C C . GLY D 1 273 ? 14.805 48.389 23.226 1.00 48.58 270 GLY D C 1
ATOM 12207 O O . GLY D 1 273 ? 14.768 48.560 22.002 1.00 47.55 270 GLY D O 1
ATOM 12208 N N . ARG D 1 274 ? 14.702 49.359 24.136 1.00 49.80 271 ARG D N 1
ATOM 12209 C CA . ARG D 1 274 ? 14.550 50.781 23.837 1.00 48.91 271 ARG D CA 1
ATOM 12210 C C . ARG D 1 274 ? 15.502 51.550 24.758 1.00 48.87 271 ARG D C 1
ATOM 12211 O O . ARG D 1 274 ? 15.587 51.241 25.950 1.00 47.96 271 ARG D O 1
ATOM 12219 N N . ARG D 1 275 ? 16.221 52.530 24.221 1.00 49.12 272 ARG D N 1
ATOM 12220 C CA . ARG D 1 275 ? 17.157 53.318 25.033 1.00 52.71 272 ARG D CA 1
ATOM 12221 C C . ARG D 1 275 ? 16.875 54.816 24.923 1.00 49.80 272 ARG D C 1
ATOM 12222 O O . ARG D 1 275 ? 16.568 55.298 23.837 1.00 45.77 272 ARG D O 1
ATOM 12230 N N . PRO D 1 276 ? 16.985 55.550 26.052 1.00 48.38 273 PRO D N 1
ATOM 12231 C CA . PRO D 1 276 ? 16.718 56.992 26.082 1.00 50.07 273 PRO D CA 1
ATOM 12232 C C . PRO D 1 276 ? 17.697 57.859 25.282 1.00 51.23 273 PRO D C 1
ATOM 12233 O O . PRO D 1 276 ? 18.898 57.766 25.499 1.00 54.30 273 PRO D O 1
ATOM 12237 N N . ARG D 1 277 ? 17.182 58.700 24.379 1.00 50.92 274 ARG D N 1
ATOM 12238 C CA . ARG D 1 277 ? 18.047 59.583 23.591 1.00 52.21 274 ARG D CA 1
ATOM 12239 C C . ARG D 1 277 ? 18.628 60.666 24.497 1.00 53.26 274 ARG D C 1
ATOM 12240 O O . ARG D 1 277 ? 17.959 61.646 24.817 1.00 56.45 274 ARG D O 1
ATOM 12248 N N . VAL D 1 278 ? 19.875 60.477 24.907 1.00 55.05 275 VAL D N 1
ATOM 12249 C CA . VAL D 1 278 ? 20.580 61.422 25.782 1.00 56.18 275 VAL D CA 1
ATOM 12250 C C . VAL D 1 278 ? 21.956 61.859 25.252 1.00 58.67 275 VAL D C 1
ATOM 12251 O O . VAL D 1 278 ? 22.630 62.653 25.907 1.00 59.44 275 VAL D O 1
ATOM 12255 N N . ASP D 1 279 ? 22.355 61.366 24.075 1.00 61.44 276 ASP D N 1
ATOM 12256 C CA . ASP D 1 279 ? 23.675 61.685 23.493 1.00 66.67 276 ASP D CA 1
ATOM 12257 C C . ASP D 1 279 ? 23.550 62.467 22.181 1.00 68.72 276 ASP D C 1
ATOM 12258 O O . ASP D 1 279 ? 22.520 62.406 21.506 1.00 69.15 276 ASP D O 1
ATOM 12263 N N . GLY D 1 280 ? 24.604 63.205 21.838 1.00 70.78 277 GLY D N 1
ATOM 12264 C CA . GLY D 1 280 ? 24.673 63.949 20.580 1.00 72.96 277 GLY D CA 1
ATOM 12265 C C . GLY D 1 280 ? 24.089 65.349 20.485 1.00 74.63 277 GLY D C 1
ATOM 12266 O O . GLY D 1 280 ? 23.908 65.848 19.372 1.00 75.16 277 GLY D O 1
ATOM 12267 N N . PHE D 1 281 ? 23.797 65.998 21.613 1.00 74.46 278 PHE D N 1
ATOM 12268 C CA . PHE D 1 281 ? 23.252 67.365 21.563 1.00 75.32 278 PHE D CA 1
ATOM 12269 C C . PHE D 1 281 ? 23.551 68.209 22.807 1.00 74.96 278 PHE D C 1
ATOM 12270 O O . PHE D 1 281 ? 22.678 68.903 23.345 1.00 70.65 278 PHE D O 1
ATOM 12278 N N . GLY D 1 282 ? 24.821 68.154 23.216 1.00 78.69 279 GLY D N 1
ATOM 12279 C CA . GLY D 1 282 ? 25.368 68.916 24.350 1.00 80.64 279 GLY D CA 1
ATOM 12280 C C . GLY D 1 282 ? 24.668 68.755 25.676 1.00 78.34 279 GLY D C 1
ATOM 12281 O O . GLY D 1 282 ? 24.628 69.692 26.480 1.00 76.03 279 GLY D O 1
ATOM 12282 N N . LEU D 1 283 ? 24.156 67.557 25.921 1.00 77.10 280 LEU D N 1
ATOM 12283 C CA . LEU D 1 283 ? 23.411 67.296 27.141 1.00 79.72 280 LEU D CA 1
ATOM 12284 C C . LEU D 1 283 ? 24.367 67.076 28.321 1.00 83.16 280 LEU D C 1
ATOM 12285 O O . LEU D 1 283 ? 24.075 67.505 29.438 1.00 81.22 280 LEU D O 1
ATOM 12290 N N . GLU D 1 284 ? 25.519 66.450 28.071 1.00 89.51 281 GLU D N 1
ATOM 12291 C CA . GLU D 1 284 ? 26.498 66.206 29.148 1.00 94.58 281 GLU D CA 1
ATOM 12292 C C . GLU D 1 284 ? 27.120 67.482 29.745 1.00 97.64 281 GLU D C 1
ATOM 12293 O O . GLU D 1 284 ? 27.809 67.415 30.765 1.00 100.60 281 GLU D O 1
ATOM 12299 N N . THR D 1 285 ? 26.875 68.636 29.120 1.00 97.35 282 THR D N 1
ATOM 12300 C CA . THR D 1 285 ? 27.376 69.912 29.650 1.00 98.47 282 THR D CA 1
ATOM 12301 C C . THR D 1 285 ? 26.680 70.261 30.972 1.00 96.68 282 THR D C 1
ATOM 12302 O O . THR D 1 285 ? 27.272 70.914 31.838 1.00 99.76 282 THR D O 1
ATOM 12306 N N . LEU D 1 286 ? 25.429 69.816 31.115 1.00 90.10 283 LEU D N 1
ATOM 12307 C CA . LEU D 1 286 ? 24.619 70.081 32.308 1.00 87.32 283 LEU D CA 1
ATOM 12308 C C . LEU D 1 286 ? 25.002 69.230 33.525 1.00 86.03 283 LEU D C 1
ATOM 12309 O O . LEU D 1 286 ? 24.700 69.612 34.656 1.00 82.75 283 LEU D O 1
ATOM 12314 N N . MET D 1 287 ? 25.638 68.078 33.286 1.00 88.21 284 MET D N 1
ATOM 12315 C CA . MET D 1 287 ? 26.085 67.165 34.360 1.00 90.36 284 MET D CA 1
ATOM 12316 C C . MET D 1 287 ? 24.903 66.654 35.193 1.00 83.97 284 MET D C 1
ATOM 12317 O O . MET D 1 287 ? 24.942 66.666 36.424 1.00 85.41 284 MET D O 1
ATOM 12322 N N . LEU D 1 288 ? 23.861 66.196 34.510 1.00 77.33 285 LEU D N 1
ATOM 12323 C CA . LEU D 1 288 ? 22.650 65.709 35.174 1.00 71.59 285 LEU D CA 1
ATOM 12324 C C . LEU D 1 288 ? 22.826 64.333 35.800 1.00 68.30 285 LEU D C 1
ATOM 12325 O O . LEU D 1 288 ? 23.470 63.471 35.212 1.00 65.04 285 LEU D O 1
ATOM 12330 N N . ASP D 1 289 ? 22.256 64.135 36.993 1.00 67.14 286 ASP D N 1
ATOM 12331 C CA . ASP D 1 289 ? 22.291 62.823 37.658 1.00 68.33 286 ASP D CA 1
ATOM 12332 C C . ASP D 1 289 ? 21.615 61.830 36.735 1.00 65.66 286 ASP D C 1
ATOM 12333 O O . ASP D 1 289 ? 20.740 62.208 35.935 1.00 62.24 286 ASP D O 1
ATOM 12338 N N . ARG D 1 290 ? 22.003 60.564 36.856 1.00 66.88 287 ARG D N 1
ATOM 12339 C CA . ARG D 1 290 ? 21.488 59.532 35.973 1.00 65.21 287 ARG D CA 1
ATOM 12340 C C . ARG D 1 290 ? 20.880 58.336 36.698 1.00 65.44 287 ARG D C 1
ATOM 12341 O O . ARG D 1 290 ? 21.191 58.055 37.853 1.00 68.29 287 ARG D O 1
ATOM 12349 N N . ASN D 1 291 ? 19.966 57.675 35.997 1.00 63.94 288 ASN D N 1
ATOM 12350 C CA . ASN D 1 291 ? 19.298 56.468 36.460 1.00 64.36 288 ASN D CA 1
ATOM 12351 C C . ASN D 1 291 ? 19.560 55.499 35.305 1.00 62.75 288 ASN D C 1
ATOM 12352 O O . ASN D 1 291 ? 18.724 55.340 34.406 1.00 58.73 288 ASN D O 1
ATOM 12357 N N . GLY D 1 292 ? 20.748 54.888 35.323 1.00 64.66 289 GLY D N 1
ATOM 12358 C CA . GLY D 1 292 ? 21.174 53.994 34.250 1.00 65.32 289 GLY D CA 1
ATOM 12359 C C . GLY D 1 292 ? 21.390 54.864 33.020 1.00 65.29 289 GLY D C 1
ATOM 12360 O O . GLY D 1 292 ? 22.015 55.918 33.111 1.00 66.63 289 GLY D O 1
ATOM 12361 N N . ARG D 1 293 ? 20.852 54.445 31.877 1.00 67.30 290 ARG D N 1
ATOM 12362 C CA . ARG D 1 293 ? 20.972 55.227 30.639 1.00 70.22 290 ARG D CA 1
ATOM 12363 C C . ARG D 1 293 ? 20.018 56.437 30.601 1.00 67.07 290 ARG D C 1
ATOM 12364 O O . ARG D 1 293 ? 20.169 57.307 29.739 1.00 67.25 290 ARG D O 1
ATOM 12372 N N . ALA D 1 294 ? 19.051 56.491 31.526 1.00 62.48 291 ALA D N 1
ATOM 12373 C CA . ALA D 1 294 ? 18.078 57.591 31.577 1.00 60.37 291 ALA D CA 1
ATOM 12374 C C . ALA D 1 294 ? 18.454 58.713 32.556 1.00 60.19 291 ALA D C 1
ATOM 12375 O O . ALA D 1 294 ? 19.324 58.545 33.413 1.00 62.17 291 ALA D O 1
ATOM 12377 N N . LEU D 1 295 ? 17.776 59.854 32.411 1.00 57.76 292 LEU D N 1
ATOM 12378 C CA . LEU D 1 295 ? 17.983 61.017 33.274 1.00 57.93 292 LEU D CA 1
ATOM 12379 C C . LEU D 1 295 ? 17.225 60.807 34.576 1.00 57.31 292 LEU D C 1
ATOM 12380 O O . LEU D 1 295 ? 16.074 60.361 34.555 1.00 54.59 292 LEU D O 1
ATOM 12385 N N . ARG D 1 296 ? 17.853 61.127 35.705 1.00 59.50 293 ARG D N 1
ATOM 12386 C CA . ARG D 1 296 ? 17.184 60.968 36.998 1.00 61.43 293 ARG D CA 1
ATOM 12387 C C . ARG D 1 296 ? 16.207 62.115 37.265 1.00 59.48 293 ARG D C 1
ATOM 12388 O O . ARG D 1 296 ? 16.516 63.277 36.996 1.00 58.61 293 ARG D O 1
ATOM 12396 N N . ILE D 1 297 ? 15.028 61.767 37.787 1.00 58.03 294 ILE D N 1
ATOM 12397 C CA . ILE D 1 297 ? 13.991 62.743 38.144 1.00 55.04 294 ILE D CA 1
ATOM 12398 C C . ILE D 1 297 ? 13.311 62.360 39.439 1.00 54.24 294 ILE D C 1
ATOM 12399 O O . ILE D 1 297 ? 13.395 61.220 39.870 1.00 55.31 294 ILE D O 1
ATOM 12404 N N . ASP D 1 298 ? 12.623 63.328 40.040 1.00 55.19 295 ASP D N 1
ATOM 12405 C CA . ASP D 1 298 ? 11.857 63.108 41.274 1.00 57.14 295 ASP D CA 1
ATOM 12406 C C . ASP D 1 298 ? 10.359 62.917 40.917 1.00 54.67 295 ASP D C 1
ATOM 12407 O O . ASP D 1 298 ? 10.017 62.747 39.743 1.00 49.92 295 ASP D O 1
ATOM 12412 N N . ASP D 1 299 ? 9.478 62.927 41.915 1.00 57.90 296 ASP D N 1
ATOM 12413 C CA . ASP D 1 299 ? 8.036 62.772 41.662 1.00 59.18 296 ASP D CA 1
ATOM 12414 C C . ASP D 1 299 ? 7.447 63.858 40.757 1.00 57.22 296 ASP D C 1
ATOM 12415 O O . ASP D 1 299 ? 6.385 63.643 40.162 1.00 57.93 296 ASP D O 1
ATOM 12420 N N . THR D 1 300 ? 8.125 65.008 40.663 1.00 54.99 297 THR D N 1
ATOM 12421 C CA . THR D 1 300 ? 7.644 66.138 39.849 1.00 53.74 297 THR D CA 1
ATOM 12422 C C . THR D 1 300 ? 8.407 66.390 38.531 1.00 52.67 297 THR D C 1
ATOM 12423 O O . THR D 1 300 ? 8.332 67.478 37.972 1.00 52.93 297 THR D O 1
ATOM 12427 N N . CYS D 1 301 ? 9.124 65.384 38.041 1.00 52.79 298 CYS D N 1
ATOM 12428 C CA . CYS D 1 301 ? 9.889 65.475 36.783 1.00 53.29 298 CYS D CA 1
ATOM 12429 C C . CYS D 1 301 ? 11.058 66.474 36.751 1.00 56.56 298 CYS D C 1
ATOM 12430 O O . CYS D 1 301 ? 11.531 66.847 35.673 1.00 57.46 298 CYS D O 1
ATOM 12433 N N . ARG D 1 302 ? 11.532 66.883 37.928 1.00 58.79 299 ARG D N 1
ATOM 12434 C CA . ARG D 1 302 ? 12.659 67.798 38.024 1.00 61.77 299 ARG D CA 1
ATOM 12435 C C . ARG D 1 302 ? 13.970 67.018 38.001 1.00 61.94 299 ARG D C 1
ATOM 12436 O O . ARG D 1 302 ? 14.102 66.012 38.696 1.00 64.50 299 ARG D O 1
ATOM 12444 N N . THR D 1 303 ? 14.935 67.487 37.210 1.00 59.57 300 THR D N 1
ATOM 12445 C CA . THR D 1 303 ? 16.255 66.869 37.144 1.00 58.73 300 THR D CA 1
ATOM 12446 C C . THR D 1 303 ? 17.064 67.387 38.342 1.00 59.68 300 THR D C 1
ATOM 12447 O O . THR D 1 303 ? 16.521 68.043 39.228 1.00 58.02 300 THR D O 1
ATOM 12451 N N . SER D 1 304 ? 18.354 67.079 38.373 1.00 62.69 301 SER D N 1
ATOM 12452 C CA . SER D 1 304 ? 19.229 67.537 39.458 1.00 66.09 301 SER D CA 1
ATOM 12453 C C . SER D 1 304 ? 19.478 69.055 39.395 1.00 70.52 301 SER D C 1
ATOM 12454 O O . SER D 1 304 ? 19.632 69.704 40.427 1.00 72.16 301 SER D O 1
ATOM 12457 N N . MET D 1 305 ? 19.502 69.599 38.176 1.00 73.04 302 MET D N 1
ATOM 12458 C CA . MET D 1 305 ? 19.734 71.027 37.935 1.00 75.14 302 MET D CA 1
ATOM 12459 C C . MET D 1 305 ? 18.399 71.777 37.965 1.00 72.31 302 MET D C 1
ATOM 12460 O O . MET D 1 305 ? 17.414 71.326 37.379 1.00 69.00 302 MET D O 1
ATOM 12465 N N . ARG D 1 306 ? 18.382 72.917 38.655 1.00 74.85 303 ARG D N 1
ATOM 12466 C CA . ARG D 1 306 ? 17.176 73.751 38.817 1.00 74.71 303 ARG D CA 1
ATOM 12467 C C . ARG D 1 306 ? 16.583 74.240 37.482 1.00 69.42 303 ARG D C 1
ATOM 12468 O O . ARG D 1 306 ? 17.311 74.643 36.577 1.00 68.21 303 ARG D O 1
ATOM 12476 N N . ASN D 1 307 ? 15.256 74.196 37.385 1.00 64.76 304 ASN D N 1
ATOM 12477 C CA . ASN D 1 307 ? 14.504 74.615 36.183 1.00 63.27 304 ASN D CA 1
ATOM 12478 C C . ASN D 1 307 ? 14.788 73.790 34.906 1.00 60.65 304 ASN D C 1
ATOM 12479 O O . ASN D 1 307 ? 14.470 74.217 33.787 1.00 58.08 304 ASN D O 1
ATOM 12484 N N . VAL D 1 308 ? 15.370 72.607 35.090 1.00 59.68 305 VAL D N 1
ATOM 12485 C CA . VAL D 1 308 ? 15.657 71.692 33.989 1.00 57.45 305 VAL D CA 1
ATOM 12486 C C . VAL D 1 308 ? 14.796 70.473 34.292 1.00 54.13 305 VAL D C 1
ATOM 12487 O O . VAL D 1 308 ? 15.007 69.797 35.299 1.00 54.84 305 VAL D O 1
ATOM 12491 N N . TRP D 1 309 ? 13.811 70.230 33.432 1.00 50.99 306 TRP D N 1
ATOM 12492 C CA . TRP D 1 309 ? 12.846 69.154 33.599 1.00 49.98 306 TRP D CA 1
ATOM 12493 C C . TRP D 1 309 ? 13.064 68.066 32.558 1.00 47.65 306 TRP D C 1
ATOM 12494 O O . TRP D 1 309 ? 13.637 68.318 31.505 1.00 47.81 306 TRP D O 1
ATOM 12505 N N . ALA D 1 310 ? 12.570 66.867 32.853 1.00 47.06 307 ALA D N 1
ATOM 12506 C CA . ALA D 1 310 ? 12.691 65.715 31.950 1.00 45.45 307 ALA D CA 1
ATOM 12507 C C . ALA D 1 310 ? 11.469 64.812 32.087 1.00 43.67 307 ALA D C 1
ATOM 12508 O O . ALA D 1 310 ? 11.070 64.458 33.208 1.00 42.64 307 ALA D O 1
ATOM 12510 N N . ILE D 1 311 ? 10.884 64.456 30.939 1.00 40.88 308 ILE D N 1
ATOM 12511 C CA . ILE D 1 311 ? 9.693 63.619 30.874 1.00 39.69 308 ILE D CA 1
ATOM 12512 C C . ILE D 1 311 ? 9.797 62.553 29.780 1.00 39.22 308 ILE D C 1
ATOM 12513 O O . ILE D 1 311 ? 10.668 62.610 28.933 1.00 38.58 308 ILE D O 1
ATOM 12518 N N . GLY D 1 312 ? 8.872 61.597 29.800 1.00 40.42 309 GLY D N 1
ATOM 12519 C CA . GLY D 1 312 ? 8.820 60.553 28.774 1.00 41.12 309 GLY D CA 1
ATOM 12520 C C . GLY D 1 312 ? 9.905 59.506 28.863 1.00 40.49 309 GLY D C 1
ATOM 12521 O O . GLY D 1 312 ? 10.511 59.330 29.923 1.00 39.90 309 GLY D O 1
ATOM 12522 N N . ASP D 1 313 ? 10.160 58.832 27.738 1.00 41.08 310 ASP D N 1
ATOM 12523 C CA . ASP D 1 313 ? 11.157 57.731 27.673 1.00 43.49 310 ASP D CA 1
ATOM 12524 C C . ASP D 1 313 ? 12.592 58.132 28.069 1.00 47.12 310 ASP D C 1
ATOM 12525 O O . ASP D 1 313 ? 13.362 57.277 28.542 1.00 45.31 310 ASP D O 1
ATOM 12530 N N . VAL D 1 314 ? 12.944 59.416 27.890 1.00 48.18 311 VAL D N 1
ATOM 12531 C CA . VAL D 1 314 ? 14.292 59.903 28.242 1.00 49.09 311 VAL D CA 1
ATOM 12532 C C . VAL D 1 314 ? 14.512 59.834 29.771 1.00 48.05 311 VAL D C 1
ATOM 12533 O O . VAL D 1 314 ? 15.663 59.804 30.251 1.00 47.76 311 VAL D O 1
ATOM 12537 N N . ALA D 1 315 ? 13.403 59.791 30.513 1.00 46.95 312 ALA D N 1
ATOM 12538 C CA . ALA D 1 315 ? 13.420 59.695 31.973 1.00 49.47 312 ALA D CA 1
ATOM 12539 C C . ALA D 1 315 ? 13.232 58.249 32.475 1.00 51.12 312 ALA D C 1
ATOM 12540 O O . ALA D 1 315 ? 12.910 58.027 33.640 1.00 54.65 312 ALA D O 1
ATOM 12542 N N . GLY D 1 316 ? 13.417 57.269 31.596 1.00 51.69 313 GLY D N 1
ATOM 12543 C CA . GLY D 1 316 ? 13.313 55.867 31.998 1.00 52.09 313 GLY D CA 1
ATOM 12544 C C . GLY D 1 316 ? 11.942 55.244 31.934 1.00 49.19 313 GLY D C 1
ATOM 12545 O O . GLY D 1 316 ? 11.018 55.805 31.353 1.00 47.42 313 GLY D O 1
ATOM 12546 N N . GLU D 1 317 ? 11.834 54.070 32.556 1.00 50.01 314 GLU D N 1
ATOM 12547 C CA . GLU D 1 317 ? 10.606 53.272 32.581 1.00 49.84 314 GLU D CA 1
ATOM 12548 C C . GLU D 1 317 ? 9.517 53.834 33.530 1.00 48.46 314 GLU D C 1
ATOM 12549 O O . GLU D 1 317 ? 9.836 54.549 34.477 1.00 47.40 314 GLU D O 1
ATOM 12555 N N . PRO D 1 318 ? 8.235 53.553 33.263 1.00 45.69 315 PRO D N 1
ATOM 12556 C CA . PRO D 1 318 ? 7.769 52.772 32.098 1.00 43.93 315 PRO D CA 1
ATOM 12557 C C . PRO D 1 318 ? 7.749 53.626 30.824 1.00 41.68 315 PRO D C 1
ATOM 12558 O O . PRO D 1 318 ? 7.298 54.761 30.854 1.00 39.45 315 PRO D O 1
ATOM 12562 N N . MET D 1 319 ? 8.251 53.089 29.719 1.00 41.25 316 MET D N 1
ATOM 12563 C CA . MET D 1 319 ? 8.275 53.840 28.463 1.00 38.40 316 MET D CA 1
ATOM 12564 C C . MET D 1 319 ? 6.951 53.715 27.724 1.00 37.24 316 MET D C 1
ATOM 12565 O O . MET D 1 319 ? 6.803 52.895 26.826 1.00 36.10 316 MET D O 1
ATOM 12570 N N . LEU D 1 320 ? 6.000 54.555 28.129 1.00 37.92 317 LEU D N 1
ATOM 12571 C CA . LEU D 1 320 ? 4.642 54.593 27.576 1.00 36.08 317 LEU D CA 1
ATOM 12572 C C . LEU D 1 320 ? 4.248 56.044 27.247 1.00 36.03 317 LEU D C 1
ATOM 12573 O O . LEU D 1 320 ? 4.622 56.978 27.958 1.00 34.55 317 LEU D O 1
ATOM 12578 N N . ALA D 1 321 ? 3.482 56.215 26.174 1.00 35.85 318 ALA D N 1
ATOM 12579 C CA . ALA D 1 321 ? 3.057 57.537 25.709 1.00 36.14 318 ALA D CA 1
ATOM 12580 C C . ALA D 1 321 ? 2.220 58.276 26.731 1.00 36.24 318 ALA D C 1
ATOM 12581 O O . ALA D 1 321 ? 2.480 59.441 27.020 1.00 33.94 318 ALA D O 1
ATOM 12583 N N . HIS D 1 322 ? 1.209 57.585 27.253 1.00 39.64 319 HIS D N 1
ATOM 12584 C CA . HIS D 1 322 ? 0.300 58.163 28.256 1.00 41.70 319 HIS D CA 1
ATOM 12585 C C . HIS D 1 322 ? 1.026 58.584 29.525 1.00 41.59 319 HIS D C 1
ATOM 12586 O O . HIS D 1 322 ? 0.629 59.557 30.166 1.00 43.07 319 HIS D O 1
ATOM 12593 N N . ARG D 1 323 ? 2.096 57.875 29.871 1.00 39.19 320 ARG D N 1
ATOM 12594 C CA . ARG D 1 323 ? 2.892 58.262 31.021 1.00 39.53 320 ARG D CA 1
ATOM 12595 C C . ARG D 1 323 ? 3.557 59.591 30.683 1.00 37.01 320 ARG D C 1
ATOM 12596 O O . ARG D 1 323 ? 3.623 60.489 31.517 1.00 34.88 320 ARG D O 1
ATOM 12604 N N . ALA D 1 324 ? 4.079 59.673 29.456 1.00 35.68 321 ALA D N 1
ATOM 12605 C CA . ALA D 1 324 ? 4.773 60.869 28.981 1.00 36.41 321 ALA D CA 1
ATOM 12606 C C . ALA D 1 324 ? 3.822 62.065 28.913 1.00 34.89 321 ALA D C 1
ATOM 12607 O O . ALA D 1 324 ? 4.221 63.178 29.225 1.00 33.75 321 ALA D O 1
ATOM 12609 N N . MET D 1 325 ? 2.578 61.819 28.499 1.00 34.99 322 MET D N 1
ATOM 12610 C CA . MET D 1 325 ? 1.561 62.878 28.417 1.00 36.46 322 MET D CA 1
ATOM 12611 C C . MET D 1 325 ? 1.208 63.387 29.811 1.00 34.32 322 MET D C 1
ATOM 12612 O O . MET D 1 325 ? 1.175 64.595 30.036 1.00 31.52 322 MET D O 1
ATOM 12617 N N . ALA D 1 326 ? 0.989 62.467 30.749 1.00 33.09 323 ALA D N 1
ATOM 12618 C CA . ALA D 1 326 ? 0.669 62.849 32.128 1.00 34.93 323 ALA D CA 1
ATOM 12619 C C . ALA D 1 326 ? 1.791 63.701 32.769 1.00 35.65 323 ALA D C 1
ATOM 12620 O O . ALA D 1 326 ? 1.520 64.714 33.415 1.00 33.82 323 ALA D O 1
ATOM 12622 N N . GLN D 1 327 ? 3.040 63.272 32.577 1.00 37.73 324 GLN D N 1
ATOM 12623 C CA . GLN D 1 327 ? 4.214 64.003 33.068 1.00 38.14 324 GLN D CA 1
ATOM 12624 C C . GLN D 1 327 ? 4.295 65.384 32.436 1.00 39.27 324 GLN D C 1
ATOM 12625 O O . GLN D 1 327 ? 4.600 66.371 33.116 1.00 42.48 324 GLN D O 1
ATOM 12631 N N . GLY D 1 328 ? 4.025 65.448 31.137 1.00 38.51 325 GLY D N 1
ATOM 12632 C CA . GLY D 1 328 ? 4.037 66.712 30.398 1.00 39.37 325 GLY D CA 1
ATOM 12633 C C . GLY D 1 328 ? 3.088 67.727 31.005 1.00 38.54 325 GLY D C 1
ATOM 12634 O O . GLY D 1 328 ? 3.480 68.845 31.328 1.00 37.61 325 GLY D O 1
ATOM 12635 N N . GLU D 1 329 ? 1.842 67.314 31.187 1.00 40.96 326 GLU D N 1
ATOM 12636 C CA . GLU D 1 329 ? 0.820 68.179 31.777 1.00 43.70 326 GLU D CA 1
ATOM 12637 C C . GLU D 1 329 ? 1.221 68.618 33.190 1.00 42.76 326 GLU D C 1
ATOM 12638 O O . GLU D 1 329 ? 1.056 69.782 33.544 1.00 43.11 326 GLU D O 1
ATOM 12644 N N . MET D 1 330 ? 1.783 67.696 33.970 1.00 40.66 327 MET D N 1
ATOM 12645 C CA . MET D 1 330 ? 2.195 68.009 35.333 1.00 42.88 327 MET D CA 1
ATOM 12646 C C . MET D 1 330 ? 3.228 69.136 35.374 1.00 43.15 327 MET D C 1
ATOM 12647 O O . MET D 1 330 ? 3.132 70.029 36.210 1.00 44.85 327 MET D O 1
ATOM 12652 N N . VAL D 1 331 ? 4.205 69.081 34.471 1.00 41.48 328 VAL D N 1
ATOM 12653 C CA . VAL D 1 331 ? 5.258 70.084 34.394 1.00 42.53 328 VAL D CA 1
ATOM 12654 C C . VAL D 1 331 ? 4.682 71.454 34.007 1.00 43.24 328 VAL D C 1
ATOM 12655 O O . VAL D 1 331 ? 5.030 72.468 34.614 1.00 44.80 328 VAL D O 1
ATOM 12659 N N . ALA D 1 332 ? 3.789 71.471 33.022 1.00 41.74 329 ALA D N 1
ATOM 12660 C CA . ALA D 1 332 ? 3.143 72.706 32.583 1.00 42.52 329 ALA D CA 1
ATOM 12661 C C . ALA D 1 332 ? 2.386 73.368 33.743 1.00 43.25 329 ALA D C 1
ATOM 12662 O O . ALA D 1 332 ? 2.467 74.580 33.949 1.00 44.85 329 ALA D O 1
ATOM 12664 N N . GLU D 1 333 ? 1.657 72.552 34.492 1.00 41.93 330 GLU D N 1
ATOM 12665 C CA . GLU D 1 333 ? 0.884 73.014 35.627 1.00 41.99 330 GLU D CA 1
ATOM 12666 C C . GLU D 1 333 ? 1.803 73.576 36.714 1.00 43.19 330 GLU D C 1
ATOM 12667 O O . GLU D 1 333 ? 1.511 74.631 37.281 1.00 42.20 330 GLU D O 1
ATOM 12673 N N . LEU D 1 334 ? 2.907 72.871 36.994 1.00 41.56 331 LEU D N 1
ATOM 12674 C CA . LEU D 1 334 ? 3.869 73.306 38.021 1.00 42.76 331 LEU D CA 1
ATOM 12675 C C . LEU D 1 334 ? 4.536 74.612 37.636 1.00 44.01 331 LEU D C 1
ATOM 12676 O O . LEU D 1 334 ? 4.701 75.492 38.490 1.00 45.57 331 LEU D O 1
ATOM 12681 N N . ILE D 1 335 ? 4.909 74.745 36.363 1.00 43.72 332 ILE D N 1
ATOM 12682 C CA . ILE D 1 335 ? 5.524 75.980 35.872 1.00 45.73 332 ILE D CA 1
ATOM 12683 C C . ILE D 1 335 ? 4.498 77.110 36.006 1.00 46.57 332 ILE D C 1
ATOM 12684 O O . ILE D 1 335 ? 4.862 78.234 36.326 1.00 47.60 332 ILE D O 1
ATOM 12689 N N . ALA D 1 336 ? 3.217 76.791 35.782 1.00 47.16 333 ALA D N 1
ATOM 12690 C CA . ALA D 1 336 ? 2.126 77.765 35.957 1.00 47.51 333 ALA D CA 1
ATOM 12691 C C . ALA D 1 336 ? 1.861 78.068 37.450 1.00 48.63 333 ALA D C 1
ATOM 12692 O O . ALA D 1 336 ? 1.042 78.917 37.764 1.00 48.71 333 ALA D O 1
ATOM 12694 N N . GLY D 1 337 ? 2.533 77.353 38.355 1.00 51.69 334 GLY D N 1
ATOM 12695 C CA . GLY D 1 337 ? 2.404 77.586 39.804 1.00 55.69 334 GLY D CA 1
ATOM 12696 C C . GLY D 1 337 ? 1.201 76.940 40.464 1.00 57.44 334 GLY D C 1
ATOM 12697 O O . GLY D 1 337 ? 0.678 77.461 41.440 1.00 59.72 334 GLY D O 1
ATOM 12698 N N . ARG D 1 338 ? 0.794 75.788 39.948 1.00 59.85 335 ARG D N 1
ATOM 12699 C CA . ARG D 1 338 ? -0.360 75.041 40.448 1.00 63.74 335 ARG D CA 1
ATOM 12700 C C . ARG D 1 338 ? 0.263 73.946 41.315 1.00 68.58 335 ARG D C 1
ATOM 12701 O O . ARG D 1 338 ? 0.726 72.917 40.823 1.00 69.67 335 ARG D O 1
ATOM 12709 N N . ARG D 1 339 ? 0.268 74.189 42.615 1.00 78.66 336 ARG D N 1
ATOM 12710 C CA . ARG D 1 339 ? 0.901 73.297 43.591 1.00 88.63 336 ARG D CA 1
ATOM 12711 C C . ARG D 1 339 ? 0.263 71.905 43.795 1.00 93.19 336 ARG D C 1
ATOM 12712 O O . ARG D 1 339 ? -0.774 71.572 43.210 1.00 87.81 336 ARG D O 1
ATOM 12720 N N . ARG D 1 340 ? 0.964 71.109 44.611 1.00 101.53 337 ARG D N 1
ATOM 12721 C CA . ARG D 1 340 ? 0.590 69.748 45.050 1.00 105.48 337 ARG D CA 1
ATOM 12722 C C . ARG D 1 340 ? 0.078 68.733 44.009 1.00 107.32 337 ARG D C 1
ATOM 12723 O O . ARG D 1 340 ? -0.648 67.798 44.364 1.00 107.53 337 ARG D O 1
ATOM 12731 N N . GLN D 1 341 ? 0.471 68.892 42.748 1.00 109.87 338 GLN D N 1
ATOM 12732 C CA . GLN D 1 341 ? 0.063 67.947 41.708 1.00 113.57 338 GLN D CA 1
ATOM 12733 C C . GLN D 1 341 ? 1.202 66.944 41.482 1.00 118.28 338 GLN D C 1
ATOM 12734 O O . GLN D 1 341 ? 2.277 67.321 41.008 1.00 120.13 338 GLN D O 1
ATOM 12740 N N . PHE D 1 342 ? 0.960 65.675 41.829 1.00 120.48 339 PHE D N 1
ATOM 12741 C CA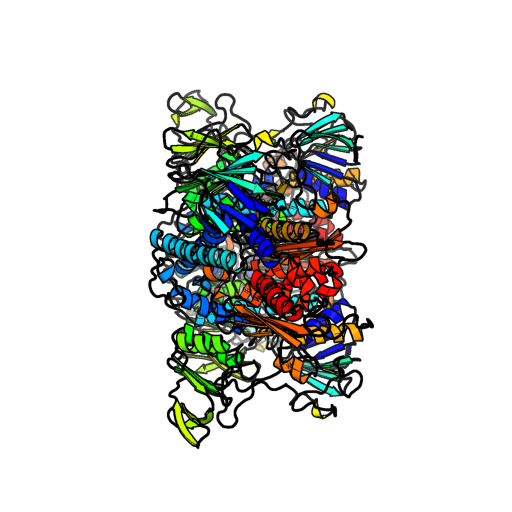 . PHE D 1 342 ? 1.961 64.602 41.682 1.00 119.79 339 PHE D CA 1
ATOM 12742 C C . PHE D 1 342 ? 1.395 63.356 40.984 1.00 117.45 339 PHE D C 1
ATOM 12743 O O . PHE D 1 342 ? 0.182 63.132 40.973 1.00 119.37 339 PHE D O 1
ATOM 12751 N N . MET D 1 343 ? 2.294 62.559 40.403 1.00 112.68 340 MET D N 1
ATOM 12752 C CA . MET D 1 343 ? 1.929 61.344 39.656 1.00 104.65 340 MET D CA 1
ATOM 12753 C C . MET D 1 343 ? 1.439 60.195 40.552 1.00 105.24 340 MET D C 1
ATOM 12754 O O . MET D 1 343 ? 1.882 60.074 41.701 1.00 106.46 340 MET D O 1
ATOM 12759 N N . PRO D 1 344 ? 0.509 59.355 40.033 1.00 103.21 341 PRO D N 1
ATOM 12760 C CA . PRO D 1 344 ? 0.014 58.200 40.775 1.00 103.14 341 PRO D CA 1
ATOM 12761 C C . PRO D 1 344 ? 0.650 56.891 40.293 1.00 102.40 341 PRO D C 1
ATOM 12762 O O . PRO D 1 344 ? 1.068 56.795 39.133 1.00 96.86 341 PRO D O 1
ATOM 12766 N N . ALA D 1 345 ? 0.705 55.889 41.174 1.00 105.28 342 ALA D N 1
ATOM 12767 C CA . ALA D 1 345 ? 1.258 54.565 40.826 1.00 101.62 342 ALA D CA 1
ATOM 12768 C C . ALA D 1 345 ? 0.350 53.825 39.820 1.00 94.58 342 ALA D C 1
ATOM 12769 O O . ALA D 1 345 ? 0.703 52.747 39.320 1.00 88.96 342 ALA D O 1
ATOM 12771 N N . ALA D 1 346 ? -0.822 54.409 39.552 1.00 85.11 343 ALA D N 1
ATOM 12772 C CA . ALA D 1 346 ? -1.765 53.846 38.602 1.00 77.88 343 ALA D CA 1
ATOM 12773 C C . ALA D 1 346 ? -1.407 54.262 37.178 1.00 67.15 343 ALA D C 1
ATOM 12774 O O . ALA D 1 346 ? -1.905 55.271 36.670 1.00 67.90 343 ALA D O 1
ATOM 12776 N N . ILE D 1 347 ? -0.503 53.501 36.564 1.00 54.40 344 ILE D N 1
ATOM 12777 C CA . ILE D 1 347 ? -0.120 53.710 35.177 1.00 50.05 344 ILE D CA 1
ATOM 12778 C C . ILE D 1 347 ? -0.577 52.451 34.451 1.00 44.43 344 ILE D C 1
ATOM 12779 O O . ILE D 1 347 ? 0.058 51.409 34.562 1.00 43.61 344 ILE D O 1
ATOM 12784 N N . PRO D 1 348 ? -1.694 52.540 33.716 1.00 40.17 345 PRO D N 1
ATOM 12785 C CA . PRO D 1 348 ? -2.173 51.371 33.014 1.00 37.78 345 PRO D CA 1
ATOM 12786 C C . PRO D 1 348 ? -1.375 51.117 31.756 1.00 37.03 345 PRO D C 1
ATOM 12787 O O . PRO D 1 348 ? -0.638 51.987 31.300 1.00 38.30 345 PRO D O 1
ATOM 12791 N N . ALA D 1 349 ? -1.534 49.931 31.195 1.00 35.62 346 ALA D N 1
ATOM 12792 C CA . ALA D 1 349 ? -0.823 49.569 29.984 1.00 36.04 346 ALA D CA 1
ATOM 12793 C C . ALA D 1 349 ? -1.557 48.446 29.308 1.00 35.77 346 ALA D C 1
ATOM 12794 O O . ALA D 1 349 ? -2.226 47.639 29.975 1.00 33.15 346 ALA D O 1
ATOM 12796 N N . VAL D 1 350 ? -1.456 48.425 27.981 1.00 36.29 347 VAL D N 1
ATOM 12797 C CA . VAL D 1 350 ? -2.062 47.396 27.170 1.00 34.72 347 VAL D CA 1
ATOM 12798 C C . VAL D 1 350 ? -1.000 46.858 26.216 1.00 35.59 347 VAL D C 1
ATOM 12799 O O . VAL D 1 350 ? -0.385 47.621 25.479 1.00 36.02 347 VAL D O 1
ATOM 12803 N N . CYS D 1 351 ? -0.788 45.544 26.256 1.00 34.58 348 CYS D N 1
ATOM 12804 C CA . CYS D 1 351 ? 0.117 44.858 25.364 1.00 36.01 348 CYS D CA 1
ATOM 12805 C C . CYS D 1 351 ? -0.826 44.283 24.297 1.00 35.98 348 CYS D C 1
ATOM 12806 O O . CYS D 1 351 ? -1.590 43.358 24.582 1.00 35.50 348 CYS D O 1
ATOM 12809 N N . PHE D 1 352 ? -0.773 44.825 23.076 1.00 36.14 349 PHE D N 1
ATOM 12810 C CA . PHE D 1 352 ? -1.694 44.414 21.996 1.00 36.20 349 PHE D CA 1
ATOM 12811 C C . PHE D 1 352 ? -1.407 43.102 21.234 1.00 36.94 349 PHE D C 1
ATOM 12812 O O . PHE D 1 352 ? -1.597 43.015 20.017 1.00 36.44 349 PHE D O 1
ATOM 12820 N N . THR D 1 353 ? -0.997 42.076 21.980 1.00 37.31 350 THR D N 1
ATOM 12821 C CA . THR D 1 353 ? -0.787 40.740 21.425 1.00 38.19 350 THR D CA 1
ATOM 12822 C C . THR D 1 353 ? -2.180 40.125 21.208 1.00 38.31 350 THR D C 1
ATOM 12823 O O . THR D 1 353 ? -3.191 40.794 21.393 1.00 38.45 350 THR D O 1
ATOM 12827 N N . ASP D 1 354 ? -2.244 38.867 20.800 1.00 40.72 351 ASP D N 1
ATOM 12828 C CA . ASP D 1 354 ? -3.523 38.193 20.622 1.00 40.62 351 ASP D CA 1
ATOM 12829 C C . ASP D 1 354 ? -3.384 36.843 21.317 1.00 39.69 351 ASP D C 1
ATOM 12830 O O . ASP D 1 354 ? -2.738 35.963 20.762 1.00 41.17 351 ASP D O 1
ATOM 12835 N N . PRO D 1 355 ? -3.969 36.655 22.510 1.00 37.51 352 PRO D N 1
ATOM 12836 C CA . PRO D 1 355 ? -4.767 37.651 23.232 1.00 36.08 352 PRO D CA 1
ATOM 12837 C C . PRO D 1 355 ? -3.981 38.854 23.766 1.00 36.35 352 PRO D C 1
ATOM 12838 O O . PRO D 1 355 ? -2.742 38.822 23.832 1.00 36.32 352 PRO D O 1
ATOM 12842 N N . GLU D 1 356 ? -4.725 39.891 24.150 1.00 35.90 353 GLU D N 1
ATOM 12843 C CA . GLU D 1 356 ? -4.159 41.128 24.668 1.00 37.35 353 GLU D CA 1
ATOM 12844 C C . GLU D 1 356 ? -3.949 41.055 26.176 1.00 36.78 353 GLU D C 1
ATOM 12845 O O . GLU D 1 356 ? -4.665 40.338 26.866 1.00 36.47 353 GLU D O 1
ATOM 12851 N N . ILE D 1 357 ? -2.980 41.810 26.685 1.00 36.59 354 ILE D N 1
ATOM 12852 C CA . ILE D 1 357 ? -2.731 41.878 28.127 1.00 38.09 354 ILE D CA 1
ATOM 12853 C C . ILE D 1 357 ? -2.946 43.318 28.606 1.00 39.00 354 ILE D C 1
ATOM 12854 O O . ILE D 1 357 ? -2.326 44.244 28.087 1.00 39.01 354 ILE D O 1
ATOM 12859 N N . VAL D 1 358 ? -3.830 43.485 29.593 1.00 39.47 355 VAL D N 1
ATOM 12860 C CA . VAL D 1 358 ? -4.132 44.795 30.165 1.00 39.56 355 VAL D CA 1
ATOM 12861 C C . VAL D 1 358 ? -3.743 44.774 31.635 1.00 39.29 355 VAL D C 1
ATOM 12862 O O . VAL D 1 358 ? -4.107 43.843 32.366 1.00 37.22 355 VAL D O 1
ATOM 12866 N N . THR D 1 359 ? -3.007 45.805 32.054 1.00 39.49 356 THR D N 1
ATOM 12867 C CA . THR D 1 359 ? -2.504 45.918 33.425 1.00 40.47 356 THR D CA 1
ATOM 12868 C C . THR D 1 359 ? -2.609 47.334 34.007 1.00 39.51 356 THR D C 1
ATOM 12869 O O . THR D 1 359 ? -2.612 48.322 33.278 1.00 39.05 356 THR D O 1
ATOM 12873 N N . ALA D 1 360 ? -2.691 47.400 35.333 1.00 36.41 357 ALA D N 1
ATOM 12874 C CA . ALA D 1 360 ? -2.749 48.657 36.062 1.00 34.98 357 ALA D CA 1
ATOM 12875 C C . ALA D 1 360 ? -2.470 48.349 37.511 1.00 34.49 357 ALA D C 1
ATOM 12876 O O . ALA D 1 360 ? -3.063 47.425 38.072 1.00 34.80 357 ALA D O 1
ATOM 12878 N N . GLY D 1 361 ? -1.572 49.103 38.125 1.00 35.29 358 GLY D N 1
ATOM 12879 C CA . GLY D 1 361 ? -1.243 48.873 39.532 1.00 36.61 358 GLY D CA 1
ATOM 12880 C C . GLY D 1 361 ? -0.398 47.628 39.762 1.00 37.29 358 GLY D C 1
ATOM 12881 O O . GLY D 1 361 ? 0.392 47.249 38.903 1.00 36.59 358 GLY D O 1
ATOM 12882 N N . TRP D 1 362 ? -0.577 46.993 40.924 1.00 37.86 359 TRP D N 1
ATOM 12883 C CA . TRP D 1 362 ? 0.216 45.820 41.309 1.00 39.27 359 TRP D CA 1
ATOM 12884 C C . TRP D 1 362 ? -0.342 44.448 40.970 1.00 38.01 359 TRP D C 1
ATOM 12885 O O . TRP D 1 362 ? -1.528 44.205 41.052 1.00 37.47 359 TRP D O 1
ATOM 12896 N N . SER D 1 363 ? 0.560 43.542 40.629 1.00 39.84 360 SER D N 1
ATOM 12897 C CA . SER D 1 363 ? 0.219 42.147 40.399 1.00 40.50 360 SER D CA 1
ATOM 12898 C C . SER D 1 363 ? 0.320 41.535 41.784 1.00 40.39 360 SER D C 1
ATOM 12899 O O . SER D 1 363 ? 0.758 42.217 42.719 1.00 40.58 360 SER D O 1
ATOM 12902 N N . PRO D 1 364 ? -0.081 40.259 41.937 1.00 41.57 361 PRO D N 1
ATOM 12903 C CA . PRO D 1 364 ? 0.080 39.650 43.253 1.00 44.55 361 PRO D CA 1
ATOM 12904 C C . PRO D 1 364 ? 1.548 39.658 43.707 1.00 46.79 361 PRO D C 1
ATOM 12905 O O . PRO D 1 364 ? 1.814 39.875 44.879 1.00 48.36 361 PRO D O 1
ATOM 12909 N N . ASP D 1 365 ? 2.480 39.455 42.775 1.00 49.43 362 ASP D N 1
ATOM 12910 C CA . ASP D 1 365 ? 3.917 39.453 43.101 1.00 53.51 362 ASP D CA 1
ATOM 12911 C C . ASP D 1 365 ? 4.461 40.837 43.508 1.00 54.51 362 ASP D C 1
ATOM 12912 O O . ASP D 1 365 ? 5.304 40.916 44.399 1.00 57.27 362 ASP D O 1
ATOM 12917 N N . ASP D 1 366 ? 3.987 41.915 42.871 1.00 54.60 363 ASP D N 1
ATOM 12918 C CA . ASP D 1 366 ? 4.438 43.283 43.218 1.00 54.52 363 ASP D CA 1
ATOM 12919 C C . ASP D 1 366 ? 3.982 43.637 44.620 1.00 55.57 363 ASP D C 1
ATOM 12920 O O . ASP D 1 366 ? 4.717 44.268 45.373 1.00 58.95 363 ASP D O 1
ATOM 12925 N N . ALA D 1 367 ? 2.752 43.243 44.957 1.00 56.03 364 ALA D N 1
ATOM 12926 C CA . ALA D 1 367 ? 2.190 43.532 46.282 1.00 56.40 364 ALA D CA 1
ATOM 12927 C C . ALA D 1 367 ? 2.996 42.844 47.374 1.00 58.98 364 ALA D C 1
ATOM 12928 O O . ALA D 1 367 ? 3.190 43.415 48.442 1.00 58.75 364 ALA D O 1
ATOM 12930 N N . HIS D 1 368 ? 3.459 41.621 47.103 1.00 60.80 365 HIS D N 1
ATOM 12931 C CA . HIS D 1 368 ? 4.271 40.891 48.075 1.00 65.43 365 HIS D CA 1
ATOM 12932 C C . HIS D 1 368 ? 5.628 41.585 48.257 1.00 67.88 365 HIS D C 1
ATOM 12933 O O . HIS D 1 368 ? 6.058 41.829 49.392 1.00 67.75 365 HIS D O 1
ATOM 12940 N N . ALA D 1 369 ? 6.283 41.908 47.138 1.00 68.58 366 ALA D N 1
ATOM 12941 C CA . ALA D 1 369 ? 7.578 42.611 47.154 1.00 69.75 366 ALA D CA 1
ATOM 12942 C C . ALA D 1 369 ? 7.472 43.963 47.878 1.00 69.97 366 ALA D C 1
ATOM 12943 O O . ALA D 1 369 ? 8.440 44.419 48.483 1.00 74.12 366 ALA D O 1
ATOM 12945 N N . ALA D 1 370 ? 6.294 44.590 47.808 1.00 67.26 367 ALA D N 1
ATOM 12946 C CA . ALA D 1 370 ? 6.038 45.867 48.485 1.00 67.14 367 ALA D CA 1
ATOM 12947 C C . ALA D 1 370 ? 5.704 45.675 49.987 1.00 67.11 367 ALA D C 1
ATOM 12948 O O . ALA D 1 370 ? 5.456 46.654 50.704 1.00 65.54 367 ALA D O 1
ATOM 12950 N N . GLY D 1 371 ? 5.680 44.417 50.442 1.00 66.59 368 GLY D N 1
ATOM 12951 C CA . GLY D 1 371 ? 5.404 44.090 51.843 1.00 67.37 368 GLY D CA 1
ATOM 12952 C C . GLY D 1 371 ? 3.958 44.294 52.269 1.00 66.64 368 GLY D C 1
ATOM 12953 O O . GLY D 1 371 ? 3.667 44.359 53.465 1.00 66.98 368 GLY D O 1
ATOM 12954 N N . VAL D 1 372 ? 3.047 44.381 51.298 1.00 64.67 369 VAL D N 1
ATOM 12955 C CA . VAL D 1 372 ? 1.632 44.597 51.592 1.00 63.45 369 VAL D CA 1
ATOM 12956 C C . VAL D 1 372 ? 0.902 43.278 51.414 1.00 61.72 369 VAL D C 1
ATOM 12957 O O . VAL D 1 372 ? 0.931 42.686 50.334 1.00 61.18 369 VAL D O 1
ATOM 12961 N N . ASP D 1 373 ? 0.253 42.821 52.478 1.00 62.97 370 ASP D N 1
ATOM 12962 C CA . ASP D 1 373 ? -0.489 41.571 52.446 1.00 61.38 370 ASP D CA 1
ATOM 12963 C C . ASP D 1 373 ? -1.710 41.861 51.571 1.00 58.24 370 ASP D C 1
ATOM 12964 O O . ASP D 1 373 ? -2.435 42.823 51.827 1.00 54.54 370 ASP D O 1
ATOM 12969 N N . CYS D 1 374 ? -1.915 41.059 50.525 1.00 55.59 371 CYS D N 1
ATOM 12970 C CA . CYS D 1 374 ? -3.014 41.301 49.597 1.00 55.87 371 CYS D CA 1
ATOM 12971 C C . CYS D 1 374 ? -3.819 40.082 49.134 1.00 54.94 371 CYS D C 1
ATOM 12972 O O . CYS D 1 374 ? -3.257 39.029 48.838 1.00 59.28 371 CYS D O 1
ATOM 12975 N N . LEU D 1 375 ? -5.141 40.271 49.066 1.00 51.47 372 LEU D N 1
ATOM 12976 C CA . LEU D 1 375 ? -6.077 39.273 48.559 1.00 50.63 372 LEU D CA 1
ATOM 12977 C C . LEU D 1 375 ? -6.078 39.378 47.053 1.00 47.12 372 LEU D C 1
ATOM 12978 O O . LEU D 1 375 ? -5.934 40.476 46.495 1.00 47.70 372 LEU D O 1
ATOM 12983 N N . SER D 1 376 ? -6.337 38.263 46.396 1.00 44.36 373 SER D N 1
ATOM 12984 C CA . SER D 1 376 ? -6.356 38.246 44.952 1.00 43.20 373 SER D CA 1
ATOM 12985 C C . SER D 1 376 ? -7.275 37.176 44.410 1.00 41.22 373 SER D C 1
ATOM 12986 O O . SER D 1 376 ? -7.447 36.127 45.033 1.00 42.66 373 SER D O 1
ATOM 12989 N N . ALA D 1 377 ? -7.861 37.433 43.245 1.00 37.77 374 ALA D N 1
ATOM 12990 C CA . ALA D 1 377 ? -8.749 36.458 42.631 1.00 37.46 374 ALA D CA 1
ATOM 12991 C C . ALA D 1 377 ? -8.893 36.669 41.130 1.00 37.32 374 ALA D C 1
ATOM 12992 O O . ALA D 1 377 ? -8.833 37.809 40.635 1.00 36.82 374 ALA D O 1
ATOM 12994 N N . SER D 1 378 ? -9.102 35.559 40.426 1.00 37.35 375 SER D N 1
ATOM 12995 C CA . SER D 1 378 ? -9.276 35.546 38.982 1.00 37.85 375 SER D CA 1
ATOM 12996 C C . SER D 1 378 ? -10.597 34.924 38.581 1.00 37.03 375 SER D C 1
ATOM 12997 O O . SER D 1 378 ? -11.073 34.004 39.230 1.00 38.97 375 SER D O 1
ATOM 13000 N N . PHE D 1 379 ? -11.186 35.448 37.513 1.00 35.35 376 PHE D N 1
ATOM 13001 C CA . PHE D 1 379 ? -12.412 34.908 36.963 1.00 36.20 376 PHE D CA 1
ATOM 13002 C C . PHE D 1 379 ? -12.101 34.651 35.487 1.00 35.41 376 PHE D C 1
ATOM 13003 O O . PHE D 1 379 ? -11.744 35.592 34.741 1.00 32.33 376 PHE D O 1
ATOM 13011 N N . PRO D 1 380 ? -12.248 33.384 35.056 1.00 34.14 377 PRO D N 1
ATOM 13012 C CA . PRO D 1 380 ? -11.924 33.022 33.690 1.00 34.02 377 PRO D CA 1
ATOM 13013 C C . PRO D 1 380 ? -12.988 33.393 32.671 1.00 34.36 377 PRO D C 1
ATOM 13014 O O . PRO D 1 380 ? -14.178 33.329 32.976 1.00 35.78 377 PRO D O 1
ATOM 13018 N N . PHE D 1 381 ? -12.558 33.758 31.462 1.00 34.20 378 PHE D N 1
ATOM 13019 C CA . PHE D 1 381 ? -13.501 34.060 30.376 1.00 34.86 378 PHE D CA 1
ATOM 13020 C C . PHE D 1 381 ? -14.156 32.780 29.839 1.00 38.09 378 PHE D C 1
ATOM 13021 O O . PHE D 1 381 ? -15.085 32.853 29.027 1.00 39.53 378 PHE D O 1
ATOM 13029 N N . ALA D 1 382 ? -13.666 31.617 30.279 1.00 39.98 379 ALA D N 1
ATOM 13030 C CA . ALA D 1 382 ? -14.248 30.336 29.863 1.00 43.10 379 ALA D CA 1
ATOM 13031 C C . ALA D 1 382 ? -15.709 30.244 30.293 1.00 45.23 379 ALA D C 1
ATOM 13032 O O . ALA D 1 382 ? -16.508 29.580 29.630 1.00 47.73 379 ALA D O 1
ATOM 13034 N N . ALA D 1 383 ? -16.034 30.930 31.399 1.00 44.82 380 ALA D N 1
ATOM 13035 C CA . ALA D 1 383 ? -17.381 30.977 31.970 1.00 44.87 380 ALA D CA 1
ATOM 13036 C C . ALA D 1 383 ? -18.116 32.302 31.693 1.00 43.46 380 ALA D C 1
ATOM 13037 O O . ALA D 1 383 ? -19.148 32.574 32.306 1.00 46.55 380 ALA D O 1
ATOM 13039 N N . ASN D 1 384 ? -17.595 33.123 30.784 1.00 40.47 381 ASN D N 1
ATOM 13040 C CA . ASN D 1 384 ? -18.210 34.414 30.474 1.00 37.52 381 ASN D CA 1
ATOM 13041 C C . ASN D 1 384 ? -18.944 34.287 29.148 1.00 37.98 381 ASN D C 1
ATOM 13042 O O . ASN D 1 384 ? -18.349 33.922 28.138 1.00 38.44 381 ASN D O 1
ATOM 13047 N N . GLY D 1 385 ? -20.248 34.559 29.180 1.00 38.40 382 GLY D N 1
ATOM 13048 C CA . GLY D 1 385 ? -21.116 34.457 28.007 1.00 39.78 382 GLY D CA 1
ATOM 13049 C C . GLY D 1 385 ? -20.675 35.291 26.819 1.00 38.50 382 GLY D C 1
ATOM 13050 O O . GLY D 1 385 ? -20.643 34.806 25.681 1.00 38.32 382 GLY D O 1
ATOM 13051 N N . ARG D 1 386 ? -20.316 36.541 27.087 1.00 36.36 383 ARG D N 1
ATOM 13052 C CA . ARG D 1 386 ? -19.878 37.449 26.032 1.00 35.18 383 ARG D CA 1
ATOM 13053 C C . ARG D 1 386 ? -18.632 36.894 25.347 1.00 34.77 383 ARG D C 1
ATOM 13054 O O . ARG D 1 386 ? -18.537 36.882 24.112 1.00 34.99 383 ARG D O 1
ATOM 13062 N N . ALA D 1 387 ? -17.696 36.400 26.147 1.00 33.90 384 ALA D N 1
ATOM 13063 C CA . ALA D 1 387 ? -16.483 35.818 25.591 1.00 35.08 384 ALA D CA 1
ATOM 13064 C C . ALA D 1 387 ? -16.821 34.643 24.670 1.00 38.47 384 ALA D C 1
ATOM 13065 O O . ALA D 1 387 ? -16.208 34.498 23.610 1.00 39.82 384 ALA D O 1
ATOM 13067 N N . MET D 1 388 ? -17.810 33.828 25.047 1.00 41.03 385 MET D N 1
ATOM 13068 C CA . MET D 1 388 ? -18.194 32.677 24.212 1.00 44.51 385 MET D CA 1
ATOM 13069 C C . MET D 1 388 ? -18.823 33.097 22.886 1.00 45.18 385 MET D C 1
ATOM 13070 O O . MET D 1 388 ? -18.624 32.432 21.862 1.00 46.49 385 MET D O 1
ATOM 13075 N N . THR D 1 389 ? -19.579 34.195 22.908 1.00 43.70 386 THR D N 1
ATOM 13076 C CA . THR D 1 389 ? -20.218 34.712 21.711 1.00 43.89 386 THR D CA 1
ATOM 13077 C C . THR D 1 389 ? -19.171 35.261 20.743 1.00 43.25 386 THR D C 1
ATOM 13078 O O . THR D 1 389 ? -19.418 35.327 19.542 1.00 44.53 386 THR D O 1
ATOM 13082 N N . LEU D 1 390 ? -18.010 35.647 21.280 1.00 41.46 387 LEU D N 1
ATOM 13083 C CA . LEU D 1 390 ? -16.906 36.185 20.479 1.00 41.74 387 LEU D CA 1
ATOM 13084 C C . LEU D 1 390 ? -15.783 35.169 20.160 1.00 42.96 387 LEU D C 1
ATOM 13085 O O . LEU D 1 390 ? -14.752 35.567 19.603 1.00 42.21 387 LEU D O 1
ATOM 13090 N N . GLN D 1 391 ? -15.972 33.878 20.487 1.00 44.79 388 GLN D N 1
ATOM 13091 C CA . GLN D 1 391 ? -14.914 32.856 20.277 1.00 45.46 388 GLN D CA 1
ATOM 13092 C C . GLN D 1 391 ? -13.595 33.362 20.897 1.00 45.30 388 GLN D C 1
ATOM 13093 O O . GLN D 1 391 ? -12.553 33.381 20.246 1.00 47.30 388 GLN D O 1
ATOM 13099 N N . ALA D 1 392 ? -13.678 33.803 22.153 1.00 45.96 389 ALA D N 1
ATOM 13100 C CA . ALA D 1 392 ? -12.541 34.344 22.908 1.00 45.07 389 ALA D CA 1
ATOM 13101 C C . ALA D 1 392 ? -12.678 33.902 24.355 1.00 46.60 389 ALA D C 1
ATOM 13102 O O . ALA D 1 392 ? -12.725 34.720 25.281 1.00 46.70 389 ALA D O 1
ATOM 13104 N N . THR D 1 393 ? -12.722 32.589 24.543 1.00 50.45 390 THR D N 1
ATOM 13105 C CA . THR D 1 393 ? -12.915 32.002 25.866 1.00 52.15 390 THR D CA 1
ATOM 13106 C C . THR D 1 393 ? -11.656 31.887 26.720 1.00 51.17 390 THR D C 1
ATOM 13107 O O . THR D 1 393 ? -11.752 31.632 27.926 1.00 50.79 390 THR D O 1
ATOM 13111 N N . ASP D 1 394 ? -10.486 32.060 26.115 1.00 49.96 391 ASP D N 1
ATOM 13112 C CA . ASP D 1 394 ? -9.244 31.904 26.852 1.00 49.09 391 ASP D CA 1
ATOM 13113 C C . ASP D 1 394 ? -8.934 33.201 27.605 1.00 44.74 391 ASP D C 1
ATOM 13114 O O . ASP D 1 394 ? -9.347 34.293 27.203 1.00 41.37 391 ASP D O 1
ATOM 13119 N N . GLY D 1 395 ? -8.238 33.072 28.724 1.00 40.64 392 GLY D N 1
ATOM 13120 C CA . GLY D 1 395 ? -7.881 34.232 29.512 1.00 38.27 392 GLY D CA 1
ATOM 13121 C C . GLY D 1 395 ? -8.716 34.456 30.755 1.00 35.36 392 GLY D C 1
ATOM 13122 O O . GLY D 1 395 ? -9.522 33.600 31.146 1.00 33.12 392 GLY D O 1
ATOM 13123 N N . PHE D 1 396 ? -8.525 35.625 31.369 1.00 33.28 393 PHE D N 1
ATOM 13124 C CA . PHE D 1 396 ? -9.208 35.966 32.617 1.00 33.27 393 PHE D CA 1
ATOM 13125 C C . PHE D 1 396 ? -9.003 37.408 33.062 1.00 32.56 393 PHE D C 1
ATOM 13126 O O . PHE D 1 396 ? -8.215 38.156 32.487 1.00 32.84 393 PHE D O 1
ATOM 13134 N N . VAL D 1 397 ? -9.725 37.765 34.116 1.00 32.02 394 VAL D N 1
ATOM 13135 C CA . VAL D 1 397 ? -9.619 39.046 34.760 1.00 31.97 394 VAL D CA 1
ATOM 13136 C C . VAL D 1 397 ? -9.231 38.739 36.210 1.00 32.56 394 VAL D C 1
ATOM 13137 O O . VAL D 1 397 ? -9.866 37.914 36.880 1.00 33.90 394 VAL D O 1
ATOM 13141 N N . ARG D 1 398 ? -8.176 39.391 36.679 1.00 32.51 395 ARG D N 1
ATOM 13142 C CA . ARG D 1 398 ? -7.690 39.218 38.033 1.00 32.22 395 ARG D CA 1
ATOM 13143 C C . ARG D 1 398 ? -7.689 40.575 38.751 1.00 31.59 395 ARG D C 1
ATOM 13144 O O . ARG D 1 398 ? -7.435 41.611 38.128 1.00 30.06 395 ARG D O 1
ATOM 13152 N N . VAL D 1 399 ? -7.978 40.542 40.056 1.00 31.03 396 VAL D N 1
ATOM 13153 C CA . VAL D 1 399 ? -7.985 41.729 40.901 1.00 31.38 396 VAL D CA 1
ATOM 13154 C C . VAL D 1 399 ? -7.119 41.469 42.126 1.00 32.07 396 VAL D C 1
ATOM 13155 O O . VAL D 1 399 ? -7.105 40.358 42.661 1.00 32.57 396 VAL D O 1
ATOM 13159 N N . VAL D 1 400 ? -6.419 42.511 42.567 1.00 31.86 397 VAL D N 1
ATOM 13160 C CA . VAL D 1 400 ? -5.540 42.446 43.726 1.00 32.58 397 VAL D CA 1
ATOM 13161 C C . VAL D 1 400 ? -5.969 43.553 44.667 1.00 32.78 397 VAL D C 1
ATOM 13162 O O . VAL D 1 400 ? -6.159 44.689 44.240 1.00 32.37 397 VAL D O 1
ATOM 13166 N N . ALA D 1 401 ? -6.093 43.233 45.951 1.00 34.51 398 ALA D N 1
ATOM 13167 C CA . ALA D 1 401 ? -6.556 44.208 46.923 1.00 35.31 398 ALA D CA 1
ATOM 13168 C C . ALA D 1 401 ? -5.912 44.001 48.283 1.00 36.88 398 ALA D C 1
ATOM 13169 O O . ALA D 1 401 ? -5.520 42.886 48.622 1.00 36.04 398 ALA D O 1
ATOM 13171 N N . ARG D 1 402 ? -5.806 45.081 49.058 1.00 37.84 399 ARG D N 1
ATOM 13172 C CA . ARG D 1 402 ? -5.216 44.994 50.394 1.00 40.93 399 ARG D CA 1
ATOM 13173 C C . ARG D 1 402 ? -6.141 44.176 51.278 1.00 40.82 399 ARG D C 1
ATOM 13174 O O . ARG D 1 402 ? -7.339 44.399 51.291 1.00 39.92 399 ARG D O 1
ATOM 13182 N N . ARG D 1 403 ? -5.592 43.216 51.995 1.00 43.06 400 ARG D N 1
ATOM 13183 C CA . ARG D 1 403 ? -6.392 42.411 52.900 1.00 46.20 400 ARG D CA 1
ATOM 13184 C C . ARG D 1 403 ? -6.968 43.272 54.059 1.00 45.20 400 ARG D C 1
ATOM 13185 O O . ARG D 1 403 ? -8.110 43.054 54.476 1.00 42.35 400 ARG D O 1
ATOM 13193 N N . ASP D 1 404 ? -6.187 44.253 54.540 1.00 44.89 401 ASP D N 1
ATOM 13194 C CA . ASP D 1 404 ? -6.606 45.085 55.695 1.00 46.49 401 ASP D CA 1
ATOM 13195 C C . ASP D 1 404 ? -7.829 45.999 55.489 1.00 45.05 401 ASP D C 1
ATOM 13196 O O . ASP D 1 404 ? -8.592 46.203 56.429 1.00 45.53 401 ASP D O 1
ATOM 13201 N N . ASN D 1 405 ? -8.018 46.538 54.286 1.00 42.02 402 ASN D N 1
ATOM 13202 C CA . ASN D 1 405 ? -9.169 47.420 54.036 1.00 42.64 402 ASN D CA 1
ATOM 13203 C C . ASN D 1 405 ? -9.854 47.191 52.685 1.00 41.36 402 ASN D C 1
ATOM 13204 O O . ASN D 1 405 ? -10.751 47.940 52.317 1.00 40.45 402 ASN D O 1
ATOM 13209 N N . HIS D 1 406 ? -9.431 46.149 51.972 1.00 41.81 403 HIS D N 1
ATOM 13210 C CA . HIS D 1 406 ? -9.962 45.798 50.643 1.00 40.84 403 HIS D CA 1
ATOM 13211 C C . HIS D 1 406 ? -9.821 46.877 49.558 1.00 39.21 403 HIS D C 1
ATOM 13212 O O . HIS D 1 406 ? -10.596 46.898 48.600 1.00 37.09 403 HIS D O 1
ATOM 13219 N N . LEU D 1 407 ? -8.842 47.770 49.719 1.00 38.70 404 LEU D N 1
ATOM 13220 C CA . LEU D 1 407 ? -8.576 48.794 48.724 1.00 37.35 404 LEU D CA 1
ATOM 13221 C C . LEU D 1 407 ? -7.935 48.082 47.560 1.00 36.78 404 LEU D C 1
ATOM 13222 O O . LEU D 1 407 ? -6.950 47.370 47.764 1.00 37.43 404 LEU D O 1
ATOM 13227 N N . ILE D 1 408 ? -8.484 48.260 46.355 1.00 36.35 405 ILE D N 1
ATOM 13228 C CA . ILE D 1 408 ? -7.921 47.636 45.146 1.00 36.68 405 ILE D CA 1
ATOM 13229 C C . ILE D 1 408 ? -6.602 48.337 44.808 1.00 37.33 405 ILE D C 1
ATOM 13230 O O . ILE D 1 408 ? -6.545 49.571 44.740 1.00 38.59 405 ILE D O 1
ATOM 13235 N N . VAL D 1 409 ? -5.548 47.537 44.628 1.00 36.96 406 VAL D N 1
ATOM 13236 C CA . VAL D 1 409 ? -4.208 48.041 44.311 1.00 36.34 406 VAL D CA 1
ATOM 13237 C C . VAL D 1 409 ? -3.711 47.541 42.961 1.00 36.45 406 VAL D C 1
ATOM 13238 O O . VAL D 1 409 ? -2.619 47.906 42.541 1.00 38.45 406 VAL D O 1
ATOM 13242 N N . GLY D 1 410 ? -4.505 46.710 42.283 1.00 34.42 407 GLY D N 1
ATOM 13243 C CA . GLY D 1 410 ? -4.106 46.216 40.998 1.00 33.62 407 GLY D CA 1
ATOM 13244 C C . GLY D 1 410 ? -5.147 45.429 40.221 1.00 33.00 407 GLY D C 1
ATOM 13245 O O . GLY D 1 410 ? -5.990 44.718 40.791 1.00 32.85 407 GLY D O 1
ATOM 13246 N N . TRP D 1 411 ? -5.066 45.575 38.903 1.00 32.41 408 TRP D N 1
ATOM 13247 C CA . TRP D 1 411 ? -5.916 44.880 37.966 1.00 32.35 408 TRP D CA 1
ATOM 13248 C C . TRP D 1 411 ? -5.053 44.321 36.840 1.00 34.32 408 TRP D C 1
ATOM 13249 O O . TRP D 1 411 ? -4.097 44.979 36.389 1.00 34.73 408 TRP D O 1
ATOM 13260 N N . GLN D 1 412 ? -5.361 43.098 36.411 1.00 34.16 409 GLN D N 1
ATOM 13261 C CA . GLN D 1 412 ? -4.680 42.485 35.262 1.00 34.32 409 GLN D CA 1
ATOM 13262 C C . GLN D 1 412 ? -5.719 41.735 34.458 1.00 35.28 409 GLN D C 1
ATOM 13263 O O . GLN D 1 412 ? -6.711 41.244 35.013 1.00 39.44 409 GLN D O 1
ATOM 13269 N N . ALA D 1 413 ? -5.518 41.660 33.148 1.00 34.89 410 ALA D N 1
ATOM 13270 C CA . ALA D 1 413 ? -6.460 40.954 32.293 1.00 32.13 410 ALA D CA 1
ATOM 13271 C C . ALA D 1 413 ? -5.793 40.460 31.029 1.00 32.98 410 ALA D C 1
ATOM 13272 O O . ALA D 1 413 ? -4.891 41.107 30.498 1.00 34.05 410 ALA D O 1
ATOM 13274 N N . VAL D 1 414 ? -6.227 39.287 30.575 1.00 33.55 411 VAL D N 1
ATOM 13275 C CA . VAL D 1 414 ? -5.717 38.682 29.358 1.00 33.44 411 VAL D CA 1
ATOM 13276 C C . VAL D 1 414 ? -6.877 37.969 28.630 1.00 33.92 411 VAL D C 1
ATOM 13277 O O . VAL D 1 414 ? -7.591 37.174 29.228 1.00 33.15 411 VAL D O 1
ATOM 13281 N N . GLY D 1 415 ? -7.064 38.299 27.356 1.00 33.41 412 GLY D N 1
ATOM 13282 C CA . GLY D 1 415 ? -8.109 37.711 26.529 1.00 35.82 412 GLY D CA 1
ATOM 13283 C C . GLY D 1 415 ? -8.248 38.532 25.261 1.00 37.76 412 GLY D C 1
ATOM 13284 O O . GLY D 1 415 ? -7.639 39.592 25.165 1.00 37.95 412 GLY D O 1
ATOM 13285 N N . ARG D 1 416 ? -9.018 38.058 24.280 1.00 40.47 413 ARG D N 1
ATOM 13286 C CA . ARG D 1 416 ? -9.195 38.844 23.055 1.00 44.56 413 ARG D CA 1
ATOM 13287 C C . ARG D 1 416 ? -10.161 39.997 23.345 1.00 43.17 413 ARG D C 1
ATOM 13288 O O . ARG D 1 416 ? -11.168 39.829 24.048 1.00 42.06 413 ARG D O 1
ATOM 13296 N N . GLY D 1 417 ? -9.813 41.174 22.840 1.00 41.61 414 GLY D N 1
ATOM 13297 C CA . GLY D 1 417 ? -10.642 42.365 22.985 1.00 40.58 414 GLY D CA 1
ATOM 13298 C C . GLY D 1 417 ? -10.879 42.893 24.379 1.00 38.43 414 GLY D C 1
ATOM 13299 O O . GLY D 1 417 ? -11.977 43.354 24.671 1.00 40.03 414 GLY D O 1
ATOM 13300 N N . VAL D 1 418 ? -9.855 42.840 25.228 1.00 35.72 415 VAL D N 1
ATOM 13301 C CA . VAL D 1 418 ? -9.956 43.351 26.609 1.00 34.48 415 VAL D CA 1
ATOM 13302 C C . VAL D 1 418 ? -9.330 44.750 26.793 1.00 32.71 415 VAL D C 1
ATOM 13303 O O . VAL D 1 418 ? -9.400 45.321 27.882 1.00 32.09 415 VAL D O 1
ATOM 13307 N N . SER D 1 419 ? -8.724 45.291 25.744 1.00 32.04 416 SER D N 1
ATOM 13308 C CA . SER D 1 419 ? -8.041 46.595 25.832 1.00 33.05 416 SER D CA 1
ATOM 13309 C C . SER D 1 419 ? -8.878 47.726 26.443 1.00 32.70 416 SER D C 1
ATOM 13310 O O . SER D 1 419 ? -8.381 48.479 27.282 1.00 33.94 416 SER D O 1
ATOM 13313 N N . GLU D 1 420 ? -10.143 47.832 26.046 1.00 31.29 417 GLU D N 1
ATOM 13314 C CA . GLU D 1 420 ? -10.974 48.904 26.544 1.00 32.10 417 GLU D CA 1
ATOM 13315 C C . GLU D 1 420 ? -11.328 48.774 28.034 1.00 31.94 417 GLU D C 1
ATOM 13316 O O . GLU D 1 420 ? -11.853 49.718 28.640 1.00 32.58 417 GLU D O 1
ATOM 13322 N N . LEU D 1 421 ? -11.002 47.629 28.634 1.00 31.33 418 LEU D N 1
ATOM 13323 C CA . LEU D 1 421 ? -11.200 47.461 30.076 1.00 30.43 418 LEU D CA 1
ATOM 13324 C C . LEU D 1 421 ? -10.183 48.344 30.835 1.00 30.08 418 LEU D C 1
ATOM 13325 O O . LEU D 1 421 ? -10.343 48.585 32.029 1.00 29.87 418 LEU D O 1
ATOM 13330 N N . ALA D 1 422 ? -9.150 48.820 30.128 1.00 31.56 419 ALA D N 1
ATOM 13331 C CA . ALA D 1 422 ? -8.117 49.710 30.712 1.00 33.04 419 ALA D CA 1
ATOM 13332 C C . ALA D 1 422 ? -8.693 50.959 31.385 1.00 33.51 419 ALA D C 1
ATOM 13333 O O . ALA D 1 422 ? -8.173 51.409 32.421 1.00 32.53 419 ALA D O 1
ATOM 13335 N N . ALA D 1 423 ? -9.744 51.526 30.792 1.00 33.87 420 ALA D N 1
ATOM 13336 C CA . ALA D 1 423 ? -10.384 52.717 31.381 1.00 34.56 420 ALA D CA 1
ATOM 13337 C C . ALA D 1 423 ? -10.993 52.380 32.741 1.00 33.07 420 ALA D C 1
ATOM 13338 O O . ALA D 1 423 ? -10.885 53.161 33.686 1.00 34.00 420 ALA D O 1
ATOM 13340 N N . ALA D 1 424 ? -11.636 51.221 32.834 1.00 31.33 421 ALA D N 1
ATOM 13341 C CA . ALA D 1 424 ? -12.253 50.812 34.086 1.00 30.52 421 ALA D CA 1
ATOM 13342 C C . ALA D 1 424 ? -11.169 50.627 35.127 1.00 30.29 421 ALA D C 1
ATOM 13343 O O . ALA D 1 424 ? -11.320 51.084 36.265 1.00 29.73 421 ALA D O 1
ATOM 13345 N N . PHE D 1 425 ? -10.057 49.999 34.726 1.00 31.04 422 PHE D N 1
ATOM 13346 C CA . PHE D 1 425 ? -8.954 49.740 35.654 1.00 30.83 422 PHE D CA 1
ATOM 13347 C C . PHE D 1 425 ? -8.302 50.990 36.211 1.00 31.67 422 PHE D C 1
ATOM 13348 O O . PHE D 1 425 ? -8.215 51.145 37.431 1.00 33.14 422 PHE D O 1
ATOM 13356 N N . SER D 1 426 ? -7.831 51.878 35.346 1.00 32.24 423 SER D N 1
ATOM 13357 C CA . SER D 1 426 ? -7.160 53.094 35.845 1.00 33.82 423 SER D CA 1
ATOM 13358 C C . SER D 1 426 ? -8.111 54.033 36.580 1.00 33.23 423 SER D C 1
ATOM 13359 O O . SER D 1 426 ? -7.709 54.641 37.565 1.00 34.93 423 SER D O 1
ATOM 13362 N N . GLN D 1 427 ? -9.361 54.145 36.125 1.00 32.56 424 GLN D N 1
ATOM 13363 C CA . GLN D 1 427 ? -10.342 55.011 36.808 1.00 33.29 424 GLN D CA 1
ATOM 13364 C C . GLN D 1 427 ? -10.645 54.483 38.229 1.00 32.85 424 GLN D C 1
ATOM 13365 O O . GLN D 1 427 ? -10.671 55.263 39.165 1.00 33.35 424 GLN D O 1
ATOM 13371 N N . SER D 1 428 ? -10.820 53.170 38.392 1.00 31.82 425 SER D N 1
ATOM 13372 C CA . SER D 1 428 ? -11.086 52.591 39.716 1.00 32.86 425 SER D CA 1
ATOM 13373 C C . SER D 1 428 ? -9.956 52.847 40.713 1.00 33.23 425 SER D C 1
ATOM 13374 O O . SER D 1 428 ? -10.217 53.082 41.890 1.00 34.46 425 SER D O 1
ATOM 13377 N N . LEU D 1 429 ? -8.706 52.797 40.252 1.00 33.80 426 LEU D N 1
ATOM 13378 C CA . LEU D 1 429 ? -7.554 53.063 41.132 1.00 34.08 426 LEU D CA 1
ATOM 13379 C C . LEU D 1 429 ? -7.467 54.548 41.504 1.00 34.57 426 LEU D C 1
ATOM 13380 O O . LEU D 1 429 ? -7.141 54.894 42.641 1.00 35.09 426 LEU D O 1
ATOM 13385 N N . GLU D 1 430 ? -7.771 55.425 40.557 1.00 35.06 427 GLU D N 1
ATOM 13386 C CA . GLU D 1 430 ? -7.785 56.869 40.841 1.00 36.26 427 GLU D CA 1
ATOM 13387 C C . GLU D 1 430 ? -8.876 57.208 41.877 1.00 36.33 427 GLU D C 1
ATOM 13388 O O . GLU D 1 430 ? -8.645 58.030 42.764 1.00 37.05 427 GLU D O 1
ATOM 13394 N N A MET D 1 431 ? -10.045 56.571 41.760 0.50 35.34 428 MET D N 1
ATOM 13395 N N B MET D 1 431 ? -10.036 56.560 41.763 0.50 35.45 428 MET D N 1
ATOM 13396 C CA A MET D 1 431 ? -11.168 56.803 42.696 0.50 36.13 428 MET D CA 1
ATOM 13397 C CA B MET D 1 431 ? -11.169 56.805 42.672 0.50 36.30 428 MET D CA 1
ATOM 13398 C C A MET D 1 431 ? -11.076 56.096 44.053 0.50 35.97 428 MET D C 1
ATOM 13399 C C B MET D 1 431 ? -11.088 56.087 44.036 0.50 36.07 428 MET D C 1
ATOM 13400 O O A MET D 1 431 ? -11.934 56.313 44.918 0.50 36.31 428 MET D O 1
ATOM 13401 O O B MET D 1 431 ? -11.956 56.297 44.893 0.50 36.36 428 MET D O 1
ATOM 13410 N N . GLY D 1 432 ? -10.070 55.247 44.237 1.00 35.35 429 GLY D N 1
ATOM 13411 C CA . GLY D 1 432 ? -9.913 54.515 45.513 1.00 35.36 429 GLY D CA 1
ATOM 13412 C C . GLY D 1 432 ? -10.931 53.389 45.678 1.00 34.09 429 GLY D C 1
ATOM 13413 O O . GLY D 1 432 ? -11.347 53.076 46.786 1.00 33.39 429 GLY D O 1
ATOM 13414 N N . ALA D 1 433 ? -11.340 52.776 44.571 1.00 33.43 430 ALA D N 1
ATOM 13415 C CA . ALA D 1 433 ? -12.306 51.684 44.641 1.00 33.79 430 ALA D CA 1
ATOM 13416 C C . ALA D 1 433 ? -11.824 50.507 45.514 1.00 34.67 430 ALA D C 1
ATOM 13417 O O . ALA D 1 433 ? -10.630 50.192 45.570 1.00 35.38 430 ALA D O 1
ATOM 13419 N N . ARG D 1 434 ? -12.791 49.900 46.187 1.00 35.26 431 ARG D N 1
ATOM 13420 C CA . ARG D 1 434 ? -12.624 48.726 47.035 1.00 38.36 431 ARG D CA 1
ATOM 13421 C C . ARG D 1 434 ? -13.307 47.524 46.347 1.00 37.08 431 ARG D C 1
ATOM 13422 O O . ARG D 1 434 ? -13.999 47.687 45.336 1.00 37.74 431 ARG D O 1
ATOM 13430 N N . LEU D 1 435 ? -13.118 46.328 46.887 1.00 36.46 432 LEU D N 1
ATOM 13431 C CA . LEU D 1 435 ? -13.763 45.135 46.324 1.00 37.31 432 LEU D CA 1
ATOM 13432 C C . LEU D 1 435 ? -15.266 45.261 46.416 1.00 38.35 432 LEU D C 1
ATOM 13433 O O . LEU D 1 435 ? -15.974 44.814 45.514 1.00 39.83 432 LEU D O 1
ATOM 13438 N N . GLU D 1 436 ? -15.741 45.882 47.501 1.00 39.58 433 GLU D N 1
ATOM 13439 C CA . GLU D 1 436 ? -17.173 46.110 47.719 1.00 40.51 433 GLU D CA 1
ATOM 13440 C C . GLU D 1 436 ? -17.778 47.017 46.646 1.00 39.97 433 GLU D C 1
ATOM 13441 O O . GLU D 1 436 ? -18.897 46.792 46.220 1.00 41.66 433 GLU D O 1
ATOM 13447 N N . ASP D 1 437 ? -17.039 48.032 46.215 1.00 39.55 434 ASP D N 1
ATOM 13448 C CA . ASP D 1 437 ? -17.520 48.952 45.175 1.00 41.22 434 ASP D CA 1
ATOM 13449 C C . ASP D 1 437 ? -17.725 48.269 43.831 1.00 40.02 434 ASP D C 1
ATOM 13450 O O . ASP D 1 437 ? -18.713 48.528 43.144 1.00 41.91 434 ASP D O 1
ATOM 13455 N N . ILE D 1 438 ? -16.798 47.397 43.462 1.00 38.67 435 ILE D N 1
ATOM 13456 C CA . ILE D 1 438 ? -16.880 46.703 42.179 1.00 38.98 435 ILE D CA 1
ATOM 13457 C C . ILE D 1 438 ? -17.933 45.613 42.232 1.00 39.65 435 ILE D C 1
ATOM 13458 O O . ILE D 1 438 ? -18.741 45.477 41.303 1.00 40.55 435 ILE D O 1
ATOM 13463 N N . GLY D 1 439 ? -17.918 44.846 43.317 1.00 38.20 436 GLY D N 1
ATOM 13464 C CA . GLY D 1 439 ? -18.876 43.765 43.509 1.00 40.01 436 GLY D CA 1
ATOM 13465 C C . GLY D 1 439 ? -20.311 44.241 43.564 1.00 41.25 436 GLY D C 1
ATOM 13466 O O . GLY D 1 439 ? -21.220 43.502 43.186 1.00 42.16 436 GLY D O 1
ATOM 13467 N N . GLY D 1 440 ? -20.506 45.485 44.018 1.00 41.79 437 GLY D N 1
ATOM 13468 C CA . GLY D 1 440 ? -21.836 46.098 44.129 1.00 41.44 437 GLY D CA 1
ATOM 13469 C C . GLY D 1 440 ? -22.312 46.917 42.931 1.00 40.91 437 GLY D C 1
ATOM 13470 O O . GLY D 1 440 ? -23.419 47.472 42.958 1.00 40.25 437 GLY D O 1
ATOM 13471 N N . THR D 1 441 ? -21.486 47.012 41.890 1.00 38.82 438 THR D N 1
ATOM 13472 C CA . THR D 1 441 ? -21.848 47.749 40.688 1.00 38.26 438 THR D CA 1
ATOM 13473 C C . THR D 1 441 ? -22.527 46.808 39.696 1.00 37.69 438 THR D C 1
ATOM 13474 O O . THR D 1 441 ? -22.040 45.707 39.439 1.00 37.27 438 THR D O 1
ATOM 13478 N N . ILE D 1 442 ? -23.650 47.240 39.142 1.00 38.71 439 ILE D N 1
ATOM 13479 C CA . ILE D 1 442 ? -24.329 46.450 38.126 1.00 39.47 439 ILE D CA 1
ATOM 13480 C C . ILE D 1 442 ? -23.532 46.670 36.861 1.00 37.91 439 ILE D C 1
ATOM 13481 O O . ILE D 1 442 ? -23.216 47.806 36.520 1.00 37.27 439 ILE D O 1
ATOM 13486 N N . HIS D 1 443 ? -23.200 45.573 36.192 1.00 36.90 440 HIS D N 1
ATOM 13487 C CA . HIS D 1 443 ? -22.493 45.593 34.927 1.00 35.33 440 HIS D CA 1
ATOM 13488 C C . HIS D 1 443 ? -23.438 45.089 33.839 1.00 35.87 440 HIS D C 1
ATOM 13489 O O . HIS D 1 443 ? -24.154 44.105 34.036 1.00 36.17 440 HIS D O 1
ATOM 13496 N N . ALA D 1 444 ? -23.448 45.783 32.701 1.00 36.20 441 ALA D N 1
ATOM 13497 C CA . ALA D 1 444 ? -24.286 45.399 31.560 1.00 37.74 441 ALA D CA 1
ATOM 13498 C C . ALA D 1 444 ? -23.953 43.982 31.092 1.00 38.41 441 ALA D C 1
ATOM 13499 O O . ALA D 1 444 ? -22.784 43.556 31.137 1.00 37.45 441 ALA D O 1
ATOM 13501 N N . HIS D 1 445 ? -24.988 43.269 30.647 1.00 39.92 442 HIS D N 1
ATOM 13502 C CA . HIS D 1 445 ? -24.877 41.886 30.160 1.00 40.14 442 HIS D CA 1
ATOM 13503 C C . HIS D 1 445 ? -25.371 41.832 28.696 1.00 40.71 442 HIS D C 1
ATOM 13504 O O . HIS D 1 445 ? -26.395 42.453 28.378 1.00 40.87 442 HIS D O 1
ATOM 13511 N N . PRO D 1 446 ? -24.674 41.121 27.799 1.00 40.21 443 PRO D N 1
ATOM 13512 C CA . PRO D 1 446 ? -23.451 40.384 28.085 1.00 39.08 443 PRO D CA 1
ATOM 13513 C C . PRO D 1 446 ? -22.213 41.187 27.745 1.00 37.02 443 PRO D C 1
ATOM 13514 O O . PRO D 1 446 ? -22.132 41.743 26.646 1.00 36.78 443 PRO D O 1
ATOM 13518 N N . THR D 1 447 ? -21.276 41.260 28.689 1.00 35.93 444 THR D N 1
ATOM 13519 C CA . THR D 1 447 ? -19.991 41.939 28.478 1.00 37.14 444 THR D CA 1
ATOM 13520 C C . THR D 1 447 ? -18.864 41.213 29.191 1.00 36.96 444 THR D C 1
ATOM 13521 O O . THR D 1 447 ? -19.086 40.446 30.125 1.00 38.02 444 THR D O 1
ATOM 13525 N N . LEU D 1 448 ? -17.650 41.469 28.715 1.00 36.89 445 LEU D N 1
ATOM 13526 C CA . LEU D 1 448 ? -16.446 40.910 29.292 1.00 35.09 445 LEU D CA 1
ATOM 13527 C C . LEU D 1 448 ? -16.248 41.603 30.646 1.00 34.25 445 LEU D C 1
ATOM 13528 O O . LEU D 1 448 ? -15.727 41.008 31.588 1.00 31.99 445 LEU D O 1
ATOM 13533 N N . GLY D 1 449 ? -16.687 42.864 30.719 1.00 34.24 446 GLY D N 1
ATOM 13534 C CA . GLY D 1 449 ? -16.605 43.670 31.930 1.00 34.45 446 GLY D CA 1
ATOM 13535 C C . GLY D 1 449 ? -17.227 43.001 33.136 1.00 36.19 446 GLY D C 1
ATOM 13536 O O . GLY D 1 449 ? -16.811 43.255 34.265 1.00 37.22 446 GLY D O 1
ATOM 13537 N N . GLU D 1 450 ? -18.240 42.165 32.902 1.00 37.90 447 GLU D N 1
ATOM 13538 C CA . GLU D 1 450 ? -18.885 41.405 33.978 1.00 39.25 447 GLU D CA 1
ATOM 13539 C C . GLU D 1 450 ? -17.883 40.589 34.801 1.00 38.03 447 GLU D C 1
ATOM 13540 O O . GLU D 1 450 ? -18.111 40.348 35.984 1.00 37.80 447 GLU D O 1
ATOM 13546 N N . ALA D 1 451 ? -16.774 40.194 34.168 1.00 36.77 448 ALA D N 1
ATOM 13547 C CA . ALA D 1 451 ? -15.713 39.426 34.824 1.00 35.90 448 ALA D CA 1
ATOM 13548 C C . ALA D 1 451 ? -15.062 40.201 35.973 1.00 35.29 448 ALA D C 1
ATOM 13549 O O . ALA D 1 451 ? -14.540 39.582 36.920 1.00 34.79 448 ALA D O 1
ATOM 13551 N N . LEU D 1 452 ? -15.076 41.537 35.883 1.00 34.74 449 LEU D N 1
ATOM 13552 C CA . LEU D 1 452 ? -14.527 42.392 36.948 1.00 35.09 449 LEU D CA 1
ATOM 13553 C C . LEU D 1 452 ? -15.363 42.260 38.211 1.00 37.00 449 LEU D C 1
ATOM 13554 O O . LEU D 1 452 ? -14.818 42.144 39.317 1.00 37.66 449 LEU D O 1
ATOM 13559 N N . GLN D 1 453 ? -16.688 42.280 38.044 1.00 38.07 450 GLN D N 1
ATOM 13560 C CA . GLN D 1 453 ? -17.591 42.139 39.176 1.00 38.09 450 GLN D CA 1
ATOM 13561 C C . GLN D 1 453 ? -17.349 40.782 39.818 1.00 39.14 450 GLN D C 1
ATOM 13562 O O . GLN D 1 453 ? -17.107 40.690 41.026 1.00 38.67 450 GLN D O 1
ATOM 13568 N N . GLU D 1 454 ? -17.376 39.742 38.989 1.00 40.00 451 GLU D N 1
ATOM 13569 C CA . GLU D 1 454 ? -17.194 38.371 39.462 1.00 42.35 451 GLU D CA 1
ATOM 13570 C C . GLU D 1 454 ? -15.880 38.145 40.199 1.00 39.59 451 GLU D C 1
ATOM 13571 O O . GLU D 1 454 ? -15.864 37.491 41.237 1.00 39.07 451 GLU D O 1
ATOM 13577 N N . ALA D 1 455 ? -14.790 38.696 39.670 1.00 38.61 452 ALA D N 1
ATOM 13578 C CA . ALA D 1 455 ? -13.485 38.548 40.302 1.00 36.73 452 ALA D CA 1
ATOM 13579 C C . ALA D 1 455 ? -13.469 39.259 41.646 1.00 37.70 452 ALA D C 1
ATOM 13580 O O . ALA D 1 455 ? -12.947 38.724 42.624 1.00 36.32 452 ALA D O 1
ATOM 13582 N N . ALA D 1 456 ? -14.030 40.472 41.690 1.00 39.04 453 ALA D N 1
ATOM 13583 C CA . ALA D 1 456 ? -14.077 41.231 42.945 1.00 41.43 453 ALA D CA 1
ATOM 13584 C C . ALA D 1 456 ? -14.913 40.482 43.978 1.00 43.58 453 ALA D C 1
ATOM 13585 O O . ALA D 1 456 ? -14.550 40.449 45.147 1.00 43.36 453 ALA D O 1
ATOM 13587 N N . LEU D 1 457 ? -16.024 39.884 43.543 1.00 43.84 454 LEU D N 1
ATOM 13588 C CA . LEU D 1 457 ? -16.871 39.107 44.456 1.00 46.92 454 LEU D CA 1
ATOM 13589 C C . LEU D 1 457 ? -16.200 37.801 44.891 1.00 48.54 454 LEU D C 1
ATOM 13590 O O . LEU D 1 457 ? -16.450 37.313 45.998 1.00 49.51 454 LEU D O 1
ATOM 13595 N N . ARG D 1 458 ? -15.361 37.233 44.028 1.00 47.02 455 ARG D N 1
ATOM 13596 C CA . ARG D 1 458 ? -14.673 35.998 44.372 1.00 48.24 455 ARG D CA 1
ATOM 13597 C C . ARG D 1 458 ? -13.583 36.267 45.437 1.00 47.49 455 ARG D C 1
ATOM 13598 O O . ARG D 1 458 ? -13.413 35.469 46.365 1.00 45.51 455 ARG D O 1
ATOM 13606 N N . ALA D 1 459 ? -12.868 37.389 45.305 1.00 44.90 456 ALA D N 1
ATOM 13607 C CA . ALA D 1 459 ? -11.824 37.768 46.273 1.00 47.91 456 ALA D CA 1
ATOM 13608 C C . ALA D 1 459 ? -12.435 38.104 47.633 1.00 51.10 456 ALA D C 1
ATOM 13609 O O . ALA D 1 459 ? -11.856 37.840 48.687 1.00 52.31 456 ALA D O 1
ATOM 13611 N N . LEU D 1 460 ? -13.618 38.692 47.579 1.00 54.27 457 LEU D N 1
ATOM 13612 C CA . LEU D 1 460 ? -14.371 39.083 48.749 1.00 58.83 457 LEU D CA 1
ATOM 13613 C C . LEU D 1 460 ? -14.944 37.801 49.390 1.00 65.96 457 LEU D C 1
ATOM 13614 O O . LEU D 1 460 ? -15.133 37.730 50.601 1.00 66.33 457 LEU D O 1
ATOM 13619 N N . GLY D 1 461 ? -15.211 36.795 48.557 1.00 72.83 458 GLY D N 1
ATOM 13620 C CA . GLY D 1 461 ? -15.733 35.513 49.025 1.00 78.16 458 GLY D CA 1
ATOM 13621 C C . GLY D 1 461 ? -14.698 34.650 49.736 1.00 86.74 458 GLY D C 1
ATOM 13622 O O . GLY D 1 461 ? -15.068 33.805 50.554 1.00 89.65 458 GLY D O 1
ATOM 13623 N N . HIS D 1 462 ? -13.408 34.840 49.416 1.00 93.84 459 HIS D N 1
ATOM 13624 C CA . HIS D 1 462 ? -12.326 34.067 50.064 1.00 95.38 459 HIS D CA 1
ATOM 13625 C C . HIS D 1 462 ? -12.080 34.549 51.496 1.00 97.61 459 HIS D C 1
ATOM 13626 O O . HIS D 1 462 ? -11.993 33.732 52.417 1.00 104.96 459 HIS D O 1
ATOM 13633 N N . ALA D 1 463 ? -11.971 35.865 51.678 1.00 93.29 460 ALA D N 1
ATOM 13634 C CA . ALA D 1 463 ? -11.753 36.445 53.005 1.00 93.31 460 ALA D CA 1
ATOM 13635 C C . ALA D 1 463 ? -13.043 36.371 53.822 1.00 95.55 460 ALA D C 1
ATOM 13636 O O . ALA D 1 463 ? -13.094 36.813 54.968 1.00 95.88 460 ALA D O 1
#

Nearest PDB structures (foldseek):
  6cmz-assembly1_B  TM=1.002E+00  e=2.064E-101  Burkholderia cenocepacia J2315
  1lvl-assembly1_A-2  TM=9.850E-01  e=7.936E-72  Pseudomonas putida
  2eq7-assembly1_B  TM=9.369E-01  e=7.510E-52  Thermus thermophilus HB8
  1zx9-assembly1_A-2  TM=9.315E-01  e=7.346E-44  Pseudomonas aeruginosa
  4k7z-assembly1_A-2  TM=9.219E-01  e=3.446E-44  Pseudomonas aeruginosa